Protein 8YH1 (pdb70)

Solvent-accessible surface area: 75792 Å² total; per-residue (Å²): 91,125,21,144,38,0,0,0,14,0,15,1,32,15,0,13,113,38,10,92,6,3,42,50,72,2,1,25,1,0,0,17,5,0,53,16,0,47,90,31,45,3,36,2,0,0,1,0,5,12,20,2,4,14,163,15,37,91,29,10,13,63,22,57,121,1,14,3,25,11,0,12,15,0,0,6,0,0,0,0,8,0,0,29,14,0,0,45,0,18,40,2,57,1,70,6,1,1,23,0,73,1,104,100,20,14,40,42,37,81,36,197,110,0,33,39,2,0,110,130,84,48,0,0,0,1,0,0,6,8,9,14,0,34,21,52,17,5,0,0,0,0,0,2,0,25,0,1,49,9,68,0,0,0,0,0,31,48,113,24,33,1,1,11,53,66,51,22,110,136,44,23,125,7,97,85,44,91,94,4,62,17,58,57,1,6,66,122,50,13,165,29,12,34,16,5,0,0,0,7,0,46,104,54,54,11,33,0,10,0,0,48,2,56,76,18,37,6,5,46,2,6,0,81,36,113,122,35,3,0,40,0,98,104,128,19,150,36,0,0,0,23,0,19,0,31,13,0,13,155,119,48,139,4,67,33,104,85,5,6,72,20,0,0,120,34,0,64,44,0,47,91,31,46,2,34,1,0,0,1,0,4,15,19,1,41,40,141,13,33,196,94,21,148,87,52,59,123,1,46,1,31,61,57,10,13,89,6,7,6,105,0,0,57,26,0,31,95,15,0,81,91,52,63,3,56,1,72,5,0,1,26,45,91,56,102,165,64,14,37,25,16,42,31,98,115,0,33,36,2,0,107,129,79,44,0,0,0,1,1,0,10,10,15,15,0,27,18,35,29,21,0,1,0,0,0,4,0,24,1,0,49,9,69,0,0,0,9,2,22,47,137,24,54,1,0,44,53,71,57,41,148,177,46,123,143,17,95,94,37,92,99,4,60,16,54,59,1,8,72,123,48,11,156,47,11,35,14,1,0,0,0,6,0,45,110,54,54,11,31,0,8,0,0,38,0,88,126,103,48,7,2,40,1,6,0,90,39,116,119,32,4,0,37,0,98,95,130,21,145,32,0,0,0,12,0,16,1,28,14,0,12,106,64,18,48,5,2,45,55,67,4,1,62,5,0,0,46,10,0,60,12,0,46,91,33,47,3,37,1,0,0,1,0,5,14,16,1,3,15,126,18,37,181,28,11,5,28,20,96,123,31,29,3,27,44,0,11,16,0,0,6,0,0,0,0,8,0,0,7,4,0,0,62,57,48,60,4,55,0,65,5,1,1,25,1,74,0,48,49,11,14,40,40,48,80,121,187,117,0,34,43,4,0,106,91,81,58,0,0,0,2,0,0,9,22,10,78,25,129,76,53,17,7,5,0,0,0,52,7,0,65,39,1,48,9,68,0,0,0,0,0,28,54,113,23,31,2,0,11,53,65,56,22,83,149,49,30,83,9,98,86,38,100,94,3,56,16,95,62,2,52,126,124,50,14,166,31,12,39,76,61,0,0,46,57,0,55,141,55,56,12,31,0,9,0,0,40,2,78,73,18,38,6,2,35,3,5,0,87,42,116,118,34,2,0,37,1,101,112,124,17,60,35,0,0,0,16,0,20,0,35,8,0,16,46,61,9,63,7,2,42,50,95,15,0,59,15,0,0,49,12,0,68,13,0,45,89,32,48,2,36,3,0,0,1,1,4,13,22,1,2,15,94,20,41,172,27,11,17,67,23,71,127,1,25,2,34,11,0,10,13,0,0,6,0,0,0,0,8,1,0,7,5,0,0,59,60,51,64,2,52,0,65,6,1,1,27,3,73,1,43,52,12,12,39,37,37,83,35,196,116,0,34,39,2,0,112,119,79,55,0,0,0,2,1,0,12,11,11,14,0,27,16,35,33,14,1,0,0,0,0,6,0,25,1,0,48,10,71,0,0,0,0,0,32,75,90,28,37,1,0,11,17,21,69,13,32,54,2,13,67,8,41,86,20,89,94,6,61,17,52,56,2,8,71,78,49,17,176,29,10,36,22,2,0,0,0,1,0,45,82,57,51,12,32,0,7,0,0,28,0,74,70,19,40,6,2,42,2,6,0,81,34,114,119,37,5,0,34,0,99,117,129,22,61,37,0,0,0,12,0,13,1,31,18,0,9,162,121,47,75,24,64,39,93,98,5,8,90,15,0,0,132,40,0,68,36,0,45,91,30,51,2,36,2,0,0,0,0,5,12,17,4,55,41,146,4,36,188,100,21,149,87,50,66,118,1,48,2,24,64,59,14,13,88,6,6,7,108,0,0,56,27,0,30,94,16,0,79,99,57,63,3,54,0,76,6,0,1,28,42,96,53,105,164,69,16,58,41,36,93,30,189,34,0,34,36,20,0,110,127,78,48,0,0,0,2,0,0,7,7,16,14,0,33,25,53,15,5,0,0,0,0,0,2,0,26,0,2,48,9,75,0,0,0,2,0,31,44,145,26,50,0,0,38,8,43,60,40,154,173,16,119,71,13,30,110,19,97,93,4,40,16,32,2,2,10,24,38,49,14,171,30,13,30,15,5,0,0,0,6,2,36,108,55,52,11,32,0,8,0,0,43,1,85,122,120,43,5,3,42,2,6,0,93,39,115,121,28,6,0,37,0,104,117,132,24,59,36,0,0,0,16,0,18,1,30,12,0,13,68,75,10,37,6,4,36,31,103,3,1,68,5,0,0,65,15,0,71,31,0,46,89,34,49,2,33,1,0,0,1,1,4,14,22,2,5,14,108,20,40,175,28,12,16,62,20,62,122,2,16,2,36,10,0,10,12,0,0,6,0,0,0,0,6,0,0,30,13,0,0,80,60,47,63,3,55,1,70,6,0,1,27,3,76,2,48,54,19,12,42,33,36,76,39,189,112,0,35,42,3,0,111,136,80,46,0,0,0,2,1,0,9,9,10,14,0,30,11,39,30,14,0,0,0,0,0,5,0,25,1,0,49,10,71,0,0,0,0,0,32,62,126,22,31,1,0,10,53,66,58,21,20,131,47,18,123,9,95,89,37,92,95,6,60,16,57,60,1,8,74,126,44,11,156,26,11,36,13,1,0,0,0,2,0,40,88,53,57,10,29,0,7,0,0,34,1,80,76,21,43,5,4,42,3,7,0,96,40,115,118,34,2,0,37,0,98,117,130,20,62,32,0,0,0,14,0,13,1,25,15,0,11,157,130,36,145,12,65,50,115,135,2,8,70,22,0,0,129,41,0,69,41,0,46,90,33,47,2,34,2,0,0,0,0,4,12,16,1,32,44,147,28,38,112,104,24,152,82,63,65,124,1,45,5,26,67,58,13,15,90,6,6,7,100,0,0,58,27,0,31,95,15,0,82,92,43,64,3,58,2,81,5,0,1,28,41,80,53,98,165,66,13,39,20,13,36,30,104,99,0,35,36,1,0,107,125,83,43,0,0,0,2,0,0,6,8,17,16,0,26,18,51,18,5,0,0,0,1,0,4,0,29,1,1,50,11,72,0,0,0,2,0,34,51,67,28,52,1,0,44,53,84,80,43,167,82,27,136,94,17,101,97,36,107,99,3,62,16,54,62,0,6,75,130,46,10,172,30,10,29,21,1,1,0,0,9,1,44,105,54,54,11,32,0,10,0,0,46,1,88,80,123,48,5,2,44,3,6,0,87,37,116,110,34,15,0,48,0,98,116,130,22,156,33,0,0,0,15,0,16,1,44,12,0,10,154,118,41,148,12,66,45,108,57,2,6,79,21,0,0,122,40,0,60,43,0,47,93,27,44,2,34,1,0,0,1,0,5,13,28,1,30,47,198,22,36,109,105,19,146,88,56,64,124,1,52,4,26,65,60,13,15,90,6,6,7,104,0,0,58,29,0,29,94,14,0,80,86,52,66,5,56,1,81,6,0,0,27,43,87,52,109,163,70,15,34,29,16,26,34,74,93,0,35,98,1,1,104,116,84,40,0,0,0,2,0,0,7,8,16,15,0,25,22,49,15,8,0,0,0,2,0,2,0,27,0,1,49,9,70,0,2,0,0,0,26,40,137,23,48,1,0,37,50,77,85,35,137,90,52,132,88,19,59,99,36,108,98,3,60,15,59,59,2,7,71,120,48,12,171,30,14,25,23,0,0,0,0,6,0,43,109,56,53,13,31,0,10,0,0,37,1,95,114,125,46,4,2,42,5,6,0,88,40,115,111,24,9,0,54,0,96,110,129,20,60,38,0,0,0,31,0,15,1,47,37,0,11,158,96,48,144,20,67,40,115,55,5,8,34,33,10,0,136,50,0,64,35,0,46,92,33,50,3,32,2,0,0,2,1,5,16,10,6,58,42,129,17,35,194,95,22,118,84,51,64,123,1,44,1,29,63,57,9,12,91,6,6,8,108,0,0,59,28,0,30,96,16,0,82,91,58,66,3,52,0,76,5,0,1,26,46,99,50,112,162,64,17,55,41,37,86,34,184,139,0,35,31,13,0,107,130,84,43,0,0,0,3,0,0,14,11,15,14,0,26,14,48,26,19,0,0,0,2,0,6,0,26,1,3,47,9,70,0,1,0,11,1,26,54,97,35,56,1,0,37,58,98,97,50,94,90,136,54,76,98,44,99,107,2,59,16,55,55,2,12,6,79,26,15,160,60,10,32,24,0,0,0,0,6,0,40,108,53,56,9,29,0,10,4,0,24,12,80,40,133,48,10,4,44,3,6,0,85,39,119,108,37,8,0,44,0,96

Foldseek 3Di:
DQWQEEEEEEELCQQDPPQADGDVVSLLVVLVLVVVQLVVNHQYEYEYFQRRHADFCVPPDPDDQQRRLQVRLVRQLVSLLSNCVSNVVVVQAEFEAELDDDPVRHHHDDLVVVLVCSVVSHYYYYGRQNVGGPFGNLLSSLVVCVSNVGQAYEYQAPPDAAFWLEDCVVPVVIDHALEEELVRCVVSVGDRHPNNSSVSCVVVVRKYFYGHSPPPPQSVCVVVPHRTYYIYD/DVWQEEEEEEEPCQQDPPQADGDVVSLLVVLVLVVVQLVVNHQYEYEYWQRNHADADVVDDVDDRQNRLQVRLVRQLVSLLSSCVSNVVVVAAEFEEELDDDPVRHHHDDLVVVLVCSVVSHYYYYGRQNVGGPQHSLLSSLVVCVSNVGQAYEYAADPDAAFWLEDCVVPVPIGHALEDELVRCVVSVGPRDDNNSSVSCVVVVRKYFYGHSPPPCQSVCVVVPHRTYHIYD/DPWQEEEEEEEQCQQDPPLADGDVVSLLVVLVLVVVQLVVNHQYEYEYWQRNHADACVPPDPDDRQRRLQVRLVRQLVSLQSSCVSNVVVVAAEFEAELDPDPVRHHHDDLVVVLVCSVVSHYYYYGRQNVGGPFGVLLSSLVNCVSNVGQAYEYAAPPDAAFWLADCVVPVPIHHALEEELVRCVVSVGDRHDNNSSVSCVVVVRKYFYGHSPPPCQSVCVVVPHRTYYIYD/DPWQEEEEEEEQCQQDPPQADGDVVSLLVVLVLVVVQLVVNHQYEYEYWQRRHADACVPPDPDDRFNSLQVRLVRQLVSLLSNCVSNVVVVAAEFEAELDDDPVRHHHDDLVVSLVCSVVSHYYYYGRQNVGGPRHSLLSSLVVCVSNVTQAYEYADPPDAAFWLADCVPDVPIDHDLEEELVRCVVSVGDRGDNNSSVSCVVVVRKYFYGHSPPPPQSVCVNVPHRTYYIYD/DQFQEEEEEEEQCQQDPPQADGDVVSLLVVLVLVVLLLVVNHQYEYEYFQRRHADFCVPPDPDDRFRSQQVRLVRQLVSLQVNCVSNVVVVAAEFEEECDDDPVRHHHDDLVVVLVCRVVSHYYYYGRQNVGGPFGNLLSSLVVCVSNVGQAYEYQAPPDAAFWLEPCVVPVVTDFALEEELVRCVVSVGDSHDNNSSVSCVVVVRKYFYGHSPPPCQSVCVVVPHRTYYIYD/DPWQEEEEEEEQCQQDPPQADGDLVSLLVVLVLVVLQLVVNHQYEYEYWQRNHADADVPDDPDDRFRRLQVRLVRQLVSLVSSCVSNVVVVAAEFEAELDPDPVRHHHDDLVVVLVCSVVSHYYYYTSQNVGGPRHSLLSSLVVCVSNVGQAYEYQAPPDFAFWLEDCVVPVPIHHALEEELVRCVVSVGPRDDNNSSVSCVVVVRKYFYGHSPPPPQSVCVVVPHRTYHIYD/DPWQEEEEEEELCQQDPPFADGDDVSLLVVLVLVVVQLVVNHQYEYEYFQRRHADACVPPDPDDQQNSLQVRLVRQLVSLLSSCVSNVVVVAAEFEEELDDDPVRGHHDDLVVVLVCSVVSHYYYYGSQNVGGPFGNLLSSLVVCVSNVGQAYEYAAPPDFAFWLEDCVVDVPIDFDAEEELVRCVVSVGPRHDNSSSVSCVVVVRKYFYGHSPPPCQSVCVVVPHRTYYIYD/DQFQEEEEEEELCQQDPPQADGDLVSLLVVLVLVVLQLVVNHQYEYEYFQRNHADACVPPDVDDRQRSLQVRLVRQLVVLLVSCVSNVVVVAAEAEEELDDDPVRHHHDDLVVVLVCSVVSHYYYYGSQNVGGPFGNLLSSLVVCVSNVGQAYEYQAPPDAAFWLADCVVPVPTHHAAEEELVRCVVSVGDRHPNNSSVSCVVVVHKYFYGHSPPPCQSVCVVVPHRTYYIYD/DQWQEEEEEEEQQQQDPVQADGDDVSLLVVLVLVVLQLVVNHQYEYQYWQRRYADACVVDDPDDRFNSLQVRLVSQLVSLVSSCVSNVVVVAAEFEAELDPDPVRHHHDDLVVVLVCSVVSHYYYYGRQNVGGVRHRLLSSLVVCVSNVGQAYEYQADPDFAFFLADVVPDGDFAAEAELVCCVVSVHPRDDNNSSVSCNVVVRKYFYGHSPPPCQSVCVNVPHRTYHIYD

InterPro domains:
  IPR001048 Aspartate/glutamate/uridylate kinase [PF00696] (4-212)
  IPR011817 Uridylate kinase [PIRSF005650] (1-233)
  IPR015963 Uridylate kinase, bacteria [MF_01220_B] (1-233)
  IPR015963 Uridylate kinase, bacteria [TIGR02075] (3-233)
  IPR015963 Uridylate kinase, bacteria [cd04254] (4-233)
  IPR036393 Acetylglutamate kinase-like superfamily [G3DSA:3.40.1160.10] (1-233)
  IPR036393 Acetylglutamate kinase-like superfamily [SSF53633] (1-233)

Radius of gyration: 41.72 Å; Cα contacts (8 Å, |Δi|>4): 4932; chains: 9; bounding box: 118×109×106 Å

B-factor: mean 48.24, std 14.95, range [23.19, 141.82]

Nearest PDB structures (foldseek):
  1z9d-assembly1_A  TM=9.425E-01  e=4.275E-34  Streptococcus pyogenes
  2bnf-assembly1_B  TM=9.507E-01  e=5.301E-31  Escherichia coli K-12
  7bl7-assembly1_F  TM=9.477E-01  e=7.285E-31  Mycobacterium tuberculosis H37Rv
  2jjx-assembly1_A  TM=9.516E-01  e=6.748E-30  Bacillus anthracis str. Ames
  2va1-assembly1_E  TM=9.087E-01  e=3.223E-27  Ureaplasma parvum

Sequence (2095 aa):
MKYKRVLLKLSGEFLTRNGFGIEPEATQALAREIKAAYDTGVQLAIVIGAGNLWRGARQGVGMDRATADYIGMLATIMNALALQDALESLGVPTRVQTALTITQVAEPYIRRRALRHLEKERIVIFGGGTGNPFFSTDTAAALRALEVGAEVVLMAKNKVDGVYSDDPRKNPEAVRFDELTYLEVLNRGLQVMDTTAITLCMEAGLPIVVFDIFKPGALVGIIQGEKVGTLIHMKYKRVLLKLSGEFLTRNGFGIEPEATQALAREIKAAYDTGVQLAIVIGAGNLWRGARQGVGMDRATADYIGMLATIMNALALQDALESLGVPTRVQTALTITQVAEPYIRRRALRHLEKERIVIFGGGTGNPFFSTDTAAALRALEVGAEVVLMAKNKVDGVYSDDPRKNPEAVRFDELTYLEVLNRGLQVMDTTAITLCMEAGLPIVVFDIFKPGALVGIIQGEKVGTLIHMKYKRVLLKLSGEFLTRNGFGIEPEATQALAREIKAAYDTGVQLAIVIGAGNLWRGARQGVGMDRATADYIGMLATIMNALALQDALESLGVPTRVQTALTITQVAEPYIRRRALRHLEKERIVIFGGGTGNPFFSTDTAAALRALEVGAEVVLMAKNKVDGVYSDDPRKNPEAVRFDELTYLEVLNRGLQVMDTTAITLCMEAGLPIVVFDIFKPGALVGIIQGEKVGTLIHMKYKRVLLKLSGEFLTRNGFGIEPEATQALAREIKAAYDTGVQLAIVIGAGNLWRGARQGVGMDRATADYIGMLATIMNALALQDALESLGVPTRVQTALTITQVAEPYIRRRALRHLEKERIVIFGGGTGNPFFSTDTAAALRALEVGAEVVLMAKNKVDGVYSDDPRKNPEAVRFDELTYLEVLNRGLQVMDTTAITLCMEAGLPIVVFDIFKPGALVGIIQGEKVGTLIHMKYKRVLLKLSGEFLTRNGFGIEPEATQALAREIKAAYDTGVQLAIVIGAGNLWRGARQGVGMDRATADYIGMLATIMNALALQDALESLGVPTRVQTALTITQVAEPYIRRRALRHLEKERIVIFGGGTGNPFFSTDTAAALRALEVGAEVVLMAKNKVDGVYSDDPRKNPEAVRFDELTYLEVLNRGLQVMDTTAITLCMEAGLPIVVFDIFKPGALVGIIQGEKVGTLIHMKYKRVLLKLSGEFLTRNGFGIEPEATQALAREIKAAYDTGVQLAIVIGAGNLWRGARQGVGMDRATADYIGMLATIMNALALQDALESLGVPTRVQTALTITQVAEPYIRRRALRHLEKERIVIFGGGTGNPFFSTDTAAALRALEVGAEVVLMAKNKVDGVYSDDPRKNPEAVRFDELTYLEVLNRGLQVMDTTAITLCMEAGLPIVVFDIFKPGALVGIIQGEKVGTLIHMKYKRVLLKLSGEFLTRNGFGIEPEATQALAREIKAAYDTGVQLAIVIGAGNLWRGARQGVGMDRATADYIGMLATIMNALALQDALESLGVPTRVQTALTITQVAEPYIRRRALRHLEKERIVIFGGGTGNPFFSTDTAAALRALEVGAEVVLMAKNKVDGVYSDDPRKNPEAVRFDELTYLEVLNRGLQVMDTTAITLCMEAGLPIVVFDIFKPGALVGIIQGEKVGTLIHMKYKRVLLKLSGEFLTRNGFGIEPEATQALAREIKAAYDTGVQLAIVIGAGNLWRGARQGVGMDRATADYIGMLATIMNALALQDALESLGVPTRVQTALTITQVAEPYIRRRALRHLEKERIVIFGGGTGNPFFSTDTAAALRALEVGAEVVLMAKNKVDGVYSDDPRKNPEAVRFDELTYLEVLNRGLQVMDTTAITLCMEAGLPIVVFDIFKPGALVGIIQGEKVGTLIHMKYKRVLLKLSGEFLTRNGFGIEPEATQALAREIKAAYDTGVQLAIVIGAGNLWRGARQGVGMDRATADYIGMLATIMNALALQDALESLGVPTRVQTALTITQVAEPYIRRRALRHLEKERIVIFGGGTGNPFFSTDTAAALRALEVGAEVVLMAKNKVDGVYSDDPRKNAVRFDELTYLEVLNRGLQVMDTTAITLCMEAGLPIVVFDIFKPGALVGIIQGEKVGTLIH

Structure (mmCIF, N/CA/C/O backbone):
data_8YH1
#
_entry.id   8YH1
#
_cell.length_a   150.217
_cell.length_b   232.197
_cell.length_c   284.841
_cell.angle_alpha   90.000
_cell.angle_beta   90.000
_cell.angle_gamma   90.000
#
_symmetry.space_group_name_H-M   'I 2 2 2'
#
loop_
_entity.id
_entity.type
_entity.pdbx_description
1 polymer 'Uridylate kinase'
2 non-polymer "ADENOSINE-5'-DIPHOSPHATE"
3 non-polymer "URIDINE-5'-DIPHOSPHATE"
4 non-polymer 'SULFATE ION'
5 non-polymer 'MAGNESIUM ION'
6 non-polymer "URIDINE-5'-MONOPHOSPHATE"
7 water water
#
loop_
_atom_site.group_PDB
_atom_site.id
_atom_site.type_symbol
_atom_site.label_atom_id
_atom_site.label_alt_id
_atom_site.label_comp_id
_atom_site.label_asym_id
_atom_site.label_entity_id
_atom_site.label_seq_id
_atom_site.pdbx_PDB_ins_code
_atom_site.Cartn_x
_atom_site.Cartn_y
_atom_site.Cartn_z
_atom_site.occupancy
_atom_site.B_iso_or_equiv
_atom_site.auth_seq_id
_atom_site.auth_comp_id
_atom_site.auth_asym_id
_atom_site.auth_atom_id
_atom_site.pdbx_PDB_model_num
ATOM 1 N N . MET A 1 1 ? 0.22700 -74.88300 -27.33200 1.000 68.28536 1 MET A N 1
ATOM 2 C CA . MET A 1 1 ? -0.70400 -75.95300 -27.66800 1.000 65.23211 1 MET A CA 1
ATOM 3 C C . MET A 1 1 ? -1.41200 -76.48300 -26.44200 1.000 60.13993 1 MET A C 1
ATOM 4 O O . MET A 1 1 ? -0.77000 -76.79100 -25.44800 1.000 70.92813 1 MET A O 1
ATOM 9 N N . LYS A 1 2 ? -2.73000 -76.64700 -26.51400 1.000 45.22476 2 LYS A N 1
ATOM 10 C CA . LYS A 1 2 ? -3.41400 -77.27200 -25.39000 1.000 43.23425 2 LYS A CA 1
ATOM 11 C C . LYS A 1 2 ? -3.11100 -78.76800 -25.30500 1.000 50.66121 2 LYS A C 1
ATOM 12 O O . LYS A 1 2 ? -3.11100 -79.34200 -24.20900 1.000 51.74716 2 LYS A O 1
ATOM 18 N N . TYR A 1 3 ? -2.85000 -79.41000 -26.44100 1.000 47.18791 3 TYR A N 1
ATOM 19 C CA . TYR A 1 3 ? -2.76100 -80.85600 -26.53600 1.000 41.59457 3 TYR A CA 1
ATOM 20 C C . TYR A 1 3 ? -1.46700 -81.23200 -27.23900 1.000 47.06279 3 TYR A C 1
ATOM 21 O O . TYR A 1 3 ? -1.07500 -80.59100 -28.21900 1.000 49.31125 3 TYR A O 1
ATOM 30 N N . LYS A 1 4 ? -0.79900 -82.26600 -26.73100 1.000 42.24024 4 LYS A N 1
ATOM 31 C CA . LYS A 1 4 ? 0.41100 -82.74700 -27.37100 1.000 46.14811 4 LYS A CA 1
ATOM 32 C C . LYS A 1 4 ? 0.16500 -84.00100 -28.20100 1.000 43.91328 4 LYS A C 1
ATOM 33 O O . LYS A 1 4 ? 0.90400 -84.24900 -29.16400 1.000 42.68488 4 LYS A O 1
ATOM 39 N N . ARG A 1 5 ? -0.87400 -84.76800 -27.87000 1.000 34.37009 5 ARG A N 1
ATOM 40 C CA . ARG A 1 5 ? -1.22000 -85.99800 -28.57300 1.000 35.79718 5 ARG A CA 1
ATOM 41 C C . ARG A 1 5 ? -2.73200 -86.16300 -28.54000 1.000 35.20984 5 ARG A C 1
ATOM 42 O O . ARG A 1 5 ? -3.34100 -86.06200 -27.46800 1.000 35.77259 5 ARG A O 1
ATOM 50 N N . VAL A 1 6 ? -3.33600 -86.41000 -29.70700 1.000 27.89920 6 VAL A N 1
ATOM 51 C CA . VAL A 1 6 ? -4.78700 -86.51300 -29.83000 1.000 29.98911 6 VAL A CA 1
ATOM 52 C C . VAL A 1 6 ? -5.14500 -87.72500 -30.68300 1.000 31.19965 6 VAL A C 1
ATOM 53 O O . VAL A 1 6 ? -4.35400 -88.20000 -31.50400 1.000 28.68347 6 VAL A O 1
ATOM 57 N N . LEU A 1 7 ? -6.35600 -88.23300 -30.46800 1.000 31.94315 7 LEU A N 1
ATOM 58 C CA . LEU A 1 7 ? -6.95600 -89.20900 -31.36000 1.000 30.90719 7 LEU A CA 1
ATOM 59 C C . LEU A 1 7 ? -8.07900 -88.53700 -32.13800 1.000 32.75483 7 LEU A C 1
ATOM 60 O O . LEU A 1 7 ? -9.06000 -88.06700 -31.54700 1.000 33.50354 7 LEU A O 1
ATOM 65 N N . LEU A 1 8 ? -7.93600 -88.51500 -33.45900 1.000 29.43778 8 LEU A N 1
ATOM 66 C CA . LEU A 1 8 ? -8.91000 -87.92300 -34.37100 1.000 29.65856 8 LEU A CA 1
ATOM 67 C C . LEU A 1 8 ? -9.75200 -89.04400 -34.97400 1.000 32.12624 8 LEU A C 1
ATOM 68 O O . LEU A 1 8 ? -9.22900 -89.90400 -35.69000 1.000 31.62038 8 LEU A O 1
ATOM 73 N N . LYS A 1 9 ? -11.04700 -89.04900 -34.67600 1.000 26.20269 9 LYS A N 1
ATOM 74 C CA . LYS A 1 9 ? -11.95400 -90.03500 -35.23900 1.000 25.70783 9 LYS A CA 1
ATOM 75 C C . LYS A 1 9 ? -12.65100 -89.45100 -36.45900 1.000 30.64731 9 LYS A C 1
ATOM 76 O O . LYS A 1 9 ? -13.25900 -88.38000 -36.37200 1.000 28.53364 9 LYS A O 1
ATOM 82 N N . LEU A 1 10 ? -12.59800 -90.17000 -37.57700 1.000 30.85123 10 LEU A N 1
ATOM 83 C CA . LEU A 1 10 ? -13.10900 -89.68200 -38.85100 1.000 28.10114 10 LEU A CA 1
ATOM 84 C C . LEU A 1 10 ? -14.19300 -90.59900 -39.39300 1.000 29.25713 10 LEU A C 1
ATOM 85 O O . LEU A 1 10 ? -14.08600 -91.83200 -39.31700 1.000 31.55049 10 LEU A O 1
ATOM 90 N N . SER A 1 11 ? -15.21700 -89.98800 -39.97200 1.000 31.08008 11 SER A N 1
ATOM 91 C CA . SER A 1 11 ? -16.25200 -90.75300 -40.64600 1.000 36.80074 11 SER A CA 1
ATOM 92 C C . SER A 1 11 ? -15.74500 -91.23800 -41.99800 1.000 34.24055 11 SER A C 1
ATOM 93 O O . SER A 1 11 ? -15.07800 -90.49700 -42.72400 1.000 32.14290 11 SER A O 1
ATOM 96 N N . GLY A 1 12 ? -16.07600 -92.48100 -42.34600 1.000 33.56012 12 GLY A N 1
ATOM 97 C CA . GLY A 1 12 ? -15.80500 -92.93300 -43.70000 1.000 36.68279 12 GLY A CA 1
ATOM 98 C C . GLY A 1 12 ? -16.47500 -92.08800 -44.77300 1.000 39.39051 12 GLY A C 1
ATOM 99 O O . GLY A 1 12 ? -15.98900 -92.05300 -45.91000 1.000 36.79511 12 GLY A O 1
ATOM 100 N N . GLU A 1 13 ? -17.58400 -91.40500 -44.43700 1.000 34.50589 13 GLU A N 1
ATOM 101 C CA . GLU A 1 13 ? -18.27400 -90.55700 -45.40200 1.000 35.94712 13 GLU A CA 1
ATOM 102 C C . GLU A 1 13 ? -17.38800 -89.43900 -45.92000 1.000 37.00497 13 GLU A C 1
ATOM 103 O O . GLU A 1 13 ? -17.65500 -88.89900 -46.99600 1.000 40.81318 13 GLU A O 1
ATOM 109 N N . PHE A 1 14 ? -16.36800 -89.05300 -45.15800 1.000 31.74893 14 PHE A N 1
ATOM 110 C CA . PHE A 1 14 ? -15.46500 -87.99000 -45.56500 1.000 30.22082 14 PHE A CA 1
ATOM 111 C C . PHE A 1 14 ? -14.64600 -88.35500 -46.79600 1.000 30.45434 14 PHE A C 1
ATOM 112 O O . PHE A 1 14 ? -13.99500 -87.47900 -47.36600 1.000 32.55835 14 PHE A O 1
ATOM 120 N N . LEU A 1 15 ? -14.64100 -89.60900 -47.21800 1.000 32.39378 15 LEU A N 1
ATOM 121 C CA . LEU A 1 15 ? -13.86300 -89.96000 -48.39500 1.000 35.42143 15 LEU A CA 1
ATOM 122 C C . LEU A 1 15 ? -14.66900 -89.86500 -49.68500 1.000 36.83585 15 LEU A C 1
ATOM 123 O O . LEU A 1 15 ? -14.14000 -90.19400 -50.75300 1.000 36.38134 15 LEU A O 1
ATOM 128 N N . THR A 1 16 ? -15.91200 -89.39100 -49.62900 1.000 40.08575 16 THR A N 1
ATOM 129 C CA . THR A 1 16 ? -16.70000 -89.22800 -50.84000 1.000 42.74438 16 THR A CA 1
ATOM 130 C C . THR A 1 16 ? -17.50000 -87.92800 -50.77000 1.000 39.81885 16 THR A C 1
ATOM 131 O O . THR A 1 16 ? -17.73100 -87.37900 -49.69600 1.000 41.17434 16 THR A O 1
ATOM 135 N N . ARG A 1 17 ? -17.85900 -87.39600 -51.94000 1.000 54.96756 17 ARG A N 1
ATOM 136 C CA . ARG A 1 17 ? -18.80400 -86.28700 -52.02800 1.000 50.14917 17 ARG A CA 1
ATOM 137 C C . ARG A 1 17 ? -20.22500 -86.75100 -52.29700 1.000 60.33899 17 ARG A C 1
ATOM 138 O O . ARG A 1 17 ? -21.16400 -85.97400 -52.09500 1.000 70.07313 17 ARG A O 1
ATOM 146 N N . ASN A 1 18 ? -20.39500 -87.99900 -52.72700 1.000 57.39844 18 ASN A N 1
ATOM 147 C CA . ASN A 1 18 ? -21.63400 -88.50600 -53.29400 1.000 53.27666 18 ASN A CA 1
ATOM 148 C C . ASN A 1 18 ? -22.21300 -89.65900 -52.47900 1.000 58.37602 18 ASN A C 1
ATOM 149 O O . ASN A 1 18 ? -22.76700 -90.61500 -53.03500 1.000 59.87124 18 ASN A O 1
ATOM 154 N N . GLY A 1 19 ? -22.10300 -89.59500 -51.15500 1.000 40.84738 19 GLY A N 1
ATOM 155 C CA . GLY A 1 19 ? -22.61500 -90.72800 -50.36900 1.000 41.60004 19 GLY A CA 1
ATOM 156 C C . GLY A 1 19 ? -21.85900 -92.06100 -50.31200 1.000 42.95827 19 GLY A C 1
ATOM 157 O O . GLY A 1 19 ? -21.60900 -92.57400 -49.21700 1.000 47.72303 19 GLY A O 1
ATOM 158 N N . PHE A 1 20 ? -21.48900 -92.62500 -51.46600 1.000 44.54572 20 PHE A N 1
ATOM 159 C CA . PHE A 1 20 ? -20.88500 -93.94500 -51.56900 1.000 41.32081 20 PHE A CA 1
ATOM 160 C C . PHE A 1 20 ? -19.49700 -93.88500 -52.21100 1.000 47.91528 20 PHE A C 1
ATOM 161 O O . PHE A 1 20 ? -19.18200 -92.96100 -52.96500 1.000 44.86346 20 PHE A O 1
ATOM 169 N N . GLY A 1 21 ? -18.66000 -94.89800 -51.90700 1.000 28.39380 21 GLY A N 1
ATOM 170 C CA . GLY A 1 21 ? -17.38900 -95.10400 -52.57300 1.000 23.93846 21 GLY A CA 1
ATOM 171 C C . GLY A 1 21 ? -16.22100 -94.34800 -51.95800 1.000 26.73734 21 GLY A C 1
ATOM 172 O O . GLY A 1 21 ? -16.32700 -93.66200 -50.94100 1.000 24.21492 21 GLY A O 1
ATOM 173 N N . ILE A 1 22 ? -15.06600 -94.50200 -52.59800 1.000 28.20019 22 ILE A N 1
ATOM 174 C CA . ILE A 1 22 ? -13.85600 -93.75800 -52.26700 1.000 29.31262 22 ILE A CA 1
ATOM 175 C C . ILE A 1 22 ? -13.52400 -92.84800 -53.44400 1.000 29.67231 22 ILE A C 1
ATOM 176 O O . ILE A 1 22 ? -13.32200 -93.32900 -54.56700 1.000 30.16288 22 ILE A O 1
ATOM 181 N N . GLU A 1 23 ? -13.45000 -91.54100 -53.19300 1.000 29.47703 23 GLU A N 1
ATOM 182 C CA . GLU A 1 23 ? -13.20800 -90.61000 -54.28200 1.000 29.67382 23 GLU A CA 1
ATOM 183 C C . GLU A 1 23 ? -11.92600 -89.82400 -54.05400 1.000 32.38245 23 GLU A C 1
ATOM 184 O O . GLU A 1 23 ? -11.66300 -89.36600 -52.93500 1.000 33.30425 23 GLU A O 1
ATOM 190 N N . PRO A 1 24 ? -11.12500 -89.62700 -55.10200 1.000 32.02260 24 PRO A N 1
ATOM 191 C CA . PRO A 1 24 ? -9.82600 -88.96600 -54.90900 1.000 31.58583 24 PRO A CA 1
ATOM 192 C C . PRO A 1 24 ? -9.93600 -87.54200 -54.40100 1.000 32.95255 24 PRO A C 1
ATOM 193 O O . PRO A 1 24 ? -9.17500 -87.14600 -53.50600 1.000 36.35304 24 PRO A O 1
ATOM 197 N N . GLU A 1 25 ? -10.86000 -86.74500 -54.92700 1.000 44.17756 25 GLU A N 1
ATOM 198 C CA . GLU A 1 25 ? -10.85900 -85.34700 -54.51700 1.000 46.92485 25 GLU A CA 1
ATOM 199 C C . GLU A 1 25 ? -11.26700 -85.20200 -53.05400 1.000 41.60446 25 GLU A C 1
ATOM 200 O O . GLU A 1 25 ? -10.60900 -84.49000 -52.29100 1.000 43.76580 25 GLU A O 1
ATOM 206 N N . ALA A 1 26 ? -12.30600 -85.91800 -52.62900 1.000 30.74453 26 ALA A N 1
ATOM 207 C CA . ALA A 1 26 ? -12.70300 -85.89300 -51.22100 1.000 27.22021 26 ALA A CA 1
ATOM 208 C C . ALA A 1 26 ? -11.59000 -86.40400 -50.30700 1.000 31.52049 26 ALA A C 1
ATOM 209 O O . ALA A 1 26 ? -11.32300 -85.81300 -49.25000 1.000 30.57708 26 ALA A O 1
ATOM 211 N N . THR A 1 27 ? -10.91700 -87.49300 -50.69600 1.000 25.59488 27 THR A N 1
ATOM 212 C CA . THR A 1 27 ? -9.83300 -87.99900 -49.86300 1.000 27.88692 27 THR A CA 1
ATOM 213 C C . THR A 1 27 ? -8.70900 -86.97100 -49.73500 1.000 29.55582 27 THR A C 1
ATOM 214 O O . THR A 1 27 ? -8.12900 -86.81100 -48.65500 1.000 30.87858 27 THR A O 1
ATOM 218 N N . GLN A 1 28 ? -8.41000 -86.24300 -50.81100 1.000 34.10414 28 GLN A N 1
ATOM 219 C CA . GLN A 1 28 ? -7.40100 -85.18900 -50.73700 1.000 38.10355 28 GLN A CA 1
ATOM 220 C C . GLN A 1 28 ? -7.81700 -84.07300 -49.79100 1.000 42.40579 28 GLN A C 1
ATOM 221 O O . GLN A 1 28 ? -7.01000 -83.59700 -48.98100 1.000 38.68313 28 GLN A O 1
ATOM 227 N N . ALA A 1 29 ? -9.06500 -83.61000 -49.91300 1.000 32.79395 29 ALA A N 1
ATOM 228 C CA . ALA A 1 29 ? -9.57100 -82.59100 -49.00000 1.000 34.19697 29 ALA A CA 1
ATOM 229 C C . ALA A 1 29 ? -9.41100 -83.03800 -47.55800 1.000 32.72477 29 ALA A C 1
ATOM 230 O O . ALA A 1 29 ? -8.86900 -82.29800 -46.72000 1.000 33.15918 29 ALA A O 1
ATOM 232 N N . LEU A 1 30 ? -9.83600 -84.27400 -47.25900 1.000 24.51769 30 LEU A N 1
ATOM 233 C CA . LEU A 1 30 ? -9.68700 -84.78200 -45.89500 1.000 26.78438 30 LEU A CA 1
ATOM 234 C C . LEU A 1 30 ? -8.21800 -84.82400 -45.48100 1.000 25.49493 30 LEU A C 1
ATOM 235 O O . LEU A 1 30 ? -7.87600 -84.45900 -44.34900 1.000 27.01840 30 LEU A O 1
ATOM 240 N N . ALA A 1 31 ? -7.32900 -85.23600 -46.39500 1.000 30.48938 31 ALA A N 1
ATOM 241 C CA . ALA A 1 31 ? -5.89800 -85.24000 -46.09200 1.000 31.76606 31 ALA A CA 1
ATOM 242 C C . ALA A 1 31 ? -5.39800 -83.84200 -45.75500 1.000 33.03542 31 ALA A C 1
ATOM 243 O O . ALA A 1 31 ? -4.60900 -83.66000 -44.81100 1.000 29.93251 31 ALA A O 1
ATOM 245 N N . ARG A 1 32 ? -5.87900 -82.83900 -46.49500 1.000 39.01608 32 ARG A N 1
ATOM 246 C CA . ARG A 1 32 ? -5.45100 -81.46300 -46.26900 1.000 38.82056 32 ARG A CA 1
ATOM 247 C C . ARG A 1 32 ? -5.88800 -80.96400 -44.88800 1.000 42.68257 32 ARG A C 1
ATOM 248 O O . ARG A 1 32 ? -5.13200 -80.25700 -44.20800 1.000 41.38942 32 ARG A O 1
ATOM 256 N N . GLU A 1 33 ? -7.09300 -81.33600 -44.43900 1.000 31.67192 33 GLU A N 1
ATOM 257 C CA . GLU A 1 33 ? -7.48300 -80.99900 -43.07100 1.000 34.81499 33 GLU A CA 1
ATOM 258 C C . GLU A 1 33 ? -6.54900 -81.64800 -42.06000 1.000 36.20367 33 GLU A C 1
ATOM 259 O O . GLU A 1 33 ? -6.12700 -81.01200 -41.08100 1.000 35.29656 33 GLU A O 1
ATOM 265 N N . ILE A 1 34 ? -6.24200 -82.93600 -42.26600 1.000 32.09116 34 ILE A N 1
ATOM 266 C CA . ILE A 1 34 ? -5.36100 -83.63500 -41.33600 1.000 33.98295 34 ILE A CA 1
ATOM 267 C C . ILE A 1 34 ? -3.97500 -83.00100 -41.34100 1.000 31.66212 34 ILE A C 1
ATOM 268 O O . ILE A 1 34 ? -3.35100 -82.82900 -40.28600 1.000 31.05075 34 ILE A O 1
ATOM 273 N N . LYS A 1 35 ? -3.47300 -82.63000 -42.52200 1.000 29.06615 35 LYS A N 1
ATOM 274 C CA . LYS A 1 35 ? -2.15900 -81.99800 -42.57000 1.000 30.33462 35 LYS A CA 1
ATOM 275 C C . LYS A 1 35 ? -2.15400 -80.66800 -41.82500 1.000 31.31798 35 LYS A C 1
ATOM 276 O O . LYS A 1 35 ? -1.17900 -80.34100 -41.14000 1.000 34.38167 35 LYS A O 1
ATOM 282 N N . ALA A 1 36 ? -3.23100 -79.88600 -41.93200 1.000 34.29236 36 ALA A N 1
ATOM 283 C CA . ALA A 1 36 ? -3.30500 -78.66200 -41.13700 1.000 35.54202 36 ALA A CA 1
ATOM 284 C C . ALA A 1 36 ? -3.06900 -78.95300 -39.65800 1.000 37.87870 36 ALA A C 1
ATOM 285 O O . ALA A 1 36 ? -2.30700 -78.24000 -38.99700 1.000 41.97337 36 ALA A O 1
ATOM 287 N N . ALA A 1 37 ? -3.68300 -80.02500 -39.13100 1.000 29.41320 37 ALA A N 1
ATOM 288 C CA . ALA A 1 37 ? -3.44900 -80.42200 -37.74200 1.000 31.20929 37 ALA A CA 1
ATOM 289 C C . ALA A 1 37 ? -2.02500 -80.91400 -37.53100 1.000 35.53187 37 ALA A C 1
ATOM 290 O O . ALA A 1 37 ? -1.37700 -80.56300 -36.53400 1.000 33.74160 37 ALA A O 1
ATOM 292 N N . TYR A 1 38 ? -1.53700 -81.75700 -38.44000 1.000 35.72918 38 TYR A N 1
ATOM 293 C CA . TYR A 1 38 ? -0.17000 -82.24600 -38.34100 1.000 36.42947 38 TYR A CA 1
ATOM 294 C C . TYR A 1 38 ? 0.82100 -81.09300 -38.25700 1.000 38.57465 38 TYR A C 1
ATOM 295 O O . TYR A 1 38 ? 1.75900 -81.12200 -37.45400 1.000 39.56011 38 TYR A O 1
ATOM 304 N N . ASP A 1 39 ? 0.61600 -80.05400 -39.06200 1.000 35.71697 39 ASP A N 1
ATOM 305 C CA . ASP A 1 39 ? 1.57300 -78.95500 -39.08800 1.000 38.21410 39 ASP A CA 1
ATOM 306 C C . ASP A 1 39 ? 1.61900 -78.17300 -37.77700 1.000 36.96984 39 ASP A C 1
ATOM 307 O O . ASP A 1 39 ? 2.61000 -77.49500 -37.52400 1.000 41.10437 39 ASP A O 1
ATOM 312 N N . THR A 1 40 ? 0.60100 -78.26400 -36.91800 1.000 38.85504 40 THR A N 1
ATOM 313 C CA . THR A 1 40 ? 0.74300 -77.63900 -35.60200 1.000 38.08597 40 THR A CA 1
ATOM 314 C C . THR A 1 40 ? 1.84800 -78.28400 -34.77700 1.000 38.22509 40 THR A C 1
ATOM 315 O O . THR A 1 40 ? 2.32700 -77.66400 -33.82600 1.000 38.47046 40 THR A O 1
ATOM 319 N N . GLY A 1 41 ? 2.25500 -79.51600 -35.10700 1.000 36.27915 41 GLY A N 1
ATOM 320 C CA . GLY A 1 41 ? 3.20200 -80.26300 -34.29900 1.000 31.70148 41 GLY A CA 1
ATOM 321 C C . GLY A 1 41 ? 2.58100 -81.23700 -33.32100 1.000 35.92549 41 GLY A C 1
ATOM 322 O O . GLY A 1 41 ? 3.31600 -81.90300 -32.58200 1.000 33.62212 41 GLY A O 1
ATOM 323 N N . VAL A 1 42 ? 1.25200 -81.34000 -33.28700 1.000 38.43396 42 VAL A N 1
ATOM 324 C CA . VAL A 1 42 ? 0.62300 -82.31900 -32.42000 1.000 40.06787 42 VAL A CA 1
ATOM 325 C C . VAL A 1 42 ? 0.89600 -83.72300 -32.94500 1.000 41.72869 42 VAL A C 1
ATOM 326 O O . VAL A 1 42 ? 1.06100 -83.95200 -34.15400 1.000 40.93633 42 VAL A O 1
ATOM 330 N N . GLN A 1 43 ? 0.97100 -84.66700 -32.02300 1.000 38.10218 43 GLN A N 1
ATOM 331 C CA . GLN A 1 43 ? 1.04800 -86.06500 -32.38400 1.000 35.11207 43 GLN A CA 1
ATOM 332 C C . GLN A 1 43 ? -0.35400 -86.58700 -32.65500 1.000 36.86053 43 GLN A C 1
ATOM 333 O O . GLN A 1 43 ? -1.27800 -86.36900 -31.85800 1.000 36.05660 43 GLN A O 1
ATOM 339 N N . LEU A 1 44 ? -0.50400 -87.28100 -33.77900 1.000 32.06456 44 LEU A N 1
ATOM 340 C CA . LEU A 1 44 ? -1.80300 -87.51800 -34.39300 1.000 35.15390 44 LEU A CA 1
ATOM 341 C C . LEU A 1 44 ? -2.02200 -89.00400 -34.65400 1.000 35.62211 44 LEU A C 1
ATOM 342 O O . LEU A 1 44 ? -1.34600 -89.59800 -35.50600 1.000 34.88036 44 LEU A O 1
ATOM 347 N N . ALA A 1 45 ? -2.96800 -89.60600 -33.94100 1.000 29.91169 45 ALA A N 1
ATOM 348 C CA . ALA A 1 45 ? -3.46800 -90.93300 -34.27600 1.000 28.63286 45 ALA A CA 1
ATOM 349 C C . ALA A 1 45 ? -4.89700 -90.79600 -34.78900 1.000 30.34873 45 ALA A C 1
ATOM 350 O O . ALA A 1 45 ? -5.64800 -89.93000 -34.32400 1.000 30.35068 45 ALA A O 1
ATOM 352 N N . ILE A 1 46 ? -5.27800 -91.65400 -35.73800 1.000 25.14459 46 ILE A N 1
ATOM 353 C CA . ILE A 1 46 ? -6.57300 -91.55400 -36.40300 1.000 24.41636 46 ILE A CA 1
ATOM 354 C C . ILE A 1 46 ? -7.29800 -92.89200 -36.35200 1.000 25.90171 46 ILE A C 1
ATOM 355 O O . ILE A 1 46 ? -6.68000 -93.94900 -36.51900 1.000 26.51603 46 ILE A O 1
ATOM 360 N N . VAL A 1 47 ? -8.61500 -92.84600 -36.14400 1.000 27.78787 47 VAL A N 1
ATOM 361 C CA . VAL A 1 47 ? -9.50300 -93.97800 -36.39300 1.000 25.32365 47 VAL A CA 1
ATOM 362 C C . VAL A 1 47 ? -10.48800 -93.56900 -37.48700 1.000 28.09903 47 VAL A C 1
ATOM 363 O O . VAL A 1 47 ? -11.08700 -92.49100 -37.40900 1.000 28.04231 47 VAL A O 1
ATOM 367 N N . ILE A 1 48 ? -10.65600 -94.42500 -38.50100 1.000 25.09179 48 ILE A N 1
ATOM 368 C CA . ILE A 1 48 ? -11.45300 -94.11800 -39.68700 1.000 28.49156 48 ILE A CA 1
ATOM 369 C C . ILE A 1 48 ? -12.60700 -95.11300 -39.79000 1.000 28.09651 48 ILE A C 1
ATOM 370 O O . ILE A 1 48 ? -12.42100 -96.32200 -39.59500 1.000 25.41903 48 ILE A O 1
ATOM 375 N N . GLY A 1 49 ? -13.80900 -94.59900 -40.08500 1.000 27.98370 49 GLY A N 1
ATOM 376 C CA . GLY A 1 49 ? -14.99200 -95.42600 -40.24900 1.000 25.57852 49 GLY A CA 1
ATOM 377 C C . GLY A 1 49 ? -15.14900 -95.91800 -41.68000 1.000 33.15746 49 GLY A C 1
ATOM 378 O O . GLY A 1 49 ? -14.22300 -95.85900 -42.49600 1.000 29.96771 49 GLY A O 1
ATOM 379 N N . ALA A 1 50 ? -16.36500 -96.40200 -41.99300 1.000 33.65189 50 ALA A N 1
ATOM 380 C CA . ALA A 1 50 ? -16.61700 -96.97600 -43.31200 1.000 31.65642 50 ALA A CA 1
ATOM 381 C C . ALA A 1 50 ? -18.02900 -96.71900 -43.84600 1.000 31.15917 50 ALA A C 1
ATOM 382 O O . ALA A 1 50 ? -18.48300 -97.46000 -44.72500 1.000 32.23838 50 ALA A O 1
ATOM 384 N N . GLY A 1 51 ? -18.73500 -95.70300 -43.35200 1.000 36.74818 51 GLY A N 1
ATOM 385 C CA . GLY A 1 51 ? -20.08100 -95.44100 -43.82400 1.000 42.96484 51 GLY A CA 1
ATOM 386 C C . GLY A 1 51 ? -20.19300 -95.15900 -45.31300 1.000 43.02899 51 GLY A C 1
ATOM 387 O O . GLY A 1 51 ? -21.29100 -95.24600 -45.86200 1.000 44.98907 51 GLY A O 1
ATOM 388 N N . ASN A 1 52 ? -19.08400 -94.82300 -45.97700 1.000 37.59878 52 ASN A N 1
ATOM 389 C CA . ASN A 1 52 ? -19.08800 -94.59600 -47.41500 1.000 33.20346 52 ASN A CA 1
ATOM 390 C C . ASN A 1 52 ? -19.19400 -95.88700 -48.20200 1.000 35.82772 52 ASN A C 1
ATOM 391 O O . ASN A 1 52 ? -19.49800 -95.83900 -49.40200 1.000 36.58916 52 ASN A O 1
ATOM 396 N N . LEU A 1 53 ? -18.93900 -97.02800 -47.56800 1.000 31.52954 53 LEU A N 1
ATOM 397 C CA . LEU A 1 53 ? -18.82400 -98.30500 -48.26300 1.000 34.23330 53 LEU A CA 1
ATOM 398 C C . LEU A 1 53 ? -19.80400 -99.35300 -47.78800 1.000 34.90102 53 LEU A C 1
ATOM 399 O O . LEU A 1 53 ? -20.11000 -100.27400 -48.54100 1.000 39.59302 53 LEU A O 1
ATOM 404 N N . TRP A 1 54 ? -20.27300 -99.27100 -46.55400 1.000 32.00802 54 TRP A N 1
ATOM 405 C CA . TRP A 1 54 ? -20.97800 -100.40500 -45.97300 1.000 35.52159 54 TRP A CA 1
ATOM 406 C C . TRP A 1 54 ? -21.80500 -99.90500 -44.80900 1.000 35.10054 54 TRP A C 1
ATOM 407 O O . TRP A 1 54 ? -21.23100 -99.36500 -43.86100 1.000 36.64210 54 TRP A O 1
ATOM 418 N N . ARG A 1 55 ? -23.12600 -100.13400 -44.85600 1.000 60.23791 55 ARG A N 1
ATOM 419 C CA . ARG A 1 55 ? -24.04900 -99.73100 -43.79500 1.000 69.06287 55 ARG A CA 1
ATOM 420 C C . ARG A 1 55 ? -24.36200 -100.84700 -42.79700 1.000 61.90449 55 ARG A C 1
ATOM 421 O O . ARG A 1 55 ? -24.25700 -100.63100 -41.58800 1.000 67.44696 55 ARG A O 1
ATOM 429 N N . GLY A 1 56 ? -24.72700 -102.02600 -43.25900 1.000 49.49200 56 GLY A N 1
ATOM 430 C CA . GLY A 1 56 ? -24.86900 -103.17300 -42.38700 1.000 47.69966 56 GLY A CA 1
ATOM 431 C C . GLY A 1 56 ? -25.77600 -104.23800 -42.98200 1.000 44.37095 56 GLY A C 1
ATOM 432 O O . GLY A 1 56 ? -26.06200 -104.25700 -44.17900 1.000 41.94001 56 GLY A O 1
ATOM 433 N N . ALA A 1 57 ? -26.23800 -105.11300 -42.09000 1.000 40.50316 57 ALA A N 1
ATOM 434 C CA . ALA A 1 57 ? -26.96900 -106.32200 -42.44200 1.000 36.38091 57 ALA A CA 1
ATOM 435 C C . ALA A 1 57 ? -28.25700 -106.04600 -43.18900 1.000 40.00025 57 ALA A C 1
ATOM 436 O O . ALA A 1 57 ? -28.86700 -106.99400 -43.69600 1.000 48.43861 57 ALA A O 1
ATOM 438 N N . ARG A 1 58 ? -28.70100 -104.78900 -43.25600 1.000 47.43171 58 ARG A N 1
ATOM 439 C CA . ARG A 1 58 ? -29.76100 -104.44100 -44.19300 1.000 47.50542 58 ARG A CA 1
ATOM 440 C C . ARG A 1 58 ? -29.33400 -104.73000 -45.63000 1.000 53.66167 58 ARG A C 1
ATOM 441 O O . ARG A 1 58 ? -30.18100 -105.01500 -46.48400 1.000 55.28563 58 ARG A O 1
ATOM 443 N N . GLN A 1 59 ? -28.02900 -104.67000 -45.91900 1.000 49.44693 59 GLN A N 1
ATOM 444 C CA . GLN A 1 59 ? -27.54600 -104.93800 -47.26700 1.000 52.31896 59 GLN A CA 1
ATOM 445 C C . GLN A 1 59 ? -27.36000 -106.42100 -47.55700 1.000 47.73035 59 GLN A C 1
ATOM 446 O O . GLN A 1 59 ? -27.19800 -106.78400 -48.72500 1.000 47.24995 59 GLN A O 1
ATOM 452 N N . GLY A 1 60 ? -27.36000 -107.27600 -46.53400 1.000 47.77840 60 GLY A N 1
ATOM 453 C CA . GLY A 1 60 ? -27.22300 -108.70400 -46.72000 1.000 51.04926 60 GLY A CA 1
ATOM 454 C C . GLY A 1 60 ? -28.57000 -109.42100 -46.81600 1.000 45.22613 60 GLY A C 1
ATOM 455 O O . GLY A 1 60 ? -29.63900 -108.85800 -46.60100 1.000 46.90298 60 GLY A O 1
ATOM 456 N N . VAL A 1 61 ? -28.49900 -110.70700 -47.14000 1.000 40.00676 61 VAL A N 1
ATOM 457 C CA . VAL A 1 61 ? -29.67100 -111.57300 -47.08500 1.000 50.76099 61 VAL A CA 1
ATOM 458 C C . VAL A 1 61 ? -29.36700 -112.67400 -46.08100 1.000 45.27397 61 VAL A C 1
ATOM 459 O O . VAL A 1 61 ? -28.37700 -113.40500 -46.23000 1.000 42.50099 61 VAL A O 1
ATOM 463 N N . GLY A 1 62 ? -30.18100 -112.73600 -45.02500 1.000 50.00956 62 GLY A N 1
ATOM 464 C CA . GLY A 1 62 ? -29.96900 -113.65600 -43.91300 1.000 40.95856 62 GLY A CA 1
ATOM 465 C C . GLY A 1 62 ? -28.68600 -113.38700 -43.15800 1.000 48.96661 62 GLY A C 1
ATOM 466 O O . GLY A 1 62 ? -27.98500 -114.34000 -42.78500 1.000 41.29313 62 GLY A O 1
ATOM 467 N N . MET A 1 63 ? -28.35700 -112.10100 -42.92400 1.000 46.13046 63 MET A N 1
ATOM 468 C CA . MET A 1 63 ? -27.02900 -111.69600 -42.46800 1.000 42.79358 63 MET A CA 1
ATOM 469 C C . MET A 1 63 ? -27.00900 -111.37300 -40.97800 1.000 35.56957 63 MET A C 1
ATOM 470 O O . MET A 1 63 ? -27.69200 -110.44400 -40.53900 1.000 35.55754 63 MET A O 1
ATOM 475 N N . ASP A 1 64 ? -26.19200 -112.11800 -40.22000 1.000 39.23655 64 ASP A N 1
ATOM 476 C CA . ASP A 1 64 ? -25.91300 -111.80000 -38.81500 1.000 38.62452 64 ASP A CA 1
ATOM 477 C C . ASP A 1 64 ? -25.31600 -110.40900 -38.69000 1.000 38.93204 64 ASP A C 1
ATOM 478 O O . ASP A 1 64 ? -24.58900 -109.94300 -39.57100 1.000 38.51888 64 ASP A O 1
ATOM 483 N N . ARG A 1 65 ? -25.51400 -109.80900 -37.52000 1.000 36.11777 65 ARG A N 1
ATOM 484 C CA . ARG A 1 65 ? -24.84700 -108.55000 -37.22100 1.000 41.28667 65 ARG A CA 1
ATOM 485 C C . ARG A 1 65 ? -23.33100 -108.73000 -37.14200 1.000 38.88634 65 ARG A C 1
ATOM 486 O O . ARG A 1 65 ? -22.57400 -107.88100 -37.63300 1.000 37.90597 65 ARG A O 1
ATOM 494 N N . ALA A 1 66 ? -22.86600 -109.83700 -36.55400 1.000 25.55005 66 ALA A N 1
ATOM 495 C CA . ALA A 1 66 ? -21.42600 -110.07200 -36.47100 1.000 30.08778 66 ALA A CA 1
ATOM 496 C C . ALA A 1 66 ? -20.78500 -110.10200 -37.85800 1.000 27.93736 66 ALA A C 1
ATOM 497 O O . ALA A 1 66 ? -19.75200 -109.47200 -38.09400 1.000 28.03523 66 ALA A O 1
ATOM 499 N N . THR A 1 67 ? -21.38800 -110.83300 -38.78900 1.000 29.09082 67 THR A N 1
ATOM 500 C CA . THR A 1 67 ? -20.85900 -110.89600 -40.14600 1.000 27.06413 67 THR A CA 1
ATOM 501 C C . THR A 1 67 ? -20.86600 -109.52200 -40.79900 1.000 29.52060 67 THR A C 1
ATOM 502 O O . THR A 1 67 ? -19.86600 -109.08700 -41.38800 1.000 25.23057 67 THR A O 1
ATOM 506 N N . ALA A 1 68 ? -21.99100 -108.82200 -40.69300 1.000 24.59505 68 ALA A N 1
ATOM 507 C CA . ALA A 1 68 ? -22.07100 -107.46500 -41.21000 1.000 24.47656 68 ALA A CA 1
ATOM 508 C C . ALA A 1 68 ? -20.99500 -106.58000 -40.59700 1.000 24.29148 68 ALA A C 1
ATOM 509 O O . ALA A 1 68 ? -20.41300 -105.73400 -41.28700 1.000 24.15677 68 ALA A O 1
ATOM 511 N N . ASP A 1 69 ? -20.67200 -106.79200 -39.32300 1.000 25.25072 69 ASP A N 1
ATOM 512 C CA . ASP A 1 69 ? -19.66200 -105.95300 -38.69100 1.000 26.16478 69 ASP A CA 1
ATOM 513 C C . ASP A 1 69 ? -18.26200 -106.26400 -39.21600 1.000 29.60832 69 ASP A C 1
ATOM 514 O O . ASP A 1 69 ? -17.45000 -105.34800 -39.40400 1.000 28.25511 69 ASP A O 1
ATOM 519 N N . TYR A 1 70 ? -17.95500 -107.55100 -39.42500 1.000 26.20711 70 TYR A N 1
ATOM 520 C CA . TYR A 1 70 ? -16.68300 -107.93900 -40.02600 1.000 27.18427 70 TYR A CA 1
ATOM 521 C C . TYR A 1 70 ? -16.52200 -107.34000 -41.42500 1.000 30.20325 70 TYR A C 1
ATOM 522 O O . TYR A 1 70 ? -15.43200 -106.88500 -41.79800 1.000 28.46163 70 TYR A O 1
ATOM 531 N N . ILE A 1 71 ? -17.59200 -107.35200 -42.22400 1.000 26.72344 71 ILE A N 1
ATOM 532 C CA . ILE A 1 71 ? -17.53600 -106.71900 -43.53200 1.000 26.42433 71 ILE A CA 1
ATOM 533 C C . ILE A 1 71 ? -17.19900 -105.24500 -43.37700 1.000 27.96368 71 ILE A C 1
ATOM 534 O O . ILE A 1 71 ? -16.38600 -104.69000 -44.13700 1.000 27.33101 71 ILE A O 1
ATOM 539 N N . GLY A 1 72 ? -17.82400 -104.58800 -42.39500 1.000 29.36886 72 GLY A N 1
ATOM 540 C CA . GLY A 1 72 ? -17.56200 -103.17700 -42.16600 1.000 27.99569 72 GLY A CA 1
ATOM 541 C C . GLY A 1 72 ? -16.13900 -102.91200 -41.72300 1.000 30.66171 72 GLY A C 1
ATOM 542 O O . GLY A 1 72 ? -15.55600 -101.88200 -42.07900 1.000 34.06598 72 GLY A O 1
ATOM 543 N N . MET A 1 73 ? -15.55700 -103.83100 -40.95100 1.000 27.66722 73 MET A N 1
ATOM 544 C CA . MET A 1 73 ? -14.18500 -103.64000 -40.50700 1.000 28.96229 73 MET A CA 1
ATOM 545 C C . MET A 1 73 ? -13.21900 -103.74800 -41.68400 1.000 32.28736 73 MET A C 1
ATOM 546 O O . MET A 1 73 ? -12.26100 -102.96800 -41.78100 1.000 28.91890 73 MET A O 1
ATOM 551 N N . LEU A 1 74 ? -13.46800 -104.69600 -42.60000 1.000 23.50097 74 LEU A N 1
ATOM 552 C CA . LEU A 1 74 ? -12.67900 -104.75600 -43.82600 1.000 25.42703 74 LEU A CA 1
ATOM 553 C C . LEU A 1 74 ? -12.80400 -103.45800 -44.61500 1.000 24.31850 74 LEU A C 1
ATOM 554 O O . LEU A 1 74 ? -11.81500 -102.95300 -45.14800 1.000 24.24666 74 LEU A O 1
ATOM 559 N N . ALA A 1 75 ? -14.00600 -102.87600 -44.65600 1.000 28.69072 75 ALA A N 1
ATOM 560 C CA . ALA A 1 75 ? -14.17700 -101.60400 -45.34900 1.000 26.45221 75 ALA A CA 1
ATOM 561 C C . ALA A 1 75 ? -13.35700 -100.48400 -44.70200 1.000 32.02680 75 ALA A C 1
ATOM 562 O O . ALA A 1 75 ? -12.77400 -99.65600 -45.41500 1.000 29.36888 75 ALA A O 1
ATOM 564 N N . THR A 1 76 ? -13.30500 -100.42200 -43.35600 1.000 23.37116 76 THR A N 1
ATOM 565 C CA . THR A 1 76 ? -12.48100 -99.38700 -42.73200 1.000 25.08474 76 THR A CA 1
ATOM 566 C C . THR A 1 76 ? -11.01700 -99.54000 -43.12300 1.000 23.87698 76 THR A C 1
ATOM 567 O O . THR A 1 76 ? -10.29400 -98.54800 -43.22900 1.000 23.69311 76 THR A O 1
ATOM 571 N N . ILE A 1 77 ? -10.56100 -100.76600 -43.35700 1.000 24.21980 77 ILE A N 1
ATOM 572 C CA . ILE A 1 77 ? -9.17800 -100.94100 -43.77300 1.000 23.19965 77 ILE A CA 1
ATOM 573 C C . ILE A 1 77 ? -8.97900 -100.43600 -45.19600 1.000 23.67409 77 ILE A C 1
ATOM 574 O O . ILE A 1 77 ? -7.94200 -99.84500 -45.51500 1.000 24.24874 77 ILE A O 1
ATOM 579 N N . MET A 1 78 ? -9.95400 -100.66900 -46.08000 1.000 28.58433 78 MET A N 1
ATOM 580 C CA . MET A 1 78 ? -9.90200 -100.06200 -47.40900 1.000 27.39040 78 MET A CA 1
ATOM 581 C C . MET A 1 78 ? -9.72000 -98.54500 -47.31200 1.000 28.73159 78 MET A C 1
ATOM 582 O O . MET A 1 78 ? -8.82300 -97.97100 -47.94500 1.000 26.17735 78 MET A O 1
ATOM 587 N N . ASN A 1 79 ? -10.54000 -97.88600 -46.48200 1.000 25.60679 79 ASN A N 1
ATOM 588 C CA . ASN A 1 79 ? -10.42500 -96.43800 -46.30100 1.000 27.69873 79 ASN A CA 1
ATOM 589 C C . ASN A 1 79 ? -9.07300 -96.03800 -45.70800 1.000 27.15354 79 ASN A C 1
ATOM 590 O O . ASN A 1 79 ? -8.46900 -95.05400 -46.14700 1.000 30.03507 79 ASN A O 1
ATOM 595 N N . ALA A 1 80 ? -8.60900 -96.76400 -44.68200 1.000 28.30490 80 ALA A N 1
ATOM 596 C CA . ALA A 1 80 ? -7.30800 -96.50000 -44.07800 1.000 25.24199 80 ALA A CA 1
ATOM 597 C C . ALA A 1 80 ? -6.20800 -96.47400 -45.13100 1.000 26.96069 80 ALA A C 1
ATOM 598 O O . ALA A 1 80 ? -5.35000 -95.58300 -45.12800 1.000 27.18627 80 ALA A O 1
ATOM 600 N N . LEU A 1 81 ? -6.20000 -97.46600 -46.02500 1.000 24.49574 81 LEU A N 1
ATOM 601 C CA . LEU A 1 81 ? -5.17100 -97.50900 -47.05000 1.000 25.70663 81 LEU A CA 1
ATOM 602 C C . LEU A 1 81 ? -5.30300 -96.32700 -48.00500 1.000 25.43402 81 LEU A C 1
ATOM 603 O O . LEU A 1 81 ? -4.29700 -95.71400 -48.38100 1.000 26.92050 81 LEU A O 1
ATOM 608 N N . ALA A 1 82 ? -6.53300 -95.98000 -48.39700 1.000 24.56670 82 ALA A N 1
ATOM 609 C CA . ALA A 1 82 ? -6.72400 -94.83500 -49.28300 1.000 24.69569 82 ALA A CA 1
ATOM 610 C C . ALA A 1 82 ? -6.27100 -93.54600 -48.60500 1.000 24.04993 82 ALA A C 1
ATOM 611 O O . ALA A 1 82 ? -5.59000 -92.71500 -49.21900 1.000 24.56827 82 ALA A O 1
ATOM 613 N N . LEU A 1 83 ? -6.59400 -93.38600 -47.32000 1.000 23.38964 83 LEU A N 1
ATOM 614 C CA . LEU A 1 83 ? -6.22100 -92.16900 -46.61400 1.000 23.42865 83 LEU A CA 1
ATOM 615 C C . LEU A 1 83 ? -4.71100 -92.06600 -46.45500 1.000 26.51110 83 LEU A C 1
ATOM 616 O O . LEU A 1 83 ? -4.13600 -90.98300 -46.62200 1.000 26.25359 83 LEU A O 1
ATOM 621 N N . GLN A 1 84 ? -4.04600 -93.18500 -46.15100 1.000 30.82730 84 GLN A N 1
ATOM 622 C CA . GLN A 1 84 ? -2.59200 -93.17700 -46.06400 1.000 26.92984 84 GLN A CA 1
ATOM 623 C C . GLN A 1 84 ? -1.96400 -92.68000 -47.36800 1.000 30.67640 84 GLN A C 1
ATOM 624 O O . GLN A 1 84 ? -1.06900 -91.83200 -47.35600 1.000 30.07991 84 GLN A O 1
ATOM 630 N N . ASP A 1 85 ? -2.42900 -93.18200 -48.50900 1.000 27.50518 85 ASP A N 1
ATOM 631 C CA . ASP A 1 85 ? -1.84700 -92.74300 -49.77300 1.000 28.64899 85 ASP A CA 1
ATOM 632 C C . ASP A 1 85 ? -2.05600 -91.25200 -50.00300 1.000 31.85251 85 ASP A C 1
ATOM 633 O O . ASP A 1 85 ? -1.15400 -90.56200 -50.48800 1.000 31.38576 85 ASP A O 1
ATOM 638 N N . ALA A 1 86 ? -3.23500 -90.73000 -49.65400 1.000 32.99747 86 ALA A N 1
ATOM 639 C CA . ALA A 1 86 ? -3.47200 -89.30100 -49.81700 1.000 29.41181 86 ALA A CA 1
ATOM 640 C C . ALA A 1 86 ? -2.54000 -88.49300 -48.92800 1.000 27.86824 86 ALA A C 1
ATOM 641 O O . ALA A 1 86 ? -1.96500 -87.49500 -49.36400 1.000 33.09384 86 ALA A O 1
ATOM 643 N N . LEU A 1 87 ? -2.36600 -88.91100 -47.67700 1.000 27.93307 87 LEU A N 1
ATOM 644 C CA . LEU A 1 87 ? -1.45500 -88.19300 -46.79000 1.000 30.25112 87 LEU A CA 1
ATOM 645 C C . LEU A 1 87 ? -0.01400 -88.30000 -47.27300 1.000 31.22379 87 LEU A C 1
ATOM 646 O O . LEU A 1 87 ? 0.75500 -87.33600 -47.17600 1.000 35.00333 87 LEU A O 1
ATOM 651 N N . GLU A 1 88 ? 0.37500 -89.46300 -47.78900 1.000 38.69725 88 GLU A N 1
ATOM 652 C CA . GLU A 1 88 ? 1.71900 -89.59900 -48.33000 1.000 41.47951 88 GLU A CA 1
ATOM 653 C C . GLU A 1 88 ? 1.92900 -88.67600 -49.53200 1.000 40.73511 88 GLU A C 1
ATOM 654 O O . GLU A 1 88 ? 3.03000 -88.15300 -49.72000 1.000 41.07096 88 GLU A O 1
ATOM 660 N N . SER A 1 89 ? 0.87500 -88.42100 -50.31700 1.000 37.03303 89 SER A N 1
ATOM 661 C CA . SER A 1 89 ? 0.93900 -87.44600 -51.40300 1.000 38.56013 89 SER A CA 1
ATOM 662 C C . SER A 1 89 ? 1.32100 -86.04800 -50.93700 1.000 41.84894 89 SER A C 1
ATOM 663 O O . SER A 1 89 ? 1.82700 -85.25400 -51.73800 1.000 38.06535 89 SER A O 1
ATOM 666 N N . LEU A 1 90 ? 1.01600 -85.69200 -49.69400 1.000 30.77966 90 LEU A N 1
ATOM 667 C CA . LEU A 1 90 ? 1.40700 -84.39400 -49.16500 1.000 32.82704 90 LEU A CA 1
ATOM 668 C C . LEU A 1 90 ? 2.75100 -84.45000 -48.46600 1.000 35.03652 90 LEU A C 1
ATOM 669 O O . LEU A 1 90 ? 3.18100 -83.44700 -47.87700 1.000 35.12777 90 LEU A O 1
ATOM 674 N N . GLY A 1 91 ? 3.41300 -85.60600 -48.50300 1.000 36.95202 91 GLY A N 1
ATOM 675 C CA . GLY A 1 91 ? 4.63700 -85.78700 -47.76000 1.000 30.53081 91 GLY A CA 1
ATOM 676 C C . GLY A 1 91 ? 4.48000 -85.88300 -46.25900 1.000 36.36972 91 GLY A C 1
ATOM 677 O O . GLY A 1 91 ? 5.46700 -85.69400 -45.54500 1.000 38.39908 91 GLY A O 1
ATOM 678 N N . VAL A 1 92 ? 3.28600 -86.17100 -45.74600 1.000 32.65022 92 VAL A N 1
ATOM 679 C CA . VAL A 1 92 ? 3.08400 -86.39700 -44.31600 1.000 30.33689 92 VAL A CA 1
ATOM 680 C C . VAL A 1 92 ? 3.40500 -87.86000 -44.01600 1.000 32.48841 92 VAL A C 1
ATOM 681 O O . VAL A 1 92 ? 2.72200 -88.74200 -44.54000 1.000 34.37196 92 VAL A O 1
ATOM 685 N N . PRO A 1 93 ? 4.39600 -88.15400 -43.17700 1.000 34.42223 93 PRO A N 1
ATOM 686 C CA . PRO A 1 93 ? 4.71600 -89.56100 -42.86800 1.000 31.55317 93 PRO A CA 1
ATOM 687 C C . PRO A 1 93 ? 3.57500 -90.24600 -42.12100 1.000 35.85983 93 PRO A C 1
ATOM 688 O O . PRO A 1 93 ? 3.12300 -89.77800 -41.06600 1.000 29.58751 93 PRO A O 1
ATOM 692 N N . THR A 1 94 ? 3.15200 -91.39300 -42.65400 1.000 31.50302 94 THR A N 1
ATOM 693 C CA . THR A 1 94 ? 1.93700 -92.06000 -42.22100 1.000 34.48759 94 THR A CA 1
ATOM 694 C C . THR A 1 94 ? 2.14800 -93.56700 -42.13400 1.000 32.56626 94 THR A C 1
ATOM 695 O O . THR A 1 94 ? 2.73500 -94.16400 -43.03700 1.000 29.49833 94 THR A O 1
ATOM 699 N N . ARG A 1 95 ? 1.63300 -94.17700 -41.06600 1.000 29.75227 95 ARG A N 1
ATOM 700 C CA . ARG A 1 95 ? 1.57100 -95.63000 -40.93200 1.000 33.17560 95 ARG A CA 1
ATOM 701 C C . ARG A 1 95 ? 0.13000 -96.08000 -40.69000 1.000 31.99152 95 ARG A C 1
ATOM 702 O O . ARG A 1 95 ? -0.69300 -95.34400 -40.13500 1.000 32.16626 95 ARG A O 1
ATOM 710 N N . VAL A 1 96 ? -0.16800 -97.30600 -41.10000 1.000 27.63816 96 VAL A N 1
ATOM 711 C CA . VAL A 1 96 ? -1.48100 -97.90700 -40.90300 1.000 27.08741 96 VAL A CA 1
ATOM 712 C C . VAL A 1 96 ? -1.30600 -99.15200 -40.04900 1.000 28.17547 96 VAL A C 1
ATOM 713 O O . VAL A 1 96 ? -0.44800 -99.99000 -40.33900 1.000 30.46822 96 VAL A O 1
ATOM 717 N N . GLN A 1 97 ? -2.11500 -99.28500 -39.00700 1.000 24.64564 97 GLN A N 1
ATOM 718 C CA . GLN A 1 97 ? -2.18200 -100.52900 -38.25400 1.000 24.42940 97 GLN A CA 1
ATOM 719 C C . GLN A 1 97 ? -3.62500 -100.99800 -38.25400 1.000 27.69782 97 GLN A C 1
ATOM 720 O O . GLN A 1 97 ? -4.54100 -100.18500 -38.05400 1.000 27.29742 97 GLN A O 1
ATOM 726 N N . THR A 1 98 ? -3.82900 -102.30200 -38.47300 1.000 23.52263 98 THR A N 1
ATOM 727 C CA . THR A 1 98 ? -5.16800 -102.87200 -38.57600 1.000 27.36466 98 THR A CA 1
ATOM 728 C C . THR A 1 98 ? -5.42600 -103.82100 -37.41100 1.000 25.18712 98 THR A C 1
ATOM 729 O O . THR A 1 98 ? -4.52600 -104.53900 -36.97200 1.000 25.67980 98 THR A O 1
ATOM 733 N N . ALA A 1 99 ? -6.66500 -103.80600 -36.90600 1.000 30.58709 99 ALA A N 1
ATOM 734 C CA . ALA A 1 99 ? -7.06600 -104.66800 -35.79400 1.000 30.02993 99 ALA A CA 1
ATOM 735 C C . ALA A 1 99 ? -7.28300 -106.11300 -36.23300 1.000 31.03777 99 ALA A C 1
ATOM 736 O O . ALA A 1 99 ? -7.27700 -107.01100 -35.38700 1.000 33.36190 99 ALA A O 1
ATOM 738 N N . LEU A 1 100 ? -7.50000 -106.34500 -37.52500 1.000 31.79026 100 LEU A N 1
ATOM 739 C CA . LEU A 1 100 ? -7.42200 -107.66800 -38.13500 1.000 38.20702 100 LEU A CA 1
ATOM 740 C C . LEU A 1 100 ? -6.05700 -107.78600 -38.79500 1.000 33.26265 100 LEU A C 1
ATOM 741 O O . LEU A 1 100 ? -5.65300 -106.89500 -39.54700 1.000 37.58573 100 LEU A O 1
ATOM 746 N N . THR A 1 101 ? -5.34000 -108.86000 -38.49900 1.000 31.63909 101 THR A N 1
ATOM 747 C CA . THR A 1 101 ? -3.98500 -109.02900 -39.00200 1.000 27.55191 101 THR A CA 1
ATOM 748 C C . THR A 1 101 ? -4.03900 -109.43700 -40.46000 1.000 30.14760 101 THR A C 1
ATOM 749 O O . THR A 1 101 ? -4.49900 -110.53800 -40.78000 1.000 33.49616 101 THR A O 1
ATOM 753 N N . ILE A 1 102 ? -3.55900 -108.55800 -41.33900 1.000 35.70530 102 ILE A N 1
ATOM 754 C CA . ILE A 1 102 ? -3.44400 -108.84300 -42.76100 1.000 34.79117 102 ILE A CA 1
ATOM 755 C C . ILE A 1 102 ? -2.04700 -108.43100 -43.20700 1.000 35.18891 102 ILE A C 1
ATOM 756 O O . ILE A 1 102 ? -1.83700 -107.33200 -43.74700 1.000 40.99009 102 ILE A O 1
ATOM 761 N N . THR A 1 103 ? -1.09600 -109.34500 -43.01200 1.000 50.18942 103 THR A N 1
ATOM 762 C CA . THR A 1 103 ? 0.33500 -109.05200 -43.08500 1.000 49.83130 103 THR A CA 1
ATOM 763 C C . THR A 1 103 ? 0.75800 -108.37600 -44.38700 1.000 46.40154 103 THR A C 1
ATOM 764 O O . THR A 1 103 ? 1.51300 -107.40000 -44.36500 1.000 48.04935 103 THR A O 1
ATOM 768 N N . GLN A 1 104 ? 0.32800 -108.91100 -45.53500 1.000 39.44549 104 GLN A N 1
ATOM 769 C CA . GLN A 1 104 ? 0.76700 -108.36000 -46.81900 1.000 42.67601 104 GLN A CA 1
ATOM 770 C C . GLN A 1 104 ? 0.31900 -106.91700 -47.01300 1.000 43.15329 104 GLN A C 1
ATOM 771 O O . GLN A 1 104 ? 0.92300 -106.19400 -47.80800 1.000 42.09826 104 GLN A O 1
ATOM 777 N N . VAL A 1 105 ? -0.70400 -106.47600 -46.29100 1.000 40.37609 105 VAL A N 1
ATOM 778 C CA . VAL A 1 105 ? -1.39600 -105.23200 -46.58700 1.000 38.28462 105 VAL A CA 1
ATOM 779 C C . VAL A 1 105 ? -0.95800 -104.10800 -45.65600 1.000 41.54431 105 VAL A C 1
ATOM 780 O O . VAL A 1 105 ? -0.76900 -102.97100 -46.09400 1.000 38.69973 105 VAL A O 1
ATOM 784 N N . ALA A 1 106 ? -0.79200 -104.40100 -44.36900 1.000 33.00875 106 ALA A N 1
ATOM 785 C CA . ALA A 1 106 ? -0.49100 -103.34400 -43.41400 1.000 30.55778 106 ALA A CA 1
ATOM 786 C C . ALA A 1 106 ? 0.02100 -103.99600 -42.14300 1.000 28.24164 106 ALA A C 1
ATOM 787 O O . ALA A 1 106 ? -0.16900 -105.19200 -41.92300 1.000 34.65467 106 ALA A O 1
ATOM 789 N N . GLU A 1 107 ? 0.69900 -103.20500 -41.33200 1.000 28.10294 107 GLU A N 1
ATOM 790 C CA . GLU A 1 107 ? 1.11700 -103.66900 -40.02300 1.000 30.86478 107 GLU A CA 1
ATOM 791 C C . GLU A 1 107 ? -0.09000 -104.10600 -39.19700 1.000 29.39946 107 GLU A C 1
ATOM 792 O O . GLU A 1 107 ? -1.13200 -103.45700 -39.22500 1.000 29.52853 107 GLU A O 1
ATOM 798 N N . PRO A 1 108 ? 0.04300 -105.13900 -38.39200 1.000 27.61937 108 PRO A N 1
ATOM 799 C CA . PRO A 1 108 ? -0.97900 -105.40500 -37.37500 1.000 25.77059 108 PRO A CA 1
ATOM 800 C C . PRO A 1 108 ? -0.91700 -104.34600 -36.28600 1.000 25.89324 108 PRO A C 1
ATOM 801 O O . PRO A 1 108 ? 0.07700 -103.64600 -36.12600 1.000 26.76486 108 PRO A O 1
ATOM 805 N N . TYR A 1 109 ? -2.01400 -104.21000 -35.54500 1.000 29.21676 109 TYR A N 1
ATOM 806 C CA . TYR A 1 109 ? -2.00700 -103.33500 -34.39200 1.000 26.71196 109 TYR A CA 1
ATOM 807 C C . TYR A 1 109 ? -1.05000 -103.89200 -33.34200 1.000 30.45523 109 TYR A C 1
ATOM 808 O O . TYR A 1 109 ? -1.21400 -105.02500 -32.87800 1.000 29.18464 109 TYR A O 1
ATOM 817 N N . ILE A 1 110 ? -0.06200 -103.09000 -32.95700 1.000 26.15667 110 ILE A N 1
ATOM 818 C CA . ILE A 1 110 ? 0.91900 -103.45100 -31.94100 1.000 23.77087 110 ILE A CA 1
ATOM 819 C C . ILE A 1 110 ? 1.20900 -102.18200 -31.14800 1.000 23.55605 110 ILE A C 1
ATOM 820 O O . ILE A 1 110 ? 1.77100 -101.22500 -31.69000 1.000 23.69715 110 ILE A O 1
ATOM 825 N N . ARG A 1 111 ? 0.84900 -102.17800 -29.86600 1.000 30.82723 111 ARG A N 1
ATOM 826 C CA . ARG A 1 111 ? 0.90600 -100.94900 -29.08300 1.000 29.21025 111 ARG A CA 1
ATOM 827 C C . ARG A 1 111 ? 2.29300 -100.31500 -29.10700 1.000 31.46977 111 ARG A C 1
ATOM 828 O O . ARG A 1 111 ? 2.43700 -99.13100 -29.43400 1.000 33.91363 111 ARG A O 1
ATOM 836 N N . ARG A 1 112 ? 3.33400 -101.08200 -28.77300 1.000 34.16095 112 ARG A N 1
ATOM 837 C CA . ARG A 1 112 ? 4.65800 -100.47700 -28.68900 1.000 36.77367 112 ARG A CA 1
ATOM 838 C C . ARG A 1 112 ? 5.11100 -99.92400 -30.03700 1.000 31.56787 112 ARG A C 1
ATOM 839 O O . ARG A 1 112 ? 5.87200 -98.95400 -30.08000 1.000 34.96067 112 ARG A O 1
ATOM 847 N N . ARG A 1 113 ? 4.65600 -100.51500 -31.14100 1.000 31.43368 113 ARG A N 1
ATOM 848 C CA . ARG A 1 113 ? 5.00500 -99.99200 -32.45900 1.000 30.73003 113 ARG A CA 1
ATOM 849 C C . ARG A 1 113 ? 4.24400 -98.69500 -32.74700 1.000 37.94856 113 ARG A C 1
ATOM 850 O O . ARG A 1 113 ? 4.80800 -97.74600 -33.30000 1.000 35.07833 113 ARG A O 1
ATOM 858 N N . ALA A 1 114 ? 2.95200 -98.64400 -32.39200 1.000 28.46357 114 ALA A N 1
ATOM 859 C CA . ALA A 1 114 ? 2.17900 -97.42200 -32.56700 1.000 28.80465 114 ALA A CA 1
ATOM 860 C C . ALA A 1 114 ? 2.81300 -96.26000 -31.81200 1.000 31.13432 114 ALA A C 1
ATOM 861 O O . ALA A 1 114 ? 2.93900 -95.15200 -32.35800 1.000 27.26027 114 ALA A O 1
ATOM 863 N N . LEU A 1 115 ? 3.24100 -96.50400 -30.56500 1.000 27.55754 115 LEU A N 1
ATOM 864 C CA . LEU A 1 115 ? 3.87400 -95.46200 -29.76000 1.000 28.83213 115 LEU A CA 1
ATOM 865 C C . LEU A 1 115 ? 5.15500 -94.95600 -30.41800 1.000 30.26852 115 LEU A C 1
ATOM 866 O O . LEU A 1 115 ? 5.35800 -93.74000 -30.53700 1.000 28.81829 115 LEU A O 1
ATOM 871 N N . ARG A 1 116 ? 6.02600 -95.87300 -30.87200 1.000 27.99372 116 ARG A N 1
ATOM 872 C CA . ARG A 1 116 ? 7.25700 -95.44400 -31.53000 1.000 31.86332 116 ARG A CA 1
ATOM 873 C C . ARG A 1 116 ? 6.95600 -94.62500 -32.78200 1.000 30.84243 116 ARG A C 1
ATOM 874 O O . ARG A 1 116 ? 7.63700 -93.62900 -33.06000 1.000 34.04418 116 ARG A O 1
ATOM 876 N N . HIS A 1 117 ? 5.92400 -95.00900 -33.53700 1.000 29.84229 117 HIS A N 1
ATOM 877 C CA . HIS A 1 117 ? 5.53900 -94.23200 -34.71000 1.000 33.94082 117 HIS A CA 1
ATOM 878 C C . HIS A 1 117 ? 5.15800 -92.80700 -34.32300 1.000 33.65093 117 HIS A C 1
ATOM 879 O O . HIS A 1 117 ? 5.57700 -91.84400 -34.96500 1.000 32.04701 117 HIS A O 1
ATOM 886 N N . LEU A 1 118 ? 4.33200 -92.65800 -33.28900 1.000 32.75672 118 LEU A N 1
ATOM 887 C CA . LEU A 1 118 ? 3.93300 -91.32400 -32.86600 1.000 34.64780 118 LEU A CA 1
ATOM 888 C C . LEU A 1 118 ? 5.13000 -90.52800 -32.35800 1.000 37.64037 118 LEU A C 1
ATOM 889 O O . LEU A 1 118 ? 5.24900 -89.33000 -32.64100 1.000 41.02800 118 LEU A O 1
ATOM 894 N N . GLU A 1 119 ? 6.03900 -91.17800 -31.62500 1.000 37.47452 119 GLU A N 1
ATOM 895 C CA . GLU A 1 119 ? 7.20400 -90.47600 -31.10900 1.000 36.69464 119 GLU A CA 1
ATOM 896 C C . GLU A 1 119 ? 8.10800 -90.01400 -32.23000 1.000 38.19781 119 GLU A C 1
ATOM 897 O O . GLU A 1 119 ? 8.78400 -88.99200 -32.09300 1.000 43.28175 119 GLU A O 1
ATOM 903 N N . LYS A 1 120 ? 8.15200 -90.75800 -33.32700 1.000 36.47891 120 LYS A N 1
ATOM 904 C CA . LYS A 1 120 ? 8.91300 -90.37100 -34.50200 1.000 35.45030 120 LYS A CA 1
ATOM 905 C C . LYS A 1 120 ? 8.14300 -89.40600 -35.41200 1.000 39.29766 120 LYS A C 1
ATOM 906 O O . LYS A 1 120 ? 8.50000 -89.28300 -36.59100 1.000 37.99483 120 LYS A O 1
ATOM 912 N N . GLU A 1 121 ? 7.06800 -88.78400 -34.90500 1.000 41.55078 121 GLU A N 1
ATOM 913 C CA . GLU A 1 121 ? 6.31600 -87.74000 -35.61200 1.000 47.98835 121 GLU A CA 1
ATOM 914 C C . GLU A 1 121 ? 5.59900 -88.26500 -36.85900 1.000 43.79108 121 GLU A C 1
ATOM 915 O O . GLU A 1 121 ? 5.42000 -87.54200 -37.84000 1.000 44.95726 121 GLU A O 1
ATOM 921 N N . ARG A 1 122 ? 5.15300 -89.50800 -36.81800 1.000 33.21617 122 ARG A N 1
ATOM 922 C CA . ARG A 1 122 ? 4.32500 -90.08700 -37.86200 1.000 33.73548 122 ARG A CA 1
ATOM 923 C C . ARG A 1 122 ? 2.86300 -90.11400 -37.44000 1.000 32.11400 122 ARG A C 1
ATOM 924 O O . ARG A 1 122 ? 2.53800 -90.29100 -36.26000 1.000 31.15042 122 ARG A O 1
ATOM 932 N N . ILE A 1 123 ? 1.98100 -89.91500 -38.40900 1.000 28.18516 123 ILE A N 1
ATOM 933 C CA . ILE A 1 123 ? 0.56900 -90.20800 -38.20500 1.000 31.38650 123 ILE A CA 1
ATOM 934 C C . ILE A 1 123 ? 0.35700 -91.71700 -38.25200 1.000 31.26902 123 ILE A C 1
ATOM 935 O O . ILE A 1 123 ? 0.86000 -92.40400 -39.15400 1.000 28.42657 123 ILE A O 1
ATOM 940 N N . VAL A 1 124 ? -0.39400 -92.23600 -37.28400 1.000 27.43699 124 VAL A N 1
ATOM 941 C CA . VAL A 1 124 ? -0.81400 -93.62700 -37.27400 1.000 26.63275 124 VAL A CA 1
ATOM 942 C C . VAL A 1 124 ? -2.30800 -93.65500 -37.54600 1.000 26.66391 124 VAL A C 1
ATOM 943 O O . VAL A 1 124 ? -3.09200 -93.08800 -36.77300 1.000 29.94146 124 VAL A O 1
ATOM 947 N N . ILE A 1 125 ? -2.70100 -94.30600 -38.63900 1.000 27.01972 125 ILE A N 1
ATOM 948 C CA . ILE A 1 125 ? -4.10400 -94.56100 -38.96800 1.000 26.40976 125 ILE A CA 1
ATOM 949 C C . ILE A 1 125 ? -4.47000 -95.97700 -38.53400 1.000 27.30925 125 ILE A C 1
ATOM 950 O O . ILE A 1 125 ? -3.86500 -96.95000 -39.01000 1.000 25.43546 125 ILE A O 1
ATOM 955 N N . PHE A 1 126 ? -5.50000 -96.09500 -37.67500 1.000 23.37868 126 PHE A N 1
ATOM 956 C CA . PHE A 1 126 ? -5.98700 -97.38400 -37.20200 1.000 23.25613 126 PHE A CA 1
ATOM 957 C C . PHE A 1 126 ? -7.17500 -97.83100 -38.04400 1.000 23.36041 126 PHE A C 1
ATOM 958 O O . PHE A 1 126 ? -8.23400 -97.19800 -38.02000 1.000 25.92645 126 PHE A O 1
ATOM 966 N N . GLY A 1 127 ? -7.00500 -98.92900 -38.78000 1.000 23.74353 127 GLY A N 1
ATOM 967 C CA . GLY A 1 127 ? -8.10700 -99.51600 -39.51400 1.000 23.90043 127 GLY A CA 1
ATOM 968 C C . GLY A 1 127 ? -8.63100 -100.76400 -38.83600 1.000 25.75503 127 GLY A C 1
ATOM 969 O O . GLY A 1 127 ? -7.92500 -101.36900 -38.02100 1.000 26.82034 127 GLY A O 1
ATOM 970 N N . GLY A 1 128 ? -9.85900 -101.16600 -39.15200 1.000 23.25317 128 GLY A N 1
ATOM 971 C CA . GLY A 1 128 ? -10.43400 -102.37000 -38.59300 1.000 23.31113 128 GLY A CA 1
ATOM 972 C C . GLY A 1 128 ? -11.18300 -102.18300 -37.29700 1.000 23.38969 128 GLY A C 1
ATOM 973 O O . GLY A 1 128 ? -11.58000 -103.18400 -36.68500 1.000 24.23296 128 GLY A O 1
ATOM 974 N N . GLY A 1 129 ? -11.40300 -100.94500 -36.86400 1.000 26.17649 129 GLY A N 1
ATOM 975 C CA . GLY A 1 129 ? -12.02900 -100.75700 -35.57700 1.000 27.76502 129 GLY A CA 1
ATOM 976 C C . GLY A 1 129 ? -11.21700 -101.41000 -34.47500 1.000 31.04231 129 GLY A C 1
ATOM 977 O O . GLY A 1 129 ? -9.97600 -101.35100 -34.45900 1.000 31.26079 129 GLY A O 1
ATOM 978 N N . THR A 1 130 ? -11.92300 -102.06000 -33.54700 1.000 30.38795 130 THR A N 1
ATOM 979 C CA . THR A 1 130 ? -11.31400 -102.81200 -32.45400 1.000 29.97689 130 THR A CA 1
ATOM 980 C C . THR A 1 130 ? -11.02700 -104.25300 -32.81500 1.000 30.09672 130 THR A C 1
ATOM 981 O O . THR A 1 130 ? -10.36000 -104.94100 -32.03700 1.000 36.10063 130 THR A O 1
ATOM 985 N N . GLY A 1 131 ? -11.51100 -104.73100 -33.96800 1.000 28.13637 131 GLY A N 1
ATOM 986 C CA . GLY A 1 131 ? -11.41700 -106.13300 -34.30900 1.000 24.39267 131 GLY A CA 1
ATOM 987 C C . GLY A 1 131 ? -12.57000 -106.98000 -33.80700 1.000 24.68326 131 GLY A C 1
ATOM 988 O O . GLY A 1 131 ? -12.65800 -108.15100 -34.18400 1.000 27.08282 131 GLY A O 1
ATOM 989 N N . ASN A 1 132 ? -13.46300 -106.42000 -32.99000 1.000 24.73276 132 ASN A N 1
ATOM 990 C CA . ASN A 1 132 ? -14.62200 -107.08400 -32.43200 1.000 27.49123 132 ASN A CA 1
ATOM 991 C C . ASN A 1 132 ? -15.89300 -106.54800 -33.05100 1.000 30.66265 132 ASN A C 1
ATOM 992 O O . ASN A 1 132 ? -16.06400 -105.32800 -33.13100 1.000 26.04091 132 ASN A O 1
ATOM 997 N N . PRO A 1 133 ? -16.80600 -107.41700 -33.47600 1.000 34.52495 133 PRO A N 1
ATOM 998 C CA . PRO A 1 133 ? -18.16000 -106.96300 -33.79000 1.000 33.03046 133 PRO A CA 1
ATOM 999 C C . PRO A 1 133 ? -18.80400 -106.33700 -32.57000 1.000 33.28400 133 PRO A C 1
ATOM 1000 O O . PRO A 1 133 ? -18.34300 -106.49400 -31.44000 1.000 37.03067 133 PRO A O 1
ATOM 1004 N N . PHE A 1 134 ? -19.90100 -105.63000 -32.82600 1.000 28.54370 134 PHE A N 1
ATOM 1005 C CA . PHE A 1 134 ? -20.80300 -105.01500 -31.86000 1.000 30.68952 134 PHE A CA 1
ATOM 1006 C C . PHE A 1 134 ? -20.23700 -103.69500 -31.35200 1.000 30.32414 134 PHE A C 1
ATOM 1007 O O . PHE A 1 134 ? -20.78800 -103.10300 -30.43600 1.000 31.25135 134 PHE A O 1
ATOM 1015 N N . PHE A 1 135 ? -19.20600 -103.17000 -31.99000 1.000 57.22341 135 PHE A N 1
ATOM 1016 C CA . PHE A 1 135 ? -18.77000 -101.79900 -31.78700 1.000 52.30355 135 PHE A CA 1
ATOM 1017 C C . PHE A 1 135 ? -18.90300 -101.01800 -33.08700 1.000 51.20568 135 PHE A C 1
ATOM 1018 O O . PHE A 1 135 ? -19.15400 -101.59000 -34.15100 1.000 55.73865 135 PHE A O 1
ATOM 1026 N N . SER A 1 136 ? -18.84000 -99.69600 -32.98000 1.000 33.90942 136 SER A N 1
ATOM 1027 C CA . SER A 1 136 ? -18.64600 -98.81500 -34.12300 1.000 37.14319 136 SER A CA 1
ATOM 1028 C C . SER A 1 136 ? -17.20800 -98.30600 -34.04100 1.000 35.52746 136 SER A C 1
ATOM 1029 O O . SER A 1 136 ? -16.47500 -98.63000 -33.10000 1.000 33.50546 136 SER A O 1
ATOM 1032 N N . THR A 1 137 ? -16.78100 -97.51900 -35.02700 1.000 24.98983 137 THR A N 1
ATOM 1033 C CA . THR A 1 137 ? -15.43800 -97.02300 -34.83000 1.000 31.38484 137 THR A CA 1
ATOM 1034 C C . THR A 1 137 ? -15.39300 -95.95600 -33.75200 1.000 25.68275 137 THR A C 1
ATOM 1035 O O . THR A 1 137 ? -14.29000 -95.59700 -33.32600 1.000 29.98270 137 THR A O 1
ATOM 1039 N N . ASP A 1 138 ? -16.54800 -95.48000 -33.27300 1.000 25.26763 138 ASP A N 1
ATOM 1040 C CA . ASP A 1 138 ? -16.56100 -94.58600 -32.10900 1.000 27.61638 138 ASP A CA 1
ATOM 1041 C C . ASP A 1 138 ? -15.84600 -95.23200 -30.93400 1.000 28.01773 138 ASP A C 1
ATOM 1042 O O . ASP A 1 138 ? -14.98700 -94.62000 -30.29200 1.000 26.17116 138 ASP A O 1
ATOM 1047 N N . THR A 1 139 ? -16.19200 -96.48700 -30.65400 1.000 31.09268 139 THR A N 1
ATOM 1048 C CA . THR A 1 139 ? -15.58200 -97.21700 -29.55900 1.000 29.03747 139 THR A CA 1
ATOM 1049 C C . THR A 1 139 ? -14.11700 -97.50600 -29.84000 1.000 30.45796 139 THR A C 1
ATOM 1050 O O . THR A 1 139 ? -13.29300 -97.47800 -28.91800 1.000 28.42262 139 THR A O 1
ATOM 1054 N N . ALA A 1 140 ? -13.77600 -97.78800 -31.10200 1.000 26.48092 140 ALA A N 1
ATOM 1055 C CA . ALA A 1 140 ? -12.37400 -97.97400 -31.47100 1.000 25.12322 140 ALA A CA 1
ATOM 1056 C C . ALA A 1 140 ? -11.58300 -96.69900 -31.23400 1.000 27.66700 140 ALA A C 1
ATOM 1057 O O . ALA A 1 140 ? -10.40700 -96.74700 -30.85300 1.000 28.92526 140 ALA A O 1
ATOM 1059 N N . ALA A 1 141 ? -12.21800 -95.54700 -31.45500 1.000 27.51202 141 ALA A N 1
ATOM 1060 C CA . ALA A 1 141 ? -11.57300 -94.26800 -31.19600 1.000 28.05285 141 ALA A CA 1
ATOM 1061 C C . ALA A 1 141 ? -11.24900 -94.11000 -29.72100 1.000 29.91649 141 ALA A C 1
ATOM 1062 O O . ALA A 1 141 ? -10.15400 -93.65800 -29.36300 1.000 26.59179 141 ALA A O 1
ATOM 1064 N N . ALA A 1 142 ? -12.20100 -94.45800 -28.85000 1.000 25.51733 142 ALA A N 1
ATOM 1065 C CA . ALA A 1 142 ? -11.95700 -94.34200 -27.42300 1.000 27.75211 142 ALA A CA 1
ATOM 1066 C C . ALA A 1 142 ? -10.87300 -95.32300 -26.98700 1.000 28.67616 142 ALA A C 1
ATOM 1067 O O . ALA A 1 142 ? -9.94700 -94.95700 -26.25000 1.000 27.36142 142 ALA A O 1
ATOM 1069 N N . LEU A 1 143 ? -10.95800 -96.56400 -27.46800 1.000 31.07996 143 LEU A N 1
ATOM 1070 C CA . LEU A 1 143 ? -9.98500 -97.58200 -27.10300 1.000 31.43438 143 LEU A CA 1
ATOM 1071 C C . LEU A 1 143 ? -8.59000 -97.20300 -27.57800 1.000 33.34411 143 LEU A C 1
ATOM 1072 O O . LEU A 1 143 ? -7.62100 -97.27600 -26.81000 1.000 31.77545 143 LEU A O 1
ATOM 1077 N N . ARG A 1 144 ? -8.46500 -96.78300 -28.84500 1.000 29.78444 144 ARG A N 1
ATOM 1078 C CA . ARG A 1 144 ? -7.13500 -96.45900 -29.35700 1.000 29.53005 144 ARG A CA 1
ATOM 1079 C C . ARG A 1 144 ? -6.57100 -95.19700 -28.70700 1.000 30.50914 144 ARG A C 1
ATOM 1080 O O . ARG A 1 144 ? -5.35100 -95.09300 -28.52400 1.000 30.44689 144 ARG A O 1
ATOM 1088 N N . ALA A 1 145 ? -7.43400 -94.23700 -28.34400 1.000 28.77539 145 ALA A N 1
ATOM 1089 C CA . ALA A 1 145 ? -6.98700 -93.06600 -27.58900 1.000 27.47895 145 ALA A CA 1
ATOM 1090 C C . ALA A 1 145 ? -6.34800 -93.48000 -26.27000 1.000 29.37171 145 ALA A C 1
ATOM 1091 O O . ALA A 1 145 ? -5.26200 -93.00600 -25.91200 1.000 29.86823 145 ALA A O 1
ATOM 1093 N N . LEU A 1 146 ? -7.01100 -94.37000 -25.53200 1.000 28.56969 146 LEU A N 1
ATOM 1094 C CA . LEU A 1 146 ? -6.44600 -94.85500 -24.28000 1.000 26.73340 146 LEU A CA 1
ATOM 1095 C C . LEU A 1 146 ? -5.14900 -95.61000 -24.52300 1.000 28.40188 146 LEU A C 1
ATOM 1096 O O . LEU A 1 146 ? -4.18900 -95.47600 -23.75200 1.000 29.92420 146 LEU A O 1
ATOM 1101 N N . GLU A 1 147 ? -5.08500 -96.39200 -25.60200 1.000 30.02873 147 GLU A N 1
ATOM 1102 C CA . GLU A 1 147 ? -3.90500 -97.22800 -25.80300 1.000 34.09850 147 GLU A CA 1
ATOM 1103 C C . GLU A 1 147 ? -2.67300 -96.40600 -26.17700 1.000 29.85135 147 GLU A C 1
ATOM 1104 O O . GLU A 1 147 ? -1.55600 -96.78900 -25.82700 1.000 32.71984 147 GLU A O 1
ATOM 1110 N N . VAL A 1 148 ? -2.83200 -95.29400 -26.89500 1.000 24.94675 148 VAL A N 1
ATOM 1111 C CA . VAL A 1 148 ? -1.67500 -94.47600 -27.25300 1.000 29.17307 148 VAL A CA 1
ATOM 1112 C C . VAL A 1 148 ? -1.45500 -93.31300 -26.29300 1.000 29.42244 148 VAL A C 1
ATOM 1113 O O . VAL A 1 148 ? -0.52100 -92.52600 -26.50600 1.000 25.70061 148 VAL A O 1
ATOM 1117 N N . GLY A 1 149 ? -2.27200 -93.18900 -25.23800 1.000 32.07709 149 GLY A N 1
ATOM 1118 C CA . GLY A 1 149 ? -2.15800 -92.06800 -24.31800 1.000 28.07012 149 GLY A CA 1
ATOM 1119 C C . GLY A 1 149 ? -2.55400 -90.71600 -24.89300 1.000 34.34818 149 GLY A C 1
ATOM 1120 O O . GLY A 1 149 ? -2.01700 -89.69400 -24.47200 1.000 34.51557 149 GLY A O 1
ATOM 1121 N N . ALA A 1 150 ? -3.46000 -90.68200 -25.86600 1.000 30.71814 150 ALA A N 1
ATOM 1122 C CA . ALA A 1 150 ? -4.01900 -89.41500 -26.30900 1.000 29.18806 150 ALA A CA 1
ATOM 1123 C C . ALA A 1 150 ? -4.69600 -88.69100 -25.14900 1.000 30.43440 150 ALA A C 1
ATOM 1124 O O . ALA A 1 150 ? -5.27000 -89.30700 -24.24900 1.000 28.17206 150 ALA A O 1
ATOM 1126 N N . GLU A 1 151 ? -4.67100 -87.36200 -25.20700 1.000 36.35616 151 GLU A N 1
ATOM 1127 C CA . GLU A 1 151 ? -5.25400 -86.54400 -24.15900 1.000 32.82947 151 GLU A CA 1
ATOM 1128 C C . GLU A 1 151 ? -6.71700 -86.21300 -24.40400 1.000 36.87943 151 GLU A C 1
ATOM 1129 O O . GLU A 1 151 ? -7.39600 -85.74300 -23.48300 1.000 38.30870 151 GLU A O 1
ATOM 1135 N N . VAL A 1 152 ? -7.22000 -86.46200 -25.61200 1.000 32.39514 152 VAL A N 1
ATOM 1136 C CA . VAL A 1 152 ? -8.59700 -86.14400 -25.95600 1.000 31.78692 152 VAL A CA 1
ATOM 1137 C C . VAL A 1 152 ? -8.94900 -86.94700 -27.19400 1.000 30.40550 152 VAL A C 1
ATOM 1138 O O . VAL A 1 152 ? -8.09300 -87.19500 -28.04100 1.000 32.66782 152 VAL A O 1
ATOM 1142 N N . VAL A 1 153 ? -10.21600 -87.34900 -27.30500 1.000 32.55106 153 VAL A N 1
ATOM 1143 C CA . VAL A 1 153 ? -10.76500 -87.89700 -28.54400 1.000 37.56036 153 VAL A CA 1
ATOM 1144 C C . VAL A 1 153 ? -11.48400 -86.78300 -29.29300 1.000 35.45762 153 VAL A C 1
ATOM 1145 O O . VAL A 1 153 ? -12.46800 -86.22500 -28.79100 1.000 37.15901 153 VAL A O 1
ATOM 1149 N N . LEU A 1 154 ? -11.02700 -86.47800 -30.50300 1.000 32.30740 154 LEU A N 1
ATOM 1150 C CA . LEU A 1 154 ? -11.67300 -85.49100 -31.38200 1.000 28.34960 154 LEU A CA 1
ATOM 1151 C C . LEU A 1 154 ? -12.60700 -86.23500 -32.32600 1.000 29.04024 154 LEU A C 1
ATOM 1152 O O . LEU A 1 154 ? -12.15000 -86.90000 -33.26100 1.000 30.67867 154 LEU A O 1
ATOM 1157 N N . MET A 1 155 ? -13.91100 -86.15500 -32.06600 1.000 32.83208 155 MET A N 1
ATOM 1158 C CA . MET A 1 155 ? -14.89600 -86.83200 -32.90600 1.000 33.42744 155 MET A CA 1
ATOM 1159 C C . MET A 1 155 ? -15.34900 -85.88900 -34.01500 1.000 37.63231 155 MET A C 1
ATOM 1160 O O . MET A 1 155 ? -16.18200 -85.00500 -33.79900 1.000 36.73182 155 MET A O 1
ATOM 1165 N N . ALA A 1 156 ? -14.78500 -86.08400 -35.20500 1.000 28.81764 156 ALA A N 1
ATOM 1166 C CA . ALA A 1 156 ? -15.19100 -85.37900 -36.41700 1.000 30.94697 156 ALA A CA 1
ATOM 1167 C C . ALA A 1 156 ? -16.43700 -86.08200 -36.92500 1.000 27.14847 156 ALA A C 1
ATOM 1168 O O . ALA A 1 156 ? -16.36300 -87.07200 -37.65400 1.000 34.17533 156 ALA A O 1
ATOM 1170 N N . LYS A 1 157 ? -17.59300 -85.59200 -36.50300 1.000 35.59279 157 LYS A N 1
ATOM 1171 C CA . LYS A 1 157 ? -18.85700 -86.24200 -36.80200 1.000 34.75575 157 LYS A CA 1
ATOM 1172 C C . LYS A 1 157 ? -19.41500 -85.70000 -38.10600 1.000 41.03732 157 LYS A C 1
ATOM 1173 O O . LYS A 1 157 ? -19.35700 -84.49100 -38.37000 1.000 37.39120 157 LYS A O 1
ATOM 1179 N N . ASN A 1 158 ? -19.95900 -86.61100 -38.91300 1.000 43.61439 158 ASN A N 1
ATOM 1180 C CA . ASN A 1 158 ? -20.49600 -86.26200 -40.21900 1.000 46.28865 158 ASN A CA 1
ATOM 1181 C C . ASN A 1 158 ? -21.72600 -85.36700 -40.06100 1.000 44.32817 158 ASN A C 1
ATOM 1182 O O . ASN A 1 158 ? -22.69200 -85.75300 -39.39700 1.000 46.62660 158 ASN A O 1
ATOM 1187 N N . LYS A 1 159 ? -21.67000 -84.16200 -40.63500 1.000 49.42941 159 LYS A N 1
ATOM 1188 C CA . LYS A 1 159 ? -22.80100 -83.26000 -40.87000 1.000 52.00306 159 LYS A CA 1
ATOM 1189 C C . LYS A 1 159 ? -23.33600 -82.55500 -39.61900 1.000 52.59499 159 LYS A C 1
ATOM 1190 O O . LYS A 1 159 ? -24.41900 -81.96700 -39.66900 1.000 52.26375 159 LYS A O 1
ATOM 1196 N N . VAL A 1 160 ? -22.60400 -82.56400 -38.50400 1.000 41.86023 160 VAL A N 1
ATOM 1197 C CA . VAL A 1 160 ? -22.95200 -81.78400 -37.32600 1.000 34.52427 160 VAL A CA 1
ATOM 1198 C C . VAL A 1 160 ? -21.68700 -81.13000 -36.79200 1.000 37.76393 160 VAL A C 1
ATOM 1199 O O . VAL A 1 160 ? -20.56600 -81.56400 -37.06800 1.000 39.28818 160 VAL A O 1
ATOM 1203 N N . ASP A 1 161 ? -21.87800 -80.06700 -36.02300 1.000 28.92095 161 ASP A N 1
ATOM 1204 C CA . ASP A 1 161 ? -20.76500 -79.32500 -35.45800 1.000 32.34791 161 ASP A CA 1
ATOM 1205 C C . ASP A 1 161 ? -20.69200 -79.44000 -33.93700 1.000 34.53474 161 ASP A C 1
ATOM 1206 O O . ASP A 1 161 ? -19.98300 -78.65300 -33.30300 1.000 34.50842 161 ASP A O 1
ATOM 1211 N N . GLY A 1 162 ? -21.40800 -80.39100 -33.34300 1.000 32.90968 162 GLY A N 1
ATOM 1212 C CA . GLY A 1 162 ? -21.42800 -80.54600 -31.90200 1.000 29.95364 162 GLY A CA 1
ATOM 1213 C C . GLY A 1 162 ? -22.47400 -81.57300 -31.51100 1.000 31.51938 162 GLY A C 1
ATOM 1214 O O . GLY A 1 162 ? -23.00400 -82.29200 -32.35700 1.000 29.71700 162 GLY A O 1
ATOM 1215 N N . VAL A 1 163 ? -22.74800 -81.64400 -30.21700 1.000 33.98039 163 VAL A N 1
ATOM 1216 C CA . VAL A 1 163 ? -23.79900 -82.51300 -29.70100 1.000 34.15053 163 VAL A CA 1
ATOM 1217 C C . VAL A 1 163 ? -25.03900 -81.65800 -29.48600 1.000 38.17677 163 VAL A C 1
ATOM 1218 O O . VAL A 1 163 ? -24.94200 -80.52800 -29.00600 1.000 37.90269 163 VAL A O 1
ATOM 1222 N N . TYR A 1 164 ? -26.20100 -82.18300 -29.86200 1.000 36.33758 164 TYR A N 1
ATOM 1223 C CA . TYR A 1 164 ? -27.44800 -81.44000 -29.81500 1.000 38.30467 164 TYR A CA 1
ATOM 1224 C C . TYR A 1 164 ? -28.43900 -82.15400 -28.90500 1.000 38.08026 164 TYR A C 1
ATOM 1225 O O . TYR A 1 164 ? -28.32500 -83.36100 -28.66400 1.000 38.54395 164 TYR A O 1
ATOM 1234 N N . SER A 1 165 ? -29.41600 -81.39200 -28.39400 1.000 37.18216 165 SER A N 1
ATOM 1235 C CA . SER A 1 165 ? -30.45200 -81.97000 -27.53700 1.000 39.52295 165 SER A CA 1
ATOM 1236 C C . SER A 1 165 ? -31.22800 -83.07700 -28.23300 1.000 39.17635 165 SER A C 1
ATOM 1237 O O . SER A 1 165 ? -31.92000 -83.85500 -27.56800 1.000 43.31374 165 SER A O 1
ATOM 1240 N N . ASP A 1 166 ? -31.13700 -83.15000 -29.55200 1.000 43.01894 166 ASP A N 1
ATOM 1241 C CA . ASP A 1 166 ? -31.81200 -84.16200 -30.34900 1.000 43.90776 166 ASP A CA 1
ATOM 1242 C C . ASP A 1 166 ? -31.01000 -84.29300 -31.63300 1.000 43.61117 166 ASP A C 1
ATOM 1243 O O . ASP A 1 166 ? -30.09000 -83.50500 -31.88300 1.000 41.77520 166 ASP A O 1
ATOM 1248 N N . ASP A 1 167 ? -31.34400 -85.31400 -32.44000 1.000 42.13792 167 ASP A N 1
ATOM 1249 C CA . ASP A 1 167 ? -30.72200 -85.41700 -33.76700 1.000 44.68778 167 ASP A CA 1
ATOM 1250 C C . ASP A 1 167 ? -31.07400 -84.17000 -34.58000 1.000 42.31308 167 ASP A C 1
ATOM 1251 O O . ASP A 1 167 ? -32.24000 -83.96400 -34.92500 1.000 40.68287 167 ASP A O 1
ATOM 1256 N N . PRO A 1 168 ? -30.10700 -83.30700 -34.89700 1.000 43.61945 168 PRO A N 1
ATOM 1257 C CA . PRO A 1 168 ? -30.45600 -82.03600 -35.54400 1.000 45.08729 168 PRO A CA 1
ATOM 1258 C C . PRO A 1 168 ? -30.90700 -82.19900 -36.98400 1.000 48.73734 168 PRO A C 1
ATOM 1259 O O . PRO A 1 168 ? -31.45100 -81.24300 -37.54800 1.000 54.73570 168 PRO A O 1
ATOM 1263 N N . ARG A 1 169 ? -30.72600 -83.37300 -37.58200 1.000 62.78761 169 ARG A N 1
ATOM 1264 C CA . ARG A 1 169 ? -31.23400 -83.66700 -38.91500 1.000 67.61036 169 ARG A CA 1
ATOM 1265 C C . ARG A 1 169 ? -32.58100 -84.38400 -38.88100 1.000 63.83318 169 ARG A C 1
ATOM 1266 O O . ARG A 1 169 ? -33.07700 -84.80100 -39.92900 1.000 68.74650 169 ARG A O 1
ATOM 1274 N N . LYS A 1 170 ? -33.16900 -84.55400 -37.70300 1.000 61.39358 170 LYS A N 1
ATOM 1275 C CA . LYS A 1 170 ? -34.54100 -85.01500 -37.56100 1.000 61.36762 170 LYS A CA 1
ATOM 1276 C C . LYS A 1 170 ? -35.41500 -84.02400 -36.80800 1.000 63.66621 170 LYS A C 1
ATOM 1277 O O . LYS A 1 170 ? -36.63900 -84.20100 -36.78400 1.000 64.07459 170 LYS A O 1
ATOM 1283 N N . ASN A 1 171 ? -34.82300 -82.98700 -36.20700 1.000 54.94286 171 ASN A N 1
ATOM 1284 C CA . ASN A 1 171 ? -35.54500 -82.02200 -35.38000 1.000 51.80693 171 ASN A CA 1
ATOM 1285 C C . ASN A 1 171 ? -34.83300 -80.68800 -35.50600 1.000 53.53069 171 ASN A C 1
ATOM 1286 O O . ASN A 1 171 ? -33.77500 -80.47800 -34.89500 1.000 54.48115 171 ASN A O 1
ATOM 1291 N N . PRO A 1 172 ? -35.37400 -79.75500 -36.29100 1.000 52.41513 172 PRO A N 1
ATOM 1292 C CA . PRO A 1 172 ? -34.70900 -78.45100 -36.43900 1.000 49.06857 172 PRO A CA 1
ATOM 1293 C C . PRO A 1 172 ? -34.73200 -77.60800 -35.17200 1.000 48.73715 172 PRO A C 1
ATOM 1294 O O . PRO A 1 172 ? -34.03900 -76.58600 -35.12100 1.000 55.05808 172 PRO A O 1
ATOM 1298 N N . GLU A 1 173 ? -35.50300 -77.98700 -34.15800 1.000 55.65130 173 GLU A N 1
ATOM 1299 C CA . GLU A 1 173 ? -35.53100 -77.24800 -32.90200 1.000 59.56040 173 GLU A CA 1
ATOM 1300 C C . GLU A 1 173 ? -34.39200 -77.63600 -31.96700 1.000 57.67073 173 GLU A C 1
ATOM 1301 O O . GLU A 1 173 ? -34.27100 -77.05500 -30.88700 1.000 57.64535 173 GLU A O 1
ATOM 1307 N N . ALA A 1 174 ? -33.56500 -78.59900 -32.35900 1.000 49.04021 174 ALA A N 1
ATOM 1308 C CA . ALA A 1 174 ? -32.49500 -79.08000 -31.50500 1.000 47.40457 174 ALA A CA 1
ATOM 1309 C C . ALA A 1 174 ? -31.52100 -77.95800 -31.18500 1.000 46.66033 174 ALA A C 1
ATOM 1310 O O . ALA A 1 174 ? -31.25800 -77.08100 -32.00700 1.000 50.45460 174 ALA A O 1
ATOM 1312 N N . VAL A 1 175 ? -30.97300 -77.99400 -29.97500 1.000 47.78249 175 VAL A N 1
ATOM 1313 C CA . VAL A 1 175 ? -30.03400 -76.97800 -29.52100 1.000 48.02682 175 VAL A CA 1
ATOM 1314 C C . VAL A 1 175 ? -28.68400 -77.62500 -29.26900 1.000 43.72044 175 VAL A C 1
ATOM 1315 O O . VAL A 1 175 ? -28.60900 -78.76100 -28.78700 1.000 45.34657 175 VAL A O 1
ATOM 1319 N N . ARG A 1 176 ? -27.62100 -76.90200 -29.60200 1.000 43.08027 176 ARG A N 1
ATOM 1320 C CA . ARG A 1 176 ? -26.26600 -77.37500 -29.36700 1.000 46.40571 176 ARG A CA 1
ATOM 1321 C C . ARG A 1 176 ? -25.84700 -77.12400 -27.92000 1.000 43.83101 176 ARG A C 1
ATOM 1322 O O . ARG A 1 176 ? -26.20100 -76.10700 -27.32300 1.000 47.29125 176 ARG A O 1
ATOM 1330 N N . PHE A 1 177 ? -25.10500 -78.07200 -27.35400 1.000 38.13188 177 PHE A N 1
ATOM 1331 C CA . PHE A 1 177 ? -24.50400 -77.94900 -26.03300 1.000 35.78590 177 PHE A CA 1
ATOM 1332 C C . PHE A 1 177 ? -23.07100 -77.46800 -26.15800 1.000 35.71246 177 PHE A C 1
ATOM 1333 O O . PHE A 1 177 ? -22.34900 -77.87900 -27.06500 1.000 40.09623 177 PHE A O 1
ATOM 1341 N N . ASP A 1 178 ? -22.65600 -76.60700 -25.24100 1.000 43.11124 178 ASP A N 1
ATOM 1342 C CA . ASP A 1 178 ? -21.23800 -76.31000 -25.12100 1.000 43.81213 178 ASP A CA 1
ATOM 1343 C C . ASP A 1 178 ? -20.51400 -77.44300 -24.42000 1.000 43.87549 178 ASP A C 1
ATOM 1344 O O . ASP A 1 178 ? -19.42500 -77.84100 -24.83900 1.000 41.59719 178 ASP A O 1
ATOM 1349 N N . GLU A 1 179 ? -21.11500 -77.96900 -23.35600 1.000 41.97228 179 GLU A N 1
ATOM 1350 C CA . GLU A 1 179 ? -20.49200 -78.95300 -22.49100 1.000 41.89520 179 GLU A CA 1
ATOM 1351 C C . GLU A 1 179 ? -21.52800 -79.96400 -22.04600 1.000 41.82934 179 GLU A C 1
ATOM 1352 O O . GLU A 1 179 ? -22.70900 -79.64900 -21.91600 1.000 44.36339 179 GLU A O 1
ATOM 1358 N N . LEU A 1 180 ? -21.05900 -81.17000 -21.76100 1.000 40.67948 180 LEU A N 1
ATOM 1359 C CA . LEU A 1 180 ? -21.91100 -82.24000 -21.27200 1.000 37.55127 180 LEU A CA 1
ATOM 1360 C C . LEU A 1 180 ? -21.07400 -83.14600 -20.39000 1.000 39.43763 180 LEU A C 1
ATOM 1361 O O . LEU A 1 180 ? -19.86200 -83.27800 -20.59500 1.000 37.37330 180 LEU A O 1
ATOM 1366 N N . THR A 1 181 ? -21.72800 -83.76100 -19.40500 1.000 34.85255 181 THR A N 1
ATOM 1367 C CA . THR A 1 181 ? -21.14500 -84.90200 -18.71400 1.000 35.37968 181 THR A CA 1
ATOM 1368 C C . THR A 1 181 ? -21.46200 -86.17000 -19.49400 1.000 37.58519 181 THR A C 1
ATOM 1369 O O . THR A 1 181 ? -22.47400 -86.25000 -20.20000 1.000 39.18011 181 THR A O 1
ATOM 1373 N N . TYR A 1 182 ? -20.57400 -87.15800 -19.37300 1.000 32.95230 182 TYR A N 1
ATOM 1374 C CA . TYR A 1 182 ? -20.85600 -88.48900 -19.90600 1.000 31.14336 182 TYR A CA 1
ATOM 1375 C C . TYR A 1 182 ? -22.25800 -88.96400 -19.53800 1.000 30.91665 182 TYR A C 1
ATOM 1376 O O . TYR A 1 182 ? -22.99800 -89.47000 -20.38700 1.000 36.06134 182 TYR A O 1
ATOM 1385 N N . LEU A 1 183 ? -22.63700 -88.83200 -18.26400 1.000 36.64666 183 LEU A N 1
ATOM 1386 C CA . LEU A 1 183 ? -23.94700 -89.33400 -17.85100 1.000 41.55616 183 LEU A CA 1
ATOM 1387 C C . LEU A 1 183 ? -25.08200 -88.55000 -18.48800 1.000 38.46744 183 LEU A C 1
ATOM 1388 O O . LEU A 1 183 ? -26.14000 -89.11400 -18.76800 1.000 41.99681 183 LEU A O 1
ATOM 1393 N N . GLU A 1 184 ? -24.90100 -87.24800 -18.68200 1.000 34.00172 184 GLU A N 1
ATOM 1394 C CA . GLU A 1 184 ? -25.92000 -86.46300 -19.36000 1.000 37.84245 184 GLU A CA 1
ATOM 1395 C C . GLU A 1 184 ? -26.18200 -87.01300 -20.75100 1.000 39.93604 184 GLU A C 1
ATOM 1396 O O . GLU A 1 184 ? -27.33800 -87.13600 -21.17500 1.000 37.89507 184 GLU A O 1
ATOM 1402 N N . VAL A 1 185 ? -25.11500 -87.38500 -21.46200 1.000 34.99164 185 VAL A N 1
ATOM 1403 C CA . VAL A 1 185 ? -25.27100 -88.00200 -22.77200 1.000 34.06044 185 VAL A CA 1
ATOM 1404 C C . VAL A 1 185 ? -26.09400 -89.27700 -22.67100 1.000 32.19161 185 VAL A C 1
ATOM 1405 O O . VAL A 1 185 ? -27.00200 -89.50900 -23.47900 1.000 38.54563 185 VAL A O 1
ATOM 1409 N N . LEU A 1 186 ? -25.80900 -90.11900 -21.67500 1.000 36.25961 186 LEU A N 1
ATOM 1410 C CA . LEU A 1 186 ? -26.54400 -91.37600 -21.56800 1.000 37.07747 186 LEU A CA 1
ATOM 1411 C C . LEU A 1 186 ? -27.98000 -91.13200 -21.13600 1.000 39.95027 186 LEU A C 1
ATOM 1412 O O . LEU A 1 186 ? -28.91800 -91.69500 -21.71200 1.000 41.42618 186 LEU A O 1
ATOM 1417 N N . ASN A 1 187 ? -28.17200 -90.29100 -20.11800 1.000 46.27748 187 ASN A N 1
ATOM 1418 C CA . ASN A 1 187 ? -29.50700 -90.08600 -19.56600 1.000 46.89751 187 ASN A CA 1
ATOM 1419 C C . ASN A 1 187 ? -30.45000 -89.49100 -20.59100 1.000 43.27994 187 ASN A C 1
ATOM 1420 O O . ASN A 1 187 ? -31.63000 -89.84500 -20.63300 1.000 46.80461 187 ASN A O 1
ATOM 1425 N N . ARG A 1 188 ? -29.95800 -88.57200 -21.41200 1.000 42.87496 188 ARG A N 1
ATOM 1426 C CA . ARG A 1 188 ? -30.81700 -87.96200 -22.41700 1.000 43.11917 188 ARG A CA 1
ATOM 1427 C C . ARG A 1 188 ? -31.00400 -88.84100 -23.64600 1.000 47.10539 188 ARG A C 1
ATOM 1428 O O . ARG A 1 188 ? -31.74100 -88.44400 -24.55600 1.000 45.08754 188 ARG A O 1
ATOM 1436 N N . GLY A 1 189 ? -30.36400 -90.01100 -23.69300 1.000 41.10356 189 GLY A N 1
ATOM 1437 C CA . GLY A 1 189 ? -30.43800 -90.87900 -24.86000 1.000 35.66816 189 GLY A CA 1
ATOM 1438 C C . GLY A 1 189 ? -29.95300 -90.25100 -26.15200 1.000 40.28724 189 GLY A C 1
ATOM 1439 O O . GLY A 1 189 ? -30.53000 -90.51600 -27.21200 1.000 43.07616 189 GLY A O 1
ATOM 1440 N N . LEU A 1 190 ? -28.91800 -89.41000 -26.09500 1.000 37.06636 190 LEU A N 1
ATOM 1441 C CA . LEU A 1 190 ? -28.38300 -88.82600 -27.32100 1.000 40.11583 190 LEU A CA 1
ATOM 1442 C C . LEU A 1 190 ? -27.69300 -89.89900 -28.15900 1.000 41.91973 190 LEU A C 1
ATOM 1443 O O . LEU A 1 190 ? -27.03700 -90.79900 -27.62800 1.000 42.87788 190 LEU A O 1
ATOM 1448 N N . GLN A 1 191 ? -27.85400 -89.80900 -29.47400 1.000 38.05145 191 GLN A N 1
ATOM 1449 C CA . GLN A 1 191 ? -27.39200 -90.83600 -30.39700 1.000 36.36584 191 GLN A CA 1
ATOM 1450 C C . GLN A 1 191 ? -26.20400 -90.38200 -31.21800 1.000 37.12440 191 GLN A C 1
ATOM 1451 O O . GLN A 1 191 ? -26.03500 -90.83100 -32.34700 1.000 42.21176 191 GLN A O 1
ATOM 1457 N N . VAL A 1 192 ? -25.40100 -89.46400 -30.69000 1.000 31.85183 192 VAL A N 1
ATOM 1458 C CA . VAL A 1 192 ? -24.29500 -88.94000 -31.47600 1.000 31.76567 192 VAL A CA 1
ATOM 1459 C C . VAL A 1 192 ? -23.12700 -89.94000 -31.56600 1.000 31.94524 192 VAL A C 1
ATOM 1460 O O . VAL A 1 192 ? -22.33100 -89.87300 -32.51500 1.000 32.18186 192 VAL A O 1
ATOM 1464 N N . MET A 1 193 ? -22.98500 -90.86300 -30.60600 1.000 30.61959 193 MET A N 1
ATOM 1465 C CA . MET A 1 193 ? -21.89600 -91.83800 -30.67900 1.000 33.84838 193 MET A CA 1
ATOM 1466 C C . MET A 1 193 ? -22.20800 -93.04000 -29.79400 1.000 29.65062 193 MET A C 1
ATOM 1467 O O . MET A 1 193 ? -23.08400 -92.96600 -28.93600 1.000 33.83166 193 MET A O 1
ATOM 1472 N N . ASP A 1 194 ? -21.48800 -94.15700 -30.02800 1.000 35.34342 194 ASP A N 1
ATOM 1473 C CA . ASP A 1 194 ? -21.69000 -95.37000 -29.23400 1.000 34.35626 194 ASP A CA 1
ATOM 1474 C C . ASP A 1 194 ? -21.71500 -95.01500 -27.75300 1.000 35.79246 194 ASP A C 1
ATOM 1475 O O . ASP A 1 194 ? -20.78700 -94.37800 -27.23900 1.000 34.02880 194 ASP A O 1
ATOM 1480 N N . THR A 1 195 ? -22.75000 -95.47900 -27.05700 1.000 34.60427 195 THR A N 1
ATOM 1481 C CA . THR A 1 195 ? -22.75500 -95.32300 -25.60800 1.000 38.95575 195 THR A CA 1
ATOM 1482 C C . THR A 1 195 ? -21.58300 -96.07000 -24.97800 1.000 38.36293 195 THR A C 1
ATOM 1483 O O . THR A 1 195 ? -21.04500 -95.64000 -23.94900 1.000 38.94476 195 THR A O 1
ATOM 1487 N N . THR A 1 196 ? -21.14100 -97.15400 -25.60700 1.000 33.40550 196 THR A N 1
ATOM 1488 C CA . THR A 1 196 ? -19.92700 -97.82600 -25.15600 1.000 35.32657 196 THR A CA 1
ATOM 1489 C C . THR A 1 196 ? -18.68700 -96.95200 -25.26900 1.000 33.26126 196 THR A C 1
ATOM 1490 O O . THR A 1 196 ? -17.77400 -97.07600 -24.44600 1.000 29.86164 196 THR A O 1
ATOM 1494 N N . ALA A 1 197 ? -18.61400 -96.07600 -26.27100 1.000 32.62164 197 ALA A N 1
ATOM 1495 C CA . ALA A 1 197 ? -17.46600 -95.18700 -26.31600 1.000 27.99659 197 ALA A CA 1
ATOM 1496 C C . ALA A 1 197 ? -17.56700 -94.14700 -25.21500 1.000 31.04866 197 ALA A C 1
ATOM 1497 O O . ALA A 1 197 ? -16.54800 -93.75700 -24.63400 1.000 32.61897 197 ALA A O 1
ATOM 1499 N N . ILE A 1 198 ? -18.79100 -93.70600 -24.91000 1.000 29.13062 198 ILE A N 1
ATOM 1500 C CA . ILE A 1 198 ? -19.01400 -92.77100 -23.81600 1.000 30.15687 198 ILE A CA 1
ATOM 1501 C C . ILE A 1 198 ? -18.49000 -93.35600 -22.51300 1.000 30.15732 198 ILE A C 1
ATOM 1502 O O . ILE A 1 198 ? -17.69500 -92.72200 -21.80900 1.000 28.59201 198 ILE A O 1
ATOM 1507 N N . THR A 1 199 ? -18.92000 -94.58200 -22.17700 1.000 28.94910 199 THR A N 1
ATOM 1508 C CA . THR A 1 199 ? -18.57700 -95.12300 -20.86600 1.000 33.31104 199 THR A CA 1
ATOM 1509 C C . THR A 1 199 ? -17.09700 -95.44300 -20.76200 1.000 33.43446 199 THR A C 1
ATOM 1510 O O . THR A 1 199 ? -16.49700 -95.28300 -19.68900 1.000 34.81958 199 THR A O 1
ATOM 1514 N N . LEU A 1 200 ? -16.49400 -95.90200 -21.85900 1.000 32.92852 200 LEU A N 1
ATOM 1515 C CA . LEU A 1 200 ? -15.04600 -96.09000 -21.88000 1.000 32.14242 200 LEU A CA 1
ATOM 1516 C C . LEU A 1 200 ? -14.31500 -94.79300 -21.53700 1.000 35.80786 200 LEU A C 1
ATOM 1517 O O . LEU A 1 200 ? -13.38700 -94.78700 -20.72000 1.000 35.53924 200 LEU A O 1
ATOM 1522 N N . CYS A 1 201 ? -14.74400 -93.67100 -22.11800 1.000 31.20954 201 CYS A N 1
ATOM 1523 C CA . CYS A 1 201 ? -14.09300 -92.41100 -21.79100 1.000 30.60297 201 CYS A CA 1
ATOM 1524 C C . CYS A 1 201 ? -14.46300 -91.95800 -20.38800 1.000 34.81164 201 CYS A C 1
ATOM 1525 O O . CYS A 1 201 ? -13.62300 -91.40600 -19.66300 1.000 35.93714 201 CYS A O 1
ATOM 1528 N N . MET A 1 202 ? -15.71300 -92.19600 -19.98900 1.000 32.78466 202 MET A N 1
ATOM 1529 C CA . MET A 1 202 ? -16.13700 -91.92800 -18.62400 1.000 31.89605 202 MET A CA 1
ATOM 1530 C C . MET A 1 202 ? -15.19600 -92.57400 -17.61800 1.000 36.13209 202 MET A C 1
ATOM 1531 O O . MET A 1 202 ? -14.74000 -91.92400 -16.67500 1.000 35.19498 202 MET A O 1
ATOM 1536 N N . GLU A 1 203 ? -14.90800 -93.86800 -17.80100 1.000 39.15164 203 GLU A N 1
ATOM 1537 C CA . GLU A 1 203 ? -14.12500 -94.60300 -16.81600 1.000 39.12582 203 GLU A CA 1
ATOM 1538 C C . GLU A 1 203 ? -12.70200 -94.08600 -16.73100 1.000 38.63901 203 GLU A C 1
ATOM 1539 O O . GLU A 1 203 ? -12.07900 -94.16600 -15.67500 1.000 44.42459 203 GLU A O 1
ATOM 1545 N N . ALA A 1 204 ? -12.18200 -93.51600 -17.80700 1.000 34.31901 204 ALA A N 1
ATOM 1546 C CA . ALA A 1 204 ? -10.81600 -93.02800 -17.79700 1.000 28.69480 204 ALA A CA 1
ATOM 1547 C C . ALA A 1 204 ? -10.72100 -91.53400 -17.54200 1.000 34.03683 204 ALA A C 1
ATOM 1548 O O . ALA A 1 204 ? -9.60500 -91.00700 -17.44900 1.000 35.20084 204 ALA A O 1
ATOM 1550 N N . GLY A 1 205 ? -11.85100 -90.83700 -17.45100 1.000 33.06155 205 GLY A N 1
ATOM 1551 C CA . GLY A 1 205 ? -11.80400 -89.38600 -17.47900 1.000 28.94929 205 GLY A CA 1
ATOM 1552 C C . GLY A 1 205 ? -11.19900 -88.83400 -18.74500 1.000 32.84614 205 GLY A C 1
ATOM 1553 O O . GLY A 1 205 ? -10.48000 -87.83300 -18.69000 1.000 32.55706 205 GLY A O 1
ATOM 1554 N N . LEU A 1 206 ? -11.44600 -89.47200 -19.88900 1.000 32.20984 206 LEU A N 1
ATOM 1555 C CA . LEU A 1 206 ? -10.89100 -88.98600 -21.14000 1.000 36.21894 206 LEU A CA 1
ATOM 1556 C C . LEU A 1 206 ? -11.88700 -88.03800 -21.80500 1.000 32.53139 206 LEU A C 1
ATOM 1557 O O . LEU A 1 206 ? -12.99400 -88.46900 -22.15700 1.000 35.42158 206 LEU A O 1
ATOM 1562 N N . PRO A 1 207 ? -11.55600 -86.76100 -21.98000 1.000 28.92903 207 PRO A N 1
ATOM 1563 C CA . PRO A 1 207 ? -12.51000 -85.82300 -22.60900 1.000 30.49914 207 PRO A CA 1
ATOM 1564 C C . PRO A 1 207 ? -12.72900 -86.11500 -24.09300 1.000 30.31671 207 PRO A C 1
ATOM 1565 O O . PRO A 1 207 ? -11.84900 -86.63800 -24.78400 1.000 27.28332 207 PRO A O 1
ATOM 1569 N N . ILE A 1 208 ? -13.92200 -85.75200 -24.57700 1.000 28.94744 208 ILE A N 1
ATOM 1570 C CA . ILE A 1 208 ? -14.32000 -85.90600 -25.97400 1.000 28.71059 208 ILE A CA 1
ATOM 1571 C C . ILE A 1 208 ? -14.76500 -84.54800 -26.49900 1.000 31.49528 208 ILE A C 1
ATOM 1572 O O . ILE A 1 208 ? -15.55400 -83.85500 -25.84200 1.000 33.80897 208 ILE A O 1
ATOM 1577 N N . VAL A 1 209 ? -14.29100 -84.17300 -27.68900 1.000 29.13857 209 VAL A N 1
ATOM 1578 C CA . VAL A 1 209 ? -14.76300 -82.96700 -28.37000 1.000 28.16285 209 VAL A CA 1
ATOM 1579 C C . VAL A 1 209 ? -15.41100 -83.38600 -29.68000 1.000 27.64998 209 VAL A C 1
ATOM 1580 O O . VAL A 1 209 ? -14.75500 -84.00700 -30.52200 1.000 32.32382 209 VAL A O 1
ATOM 1584 N N . VAL A 1 210 ? -16.70000 -83.07600 -29.84000 1.000 28.22620 210 VAL A N 1
ATOM 1585 C CA . VAL A 1 210 ? -17.46200 -83.35100 -31.06400 1.000 27.26868 210 VAL A CA 1
ATOM 1586 C C . VAL A 1 210 ? -17.51400 -82.06800 -31.88600 1.000 28.42665 210 VAL A C 1
ATOM 1587 O O . VAL A 1 210 ? -17.92300 -81.01700 -31.38000 1.000 31.49886 210 VAL A O 1
ATOM 1591 N N . PHE A 1 211 ? -17.08900 -82.13700 -33.14600 1.000 37.41155 211 PHE A N 1
ATOM 1592 C CA . PHE A 1 211 ? -16.88800 -80.92400 -33.92700 1.000 32.61829 211 PHE A CA 1
ATOM 1593 C C . PHE A 1 211 ? -17.01500 -81.21800 -35.41800 1.000 35.54463 211 PHE A C 1
ATOM 1594 O O . PHE A 1 211 ? -17.08800 -82.37200 -35.85000 1.000 36.70217 211 PHE A O 1
ATOM 1602 N N . ASP A 1 212 ? -17.02000 -80.13400 -36.20200 1.000 45.16435 212 ASP A N 1
ATOM 1603 C CA . ASP A 1 212 ? -17.13700 -80.16700 -37.65700 1.000 40.79476 212 ASP A CA 1
ATOM 1604 C C . ASP A 1 212 ? -15.75200 -79.93400 -38.25700 1.000 42.69793 212 ASP A C 1
ATOM 1605 O O . ASP A 1 212 ? -15.24700 -78.81100 -38.23500 1.000 39.76500 212 ASP A O 1
ATOM 1610 N N . ILE A 1 213 ? -15.14500 -80.99400 -38.81200 1.000 37.16405 213 ILE A N 1
ATOM 1611 C CA . ILE A 1 213 ? -13.75500 -80.88900 -39.25500 1.000 36.49687 213 ILE A CA 1
ATOM 1612 C C . ILE A 1 213 ? -13.62700 -80.03600 -40.51500 1.000 41.94498 213 ILE A C 1
ATOM 1613 O O . ILE A 1 213 ? -12.52900 -79.55400 -40.81800 1.000 35.90885 213 ILE A O 1
ATOM 1618 N N . PHE A 1 214 ? -14.72000 -79.80600 -41.24300 1.000 39.83008 214 PHE A N 1
ATOM 1619 C CA . PHE A 1 214 ? -14.63900 -79.00300 -42.45200 1.000 42.71356 214 PHE A CA 1
ATOM 1620 C C . PHE A 1 214 ? -14.95100 -77.52800 -42.22100 1.000 46.11125 214 PHE A C 1
ATOM 1621 O O . PHE A 1 214 ? -14.98100 -76.75500 -43.18100 1.000 53.06301 214 PHE A O 1
ATOM 1629 N N . LYS A 1 215 ? -15.14400 -77.11700 -40.98300 1.000 42.22844 215 LYS A N 1
ATOM 1630 C CA . LYS A 1 215 ? -15.21600 -75.70900 -40.65400 1.000 41.83473 215 LYS A CA 1
ATOM 1631 C C . LYS A 1 215 ? -13.78100 -75.20300 -40.54900 1.000 43.42763 215 LYS A C 1
ATOM 1632 O O . LYS A 1 215 ? -13.02800 -75.64500 -39.67100 1.000 42.10030 215 LYS A O 1
ATOM 1638 N N . PRO A 1 216 ? -13.35900 -74.29900 -41.43500 1.000 38.01659 216 PRO A N 1
ATOM 1639 C CA . PRO A 1 216 ? -11.95100 -73.88400 -41.44500 1.000 36.42164 216 PRO A CA 1
ATOM 1640 C C . PRO A 1 216 ? -11.51300 -73.40200 -40.07400 1.000 37.62262 216 PRO A C 1
ATOM 1641 O O . PRO A 1 216 ? -12.24900 -72.68900 -39.38600 1.000 42.28719 216 PRO A O 1
ATOM 1645 N N . GLY A 1 217 ? -10.31800 -73.84000 -39.65900 1.000 37.67992 217 GLY A N 1
ATOM 1646 C CA . GLY A 1 217 ? -9.76800 -73.49400 -38.36500 1.000 31.24710 217 GLY A CA 1
ATOM 1647 C C . GLY A 1 217 ? -10.23600 -74.33500 -37.18600 1.000 38.09133 217 GLY A C 1
ATOM 1648 O O . GLY A 1 217 ? -9.58300 -74.29700 -36.13200 1.000 36.95306 217 GLY A O 1
ATOM 1649 N N . ALA A 1 218 ? -11.32600 -75.10500 -37.32000 1.000 28.66670 218 ALA A N 1
ATOM 1650 C CA . ALA A 1 218 ? -11.90100 -75.79400 -36.16400 1.000 34.54943 218 ALA A CA 1
ATOM 1651 C C . ALA A 1 218 ? -10.91200 -76.78000 -35.54100 1.000 37.58394 218 ALA A C 1
ATOM 1652 O O . ALA A 1 218 ? -10.66100 -76.73800 -34.32800 1.000 38.70138 218 ALA A O 1
ATOM 1654 N N . LEU A 1 219 ? -10.33700 -77.67500 -36.35500 1.000 39.29390 219 LEU A N 1
ATOM 1655 C CA . LEU A 1 219 ? -9.42900 -78.68700 -35.82000 1.000 38.34175 219 LEU A CA 1
ATOM 1656 C C . LEU A 1 219 ? -8.17200 -78.04900 -35.24900 1.000 39.19265 219 LEU A C 1
ATOM 1657 O O . LEU A 1 219 ? -7.74500 -78.38400 -34.13200 1.000 37.72700 219 LEU A O 1
ATOM 1662 N N . VAL A 1 220 ? -7.57200 -77.10900 -35.98600 1.000 36.90767 220 VAL A N 1
ATOM 1663 C CA . VAL A 1 220 ? -6.39400 -76.43600 -35.45000 1.000 34.71091 220 VAL A CA 1
ATOM 1664 C C . VAL A 1 220 ? -6.75400 -75.65500 -34.20000 1.000 40.00910 220 VAL A C 1
ATOM 1665 O O . VAL A 1 220 ? -5.95800 -75.58400 -33.25300 1.000 41.14947 220 VAL A O 1
ATOM 1669 N N . GLY A 1 221 ? -7.97000 -75.09800 -34.15100 1.000 40.35942 221 GLY A N 1
ATOM 1670 C CA . GLY A 1 221 ? -8.37800 -74.34400 -32.98000 1.000 34.54866 221 GLY A CA 1
ATOM 1671 C C . GLY A 1 221 ? -8.44600 -75.20600 -31.73700 1.000 43.47749 221 GLY A C 1
ATOM 1672 O O . GLY A 1 221 ? -7.91400 -74.84400 -30.68000 1.000 42.46959 221 GLY A O 1
ATOM 1673 N N . ILE A 1 222 ? -9.12000 -76.35500 -31.84100 1.000 38.90615 222 ILE A N 1
ATOM 1674 C CA . ILE A 1 222 ? -9.15000 -77.28900 -30.72000 1.000 41.77645 222 ILE A CA 1
ATOM 1675 C C . ILE A 1 222 ? -7.73600 -77.58100 -30.23300 1.000 41.45453 222 ILE A C 1
ATOM 1676 O O . ILE A 1 222 ? -7.44100 -77.49300 -29.03500 1.000 39.37589 222 ILE A O 1
ATOM 1681 N N . ILE A 1 223 ? -6.83100 -77.90100 -31.16300 1.000 37.53367 223 ILE A N 1
ATOM 1682 C CA . ILE A 1 223 ? -5.47200 -78.26200 -30.77000 1.000 38.45914 223 ILE A CA 1
ATOM 1683 C C . ILE A 1 223 ? -4.79200 -77.09700 -30.06900 1.000 37.99523 223 ILE A C 1
ATOM 1684 O O . ILE A 1 223 ? -4.07300 -77.28500 -29.07700 1.000 42.63078 223 ILE A O 1
ATOM 1689 N N . GLN A 1 224 ? -5.03900 -75.87500 -30.54000 1.000 53.11370 224 GLN A N 1
ATOM 1690 C CA . GLN A 1 224 ? -4.38000 -74.70500 -29.97600 1.000 53.70413 224 GLN A CA 1
ATOM 1691 C C . GLN A 1 224 ? -5.06900 -74.14400 -28.73800 1.000 51.74108 224 GLN A C 1
ATOM 1692 O O . GLN A 1 224 ? -4.54200 -73.21100 -28.13500 1.000 57.57322 224 GLN A O 1
ATOM 1698 N N . GLY A 1 225 ? -6.21000 -74.68200 -28.32600 1.000 45.21613 225 GLY A N 1
ATOM 1699 C CA . GLY A 1 225 ? -6.81200 -74.29600 -27.06600 1.000 42.89277 225 GLY A CA 1
ATOM 1700 C C . GLY A 1 225 ? -8.13300 -73.57700 -27.17700 1.000 43.69102 225 GLY A C 1
ATOM 1701 O O . GLY A 1 225 ? -8.73200 -73.26100 -26.14500 1.000 44.69102 225 GLY A O 1
ATOM 1702 N N . GLU A 1 226 ? -8.62500 -73.32800 -28.38100 1.000 49.26405 226 GLU A N 1
ATOM 1703 C CA . GLU A 1 226 ? -9.86800 -72.59600 -28.50600 1.000 45.17570 226 GLU A CA 1
ATOM 1704 C C . GLU A 1 226 ? -11.06900 -73.46700 -28.14700 1.000 43.75223 226 GLU A C 1
ATOM 1705 O O . GLU A 1 226 ? -11.01600 -74.69600 -28.16300 1.000 48.08736 226 GLU A O 1
ATOM 1711 N N . LYS A 1 227 ? -12.16700 -72.80500 -27.82100 1.000 42.33445 227 LYS A N 1
ATOM 1712 C CA . LYS A 1 227 ? -13.43200 -73.46800 -27.54500 1.000 41.59354 227 LYS A CA 1
ATOM 1713 C C . LYS A 1 227 ? -14.15300 -73.67800 -28.87100 1.000 42.77244 227 LYS A C 1
ATOM 1714 O O . LYS A 1 227 ? -14.47500 -72.71100 -29.56800 1.000 48.95975 227 LYS A O 1
ATOM 1720 N N . VAL A 1 228 ? -14.35800 -74.94000 -29.23700 1.000 39.67736 228 VAL A N 1
ATOM 1721 C CA . VAL A 1 228 ? -14.89500 -75.34200 -30.53200 1.000 36.55992 228 VAL A CA 1
ATOM 1722 C C . VAL A 1 228 ? -15.74800 -76.57500 -30.30400 1.000 33.28627 228 VAL A C 1
ATOM 1723 O O . VAL A 1 228 ? -15.31700 -77.50100 -29.61600 1.000 37.75449 228 VAL A O 1
ATOM 1727 N N . GLY A 1 229 ? -16.95400 -76.59500 -30.86300 1.000 35.62157 229 GLY A N 1
ATOM 1728 C CA . GLY A 1 229 ? -17.74500 -77.80700 -30.71000 1.000 32.76072 229 GLY A CA 1
ATOM 1729 C C . GLY A 1 229 ? -18.24200 -78.02900 -29.28500 1.000 36.61132 229 GLY A C 1
ATOM 1730 O O . GLY A 1 229 ? -18.36900 -77.10400 -28.48500 1.000 40.81205 229 GLY A O 1
ATOM 1731 N N . THR A 1 230 ? -18.53800 -79.29000 -28.98000 1.000 34.22387 230 THR A N 1
ATOM 1732 C CA . THR A 1 230 ? -19.10800 -79.68200 -27.69800 1.000 33.98971 230 THR A CA 1
ATOM 1733 C C . THR A 1 230 ? -18.10700 -80.52300 -26.92600 1.000 35.25803 230 THR A C 1
ATOM 1734 O O . THR A 1 230 ? -17.55300 -81.47300 -27.47500 1.000 33.28013 230 THR A O 1
ATOM 1738 N N . LEU A 1 231 ? -17.90000 -80.18700 -25.65400 1.000 31.39058 231 LEU A N 1
ATOM 1739 C CA . LEU A 1 231 ? -16.98500 -80.91300 -24.78600 1.000 31.90660 231 LEU A CA 1
ATOM 1740 C C . LEU A 1 231 ? -17.79900 -81.87500 -23.92700 1.000 34.20646 231 LEU A C 1
ATOM 1741 O O . LEU A 1 231 ? -18.75300 -81.46300 -23.25900 1.000 35.11798 231 LEU A O 1
ATOM 1746 N N . ILE A 1 232 ? -17.45200 -83.15600 -23.98300 1.000 34.05243 232 ILE A N 1
ATOM 1747 C CA . ILE A 1 232 ? -18.02100 -84.17200 -23.10800 1.000 32.53811 232 ILE A CA 1
ATOM 1748 C C . ILE A 1 232 ? -16.93500 -84.55300 -22.11500 1.000 35.38364 232 ILE A C 1
ATOM 1749 O O . ILE A 1 232 ? -15.84200 -84.97500 -22.51500 1.000 35.32326 232 ILE A O 1
ATOM 1754 N N . HIS A 1 233 ? -17.22400 -84.37800 -20.82700 1.000 36.65206 233 HIS A N 1
ATOM 1755 C CA . HIS A 1 233 ? -16.21600 -84.57100 -19.79000 1.000 39.31940 233 HIS A CA 1
ATOM 1756 C C . HIS A 1 233 ? -16.83400 -84.83100 -18.42000 1.000 37.67446 233 HIS A C 1
ATOM 1757 O O . HIS A 1 233 ? -18.04500 -85.00600 -18.25300 1.000 38.86717 233 HIS A O 1
ATOM 1765 N N . MET B 1 1 ? -37.18500 -125.36500 -19.35000 1.000 83.82537 1 MET B N 1
ATOM 1766 C CA . MET B 1 1 ? -35.98400 -124.53900 -19.36500 1.000 67.86564 1 MET B CA 1
ATOM 1767 C C . MET B 1 1 ? -36.29600 -123.14100 -19.85100 1.000 68.13223 1 MET B C 1
ATOM 1768 O O . MET B 1 1 ? -36.77400 -122.97400 -20.96500 1.000 74.55658 1 MET B O 1
ATOM 1773 N N . LYS B 1 2 ? -36.01500 -122.12500 -19.03400 1.000 50.85911 2 LYS B N 1
ATOM 1774 C CA . LYS B 1 2 ? -36.21900 -120.76100 -19.51100 1.000 52.38644 2 LYS B CA 1
ATOM 1775 C C . LYS B 1 2 ? -35.19200 -120.38200 -20.57500 1.000 57.13800 2 LYS B C 1
ATOM 1776 O O . LYS B 1 2 ? -35.52500 -119.69400 -21.54600 1.000 56.53417 2 LYS B O 1
ATOM 1782 N N . TYR B 1 3 ? -33.94000 -120.80800 -20.41100 1.000 58.41692 3 TYR B N 1
ATOM 1783 C CA . TYR B 1 3 ? -32.84700 -120.39900 -21.28600 1.000 50.99944 3 TYR B CA 1
ATOM 1784 C C . TYR B 1 3 ? -32.26200 -121.61400 -21.99000 1.000 51.55370 3 TYR B C 1
ATOM 1785 O O . TYR B 1 3 ? -32.05100 -122.65700 -21.36100 1.000 59.66789 3 TYR B O 1
ATOM 1794 N N . LYS B 1 4 ? -32.00500 -121.48400 -23.28900 1.000 47.45091 4 LYS B N 1
ATOM 1795 C CA . LYS B 1 4 ? -31.39300 -122.56200 -24.05600 1.000 48.52460 4 LYS B CA 1
ATOM 1796 C C . LYS B 1 4 ? -29.89600 -122.36200 -24.25900 1.000 50.41240 4 LYS B C 1
ATOM 1797 O O . LYS B 1 4 ? -29.16300 -123.34100 -24.45600 1.000 46.42292 4 LYS B O 1
ATOM 1803 N N . ARG B 1 5 ? -29.42900 -121.11600 -24.21400 1.000 37.49967 5 ARG B N 1
ATOM 1804 C CA . ARG B 1 5 ? -28.01400 -120.81800 -24.36200 1.000 41.76809 5 ARG B CA 1
ATOM 1805 C C . ARG B 1 5 ? -27.68100 -119.60000 -23.51700 1.000 38.59232 5 ARG B C 1
ATOM 1806 O O . ARG B 1 5 ? -28.36200 -118.57500 -23.61300 1.000 40.45550 5 ARG B O 1
ATOM 1814 N N . VAL B 1 6 ? -26.64300 -119.72000 -22.68200 1.000 32.75996 6 VAL B N 1
ATOM 1815 C CA . VAL B 1 6 ? -26.26400 -118.67300 -21.74000 1.000 29.81750 6 VAL B CA 1
ATOM 1816 C C . VAL B 1 6 ? -24.76300 -118.45600 -21.80700 1.000 32.49227 6 VAL B C 1
ATOM 1817 O O . VAL B 1 6 ? -23.99100 -119.32500 -22.23400 1.000 28.75824 6 VAL B O 1
ATOM 1821 N N . LEU B 1 7 ? -24.35500 -117.27400 -21.37200 1.000 30.68458 7 LEU B N 1
ATOM 1822 C CA . LEU B 1 7 ? -22.95000 -116.98900 -21.14600 1.000 30.17743 7 LEU B CA 1
ATOM 1823 C C . LEU B 1 7 ? -22.72500 -116.79900 -19.65400 1.000 32.94127 7 LEU B C 1
ATOM 1824 O O . LEU B 1 7 ? -23.31400 -115.89700 -19.04400 1.000 32.17671 7 LEU B O 1
ATOM 1829 N N . LEU B 1 8 ? -21.84400 -117.61900 -19.08700 1.000 34.16273 8 LEU B N 1
ATOM 1830 C CA . LEU B 1 8 ? -21.54200 -117.60900 -17.66000 1.000 33.43770 8 LEU B CA 1
ATOM 1831 C C . LEU B 1 8 ? -20.21500 -116.89100 -17.43800 1.000 35.45097 8 LEU B C 1
ATOM 1832 O O . LEU B 1 8 ? -19.16500 -117.35500 -17.89400 1.000 38.18599 8 LEU B O 1
ATOM 1837 N N . LYS B 1 9 ? -20.26000 -115.75400 -16.75000 1.000 32.19647 9 LYS B N 1
ATOM 1838 C CA . LYS B 1 9 ? -19.05000 -115.02200 -16.40300 1.000 32.30616 9 LYS B CA 1
ATOM 1839 C C . LYS B 1 9 ? -18.57700 -115.40700 -15.00200 1.000 38.64016 9 LYS B C 1
ATOM 1840 O O . LYS B 1 9 ? -19.33900 -115.30500 -14.03000 1.000 36.59666 9 LYS B O 1
ATOM 1846 N N . LEU B 1 10 ? -17.31700 -115.82400 -14.90000 1.000 34.28210 10 LEU B N 1
ATOM 1847 C CA . LEU B 1 10 ? -16.74100 -116.34300 -13.66400 1.000 30.62847 10 LEU B CA 1
ATOM 1848 C C . LEU B 1 10 ? -15.49800 -115.55600 -13.29700 1.000 31.80730 10 LEU B C 1
ATOM 1849 O O . LEU B 1 10 ? -14.68800 -115.21300 -14.16900 1.000 33.80831 10 LEU B O 1
ATOM 1854 N N . SER B 1 11 ? -15.31800 -115.32300 -12.00600 1.000 41.96888 11 SER B N 1
ATOM 1855 C CA . SER B 1 11 ? -14.09800 -114.67600 -11.54500 1.000 47.85670 11 SER B CA 1
ATOM 1856 C C . SER B 1 11 ? -12.94900 -115.67300 -11.46700 1.000 35.86098 11 SER B C 1
ATOM 1857 O O . SER B 1 11 ? -13.13600 -116.84700 -11.12600 1.000 42.73001 11 SER B O 1
ATOM 1860 N N . GLY B 1 12 ? -11.74400 -115.18800 -11.76400 1.000 36.38239 12 GLY B N 1
ATOM 1861 C CA . GLY B 1 12 ? -10.55700 -115.98100 -11.47800 1.000 42.32688 12 GLY B CA 1
ATOM 1862 C C . GLY B 1 12 ? -10.45300 -116.42600 -10.02500 1.000 44.17682 12 GLY B C 1
ATOM 1863 O O . GLY B 1 12 ? -9.80800 -117.44400 -9.74000 1.000 43.08230 12 GLY B O 1
ATOM 1864 N N . GLU B 1 13 ? -11.09200 -115.69600 -9.10100 1.000 44.13760 13 GLU B N 1
ATOM 1865 C CA . GLU B 1 13 ? -11.00200 -116.03500 -7.69200 1.000 44.38790 13 GLU B CA 1
ATOM 1866 C C . GLU B 1 13 ? -11.63300 -117.37600 -7.38600 1.000 46.16322 13 GLU B C 1
ATOM 1867 O O . GLU B 1 13 ? -11.30000 -117.98000 -6.36300 1.000 48.36047 13 GLU B O 1
ATOM 1873 N N . PHE B 1 14 ? -12.55400 -117.84100 -8.22500 1.000 39.07349 14 PHE B N 1
ATOM 1874 C CA . PHE B 1 14 ? -13.19800 -119.11600 -7.95800 1.000 35.16226 14 PHE B CA 1
ATOM 1875 C C . PHE B 1 14 ? -12.24400 -120.28600 -8.12000 1.000 37.29129 14 PHE B C 1
ATOM 1876 O O . PHE B 1 14 ? -12.60200 -121.41500 -7.78400 1.000 41.45733 14 PHE B O 1
ATOM 1884 N N . LEU B 1 15 ? -11.05000 -120.06100 -8.64300 1.000 35.07368 15 LEU B N 1
ATOM 1885 C CA . LEU B 1 15 ? -10.09600 -121.14500 -8.76600 1.000 38.87101 15 LEU B CA 1
ATOM 1886 C C . LEU B 1 15 ? -9.16700 -121.23400 -7.55300 1.000 42.97728 15 LEU B C 1
ATOM 1887 O O . LEU B 1 15 ? -8.19800 -122.00000 -7.57100 1.000 41.04081 15 LEU B O 1
ATOM 1892 N N . THR B 1 16 ? -9.44900 -120.48700 -6.49300 1.000 44.10242 16 THR B N 1
ATOM 1893 C CA . THR B 1 16 ? -8.63700 -120.58600 -5.29700 1.000 52.52993 16 THR B CA 1
ATOM 1894 C C . THR B 1 16 ? -9.52600 -120.35500 -4.08300 1.000 47.93715 16 THR B C 1
ATOM 1895 O O . THR B 1 16 ? -10.54000 -119.66500 -4.16200 1.000 49.18926 16 THR B O 1
ATOM 1899 N N . ARG B 1 17 ? -9.16700 -120.99200 -2.97600 1.000 57.48755 17 ARG B N 1
ATOM 1900 C CA . ARG B 1 17 ? -9.78400 -120.70400 -1.68700 1.000 60.22011 17 ARG B CA 1
ATOM 1901 C C . ARG B 1 17 ? -8.96200 -119.74100 -0.84900 1.000 64.57710 17 ARG B C 1
ATOM 1902 O O . ARG B 1 17 ? -9.48500 -119.19500 0.13200 1.000 70.37220 17 ARG B O 1
ATOM 1910 N N . ASN B 1 18 ? -7.70700 -119.51000 -1.24200 1.000 56.54055 18 ASN B N 1
ATOM 1911 C CA . ASN B 1 18 ? -6.74000 -118.69500 -0.51900 1.000 52.97551 18 ASN B CA 1
ATOM 1912 C C . ASN B 1 18 ? -6.44700 -117.37300 -1.22500 1.000 54.18226 18 ASN B C 1
ATOM 1913 O O . ASN B 1 18 ? -5.29600 -116.94000 -1.28800 1.000 56.65115 18 ASN B O 1
ATOM 1918 N N . GLY B 1 19 ? -7.47100 -116.71300 -1.76700 1.000 48.20955 19 GLY B N 1
ATOM 1919 C CA . GLY B 1 19 ? -7.24800 -115.45300 -2.45900 1.000 50.11931 19 GLY B CA 1
ATOM 1920 C C . GLY B 1 19 ? -6.41500 -115.51500 -3.73600 1.000 55.05766 19 GLY B C 1
ATOM 1921 O O . GLY B 1 19 ? -6.85000 -115.03700 -4.79300 1.000 50.75902 19 GLY B O 1
ATOM 1922 N N . PHE B 1 20 ? -5.21400 -116.08400 -3.66200 1.000 57.64446 20 PHE B N 1
ATOM 1923 C CA . PHE B 1 20 ? -4.35300 -116.23000 -4.82200 1.000 55.33883 20 PHE B CA 1
ATOM 1924 C C . PHE B 1 20 ? -4.25500 -117.68600 -5.29800 1.000 63.61652 20 PHE B C 1
ATOM 1925 O O . PHE B 1 20 ? -4.35600 -118.62800 -4.50400 1.000 59.41736 20 PHE B O 1
ATOM 1933 N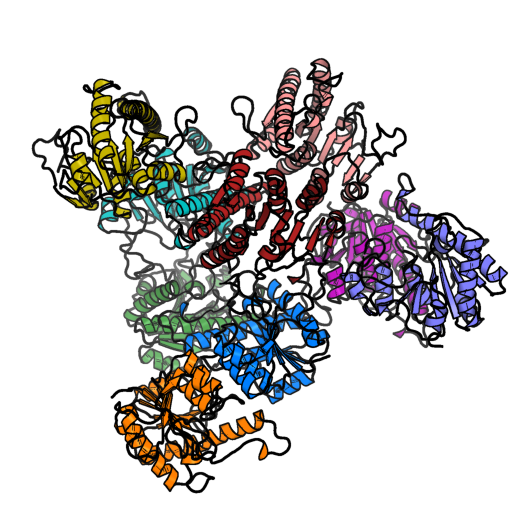 N . GLY B 1 21 ? -4.05900 -117.84600 -6.62500 1.000 44.67852 21 GLY B N 1
ATOM 1934 C CA . GLY B 1 21 ? -3.45200 -119.00400 -7.26300 1.000 33.37999 21 GLY B CA 1
ATOM 1935 C C . GLY B 1 21 ? -4.46900 -119.86600 -7.97400 1.000 34.25941 21 GLY B C 1
ATOM 1936 O O . GLY B 1 21 ? -5.66600 -119.59500 -7.97500 1.000 33.52938 21 GLY B O 1
ATOM 1937 N N . ILE B 1 22 ? -3.97100 -120.95200 -8.54400 1.000 29.61335 22 ILE B N 1
ATOM 1938 C CA . ILE B 1 22 ? -4.83500 -122.00500 -9.05600 1.000 30.71029 22 ILE B CA 1
ATOM 1939 C C . ILE B 1 22 ? -4.71500 -123.21000 -8.13600 1.000 29.03301 22 ILE B C 1
ATOM 1940 O O . ILE B 1 22 ? -3.63700 -123.79900 -8.02100 1.000 32.48282 22 ILE B O 1
ATOM 1945 N N . GLU B 1 23 ? -5.82200 -123.60100 -7.50900 1.000 31.61555 23 GLU B N 1
ATOM 1946 C CA . GLU B 1 23 ? -5.81200 -124.71800 -6.58100 1.000 31.90109 23 GLU B CA 1
ATOM 1947 C C . GLU B 1 23 ? -6.74600 -125.83100 -7.03400 1.000 33.42184 23 GLU B C 1
ATOM 1948 O O . GLU B 1 23 ? -7.87500 -125.56800 -7.45900 1.000 35.01735 23 GLU B O 1
ATOM 1954 N N . PRO B 1 24 ? -6.32300 -127.08300 -6.89900 1.000 36.25290 24 PRO B N 1
ATOM 1955 C CA . PRO B 1 24 ? -7.12100 -128.18700 -7.46800 1.000 39.05600 24 PRO B CA 1
ATOM 1956 C C . PRO B 1 24 ? -8.51600 -128.33800 -6.87800 1.000 39.18794 24 PRO B C 1
ATOM 1957 O O . PRO B 1 24 ? -9.48000 -128.54800 -7.62500 1.000 46.55463 24 PRO B O 1
ATOM 1961 N N . GLU B 1 25 ? -8.66700 -128.24300 -5.56300 1.000 47.32298 25 GLU B N 1
ATOM 1962 C CA . GLU B 1 25 ? -9.97200 -128.52900 -4.98300 1.000 51.68257 25 GLU B CA 1
ATOM 1963 C C . GLU B 1 25 ? -10.97200 -127.41000 -5.26400 1.000 46.08680 25 GLU B C 1
ATOM 1964 O O . GLU B 1 25 ? -12.14600 -127.67800 -5.53400 1.000 50.42934 25 GLU B O 1
ATOM 1970 N N . ALA B 1 26 ? -10.53500 -126.15300 -5.24500 1.000 31.54965 26 ALA B N 1
ATOM 1971 C CA . ALA B 1 26 ? -11.43100 -125.07400 -5.65600 1.000 30.69988 26 ALA B CA 1
ATOM 1972 C C . ALA B 1 26 ? -11.78400 -125.19200 -7.13800 1.000 35.31331 26 ALA B C 1
ATOM 1973 O O . ALA B 1 26 ? -12.94700 -125.01100 -7.53100 1.000 32.18448 26 ALA B O 1
ATOM 1975 N N . THR B 1 27 ? -10.79500 -125.50500 -7.98200 1.000 32.59474 27 THR B N 1
ATOM 1976 C CA . THR B 1 27 ? -11.09800 -125.64200 -9.40000 1.000 34.46578 27 THR B CA 1
ATOM 1977 C C . THR B 1 27 ? -12.08000 -126.77800 -9.62600 1.000 33.54233 27 THR B C 1
ATOM 1978 O O . THR B 1 27 ? -13.04500 -126.63500 -10.38400 1.000 36.55241 27 THR B O 1
ATOM 1982 N N . GLN B 1 28 ? -11.88300 -127.89200 -8.93400 1.000 36.51590 28 GLN B N 1
ATOM 1983 C CA . GLN B 1 28 ? -12.81200 -129.00700 -9.05100 1.000 40.46354 28 GLN B CA 1
ATOM 1984 C C . GLN B 1 28 ? -14.19900 -128.64100 -8.55000 1.000 39.50172 28 GLN B C 1
ATOM 1985 O O . GLN B 1 28 ? -15.20600 -129.00000 -9.17000 1.000 42.72231 28 GLN B O 1
ATOM 1991 N N . ALA B 1 29 ? -14.27700 -127.95200 -7.41400 1.000 37.08693 29 ALA B N 1
ATOM 1992 C CA . ALA B 1 29 ? -15.57200 -127.51800 -6.91200 1.000 38.00614 29 ALA B CA 1
ATOM 1993 C C . ALA B 1 29 ? -16.26900 -126.62100 -7.92800 1.000 37.83788 29 ALA B C 1
ATOM 1994 O O . ALA B 1 29 ? -17.47200 -126.76300 -8.17300 1.000 40.72037 29 ALA B O 1
ATOM 1996 N N . LEU B 1 30 ? -15.51800 -125.70700 -8.55000 1.000 32.47392 30 LEU B N 1
ATOM 1997 C CA . LEU B 1 30 ? -16.09500 -124.84500 -9.57500 1.000 33.11508 30 LEU B CA 1
ATOM 1998 C C . LEU B 1 30 ? -16.58500 -125.65600 -10.76900 1.000 35.03548 30 LEU B C 1
ATOM 1999 O O . LEU B 1 30 ? -17.65900 -125.37600 -11.32200 1.000 34.35423 30 LEU B O 1
ATOM 2004 N N . ALA B 1 31 ? -15.80500 -126.66100 -11.18300 1.000 35.24000 31 ALA B N 1
ATOM 2005 C CA . ALA B 1 31 ? -16.20900 -127.52700 -12.28400 1.000 33.70716 31 ALA B CA 1
ATOM 2006 C C . ALA B 1 31 ? -17.47300 -128.32100 -11.94600 1.000 36.28120 31 ALA B C 1
ATOM 2007 O O . ALA B 1 31 ? -18.32100 -128.53600 -12.82000 1.000 38.81180 31 ALA B O 1
ATOM 2009 N N . ARG B 1 32 ? -17.63300 -128.76000 -10.68800 1.000 42.59641 32 ARG B N 1
ATOM 2010 C CA . ARG B 1 32 ? -18.86200 -129.47800 -10.34000 1.000 43.28993 32 ARG B CA 1
ATOM 2011 C C . ARG B 1 32 ? -20.08400 -128.57400 -10.44200 1.000 42.20949 32 ARG B C 1
ATOM 2012 O O . ARG B 1 32 ? -21.14000 -129.01500 -10.91000 1.000 44.08334 32 ARG B O 1
ATOM 2020 N N . GLU B 1 33 ? -19.97100 -127.31100 -10.01500 1.000 44.62251 33 GLU B N 1
ATOM 2021 C CA . GLU B 1 33 ? -21.07100 -126.37100 -10.23800 1.000 46.84814 33 GLU B CA 1
ATOM 2022 C C . GLU B 1 33 ? -21.37000 -126.21100 -11.72700 1.000 45.33167 33 GLU B C 1
ATOM 2023 O O . GLU B 1 33 ? -22.53700 -126.20800 -12.13200 1.000 46.01678 33 GLU B O 1
ATOM 2029 N N . ILE B 1 34 ? -20.32800 -126.06800 -12.55800 1.000 39.11569 34 ILE B N 1
ATOM 2030 C CA . ILE B 1 34 ? -20.55100 -125.90500 -13.99200 1.000 36.66331 34 ILE B CA 1
ATOM 2031 C C . ILE B 1 34 ? -21.18900 -127.15800 -14.57400 1.000 37.55360 34 ILE B C 1
ATOM 2032 O O . ILE B 1 34 ? -22.11100 -127.07900 -15.40000 1.000 39.59368 34 ILE B O 1
ATOM 2037 N N . LYS B 1 35 ? -20.72500 -128.33200 -14.14500 1.000 37.73834 35 LYS B N 1
ATOM 2038 C CA . LYS B 1 35 ? -21.30900 -129.57500 -14.64700 1.000 43.57706 35 LYS B CA 1
ATOM 2039 C C . LYS B 1 35 ? -22.78800 -129.68700 -14.28600 1.000 41.97147 35 LYS B C 1
ATOM 2040 O O . LYS B 1 35 ? -23.59300 -130.16300 -15.09300 1.000 42.53107 35 LYS B O 1
ATOM 2046 N N . ALA B 1 36 ? -23.17500 -129.23400 -13.09300 1.000 39.29047 36 ALA B N 1
ATOM 2047 C CA . ALA B 1 36 ? -24.59600 -129.24300 -12.74900 1.000 40.09983 36 ALA B CA 1
ATOM 2048 C C . ALA B 1 36 ? -25.42300 -128.44500 -13.75700 1.000 40.61667 36 ALA B C 1
ATOM 2049 O O . ALA B 1 36 ? -26.51700 -128.87300 -14.14600 1.000 41.57130 36 ALA B O 1
ATOM 2051 N N . ALA B 1 37 ? -24.92000 -127.28200 -14.19400 1.000 36.77545 37 ALA B N 1
ATOM 2052 C CA . ALA B 1 37 ? -25.65000 -126.48300 -15.18100 1.000 38.20547 37 ALA B CA 1
ATOM 2053 C C . ALA B 1 37 ? -25.60000 -127.12100 -16.56300 1.000 42.18313 37 ALA B C 1
ATOM 2054 O O . ALA B 1 37 ? -26.59600 -127.12000 -17.29900 1.000 39.79890 37 ALA B O 1
ATOM 2056 N N . TYR B 1 38 ? -24.43800 -127.65000 -16.93900 1.000 38.22533 38 TYR B N 1
ATOM 2057 C CA . TYR B 1 38 ? -24.34600 -128.40300 -18.17800 1.000 40.38910 38 TYR B CA 1
ATOM 2058 C C . TYR B 1 38 ? -25.36100 -129.53600 -18.21300 1.000 40.74601 38 TYR B C 1
ATOM 2059 O O . TYR B 1 38 ? -25.97700 -129.79200 -19.25400 1.000 42.71099 38 TYR B O 1
ATOM 2068 N N . ASP B 1 39 ? -25.54700 -130.23000 -17.08600 1.000 47.00171 39 ASP B N 1
ATOM 2069 C CA . ASP B 1 39 ? -26.44100 -131.38900 -17.05100 1.000 49.05516 39 ASP B CA 1
ATOM 2070 C C . ASP B 1 39 ? -27.90800 -131.02200 -17.26700 1.000 45.50014 39 ASP B C 1
ATOM 2071 O O . ASP B 1 39 ? -28.71100 -131.92200 -17.52200 1.000 49.09692 39 ASP B O 1
ATOM 2076 N N . THR B 1 40 ? -28.28000 -129.73900 -17.17000 1.000 42.48860 40 THR B N 1
ATOM 2077 C CA . THR B 1 40 ? -29.61700 -129.30900 -17.57000 1.000 43.18495 40 THR B CA 1
ATOM 2078 C C . THR B 1 40 ? -29.83100 -129.35100 -19.08100 1.000 43.88497 40 THR B C 1
ATOM 2079 O O . THR B 1 40 ? -30.96900 -129.20100 -19.53000 1.000 45.34886 40 THR B O 1
ATOM 2083 N N . GLY B 1 41 ? -28.77700 -129.51700 -19.87800 1.000 48.47877 41 GLY B N 1
ATOM 2084 C CA . GLY B 1 41 ? -28.90000 -129.46300 -21.32100 1.000 41.99688 41 GLY B CA 1
ATOM 2085 C C . GLY B 1 41 ? -28.73900 -128.08600 -21.93000 1.000 46.63881 41 GLY B C 1
ATOM 2086 O O . GLY B 1 41 ? -28.76200 -127.96300 -23.16600 1.000 45.67715 41 GLY B O 1
ATOM 2087 N N . VAL B 1 42 ? -28.59100 -127.04200 -21.10900 1.000 37.24354 42 VAL B N 1
ATOM 2088 C CA . VAL B 1 42 ? -28.36600 -125.71300 -21.65400 1.000 36.03654 42 VAL B CA 1
ATOM 2089 C C . VAL B 1 42 ? -27.03300 -125.69500 -22.40100 1.000 40.31258 42 VAL B C 1
ATOM 2090 O O . VAL B 1 42 ? -26.09000 -126.43300 -22.07200 1.000 39.10714 42 VAL B O 1
ATOM 2094 N N . GLN B 1 43 ? -26.97200 -124.88400 -23.45000 1.000 42.67099 43 GLN B N 1
ATOM 2095 C CA . GLN B 1 43 ? -25.71200 -124.64600 -24.12900 1.000 41.25483 43 GLN B CA 1
ATOM 2096 C C . GLN B 1 43 ? -24.97300 -123.57300 -23.35600 1.000 42.09248 43 GLN B C 1
ATOM 2097 O O . GLN B 1 43 ? -25.56400 -122.55300 -22.98500 1.000 42.89884 43 GLN B O 1
ATOM 2103 N N . LEU B 1 44 ? -23.69100 -123.80900 -23.08800 1.000 38.00810 44 LEU B N 1
ATOM 2104 C CA . LEU B 1 44 ? -22.97300 -123.07900 -22.05300 1.000 36.75670 44 LEU B CA 1
ATOM 2105 C C . LEU B 1 44 ? -21.65000 -122.54400 -22.58200 1.000 36.49134 44 LEU B C 1
ATOM 2106 O O . LEU B 1 44 ? -20.75800 -123.32300 -22.93600 1.000 37.54342 44 LEU B O 1
ATOM 2111 N N . ALA B 1 45 ? -21.51600 -121.22000 -22.61500 1.000 28.49274 45 ALA B N 1
ATOM 2112 C CA . ALA B 1 45 ? -20.25200 -120.55900 -22.92000 1.000 28.18704 45 ALA B CA 1
ATOM 2113 C C . ALA B 1 45 ? -19.79600 -119.82700 -21.67200 1.000 31.75691 45 ALA B C 1
ATOM 2114 O O . ALA B 1 45 ? -20.62500 -119.28600 -20.93400 1.000 31.63680 45 ALA B O 1
ATOM 2116 N N . ILE B 1 46 ? -18.48600 -119.82600 -21.42700 1.000 31.51290 46 ILE B N 1
ATOM 2117 C CA . ILE B 1 46 ? -17.92200 -119.27000 -20.20600 1.000 31.12312 46 ILE B CA 1
ATOM 2118 C C . ILE B 1 46 ? -16.89600 -118.20900 -20.57300 1.000 30.75216 46 ILE B C 1
ATOM 2119 O O . ILE B 1 46 ? -16.17100 -118.36200 -21.56100 1.000 32.57584 46 ILE B O 1
ATOM 2124 N N . VAL B 1 47 ? -16.84800 -117.13400 -19.78000 1.000 28.69564 47 VAL B N 1
ATOM 2125 C CA . VAL B 1 47 ? -15.74100 -116.18000 -19.76100 1.000 26.68315 47 VAL B CA 1
ATOM 2126 C C . VAL B 1 47 ? -15.12800 -116.17700 -18.35600 1.000 30.02906 47 VAL B C 1
ATOM 2127 O O . VAL B 1 47 ? -15.85000 -116.06700 -17.35900 1.000 29.26634 47 VAL B O 1
ATOM 2131 N N . ILE B 1 48 ? -13.80100 -116.28600 -18.27800 1.000 30.02505 48 ILE B N 1
ATOM 2132 C CA . ILE B 1 48 ? -13.09700 -116.47200 -17.01900 1.000 31.24559 48 ILE B CA 1
ATOM 2133 C C . ILE B 1 48 ? -12.14700 -115.29900 -16.79300 1.000 32.12664 48 ILE B C 1
ATOM 2134 O O . ILE B 1 48 ? -11.47600 -114.84600 -17.72900 1.000 29.28219 48 ILE B O 1
ATOM 2139 N N . GLY B 1 49 ? -12.10800 -114.79500 -15.54600 1.000 33.76645 49 GLY B N 1
ATOM 2140 C CA . GLY B 1 49 ? -11.25200 -113.68000 -15.17000 1.000 29.38824 49 GLY B CA 1
ATOM 2141 C C . GLY B 1 49 ? -9.87800 -114.09800 -14.65700 1.000 35.07547 49 GLY B C 1
ATOM 2142 O O . GLY B 1 49 ? -9.46100 -115.24900 -14.78500 1.000 35.15445 49 GLY B O 1
ATOM 2143 N N . ALA B 1 50 ? -9.16700 -113.13900 -14.05200 1.000 38.94604 50 ALA B N 1
ATOM 2144 C CA . ALA B 1 50 ? -7.77000 -113.34500 -13.67700 1.000 40.77489 50 ALA B CA 1
ATOM 2145 C C . ALA B 1 50 ? -7.42000 -112.90100 -12.25400 1.000 39.22541 50 ALA B C 1
ATOM 2146 O O . ALA B 1 50 ? -6.22800 -112.87500 -11.90500 1.000 37.56027 50 ALA B O 1
ATOM 2148 N N . GLY B 1 51 ? -8.39400 -112.53600 -11.43000 1.000 36.14746 51 GLY B N 1
ATOM 2149 C CA . GLY B 1 51 ? -8.06600 -111.87100 -10.17800 1.000 48.12583 51 GLY B CA 1
ATOM 2150 C C . GLY B 1 51 ? -7.27600 -112.71700 -9.19500 1.000 45.96380 51 GLY B C 1
ATOM 2151 O O . GLY B 1 51 ? -6.56100 -112.16700 -8.35200 1.000 43.03287 51 GLY B O 1
ATOM 2152 N N . ASN B 1 52 ? -7.39600 -114.04100 -9.28400 1.000 42.51297 52 ASN B N 1
ATOM 2153 C CA . ASN B 1 52 ? -6.60500 -114.96300 -8.48700 1.000 33.51901 52 ASN B CA 1
ATOM 2154 C C . ASN B 1 52 ? -5.13800 -114.92600 -8.85000 1.000 34.41573 52 ASN B C 1
ATOM 2155 O O . ASN B 1 52 ? -4.32100 -115.50900 -8.13200 1.000 33.87783 52 ASN B O 1
ATOM 2160 N N . LEU B 1 53 ? -4.77800 -114.28300 -9.94700 1.000 33.10835 53 LEU B N 1
ATOM 2161 C CA . LEU B 1 53 ? -3.39800 -114.31500 -10.40700 1.000 31.44423 53 LEU B CA 1
ATOM 2162 C C . LEU B 1 53 ? -2.79800 -112.94800 -10.66500 1.000 35.05154 53 LEU B C 1
ATOM 2163 O O . LEU B 1 53 ? -1.56500 -112.84100 -10.70600 1.000 35.99258 53 LEU B O 1
ATOM 2168 N N . TRP B 1 54 ? -3.60500 -111.90700 -10.86300 1.000 31.50018 54 TRP B N 1
ATOM 2169 C CA . TRP B 1 54 ? -3.05400 -110.62300 -11.29000 1.000 36.93014 54 TRP B CA 1
ATOM 2170 C C . TRP B 1 54 ? -4.04600 -109.51600 -10.98200 1.000 35.33434 54 TRP B C 1
ATOM 2171 O O . TRP B 1 54 ? -5.17400 -109.55200 -11.48700 1.000 36.25389 54 TRP B O 1
ATOM 2182 N N . ARG B 1 55 ? -3.60200 -108.50400 -10.22500 1.000 54.29939 55 ARG B N 1
ATOM 2183 C CA . ARG B 1 55 ? -4.45000 -107.37500 -9.84400 1.000 64.70133 55 ARG B CA 1
ATOM 2184 C C . ARG B 1 55 ? -4.30600 -106.15400 -10.75100 1.000 52.97775 55 ARG B C 1
ATOM 2185 O O . ARG B 1 55 ? -5.30700 -105.50400 -11.04900 1.000 67.91366 55 ARG B O 1
ATOM 2193 N N . GLY B 1 56 ? -3.10000 -105.81300 -11.20000 1.000 43.50112 56 GLY B N 1
ATOM 2194 C CA . GLY B 1 56 ? -2.90400 -104.73900 -12.16000 1.000 40.05970 56 GLY B CA 1
ATOM 2195 C C . GLY B 1 56 ? -1.58600 -104.00300 -11.94000 1.000 38.95112 56 GLY B C 1
ATOM 2196 O O . GLY B 1 56 ? -0.67400 -104.49800 -11.26300 1.000 36.52551 56 GLY B O 1
ATOM 2197 N N . ALA B 1 57 ? -1.53500 -102.78500 -12.50500 1.000 38.28166 57 ALA B N 1
ATOM 2198 C CA . ALA B 1 57 ? -0.29500 -102.01500 -12.66700 1.000 37.08515 57 ALA B CA 1
ATOM 2199 C C . ALA B 1 57 ? 0.34100 -101.59600 -11.35000 1.000 36.79426 57 ALA B C 1
ATOM 2200 O O . ALA B 1 57 ? 1.50400 -101.17500 -11.35200 1.000 45.34604 57 ALA B O 1
ATOM 2202 N N . ARG B 1 58 ? -0.37200 -101.67100 -10.23200 1.000 50.04727 58 ARG B N 1
ATOM 2203 C CA . ARG B 1 58 ? 0.32600 -101.40900 -8.98100 1.000 56.79913 58 ARG B CA 1
ATOM 2204 C C . ARG B 1 58 ? 1.30300 -102.51700 -8.60400 1.000 59.91667 58 ARG B C 1
ATOM 2205 O O . ARG B 1 58 ? 2.16700 -102.29100 -7.74700 1.000 66.73285 58 ARG B O 1
ATOM 2213 N N . GLN B 1 59 ? 1.20200 -103.69800 -9.22400 1.000 53.19886 59 GLN B N 1
ATOM 2214 C CA . GLN B 1 59 ? 2.18600 -104.75900 -9.04000 1.000 46.15843 59 GLN B CA 1
ATOM 2215 C C . GLN B 1 59 ? 3.42900 -104.56200 -9.89400 1.000 46.43834 59 GLN B C 1
ATOM 2216 O O . GLN B 1 59 ? 4.41500 -105.29300 -9.70700 1.000 42.51596 59 GLN B O 1
ATOM 2222 N N . GLY B 1 60 ? 3.39000 -103.62200 -10.84600 1.000 44.21049 60 GLY B N 1
ATOM 2223 C CA . GLY B 1 60 ? 4.52000 -103.34600 -11.70400 1.000 41.33580 60 GLY B CA 1
ATOM 2224 C C . GLY B 1 60 ? 5.26800 -102.09300 -11.26600 1.000 44.05827 60 GLY B C 1
ATOM 2225 O O . GLY B 1 60 ? 4.82800 -101.31800 -10.42500 1.000 48.71562 60 GLY B O 1
ATOM 2226 N N . VAL B 1 61 ? 6.44100 -101.90800 -11.84900 1.000 40.19181 61 VAL B N 1
ATOM 2227 C CA . VAL B 1 61 ? 7.22100 -100.70600 -11.61600 1.000 46.17225 61 VAL B CA 1
ATOM 2228 C C . VAL B 1 61 ? 7.30300 -99.97400 -12.94800 1.000 42.15516 61 VAL B C 1
ATOM 2229 O O . VAL B 1 61 ? 7.74500 -100.54400 -13.95400 1.000 41.44709 61 VAL B O 1
ATOM 2233 N N . GLY B 1 62 ? 6.77800 -98.74800 -12.96600 1.000 43.11619 62 GLY B N 1
ATOM 2234 C CA . GLY B 1 62 ? 6.66600 -97.96500 -14.18900 1.000 37.70623 62 GLY B CA 1
ATOM 2235 C C . GLY B 1 62 ? 5.79400 -98.64000 -15.22600 1.000 44.83201 62 GLY B C 1
ATOM 2236 O O . GLY B 1 62 ? 6.09900 -98.58700 -16.42600 1.000 40.86489 62 GLY B O 1
ATOM 2237 N N . MET B 1 63 ? 4.71300 -99.28500 -14.78700 1.000 45.95590 63 MET B N 1
ATOM 2238 C CA . MET B 1 63 ? 3.92200 -100.15600 -15.64600 1.000 41.28605 63 MET B CA 1
ATOM 2239 C C . MET B 1 63 ? 2.64000 -99.44400 -16.04900 1.000 38.41587 63 MET B C 1
ATOM 2240 O O . MET B 1 63 ? 1.80000 -99.12600 -15.19500 1.000 39.61108 63 MET B O 1
ATOM 2245 N N . ASP B 1 64 ? 2.48500 -99.20700 -17.34400 1.000 37.68282 64 ASP B N 1
ATOM 2246 C CA . ASP B 1 64 ? 1.24600 -98.61000 -17.81600 1.000 41.85926 64 ASP B CA 1
ATOM 2247 C C . ASP B 1 64 ? 0.08900 -99.60800 -17.70000 1.000 41.81128 64 ASP B C 1
ATOM 2248 O O . ASP B 1 64 ? 0.27400 -100.81600 -17.53500 1.000 40.77788 64 ASP B O 1
ATOM 2253 N N . ARG B 1 65 ? -1.12500 -99.07200 -17.74900 1.000 36.99688 65 ARG B N 1
ATOM 2254 C CA . ARG B 1 65 ? -2.30200 -99.90700 -17.58700 1.000 35.84689 65 ARG B CA 1
ATOM 2255 C C . ARG B 1 65 ? -2.46100 -100.90700 -18.73900 1.000 38.35999 65 ARG B C 1
ATOM 2256 O O . ARG B 1 65 ? -2.84200 -102.06400 -18.51700 1.000 33.41769 65 ARG B O 1
ATOM 2264 N N . ALA B 1 66 ? -2.15200 -100.49400 -19.96900 1.000 25.71029 66 ALA B N 1
ATOM 2265 C CA . ALA B 1 66 ? -2.25000 -101.40600 -21.10700 1.000 28.53088 66 ALA B CA 1
ATOM 2266 C C . ALA B 1 66 ? -1.40700 -102.66200 -20.89500 1.000 28.68585 66 ALA B C 1
ATOM 2267 O O . ALA B 1 66 ? -1.88700 -103.78600 -21.08800 1.000 27.32553 66 ALA B O 1
ATOM 2269 N N . THR B 1 67 ? -0.15600 -102.48900 -20.45800 1.000 26.51299 67 THR B N 1
ATOM 2270 C CA . THR B 1 67 ? 0.72200 -103.63200 -20.23100 1.000 24.94614 67 THR B CA 1
ATOM 2271 C C . THR B 1 67 ? 0.17200 -104.52400 -19.13200 1.000 25.75078 67 THR B C 1
ATOM 2272 O O . THR B 1 67 ? 0.15500 -105.75400 -19.26400 1.000 26.71196 67 THR B O 1
ATOM 2276 N N . ALA B 1 68 ? -0.30500 -103.91900 -18.05000 1.000 25.35148 68 ALA B N 1
ATOM 2277 C CA . ALA B 1 68 ? -0.92100 -104.68700 -16.97900 1.000 26.40526 68 ALA B CA 1
ATOM 2278 C C . ALA B 1 68 ? -2.11100 -105.48200 -17.49100 1.000 29.32648 68 ALA B C 1
ATOM 2279 O O . ALA B 1 68 ? -2.34600 -106.61500 -17.04200 1.000 25.63294 68 ALA B O 1
ATOM 2281 N N . ASP B 1 69 ? -2.85600 -104.91600 -18.44300 1.000 25.33440 69 ASP B N 1
ATOM 2282 C CA . ASP B 1 69 ? -4.04600 -105.59100 -18.93300 1.000 25.42261 69 ASP B CA 1
ATOM 2283 C C . ASP B 1 69 ? -3.67600 -106.78200 -19.81700 1.000 30.35986 69 ASP B C 1
ATOM 2284 O O . ASP B 1 69 ? -4.32700 -107.83700 -19.75800 1.000 27.22211 69 ASP B O 1
ATOM 2289 N N . TYR B 1 70 ? -2.62100 -106.64400 -20.62100 1.000 26.37679 70 TYR B N 1
ATOM 2290 C CA . TYR B 1 70 ? -2.12600 -107.79400 -21.36800 1.000 30.23361 70 TYR B CA 1
ATOM 2291 C C . TYR B 1 70 ? -1.64900 -108.89500 -20.42800 1.000 32.12467 70 TYR B C 1
ATOM 2292 O O . TYR B 1 70 ? -1.82300 -110.09200 -20.70800 1.000 30.43251 70 TYR B O 1
ATOM 2301 N N . ILE B 1 71 ? -1.04700 -108.51500 -19.30100 1.000 25.17217 71 ILE B N 1
ATOM 2302 C CA . ILE B 1 71 ? -0.61000 -109.53100 -18.36400 1.000 25.36570 71 ILE B CA 1
ATOM 2303 C C . ILE B 1 71 ? -1.81600 -110.26000 -17.78700 1.000 26.72866 71 ILE B C 1
ATOM 2304 O O . ILE B 1 71 ? -1.79400 -111.48400 -17.60800 1.000 26.67533 71 ILE B O 1
ATOM 2309 N N . GLY B 1 72 ? -2.89000 -109.52800 -17.49000 1.000 26.90534 72 GLY B N 1
ATOM 2310 C CA . GLY B 1 72 ? -4.08800 -110.17800 -16.98700 1.000 27.14240 72 GLY B CA 1
ATOM 2311 C C . GLY B 1 72 ? -4.74700 -111.06200 -18.03600 1.000 29.45026 72 GLY B C 1
ATOM 2312 O O . GLY B 1 72 ? -5.31900 -112.10700 -17.71100 1.000 29.40527 72 GLY B O 1
ATOM 2313 N N . MET B 1 73 ? -4.68500 -110.65600 -19.30500 1.000 28.37192 73 MET B N 1
ATOM 2314 C CA . MET B 1 73 ? -5.22200 -111.49900 -20.36400 1.000 30.30714 73 MET B CA 1
ATOM 2315 C C . MET B 1 73 ? -4.49300 -112.84100 -20.41100 1.000 32.74289 73 MET B C 1
ATOM 2316 O O . MET B 1 73 ? -5.13500 -113.89600 -20.52400 1.000 28.73911 73 MET B O 1
ATOM 2321 N N . LEU B 1 74 ? -3.15500 -112.82300 -20.28500 1.000 25.86064 74 LEU B N 1
ATOM 2322 C CA . LEU B 1 74 ? -2.41300 -114.07800 -20.18200 1.000 25.92474 74 LEU B CA 1
ATOM 2323 C C . LEU B 1 74 ? -2.88900 -114.90000 -18.99700 1.000 27.05346 74 LEU B C 1
ATOM 2324 O O . LEU B 1 74 ? -3.09700 -116.11700 -19.11500 1.000 28.49423 74 LEU B O 1
ATOM 2329 N N . ALA B 1 75 ? -3.10800 -114.24900 -17.85100 1.000 25.86064 75 ALA B N 1
ATOM 2330 C CA . ALA B 1 75 ? -3.56500 -114.99300 -16.68300 1.000 26.10444 75 ALA B CA 1
ATOM 2331 C C . ALA B 1 75 ? -4.92800 -115.63600 -16.93200 1.000 27.90020 75 ALA B C 1
ATOM 2332 O O . ALA B 1 75 ? -5.15100 -116.78200 -16.51800 1.000 26.38442 75 ALA B O 1
ATOM 2334 N N . THR B 1 76 ? -5.85700 -114.92500 -17.61000 1.000 26.04991 76 THR B N 1
ATOM 2335 C CA . THR B 1 76 ? -7.16600 -115.53100 -17.87800 1.000 26.14036 76 THR B CA 1
ATOM 2336 C C . THR B 1 76 ? -7.02400 -116.80200 -18.71500 1.000 26.09524 76 THR B C 1
ATOM 2337 O O . THR B 1 76 ? -7.79700 -117.74900 -18.53900 1.000 26.28617 76 THR B O 1
ATOM 2341 N N . ILE B 1 77 ? -6.02500 -116.85700 -19.60100 1.000 25.87239 77 ILE B N 1
ATOM 2342 C CA . ILE B 1 77 ? -5.81500 -118.06500 -20.38700 1.000 25.85060 77 ILE B CA 1
ATOM 2343 C C . ILE B 1 77 ? -5.27700 -119.19400 -19.51100 1.000 26.17588 77 ILE B C 1
ATOM 2344 O O . ILE B 1 77 ? -5.71400 -120.35100 -19.62900 1.000 26.23883 77 ILE B O 1
ATOM 2349 N N . MET B 1 78 ? -4.32700 -118.88400 -18.62400 1.000 28.26363 78 MET B N 1
ATOM 2350 C CA . MET B 1 78 ? -3.89000 -119.85700 -17.62100 1.000 28.69568 78 MET B CA 1
ATOM 2351 C C . MET B 1 78 ? -5.08400 -120.47700 -16.88500 1.000 29.76146 78 MET B C 1
ATOM 2352 O O . MET B 1 78 ? -5.18800 -121.70600 -16.75400 1.000 30.71774 78 MET B O 1
ATOM 2357 N N . ASN B 1 79 ? -6.01100 -119.63900 -16.41900 1.000 26.76741 79 ASN B N 1
ATOM 2358 C CA . ASN B 1 79 ? -7.19600 -120.15100 -15.74100 1.000 27.06046 79 ASN B CA 1
ATOM 2359 C C . ASN B 1 79 ? -8.07400 -120.97700 -16.67400 1.000 29.98241 79 ASN B C 1
ATOM 2360 O O . ASN B 1 79 ? -8.62500 -122.00600 -16.25400 1.000 27.32874 79 ASN B O 1
ATOM 2365 N N . ALA B 1 80 ? -8.25200 -120.52400 -17.92900 1.000 26.76963 80 ALA B N 1
ATOM 2366 C CA . ALA B 1 80 ? -9.09900 -121.26700 -18.85700 1.000 26.77674 80 ALA B CA 1
ATOM 2367 C C . ALA B 1 80 ? -8.56600 -122.68500 -19.05600 1.000 30.61704 80 ALA B C 1
ATOM 2368 O O . ALA B 1 80 ? -9.33100 -123.66100 -19.00900 1.000 27.12481 80 ALA B O 1
ATOM 2370 N N . LEU B 1 81 ? -7.24400 -122.81700 -19.25500 1.000 26.75902 81 LEU B N 1
ATOM 2371 C CA . LEU B 1 81 ? -6.65400 -124.13600 -19.42100 1.000 26.87804 81 LEU B CA 1
ATOM 2372 C C . LEU B 1 81 ? -6.89300 -125.00700 -18.18800 1.000 27.25162 81 LEU B C 1
ATOM 2373 O O . LEU B 1 81 ? -7.18300 -126.20600 -18.32300 1.000 27.45238 81 LEU B O 1
ATOM 2378 N N . ALA B 1 82 ? -6.78500 -124.42700 -16.98000 1.000 27.37389 82 ALA B N 1
ATOM 2379 C CA . ALA B 1 82 ? -6.98100 -125.22200 -15.76600 1.000 27.75388 82 ALA B CA 1
ATOM 2380 C C . ALA B 1 82 ? -8.44200 -125.63200 -15.60600 1.000 27.99592 82 ALA B C 1
ATOM 2381 O O . ALA B 1 82 ? -8.74300 -126.77500 -15.23000 1.000 28.29857 82 ALA B O 1
ATOM 2383 N N . LEU B 1 83 ? -9.36000 -124.72100 -15.90800 1.000 28.26925 83 LEU B N 1
ATOM 2384 C CA . LEU B 1 83 ? -10.77400 -125.04900 -15.84100 1.000 28.49956 83 LEU B CA 1
ATOM 2385 C C . LEU B 1 83 ? -11.13800 -126.12600 -16.85700 1.000 30.71315 83 LEU B C 1
ATOM 2386 O O . LEU B 1 83 ? -11.90500 -127.04900 -16.55000 1.000 32.88397 83 LEU B O 1
ATOM 2391 N N . GLN B 1 84 ? -10.57500 -126.04800 -18.06300 1.000 30.34088 84 GLN B N 1
ATOM 2392 C CA . GLN B 1 84 ? -10.86200 -127.07000 -19.06200 1.000 30.73519 84 GLN B CA 1
ATOM 2393 C C . GLN B 1 84 ? -10.43200 -128.45300 -18.57500 1.000 32.11057 84 GLN B C 1
ATOM 2394 O O . GLN B 1 84 ? -11.12000 -129.44800 -18.82400 1.000 31.29228 84 GLN B O 1
ATOM 2400 N N . ASP B 1 85 ? -9.31400 -128.53600 -17.85800 1.000 33.88081 85 ASP B N 1
ATOM 2401 C CA . ASP B 1 85 ? -8.85700 -129.84000 -17.39800 1.000 35.43620 85 ASP B CA 1
ATOM 2402 C C . ASP B 1 85 ? -9.75600 -130.39900 -16.30100 1.000 37.79454 85 ASP B C 1
ATOM 2403 O O . ASP B 1 85 ? -10.10700 -131.58700 -16.32300 1.000 36.18520 85 ASP B O 1
ATOM 2408 N N . ALA B 1 86 ? -10.15000 -129.56200 -15.34200 1.000 32.88173 86 ALA B N 1
ATOM 2409 C CA . ALA B 1 86 ? -11.07400 -130.01800 -14.31000 1.000 32.46765 86 ALA B CA 1
ATOM 2410 C C . ALA B 1 86 ? -12.37200 -130.51200 -14.93500 1.000 34.47268 86 ALA B C 1
ATOM 2411 O O . ALA B 1 86 ? -12.84700 -131.60500 -14.61400 1.000 35.32555 86 ALA B O 1
ATOM 2413 N N . LEU B 1 87 ? -12.93600 -129.73300 -15.86500 1.000 29.44073 87 LEU B N 1
ATOM 2414 C CA . LEU B 1 87 ? -14.16900 -130.14300 -16.52700 1.000 30.97972 87 LEU B CA 1
ATOM 2415 C C . LEU B 1 87 ? -13.97500 -131.43300 -17.31300 1.000 32.09135 87 LEU B C 1
ATOM 2416 O O . LEU B 1 87 ? -14.82700 -132.32700 -17.27600 1.000 36.11176 87 LEU B O 1
ATOM 2421 N N . GLU B 1 88 ? -12.86200 -131.55800 -18.02300 1.000 38.17915 88 GLU B N 1
ATOM 2422 C CA . GLU B 1 88 ? -12.65300 -132.77800 -18.78800 1.000 39.08901 88 GLU B CA 1
ATOM 2423 C C . GLU B 1 88 ? -12.53000 -133.98100 -17.86500 1.000 39.19926 88 GLU B C 1
ATOM 2424 O O . GLU B 1 88 ? -13.06000 -135.05500 -18.16300 1.000 41.50933 88 GLU B O 1
ATOM 2430 N N . SER B 1 89 ? -11.88700 -133.80500 -16.71100 1.000 40.54341 89 SER B N 1
ATOM 2431 C CA . SER B 1 89 ? -11.76400 -134.90400 -15.75700 1.000 41.85726 89 SER B CA 1
ATOM 2432 C C . SER B 1 89 ? -13.10700 -135.33500 -15.17900 1.000 39.42017 89 SER B C 1
ATOM 2433 O O . SER B 1 89 ? -13.20300 -136.44200 -14.64200 1.000 40.30844 89 SER B O 1
ATOM 2436 N N . LEU B 1 90 ? -14.13300 -134.49100 -15.26700 1.000 37.89794 90 LEU B N 1
ATOM 2437 C CA . LEU B 1 90 ? -15.50400 -134.87400 -14.96000 1.000 36.27633 90 LEU B CA 1
ATOM 2438 C C . LEU B 1 90 ? -16.25100 -135.40200 -16.17700 1.000 40.65289 90 LEU B C 1
ATOM 2439 O O . LEU B 1 90 ? -17.46900 -135.59500 -16.09500 1.000 39.67616 90 LEU B O 1
ATOM 2444 N N . GLY B 1 91 ? -15.56700 -135.57800 -17.31400 1.000 40.64010 91 GLY B N 1
ATOM 2445 C CA . GLY B 1 91 ? -16.21100 -136.03800 -18.53100 1.000 35.60981 91 GLY B CA 1
ATOM 2446 C C . GLY B 1 91 ? -17.07300 -135.03100 -19.26900 1.000 41.76140 91 GLY B C 1
ATOM 2447 O O . GLY B 1 91 ? -17.89500 -135.43800 -20.09000 1.000 45.25460 91 GLY B O 1
ATOM 2448 N N . VAL B 1 92 ? -16.92200 -133.73500 -19.02000 1.000 40.66408 92 VAL B N 1
ATOM 2449 C CA . VAL B 1 92 ? -17.68900 -132.71000 -19.72900 1.000 39.52287 92 VAL B CA 1
ATOM 2450 C C . VAL B 1 92 ? -16.88300 -132.27200 -20.94800 1.000 36.42287 92 VAL B C 1
ATOM 2451 O O . VAL B 1 92 ? -15.74500 -131.81800 -20.78600 1.000 39.78409 92 VAL B O 1
ATOM 2455 N N . PRO B 1 93 ? -17.42500 -132.37700 -22.15800 1.000 40.31184 93 PRO B N 1
ATOM 2456 C CA . PRO B 1 93 ? -16.66400 -131.95600 -23.34300 1.000 35.44755 93 PRO B CA 1
ATOM 2457 C C . PRO B 1 93 ? -16.49300 -130.44500 -23.34200 1.000 38.04356 93 PRO B C 1
ATOM 2458 O O . PRO B 1 93 ? -17.47400 -129.69600 -23.25800 1.000 32.83856 93 PRO B O 1
ATOM 2462 N N . THR B 1 94 ? -15.23600 -130.00200 -23.45100 1.000 30.07307 94 THR B N 1
ATOM 2463 C CA . THR B 1 94 ? -14.88800 -128.60200 -23.27700 1.000 31.92154 94 THR B CA 1
ATOM 2464 C C . THR B 1 94 ? -13.86800 -128.18400 -24.32300 1.000 31.78361 94 THR B C 1
ATOM 2465 O O . THR B 1 94 ? -12.94700 -128.93900 -24.64000 1.000 35.15832 94 THR B O 1
ATOM 2469 N N . ARG B 1 95 ? -14.04100 -126.97300 -24.84100 1.000 31.05084 95 ARG B N 1
ATOM 2470 C CA . ARG B 1 95 ? -13.11200 -126.32400 -25.75200 1.000 30.82281 95 ARG B CA 1
ATOM 2471 C C . ARG B 1 95 ? -12.73400 -124.95800 -25.19500 1.000 30.78769 95 ARG B C 1
ATOM 2472 O O . ARG B 1 95 ? -13.55100 -124.27300 -24.57000 1.000 33.68520 95 ARG B O 1
ATOM 2480 N N . VAL B 1 96 ? -11.50000 -124.54500 -25.45800 1.000 26.80728 96 VAL B N 1
ATOM 2481 C CA . VAL B 1 96 ? -11.00500 -123.23700 -25.05900 1.000 26.31350 96 VAL B CA 1
ATOM 2482 C C . VAL B 1 96 ? -10.71500 -122.43400 -26.31500 1.000 26.46802 96 VAL B C 1
ATOM 2483 O O . VAL B 1 96 ? -10.06100 -122.93900 -27.23500 1.000 25.91711 96 VAL B O 1
ATOM 2487 N N . GLN B 1 97 ? -11.20700 -121.19500 -26.36000 1.000 26.35737 97 GLN B N 1
ATOM 2488 C CA . GLN B 1 97 ? -10.85900 -120.24500 -27.41000 1.000 26.15875 97 GLN B CA 1
ATOM 2489 C C . GLN B 1 97 ? -10.27800 -118.99700 -26.76100 1.000 29.99650 97 GLN B C 1
ATOM 2490 O O . GLN B 1 97 ? -10.86300 -118.46700 -25.80100 1.000 30.77938 97 GLN B O 1
ATOM 2496 N N . THR B 1 98 ? -9.14700 -118.51100 -27.28000 1.000 25.19820 98 THR B N 1
ATOM 2497 C CA . THR B 1 98 ? -8.48100 -117.36500 -26.67200 1.000 25.07648 98 THR B CA 1
ATOM 2498 C C . THR B 1 98 ? -8.50300 -116.15600 -27.59400 1.000 24.83982 98 THR B C 1
ATOM 2499 O O . THR B 1 98 ? -8.31200 -116.28100 -28.80600 1.000 24.71384 98 THR B O 1
ATOM 2503 N N . ALA B 1 99 ? -8.73200 -114.98100 -26.99100 1.000 32.36691 99 ALA B N 1
ATOM 2504 C CA . ALA B 1 99 ? -8.76400 -113.72000 -27.72500 1.000 28.73190 99 ALA B CA 1
ATOM 2505 C C . ALA B 1 99 ? -7.39900 -113.35600 -28.29000 1.000 31.96299 99 ALA B C 1
ATOM 2506 O O . ALA B 1 99 ? -7.31700 -112.65200 -29.29800 1.000 31.91675 99 ALA B O 1
ATOM 2508 N N . LEU B 1 100 ? -6.32200 -113.78900 -27.64300 1.000 34.49308 100 LEU B N 1
ATOM 2509 C CA . LEU B 1 100 ? -4.97900 -113.68300 -28.19500 1.000 34.50191 100 LEU B CA 1
ATOM 2510 C C . LEU B 1 100 ? -4.63100 -115.03500 -28.79100 1.000 35.72650 100 LEU B C 1
ATOM 2511 O O . LEU B 1 100 ? -4.84800 -116.06800 -28.14900 1.000 36.04063 100 LEU B O 1
ATOM 2516 N N . THR B 1 101 ? -4.10100 -115.03500 -30.00900 1.000 28.22430 101 THR B N 1
ATOM 2517 C CA . THR B 1 101 ? -3.83500 -116.28700 -30.70800 1.000 29.51102 101 THR B CA 1
ATOM 2518 C C . THR B 1 101 ? -2.54700 -116.91700 -30.20100 1.000 25.03754 101 THR B C 1
ATOM 2519 O O . THR B 1 101 ? -1.47800 -116.31800 -30.31100 1.000 28.30223 101 THR B O 1
ATOM 2523 N N . ILE B 1 102 ? -2.66600 -118.10400 -29.60400 1.000 32.70142 102 ILE B N 1
ATOM 2524 C CA . ILE B 1 102 ? -1.52600 -118.90300 -29.15200 1.000 28.14018 102 ILE B CA 1
ATOM 2525 C C . ILE B 1 102 ? -1.81900 -120.33400 -29.60300 1.000 30.90108 102 ILE B C 1
ATOM 2526 O O . ILE B 1 102 ? -2.39500 -121.14400 -28.86000 1.000 33.64217 102 ILE B O 1
ATOM 2531 N N . THR B 1 103 ? -1.40300 -120.65300 -30.82500 1.000 43.90730 103 THR B N 1
ATOM 2532 C CA . THR B 1 103 ? -1.80600 -121.88200 -31.50200 1.000 47.03581 103 THR B CA 1
ATOM 2533 C C . THR B 1 103 ? -1.54800 -123.12700 -30.66400 1.000 47.64504 103 THR B C 1
ATOM 2534 O O . THR B 1 103 ? -2.40400 -124.01900 -30.58100 1.000 43.10097 103 THR B O 1
ATOM 2538 N N . GLN B 1 104 ? -0.36100 -123.20700 -30.04600 1.000 36.99027 104 GLN B N 1
ATOM 2539 C CA . GLN B 1 104 ? 0.04800 -124.41400 -29.33400 1.000 37.39466 104 GLN B CA 1
ATOM 2540 C C . GLN B 1 104 ? -0.85500 -124.72900 -28.15100 1.000 41.33044 104 GLN B C 1
ATOM 2541 O O . GLN B 1 104 ? -0.92200 -125.88000 -27.71100 1.000 41.06532 104 GLN B O 1
ATOM 2547 N N . VAL B 1 105 ? -1.58500 -123.74400 -27.65300 1.000 43.65574 105 VAL B N 1
ATOM 2548 C CA . VAL B 1 105 ? -2.20400 -123.82700 -26.34400 1.000 40.25661 105 VAL B CA 1
ATOM 2549 C C . VAL B 1 105 ? -3.70900 -124.03400 -26.44300 1.000 42.31056 105 VAL B C 1
ATOM 2550 O O . VAL B 1 105 ? -4.29000 -124.81800 -25.68900 1.000 42.81938 105 VAL B O 1
ATOM 2554 N N . ALA B 1 106 ? -4.34400 -123.36200 -27.39400 1.000 27.83618 106 ALA B N 1
ATOM 2555 C CA . ALA B 1 106 ? -5.78900 -123.42900 -27.51900 1.000 29.94032 106 ALA B CA 1
ATOM 2556 C C . ALA B 1 106 ? -6.14300 -122.87500 -28.88100 1.000 26.82578 106 ALA B C 1
ATOM 2557 O O . ALA B 1 106 ? -5.32600 -122.21600 -29.51900 1.000 31.64220 106 ALA B O 1
ATOM 2559 N N . GLU B 1 107 ? -7.36200 -123.13600 -29.31700 1.000 31.12681 107 GLU B N 1
ATOM 2560 C CA . GLU B 1 107 ? -7.76100 -122.59100 -30.59100 1.000 32.51956 107 GLU B CA 1
ATOM 2561 C C . GLU B 1 107 ? -8.04700 -121.08800 -30.48300 1.000 33.43968 107 GLU B C 1
ATOM 2562 O O . GLU B 1 107 ? -8.42000 -120.59200 -29.42100 1.000 35.40497 107 GLU B O 1
ATOM 2568 N N . PRO B 1 108 ? -7.82500 -120.33200 -31.55800 1.000 32.14908 108 PRO B N 1
ATOM 2569 C CA . PRO B 1 108 ? -8.17200 -118.90200 -31.54400 1.000 26.16814 108 PRO B CA 1
ATOM 2570 C C . PRO B 1 108 ? -9.66800 -118.67900 -31.45300 1.000 27.93618 108 PRO B C 1
ATOM 2571 O O . PRO B 1 108 ? -10.47300 -119.54600 -31.78400 1.000 28.32209 108 PRO B O 1
ATOM 2575 N N . TYR B 1 109 ? -10.04000 -117.48700 -30.98700 1.000 29.29398 109 TYR B N 1
ATOM 2576 C CA . TYR B 1 109 ? -11.43400 -117.09800 -31.07000 1.000 28.76583 109 TYR B CA 1
ATOM 2577 C C . TYR B 1 109 ? -11.88800 -117.04200 -32.53100 1.000 31.19655 109 TYR B C 1
ATOM 2578 O O . TYR B 1 109 ? -11.39500 -116.22900 -33.32000 1.000 31.26814 109 TYR B O 1
ATOM 2587 N N . ILE B 1 110 ? -12.83400 -117.90100 -32.89300 1.000 27.36072 110 ILE B N 1
ATOM 2588 C CA . ILE B 1 110 ? -13.41800 -117.90500 -34.23000 1.000 28.44679 110 ILE B CA 1
ATOM 2589 C C . ILE B 1 110 ? -14.90900 -118.13500 -34.05300 1.000 25.12195 110 ILE B C 1
ATOM 2590 O O . ILE B 1 110 ? -15.32400 -119.21000 -33.61500 1.000 26.29982 110 ILE B O 1
ATOM 2595 N N . ARG B 1 111 ? -15.71200 -117.13500 -34.40400 1.000 32.52335 111 ARG B N 1
ATOM 2596 C CA . ARG B 1 111 ? -17.12800 -117.16600 -34.07600 1.000 31.70541 111 ARG B CA 1
ATOM 2597 C C . ARG B 1 111 ? -17.82400 -118.40400 -34.64300 1.000 32.20272 111 ARG B C 1
ATOM 2598 O O . ARG B 1 111 ? -18.58500 -119.07000 -33.93700 1.000 33.75044 111 ARG B O 1
ATOM 2606 N N . ARG B 1 112 ? -17.58500 -118.73200 -35.91100 1.000 35.36208 112 ARG B N 1
ATOM 2607 C CA . ARG B 1 112 ? -18.30000 -119.86900 -36.48600 1.000 39.30528 112 ARG B CA 1
ATOM 2608 C C . ARG B 1 112 ? -17.89400 -121.18000 -35.82300 1.000 37.19703 112 ARG B C 1
ATOM 2609 O O . ARG B 1 112 ? -18.73400 -122.06400 -35.62900 1.000 39.97493 112 ARG B O 1
ATOM 2617 N N . ARG B 1 113 ? -16.61400 -121.32000 -35.46200 1.000 39.03616 113 ARG B N 1
ATOM 2618 C CA . ARG B 1 113 ? -16.17500 -122.49500 -34.71400 1.000 36.25928 113 ARG B CA 1
ATOM 2619 C C . ARG B 1 113 ? -16.82800 -122.54400 -33.32900 1.000 40.46623 113 ARG B C 1
ATOM 2620 O O . ARG B 1 113 ? -17.26400 -123.61100 -32.88100 1.000 37.80914 113 ARG B O 1
ATOM 2628 N N . ALA B 1 114 ? -16.92100 -121.40100 -32.63600 1.000 30.09919 114 ALA B N 1
ATOM 2629 C CA . ALA B 1 114 ? -17.55800 -121.40600 -31.32100 1.000 31.33467 114 ALA B CA 1
ATOM 2630 C C . ALA B 1 114 ? -19.03000 -121.81800 -31.41100 1.000 35.01564 114 ALA B C 1
ATOM 2631 O O . ALA B 1 114 ? -19.53500 -122.55000 -30.54000 1.000 30.09824 114 ALA B O 1
ATOM 2633 N N . LEU B 1 115 ? -19.73400 -121.36400 -32.46000 1.000 32.07233 115 LEU B N 1
ATOM 2634 C CA . LEU B 1 115 ? -21.12800 -121.76000 -32.63800 1.000 29.92774 115 LEU B CA 1
ATOM 2635 C C . LEU B 1 115 ? -21.25100 -123.26200 -32.86300 1.000 35.26818 115 LEU B C 1
ATOM 2636 O O . LEU B 1 115 ? -22.09100 -123.91800 -32.22900 1.000 35.10621 115 LEU B O 1
ATOM 2641 N N . ARG B 1 116 ? -20.41100 -123.83700 -33.73900 1.000 29.78606 116 ARG B N 1
ATOM 2642 C CA . ARG B 1 116 ? -20.45900 -125.28500 -33.93600 1.000 33.83280 116 ARG B CA 1
ATOM 2643 C C . ARG B 1 116 ? -20.21000 -126.02400 -32.62500 1.000 31.23968 116 ARG B C 1
ATOM 2644 O O . ARG B 1 116 ? -20.89900 -127.00200 -32.31800 1.000 38.26043 116 ARG B O 1
ATOM 2646 N N . HIS B 1 117 ? -19.24500 -125.56400 -31.82600 1.000 32.37890 117 HIS B N 1
ATOM 2647 C CA . HIS B 1 117 ? -18.94600 -126.24700 -30.57000 1.000 34.98994 117 HIS B CA 1
ATOM 2648 C C . HIS B 1 117 ? -20.17500 -126.28500 -29.66900 1.000 36.69407 117 HIS B C 1
ATOM 2649 O O . HIS B 1 117 ? -20.51200 -127.33100 -29.10100 1.000 31.37475 117 HIS B O 1
ATOM 2656 N N . LEU B 1 118 ? -20.85300 -125.14000 -29.52100 1.000 35.04302 118 LEU B N 1
ATOM 2657 C CA . LEU B 1 118 ? -22.03200 -125.09600 -28.66500 1.000 36.43555 118 LEU B CA 1
ATOM 2658 C C . LEU B 1 118 ? -23.12800 -126.00200 -29.20600 1.000 39.71418 118 LEU B C 1
ATOM 2659 O O . LEU B 1 118 ? -23.80100 -126.70100 -28.43800 1.000 41.44491 118 LEU B O 1
ATOM 2664 N N . GLU B 1 119 ? -23.30000 -126.02400 -30.52800 1.000 43.61718 119 GLU B N 1
ATOM 2665 C CA . GLU B 1 119 ? -24.30800 -126.88200 -31.13500 1.000 44.80580 119 GLU B CA 1
ATOM 2666 C C . GLU B 1 119 ? -23.97300 -128.35600 -30.95200 1.000 45.76620 119 GLU B C 1
ATOM 2667 O O . GLU B 1 119 ? -24.87900 -129.19100 -30.88400 1.000 47.96676 119 GLU B O 1
ATOM 2673 N N . LYS B 1 120 ? -22.69400 -128.70300 -30.89400 1.000 42.40599 120 LYS B N 1
ATOM 2674 C CA . LYS B 1 120 ? -22.29900 -130.07300 -30.59400 1.000 43.33538 120 LYS B CA 1
ATOM 2675 C C . LYS B 1 120 ? -22.26700 -130.35800 -29.09000 1.000 46.94816 120 LYS B C 1
ATOM 2676 O O . LYS B 1 120 ? -21.62000 -131.32900 -28.67300 1.000 48.54091 120 LYS B O 1
ATOM 2682 N N . GLU B 1 121 ? -22.91300 -129.50300 -28.28800 1.000 47.62692 121 GLU B N 1
ATOM 2683 C CA . GLU B 1 121 ? -23.09500 -129.70800 -26.84500 1.000 51.85071 121 GLU B CA 1
ATOM 2684 C C . GLU B 1 121 ? -21.76900 -129.74300 -26.08300 1.000 49.65295 121 GLU B C 1
ATOM 2685 O O . GLU B 1 121 ? -21.58900 -130.51300 -25.13800 1.000 48.47729 121 GLU B O 1
ATOM 2691 N N . ARG B 1 122 ? -20.84700 -128.87000 -26.47300 1.000 37.25029 122 ARG B N 1
ATOM 2692 C CA . ARG B 1 122 ? -19.59800 -128.65200 -25.75800 1.000 40.24872 122 ARG B CA 1
ATOM 2693 C C . ARG B 1 122 ? -19.63500 -127.31800 -25.02200 1.000 37.72817 122 ARG B C 1
ATOM 2694 O O . ARG B 1 122 ? -20.26000 -126.35300 -25.47000 1.000 35.83870 122 ARG B O 1
ATOM 2702 N N . ILE B 1 123 ? -18.98000 -127.27700 -23.87000 1.000 35.99846 123 ILE B N 1
ATOM 2703 C CA . ILE B 1 123 ? -18.72800 -126.00600 -23.20400 1.000 35.16662 123 ILE B CA 1
ATOM 2704 C C . ILE B 1 123 ? -17.59900 -125.29700 -23.94300 1.000 33.48489 123 ILE B C 1
ATOM 2705 O O . ILE B 1 123 ? -16.56900 -125.90700 -24.24900 1.000 34.07063 123 ILE B O 1
ATOM 2710 N N . VAL B 1 124 ? -17.78700 -124.01700 -24.24600 1.000 28.09937 124 VAL B N 1
ATOM 2711 C CA . VAL B 1 124 ? -16.71000 -123.17200 -24.76300 1.000 27.57608 124 VAL B CA 1
ATOM 2712 C C . VAL B 1 124 ? -16.26100 -122.24000 -23.64300 1.000 28.49920 124 VAL B C 1
ATOM 2713 O O . VAL B 1 124 ? -17.06900 -121.46900 -23.10300 1.000 27.22936 124 VAL B O 1
ATOM 2717 N N . ILE B 1 125 ? -14.98600 -122.32700 -23.27000 1.000 26.86678 125 ILE B N 1
ATOM 2718 C CA . ILE B 1 125 ? -14.38100 -121.39200 -22.32700 1.000 26.78604 125 ILE B CA 1
ATOM 2719 C C . ILE B 1 125 ? -13.59900 -120.35400 -23.11500 1.000 26.42017 125 ILE B C 1
ATOM 2720 O O . ILE B 1 125 ? -12.65500 -120.70600 -23.83300 1.000 26.26241 125 ILE B O 1
ATOM 2725 N N . PHE B 1 126 ? -13.96700 -119.07900 -22.94800 1.000 26.30822 126 PHE B N 1
ATOM 2726 C CA . PHE B 1 126 ? -13.27900 -117.96500 -23.58400 1.000 25.99157 126 PHE B CA 1
ATOM 2727 C C . PHE B 1 126 ? -12.22300 -117.38300 -22.65200 1.000 25.94972 126 PHE B C 1
ATOM 2728 O O . PHE B 1 126 ? -12.55400 -116.86200 -21.57900 1.000 26.45273 126 PHE B O 1
ATOM 2736 N N . GLY B 1 127 ? -10.95400 -117.45500 -23.06200 1.000 28.56119 127 GLY B N 1
ATOM 2737 C CA . GLY B 1 127 ? -9.87500 -116.83200 -22.30800 1.000 26.31823 127 GLY B CA 1
ATOM 2738 C C . GLY B 1 127 ? -9.28700 -115.65400 -23.06000 1.000 27.08712 127 GLY B C 1
ATOM 2739 O O . GLY B 1 127 ? -9.50200 -115.52200 -24.27100 1.000 27.42475 127 GLY B O 1
ATOM 2740 N N . GLY B 1 128 ? -8.54900 -114.78300 -22.36900 1.000 25.39596 128 GLY B N 1
ATOM 2741 C CA . GLY B 1 128 ? -7.96000 -113.61900 -23.00500 1.000 25.15466 128 GLY B CA 1
ATOM 2742 C C . GLY B 1 128 ? -8.82700 -112.38100 -23.03400 1.000 25.11198 128 GLY B C 1
ATOM 2743 O O . GLY B 1 128 ? -8.45100 -111.39900 -23.68600 1.000 26.04954 128 GLY B O 1
ATOM 2744 N N . GLY B 1 129 ? -9.97000 -112.38600 -22.35900 1.000 27.88641 129 GLY B N 1
ATOM 2745 C CA . GLY B 1 129 ? -10.86700 -111.25200 -22.48000 1.000 27.69576 129 GLY B CA 1
ATOM 2746 C C . GLY B 1 129 ? -11.29600 -111.04400 -23.91700 1.000 32.34293 129 GLY B C 1
ATOM 2747 O O . GLY B 1 129 ? -11.70000 -111.98400 -24.62000 1.000 31.64320 129 GLY B O 1
ATOM 2748 N N . THR B 1 130 ? -11.21000 -109.79800 -24.36700 1.000 34.74022 130 THR B N 1
ATOM 2749 C CA . THR B 1 130 ? -11.50400 -109.44800 -25.74700 1.000 33.53420 130 THR B CA 1
ATOM 2750 C C . THR B 1 130 ? -10.24700 -109.29900 -26.56900 1.000 31.94458 130 THR B C 1
ATOM 2751 O O . THR B 1 130 ? -10.33000 -109.10200 -27.78200 1.000 38.87672 130 THR B O 1
ATOM 2755 N N . GLY B 1 131 ? -9.08700 -109.40900 -25.94400 1.000 24.52156 131 GLY B N 1
ATOM 2756 C CA . GLY B 1 131 ? -7.84400 -109.11600 -26.60400 1.000 24.34817 131 GLY B CA 1
ATOM 2757 C C . GLY B 1 131 ? -7.43600 -107.67000 -26.53500 1.000 24.26690 131 GLY B C 1
ATOM 2758 O O . GLY B 1 131 ? -6.29900 -107.35500 -26.90600 1.000 24.15644 131 GLY B O 1
ATOM 2759 N N . ASN B 1 132 ? -8.32300 -106.78200 -26.06800 1.000 24.33777 132 ASN B N 1
ATOM 2760 C CA . ASN B 1 132 ? -8.03700 -105.35600 -25.97300 1.000 26.74531 132 ASN B CA 1
ATOM 2761 C C . ASN B 1 132 ? -7.82600 -104.92700 -24.53100 1.000 29.40423 132 ASN B C 1
ATOM 2762 O O . ASN B 1 132 ? -8.65900 -105.25500 -23.67300 1.000 28.08619 132 ASN B O 1
ATOM 2767 N N . PRO B 1 133 ? -6.77300 -104.15700 -24.23300 1.000 34.21673 133 PRO B N 1
ATOM 2768 C CA . PRO B 1 133 ? -6.69600 -103.49400 -22.93000 1.000 34.54101 133 PRO B CA 1
ATOM 2769 C C . PRO B 1 133 ? -7.89500 -102.57400 -22.75000 1.000 36.54627 133 PRO B C 1
ATOM 2770 O O . PRO B 1 133 ? -8.54100 -102.16400 -23.71500 1.000 35.31469 133 PRO B O 1
ATOM 2774 N N . PHE B 1 134 ? -8.13000 -102.19100 -21.48900 1.000 30.41104 134 PHE B N 1
ATOM 2775 C CA . PHE B 1 134 ? -9.18900 -101.21600 -21.10900 1.000 38.67006 134 PHE B CA 1
ATOM 2776 C C . PHE B 1 134 ? -10.57600 -101.84300 -21.25400 1.000 37.96030 134 PHE B C 1
ATOM 2777 O O . PHE B 1 134 ? -11.55800 -101.15300 -20.99400 1.000 37.40483 134 PHE B O 1
ATOM 2785 N N . PHE B 1 135 ? -10.61700 -103.07700 -21.72500 1.000 57.35124 135 PHE B N 1
ATOM 2786 C CA . PHE B 1 135 ? -11.88000 -103.83800 -21.76700 1.000 51.73972 135 PHE B CA 1
ATOM 2787 C C . PHE B 1 135 ? -11.73000 -104.80800 -20.60000 1.000 54.32261 135 PHE B C 1
ATOM 2788 O O . PHE B 1 135 ? -10.60800 -105.19000 -20.31100 1.000 68.88403 135 PHE B O 1
ATOM 2796 N N . SER B 1 136 ? -12.79600 -105.11200 -19.88500 1.000 51.84688 136 SER B N 1
ATOM 2797 C CA . SER B 1 136 ? -12.69900 -105.98000 -18.69100 1.000 38.74092 136 SER B CA 1
ATOM 2798 C C . SER B 1 136 ? -13.27700 -107.35500 -19.02600 1.000 41.09400 136 SER B C 1
ATOM 2799 O O . SER B 1 136 ? -13.84300 -107.49900 -20.10800 1.000 38.70948 136 SER B O 1
ATOM 2802 N N . THR B 1 137 ? -13.15200 -108.31800 -18.12300 1.000 30.14968 137 THR B N 1
ATOM 2803 C CA . THR B 1 137 ? -13.79200 -109.63300 -18.38700 1.000 37.17396 137 THR B CA 1
ATOM 2804 C C . THR B 1 137 ? -15.30800 -109.49800 -18.36600 1.000 33.33145 137 THR B C 1
ATOM 2805 O O . THR B 1 137 ? -15.97500 -110.34500 -18.95500 1.000 36.52172 137 THR B O 1
ATOM 2809 N N . ASP B 1 138 ? -15.81000 -108.47600 -17.68900 1.000 32.05571 138 ASP B N 1
ATOM 2810 C CA . ASP B 1 138 ? -17.26500 -108.20900 -17.70800 1.000 34.75676 138 ASP B CA 1
ATOM 2811 C C . ASP B 1 138 ? -17.63400 -107.76600 -19.11900 1.000 31.92474 138 ASP B C 1
ATOM 2812 O O . ASP B 1 138 ? -18.62400 -108.26600 -19.64500 1.000 34.49689 138 ASP B O 1
ATOM 2817 N N . THR B 1 139 ? -16.84100 -106.87400 -19.70200 1.000 30.08485 139 THR B N 1
ATOM 2818 C CA . THR B 1 139 ? -17.08900 -106.48000 -21.07600 1.000 30.69483 139 THR B CA 1
ATOM 2819 C C . THR B 1 139 ? -16.90100 -107.65400 -22.03600 1.000 32.73640 139 THR B C 1
ATOM 2820 O O . THR B 1 139 ? -17.65400 -107.78800 -23.01000 1.000 31.43707 139 THR B O 1
ATOM 2824 N N . ALA B 1 140 ? -15.93100 -108.53500 -21.76000 1.000 25.67577 140 ALA B N 1
ATOM 2825 C CA . ALA B 1 140 ? -15.73000 -109.70800 -22.61100 1.000 25.58855 140 ALA B CA 1
ATOM 2826 C C . ALA B 1 140 ? -16.91200 -110.65500 -22.51300 1.000 27.91981 140 ALA B C 1
ATOM 2827 O O . ALA B 1 140 ? -17.32500 -111.25400 -23.51800 1.000 30.10564 140 ALA B O 1
ATOM 2829 N N . ALA B 1 141 ? -17.46300 -110.80800 -21.31000 1.000 29.67535 141 ALA B N 1
ATOM 2830 C CA . ALA B 1 141 ? -18.66800 -111.60700 -21.12300 1.000 28.13532 141 ALA B CA 1
ATOM 2831 C C . ALA B 1 141 ? -19.81500 -111.06900 -21.96100 1.000 32.14272 141 ALA B C 1
ATOM 2832 O O . ALA B 1 141 ? -20.51900 -111.83300 -22.63700 1.000 30.18223 141 ALA B O 1
ATOM 2834 N N . ALA B 1 142 ? -20.02800 -109.74700 -21.91700 1.000 28.24842 142 ALA B N 1
ATOM 2835 C CA . ALA B 1 142 ? -21.08400 -109.13100 -22.71600 1.000 30.47027 142 ALA B CA 1
ATOM 2836 C C . ALA B 1 142 ? -20.83800 -109.35300 -24.20300 1.000 29.01465 142 ALA B C 1
ATOM 2837 O O . ALA B 1 142 ? -21.72500 -109.80000 -24.93500 1.000 29.89674 142 ALA B O 1
ATOM 2839 N N . LEU B 1 143 ? -19.61700 -109.07100 -24.65700 1.000 32.18805 143 LEU B N 1
ATOM 2840 C CA . LEU B 1 143 ? -19.27400 -109.22700 -26.06300 1.000 30.16257 143 LEU B CA 1
ATOM 2841 C C . LEU B 1 143 ? -19.45900 -110.66600 -26.52500 1.000 32.03248 143 LEU B C 1
ATOM 2842 O O . LEU B 1 143 ? -20.11500 -110.92400 -27.54400 1.000 32.69682 143 LEU B O 1
ATOM 2847 N N . ARG B 1 144 ? -18.86900 -111.62300 -25.79600 1.000 27.18109 144 ARG B N 1
ATOM 2848 C CA . ARG B 1 144 ? -18.94900 -113.02000 -26.23200 1.000 29.78958 144 ARG B CA 1
ATOM 2849 C C . ARG B 1 144 ? -20.38200 -113.54500 -26.17800 1.000 30.24912 144 ARG B C 1
ATOM 2850 O O . ARG B 1 144 ? -20.74100 -114.42400 -26.97400 1.000 31.24673 144 ARG B O 1
ATOM 2858 N N . ALA B 1 145 ? -21.20500 -113.02700 -25.25000 1.000 30.29967 145 ALA B N 1
ATOM 2859 C CA . ALA B 1 145 ? -22.62600 -113.36300 -25.22200 1.000 29.46548 145 ALA B CA 1
ATOM 2860 C C . ALA B 1 145 ? -23.29900 -112.92900 -26.50700 1.000 30.58213 145 ALA B C 1
ATOM 2861 O O . ALA B 1 145 ? -24.03700 -113.70300 -27.13400 1.000 32.54004 145 ALA B O 1
ATOM 2863 N N . LEU B 1 146 ? -23.06000 -111.68000 -26.90500 1.000 28.70162 146 LEU B N 1
ATOM 2864 C CA . LEU B 1 146 ? -23.60000 -111.19100 -28.16200 1.000 31.84442 146 LEU B CA 1
ATOM 2865 C C . LEU B 1 146 ? -23.13100 -112.05900 -29.32000 1.000 30.41459 146 LEU B C 1
ATOM 2866 O O . LEU B 1 146 ? -23.93500 -112.46400 -30.16800 1.000 33.85704 146 LEU B O 1
ATOM 2871 N N . GLU B 1 147 ? -21.84500 -112.40700 -29.33200 1.000 28.45983 147 GLU B N 1
ATOM 2872 C CA . GLU B 1 147 ? -21.27000 -113.09900 -30.47200 1.000 28.45378 147 GLU B CA 1
ATOM 2873 C C . GLU B 1 147 ? -21.80300 -114.51300 -30.61400 1.000 30.95461 147 GLU B C 1
ATOM 2874 O O . GLU B 1 147 ? -21.92100 -115.00100 -31.74200 1.000 33.32517 147 GLU B O 1
ATOM 2880 N N . VAL B 1 148 ? -22.09800 -115.20500 -29.50700 1.000 27.53939 148 VAL B N 1
ATOM 2881 C CA . VAL B 1 148 ? -22.62000 -116.56700 -29.60000 1.000 29.56021 148 VAL B CA 1
ATOM 2882 C C . VAL B 1 148 ? -24.13400 -116.61200 -29.50100 1.000 31.40021 148 VAL B C 1
ATOM 2883 O O . VAL B 1 148 ? -24.71200 -117.71700 -29.45400 1.000 31.07487 148 VAL B O 1
ATOM 2887 N N . GLY B 1 149 ? -24.79800 -115.45600 -29.46100 1.000 29.73013 149 GLY B N 1
ATOM 2888 C CA . GLY B 1 149 ? -26.24500 -115.44200 -29.35100 1.000 28.61858 149 GLY B CA 1
ATOM 2889 C C . GLY B 1 149 ? -26.77300 -116.01800 -28.05300 1.000 35.74794 149 GLY B C 1
ATOM 2890 O O . GLY B 1 149 ? -27.82300 -116.66500 -28.04800 1.000 31.94587 149 GLY B O 1
ATOM 2891 N N . ALA B 1 150 ? -26.05500 -115.83400 -26.95200 1.000 32.19173 150 ALA B N 1
ATOM 2892 C CA . ALA B 1 150 ? -26.60000 -116.22700 -25.67100 1.000 33.13739 150 ALA B CA 1
ATOM 2893 C C . ALA B 1 150 ? -27.80900 -115.35700 -25.35600 1.000 34.41872 150 ALA B C 1
ATOM 2894 O O . ALA B 1 150 ? -27.88000 -114.19500 -25.76200 1.000 32.73787 150 ALA B O 1
ATOM 2896 N N . GLU B 1 151 ? -28.77100 -115.92700 -24.63000 1.000 39.27352 151 GLU B N 1
ATOM 2897 C CA . GLU B 1 151 ? -30.00000 -115.21100 -24.28900 1.000 35.99310 151 GLU B CA 1
ATOM 2898 C C . GLU B 1 151 ? -29.87100 -114.35000 -23.04300 1.000 38.78917 151 GLU B C 1
ATOM 2899 O O . GLU B 1 151 ? -30.74900 -113.51000 -22.80300 1.000 40.10751 151 GLU B O 1
ATOM 2905 N N . VAL B 1 152 ? -28.80400 -114.53000 -22.26000 1.000 31.76123 152 VAL B N 1
ATOM 2906 C CA . VAL B 1 152 ? -28.62700 -113.82100 -20.99700 1.000 34.65338 152 VAL B CA 1
ATOM 2907 C C . VAL B 1 152 ? -27.15900 -113.93200 -20.61200 1.000 32.43148 152 VAL B C 1
ATOM 2908 O O . VAL B 1 152 ? -26.48800 -114.90600 -20.96300 1.000 30.30839 152 VAL B O 1
ATOM 2912 N N . VAL B 1 153 ? -26.65500 -11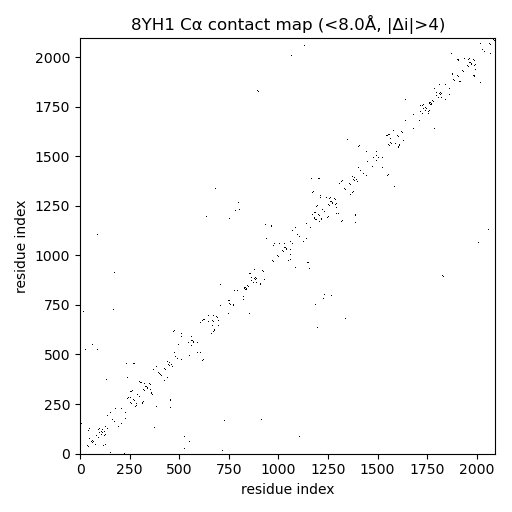2.92800 -19.89800 1.000 34.64919 153 VAL B N 1
ATOM 2913 C CA . VAL B 1 153 ? -25.33200 -113.00600 -19.28200 1.000 40.49040 153 VAL B CA 1
ATOM 2914 C C . VAL B 1 153 ? -25.50200 -113.26300 -17.79100 1.000 36.58741 153 VAL B C 1
ATOM 2915 O O . VAL B 1 153 ? -26.06200 -112.42400 -17.07300 1.000 39.12952 153 VAL B O 1
ATOM 2919 N N . LEU B 1 154 ? -25.00400 -114.41000 -17.32400 1.000 37.44742 154 LEU B N 1
ATOM 2920 C CA . LEU B 1 154 ? -25.02700 -114.78600 -15.90100 1.000 33.35035 154 LEU B CA 1
ATOM 2921 C C . LEU B 1 154 ? -23.72200 -114.32000 -15.26200 1.000 34.41986 154 LEU B C 1
ATOM 2922 O O . LEU B 1 154 ? -22.66700 -114.91200 -15.50200 1.000 36.24228 154 LEU B O 1
ATOM 2927 N N . MET B 1 155 ? -23.77100 -113.23600 -14.48000 1.000 37.53282 155 MET B N 1
ATOM 2928 C CA . MET B 1 155 ? -22.57400 -112.70300 -13.81900 1.000 37.83185 155 MET B CA 1
ATOM 2929 C C . MET B 1 155 ? -22.43500 -113.35400 -12.44700 1.000 44.12847 155 MET B C 1
ATOM 2930 O O . MET B 1 155 ? -23.02300 -112.88800 -11.46800 1.000 43.58206 155 MET B O 1
ATOM 2935 N N . ALA B 1 156 ? -21.64200 -114.42300 -12.35800 1.000 35.93825 156 ALA B N 1
ATOM 2936 C CA . ALA B 1 156 ? -21.34600 -115.01000 -11.05200 1.000 36.92158 156 ALA B CA 1
ATOM 2937 C C . ALA B 1 156 ? -20.42000 -114.05900 -10.31100 1.000 32.50533 156 ALA B C 1
ATOM 2938 O O . ALA B 1 156 ? -19.23300 -113.97400 -10.61300 1.000 43.84239 156 ALA B O 1
ATOM 2940 N N . LYS B 1 157 ? -20.95600 -113.32000 -9.35100 1.000 53.35998 157 LYS B N 1
ATOM 2941 C CA . LYS B 1 157 ? -20.14300 -112.37200 -8.61100 1.000 50.54924 157 LYS B CA 1
ATOM 2942 C C . LYS B 1 157 ? -19.52500 -113.04800 -7.39700 1.000 57.80760 157 LYS B C 1
ATOM 2943 O O . LYS B 1 157 ? -20.10800 -113.94500 -6.77200 1.000 51.55779 157 LYS B O 1
ATOM 2945 N N . ASN B 1 158 ? -18.32100 -112.60100 -7.08000 1.000 74.42492 158 ASN B N 1
ATOM 2946 C CA . ASN B 1 158 ? -17.56800 -113.10900 -5.94700 1.000 75.99929 158 ASN B CA 1
ATOM 2947 C C . ASN B 1 158 ? -18.16700 -112.58200 -4.64600 1.000 72.66219 158 ASN B C 1
ATOM 2948 O O . ASN B 1 158 ? -18.12200 -111.37400 -4.39100 1.000 77.59865 158 ASN B O 1
ATOM 2953 N N . LYS B 1 159 ? -18.73200 -113.48400 -3.82700 1.000 66.53607 159 LYS B N 1
ATOM 2954 C CA . LYS B 1 159 ? -19.17100 -113.19000 -2.44900 1.000 63.44872 159 LYS B CA 1
ATOM 2955 C C . LYS B 1 159 ? -20.35000 -112.20900 -2.37800 1.000 67.84493 159 LYS B C 1
ATOM 2956 O O . LYS B 1 159 ? -20.46900 -111.42300 -1.43700 1.000 68.39464 159 LYS B O 1
ATOM 2962 N N . VAL B 1 160 ? -21.25600 -112.28800 -3.34400 1.000 60.25233 160 VAL B N 1
ATOM 2963 C CA . VAL B 1 160 ? -22.38900 -111.38100 -3.46400 1.000 50.16947 160 VAL B CA 1
ATOM 2964 C C . VAL B 1 160 ? -23.47300 -112.12700 -4.23300 1.000 54.25483 160 VAL B C 1
ATOM 2965 O O . VAL B 1 160 ? -23.17300 -112.96700 -5.08700 1.000 57.35147 160 VAL B O 1
ATOM 2969 N N . ASP B 1 161 ? -24.73400 -111.87000 -3.89200 1.000 37.93962 161 ASP B N 1
ATOM 2970 C CA . ASP B 1 161 ? -25.82700 -112.63600 -4.48600 1.000 47.74577 161 ASP B CA 1
ATOM 2971 C C . ASP B 1 161 ? -26.75800 -111.79400 -5.35800 1.000 48.05212 161 ASP B C 1
ATOM 2972 O O . ASP B 1 161 ? -27.81700 -112.28600 -5.76500 1.000 46.00916 161 ASP B O 1
ATOM 2977 N N . GLY B 1 162 ? -26.38400 -110.55500 -5.66000 1.000 42.38738 162 GLY B N 1
ATOM 2978 C CA . GLY B 1 162 ? -27.18100 -109.70400 -6.51600 1.000 37.65550 162 GLY B CA 1
ATOM 2979 C C . GLY B 1 162 ? -26.57800 -108.31600 -6.54000 1.000 43.95185 162 GLY B C 1
ATOM 2980 O O . GLY B 1 162 ? -25.45300 -108.10800 -6.08000 1.000 40.80445 162 GLY B O 1
ATOM 2981 N N . VAL B 1 163 ? -27.33800 -107.36400 -7.07900 1.000 37.97613 163 VAL B N 1
ATOM 2982 C CA . VAL B 1 163 ? -26.87800 -105.98500 -7.10600 1.000 34.95503 163 VAL B CA 1
ATOM 2983 C C . VAL B 1 163 ? -27.48400 -105.28600 -5.91200 1.000 36.69882 163 VAL B C 1
ATOM 2984 O O . VAL B 1 163 ? -28.64100 -105.54000 -5.57200 1.000 42.17103 163 VAL B O 1
ATOM 2988 N N . TYR B 1 164 ? -26.70500 -104.42700 -5.25200 1.000 35.30467 164 TYR B N 1
ATOM 2989 C CA . TYR B 1 164 ? -27.14900 -103.74000 -4.04300 1.000 37.26970 164 TYR B CA 1
ATOM 2990 C C . TYR B 1 164 ? -27.04600 -102.24000 -4.24400 1.000 34.79523 164 TYR B C 1
ATOM 2991 O O . TYR B 1 164 ? -26.36300 -101.76700 -5.16200 1.000 32.77317 164 TYR B O 1
ATOM 3000 N N . SER B 1 165 ? -27.73100 -101.49500 -3.37000 1.000 36.53817 165 SER B N 1
ATOM 3001 C CA . SER B 1 165 ? -27.70100 -100.03700 -3.45700 1.000 40.72254 165 SER B CA 1
ATOM 3002 C C . SER B 1 165 ? -26.30300 -99.47800 -3.24200 1.000 42.28758 165 SER B C 1
ATOM 3003 O O . SER B 1 165 ? -26.02800 -98.33100 -3.61900 1.000 47.51332 165 SER B O 1
ATOM 3006 N N . ASP B 1 166 ? -25.42000 -100.26600 -2.64300 1.000 51.45436 166 ASP B N 1
ATOM 3007 C CA . ASP B 1 166 ? -24.07000 -99.85400 -2.31000 1.000 53.93083 166 ASP B CA 1
ATOM 3008 C C . ASP B 1 166 ? -23.23400 -101.11800 -2.30100 1.000 51.88607 166 ASP B C 1
ATOM 3009 O O . ASP B 1 166 ? -23.77500 -102.22700 -2.30300 1.000 48.73303 166 ASP B O 1
ATOM 3014 N N . ASP B 1 167 ? -21.91400 -100.95100 -2.30300 1.000 50.46244 167 ASP B N 1
ATOM 3015 C CA . ASP B 1 167 ? -21.05700 -102.11300 -2.11100 1.000 51.74607 167 ASP B CA 1
ATOM 3016 C C . ASP B 1 167 ? -21.40700 -102.77900 -0.78100 1.000 52.89277 167 ASP B C 1
ATOM 3017 O O . ASP B 1 167 ? -21.21600 -102.17800 0.28300 1.000 50.26747 167 ASP B O 1
ATOM 3022 N N . PRO B 1 168 ? -21.93800 -104.00600 -0.79700 1.000 48.34645 168 PRO B N 1
ATOM 3023 C CA . PRO B 1 168 ? -22.37600 -104.60700 0.47400 1.000 45.88130 168 PRO B CA 1
ATOM 3024 C C . PRO B 1 168 ? -21.22000 -104.91900 1.41600 1.000 55.42767 168 PRO B C 1
ATOM 3025 O O . PRO B 1 168 ? -21.37600 -104.79500 2.64100 1.000 52.37489 168 PRO B O 1
ATOM 3029 N N . ARG B 1 169 ? -20.05700 -105.29400 0.88800 1.000 72.85648 169 ARG B N 1
ATOM 3030 C CA . ARG B 1 169 ? -18.88200 -105.52200 1.72200 1.000 74.75710 169 ARG B CA 1
ATOM 3031 C C . ARG B 1 169 ? -18.18300 -104.20500 2.03900 1.000 74.58210 169 ARG B C 1
ATOM 3032 O O . ARG B 1 169 ? -16.96300 -104.09100 1.88900 1.000 81.27722 169 ARG B O 1
ATOM 3040 N N . LYS B 1 170 ? -18.94600 -103.21200 2.49700 1.000 66.95086 170 LYS B N 1
ATOM 3041 C CA . LYS B 1 170 ? -18.45800 -101.85000 2.69300 1.000 68.62473 170 LYS B CA 1
ATOM 3042 C C . LYS B 1 170 ? -19.57700 -101.04800 3.34100 1.000 69.88162 170 LYS B C 1
ATOM 3043 O O . LYS B 1 170 ? -19.35700 -99.96300 3.89400 1.000 70.70548 170 LYS B O 1
ATOM 3049 N N . ASN B 1 171 ? -20.78800 -101.59600 3.27100 1.000 59.78737 171 ASN B N 1
ATOM 3050 C CA . ASN B 1 171 ? -21.97800 -100.93000 3.78600 1.000 55.93451 171 ASN B CA 1
ATOM 3051 C C . ASN B 1 171 ? -22.98200 -102.01700 4.12500 1.000 60.80758 171 ASN B C 1
ATOM 3052 O O . ASN B 1 171 ? -23.75100 -102.46700 3.26700 1.000 59.90247 171 ASN B O 1
ATOM 3057 N N . PRO B 1 172 ? -22.98600 -102.48200 5.37700 1.000 68.64361 172 PRO B N 1
ATOM 3058 C CA . PRO B 1 172 ? -23.94200 -103.53000 5.77000 1.000 64.51246 172 PRO B CA 1
ATOM 3059 C C . PRO B 1 172 ? -25.39400 -103.09400 5.67900 1.000 62.43289 172 PRO B C 1
ATOM 3060 O O . PRO B 1 172 ? -26.28800 -103.94400 5.77000 1.000 66.86177 172 PRO B O 1
ATOM 3064 N N . GLU B 1 173 ? -25.65800 -101.80400 5.51900 1.000 59.54570 173 GLU B N 1
ATOM 3065 C CA . GLU B 1 173 ? -27.01700 -101.29900 5.38100 1.000 59.08427 173 GLU B CA 1
ATOM 3066 C C . GLU B 1 173 ? -27.50700 -101.30000 3.93000 1.000 58.21834 173 GLU B C 1
ATOM 3067 O O . GLU B 1 173 ? -28.65000 -100.91700 3.67700 1.000 60.11671 173 GLU B O 1
ATOM 3073 N N . ALA B 1 174 ? -26.68700 -101.74100 2.98100 1.000 48.33950 174 ALA B N 1
ATOM 3074 C CA . ALA B 1 174 ? -27.08500 -101.73700 1.58300 1.000 49.81638 174 ALA B CA 1
ATOM 3075 C C . ALA B 1 174 ? -28.24300 -102.70200 1.33400 1.000 52.73673 174 ALA B C 1
ATOM 3076 O O . ALA B 1 174 ? -28.35300 -103.75600 1.96400 1.000 54.20088 174 ALA B O 1
ATOM 3078 N N . VAL B 1 175 ? -29.10300 -102.34200 0.38300 1.000 50.64606 175 VAL B N 1
ATOM 3079 C CA . VAL B 1 175 ? -30.30700 -103.10500 0.08700 1.000 49.15753 175 VAL B CA 1
ATOM 3080 C C . VAL B 1 175 ? -30.18300 -103.71000 -1.30000 1.000 47.11039 175 VAL B C 1
ATOM 3081 O O . VAL B 1 175 ? -29.71200 -103.05100 -2.23200 1.000 51.60183 175 VAL B O 1
ATOM 3085 N N . ARG B 1 176 ? -30.59400 -104.96800 -1.43200 1.000 43.80292 176 ARG B N 1
ATOM 3086 C CA . ARG B 1 176 ? -30.52900 -105.65400 -2.71000 1.000 46.27205 176 ARG B CA 1
ATOM 3087 C C . ARG B 1 176 ? -31.72500 -105.28000 -3.57600 1.000 48.48474 176 ARG B C 1
ATOM 3088 O O . ARG B 1 176 ? -32.82800 -105.05500 -3.07100 1.000 49.58330 176 ARG B O 1
ATOM 3096 N N . PHE B 1 177 ? -31.49700 -105.19600 -4.88600 1.000 40.59010 177 PHE B N 1
ATOM 3097 C CA . PHE B 1 177 ? -32.55600 -104.98800 -5.86600 1.000 39.48216 177 PHE B CA 1
ATOM 3098 C C . PHE B 1 177 ? -32.94300 -106.32100 -6.49300 1.000 41.28052 177 PHE B C 1
ATOM 3099 O O . PHE B 1 177 ? -32.08000 -107.15600 -6.78300 1.000 40.43790 177 PHE B O 1
ATOM 3107 N N . ASP B 1 178 ? -34.24200 -106.51700 -6.71200 1.000 46.24599 178 ASP B N 1
ATOM 3108 C CA . ASP B 1 178 ? -34.67500 -107.64300 -7.53000 1.000 46.90375 178 ASP B CA 1
ATOM 3109 C C . ASP B 1 178 ? -34.45300 -107.36600 -9.00700 1.000 44.58098 178 ASP B C 1
ATOM 3110 O O . ASP B 1 178 ? -34.15200 -108.29200 -9.76800 1.000 42.34876 178 ASP B O 1
ATOM 3115 N N . GLU B 1 179 ? -34.56500 -106.10000 -9.40600 1.000 41.66379 179 GLU B N 1
ATOM 3116 C CA . GLU B 1 179 ? -34.56700 -105.68400 -10.80000 1.000 43.43252 179 GLU B CA 1
ATOM 3117 C C . GLU B 1 179 ? -34.06000 -104.25900 -10.90600 1.000 40.68217 179 GLU B C 1
ATOM 3118 O O . GLU B 1 179 ? -34.33900 -103.41700 -10.04800 1.000 44.75324 179 GLU B O 1
ATOM 3124 N N . LEU B 1 180 ? -33.34900 -103.99000 -11.99200 1.000 37.15163 180 LEU B N 1
ATOM 3125 C CA . LEU B 1 180 ? -32.89100 -102.64700 -12.31200 1.000 36.30858 180 LEU B CA 1
ATOM 3126 C C . LEU B 1 180 ? -32.90100 -102.50900 -13.82400 1.000 36.98850 180 LEU B C 1
ATOM 3127 O O . LEU B 1 180 ? -32.87100 -103.50900 -14.54800 1.000 38.47513 180 LEU B O 1
ATOM 3132 N N . THR B 1 181 ? -32.90600 -101.26500 -14.29200 1.000 29.60928 181 THR B N 1
ATOM 3133 C CA . THR B 1 181 ? -32.60100 -100.95800 -15.68300 1.000 34.15204 181 THR B CA 1
ATOM 3134 C C . THR B 1 181 ? -31.10300 -100.70900 -15.82800 1.000 32.88745 181 THR B C 1
ATOM 3135 O O . THR B 1 181 ? -30.40800 -100.38000 -14.86200 1.000 35.43874 181 THR B O 1
ATOM 3139 N N . TYR B 1 182 ? -30.60700 -100.87100 -17.05300 1.000 33.38969 182 TYR B N 1
ATOM 3140 C CA . TYR B 1 182 ? -29.23600 -100.46900 -17.35500 1.000 30.89840 182 TYR B CA 1
ATOM 3141 C C . TYR B 1 182 ? -28.94800 -99.05400 -16.86700 1.000 31.67643 182 TYR B C 1
ATOM 3142 O O . TYR B 1 182 ? -27.95200 -98.81400 -16.18300 1.000 35.70831 182 TYR B O 1
ATOM 3151 N N . LEU B 1 183 ? -29.81900 -98.10000 -17.19800 1.000 41.99540 183 LEU B N 1
ATOM 3152 C CA . LEU B 1 183 ? -29.57800 -96.71200 -16.80700 1.000 42.79075 183 LEU B CA 1
ATOM 3153 C C . LEU B 1 183 ? -29.58500 -96.52400 -15.28900 1.000 44.32691 183 LEU B C 1
ATOM 3154 O O . LEU B 1 183 ? -28.84500 -95.67900 -14.76800 1.000 43.01632 183 LEU B O 1
ATOM 3159 N N . GLU B 1 184 ? -30.41600 -97.28000 -14.56400 1.000 35.51033 184 GLU B N 1
ATOM 3160 C CA . GLU B 1 184 ? -30.42100 -97.16200 -13.10900 1.000 43.05936 184 GLU B CA 1
ATOM 3161 C C . GLU B 1 184 ? -29.06300 -97.54100 -12.53200 1.000 42.82685 184 GLU B C 1
ATOM 3162 O O . GLU B 1 184 ? -28.54300 -96.85500 -11.64200 1.000 39.18231 184 GLU B O 1
ATOM 3168 N N . VAL B 1 185 ? -28.46800 -98.62100 -13.04400 1.000 32.63993 185 VAL B N 1
ATOM 3169 C CA . VAL B 1 185 ? -27.12600 -98.99600 -12.62000 1.000 34.42399 185 VAL B CA 1
ATOM 3170 C C . VAL B 1 185 ? -26.16000 -97.83500 -12.83800 1.000 36.17531 185 VAL B C 1
ATOM 3171 O O . VAL B 1 185 ? -25.43400 -97.43400 -11.92100 1.000 39.05911 185 VAL B O 1
ATOM 3175 N N . LEU B 1 186 ? -26.17000 -97.24500 -14.04100 1.000 36.51414 186 LEU B N 1
ATOM 3176 C CA . LEU B 1 186 ? -25.23000 -96.16200 -14.33500 1.000 36.47689 186 LEU B CA 1
ATOM 3177 C C . LEU B 1 186 ? -25.49600 -94.92400 -13.48800 1.000 39.35899 186 LEU B C 1
ATOM 3178 O O . LEU B 1 186 ? -24.55200 -94.30900 -12.97700 1.000 41.14148 186 LEU B O 1
ATOM 3183 N N . ASN B 1 187 ? -26.76700 -94.53000 -13.33900 1.000 45.72771 187 ASN B N 1
ATOM 3184 C CA . ASN B 1 187 ? -27.09200 -93.31300 -12.59200 1.000 45.63912 187 ASN B CA 1
ATOM 3185 C C . ASN B 1 187 ? -26.77600 -93.46100 -11.11100 1.000 47.55656 187 ASN B C 1
ATOM 3186 O O . ASN B 1 187 ? -26.30800 -92.50900 -10.47100 1.000 47.86461 187 ASN B O 1
ATOM 3191 N N . ARG B 1 188 ? -27.06800 -94.62800 -10.53600 1.000 46.21375 188 ARG B N 1
ATOM 3192 C CA . ARG B 1 188 ? -26.76400 -94.83700 -9.12600 1.000 48.50769 188 ARG B CA 1
ATOM 3193 C C . ARG B 1 188 ? -25.27900 -95.04500 -8.86700 1.000 51.30783 188 ARG B C 1
ATOM 3194 O O . ARG B 1 188 ? -24.88800 -95.14800 -7.69600 1.000 48.65963 188 ARG B O 1
ATOM 3202 N N . GLY B 1 189 ? -24.45100 -95.09200 -9.91300 1.000 41.31145 189 GLY B N 1
ATOM 3203 C CA . GLY B 1 189 ? -23.02600 -95.26400 -9.72600 1.000 40.66338 189 GLY B CA 1
ATOM 3204 C C . GLY B 1 189 ? -22.63800 -96.59800 -9.12800 1.000 44.36398 189 GLY B C 1
ATOM 3205 O O . GLY B 1 189 ? -21.65400 -96.67100 -8.38900 1.000 48.35759 189 GLY B O 1
ATOM 3206 N N . LEU B 1 190 ? -23.38700 -97.66000 -9.41900 1.000 42.21262 190 LEU B N 1
ATOM 3207 C CA . LEU B 1 190 ? -23.10600 -98.95900 -8.82900 1.000 43.07479 190 LEU B CA 1
ATOM 3208 C C . LEU B 1 190 ? -21.88500 -99.58700 -9.49500 1.000 47.43695 190 LEU B C 1
ATOM 3209 O O . LEU B 1 190 ? -21.68900 -99.46400 -10.70800 1.000 46.15734 190 LEU B O 1
ATOM 3214 N N . GLN B 1 191 ? -21.06600 -100.26800 -8.68900 1.000 41.92533 191 GLN B N 1
ATOM 3215 C CA . GLN B 1 191 ? -19.79700 -100.83700 -9.12400 1.000 40.41202 191 GLN B CA 1
ATOM 3216 C C . GLN B 1 191 ? -19.82900 -102.35100 -9.29500 1.000 40.21213 191 GLN B C 1
ATOM 3217 O O . GLN B 1 191 ? -18.78100 -102.98800 -9.19400 1.000 49.68283 191 GLN B O 1
ATOM 3223 N N . VAL B 1 192 ? -20.99500 -102.94200 -9.55900 1.000 36.65440 192 VAL B N 1
ATOM 3224 C CA . VAL B 1 192 ? -21.08900 -104.40000 -9.66400 1.000 40.14182 192 VAL B CA 1
ATOM 3225 C C . VAL B 1 192 ? -20.32300 -104.92300 -10.88100 1.000 39.26509 192 VAL B C 1
ATOM 3226 O O . VAL B 1 192 ? -19.74700 -106.01900 -10.83600 1.000 42.44301 192 VAL B O 1
ATOM 3230 N N . MET B 1 193 ? -20.39500 -104.21200 -12.01100 1.000 32.01814 193 MET B N 1
ATOM 3231 C CA . MET B 1 193 ? -19.64800 -104.60000 -13.19500 1.000 39.11016 193 MET B CA 1
ATOM 3232 C C . MET B 1 193 ? -19.22700 -103.35400 -13.94400 1.000 34.64445 193 MET B C 1
ATOM 3233 O O . MET B 1 193 ? -19.69400 -102.25000 -13.66500 1.000 35.10982 193 MET B O 1
ATOM 3238 N N . ASP B 1 194 ? -18.34600 -103.56400 -14.92100 1.000 34.25124 194 ASP B N 1
ATOM 3239 C CA . ASP B 1 194 ? -17.91600 -102.51200 -15.83200 1.000 31.83669 194 ASP B CA 1
ATOM 3240 C C . ASP B 1 194 ? -19.09800 -101.81000 -16.49500 1.000 34.55619 194 ASP B C 1
ATOM 3241 O O . ASP B 1 194 ? -19.97600 -102.45000 -17.07700 1.000 33.78887 194 ASP B O 1
ATOM 3246 N N . THR B 1 195 ? -19.09600 -100.47800 -16.42900 1.000 32.72898 195 THR B N 1
ATOM 3247 C CA . THR B 1 195 ? -20.15500 -99.71000 -17.07100 1.000 33.85125 195 THR B CA 1
ATOM 3248 C C . THR B 1 195 ? -20.16700 -99.92700 -18.58300 1.000 36.30952 195 THR B C 1
ATOM 3249 O O . THR B 1 195 ? -21.23100 -99.87600 -19.21300 1.000 35.35777 195 THR B O 1
ATOM 3253 N N . THR B 1 196 ? -19.00500 -100.20000 -19.17800 1.000 32.97723 196 THR B N 1
ATOM 3254 C CA . THR B 1 196 ? -18.95500 -100.52400 -20.59900 1.000 32.84696 196 THR B CA 1
ATOM 3255 C C . THR B 1 196 ? -19.66700 -101.84300 -20.89100 1.000 33.20637 196 THR B C 1
ATOM 3256 O O . THR B 1 196 ? -20.29400 -101.99800 -21.94700 1.000 32.28513 196 THR B O 1
ATOM 3260 N N . ALA B 1 197 ? -19.60300 -102.80000 -19.97200 1.000 31.51045 197 ALA B N 1
ATOM 3261 C CA . ALA B 1 197 ? -20.36100 -104.02800 -20.16500 1.000 29.78272 197 ALA B CA 1
ATOM 3262 C C . ALA B 1 197 ? -21.85800 -103.76500 -20.05400 1.000 31.40152 197 ALA B C 1
ATOM 3263 O O . ALA B 1 197 ? -22.65300 -104.33800 -20.81000 1.000 33.03654 197 ALA B O 1
ATOM 3265 N N . ILE B 1 198 ? -22.25400 -102.88600 -19.12800 1.000 27.53456 198 ILE B N 1
ATOM 3266 C CA . ILE B 1 198 ? -23.65800 -102.49400 -18.99100 1.000 27.87240 198 ILE B CA 1
ATOM 3267 C C . ILE B 1 198 ? -24.17700 -101.91500 -20.30100 1.000 28.59469 198 ILE B C 1
ATOM 3268 O O . ILE B 1 198 ? -25.19300 -102.37400 -20.83700 1.000 27.53409 198 ILE B O 1
ATOM 3273 N N . THR B 1 199 ? -23.47400 -100.91200 -20.85200 1.000 30.52347 199 THR B N 1
ATOM 3274 C CA . THR B 1 199 ? -24.01000 -100.23500 -22.02800 1.000 33.66614 199 THR B CA 1
ATOM 3275 C C . THR B 1 199 ? -24.03800 -101.14400 -23.24200 1.000 33.76786 199 THR B C 1
ATOM 3276 O O . THR B 1 199 ? -24.95600 -101.04200 -24.06200 1.000 36.64025 199 THR B O 1
ATOM 3280 N N . LEU B 1 200 ? -23.06700 -102.04000 -23.37800 1.000 30.30719 200 LEU B N 1
ATOM 3281 C CA . LEU B 1 200 ? -23.12500 -102.99500 -24.47900 1.000 29.35630 200 LEU B CA 1
ATOM 3282 C C . LEU B 1 200 ? -24.39300 -103.85200 -24.39300 1.000 35.35794 200 LEU B C 1
ATOM 3283 O O . LEU B 1 200 ? -25.09500 -104.04700 -25.39100 1.000 34.54184 200 LEU B O 1
ATOM 3288 N N . CYS B 1 201 ? -24.72100 -104.35100 -23.19600 1.000 31.68615 201 CYS B N 1
ATOM 3289 C CA . CYS B 1 201 ? -25.94400 -105.12900 -23.03800 1.000 30.80885 201 CYS B CA 1
ATOM 3290 C C . CYS B 1 201 ? -27.18100 -104.26400 -23.24400 1.000 31.92695 201 CYS B C 1
ATOM 3291 O O . CYS B 1 201 ? -28.18500 -104.72500 -23.80000 1.000 31.92913 201 CYS B O 1
ATOM 3294 N N . MET B 1 202 ? -27.12600 -103.01700 -22.77600 1.000 30.74188 202 MET B N 1
ATOM 3295 C CA . MET B 1 202 ? -28.20400 -102.05800 -22.98700 1.000 30.27519 202 MET B CA 1
ATOM 3296 C C . MET B 1 202 ? -28.50800 -101.90100 -24.46800 1.000 33.24806 202 MET B C 1
ATOM 3297 O O . MET B 1 202 ? -29.67100 -101.90100 -24.87800 1.000 36.73720 202 MET B O 1
ATOM 3302 N N . GLU B 1 203 ? -27.46800 -101.74800 -25.28900 1.000 39.84418 203 GLU B N 1
ATOM 3303 C CA . GLU B 1 203 ? -27.69400 -101.50700 -26.70500 1.000 39.86098 203 GLU B CA 1
ATOM 3304 C C . GLU B 1 203 ? -28.31900 -102.71600 -27.37800 1.000 36.75408 203 GLU B C 1
ATOM 3305 O O . GLU B 1 203 ? -29.12200 -102.56500 -28.29700 1.000 43.01096 203 GLU B O 1
ATOM 3311 N N . ALA B 1 204 ? -28.03100 -103.91100 -26.89700 1.000 34.32030 204 ALA B N 1
ATOM 3312 C CA . ALA B 1 204 ? -28.59800 -105.10900 -27.49200 1.000 28.84077 204 ALA B CA 1
ATOM 3313 C C . ALA B 1 204 ? -29.89100 -105.54600 -26.83400 1.000 31.25563 204 ALA B C 1
ATOM 3314 O O . ALA B 1 204 ? -30.52100 -106.48300 -27.32800 1.000 33.67235 204 ALA B O 1
ATOM 3316 N N . GLY B 1 205 ? -30.30100 -104.90500 -25.73900 1.000 31.84722 205 GLY B N 1
ATOM 3317 C CA . GLY B 1 205 ? -31.34800 -105.48400 -24.91600 1.000 28.50867 205 GLY B CA 1
ATOM 3318 C C . GLY B 1 205 ? -31.00200 -106.85200 -24.37000 1.000 30.84921 205 GLY B C 1
ATOM 3319 O O . GLY B 1 205 ? -31.88800 -107.70100 -24.22200 1.000 31.98316 205 GLY B O 1
ATOM 3320 N N . LEU B 1 206 ? -29.73200 -107.10100 -24.06200 1.000 34.72676 206 LEU B N 1
ATOM 3321 C CA . LEU B 1 206 ? -29.34500 -108.39800 -23.52100 1.000 35.60333 206 LEU B CA 1
ATOM 3322 C C . LEU B 1 206 ? -29.46400 -108.36400 -22.00000 1.000 34.35379 206 LEU B C 1
ATOM 3323 O O . LEU B 1 206 ? -28.81700 -107.52700 -21.35700 1.000 33.64349 206 LEU B O 1
ATOM 3328 N N . PRO B 1 207 ? -30.29800 -109.19500 -21.39100 1.000 31.51167 207 PRO B N 1
ATOM 3329 C CA . PRO B 1 207 ? -30.44000 -109.14600 -19.93100 1.000 30.15208 207 PRO B CA 1
ATOM 3330 C C . PRO B 1 207 ? -29.23100 -109.74200 -19.21800 1.000 32.68257 207 PRO B C 1
ATOM 3331 O O . PRO B 1 207 ? -28.58200 -110.68200 -19.69700 1.000 30.59123 207 PRO B O 1
ATOM 3335 N N . ILE B 1 208 ? -28.96300 -109.18900 -18.03600 1.000 33.10850 208 ILE B N 1
ATOM 3336 C CA . ILE B 1 208 ? -27.89900 -109.62800 -17.14100 1.000 32.30786 208 ILE B CA 1
ATOM 3337 C C . ILE B 1 208 ? -28.53600 -110.09500 -15.84100 1.000 31.57601 208 ILE B C 1
ATOM 3338 O O . ILE B 1 208 ? -29.40800 -109.40300 -15.30500 1.000 37.59498 208 ILE B O 1
ATOM 3343 N N . VAL B 1 209 ? -28.09300 -111.24000 -15.31700 1.000 32.77875 209 VAL B N 1
ATOM 3344 C CA . VAL B 1 209 ? -28.50400 -111.71600 -13.99100 1.000 34.25193 209 VAL B CA 1
ATOM 3345 C C . VAL B 1 209 ? -27.25500 -111.82700 -13.12200 1.000 34.37085 209 VAL B C 1
ATOM 3346 O O . VAL B 1 209 ? -26.36200 -112.63200 -13.41900 1.000 37.36625 209 VAL B O 1
ATOM 3350 N N . VAL B 1 210 ? -27.17800 -110.99900 -12.07400 1.000 32.23967 210 VAL B N 1
ATOM 3351 C CA . VAL B 1 210 ? -26.10000 -111.05800 -11.09000 1.000 31.42451 210 VAL B CA 1
ATOM 3352 C C . VAL B 1 210 ? -26.52700 -111.97400 -9.95200 1.000 36.48259 210 VAL B C 1
ATOM 3353 O O . VAL B 1 210 ? -27.58900 -111.78900 -9.34300 1.000 38.95727 210 VAL B O 1
ATOM 3357 N N . PHE B 1 211 ? -25.69900 -112.95700 -9.64900 1.000 40.91740 211 PHE B N 1
ATOM 3358 C CA . PHE B 1 211 ? -26.09700 -113.98200 -8.70700 1.000 38.81426 211 PHE B CA 1
ATOM 3359 C C . PHE B 1 211 ? -24.85200 -114.58100 -8.06100 1.000 43.39954 211 PHE B C 1
ATOM 3360 O O . PHE B 1 211 ? -23.71300 -114.29000 -8.45400 1.000 41.67466 211 PHE B O 1
ATOM 3368 N N . ASP B 1 212 ? -25.09100 -115.43400 -7.06000 1.000 63.64331 212 ASP B N 1
ATOM 3369 C CA . ASP B 1 212 ? -24.05000 -116.12800 -6.30500 1.000 65.62044 212 ASP B CA 1
ATOM 3370 C C . ASP B 1 212 ? -23.98400 -117.57000 -6.79800 1.000 67.76920 212 ASP B C 1
ATOM 3371 O O . ASP B 1 212 ? -24.90800 -118.35400 -6.55000 1.000 61.72757 212 ASP B O 1
ATOM 3376 N N . ILE B 1 213 ? -22.88800 -117.92700 -7.48700 1.000 51.92457 213 ILE B N 1
ATOM 3377 C CA . ILE B 1 213 ? -22.82300 -119.26900 -8.06800 1.000 51.69274 213 ILE B CA 1
ATOM 3378 C C . ILE B 1 213 ? -22.66900 -120.33700 -6.98600 1.000 55.44725 213 ILE B C 1
ATOM 3379 O O . ILE B 1 213 ? -23.05100 -121.50000 -7.19400 1.000 48.54761 213 ILE B O 1
ATOM 3384 N N . PHE B 1 214 ? -22.12400 -119.98200 -5.82300 1.000 53.23466 214 PHE B N 1
ATOM 3385 C CA . PHE B 1 214 ? -21.92600 -120.97300 -4.77900 1.000 64.84478 214 PHE B CA 1
ATOM 3386 C C . PHE B 1 214 ? -23.06900 -120.99900 -3.76800 1.000 66.99987 214 PHE B C 1
ATOM 3387 O O . PHE B 1 214 ? -22.91700 -121.55000 -2.67400 1.000 64.88720 214 PHE B O 1
ATOM 3395 N N . LYS B 1 215 ? -24.21700 -120.42900 -4.12500 1.000 63.19934 215 LYS B N 1
ATOM 3396 C CA . LYS B 1 215 ? -25.46300 -120.75300 -3.45800 1.000 57.77178 215 LYS B CA 1
ATOM 3397 C C . LYS B 1 215 ? -26.02900 -121.98200 -4.15600 1.000 59.97159 215 LYS B C 1
ATOM 3398 O O . LYS B 1 215 ? -26.47500 -121.87400 -5.30900 1.000 62.45516 215 LYS B O 1
ATOM 3404 N N . PRO B 1 216 ? -26.01300 -123.15500 -3.52800 1.000 55.86429 216 PRO B N 1
ATOM 3405 C CA . PRO B 1 216 ? -26.45700 -124.37700 -4.21300 1.000 56.81375 216 PRO B CA 1
ATOM 3406 C C . PRO B 1 216 ? -27.81300 -124.20300 -4.87900 1.000 53.87689 216 PRO B C 1
ATOM 3407 O O . PRO B 1 216 ? -28.74600 -123.65100 -4.29000 1.000 55.79861 216 PRO B O 1
ATOM 3411 N N . GLY B 1 217 ? -27.90800 -124.67100 -6.12800 1.000 50.39786 217 GLY B N 1
ATOM 3412 C CA . GLY B 1 217 ? -29.12900 -124.59500 -6.90900 1.000 44.44893 217 GLY B CA 1
ATOM 3413 C C . GLY B 1 217 ? -29.37900 -123.27500 -7.62500 1.000 50.24583 217 GLY B C 1
ATOM 3414 O O . GLY B 1 217 ? -30.28500 -123.21400 -8.46500 1.000 47.80857 217 GLY B O 1
ATOM 3415 N N . ALA B 1 218 ? -28.61100 -122.21700 -7.33300 1.000 35.23758 218 ALA B N 1
ATOM 3416 C CA . ALA B 1 218 ? -28.91900 -120.91000 -7.91200 1.000 40.51189 218 ALA B CA 1
ATOM 3417 C C . ALA B 1 218 ? -28.67600 -120.89600 -9.42200 1.000 47.16486 218 ALA B C 1
ATOM 3418 O O . ALA B 1 218 ? -29.55600 -120.48600 -10.19400 1.000 43.89253 218 ALA B O 1
ATOM 3420 N N . LEU B 1 219 ? -27.49300 -121.34600 -9.86600 1.000 44.84238 219 LEU B N 1
ATOM 3421 C CA . LEU B 1 219 ? -27.21500 -121.36500 -11.30100 1.000 45.55715 219 LEU B CA 1
ATOM 3422 C C . LEU B 1 219 ? -28.25500 -122.19400 -12.04300 1.000 44.33328 219 LEU B C 1
ATOM 3423 O O . LEU B 1 219 ? -28.83600 -121.73900 -13.03600 1.000 45.96248 219 LEU B O 1
ATOM 3428 N N . VAL B 1 220 ? -28.52200 -123.40900 -11.55800 1.000 44.56107 220 VAL B N 1
ATOM 3429 C CA . VAL B 1 220 ? -29.52900 -124.24700 -12.19600 1.000 44.65674 220 VAL B CA 1
ATOM 3430 C C . VAL B 1 220 ? -30.89900 -123.59800 -12.10300 1.000 48.73789 220 VAL B C 1
ATOM 3431 O O . VAL B 1 220 ? -31.71700 -123.71800 -13.02300 1.000 48.22508 220 VAL B O 1
ATOM 3435 N N . GLY B 1 221 ? -31.16300 -122.87300 -11.01400 1.000 53.78015 221 GLY B N 1
ATOM 3436 C CA . GLY B 1 221 ? -32.43900 -122.19400 -10.88800 1.000 49.12040 221 GLY B CA 1
ATOM 3437 C C . GLY B 1 221 ? -32.66600 -121.19300 -11.99900 1.000 51.19439 221 GLY B C 1
ATOM 3438 O O . GLY B 1 221 ? -33.69800 -121.22300 -12.67500 1.000 51.45272 221 GLY B O 1
ATOM 3439 N N . ILE B 1 222 ? -31.69200 -120.29700 -12.20700 1.000 47.43546 222 ILE B N 1
ATOM 3440 C CA . ILE B 1 222 ? -31.76900 -119.31600 -13.29000 1.000 44.78252 222 ILE B CA 1
ATOM 3441 C C . ILE B 1 222 ? -32.02500 -119.99900 -14.62200 1.000 45.83423 222 ILE B C 1
ATOM 3442 O O . ILE B 1 222 ? -32.79900 -119.50800 -15.44900 1.000 48.66166 222 ILE B O 1
ATOM 3447 N N . ILE B 1 223 ? -31.38900 -121.14600 -14.84800 1.000 46.39670 223 ILE B N 1
ATOM 3448 C CA . ILE B 1 223 ? -31.53900 -121.82100 -16.13000 1.000 47.45675 223 ILE B CA 1
ATOM 3449 C C . ILE B 1 223 ? -32.93800 -122.40200 -16.26900 1.000 46.25540 223 ILE B C 1
ATOM 3450 O O . ILE B 1 223 ? -33.51400 -122.40500 -17.36500 1.000 55.26569 223 ILE B O 1
ATOM 3455 N N . GLN B 1 224 ? -33.51900 -122.88500 -15.17700 1.000 61.65435 224 GLN B N 1
ATOM 3456 C CA . GLN B 1 224 ? -34.82300 -123.52800 -15.27500 1.000 65.28210 224 GLN B CA 1
ATOM 3457 C C . GLN B 1 224 ? -35.98700 -122.55400 -15.19600 1.000 61.07415 224 GLN B C 1
ATOM 3458 O O . GLN B 1 224 ? -37.12000 -122.94700 -15.50000 1.000 67.03016 224 GLN B O 1
ATOM 3464 N N . GLY B 1 225 ? -35.74100 -121.30600 -14.81200 1.000 50.78026 225 GLY B N 1
ATOM 3465 C CA . GLY B 1 225 ? -36.77000 -120.27700 -14.81500 1.000 48.69224 225 GLY B CA 1
ATOM 3466 C C . GLY B 1 225 ? -37.05500 -119.64100 -13.46800 1.000 50.73230 225 GLY B C 1
ATOM 3467 O O . GLY B 1 225 ? -37.93700 -118.77500 -13.39600 1.000 51.09510 225 GLY B O 1
ATOM 3468 N N . GLU B 1 226 ? -36.36300 -120.00200 -12.39500 1.000 50.73885 226 GLU B N 1
ATOM 3469 C CA . GLU B 1 226 ? -36.64300 -119.40700 -11.10000 1.000 49.79993 226 GLU B CA 1
ATOM 3470 C C . GLU B 1 226 ? -36.13500 -117.97600 -11.03700 1.000 48.63751 226 GLU B C 1
ATOM 3471 O O . GLU B 1 226 ? -35.30600 -117.54600 -11.84100 1.000 56.24411 226 GLU B O 1
ATOM 3477 N N . LYS B 1 227 ? -36.63600 -117.24000 -10.05200 1.000 53.62592 227 LYS B N 1
ATOM 3478 C CA . LYS B 1 227 ? -36.17500 -115.88600 -9.77300 1.000 53.89351 227 LYS B CA 1
ATOM 3479 C C . LYS B 1 227 ? -35.01900 -115.97900 -8.78600 1.000 55.76069 227 LYS B C 1
ATOM 3480 O O . LYS B 1 227 ? -35.21900 -116.30500 -7.61500 1.000 62.82471 227 LYS B O 1
ATOM 3486 N N . VAL B 1 228 ? -33.81100 -115.71400 -9.26600 1.000 45.21216 228 VAL B N 1
ATOM 3487 C CA . VAL B 1 228 ? -32.59500 -115.74800 -8.46800 1.000 39.67509 228 VAL B CA 1
ATOM 3488 C C . VAL B 1 228 ? -31.81800 -114.46600 -8.73000 1.000 40.74883 228 VAL B C 1
ATOM 3489 O O . VAL B 1 228 ? -31.74600 -113.99700 -9.87000 1.000 43.40825 228 VAL B O 1
ATOM 3493 N N . GLY B 1 229 ? -31.24000 -113.89600 -7.67900 1.000 42.01035 229 GLY B N 1
ATOM 3494 C CA . GLY B 1 229 ? -30.32800 -112.79500 -7.89700 1.000 37.29232 229 GLY B CA 1
ATOM 3495 C C . GLY B 1 229 ? -31.03200 -111.54300 -8.38500 1.000 40.71909 229 GLY B C 1
ATOM 3496 O O . GLY B 1 229 ? -32.20000 -111.30100 -8.09600 1.000 46.29803 229 GLY B O 1
ATOM 3497 N N . THR B 1 230 ? -30.29400 -110.72800 -9.13300 1.000 36.27178 230 THR B N 1
ATOM 3498 C CA . THR B 1 230 ? -30.78500 -109.45100 -9.61700 1.000 34.01119 230 THR B CA 1
ATOM 3499 C C . THR B 1 230 ? -30.77800 -109.45500 -11.13000 1.000 34.74088 230 THR B C 1
ATOM 3500 O O . THR B 1 230 ? -29.77700 -109.83100 -11.74400 1.000 35.21868 230 THR B O 1
ATOM 3504 N N . LEU B 1 231 ? -31.88800 -109.02200 -11.71800 1.000 34.37212 231 LEU B N 1
ATOM 3505 C CA . LEU B 1 231 ? -32.04500 -108.92900 -13.16000 1.000 31.18206 231 LEU B CA 1
ATOM 3506 C C . LEU B 1 231 ? -31.80100 -107.49000 -13.59300 1.000 31.84790 231 LEU B C 1
ATOM 3507 O O . LEU B 1 231 ? -32.46800 -106.57000 -13.10400 1.000 35.06098 231 LEU B O 1
ATOM 3512 N N . ILE B 1 232 ? -30.83900 -107.28800 -14.48700 1.000 32.62507 232 ILE B N 1
ATOM 3513 C CA . ILE B 1 232 ? -30.62800 -105.99300 -15.12300 1.000 32.28295 232 ILE B CA 1
ATOM 3514 C C . ILE B 1 232 ? -31.14800 -106.10300 -16.54700 1.000 36.83779 232 ILE B C 1
ATOM 3515 O O . ILE B 1 232 ? -30.71000 -106.98200 -17.30300 1.000 35.61745 232 ILE B O 1
ATOM 3520 N N . HIS B 1 233 ? -32.11200 -105.25100 -16.89800 1.000 37.72673 233 HIS B N 1
ATOM 3521 C CA . HIS B 1 233 ? -32.74500 -105.34100 -18.21000 1.000 37.86185 233 HIS B CA 1
ATOM 3522 C C . HIS B 1 233 ? -33.40300 -104.05100 -18.64100 1.000 39.23065 233 HIS B C 1
ATOM 3523 O O . HIS B 1 233 ? -33.29200 -103.01000 -17.98700 1.000 38.15557 233 HIS B O 1
ATOM 3531 N N . MET C 1 1 ? -24.80800 -135.69300 -66.32000 1.000 81.71565 1 MET C N 1
ATOM 3532 C CA . MET C 1 1 ? -23.91500 -134.57800 -66.03000 1.000 72.61671 1 MET C CA 1
ATOM 3533 C C . MET C 1 1 ? -22.58400 -134.68100 -66.74200 1.000 70.70804 1 MET C C 1
ATOM 3534 O O . MET C 1 1 ? -21.84100 -135.64000 -66.56800 1.000 74.90371 1 MET C O 1
ATOM 3539 N N . LYS C 1 2 ? -22.26500 -133.66000 -67.53400 1.000 62.17594 2 LYS C N 1
ATOM 3540 C CA . LYS C 1 2 ? -20.98100 -133.66100 -68.21900 1.000 57.92226 2 LYS C CA 1
ATOM 3541 C C . LYS C 1 2 ? -19.83200 -133.43300 -67.24200 1.000 63.65917 2 LYS C C 1
ATOM 3542 O O . LYS C 1 2 ? -18.78000 -134.07200 -67.35200 1.000 62.34656 2 LYS C O 1
ATOM 3548 N N . TYR C 1 3 ? -20.00800 -132.53000 -66.28000 1.000 61.41223 3 TYR C N 1
ATOM 3549 C CA . TYR C 1 3 ? -18.93900 -132.14800 -65.36900 1.000 53.10298 3 TYR C CA 1
ATOM 3550 C C . TYR C 1 3 ? -19.30600 -132.53900 -63.94800 1.000 54.11730 3 TYR C C 1
ATOM 3551 O O . TYR C 1 3 ? -20.45500 -132.36500 -63.53600 1.000 58.77472 3 TYR C O 1
ATOM 3560 N N . LYS C 1 4 ? -18.33000 -133.06400 -63.20100 1.000 49.51950 4 LYS C N 1
ATOM 3561 C CA . LYS C 1 4 ? -18.54200 -133.43100 -61.80400 1.000 54.84668 4 LYS C CA 1
ATOM 3562 C C . LYS C 1 4 ? -18.10300 -132.33400 -60.84400 1.000 53.74962 4 LYS C C 1
ATOM 3563 O O . LYS C 1 4 ? -18.62500 -132.24100 -59.72500 1.000 51.52480 4 LYS C O 1
ATOM 3569 N N . ARG C 1 5 ? -17.15400 -131.50300 -61.26600 1.000 41.82871 5 ARG C N 1
ATOM 3570 C CA . ARG C 1 5 ? -16.60600 -130.45400 -60.42000 1.000 38.83503 5 ARG C CA 1
ATOM 3571 C C . ARG C 1 5 ? -16.22100 -129.29400 -61.31100 1.000 40.25819 5 ARG C C 1
ATOM 3572 O O . ARG C 1 5 ? -15.44600 -129.47400 -62.25700 1.000 40.04521 5 ARG C O 1
ATOM 3580 N N . VAL C 1 6 ? -16.74900 -128.11200 -61.00300 1.000 35.34742 6 VAL C N 1
ATOM 3581 C CA . VAL C 1 6 ? -16.50800 -126.92500 -61.80600 1.000 34.35939 6 VAL C CA 1
ATOM 3582 C C . VAL C 1 6 ? -16.07500 -125.79300 -60.89400 1.000 37.48547 6 VAL C C 1
ATOM 3583 O O . VAL C 1 6 ? -16.39100 -125.77600 -59.69800 1.000 35.73103 6 VAL C O 1
ATOM 3587 N N . LEU C 1 7 ? -15.33200 -124.84500 -61.46800 1.000 34.80691 7 LEU C N 1
ATOM 3588 C CA . LEU C 1 7 ? -15.05600 -123.57100 -60.82900 1.000 34.47322 7 LEU C CA 1
ATOM 3589 C C . LEU C 1 7 ? -15.86500 -122.49200 -61.53400 1.000 37.04315 7 LEU C C 1
ATOM 3590 O O . LEU C 1 7 ? -15.75500 -122.32800 -62.75400 1.000 35.11409 7 LEU C O 1
ATOM 3595 N N . LEU C 1 8 ? -16.66400 -121.75800 -60.76200 1.000 33.64805 8 LEU C N 1
ATOM 3596 C CA . LEU C 1 8 ? -17.55800 -120.72700 -61.27600 1.000 33.44303 8 LEU C CA 1
ATOM 3597 C C . LEU C 1 8 ? -16.99600 -119.36500 -60.89600 1.000 35.40962 8 LEU C C 1
ATOM 3598 O O . LEU C 1 8 ? -16.82700 -119.06300 -59.70600 1.000 36.96851 8 LEU C O 1
ATOM 3603 N N . LYS C 1 9 ? -16.67900 -118.55600 -61.89100 1.000 31.29988 9 LYS C N 1
ATOM 3604 C CA . LYS C 1 9 ? -16.09100 -117.24800 -61.64900 1.000 31.85127 9 LYS C CA 1
ATOM 3605 C C . LYS C 1 9 ? -17.16400 -116.17900 -61.80900 1.000 35.34838 9 LYS C C 1
ATOM 3606 O O . LYS C 1 9 ? -17.81300 -116.09100 -62.86200 1.000 31.58724 9 LYS C O 1
ATOM 3612 N N . LEU C 1 10 ? -17.33700 -115.36000 -60.77400 1.000 31.64425 10 LEU C N 1
ATOM 3613 C CA . LEU C 1 10 ? -18.41600 -114.38600 -60.71700 1.000 31.02293 10 LEU C CA 1
ATOM 3614 C C . LEU C 1 10 ? -17.84700 -112.98300 -60.59700 1.000 32.66902 10 LEU C C 1
ATOM 3615 O O . LEU C 1 10 ? -16.90400 -112.73700 -59.83500 1.000 34.38673 10 LEU C O 1
ATOM 3620 N N . SER C 1 11 ? -18.43900 -112.07000 -61.34600 1.000 34.46725 11 SER C N 1
ATOM 3621 C CA . SER C 1 11 ? -18.12300 -110.65900 -61.21200 1.000 36.92430 11 SER C CA 1
ATOM 3622 C C . SER C 1 11 ? -18.71700 -110.09000 -59.92400 1.000 34.43339 11 SER C C 1
ATOM 3623 O O . SER C 1 11 ? -19.85600 -110.39500 -59.55600 1.000 34.14030 11 SER C O 1
ATOM 3626 N N . GLY C 1 12 ? -17.95900 -109.22800 -59.25000 1.000 31.80379 12 GLY C N 1
ATOM 3627 C CA . GLY C 1 12 ? -18.53900 -108.51000 -58.12500 1.000 34.04922 12 GLY C CA 1
ATOM 3628 C C . GLY C 1 12 ? -19.74200 -107.66200 -58.50700 1.000 35.90970 12 GLY C C 1
ATOM 3629 O O . GLY C 1 12 ? -20.55300 -107.30900 -57.63700 1.000 33.82182 12 GLY C O 1
ATOM 3630 N N . GLU C 1 13 ? -19.88400 -107.33500 -59.79400 1.000 39.44860 13 GLU C N 1
ATOM 3631 C CA . GLU C 1 13 ? -21.02700 -106.54900 -60.23800 1.000 40.01472 13 GLU C CA 1
ATOM 3632 C C . GLU C 1 13 ? -22.34300 -107.29700 -60.06700 1.000 38.83035 13 GLU C C 1
ATOM 3633 O O . GLU C 1 13 ? -23.39200 -106.66000 -59.98000 1.000 41.49757 13 GLU C O 1
ATOM 3639 N N . PHE C 1 14 ? -22.31800 -108.62900 -60.01700 1.000 33.08173 14 PHE C N 1
ATOM 3640 C CA . PHE C 1 14 ? -23.54800 -109.40000 -59.85500 1.000 34.43411 14 PHE C CA 1
ATOM 3641 C C . PHE C 1 14 ? -24.22700 -109.17100 -58.51000 1.000 36.90389 14 PHE C C 1
ATOM 3642 O O . PHE C 1 14 ? -25.34500 -109.65200 -58.31200 1.000 41.52055 14 PHE C O 1
ATOM 3650 N N . LEU C 1 15 ? -23.58000 -108.49500 -57.57500 1.000 38.48912 15 LEU C N 1
ATOM 3651 C CA . LEU C 1 15 ? -24.17600 -108.25600 -56.27100 1.000 40.16669 15 LEU C CA 1
ATOM 3652 C C . LEU C 1 15 ? -24.89900 -106.91500 -56.21000 1.000 39.86697 15 LEU C C 1
ATOM 3653 O O . LEU C 1 15 ? -25.40700 -106.54200 -55.15200 1.000 41.50424 15 LEU C O 1
ATOM 3658 N N . THR C 1 16 ? -24.97000 -106.18900 -57.31800 1.000 45.86339 16 THR C N 1
ATOM 3659 C CA . THR C 1 16 ? -25.69000 -104.93200 -57.32600 1.000 46.98211 16 THR C CA 1
ATOM 3660 C C . THR C 1 16 ? -26.40800 -104.77000 -58.65700 1.000 47.13935 16 THR C C 1
ATOM 3661 O O . THR C 1 16 ? -26.04600 -105.39200 -59.65500 1.000 53.92132 16 THR C O 1
ATOM 3665 N N . ARG C 1 17 ? -27.45900 -103.95900 -58.64800 1.000 57.09248 17 ARG C N 1
ATOM 3666 C CA . ARG C 1 17 ? -28.13500 -103.55100 -59.86900 1.000 57.17152 17 ARG C CA 1
ATOM 3667 C C . ARG C 1 17 ? -27.91100 -102.08600 -60.19500 1.000 59.07592 17 ARG C C 1
ATOM 3668 O O . ARG C 1 17 ? -28.40100 -101.61900 -61.22300 1.000 71.31284 17 ARG C O 1
ATOM 3676 N N . ASN C 1 18 ? -27.17500 -101.36100 -59.34900 1.000 55.94306 18 ASN C N 1
ATOM 3677 C CA . ASN C 1 18 ? -26.97600 -99.92200 -59.44200 1.000 60.09350 18 ASN C CA 1
ATOM 3678 C C . ASN C 1 18 ? -25.49500 -99.57200 -59.54300 1.000 59.96850 18 ASN C C 1
ATOM 3679 O O . ASN C 1 18 ? -25.04300 -98.58400 -58.96200 1.000 63.43802 18 ASN C O 1
ATOM 3684 N N . GLY C 1 19 ? -24.71700 -100.37600 -60.25500 1.000 45.82389 19 GLY C N 1
ATOM 3685 C CA . GLY C 1 19 ? -23.29700 -100.09500 -60.32300 1.000 50.27014 19 GLY C CA 1
ATOM 3686 C C . GLY C 1 19 ? -22.48700 -100.35000 -59.05700 1.000 50.34997 19 GLY C C 1
ATOM 3687 O O . GLY C 1 19 ? -21.51100 -101.10200 -59.12200 1.000 53.18425 19 GLY C O 1
ATOM 3688 N N . PHE C 1 20 ? -22.85600 -99.74100 -57.92100 1.000 45.19649 20 PHE C N 1
ATOM 3689 C CA . PHE C 1 20 ? -22.08000 -99.77200 -56.69000 1.000 45.45289 20 PHE C CA 1
ATOM 3690 C C . PHE C 1 20 ? -22.78900 -100.56100 -55.58700 1.000 49.73081 20 PHE C C 1
ATOM 3691 O O . PHE C 1 20 ? -24.02200 -100.65300 -55.55300 1.000 50.81202 20 PHE C O 1
ATOM 3699 N N . GLY C 1 21 ? -21.98000 -101.13200 -54.67700 1.000 35.64519 21 GLY C N 1
ATOM 3700 C CA . GLY C 1 21 ? -22.45100 -101.63700 -53.40400 1.000 31.82987 21 GLY C CA 1
ATOM 3701 C C . GLY C 1 21 ? -22.77000 -103.11900 -53.41000 1.000 34.56582 21 GLY C C 1
ATOM 3702 O O . GLY C 1 21 ? -22.56600 -103.84700 -54.38500 1.000 33.25586 21 GLY C O 1
ATOM 3703 N N . ILE C 1 22 ? -23.28000 -103.57400 -52.27000 1.000 31.08491 22 ILE C N 1
ATOM 3704 C CA . ILE C 1 22 ? -23.80200 -104.92400 -52.11200 1.000 29.01294 22 ILE C CA 1
ATOM 3705 C C . ILE C 1 22 ? -25.28800 -104.78700 -51.83900 1.000 31.41100 22 ILE C C 1
ATOM 3706 O O . ILE C 1 22 ? -25.68000 -104.08200 -50.90500 1.000 35.35221 22 ILE C O 1
ATOM 3711 N N . GLU C 1 23 ? -26.11700 -105.43800 -52.65300 1.000 30.52930 23 GLU C N 1
ATOM 3712 C CA . GLU C 1 23 ? -27.54100 -105.23100 -52.48900 1.000 33.53300 23 GLU C CA 1
ATOM 3713 C C . GLU C 1 23 ? -28.27700 -106.54000 -52.22500 1.000 34.62929 23 GLU C C 1
ATOM 3714 O O . GLU C 1 23 ? -28.01600 -107.55900 -52.87900 1.000 33.38684 23 GLU C O 1
ATOM 3720 N N . PRO C 1 24 ? -29.22400 -106.53100 -51.29300 1.000 37.51132 24 PRO C N 1
ATOM 3721 C CA . PRO C 1 24 ? -29.89600 -107.79100 -50.94000 1.000 35.72631 24 PRO C CA 1
ATOM 3722 C C . PRO C 1 24 ? -30.55900 -108.47900 -52.12200 1.000 36.76228 24 PRO C C 1
ATOM 3723 O O . PRO C 1 24 ? -30.34600 -109.67900 -52.31600 1.000 40.33372 24 PRO C O 1
ATOM 3727 N N . GLU C 1 25 ? -31.33300 -107.76800 -52.94600 1.000 45.01531 25 GLU C N 1
ATOM 3728 C CA . GLU C 1 25 ? -32.09400 -108.48400 -53.96900 1.000 48.48483 25 GLU C CA 1
ATOM 3729 C C . GLU C 1 25 ? -31.18800 -109.00200 -55.08900 1.000 45.87314 25 GLU C C 1
ATOM 3730 O O . GLU C 1 25 ? -31.38500 -110.11400 -55.58600 1.000 47.53727 25 GLU C O 1
ATOM 3736 N N . ALA C 1 26 ? -30.17400 -108.23200 -55.48900 1.000 32.23634 26 ALA C N 1
ATOM 3737 C CA . ALA C 1 26 ? -29.22400 -108.75100 -56.47000 1.000 30.36711 26 ALA C CA 1
ATOM 3738 C C . ALA C 1 26 ? -28.45300 -109.94300 -55.91200 1.000 34.72695 26 ALA C C 1
ATOM 3739 O O . ALA C 1 26 ? -28.26800 -110.95700 -56.60200 1.000 33.52225 26 ALA C O 1
ATOM 3741 N N . THR C 1 27 ? -28.00400 -109.85000 -54.66000 1.000 28.71170 27 THR C N 1
ATOM 3742 C CA . THR C 1 27 ? -27.27600 -110.97200 -54.08200 1.000 33.76406 27 THR C CA 1
ATOM 3743 C C . THR C 1 27 ? -28.15800 -112.21100 -54.02800 1.000 35.20110 27 THR C C 1
ATOM 3744 O O . THR C 1 27 ? -27.70700 -113.32700 -54.33900 1.000 30.14397 27 THR C O 1
ATOM 3748 N N . GLN C 1 28 ? -29.43500 -112.01900 -53.68900 1.000 43.21434 28 GLN C N 1
ATOM 3749 C CA . GLN C 1 28 ? -30.36300 -113.13200 -53.57400 1.000 42.80429 28 GLN C CA 1
ATOM 3750 C C . GLN C 1 28 ? -30.61700 -113.78700 -54.92000 1.000 45.03069 28 GLN C C 1
ATOM 3751 O O . GLN C 1 28 ? -30.70300 -115.01800 -55.01100 1.000 43.48461 28 GLN C O 1
ATOM 3757 N N . ALA C 1 29 ? -30.75100 -112.97500 -55.97400 1.000 38.06229 29 ALA C N 1
ATOM 3758 C CA . ALA C 1 29 ? -30.94000 -113.51200 -57.32200 1.000 39.12737 29 ALA C CA 1
ATOM 3759 C C . ALA C 1 29 ? -29.71800 -114.29600 -57.77300 1.000 37.12151 29 ALA C C 1
ATOM 3760 O O . ALA C 1 29 ? -29.84700 -115.35700 -58.39400 1.000 41.51018 29 ALA C O 1
ATOM 3762 N N . LEU C 1 30 ? -28.52200 -113.79300 -57.46500 1.000 33.26757 30 LEU C N 1
ATOM 3763 C CA . LEU C 1 30 ? -27.31500 -114.55200 -57.75700 1.000 32.71027 30 LEU C CA 1
ATOM 3764 C C . LEU C 1 30 ? -27.28100 -115.85700 -56.96800 1.000 32.95469 30 LEU C C 1
ATOM 3765 O O . LEU C 1 30 ? -26.93900 -116.91400 -57.51600 1.000 33.69438 30 LEU C O 1
ATOM 3770 N N . ALA C 1 31 ? -27.66100 -115.81400 -55.68800 1.000 32.77079 31 ALA C N 1
ATOM 3771 C CA . ALA C 1 31 ? -27.69300 -117.04200 -54.89600 1.000 33.69105 31 ALA C CA 1
ATOM 3772 C C . ALA C 1 31 ? -28.66500 -118.07400 -55.47800 1.000 37.01455 31 ALA C C 1
ATOM 3773 O O . ALA C 1 31 ? -28.39000 -119.27800 -55.42600 1.000 36.96153 31 ALA C O 1
ATOM 3775 N N . ARG C 1 32 ? -29.78300 -117.62900 -56.07100 1.000 45.60701 32 ARG C N 1
ATOM 3776 C CA . ARG C 1 32 ? -30.74000 -118.57000 -56.65000 1.000 40.99356 32 ARG C CA 1
ATOM 3777 C C . ARG C 1 32 ? -30.17700 -119.26300 -57.88600 1.000 44.25050 32 ARG C C 1
ATOM 3778 O O . ARG C 1 32 ? -30.38900 -120.46700 -58.07300 1.000 46.36493 32 ARG C O 1
ATOM 3786 N N . GLU C 1 33 ? -29.46600 -118.53000 -58.74800 1.000 43.94947 33 GLU C N 1
ATOM 3787 C CA . GLU C 1 33 ? -28.76600 -119.18000 -59.85600 1.000 41.48926 33 GLU C CA 1
ATOM 3788 C C . GLU C 1 33 ? -27.76200 -120.21000 -59.35000 1.000 44.68963 33 GLU C C 1
ATOM 3789 O O . GLU C 1 33 ? -27.72600 -121.35000 -59.83100 1.000 46.27236 33 GLU C O 1
ATOM 3795 N N . ILE C 1 34 ? -26.92100 -119.82100 -58.38300 1.000 38.52860 34 ILE C N 1
ATOM 3796 C CA . ILE C 1 34 ? -25.95500 -120.76400 -57.82800 1.000 34.76437 34 ILE C CA 1
ATOM 3797 C C . ILE C 1 34 ? -26.67900 -121.97100 -57.23300 1.000 39.03787 34 ILE C C 1
ATOM 3798 O O . ILE C 1 34 ? -26.22200 -123.11900 -57.36700 1.000 36.47842 34 ILE C O 1
ATOM 3803 N N . LYS C 1 35 ? -27.83900 -121.74800 -56.59900 1.000 37.20314 35 LYS C N 1
ATOM 3804 C CA . LYS C 1 35 ? -28.56200 -122.89300 -56.05100 1.000 39.45850 35 LYS C CA 1
ATOM 3805 C C . LYS C 1 35 ? -29.05200 -123.83200 -57.15100 1.000 41.33131 35 LYS C C 1
ATOM 3806 O O . LYS C 1 35 ? -29.04500 -125.05300 -56.97600 1.000 42.88833 35 LYS C O 1
ATOM 3812 N N . ALA C 1 36 ? -29.48100 -123.29200 -58.29100 1.000 37.90454 36 ALA C N 1
ATOM 3813 C CA . ALA C 1 36 ? -29.89300 -124.16100 -59.38900 1.000 40.89979 36 ALA C CA 1
ATOM 3814 C C . ALA C 1 36 ? -28.73800 -125.05400 -59.84800 1.000 44.62135 36 ALA C C 1
ATOM 3815 O O . ALA C 1 36 ? -28.91200 -126.26200 -60.04600 1.000 44.42767 36 ALA C O 1
ATOM 3817 N N . ALA C 1 37 ? -27.54200 -124.48000 -60.00600 1.000 40.61138 37 ALA C N 1
ATOM 3818 C CA . ALA C 1 37 ? -26.38700 -125.30000 -60.35500 1.000 40.23215 37 ALA C CA 1
ATOM 3819 C C . ALA C 1 37 ? -26.06600 -126.30700 -59.25500 1.000 41.86662 37 ALA C C 1
ATOM 3820 O O . ALA C 1 37 ? -25.76300 -127.47200 -59.54000 1.000 42.54704 37 ALA C O 1
ATOM 3822 N N . TYR C 1 38 ? -26.11200 -125.87400 -57.99200 1.000 39.75696 38 TYR C N 1
ATOM 3823 C CA . TYR C 1 38 ? -25.83100 -126.79000 -56.89000 1.000 37.93595 38 TYR C CA 1
ATOM 3824 C C . TYR C 1 38 ? -26.81100 -127.95200 -56.88100 1.000 40.72530 38 TYR C C 1
ATOM 3825 O O . TYR C 1 38 ? -26.41700 -129.10300 -56.66700 1.000 46.00524 38 TYR C O 1
ATOM 3834 N N . ASP C 1 39 ? -28.09200 -127.67400 -57.14200 1.000 46.48253 39 ASP C N 1
ATOM 3835 C CA . ASP C 1 39 ? -29.11700 -128.71600 -57.10200 1.000 45.24952 39 ASP C CA 1
ATOM 3836 C C . ASP C 1 39 ? -28.90400 -129.80800 -58.15000 1.000 42.99263 39 ASP C C 1
ATOM 3837 O O . ASP C 1 39 ? -29.44200 -130.90200 -57.98500 1.000 43.10904 39 ASP C O 1
ATOM 3842 N N . THR C 1 40 ? -28.11800 -129.55400 -59.20500 1.000 41.38701 40 THR C N 1
ATOM 3843 C CA . THR C 1 40 ? -27.75900 -130.62300 -60.13900 1.000 38.66469 40 THR C CA 1
ATOM 3844 C C . THR C 1 40 ? -26.86000 -131.68400 -59.51800 1.000 41.68636 40 THR C C 1
ATOM 3845 O O . THR C 1 40 ? -26.69600 -132.75100 -60.11900 1.000 41.43864 40 THR C O 1
ATOM 3849 N N . GLY C 1 41 ? -26.25400 -131.42100 -58.36000 1.000 41.63961 41 GLY C N 1
ATOM 3850 C CA . GLY C 1 41 ? -25.30300 -132.35800 -57.78500 1.000 35.56669 41 GLY C CA 1
ATOM 3851 C C . GLY C 1 41 ? -23.85700 -132.12300 -58.17400 1.000 37.56818 41 GLY C C 1
ATOM 3852 O O . GLY C 1 41 ? -22.97400 -132.84000 -57.68800 1.000 36.72701 41 GLY C O 1
ATOM 3853 N N . VAL C 1 42 ? -23.57900 -131.13900 -59.02700 1.000 41.60667 42 VAL C N 1
ATOM 3854 C CA . VAL C 1 42 ? -22.19800 -130.81800 -59.34500 1.000 37.87733 42 VAL C CA 1
ATOM 3855 C C . VAL C 1 42 ? -21.48900 -130.29000 -58.10000 1.000 41.15190 42 VAL C C 1
ATOM 3856 O O . VAL C 1 42 ? -22.10100 -129.69100 -57.19800 1.000 41.77516 42 VAL C O 1
ATOM 3860 N N . GLN C 1 43 ? -20.19300 -130.53900 -58.03200 1.000 39.82207 43 GLN C N 1
ATOM 3861 C CA . GLN C 1 43 ? -19.35900 -129.93000 -57.01500 1.000 42.29340 43 GLN C CA 1
ATOM 3862 C C . GLN C 1 43 ? -18.86900 -128.58300 -57.51800 1.000 42.62814 43 GLN C C 1
ATOM 3863 O O . GLN C 1 43 ? -18.45200 -128.44800 -58.67600 1.000 39.48373 43 GLN C O 1
ATOM 3869 N N . LEU C 1 44 ? -18.90300 -127.59400 -56.63100 1.000 37.08471 44 LEU C N 1
ATOM 3870 C CA . LEU C 1 44 ? -18.97400 -126.19500 -57.03400 1.000 37.69969 44 LEU C CA 1
ATOM 3871 C C . LEU C 1 44 ? -18.03800 -125.35600 -56.17700 1.000 38.33393 44 LEU C C 1
ATOM 3872 O O . LEU C 1 44 ? -18.29400 -125.15500 -54.98400 1.000 38.64611 44 LEU C O 1
ATOM 3877 N N . ALA C 1 45 ? -16.97000 -124.85500 -56.78500 1.000 33.14167 45 ALA C N 1
ATOM 3878 C CA . ALA C 1 45 ? -16.12800 -123.82700 -56.19100 1.000 30.21577 45 ALA C CA 1
ATOM 3879 C C . ALA C 1 45 ? -16.34300 -122.52200 -56.94400 1.000 34.06814 45 ALA C C 1
ATOM 3880 O O . ALA C 1 45 ? -16.54700 -122.52700 -58.16600 1.000 31.04903 45 ALA C O 1
ATOM 3882 N N . ILE C 1 46 ? -16.29700 -121.40800 -56.21100 1.000 32.02808 46 ILE C N 1
ATOM 3883 C CA . ILE C 1 46 ? -16.61200 -120.09100 -56.74900 1.000 30.62198 46 ILE C CA 1
ATOM 3884 C C . ILE C 1 46 ? -15.45700 -119.14500 -56.46200 1.000 32.10913 46 ILE C C 1
ATOM 3885 O O . ILE C 1 46 ? -14.85100 -119.20300 -55.38700 1.000 31.05536 46 ILE C O 1
ATOM 3890 N N . VAL C 1 47 ? -15.14600 -118.27900 -57.42600 1.000 28.46703 47 VAL C N 1
ATOM 3891 C CA . VAL C 1 47 ? -14.25400 -117.14700 -57.21900 1.000 26.71481 47 VAL C CA 1
ATOM 3892 C C . VAL C 1 47 ? -15.04800 -115.88000 -57.53300 1.000 30.47098 47 VAL C C 1
ATOM 3893 O O . VAL C 1 47 ? -15.73900 -115.81600 -58.55300 1.000 28.75316 47 VAL C O 1
ATOM 3897 N N . ILE C 1 48 ? -14.97600 -114.88600 -56.65100 1.000 29.55508 48 ILE C N 1
ATOM 3898 C CA . ILE C 1 48 ? -15.82400 -113.70500 -56.73900 1.000 32.65302 48 ILE C CA 1
ATOM 3899 C C . ILE C 1 48 ? -14.93600 -112.47200 -56.85000 1.000 29.62578 48 ILE C C 1
ATOM 3900 O O . ILE C 1 48 ? -13.90300 -112.37900 -56.17100 1.000 28.72108 48 ILE C O 1
ATOM 3905 N N . GLY C 1 49 ? -15.33200 -111.53600 -57.72400 1.000 30.91083 49 GLY C N 1
ATOM 3906 C CA . GLY C 1 49 ? -14.60800 -110.28900 -57.92500 1.000 29.32348 49 GLY C CA 1
ATOM 3907 C C . GLY C 1 49 ? -15.09700 -109.16900 -57.00900 1.000 33.23205 49 GLY C C 1
ATOM 3908 O O . GLY C 1 49 ? -15.89700 -109.38100 -56.09700 1.000 31.62296 49 GLY C O 1
ATOM 3909 N N . ALA C 1 50 ? -14.61600 -107.93100 -57.28700 1.000 36.84814 50 ALA C N 1
ATOM 3910 C CA . ALA C 1 50 ? -14.87100 -106.79500 -56.40300 1.000 35.47754 50 ALA C CA 1
ATOM 3911 C C . ALA C 1 50 ? -15.26400 -105.49600 -57.11200 1.000 36.77451 50 ALA C C 1
ATOM 3912 O O . ALA C 1 50 ? -15.24500 -104.42500 -56.48200 1.000 35.33930 50 ALA C O 1
ATOM 3914 N N . GLY C 1 51 ? -15.66500 -105.55400 -58.37800 1.000 33.37278 51 GLY C N 1
ATOM 3915 C CA . GLY C 1 51 ? -15.93000 -104.33600 -59.13800 1.000 34.35045 51 GLY C CA 1
ATOM 3916 C C . GLY C 1 51 ? -17.13400 -103.52400 -58.69500 1.000 38.41529 51 GLY C C 1
ATOM 3917 O O . GLY C 1 51 ? -17.22800 -102.33800 -59.04600 1.000 37.06871 51 GLY C O 1
ATOM 3918 N N . ASN C 1 52 ? -18.05200 -104.12600 -57.93500 1.000 34.70272 52 ASN C N 1
ATOM 3919 C CA . ASN C 1 52 ? -19.15700 -103.37200 -57.34200 1.000 30.02137 52 ASN C CA 1
ATOM 3920 C C . ASN C 1 52 ? -18.71000 -102.44900 -56.21500 1.000 33.43594 52 ASN C C 1
ATOM 3921 O O . ASN C 1 52 ? -19.47200 -101.55600 -55.81800 1.000 32.65636 52 ASN C O 1
ATOM 3926 N N . LEU C 1 53 ? -17.51800 -102.68000 -55.65400 1.000 31.50016 53 LEU C N 1
ATOM 3927 C CA . LEU C 1 53 ? -17.01100 -101.93800 -54.50900 1.000 29.88060 53 LEU C CA 1
ATOM 3928 C C . LEU C 1 53 ? -15.74800 -101.14400 -54.79200 1.000 32.63747 53 LEU C C 1
ATOM 3929 O O . LEU C 1 53 ? -15.47900 -100.18300 -54.06200 1.000 32.62639 53 LEU C O 1
ATOM 3934 N N . TRP C 1 54 ? -14.96400 -101.51800 -55.80900 1.000 29.39024 54 TRP C N 1
ATOM 3935 C CA . TRP C 1 54 ? -13.64900 -100.92600 -56.01300 1.000 34.25189 54 TRP C CA 1
ATOM 3936 C C . TRP C 1 54 ? -13.24000 -101.05900 -57.47300 1.000 34.56312 54 TRP C C 1
ATOM 3937 O O . TRP C 1 54 ? -13.32200 -102.14900 -58.03600 1.000 38.32838 54 TRP C O 1
ATOM 3948 N N . ARG C 1 55 ? -12.74300 -99.97400 -58.06200 1.000 46.37730 55 ARG C N 1
ATOM 3949 C CA . ARG C 1 55 ? -12.41400 -99.93600 -59.48100 1.000 50.62751 55 ARG C CA 1
ATOM 3950 C C . ARG C 1 55 ? -10.91700 -99.70600 -59.74000 1.000 45.80197 55 ARG C C 1
ATOM 3951 O O . ARG C 1 55 ? -10.50900 -99.60400 -60.89700 1.000 58.96467 55 ARG C O 1
ATOM 3959 N N . GLY C 1 56 ? -10.08900 -99.62700 -58.71000 1.000 33.04325 56 GLY C N 1
ATOM 3960 C CA . GLY C 1 56 ? -8.64600 -99.53400 -58.85800 1.000 32.12683 56 GLY C CA 1
ATOM 3961 C C . GLY C 1 56 ? -8.09300 -98.16100 -58.50200 1.000 40.59752 56 GLY C C 1
ATOM 3962 O O . GLY C 1 56 ? -8.77500 -97.30400 -57.90500 1.000 34.21595 56 GLY C O 1
ATOM 3963 N N . ALA C 1 57 ? -6.83400 -97.93000 -58.92500 1.000 35.60685 57 ALA C N 1
ATOM 3964 C CA . ALA C 1 57 ? -6.08000 -96.76000 -58.46400 1.000 36.67748 57 ALA C CA 1
ATOM 3965 C C . ALA C 1 57 ? -6.63000 -95.44100 -58.98300 1.000 35.50635 57 ALA C C 1
ATOM 3966 O O . ALA C 1 57 ? -6.22800 -94.39000 -58.48000 1.000 34.76420 57 ALA C O 1
ATOM 3968 N N . ARG C 1 58 ? -7.52300 -95.46300 -59.97600 1.000 45.78289 58 ARG C N 1
ATOM 3969 C CA . ARG C 1 58 ? -8.17000 -94.22300 -60.38200 1.000 44.70759 58 ARG C CA 1
ATOM 3970 C C . ARG C 1 58 ? -8.88100 -93.56500 -59.19700 1.000 48.16042 58 ARG C C 1
ATOM 3971 O O . ARG C 1 58 ? -8.96400 -92.33500 -59.12700 1.000 52.08564 58 ARG C O 1
ATOM 3979 N N . GLN C 1 59 ? -9.35600 -94.36200 -58.23300 1.000 41.15669 59 GLN C N 1
ATOM 3980 C CA . GLN C 1 59 ? -10.05500 -93.85800 -57.05500 1.000 36.47430 59 GLN C CA 1
ATOM 3981 C C . GLN C 1 59 ? -9.12200 -93.37000 -55.94700 1.000 37.68762 59 GLN C C 1
ATOM 3982 O O . GLN C 1 59 ? -9.59600 -92.72000 -55.00700 1.000 38.19300 59 GLN C O 1
ATOM 3988 N N . GLY C 1 60 ? -7.81600 -93.66300 -56.01400 1.000 31.56027 60 GLY C N 1
ATOM 3989 C CA . GLY C 1 60 ? -6.88200 -93.22800 -54.99700 1.000 28.81307 60 GLY C CA 1
ATOM 3990 C C . GLY C 1 60 ? -6.13200 -91.96300 -55.41700 1.000 35.45262 60 GLY C C 1
ATOM 3991 O O . GLY C 1 60 ? -6.29100 -91.45100 -56.53100 1.000 28.52037 60 GLY C O 1
ATOM 3992 N N . VAL C 1 61 ? -5.31500 -91.44600 -54.49100 1.000 29.19993 61 VAL C N 1
ATOM 3993 C CA . VAL C 1 61 ? -4.49500 -90.28700 -54.79000 1.000 33.89877 61 VAL C CA 1
ATOM 3994 C C . VAL C 1 61 ? -3.03300 -90.67700 -54.59600 1.000 34.63912 61 VAL C C 1
ATOM 3995 O O . VAL C 1 61 ? -2.57200 -90.89900 -53.46900 1.000 33.95870 61 VAL C O 1
ATOM 3999 N N . GLY C 1 62 ? -2.31500 -90.80100 -55.71200 1.000 40.50528 62 GLY C N 1
ATOM 4000 C CA . GLY C 1 62 ? -0.93000 -91.21500 -55.67500 1.000 39.80141 62 GLY C CA 1
ATOM 4001 C C . GLY C 1 62 ? -0.80500 -92.67300 -55.31200 1.000 43.61272 62 GLY C C 1
ATOM 4002 O O . GLY C 1 62 ? 0.07600 -93.04100 -54.52900 1.000 47.92500 62 GLY C O 1
ATOM 4003 N N . MET C 1 63 ? -1.67700 -93.51300 -55.84700 1.000 36.76922 63 MET C N 1
ATOM 4004 C CA . MET C 1 63 ? -1.81300 -94.87500 -55.36100 1.000 39.10274 63 MET C CA 1
ATOM 4005 C C . MET C 1 63 ? -1.18400 -95.85000 -56.34000 1.000 31.93447 63 MET C C 1
ATOM 4006 O O . MET C 1 63 ? -1.52900 -95.84500 -57.52700 1.000 33.02361 63 MET C O 1
ATOM 4011 N N . ASP C 1 64 ? -0.23700 -96.65000 -55.82900 1.000 38.28455 64 ASP C N 1
ATOM 4012 C CA . ASP C 1 64 ? 0.32400 -97.79900 -56.54100 1.000 40.39118 64 ASP C CA 1
ATOM 4013 C C . ASP C 1 64 ? -0.77700 -98.68500 -57.09200 1.000 40.06002 64 ASP C C 1
ATOM 4014 O O . ASP C 1 64 ? -1.85100 -98.83400 -56.50100 1.000 39.03329 64 ASP C O 1
ATOM 4019 N N . ARG C 1 65 ? -0.44600 -99.38900 -58.16000 1.000 36.86349 65 ARG C N 1
ATOM 4020 C CA . ARG C 1 65 ? -1.32500 -100.44800 -58.62600 1.000 38.95162 65 ARG C CA 1
ATOM 4021 C C . ARG C 1 65 ? -1.37800 -101.61000 -57.61900 1.000 39.51689 65 ARG C C 1
ATOM 4022 O O . ARG C 1 65 ? -2.44800 -102.17800 -57.36700 1.000 34.24696 65 ARG C O 1
ATOM 4030 N N . ALA C 1 66 ? -0.23600 -101.97000 -57.02700 1.000 27.34051 66 ALA C N 1
ATOM 4031 C CA . ALA C 1 66 ? -0.22800 -103.03000 -56.01900 1.000 30.22939 66 ALA C CA 1
ATOM 4032 C C . ALA C 1 66 ? -1.14700 -102.68700 -54.85600 1.000 29.95573 66 ALA C C 1
ATOM 4033 O O . ALA C 1 66 ? -1.90100 -103.54200 -54.38600 1.000 31.74344 66 ALA C O 1
ATOM 4035 N N . THR C 1 67 ? -1.10000 -101.44000 -54.38200 1.000 32.29367 67 THR C N 1
ATOM 4036 C CA . THR C 1 67 ? -1.95300 -101.04300 -53.26500 1.000 30.40686 67 THR C CA 1
ATOM 4037 C C . THR C 1 67 ? -3.42500 -101.11100 -53.65400 1.000 30.44337 67 THR C C 1
ATOM 4038 O O . THR C 1 67 ? -4.25800 -101.61400 -52.88900 1.000 29.50808 67 THR C O 1
ATOM 4042 N N . ALA C 1 68 ? -3.75300 -100.64800 -54.86300 1.000 23.90122 68 ALA C N 1
ATOM 4043 C CA . ALA C 1 68 ? -5.11500 -100.76000 -55.37400 1.000 23.89789 68 ALA C CA 1
ATOM 4044 C C . ALA C 1 68 ? -5.54900 -102.21700 -55.45900 1.000 25.24466 68 ALA C C 1
ATOM 4045 O O . ALA C 1 68 ? -6.70400 -102.55200 -55.15900 1.000 24.07327 68 ALA C O 1
ATOM 4047 N N . ASP C 1 69 ? -4.62600 -103.10400 -55.82600 1.000 29.52493 69 ASP C N 1
ATOM 4048 C CA . ASP C 1 69 ? -4.94800 -104.52400 -55.90600 1.000 29.33369 69 ASP C CA 1
ATOM 4049 C C . ASP C 1 69 ? -5.24900 -105.11200 -54.53200 1.000 32.73196 69 ASP C C 1
ATOM 4050 O O . ASP C 1 69 ? -6.20400 -105.88300 -54.37600 1.000 32.81937 69 ASP C O 1
ATOM 4055 N N . TYR C 1 70 ? -4.44500 -104.77100 -53.52600 1.000 27.30830 70 TYR C N 1
ATOM 4056 C CA . TYR C 1 70 ? -4.71400 -105.25900 -52.17700 1.000 30.09993 70 TYR C CA 1
ATOM 4057 C C . TYR C 1 70 ? -6.05500 -104.75200 -51.65100 1.000 31.76272 70 TYR C C 1
ATOM 4058 O O . TYR C 1 70 ? -6.74800 -105.46900 -50.91400 1.000 28.38869 70 TYR C O 1
ATOM 4067 N N . ILE C 1 71 ? -6.43300 -103.52000 -52.00700 1.000 25.95671 71 ILE C N 1
ATOM 4068 C CA . ILE C 1 71 ? -7.73900 -103.02000 -51.61300 1.000 25.50302 71 ILE C CA 1
ATOM 4069 C C . ILE C 1 71 ? -8.84100 -103.81400 -52.31200 1.000 27.64822 71 ILE C C 1
ATOM 4070 O O . ILE C 1 71 ? -9.85800 -104.16500 -51.69400 1.000 31.12051 71 ILE C O 1
ATOM 4075 N N . GLY C 1 72 ? -8.65900 -104.12000 -53.59900 1.000 24.77316 72 GLY C N 1
ATOM 4076 C CA . GLY C 1 72 ? -9.62900 -104.96400 -54.29500 1.000 25.24893 72 GLY C CA 1
ATOM 4077 C C . GLY C 1 72 ? -9.77600 -106.34300 -53.66900 1.000 27.54685 72 GLY C C 1
ATOM 4078 O O . GLY C 1 72 ? -10.88700 -106.85500 -53.52600 1.000 28.33923 72 GLY C O 1
ATOM 4079 N N . MET C 1 73 ? -8.65500 -106.97300 -53.30700 1.000 30.43758 73 MET C N 1
ATOM 4080 C CA . MET C 1 73 ? -8.71200 -108.26000 -52.62100 1.000 32.99006 73 MET C CA 1
ATOM 4081 C C . MET C 1 73 ? -9.53500 -108.18300 -51.34100 1.000 32.46927 73 MET C C 1
ATOM 4082 O O . MET C 1 73 ? -10.33100 -109.08300 -51.06200 1.000 33.43871 73 MET C O 1
ATOM 4087 N N . LEU C 1 74 ? -9.37200 -107.11200 -50.55800 1.000 24.36457 74 LEU C N 1
ATOM 4088 C CA . LEU C 1 74 ? -10.21900 -106.94300 -49.37500 1.000 25.72163 74 LEU C CA 1
ATOM 4089 C C . LEU C 1 74 ? -11.68100 -106.87300 -49.76900 1.000 26.03274 74 LEU C C 1
ATOM 4090 O O . LEU C 1 74 ? -12.53900 -107.48200 -49.11500 1.000 24.04189 74 LEU C O 1
ATOM 4095 N N . ALA C 1 75 ? -11.97000 -106.16700 -50.87100 1.000 26.49850 75 ALA C N 1
ATOM 4096 C CA . ALA C 1 75 ? -13.33900 -106.03800 -51.34500 1.000 25.97887 75 ALA C CA 1
ATOM 4097 C C . ALA C 1 75 ? -13.91600 -107.38700 -51.78700 1.000 29.97391 75 ALA C C 1
ATOM 4098 O O . ALA C 1 75 ? -15.09600 -107.66900 -51.53200 1.000 26.89847 75 ALA C O 1
ATOM 4100 N N . THR C 1 76 ? -13.10600 -108.24900 -52.42700 1.000 24.17191 76 THR C N 1
ATOM 4101 C CA . THR C 1 76 ? -13.63600 -109.56600 -52.79300 1.000 24.35412 76 THR C CA 1
ATOM 4102 C C . THR C 1 76 ? -14.01500 -110.37500 -51.55200 1.000 24.55896 76 THR C C 1
ATOM 4103 O O . THR C 1 76 ? -14.98000 -111.14300 -51.58400 1.000 25.59820 76 THR C O 1
ATOM 4107 N N . ILE C 1 77 ? -13.28600 -110.21800 -50.44700 1.000 24.19204 77 ILE C N 1
ATOM 4108 C CA . ILE C 1 77 ? -13.66600 -110.93200 -49.22800 1.000 24.20159 77 ILE C CA 1
ATOM 4109 C C . ILE C 1 77 ? -15.00300 -110.41800 -48.68100 1.000 24.21711 77 ILE C C 1
ATOM 4110 O O . ILE C 1 77 ? -15.84300 -111.20900 -48.22600 1.000 24.34043 77 ILE C O 1
ATOM 4115 N N . MET C 1 78 ? -15.24700 -109.10400 -48.75000 1.000 26.02981 78 MET C N 1
ATOM 4116 C CA . MET C 1 78 ? -16.56300 -108.58900 -48.36500 1.000 26.18224 78 MET C CA 1
ATOM 4117 C C . MET C 1 78 ? -17.66500 -109.24700 -49.19200 1.000 28.35692 78 MET C C 1
ATOM 4118 O O . MET C 1 78 ? -18.68600 -109.69400 -48.65000 1.000 27.11307 78 MET C O 1
ATOM 4123 N N . ASN C 1 79 ? -17.46100 -109.33500 -50.51000 1.000 25.32481 79 ASN C N 1
ATOM 4124 C CA . ASN C 1 79 ? -18.44500 -109.97500 -51.37400 1.000 25.55578 79 ASN C CA 1
ATOM 4125 C C . ASN C 1 79 ? -18.59700 -111.45300 -51.03800 1.000 26.98609 79 ASN C C 1
ATOM 4126 O O . ASN C 1 79 ? -19.72200 -111.97200 -50.99000 1.000 30.00215 79 ASN C O 1
ATOM 4131 N N . ALA C 1 80 ? -17.48200 -112.15400 -50.81100 1.000 27.49857 80 ALA C N 1
ATOM 4132 C CA . ALA C 1 80 ? -17.56700 -113.57400 -50.48300 1.000 27.72869 80 ALA C CA 1
ATOM 4133 C C . ALA C 1 80 ? -18.41500 -113.78900 -49.23100 1.000 29.00664 80 ALA C C 1
ATOM 4134 O O . ALA C 1 80 ? -19.25400 -114.69500 -49.18600 1.000 27.90589 80 ALA C O 1
ATOM 4136 N N . LEU C 1 81 ? -18.23500 -112.94200 -48.21700 1.000 24.76296 81 LEU C N 1
ATOM 4137 C CA . LEU C 1 81 ? -19.00800 -113.10400 -46.99500 1.000 24.80435 81 LEU C CA 1
ATOM 4138 C C . LEU C 1 81 ? -20.49200 -112.83000 -47.23300 1.000 24.94731 81 LEU C C 1
ATOM 4139 O O . LEU C 1 81 ? -21.34600 -113.57500 -46.74000 1.000 25.23015 81 LEU C O 1
ATOM 4144 N N . ALA C 1 82 ? -20.82300 -111.78200 -48.00100 1.000 24.89301 82 ALA C N 1
ATOM 4145 C CA . ALA C 1 82 ? -22.22200 -111.52000 -48.33200 1.000 25.04434 82 ALA C CA 1
ATOM 4146 C C . ALA C 1 82 ? -22.83900 -112.67000 -49.13100 1.000 25.31017 82 ALA C C 1
ATOM 4147 O O . ALA C 1 82 ? -23.96600 -113.09700 -48.84900 1.000 25.49938 82 ALA C O 1
ATOM 4149 N N . LEU C 1 83 ? -22.11500 -113.18500 -50.13000 1.000 28.08333 83 LEU C N 1
ATOM 4150 C CA . LEU C 1 83 ? -22.64400 -114.27600 -50.94100 1.000 27.93307 83 LEU C CA 1
ATOM 4151 C C . LEU C 1 83 ? -22.87700 -115.52300 -50.10100 1.000 30.42407 83 LEU C C 1
ATOM 4152 O O . LEU C 1 83 ? -23.86500 -116.23900 -50.30200 1.000 30.01999 83 LEU C O 1
ATOM 4157 N N . GLN C 1 84 ? -21.98100 -115.79500 -49.14300 1.000 31.82316 84 GLN C N 1
ATOM 4158 C CA . GLN C 1 84 ? -22.13800 -116.97100 -48.29200 1.000 28.22779 84 GLN C CA 1
ATOM 4159 C C . GLN C 1 84 ? -23.42100 -116.88400 -47.47200 1.000 33.23905 84 GLN C C 1
ATOM 4160 O O . GLN C 1 84 ? -24.17900 -117.85500 -47.37000 1.000 31.14209 84 GLN C O 1
ATOM 4166 N N . ASP C 1 85 ? -23.68900 -115.72200 -46.88000 1.000 37.09209 85 ASP C N 1
ATOM 4167 C CA . ASP C 1 85 ? -24.93100 -115.57600 -46.13500 1.000 41.90301 85 ASP C CA 1
ATOM 4168 C C . ASP C 1 85 ? -26.14200 -115.79300 -47.02900 1.000 42.67199 85 ASP C C 1
ATOM 4169 O O . ASP C 1 85 ? -27.11100 -116.43900 -46.61800 1.000 41.18378 85 ASP C O 1
ATOM 4174 N N . ALA C 1 86 ? -26.09600 -115.28300 -48.26200 1.000 32.60009 86 ALA C N 1
ATOM 4175 C CA . ALA C 1 86 ? -27.23400 -115.44300 -49.15900 1.000 33.68718 86 ALA C CA 1
ATOM 4176 C C . ALA C 1 86 ? -27.47100 -116.91200 -49.48800 1.000 34.43581 86 ALA C C 1
ATOM 4177 O O . ALA C 1 86 ? -28.61200 -117.38200 -49.48200 1.000 39.70550 86 ALA C O 1
ATOM 4179 N N . LEU C 1 87 ? -26.40400 -117.65400 -49.78300 1.000 34.01076 87 LEU C N 1
ATOM 4180 C CA . LEU C 1 87 ? -26.56100 -119.07100 -50.08600 1.000 34.77754 87 LEU C CA 1
ATOM 4181 C C . LEU C 1 87 ? -27.02400 -119.84700 -48.86500 1.000 36.06427 87 LEU C C 1
ATOM 4182 O O . LEU C 1 87 ? -27.83900 -120.76700 -48.98600 1.000 39.56554 87 LEU C O 1
ATOM 4187 N N . GLU C 1 88 ? -26.49500 -119.51700 -47.68800 1.000 38.53409 88 GLU C N 1
ATOM 4188 C CA . GLU C 1 88 ? -26.94800 -120.18100 -46.47200 1.000 39.76844 88 GLU C CA 1
ATOM 4189 C C . GLU C 1 88 ? -28.41200 -119.86500 -46.17600 1.000 40.72600 88 GLU C C 1
ATOM 4190 O O . GLU C 1 88 ? -29.13700 -120.73700 -45.69200 1.000 42.04313 88 GLU C O 1
ATOM 4196 N N . SER C 1 89 ? -28.87000 -118.64900 -46.49300 1.000 40.96953 89 SER C N 1
ATOM 4197 C CA . SER C 1 89 ? -30.29800 -118.33100 -46.46000 1.000 38.88834 89 SER C CA 1
ATOM 4198 C C . SER C 1 89 ? -31.13800 -119.37500 -47.18200 1.000 45.52641 89 SER C C 1
ATOM 4199 O O . SER C 1 89 ? -32.23400 -119.72000 -46.72600 1.000 45.35479 89 SER C O 1
ATOM 4202 N N . LEU C 1 90 ? -30.67300 -119.83800 -48.34500 1.000 37.60799 90 LEU C N 1
ATOM 4203 C CA . LEU C 1 90 ? -31.39200 -120.80600 -49.16000 1.000 36.33059 90 LEU C CA 1
ATOM 4204 C C . LEU C 1 90 ? -31.11500 -122.24300 -48.75200 1.000 35.01386 90 LEU C C 1
ATOM 4205 O O . LEU C 1 90 ? -31.51300 -123.16400 -49.47500 1.000 41.09239 90 LEU C O 1
ATOM 4210 N N . GLY C 1 91 ? -30.42300 -122.45800 -47.63400 1.000 43.88331 91 GLY C N 1
ATOM 4211 C CA . GLY C 1 91 ? -30.08800 -123.80000 -47.19300 1.000 36.04363 91 GLY C CA 1
ATOM 4212 C C . GLY C 1 91 ? -28.89000 -124.43500 -47.86200 1.000 44.15724 91 GLY C C 1
ATOM 4213 O O . GLY C 1 91 ? -28.59700 -125.60300 -47.57100 1.000 46.19365 91 GLY C O 1
ATOM 4214 N N . VAL C 1 92 ? -28.17700 -123.72300 -48.73700 1.000 41.79952 92 VAL C N 1
ATOM 4215 C CA . VAL C 1 92 ? -27.01600 -124.31600 -49.40400 1.000 39.83285 92 VAL C CA 1
ATOM 4216 C C . VAL C 1 92 ? -25.80500 -124.31700 -48.47300 1.000 40.62967 92 VAL C C 1
ATOM 4217 O O . VAL C 1 92 ? -25.36200 -123.25200 -48.03000 1.000 43.37011 92 VAL C O 1
ATOM 4221 N N . PRO C 1 93 ? -25.23500 -125.46900 -48.14400 1.000 37.25939 93 PRO C N 1
ATOM 4222 C CA . PRO C 1 93 ? -24.01100 -125.46800 -47.32100 1.000 36.65769 93 PRO C CA 1
ATOM 4223 C C . PRO C 1 93 ? -22.85800 -124.79500 -48.05800 1.000 37.55895 93 PRO C C 1
ATOM 4224 O O . PRO C 1 93 ? -22.54200 -125.14800 -49.19700 1.000 36.18009 93 PRO C O 1
ATOM 4228 N N . THR C 1 94 ? -22.21000 -123.83000 -47.39000 1.000 36.53823 94 THR C N 1
ATOM 4229 C CA . THR C 1 94 ? -21.21900 -122.96700 -48.02400 1.000 34.00734 94 THR C CA 1
ATOM 4230 C C . THR C 1 94 ? -20.07700 -122.63300 -47.07600 1.000 35.52105 94 THR C C 1
ATOM 4231 O O . THR C 1 94 ? -20.30600 -122.25300 -45.92600 1.000 34.97507 94 THR C O 1
ATOM 4235 N N . ARG C 1 95 ? -18.85300 -122.70600 -47.59800 1.000 39.96719 95 ARG C N 1
ATOM 4236 C CA . ARG C 1 95 ? -17.64000 -122.29500 -46.91000 1.000 38.24492 95 ARG C CA 1
ATOM 4237 C C . ARG C 1 95 ? -16.93900 -121.17500 -47.67600 1.000 37.05013 95 ARG C C 1
ATOM 4238 O O . ARG C 1 95 ? -16.96800 -121.12200 -48.90900 1.000 37.96140 95 ARG C O 1
ATOM 4246 N N . VAL C 1 96 ? -16.27500 -120.29900 -46.93300 1.000 25.98254 96 VAL C N 1
ATOM 4247 C CA . VAL C 1 96 ? -15.45600 -119.23300 -47.49300 1.000 25.57505 96 VAL C CA 1
ATOM 4248 C C . VAL C 1 96 ? -14.00300 -119.47500 -47.09700 1.000 28.90999 96 VAL C C 1
ATOM 4249 O O . VAL C 1 96 ? -13.70700 -119.68500 -45.91600 1.000 26.10691 96 VAL C O 1
ATOM 4253 N N . GLN C 1 97 ? -13.09900 -119.45200 -48.07700 1.000 30.05623 97 GLN C N 1
ATOM 4254 C CA . GLN C 1 97 ? -11.66100 -119.44200 -47.81100 1.000 29.88203 97 GLN C CA 1
ATOM 4255 C C . GLN C 1 97 ? -11.03900 -118.21500 -48.46000 1.000 32.68677 97 GLN C C 1
ATOM 4256 O O . GLN C 1 97 ? -11.40700 -117.84500 -49.58800 1.000 32.49492 97 GLN C O 1
ATOM 4262 N N . THR C 1 98 ? -10.09900 -117.57300 -47.76300 1.000 25.67345 98 THR C N 1
ATOM 4263 C CA . THR C 1 98 ? -9.52500 -116.33200 -48.27800 1.000 30.84997 98 THR C CA 1
ATOM 4264 C C . THR C 1 98 ? -8.03000 -116.46400 -48.54200 1.000 27.09069 98 THR C C 1
ATOM 4265 O O . THR C 1 98 ? -7.30400 -117.11900 -47.78500 1.000 29.16463 98 THR C O 1
ATOM 4269 N N . ALA C 1 99 ? -7.57500 -115.82500 -49.62100 1.000 32.16292 99 ALA C N 1
ATOM 4270 C CA . ALA C 1 99 ? -6.15800 -115.88300 -49.96900 1.000 32.35954 99 ALA C CA 1
ATOM 4271 C C . ALA C 1 99 ? -5.30500 -115.09300 -48.98800 1.000 31.18559 99 ALA C C 1
ATOM 4272 O O . ALA C 1 99 ? -4.13300 -115.42300 -48.79400 1.000 37.16812 99 ALA C O 1
ATOM 4274 N N . LEU C 1 100 ? -5.85600 -114.03800 -48.39800 1.000 34.86858 100 LEU C N 1
ATOM 4275 C CA . LEU C 1 100 ? -5.24100 -113.32800 -47.28100 1.000 35.82629 100 LEU C CA 1
ATOM 4276 C C . LEU C 1 100 ? -5.82800 -113.88400 -45.99600 1.000 34.41681 100 LEU C C 1
ATOM 4277 O O . LEU C 1 100 ? -7.04600 -114.05000 -45.89600 1.000 38.50829 100 LEU C O 1
ATOM 4282 N N . THR C 1 101 ? -4.97000 -114.18000 -45.02200 1.000 31.96433 101 THR C N 1
ATOM 4283 C CA . THR C 1 101 ? -5.40400 -114.84200 -43.80200 1.000 28.37486 101 THR C CA 1
ATOM 4284 C C . THR C 1 101 ? -5.97600 -113.81100 -42.85000 1.000 28.98524 101 THR C C 1
ATOM 4285 O O . THR C 1 101 ? -5.26800 -112.88000 -42.45200 1.000 33.24076 101 THR C O 1
ATOM 4289 N N . ILE C 1 102 ? -7.26300 -113.96200 -42.52000 1.000 32.33622 102 ILE C N 1
ATOM 4290 C CA . ILE C 1 102 ? -7.99100 -113.10300 -41.59200 1.000 32.92780 102 ILE C CA 1
ATOM 4291 C C . ILE C 1 102 ? -8.80800 -114.03000 -40.69100 1.000 37.67699 102 ILE C C 1
ATOM 4292 O O . ILE C 1 102 ? -9.95500 -114.39500 -41.00500 1.000 41.20400 102 ILE C O 1
ATOM 4297 N N . THR C 1 103 ? -8.21400 -114.41000 -39.56200 1.000 55.04528 103 THR C N 1
ATOM 4298 C CA . THR C 1 103 ? -8.69600 -115.54300 -38.77800 1.000 61.45585 103 THR C CA 1
ATOM 4299 C C . THR C 1 103 ? -10.15100 -115.38600 -38.34800 1.000 58.57976 103 THR C C 1
ATOM 4300 O O . THR C 1 103 ? -10.96200 -116.30100 -38.54100 1.000 56.53656 103 THR C O 1
ATOM 4304 N N . GLN C 1 104 ? -10.48900 -114.24600 -37.73200 1.000 45.73532 104 GLN C N 1
ATOM 4305 C CA . GLN C 1 104 ? -11.84500 -114.02400 -37.23500 1.000 51.38616 104 GLN C CA 1
ATOM 4306 C C . GLN C 1 104 ? -12.89600 -114.11600 -38.33400 1.000 50.43509 104 GLN C C 1
ATOM 4307 O O . GLN C 1 104 ? -14.03300 -114.52700 -38.07500 1.000 50.98562 104 GLN C O 1
ATOM 4313 N N . VAL C 1 105 ? -12.53600 -113.77500 -39.56300 1.000 48.30758 105 VAL C N 1
ATOM 4314 C CA . VAL C 1 105 ? -13.54100 -113.50700 -40.58400 1.000 39.27184 105 VAL C CA 1
ATOM 4315 C C . VAL C 1 105 ? -13.84100 -114.73700 -41.43800 1.000 44.79836 105 VAL C C 1
ATOM 4316 O O . VAL C 1 105 ? -15.00100 -114.99200 -41.78000 1.000 46.12681 105 VAL C O 1
ATOM 4320 N N . ALA C 1 106 ? -12.83400 -115.53800 -41.78400 1.000 32.30829 106 ALA C N 1
ATOM 4321 C CA . ALA C 1 106 ? -13.06700 -116.70400 -42.63400 1.000 30.79517 106 ALA C CA 1
ATOM 4322 C C . ALA C 1 106 ? -11.87100 -117.63300 -42.50100 1.000 28.40689 106 ALA C C 1
ATOM 4323 O O . ALA C 1 106 ? -10.82800 -117.24500 -41.98200 1.000 35.06679 106 ALA C O 1
ATOM 4325 N N . GLU C 1 107 ? -12.02500 -118.84600 -42.95800 1.000 33.08387 107 GLU C N 1
ATOM 4326 C CA . GLU C 1 107 ? -10.85800 -119.69700 -42.86300 1.000 36.40735 107 GLU C CA 1
ATOM 4327 C C . GLU C 1 107 ? -9.87100 -119.35200 -43.97400 1.000 32.13259 107 GLU C C 1
ATOM 4328 O O . GLU C 1 107 ? -10.26000 -118.83400 -45.01700 1.000 39.72475 107 GLU C O 1
ATOM 4334 N N . PRO C 1 108 ? -8.58300 -119.59600 -43.76600 1.000 32.05002 108 PRO C N 1
ATOM 4335 C CA . PRO C 1 108 ? -7.59700 -119.31000 -44.82300 1.000 30.40734 108 PRO C CA 1
ATOM 4336 C C . PRO C 1 108 ? -7.69900 -120.31800 -45.95100 1.000 29.14847 108 PRO C C 1
ATOM 4337 O O . PRO C 1 108 ? -8.21900 -121.41600 -45.78000 1.000 33.71709 108 PRO C O 1
ATOM 4341 N N . TYR C 1 109 ? -7.19900 -119.93200 -47.12200 1.000 31.56463 109 TYR C N 1
ATOM 4342 C CA . TYR C 1 109 ? -7.08100 -120.90200 -48.19700 1.000 29.91663 109 TYR C CA 1
ATOM 4343 C C . TYR C 1 109 ? -6.14100 -122.01700 -47.76100 1.000 30.58168 109 TYR C C 1
ATOM 4344 O O . TYR C 1 109 ? -4.96000 -121.76300 -47.49500 1.000 30.32930 109 TYR C O 1
ATOM 4353 N N . ILE C 1 110 ? -6.66000 -123.24500 -47.69000 1.000 30.51674 110 ILE C N 1
ATOM 4354 C CA . ILE C 1 110 ? -5.85700 -124.43100 -47.38200 1.000 29.84129 110 ILE C CA 1
ATOM 4355 C C . ILE C 1 110 ? -6.31200 -125.55400 -48.29500 1.000 28.30255 110 ILE C C 1
ATOM 4356 O O . ILE C 1 110 ? -7.46500 -125.98600 -48.21200 1.000 31.37709 110 ILE C O 1
ATOM 4361 N N . ARG C 1 111 ? -5.39600 -126.07700 -49.11200 1.000 32.00131 111 ARG C N 1
ATOM 4362 C CA . ARG C 1 111 ? -5.82400 -126.84000 -50.27900 1.000 34.52800 111 ARG C CA 1
ATOM 4363 C C . ARG C 1 111 ? -6.65900 -128.05800 -49.90500 1.000 32.51550 111 ARG C C 1
ATOM 4364 O O . ARG C 1 111 ? -7.68300 -128.32300 -50.54400 1.000 41.84888 111 ARG C O 1
ATOM 4372 N N . ARG C 1 112 ? -6.27100 -128.83000 -48.90100 1.000 45.61110 112 ARG C N 1
ATOM 4373 C CA . ARG C 1 112 ? -7.11000 -130.00300 -48.71700 1.000 53.35520 112 ARG C CA 1
ATOM 4374 C C . ARG C 1 112 ? -8.22000 -129.83600 -47.70700 1.000 47.76154 112 ARG C C 1
ATOM 4375 O O . ARG C 1 112 ? -9.03000 -130.75200 -47.56700 1.000 49.21006 112 ARG C O 1
ATOM 4383 N N . ARG C 1 113 ? -8.31300 -128.69000 -47.04000 1.000 41.49834 113 ARG C N 1
ATOM 4384 C CA . ARG C 1 113 ? -9.58800 -128.32700 -46.44500 1.000 35.86584 113 ARG C CA 1
ATOM 4385 C C . ARG C 1 113 ? -10.59600 -128.00400 -47.54000 1.000 41.92803 113 ARG C C 1
ATOM 4386 O O . ARG C 1 113 ? -11.73800 -128.46600 -47.49900 1.000 42.62320 113 ARG C O 1
ATOM 4394 N N . ALA C 1 114 ? -10.16200 -127.27000 -48.56500 1.000 30.64146 114 ALA C N 1
ATOM 4395 C CA . ALA C 1 114 ? -11.02700 -126.99000 -49.70000 1.000 31.65280 114 ALA C CA 1
ATOM 4396 C C . ALA C 1 114 ? -11.45000 -128.27400 -50.40800 1.000 34.85240 114 ALA C C 1
ATOM 4397 O O . ALA C 1 114 ? -12.62500 -128.42200 -50.77500 1.000 31.53074 114 ALA C O 1
ATOM 4399 N N . LEU C 1 115 ? -10.50700 -129.21200 -50.61500 1.000 34.84948 115 LEU C N 1
ATOM 4400 C CA . LEU C 1 115 ? -10.85700 -130.49900 -51.22000 1.000 36.83500 115 LEU C CA 1
ATOM 4401 C C . LEU C 1 115 ? -11.85700 -131.25900 -50.35900 1.000 35.56912 115 LEU C C 1
ATOM 4402 O O . LEU C 1 115 ? -12.81200 -131.84300 -50.88300 1.000 35.50617 115 LEU C O 1
ATOM 4407 N N . ARG C 1 116 ? -11.66500 -131.25300 -49.03300 1.000 33.61199 116 ARG C N 1
ATOM 4408 C CA . ARG C 1 116 ? -12.59100 -131.98000 -48.16800 1.000 36.09683 116 ARG C CA 1
ATOM 4409 C C . ARG C 1 116 ? -13.98200 -131.34600 -48.19700 1.000 36.82839 116 ARG C C 1
ATOM 4410 O O . ARG C 1 116 ? -14.99100 -132.06000 -48.21800 1.000 38.06830 116 ARG C O 1
ATOM 4412 N N . HIS C 1 117 ? -14.05700 -130.01000 -48.23100 1.000 34.17220 117 HIS C N 1
ATOM 4413 C CA . HIS C 1 117 ? -15.35300 -129.33900 -48.26200 1.000 37.34635 117 HIS C CA 1
ATOM 4414 C C . HIS C 1 117 ? -16.12800 -129.70700 -49.51600 1.000 38.96229 117 HIS C C 1
ATOM 4415 O O . HIS C 1 117 ? -17.34200 -129.93100 -49.46300 1.000 36.50148 117 HIS C O 1
ATOM 4422 N N . LEU C 1 118 ? -15.44800 -129.73400 -50.66500 1.000 39.18613 118 LEU C N 1
ATOM 4423 C CA . LEU C 1 118 ? -16.13300 -130.09000 -51.90300 1.000 40.55307 118 LEU C CA 1
ATOM 4424 C C . LEU C 1 118 ? -16.61400 -131.53100 -51.84900 1.000 42.03515 118 LEU C C 1
ATOM 4425 O O . LEU C 1 118 ? -17.74800 -131.83000 -52.24700 1.000 42.92951 118 LEU C O 1
ATOM 4430 N N . GLU C 1 119 ? -15.77700 -132.42600 -51.31700 1.000 50.07321 119 GLU C N 1
ATOM 4431 C CA . GLU C 1 119 ? -16.16900 -133.81900 -51.15400 1.000 54.11775 119 GLU C CA 1
ATOM 4432 C C . GLU C 1 119 ? -17.39800 -133.95400 -50.26400 1.000 52.41549 119 GLU C C 1
ATOM 4433 O O . GLU C 1 119 ? -18.22800 -134.83600 -50.48800 1.000 53.74375 119 GLU C O 1
ATOM 4439 N N . LYS C 1 120 ? -17.53300 -133.08900 -49.26400 1.000 38.77812 120 LYS C N 1
ATOM 4440 C CA . LYS C 1 120 ? -18.68200 -133.07800 -48.37400 1.000 39.21517 120 LYS C CA 1
ATOM 4441 C C . LYS C 1 120 ? -19.85800 -132.28700 -48.94600 1.000 39.96489 120 LYS C C 1
ATOM 4442 O O . LYS C 1 120 ? -20.74500 -131.89100 -48.18700 1.000 44.53145 120 LYS C O 1
ATOM 4446 N N . GLU C 1 121 ? -19.86100 -132.02600 -50.25900 1.000 44.80778 121 GLU C N 1
ATOM 4447 C CA . GLU C 1 121 ? -20.95700 -131.34400 -50.96600 1.000 44.34231 121 GLU C CA 1
ATOM 4448 C C . GLU C 1 121 ? -21.23400 -129.94700 -50.40900 1.000 42.87079 121 GLU C C 1
ATOM 4449 O O . GLU C 1 121 ? -22.37300 -129.48600 -50.36700 1.000 44.33679 121 GLU C O 1
ATOM 4455 N N . ARG C 1 122 ? -20.18700 -129.24900 -50.00800 1.000 37.99329 122 ARG C N 1
ATOM 4456 C CA . ARG C 1 122 ? -20.30500 -127.83400 -49.70600 1.000 41.18200 122 ARG C CA 1
ATOM 4457 C C . ARG C 1 122 ? -19.76100 -127.00100 -50.86100 1.000 37.73145 122 ARG C C 1
ATOM 4458 O O . ARG C 1 122 ? -18.83600 -127.40900 -51.56500 1.000 38.28425 122 ARG C O 1
ATOM 4466 N N . ILE C 1 123 ? -20.39100 -125.84900 -51.08500 1.000 29.23200 123 ILE C N 1
ATOM 4467 C CA . ILE C 1 123 ? -19.82000 -124.84100 -51.96200 1.000 30.10938 123 ILE C CA 1
ATOM 4468 C C . ILE C 1 123 ? -18.66800 -124.16700 -51.23400 1.000 33.91445 123 ILE C C 1
ATOM 4469 O O . ILE C 1 123 ? -18.77800 -123.82200 -50.05000 1.000 30.03014 123 ILE C O 1
ATOM 4474 N N . VAL C 1 124 ? -17.54400 -124.01900 -51.92100 1.000 32.71314 124 VAL C N 1
ATOM 4475 C CA . VAL C 1 124 ? -16.40700 -123.27300 -51.41200 1.000 31.36188 124 VAL C CA 1
ATOM 4476 C C . VAL C 1 124 ? -16.29900 -122.00500 -52.24200 1.000 34.46412 124 VAL C C 1
ATOM 4477 O O . VAL C 1 124 ? -16.13200 -122.07700 -53.46800 1.000 31.06221 124 VAL C O 1
ATOM 4481 N N . ILE C 1 125 ? -16.44500 -120.85600 -51.57800 1.000 27.37154 125 ILE C N 1
ATOM 4482 C CA . ILE C 1 125 ? -16.23100 -119.53700 -52.16600 1.000 26.17124 125 ILE C CA 1
ATOM 4483 C C . ILE C 1 125 ? -14.84100 -119.06200 -51.77100 1.000 27.97869 125 ILE C C 1
ATOM 4484 O O . ILE C 1 125 ? -14.52700 -118.96100 -50.57200 1.000 25.42257 125 ILE C O 1
ATOM 4489 N N . PHE C 1 126 ? -14.02200 -118.75500 -52.77800 1.000 25.55008 126 PHE C N 1
ATOM 4490 C CA . PHE C 1 126 ? -12.67600 -118.23500 -52.57400 1.000 25.33600 126 PHE C CA 1
ATOM 4491 C C . PHE C 1 126 ? -12.68700 -116.71300 -52.65300 1.000 25.43848 126 PHE C C 1
ATOM 4492 O O . PHE C 1 126 ? -13.00100 -116.14700 -53.70900 1.000 25.17223 126 PHE C O 1
ATOM 4500 N N . GLY C 1 127 ? -12.34200 -116.04800 -51.54700 1.000 24.89297 127 GLY C N 1
ATOM 4501 C CA . GLY C 1 127 ? -12.19400 -114.61000 -51.54200 1.000 24.69318 127 GLY C CA 1
ATOM 4502 C C . GLY C 1 127 ? -10.72100 -114.22000 -51.55800 1.000 26.81688 127 GLY C C 1
ATOM 4503 O O . GLY C 1 127 ? -9.85800 -115.02600 -51.21800 1.000 24.56920 127 GLY C O 1
ATOM 4504 N N . GLY C 1 128 ? -10.44200 -112.97400 -51.96700 1.000 26.63613 128 GLY C N 1
ATOM 4505 C CA . GLY C 1 128 ? -9.09000 -112.45900 -51.95000 1.000 26.31314 128 GLY C CA 1
ATOM 4506 C C . GLY C 1 128 ? -8.25000 -112.76000 -53.17900 1.000 30.28469 128 GLY C C 1
ATOM 4507 O O . GLY C 1 128 ? -7.03000 -112.55100 -53.14300 1.000 29.00827 128 GLY C O 1
ATOM 4508 N N . GLY C 1 129 ? -8.85000 -113.22800 -54.26600 1.000 29.23761 129 GLY C N 1
ATOM 4509 C CA . GLY C 1 129 ? -8.02800 -113.56400 -55.40400 1.000 32.21780 129 GLY C CA 1
ATOM 4510 C C . GLY C 1 129 ? -7.01100 -114.63100 -55.05900 1.000 31.46297 129 GLY C C 1
ATOM 4511 O O . GLY C 1 129 ? -7.30300 -115.60800 -54.34900 1.000 33.50748 129 GLY C O 1
ATOM 4512 N N . THR C 1 130 ? -5.79900 -114.44900 -55.57800 1.000 35.84951 130 THR C N 1
ATOM 4513 C CA . THR C 1 130 ? -4.65900 -115.31400 -55.28500 1.000 34.58941 130 THR C CA 1
ATOM 4514 C C . THR C 1 130 ? -3.84200 -114.81100 -54.10600 1.000 36.77697 130 THR C C 1
ATOM 4515 O O . THR C 1 130 ? -2.91700 -115.50700 -53.66800 1.000 37.56328 130 THR C O 1
ATOM 4519 N N . GLY C 1 131 ? -4.17200 -113.63000 -53.57700 1.000 27.69749 131 GLY C N 1
ATOM 4520 C CA . GLY C 1 131 ? -3.36000 -113.01100 -52.56500 1.000 25.58828 131 GLY C CA 1
ATOM 4521 C C . GLY C 1 131 ? -2.19400 -112.20500 -53.09600 1.000 27.28047 131 GLY C C 1
ATOM 4522 O O . GLY C 1 131 ? -1.49500 -111.56300 -52.29800 1.000 27.55496 131 GLY C O 1
ATOM 4523 N N . ASN C 1 132 ? -1.96300 -112.20900 -54.41700 1.000 28.59292 132 ASN C N 1
ATOM 4524 C CA . ASN C 1 132 ? -0.93200 -111.46400 -55.11600 1.000 31.85853 132 ASN C CA 1
ATOM 4525 C C . ASN C 1 132 ? -1.53100 -110.34600 -55.94500 1.000 31.08613 132 ASN C C 1
ATOM 4526 O O . ASN C 1 132 ? -2.47900 -110.58400 -56.70100 1.000 32.38494 132 ASN C O 1
ATOM 4531 N N . PRO C 1 133 ? -0.95900 -109.14800 -55.87800 1.000 35.71196 133 PRO C N 1
ATOM 4532 C CA . PRO C 1 133 ? -1.28500 -108.11600 -56.86600 1.000 36.01299 133 PRO C CA 1
ATOM 4533 C C . PRO C 1 133 ? -0.86700 -108.55900 -58.25600 1.000 36.93797 133 PRO C C 1
ATOM 4534 O O . PRO C 1 133 ? -0.06600 -109.47800 -58.43500 1.000 40.35364 133 PRO C O 1
ATOM 4538 N N . PHE C 1 134 ? -1.40200 -107.85800 -59.25000 1.000 31.71144 134 PHE C N 1
ATOM 4539 C CA . PHE C 1 134 ? -1.09600 -107.97200 -60.68900 1.000 37.89574 134 PHE C CA 1
ATOM 4540 C C . PHE C 1 134 ? -1.86000 -109.12000 -61.33100 1.000 37.17763 134 PHE C C 1
ATOM 4541 O O . PHE C 1 134 ? -1.58400 -109.47500 -62.50400 1.000 42.04795 134 PHE C O 1
ATOM 4549 N N . PHE C 1 135 ? -2.85300 -109.66700 -60.63200 1.000 60.69651 135 PHE C N 1
ATOM 4550 C CA . PHE C 1 135 ? -3.84800 -110.57500 -61.18200 1.000 56.40232 135 PHE C CA 1
ATOM 4551 C C . PHE C 1 135 ? -5.23200 -109.94500 -61.08800 1.000 56.08230 135 PHE C C 1
ATOM 4552 O O . PHE C 1 135 ? -5.41800 -108.93100 -60.41000 1.000 60.45958 135 PHE C O 1
ATOM 4560 N N . SER C 1 136 ? -6.18700 -110.48500 -61.84900 1.000 41.90881 136 SER C N 1
ATOM 4561 C CA . SER C 1 136 ? -7.60000 -110.21900 -61.61500 1.000 41.69888 136 SER C CA 1
ATOM 4562 C C . SER C 1 136 ? -8.18100 -111.46900 -60.94800 1.000 39.02419 136 SER C C 1
ATOM 4563 O O . SER C 1 136 ? -7.47100 -112.45200 -60.70200 1.000 38.10915 136 SER C O 1
ATOM 4566 N N . THR C 1 137 ? -9.47200 -111.43900 -60.61900 1.000 32.12419 137 THR C N 1
ATOM 4567 C CA . THR C 1 137 ? -10.00000 -112.71900 -60.18400 1.000 39.82657 137 THR C CA 1
ATOM 4568 C C . THR C 1 137 ? -10.03800 -113.73800 -61.31600 1.000 34.57636 137 THR C C 1
ATOM 4569 O O . THR C 1 137 ? -10.19200 -114.93000 -61.02900 1.000 35.05534 137 THR C O 1
ATOM 4573 N N . ASP C 1 138 ? -9.84600 -113.31600 -62.57500 1.000 31.46906 138 ASP C N 1
ATOM 4574 C CA . ASP C 1 138 ? -9.79600 -114.27000 -63.68500 1.000 33.30675 138 ASP C CA 1
ATOM 4575 C C . ASP C 1 138 ? -8.67200 -115.27800 -63.46700 1.000 35.61465 138 ASP C C 1
ATOM 4576 O O . ASP C 1 138 ? -8.86900 -116.49700 -63.56900 1.000 33.20165 138 ASP C O 1
ATOM 4581 N N . THR C 1 139 ? -7.48300 -114.77500 -63.14300 1.000 32.58361 139 THR C N 1
ATOM 4582 C CA . THR C 1 139 ? -6.35600 -115.64400 -62.88600 1.000 30.13864 139 THR C CA 1
ATOM 4583 C C . THR C 1 139 ? -6.55000 -116.42900 -61.59900 1.000 35.82376 139 THR C C 1
ATOM 4584 O O . THR C 1 139 ? -6.11300 -117.58700 -61.51000 1.000 31.26764 139 THR C O 1
ATOM 4588 N N . ALA C 1 140 ? -7.19900 -115.81900 -60.59300 1.000 29.82043 140 ALA C N 1
ATOM 4589 C CA . ALA C 1 140 ? -7.49000 -116.55200 -59.36400 1.000 26.97890 140 ALA C CA 1
ATOM 4590 C C . ALA C 1 140 ? -8.42100 -117.71100 -59.65500 1.000 26.54418 140 ALA C C 1
ATOM 4591 O O . ALA C 1 140 ? -8.29000 -118.78800 -59.06900 1.000 26.58288 140 ALA C O 1
ATOM 4593 N N . ALA C 1 141 ? -9.35600 -117.50900 -60.58000 1.000 29.95435 141 ALA C N 1
ATOM 4594 C CA . ALA C 1 141 ? -10.28500 -118.56600 -60.95800 1.000 30.35545 141 ALA C CA 1
ATOM 4595 C C . ALA C 1 141 ? -9.55700 -119.71700 -61.62900 1.000 28.82288 141 ALA C C 1
ATOM 4596 O O . ALA C 1 141 ? -9.86600 -120.88900 -61.37200 1.000 30.42805 141 ALA C O 1
ATOM 4598 N N . ALA C 1 142 ? -8.61900 -119.40300 -62.52300 1.000 28.42994 142 ALA C N 1
ATOM 4599 C CA . ALA C 1 142 ? -7.83500 -120.44600 -63.17100 1.000 28.18579 142 ALA C CA 1
ATOM 4600 C C . ALA C 1 142 ? -7.00200 -121.19500 -62.13900 1.000 32.98095 142 ALA C C 1
ATOM 4601 O O . ALA C 1 142 ? -7.01900 -122.43100 -62.08100 1.000 30.93170 142 ALA C O 1
ATOM 4603 N N . LEU C 1 143 ? -6.31100 -120.44900 -61.27100 1.000 34.14643 143 LEU C N 1
ATOM 4604 C CA . LEU C 1 143 ? -5.47400 -121.06500 -60.25000 1.000 34.28692 143 LEU C CA 1
ATOM 4605 C C . LEU C 1 143 ? -6.28700 -121.97500 -59.34200 1.000 31.64073 143 LEU C C 1
ATOM 4606 O O . LEU C 1 143 ? -5.91200 -123.12800 -59.10600 1.000 33.85912 143 LEU C O 1
ATOM 4611 N N . ARG C 1 144 ? -7.41000 -121.47800 -58.82800 1.000 27.86959 144 ARG C N 1
ATOM 4612 C CA . ARG C 1 144 ? -8.19800 -122.26900 -57.88500 1.000 28.12820 144 ARG C CA 1
ATOM 4613 C C . ARG C 1 144 ? -8.84400 -123.47700 -58.55400 1.000 31.30988 144 ARG C C 1
ATOM 4614 O O . ARG C 1 144 ? -9.01900 -124.51600 -57.90000 1.000 32.91521 144 ARG C O 1
ATOM 4622 N N . ALA C 1 145 ? -9.19500 -123.36600 -59.84800 1.000 33.13669 145 ALA C N 1
ATOM 4623 C CA . ALA C 1 145 ? -9.68200 -124.51900 -60.61200 1.000 31.94635 145 ALA C CA 1
ATOM 4624 C C . ALA C 1 145 ? -8.65400 -125.64500 -60.63200 1.000 35.26247 145 ALA C C 1
ATOM 4625 O O . ALA C 1 145 ? -8.97500 -126.81000 -60.34900 1.000 32.73732 145 ALA C O 1
ATOM 4627 N N . LEU C 1 146 ? -7.40500 -125.30800 -60.96600 1.000 28.67486 146 LEU C N 1
ATOM 4628 C CA . LEU C 1 146 ? -6.33900 -126.29500 -60.95500 1.000 29.70344 146 LEU C CA 1
ATOM 4629 C C . LEU C 1 146 ? -6.14800 -126.88200 -59.56400 1.000 32.63487 146 LEU C C 1
ATOM 4630 O O . LEU C 1 146 ? -5.95700 -128.09900 -59.42400 1.000 31.07006 146 LEU C O 1
ATOM 4635 N N . GLU C 1 147 ? -6.22800 -126.03500 -58.52200 1.000 30.58277 147 GLU C N 1
ATOM 4636 C CA . GLU C 1 147 ? -5.91400 -126.49000 -57.17200 1.000 31.02188 147 GLU C CA 1
ATOM 4637 C C . GLU C 1 147 ? -6.96200 -127.47100 -56.65600 1.000 30.41670 147 GLU C C 1
ATOM 4638 O O . GLU C 1 147 ? -6.62600 -128.41900 -55.94100 1.000 33.06165 147 GLU C O 1
ATOM 4644 N N . VAL C 1 148 ? -8.23600 -127.27300 -57.00300 1.000 31.25898 148 VAL C N 1
ATOM 4645 C CA . VAL C 1 148 ? -9.28900 -128.16700 -56.52200 1.000 33.18892 148 VAL C CA 1
ATOM 4646 C C . VAL C 1 148 ? -9.61700 -129.26400 -57.52200 1.000 34.03835 148 VAL C C 1
ATOM 4647 O O . VAL C 1 148 ? -10.52400 -130.06400 -57.26800 1.000 33.33285 148 VAL C O 1
ATOM 4651 N N . GLY C 1 149 ? -8.91300 -129.32400 -58.65100 1.000 33.40204 149 GLY C N 1
ATOM 4652 C CA . GLY C 1 149 ? -9.20200 -130.32500 -59.65700 1.000 30.69542 149 GLY C CA 1
ATOM 4653 C C . GLY C 1 149 ? -10.50900 -130.11500 -60.39200 1.000 36.98517 149 GLY C C 1
ATOM 4654 O O . GLY C 1 149 ? -11.12900 -131.08800 -60.81500 1.000 37.04477 149 GLY C O 1
ATOM 4655 N N . ALA C 1 150 ? -10.95900 -128.87000 -60.53600 1.000 33.69326 150 ALA C N 1
ATOM 4656 C CA . ALA C 1 150 ? -12.12100 -128.59100 -61.36300 1.000 35.61689 150 ALA C CA 1
ATOM 4657 C C . ALA C 1 150 ? -11.86100 -129.02200 -62.80700 1.000 34.84164 150 ALA C C 1
ATOM 4658 O O . ALA C 1 150 ? -10.72100 -129.01800 -63.28400 1.000 35.23280 150 ALA C O 1
ATOM 4660 N N . GLU C 1 151 ? -12.93500 -129.39700 -63.50900 1.000 40.82311 151 GLU C N 1
ATOM 4661 C CA . GLU C 1 151 ? -12.81800 -129.89800 -64.87700 1.000 39.56075 151 GLU C CA 1
ATOM 4662 C C . GLU C 1 151 ? -12.96200 -128.80800 -65.93300 1.000 42.21692 151 GLU C C 1
ATOM 4663 O O . GLU C 1 151 ? -12.63500 -129.05000 -67.10200 1.000 40.31853 151 GLU C O 1
ATOM 4669 N N . VAL C 1 152 ? -13.43000 -127.62100 -65.54400 1.000 34.98776 152 VAL C N 1
ATOM 4670 C CA . VAL C 1 152 ? -13.65500 -126.51300 -66.46300 1.000 35.25533 152 VAL C CA 1
ATOM 4671 C C . VAL C 1 152 ? -13.79400 -125.25000 -65.62400 1.000 33.96326 152 VAL C C 1
ATOM 4672 O O . VAL C 1 152 ? -14.25200 -125.29900 -64.48500 1.000 32.81122 152 VAL C O 1
ATOM 4676 N N . VAL C 1 153 ? -13.39700 -124.11600 -66.18700 1.000 36.23959 153 VAL C N 1
ATOM 4677 C CA . VAL C 1 153 ? -13.66200 -122.81800 -65.58100 1.000 37.34350 153 VAL C CA 1
ATOM 4678 C C . VAL C 1 153 ? -14.86400 -122.18800 -66.27100 1.000 42.42994 153 VAL C C 1
ATOM 4679 O O . VAL C 1 153 ? -14.81000 -121.88000 -67.47000 1.000 40.44425 153 VAL C O 1
ATOM 4683 N N . LEU C 1 154 ? -15.93000 -121.96200 -65.50600 1.000 36.86957 154 LEU C N 1
ATOM 4684 C CA . LEU C 1 154 ? -17.13400 -121.29700 -65.99500 1.000 37.47930 154 LEU C CA 1
ATOM 4685 C C . LEU C 1 154 ? -17.01000 -119.79700 -65.73400 1.000 35.77096 154 LEU C C 1
ATOM 4686 O O . LEU C 1 154 ? -17.17800 -119.33300 -64.60400 1.000 38.19972 154 LEU C O 1
ATOM 4691 N N . MET C 1 155 ? -16.71500 -119.03200 -66.78200 1.000 40.98462 155 MET C N 1
ATOM 4692 C CA . MET C 1 155 ? -16.51000 -117.59000 -66.65100 1.000 41.15247 155 MET C CA 1
ATOM 4693 C C . MET C 1 155 ? -17.83800 -116.87700 -66.87100 1.000 45.53570 155 MET C C 1
ATOM 4694 O O . MET C 1 155 ? -18.23400 -116.59300 -68.00100 1.000 44.48909 155 MET C O 1
ATOM 4699 N N . ALA C 1 156 ? -18.54500 -116.59600 -65.77900 1.000 35.42491 156 ALA C N 1
ATOM 4700 C CA . ALA C 1 156 ? -19.75200 -115.77700 -65.86700 1.000 37.70890 156 ALA C CA 1
ATOM 4701 C C . ALA C 1 156 ? -19.31700 -114.33100 -66.06400 1.000 33.23588 156 ALA C C 1
ATOM 4702 O O . ALA C 1 156 ? -18.84100 -113.67900 -65.13400 1.000 42.51438 156 ALA C O 1
ATOM 4704 N N . LYS C 1 157 ? -19.44900 -113.82600 -67.28500 1.000 47.40663 157 LYS C N 1
ATOM 4705 C CA . LYS C 1 157 ? -18.94900 -112.50100 -67.62600 1.000 46.57057 157 LYS C CA 1
ATOM 4706 C C . LYS C 1 157 ? -20.08700 -111.49300 -67.56800 1.000 49.84409 157 LYS C C 1
ATOM 4707 O O . LYS C 1 157 ? -21.22300 -111.78400 -67.97500 1.000 43.64261 157 LYS C O 1
ATOM 4713 N N . ASN C 1 158 ? -19.77800 -110.31900 -67.02100 1.000 59.07534 158 ASN C N 1
ATOM 4714 C CA . ASN C 1 158 ? -20.78300 -109.28600 -66.83400 1.000 56.44053 158 ASN C CA 1
ATOM 4715 C C . ASN C 1 158 ? -21.22300 -108.76600 -68.19800 1.000 57.32589 158 ASN C C 1
ATOM 4716 O O . ASN C 1 158 ? -20.39600 -108.27700 -68.97500 1.000 58.82019 158 ASN C O 1
ATOM 4721 N N . LYS C 1 159 ? -22.51000 -108.93600 -68.51000 1.000 52.80668 159 LYS C N 1
ATOM 4722 C CA . LYS C 1 159 ? -23.20400 -108.29800 -69.62900 1.000 57.86983 159 LYS C CA 1
ATOM 4723 C C . LYS C 1 159 ? -22.85500 -108.86700 -71.01200 1.000 60.72543 159 LYS C C 1
ATOM 4724 O O . LYS C 1 159 ? -23.22200 -108.26600 -72.03500 1.000 59.99490 159 LYS C O 1
ATOM 4730 N N . VAL C 1 160 ? -22.18400 -110.01800 -71.09500 1.000 55.15458 160 VAL C N 1
ATOM 4731 C CA . VAL C 1 160 ? -21.98500 -110.69500 -72.37000 1.000 51.08193 160 VAL C CA 1
ATOM 4732 C C . VAL C 1 160 ? -22.32800 -112.16800 -72.19800 1.000 55.29540 160 VAL C C 1
ATOM 4733 O O . VAL C 1 160 ? -22.41500 -112.68300 -71.07900 1.000 56.09761 160 VAL C O 1
ATOM 4737 N N . ASP C 1 161 ? -22.56000 -112.84500 -73.33200 1.000 41.57306 161 ASP C N 1
ATOM 4738 C CA . ASP C 1 161 ? -22.93500 -114.25600 -73.31100 1.000 44.87920 161 ASP C CA 1
ATOM 4739 C C . ASP C 1 161 ? -21.90600 -115.13600 -74.01100 1.000 47.17394 161 ASP C C 1
ATOM 4740 O O . ASP C 1 161 ? -22.19300 -116.29300 -74.33600 1.000 45.62932 161 ASP C O 1
ATOM 4745 N N . GLY C 1 162 ? -20.70900 -114.61200 -74.23300 1.000 42.12396 162 GLY C N 1
ATOM 4746 C CA . GLY C 1 162 ? -19.65300 -115.37900 -74.85400 1.000 39.90340 162 GLY C CA 1
ATOM 4747 C C . GLY C 1 162 ? -18.50800 -114.45100 -75.18600 1.000 42.73783 162 GLY C C 1
ATOM 4748 O O . GLY C 1 162 ? -18.49000 -113.29500 -74.76000 1.000 43.85490 162 GLY C O 1
ATOM 4749 N N . VAL C 1 163 ? -17.55900 -114.96400 -75.96600 1.000 42.59505 163 VAL C N 1
ATOM 4750 C CA . VAL C 1 163 ? -16.44300 -114.14600 -76.42300 1.000 40.13862 163 VAL C CA 1
ATOM 4751 C C . VAL C 1 163 ? -16.77100 -113.63400 -77.81400 1.000 39.99203 163 VAL C C 1
ATOM 4752 O O . VAL C 1 163 ? -17.31500 -114.36500 -78.64600 1.000 41.74785 163 VAL C O 1
ATOM 4756 N N . TYR C 1 164 ? -16.46500 -112.36800 -78.06400 1.000 43.07145 164 TYR C N 1
ATOM 4757 C CA . TYR C 1 164 ? -16.79100 -111.73000 -79.32800 1.000 45.65415 164 TYR C CA 1
ATOM 4758 C C . TYR C 1 164 ? -15.50800 -111.28600 -80.01800 1.000 43.26897 164 TYR C C 1
ATOM 4759 O O . TYR C 1 164 ? -14.44800 -111.16600 -79.39300 1.000 39.89374 164 TYR C O 1
ATOM 4768 N N . SER C 1 165 ? -15.61900 -111.07000 -81.33300 1.000 42.53644 165 SER C N 1
ATOM 4769 C CA . SER C 1 165 ? -14.51200 -110.53100 -82.11600 1.000 42.24438 165 SER C CA 1
ATOM 4770 C C . SER C 1 165 ? -14.01500 -109.20000 -81.56500 1.000 45.03365 165 SER C C 1
ATOM 4771 O O . SER C 1 165 ? -12.85900 -108.82800 -81.79500 1.000 48.33740 165 SER C O 1
ATOM 4774 N N . ASP C 1 166 ? -14.86000 -108.48800 -80.83400 1.000 54.06060 166 ASP C N 1
ATOM 4775 C CA . ASP C 1 166 ? -14.52000 -107.18900 -80.29000 1.000 58.34572 166 ASP C CA 1
ATOM 4776 C C . ASP C 1 166 ? -15.35900 -106.99800 -79.03900 1.000 59.23855 166 ASP C C 1
ATOM 4777 O O . ASP C 1 166 ? -16.28900 -107.76700 -78.77700 1.000 58.63144 166 ASP C O 1
ATOM 4782 N N . ASP C 1 167 ? -15.01200 -105.97700 -78.25400 1.000 60.26453 167 ASP C N 1
ATOM 4783 C CA . ASP C 1 167 ? -15.85800 -105.54700 -77.14700 1.000 58.99360 167 ASP C CA 1
ATOM 4784 C C . ASP C 1 167 ? -17.25500 -105.24000 -77.67800 1.000 59.30923 167 ASP C C 1
ATOM 4785 O O . ASP C 1 167 ? -17.42700 -104.23500 -78.37300 1.000 59.35019 167 ASP C O 1
ATOM 4790 N N . PRO C 1 168 ? -18.26900 -106.06600 -77.39000 1.000 51.14305 168 PRO C N 1
ATOM 4791 C CA . PRO C 1 168 ? -19.61000 -105.77800 -77.93100 1.000 48.96203 168 PRO C CA 1
ATOM 4792 C C . PRO C 1 168 ? -20.22000 -104.51100 -77.34900 1.000 57.53282 168 PRO C C 1
ATOM 4793 O O . PRO C 1 168 ? -21.10200 -103.91200 -77.98200 1.000 55.14509 168 PRO C O 1
ATOM 4797 N N . ARG C 1 169 ? -19.73400 -104.05800 -76.18900 1.000 75.50054 169 ARG C N 1
ATOM 4798 C CA . ARG C 1 169 ? -20.19300 -102.81600 -75.58400 1.000 79.31338 169 ARG C CA 1
ATOM 4799 C C . ARG C 1 169 ? -19.60700 -101.56700 -76.24200 1.000 81.14514 169 ARG C C 1
ATOM 4800 O O . ARG C 1 169 ? -20.12700 -100.46900 -76.01900 1.000 85.25115 169 ARG C O 1
ATOM 4808 N N . LYS C 1 170 ? -18.53700 -101.69500 -77.03700 1.000 78.10477 170 LYS C N 1
ATOM 4809 C CA . LYS C 1 170 ? -18.05700 -100.59900 -77.87700 1.000 77.78296 170 LYS C CA 1
ATOM 4810 C C . LYS C 1 170 ? -18.33400 -100.79700 -79.36000 1.000 76.95290 170 LYS C C 1
ATOM 4811 O O . LYS C 1 170 ? -18.36800 -99.81000 -80.10300 1.000 79.03203 170 LYS C O 1
ATOM 4817 N N . ASN C 1 171 ? -18.52800 -102.03900 -79.80400 1.000 70.92016 171 ASN C N 1
ATOM 4818 C CA . ASN C 1 171 ? -18.62600 -102.38900 -81.21800 1.000 64.90776 171 ASN C CA 1
ATOM 4819 C C . ASN C 1 171 ? -19.91600 -103.16600 -81.42400 1.000 68.46720 171 ASN C C 1
ATOM 4820 O O . ASN C 1 171 ? -19.94300 -104.39600 -81.24000 1.000 66.68088 171 ASN C O 1
ATOM 4825 N N . PRO C 1 172 ? -21.00300 -102.49900 -81.81100 1.000 66.46116 172 PRO C N 1
ATOM 4826 C CA . PRO C 1 172 ? -22.25900 -103.22900 -82.04500 1.000 64.06784 172 PRO C CA 1
ATOM 4827 C C . PRO C 1 172 ? -22.16100 -104.28500 -83.13400 1.000 63.33664 172 PRO C C 1
ATOM 4828 O O . PRO C 1 172 ? -22.99500 -105.20000 -83.16900 1.000 68.52144 172 PRO C O 1
ATOM 4832 N N . GLU C 1 173 ? -21.16000 -104.21300 -84.00600 1.000 67.58544 173 GLU C N 1
ATOM 4833 C CA . GLU C 1 173 ? -21.01800 -105.15900 -85.10700 1.000 67.38319 173 GLU C CA 1
ATOM 4834 C C . GLU C 1 173 ? -20.19000 -106.39500 -84.73500 1.000 64.14299 173 GLU C C 1
ATOM 4835 O O . GLU C 1 173 ? -19.95900 -107.24900 -85.59300 1.000 60.44592 173 GLU C O 1
ATOM 4837 N N . ALA C 1 174 ? -19.76900 -106.51800 -83.47500 1.000 65.04099 174 ALA C N 1
ATOM 4838 C CA . ALA C 1 174 ? -18.97700 -107.65800 -83.02900 1.000 60.59044 174 ALA C CA 1
ATOM 4839 C C . ALA C 1 174 ? -19.72700 -108.97200 -83.23000 1.000 63.91010 174 ALA C C 1
ATOM 4840 O O . ALA C 1 174 ? -20.95900 -109.02200 -83.18700 1.000 66.19785 174 ALA C O 1
ATOM 4842 N N . VAL C 1 175 ? -18.96500 -110.05300 -83.43900 1.000 60.56221 175 VAL C N 1
ATOM 4843 C CA . VAL C 1 175 ? -19.51100 -111.38300 -83.70600 1.000 62.10970 175 VAL C CA 1
ATOM 4844 C C . VAL C 1 175 ? -19.07300 -112.33300 -82.60200 1.000 56.50528 175 VAL C C 1
ATOM 4845 O O . VAL C 1 175 ? -17.91700 -112.29900 -82.17000 1.000 59.48162 175 VAL C O 1
ATOM 4849 N N . ARG C 1 176 ? -19.99200 -113.18700 -82.15600 1.000 51.37483 176 ARG C N 1
ATOM 4850 C CA . ARG C 1 176 ? -19.67900 -114.17500 -81.12700 1.000 55.55051 176 ARG C CA 1
ATOM 4851 C C . ARG C 1 176 ? -18.99500 -115.40500 -81.72400 1.000 54.53984 176 ARG C C 1
ATOM 4852 O O . ARG C 1 176 ? -19.29400 -115.81700 -82.84700 1.000 53.48676 176 ARG C O 1
ATOM 4860 N N . PHE C 1 177 ? -18.05600 -115.97800 -80.96800 1.000 51.69143 177 PHE C N 1
ATOM 4861 C CA . PHE C 1 177 ? -17.37700 -117.22100 -81.32600 1.000 50.37043 177 PHE C CA 1
ATOM 4862 C C . PHE C 1 177 ? -18.04100 -118.39700 -80.61500 1.000 48.76039 177 PHE C C 1
ATOM 4863 O O . PHE C 1 177 ? -18.39000 -118.30400 -79.43700 1.000 50.83383 177 PHE C O 1
ATOM 4871 N N . ASP C 1 178 ? -18.22900 -119.50000 -81.33400 1.000 51.75488 178 ASP C N 1
ATOM 4872 C CA . ASP C 1 178 ? -18.65900 -120.72900 -80.67300 1.000 50.00709 178 ASP C CA 1
ATOM 4873 C C . ASP C 1 178 ? -17.49600 -121.36500 -79.92700 1.000 54.09549 178 ASP C C 1
ATOM 4874 O O . ASP C 1 178 ? -17.68000 -121.90500 -78.83000 1.000 49.55430 178 ASP C O 1
ATOM 4879 N N . GLU C 1 179 ? -16.29700 -121.29400 -80.51600 1.000 53.31712 179 GLU C N 1
ATOM 4880 C CA . GLU C 1 179 ? -15.09000 -121.92700 -80.00300 1.000 52.42381 179 GLU C CA 1
ATOM 4881 C C . GLU C 1 179 ? -13.87300 -121.07700 -80.33300 1.000 50.98380 179 GLU C C 1
ATOM 4882 O O . GLU C 1 179 ? -13.82900 -120.41500 -81.37100 1.000 51.04087 179 GLU C O 1
ATOM 4888 N N . LEU C 1 180 ? -12.87500 -121.11700 -79.45100 1.000 43.07829 180 LEU C N 1
ATOM 4889 C CA . LEU C 1 180 ? -11.56800 -120.53900 -79.73900 1.000 41.14613 180 LEU C CA 1
ATOM 4890 C C . LEU C 1 180 ? -10.49000 -121.42900 -79.13700 1.000 43.44202 180 LEU C C 1
ATOM 4891 O O . LEU C 1 180 ? -10.74700 -122.21600 -78.22000 1.000 43.91323 180 LEU C O 1
ATOM 4896 N N . THR C 1 181 ? -9.27700 -121.29400 -79.66000 1.000 37.56252 181 THR C N 1
ATOM 4897 C CA . THR C 1 181 ? -8.08900 -121.81000 -78.99000 1.000 41.51205 181 THR C CA 1
ATOM 4898 C C . THR C 1 181 ? -7.52300 -120.73800 -78.06700 1.000 41.87239 181 THR C C 1
ATOM 4899 O O . THR C 1 181 ? -7.76300 -119.53700 -78.25200 1.000 41.51197 181 THR C O 1
ATOM 4903 N N . TYR C 1 182 ? -6.77200 -121.18700 -77.05500 1.000 40.81314 182 TYR C N 1
ATOM 4904 C CA . TYR C 1 182 ? -6.05300 -120.25800 -76.18500 1.000 33.92002 182 TYR C CA 1
ATOM 4905 C C . TYR C 1 182 ? -5.22600 -119.25900 -76.99300 1.000 38.50556 182 TYR C C 1
ATOM 4906 O O . TYR C 1 182 ? -5.29300 -118.04800 -76.75000 1.000 41.79666 182 TYR C O 1
ATOM 4915 N N . LEU C 1 183 ? -4.43100 -119.75100 -77.96000 1.000 49.71557 183 LEU C N 1
ATOM 4916 C CA . LEU C 1 183 ? -3.59400 -118.85200 -78.75800 1.000 45.54467 183 LEU C CA 1
ATOM 4917 C C . LEU C 1 183 ? -4.43800 -117.89000 -79.57800 1.000 47.64298 183 LEU C C 1
ATOM 4918 O O . LEU C 1 183 ? -4.05700 -116.73000 -79.77400 1.000 47.84785 183 LEU C O 1
ATOM 4923 N N . GLU C 1 184 ? -5.57400 -118.36000 -80.09400 1.000 43.70119 184 GLU C N 1
ATOM 4924 C CA . GLU C 1 184 ? -6.43600 -117.46600 -80.85000 1.000 45.14675 184 GLU C CA 1
ATOM 4925 C C . GLU C 1 184 ? -6.88900 -116.29400 -79.99400 1.000 52.82327 184 GLU C C 1
ATOM 4926 O O . GLU C 1 184 ? -6.99300 -115.16100 -80.48700 1.000 51.17703 184 GLU C O 1
ATOM 4932 N N . VAL C 1 185 ? -7.15000 -116.53700 -78.70300 1.000 39.76333 185 VAL C N 1
ATOM 4933 C CA . VAL C 1 185 ? -7.54400 -115.43800 -77.82900 1.000 39.50051 185 VAL C CA 1
ATOM 4934 C C . VAL C 1 185 ? -6.40400 -114.43800 -77.71500 1.000 37.60386 185 VAL C C 1
ATOM 4935 O O . VAL C 1 185 ? -6.60200 -113.22500 -77.86100 1.000 42.11184 185 VAL C O 1
ATOM 4939 N N . LEU C 1 186 ? -5.18600 -114.93400 -77.48100 1.000 40.82525 186 LEU C N 1
ATOM 4940 C CA . LEU C 1 186 ? -4.03700 -114.03700 -77.35100 1.000 42.67573 186 LEU C CA 1
ATOM 4941 C C . LEU C 1 186 ? -3.73400 -113.31800 -78.66300 1.000 43.98167 186 LEU C C 1
ATOM 4942 O O . LEU C 1 186 ? -3.55600 -112.09600 -78.67600 1.000 47.85645 186 LEU C O 1
ATOM 4947 N N . ASN C 1 187 ? -3.69200 -114.04400 -79.78300 1.000 42.89987 187 ASN C N 1
ATOM 4948 C CA . ASN C 1 187 ? -3.30600 -113.39600 -81.03500 1.000 46.09613 187 ASN C CA 1
ATOM 4949 C C . ASN C 1 187 ? -4.33000 -112.37200 -81.50200 1.000 44.11805 187 ASN C C 1
ATOM 4950 O O . ASN C 1 187 ? -3.94700 -111.35300 -82.07700 1.000 45.53369 187 ASN C O 1
ATOM 4955 N N . ARG C 1 188 ? -5.62100 -112.61300 -81.28200 1.000 46.48409 188 ARG C N 1
ATOM 4956 C CA . ARG C 1 188 ? -6.62100 -111.61500 -81.64100 1.000 46.97369 188 ARG C CA 1
ATOM 4957 C C . ARG C 1 188 ? -6.73200 -110.50400 -80.61300 1.000 50.15622 188 ARG C C 1
ATOM 4958 O O . ARG C 1 188 ? -7.54000 -109.59000 -80.81000 1.000 49.23396 188 ARG C O 1
ATOM 4966 N N . GLY C 1 189 ? -5.95400 -110.56000 -79.52900 1.000 41.82412 189 GLY C N 1
ATOM 4967 C CA . GLY C 1 189 ? -5.97600 -109.48200 -78.55500 1.000 40.04268 189 GLY C CA 1
ATOM 4968 C C . GLY C 1 189 ? -7.33600 -109.21400 -77.94900 1.000 42.01726 189 GLY C C 1
ATOM 4969 O O . GLY C 1 189 ? -7.67800 -108.05500 -77.70200 1.000 43.10296 189 GLY C O 1
ATOM 4970 N N . LEU C 1 190 ? -8.12900 -110.25800 -77.71600 1.000 46.07780 190 LEU C N 1
ATOM 4971 C CA . LEU C 1 190 ? -9.40900 -110.09700 -77.04100 1.000 45.78710 190 LEU C CA 1
ATOM 4972 C C . LEU C 1 190 ? -9.20300 -109.81800 -75.54800 1.000 51.13216 190 LEU C C 1
ATOM 4973 O O . LEU C 1 190 ? -8.26300 -110.32600 -74.91600 1.000 45.59390 190 LEU C O 1
ATOM 4978 N N . GLN C 1 191 ? -10.09100 -108.98500 -74.99300 1.000 48.21427 191 GLN C N 1
ATOM 4979 C CA . GLN C 1 191 ? -9.99300 -108.48700 -73.62700 1.000 52.09713 191 GLN C CA 1
ATOM 4980 C C . GLN C 1 191 ? -11.06300 -109.07400 -72.71300 1.000 48.79823 191 GLN C C 1
ATOM 4981 O O . GLN C 1 191 ? -11.53400 -108.39500 -71.80200 1.000 59.56774 191 GLN C O 1
ATOM 4987 N N . VAL C 1 192 ? -11.47700 -110.31600 -72.95900 1.000 42.48985 192 VAL C N 1
ATOM 4988 C CA . VAL C 1 192 ? -12.49300 -110.95500 -72.13300 1.000 43.75460 192 VAL C CA 1
ATOM 4989 C C . VAL C 1 192 ? -11.95300 -111.33200 -70.75300 1.000 44.59147 192 VAL C C 1
ATOM 4990 O O . VAL C 1 192 ? -12.72100 -111.37500 -69.78500 1.000 46.90539 192 VAL C O 1
ATOM 4994 N N . MET C 1 193 ? -10.66300 -111.67900 -70.64400 1.000 38.72553 193 MET C N 1
ATOM 4995 C CA . MET C 1 193 ? -10.07700 -112.08900 -69.36600 1.000 42.33471 193 MET C CA 1
ATOM 4996 C C . MET C 1 193 ? -8.57200 -111.91800 -69.40500 1.000 33.70392 193 MET C C 1
ATOM 4997 O O . MET C 1 193 ? -7.98300 -111.75800 -70.47100 1.000 41.91273 193 MET C O 1
ATOM 5002 N N . ASP C 1 194 ? -7.96900 -111.92900 -68.21700 1.000 40.36765 194 ASP C N 1
ATOM 5003 C CA . ASP C 1 194 ? -6.52200 -111.98900 -68.07800 1.000 42.15931 194 ASP C CA 1
ATOM 5004 C C . ASP C 1 194 ? -5.89700 -112.91500 -69.11000 1.000 40.11234 194 ASP C C 1
ATOM 5005 O O . ASP C 1 194 ? -6.24800 -114.09600 -69.19200 1.000 39.41267 194 ASP C O 1
ATOM 5010 N N . THR C 1 195 ? -4.93300 -112.38700 -69.86500 1.000 37.89380 195 THR C N 1
ATOM 5011 C CA . THR C 1 195 ? -4.12100 -113.26600 -70.70300 1.000 39.81479 195 THR C CA 1
ATOM 5012 C C . THR C 1 195 ? -3.35400 -114.26200 -69.84800 1.000 38.68529 195 THR C C 1
ATOM 5013 O O . THR C 1 195 ? -3.13900 -115.40500 -70.27200 1.000 41.73465 195 THR C O 1
ATOM 5017 N N . THR C 1 196 ? -2.99000 -113.86500 -68.62400 1.000 37.63646 196 THR C N 1
ATOM 5018 C CA . THR C 1 196 ? -2.36900 -114.79400 -67.68300 1.000 39.42229 196 THR C CA 1
ATOM 5019 C C . THR C 1 196 ? -3.32000 -115.92000 -67.27400 1.000 37.58401 196 THR C C 1
ATOM 5020 O O . THR C 1 196 ? -2.89200 -117.06500 -67.08400 1.000 36.20462 196 THR C O 1
ATOM 5024 N N . ALA C 1 197 ? -4.60700 -115.62400 -67.12600 1.000 36.67047 197 ALA C N 1
ATOM 5025 C CA . ALA C 1 197 ? -5.56300 -116.69600 -66.86100 1.000 36.11599 197 ALA C CA 1
ATOM 5026 C C . ALA C 1 197 ? -5.69800 -117.61400 -68.06800 1.000 38.69642 197 ALA C C 1
ATOM 5027 O O . ALA C 1 197 ? -5.84100 -118.83600 -67.91300 1.000 36.89493 197 ALA C O 1
ATOM 5029 N N . ILE C 1 198 ? -5.64400 -117.04000 -69.27700 1.000 31.53658 198 ILE C N 1
ATOM 5030 C CA . ILE C 1 198 ? -5.65900 -117.84900 -70.49100 1.000 34.02240 198 ILE C CA 1
ATOM 5031 C C . ILE C 1 198 ? -4.49500 -118.84300 -70.48900 1.000 34.27527 198 ILE C C 1
ATOM 5032 O O . ILE C 1 198 ? -4.69400 -120.05600 -70.63200 1.000 34.60456 198 ILE C O 1
ATOM 5037 N N . THR C 1 199 ? -3.26600 -118.35400 -70.29300 1.000 35.46319 199 THR C N 1
ATOM 5038 C CA . THR C 1 199 ? -2.11100 -119.24300 -70.43100 1.000 42.54366 199 THR C CA 1
ATOM 5039 C C . THR C 1 199 ? -2.03000 -120.26800 -69.31300 1.000 38.99191 199 THR C C 1
ATOM 5040 O O . THR C 1 199 ? -1.52400 -121.37100 -69.52900 1.000 42.09956 199 THR C O 1
ATOM 5044 N N . LEU C 1 200 ? -2.49700 -119.93400 -68.11500 1.000 39.16243 200 LEU C N 1
ATOM 5045 C CA . LEU C 1 200 ? -2.52200 -120.93600 -67.05600 1.000 35.00738 200 LEU C CA 1
ATOM 5046 C C . LEU C 1 200 ? -3.39500 -122.12100 -67.46100 1.000 37.03992 200 LEU C C 1
ATOM 5047 O O . LEU C 1 200 ? -2.96300 -123.27500 -67.39700 1.000 39.05703 200 LEU C O 1
ATOM 5052 N N . CYS C 1 201 ? -4.61600 -121.85200 -67.93100 1.000 36.94561 201 CYS C N 1
ATOM 5053 C CA . CYS C 1 201 ? -5.47200 -122.93800 -68.39200 1.000 35.74368 201 CYS C CA 1
ATOM 5054 C C . CYS C 1 201 ? -4.88400 -123.63400 -69.60400 1.000 40.63360 201 CYS C C 1
ATOM 5055 O O . CYS C 1 201 ? -5.03500 -124.85700 -69.74800 1.000 38.48167 201 CYS C O 1
ATOM 5058 N N . MET C 1 202 ? -4.21900 -122.87700 -70.48300 1.000 41.99336 202 MET C N 1
ATOM 5059 C CA . MET C 1 202 ? -3.60300 -123.46800 -71.66500 1.000 38.72061 202 MET C CA 1
ATOM 5060 C C . MET C 1 202 ? -2.55000 -124.49700 -71.27400 1.000 41.11848 202 MET C C 1
ATOM 5061 O O . MET C 1 202 ? -2.52000 -125.60800 -71.80800 1.000 43.22810 202 MET C O 1
ATOM 5066 N N . GLU C 1 203 ? -1.68800 -124.14800 -70.31900 1.000 49.51820 203 GLU C N 1
ATOM 5067 C CA . GLU C 1 203 ? -0.63500 -125.05600 -69.88700 1.000 44.63896 203 GLU C CA 1
ATOM 5068 C C . GLU C 1 203 ? -1.20300 -126.36200 -69.34300 1.000 45.25528 203 GLU C C 1
ATOM 5069 O O . GLU C 1 203 ? -0.55700 -127.40400 -69.44000 1.000 49.30565 203 GLU C O 1
ATOM 5075 N N . ALA C 1 204 ? -2.41300 -126.34200 -68.80200 1.000 37.69544 204 ALA C N 1
ATOM 5076 C CA . ALA C 1 204 ? -2.99500 -127.51900 -68.16900 1.000 33.55956 204 ALA C CA 1
ATOM 5077 C C . ALA C 1 204 ? -4.02800 -128.22700 -69.03800 1.000 38.09542 204 ALA C C 1
ATOM 5078 O O . ALA C 1 204 ? -4.56500 -129.25800 -68.61900 1.000 35.08449 204 ALA C O 1
ATOM 5080 N N . GLY C 1 205 ? -4.33900 -127.69900 -70.21900 1.000 34.41727 205 GLY C N 1
ATOM 5081 C CA . GLY C 1 205 ? -5.46500 -128.22300 -70.96900 1.000 32.51660 205 GLY C CA 1
ATOM 5082 C C . GLY C 1 205 ? -6.78600 -128.06500 -70.25200 1.000 39.15449 205 GLY C C 1
ATOM 5083 O O . GLY C 1 205 ? -7.68000 -128.90300 -70.41000 1.000 40.27049 205 GLY C O 1
ATOM 5084 N N . LEU C 1 206 ? -6.93200 -127.01200 -69.45500 1.000 38.32615 206 LEU C N 1
ATOM 5085 C CA . LEU C 1 206 ? -8.15900 -126.79100 -68.71600 1.000 35.37087 206 LEU C CA 1
ATOM 5086 C C . LEU C 1 206 ? -9.09600 -125.92300 -69.54700 1.000 37.01326 206 LEU C C 1
ATOM 5087 O O . LEU C 1 206 ? -8.76100 -124.76200 -69.82700 1.000 35.89242 206 LEU C O 1
ATOM 5092 N N . PRO C 1 207 ? -10.26100 -126.42100 -69.94300 1.000 34.20648 207 PRO C N 1
ATOM 5093 C CA . PRO C 1 207 ? -11.17400 -125.62200 -70.77200 1.000 34.51548 207 PRO C CA 1
ATOM 5094 C C . PRO C 1 207 ? -11.86200 -124.50500 -69.98800 1.000 33.09818 207 PRO C C 1
ATOM 5095 O O . PRO C 1 207 ? -12.02300 -124.56800 -68.76800 1.000 32.83507 207 PRO C O 1
ATOM 5099 N N . ILE C 1 208 ? -12.29000 -123.48400 -70.73800 1.000 37.66298 208 ILE C N 1
ATOM 5100 C CA . ILE C 1 208 ? -12.99100 -122.30700 -70.23100 1.000 35.52003 208 ILE C CA 1
ATOM 5101 C C . ILE C 1 208 ? -14.26700 -122.12200 -71.04100 1.000 38.19879 208 ILE C C 1
ATOM 5102 O O . ILE C 1 208 ? -14.21800 -122.15600 -72.27700 1.000 40.97684 208 ILE C O 1
ATOM 5107 N N . VAL C 1 209 ? -15.39500 -121.87200 -70.36100 1.000 35.38640 209 VAL C N 1
ATOM 5108 C CA . VAL C 1 209 ? -16.64900 -121.49300 -71.02700 1.000 29.65349 209 VAL C CA 1
ATOM 5109 C C . VAL C 1 209 ? -17.05600 -120.10600 -70.55800 1.000 32.70689 209 VAL C C 1
ATOM 5110 O O . VAL C 1 209 ? -17.29300 -119.89400 -69.36400 1.000 34.60621 209 VAL C O 1
ATOM 5114 N N . VAL C 1 210 ? -17.14800 -119.16800 -71.49500 1.000 37.95316 210 VAL C N 1
ATOM 5115 C CA . VAL C 1 210 ? -17.61600 -117.81200 -71.21800 1.000 34.90670 210 VAL C CA 1
ATOM 5116 C C . VAL C 1 210 ? -19.10400 -117.74700 -71.54300 1.000 38.39093 210 VAL C C 1
ATOM 5117 O O . VAL C 1 210 ? -19.51500 -118.06700 -72.66300 1.000 38.89401 210 VAL C O 1
ATOM 5121 N N . PHE C 1 211 ? -19.91400 -117.35100 -70.56800 1.000 38.05436 211 PHE C N 1
ATOM 5122 C CA . PHE C 1 211 ? -21.35400 -117.44700 -70.71500 1.000 34.20701 211 PHE C CA 1
ATOM 5123 C C . PHE C 1 211 ? -22.02600 -116.39100 -69.85600 1.000 40.06990 211 PHE C C 1
ATOM 5124 O O . PHE C 1 211 ? -21.38000 -115.69000 -69.06500 1.000 41.71511 211 PHE C O 1
ATOM 5132 N N . ASP C 1 212 ? -23.34600 -116.28600 -70.03600 1.000 52.29539 212 ASP C N 1
ATOM 5133 C CA . ASP C 1 212 ? -24.19800 -115.32900 -69.33900 1.000 44.25769 212 ASP C CA 1
ATOM 5134 C C . ASP C 1 212 ? -24.93300 -116.08500 -68.23500 1.000 51.43981 212 ASP C C 1
ATOM 5135 O O . ASP C 1 212 ? -25.81000 -116.91000 -68.52300 1.000 46.18045 212 ASP C O 1
ATOM 5140 N N . ILE C 1 213 ? -24.58200 -115.81000 -66.97400 1.000 42.50403 213 ILE C N 1
ATOM 5141 C CA . ILE C 1 213 ? -25.20600 -116.56000 -65.88400 1.000 45.43563 213 ILE C CA 1
ATOM 5142 C C . ILE C 1 213 ? -26.67500 -116.17800 -65.71600 1.000 44.34171 213 ILE C C 1
ATOM 5143 O O . ILE C 1 213 ? -27.45900 -116.96100 -65.16400 1.000 47.00851 213 ILE C O 1
ATOM 5148 N N . PHE C 1 214 ? -27.08900 -115.01200 -66.20400 1.000 47.28320 214 PHE C N 1
ATOM 5149 C CA . PHE C 1 214 ? -28.47600 -114.59400 -66.05600 1.000 54.68685 214 PHE C CA 1
ATOM 5150 C C . PHE C 1 214 ? -29.32400 -114.90100 -67.28200 1.000 55.12493 214 PHE C C 1
ATOM 5151 O O . PHE C 1 214 ? -30.44900 -114.40200 -67.38600 1.000 57.12681 214 PHE C O 1
ATOM 5159 N N . LYS C 1 215 ? -28.82200 -115.71900 -68.20600 1.000 51.53454 215 LYS C N 1
ATOM 5160 C CA . LYS C 1 215 ? -29.68100 -116.34000 -69.19600 1.000 48.91507 215 LYS C CA 1
ATOM 5161 C C . LYS C 1 215 ? -30.24000 -117.60100 -68.55700 1.000 49.19458 215 LYS C C 1
ATOM 5162 O O . LYS C 1 215 ? -29.48100 -118.55600 -68.34300 1.000 50.82383 215 LYS C O 1
ATOM 5168 N N . PRO C 1 216 ? -31.53100 -117.65900 -68.24200 1.000 45.06573 216 PRO C N 1
ATOM 5169 C CA . PRO C 1 216 ? -32.05700 -118.80400 -67.48700 1.000 43.56875 216 PRO C CA 1
ATOM 5170 C C . PRO C 1 216 ? -31.68100 -120.12600 -68.13600 1.000 42.49488 216 PRO C C 1
ATOM 5171 O O . PRO C 1 216 ? -31.75300 -120.28100 -69.35300 1.000 51.40375 216 PRO C O 1
ATOM 5175 N N . GLY C 1 217 ? -31.22800 -121.07400 -67.31400 1.000 45.64593 217 GLY C N 1
ATOM 5176 C CA . GLY C 1 217 ? -30.82900 -122.37700 -67.79300 1.000 37.13245 217 GLY C CA 1
ATOM 5177 C C . GLY C 1 217 ? -29.41900 -122.47400 -68.34900 1.000 42.59727 217 GLY C C 1
ATOM 5178 O O . GLY C 1 217 ? -28.94400 -123.59700 -68.57600 1.000 39.44284 217 GLY C O 1
ATOM 5179 N N . ALA C 1 218 ? -28.73300 -121.34900 -68.59800 1.000 32.90587 218 ALA C N 1
ATOM 5180 C CA . ALA C 1 218 ? -27.40100 -121.43000 -69.19300 1.000 36.17443 218 ALA C CA 1
ATOM 5181 C C . ALA C 1 218 ? -26.44600 -122.21500 -68.29400 1.000 40.78459 218 ALA C C 1
ATOM 5182 O O . ALA C 1 218 ? -25.83900 -123.20600 -68.72900 1.000 39.97554 218 ALA C O 1
ATOM 5184 N N . LEU C 1 219 ? -26.30500 -121.78800 -67.03100 1.000 38.99300 219 LEU C N 1
ATOM 5185 C CA . LEU C 1 219 ? -25.36900 -122.44700 -66.12500 1.000 38.48401 219 LEU C CA 1
ATOM 5186 C C . LEU C 1 219 ? -25.69400 -123.93000 -65.99100 1.000 42.82726 219 LEU C C 1
ATOM 5187 O O . LEU C 1 219 ? -24.81700 -124.79100 -66.15500 1.000 42.85018 219 LEU C O 1
ATOM 5192 N N . VAL C 1 220 ? -26.95800 -124.25100 -65.70900 1.000 45.01516 220 VAL C N 1
ATOM 5193 C CA . VAL C 1 220 ? -27.33700 -125.65000 -65.54300 1.000 47.61011 220 VAL C CA 1
ATOM 5194 C C . VAL C 1 220 ? -27.15100 -126.40500 -66.85600 1.000 47.86235 220 VAL C C 1
ATOM 5195 O O . VAL C 1 220 ? -26.68900 -127.55300 -66.87000 1.000 48.76328 220 VAL C O 1
ATOM 5199 N N . GLY C 1 221 ? -27.45500 -125.75400 -67.97800 1.000 48.40754 221 GLY C N 1
ATOM 5200 C CA . GLY C 1 221 ? -27.18400 -126.29500 -69.29600 1.000 45.21394 221 GLY C CA 1
ATOM 5201 C C . GLY C 1 221 ? -25.75100 -126.76000 -69.45500 1.000 50.99854 221 GLY C C 1
ATOM 5202 O O . GLY C 1 221 ? -25.51400 -127.94100 -69.74200 1.000 52.15848 221 GLY C O 1
ATOM 5203 N N . ILE C 1 222 ? -24.79300 -125.84200 -69.25500 1.000 46.35921 222 ILE C N 1
ATOM 5204 C CA . ILE C 1 222 ? -23.37000 -126.18300 -69.34800 1.000 45.34905 222 ILE C CA 1
ATOM 5205 C C . ILE C 1 222 ? -23.03700 -127.37900 -68.46800 1.000 47.29419 222 ILE C C 1
ATOM 5206 O O . ILE C 1 222 ? -22.30900 -128.29300 -68.87800 1.000 44.82148 222 ILE C O 1
ATOM 5211 N N . ILE C 1 223 ? -23.55000 -127.39200 -67.23900 1.000 43.11313 223 ILE C N 1
ATOM 5212 C CA . ILE C 1 223 ? -23.22900 -128.49900 -66.34300 1.000 46.11980 223 ILE C CA 1
ATOM 5213 C C . ILE C 1 223 ? -23.77200 -129.80900 -66.90300 1.000 48.65406 223 ILE C C 1
ATOM 5214 O O . ILE C 1 223 ? -23.12700 -130.86200 -66.79900 1.000 47.91924 223 ILE C O 1
ATOM 5219 N N . GLN C 1 224 ? -24.95000 -129.76200 -67.53200 1.000 63.50131 224 GLN C N 1
ATOM 5220 C CA . GLN C 1 224 ? -25.55600 -130.98400 -68.04200 1.000 64.20581 224 GLN C CA 1
ATOM 5221 C C . GLN C 1 224 ? -25.00300 -131.42000 -69.39100 1.000 62.96481 224 GLN C C 1
ATOM 5222 O O . GLN C 1 224 ? -25.23400 -132.56400 -69.78600 1.000 67.57689 224 GLN C O 1
ATOM 5228 N N . GLY C 1 225 ? -24.27800 -130.56300 -70.10100 1.000 56.10298 225 GLY C N 1
ATOM 5229 C CA . GLY C 1 225 ? -23.67300 -130.98700 -71.34900 1.000 49.53776 225 GLY C CA 1
ATOM 5230 C C . GLY C 1 225 ? -24.13000 -130.20800 -72.56500 1.000 49.83732 225 GLY C C 1
ATOM 5231 O O . GLY C 1 225 ? -23.78300 -130.57600 -73.68500 1.000 50.58623 225 GLY C O 1
ATOM 5232 N N . GLU C 1 226 ? -24.88900 -129.13200 -72.37600 1.000 46.40137 226 GLU C N 1
ATOM 5233 C CA . GLU C 1 226 ? -25.34300 -128.37400 -73.52500 1.000 46.19752 226 GLU C CA 1
ATOM 5234 C C . GLU C 1 226 ? -24.25900 -127.41400 -74.00100 1.000 51.40395 226 GLU C C 1
ATOM 5235 O O . GLU C 1 226 ? -23.33900 -127.04400 -73.26500 1.000 50.70436 226 GLU C O 1
ATOM 5241 N N . LYS C 1 227 ? -24.39000 -127.00100 -75.25700 1.000 54.18471 227 LYS C N 1
ATOM 5242 C CA . LYS C 1 227 ? -23.48900 -126.03200 -75.86800 1.000 51.43317 227 LYS C CA 1
ATOM 5243 C C . LYS C 1 227 ? -24.01700 -124.64400 -75.53500 1.000 55.56868 227 LYS C C 1
ATOM 5244 O O . LYS C 1 227 ? -25.05800 -124.22700 -76.05300 1.000 55.92866 227 LYS C O 1
ATOM 5250 N N . VAL C 1 228 ? -23.31300 -123.93700 -74.65600 1.000 45.68793 228 VAL C N 1
ATOM 5251 C CA . VAL C 1 228 ? -23.70600 -122.60600 -74.21900 1.000 42.48866 228 VAL C CA 1
ATOM 5252 C C . VAL C 1 228 ? -22.46800 -121.72600 -74.24100 1.000 38.68127 228 VAL C C 1
ATOM 5253 O O . VAL C 1 228 ? -21.39500 -122.14400 -73.79900 1.000 45.50763 228 VAL C O 1
ATOM 5257 N N . GLY C 1 229 ? -22.61000 -120.51900 -74.77400 1.000 42.47990 229 GLY C N 1
ATOM 5258 C CA . GLY C 1 229 ? -21.50900 -119.57900 -74.74700 1.000 45.27943 229 GLY C CA 1
ATOM 5259 C C . GLY C 1 229 ? -20.35400 -119.95100 -75.67000 1.000 45.02672 229 GLY C C 1
ATOM 5260 O O . GLY C 1 229 ? -20.51900 -120.59100 -76.70600 1.000 50.49825 229 GLY C O 1
ATOM 5261 N N . THR C 1 230 ? -19.16200 -119.52000 -75.28200 1.000 42.75264 230 THR C N 1
ATOM 5262 C CA . THR C 1 230 ? -17.95000 -119.72600 -76.05200 1.000 38.30717 230 THR C CA 1
ATOM 5263 C C . THR C 1 230 ? -17.01600 -120.65000 -75.28900 1.000 41.12860 230 THR C C 1
ATOM 5264 O O . THR C 1 230 ? -16.71300 -120.40100 -74.11900 1.000 42.93919 230 THR C O 1
ATOM 5268 N N . LEU C 1 231 ? -16.56000 -121.70600 -75.95000 1.000 38.00137 231 LEU C N 1
ATOM 5269 C CA . LEU C 1 231 ? -15.60500 -122.64100 -75.37800 1.000 35.97520 231 LEU C CA 1
ATOM 5270 C C . LEU C 1 231 ? -14.20200 -122.23600 -75.81800 1.000 35.30103 231 LEU C C 1
ATOM 5271 O O . LEU C 1 231 ? -13.94700 -122.05900 -77.01400 1.000 42.70639 231 LEU C O 1
ATOM 5276 N N . ILE C 1 232 ? -13.30900 -122.05200 -74.85500 1.000 39.17623 232 ILE C N 1
ATOM 5277 C CA . ILE C 1 232 ? -11.89800 -121.80300 -75.11900 1.000 40.26854 232 ILE C CA 1
ATOM 5278 C C . ILE C 1 232 ? -11.14200 -123.06500 -74.72900 1.000 42.85802 232 ILE C C 1
ATOM 5279 O O . ILE C 1 232 ? -11.23400 -123.51900 -73.58000 1.000 42.02718 232 ILE C O 1
ATOM 5284 N N . HIS C 1 233 ? -10.43000 -123.66200 -75.68600 1.000 44.74341 233 HIS C N 1
ATOM 5285 C CA . HIS C 1 233 ? -9.74100 -124.92400 -75.39400 1.000 46.78985 233 HIS C CA 1
ATOM 5286 C C . HIS C 1 233 ? -8.58200 -125.21900 -76.33600 1.000 44.26116 233 HIS C C 1
ATOM 5287 O O . HIS C 1 233 ? -8.13700 -124.35700 -77.10300 1.000 46.46463 233 HIS C O 1
ATOM 5295 N N . MET D 1 1 ? -38.83600 -59.51000 -35.45200 1.000 85.85834 1 MET D N 1
ATOM 5296 C CA . MET D 1 1 ? -38.87200 -60.09000 -36.79400 1.000 77.20474 1 MET D CA 1
ATOM 5297 C C . MET D 1 1 ? -38.34900 -59.08800 -37.82800 1.000 69.19569 1 MET D C 1
ATOM 5298 O O . MET D 1 1 ? -39.01800 -58.11900 -38.17000 1.000 71.19803 1 MET D O 1
ATOM 5303 N N . LYS D 1 2 ? -37.13300 -59.33900 -38.31900 1.000 54.13623 2 LYS D N 1
ATOM 5304 C CA . LYS D 1 2 ? -36.46500 -58.37100 -39.18300 1.000 54.35635 2 LYS D CA 1
ATOM 5305 C C . LYS D 1 2 ? -37.06500 -58.34800 -40.58100 1.000 52.78643 2 LYS D C 1
ATOM 5306 O O . LYS D 1 2 ? -37.18900 -57.28100 -41.18800 1.000 57.59279 2 LYS D O 1
ATOM 5312 N N . TYR D 1 3 ? -37.39000 -59.51300 -41.12900 1.000 55.07832 3 TYR D N 1
ATOM 5313 C CA . TYR D 1 3 ? -37.89800 -59.63000 -42.48500 1.000 54.10690 3 TYR D CA 1
ATOM 5314 C C . TYR D 1 3 ? -39.32600 -60.15000 -42.44700 1.000 56.45606 3 TYR D C 1
ATOM 5315 O O . TYR D 1 3 ? -39.64300 -61.04800 -41.66200 1.000 59.04233 3 TYR D O 1
ATOM 5324 N N . LYS D 1 4 ? -40.19300 -59.56400 -43.27800 1.000 45.54163 4 LYS D N 1
ATOM 5325 C CA . LYS D 1 4 ? -41.56000 -60.05500 -43.43200 1.000 45.05852 4 LYS D CA 1
ATOM 5326 C C . LYS D 1 4 ? -41.75600 -60.88800 -44.69800 1.000 44.23315 4 LYS D C 1
ATOM 5327 O O . LYS D 1 4 ? -42.70400 -61.67700 -44.76800 1.000 41.45584 4 LYS D O 1
ATOM 5329 N N . ARG D 1 5 ? -40.87600 -60.75100 -45.68700 1.000 46.46011 5 ARG D N 1
ATOM 5330 C CA . ARG D 1 5 ? -40.94500 -61.55500 -46.89500 1.000 45.86834 5 ARG D CA 1
ATOM 5331 C C . ARG D 1 5 ? -39.52800 -61.84300 -47.37400 1.000 46.77009 5 ARG D C 1
ATOM 5332 O O . ARG D 1 5 ? -38.71400 -60.92200 -47.50800 1.000 47.24050 5 ARG D O 1
ATOM 5340 N N . VAL D 1 6 ? -39.23100 -63.12000 -47.63300 1.000 36.22131 6 VAL D N 1
ATOM 5341 C CA . VAL D 1 6 ? -37.88500 -63.53300 -48.01600 1.000 40.09338 6 VAL D CA 1
ATOM 5342 C C . VAL D 1 6 ? -37.96500 -64.48300 -49.20000 1.000 38.60497 6 VAL D C 1
ATOM 5343 O O . VAL D 1 6 ? -38.97000 -65.16800 -49.41800 1.000 32.88416 6 VAL D O 1
ATOM 5347 N N . LEU D 1 7 ? -36.87800 -64.52400 -49.96300 1.000 38.12655 7 LEU D N 1
ATOM 5348 C CA . LEU D 1 7 ? -36.69500 -65.53500 -50.98800 1.000 39.96118 7 LEU D CA 1
ATOM 5349 C C . LEU D 1 7 ? -35.55100 -66.43700 -50.56100 1.000 42.58171 7 LEU D C 1
ATOM 5350 O O . LEU D 1 7 ? -34.42900 -65.96600 -50.33200 1.000 43.10123 7 LEU D O 1
ATOM 5355 N N . LEU D 1 8 ? -35.83900 -67.72600 -50.47300 1.000 39.22591 8 LEU D N 1
ATOM 5356 C CA . LEU D 1 8 ? -34.90700 -68.73100 -49.99400 1.000 37.59763 8 LEU D CA 1
ATOM 5357 C C . LEU D 1 8 ? -34.44600 -69.56400 -51.18100 1.000 35.19883 8 LEU D C 1
ATOM 5358 O O . LEU D 1 8 ? -35.25300 -70.25700 -51.80000 1.000 38.36617 8 LEU D O 1
ATOM 5363 N N . LYS D 1 9 ? -33.16300 -69.48800 -51.51300 1.000 35.60756 9 LYS D N 1
ATOM 5364 C CA . LYS D 1 9 ? -32.62200 -70.28900 -52.60400 1.000 36.03080 9 LYS D CA 1
ATOM 5365 C C . LYS D 1 9 ? -32.05000 -71.59800 -52.05600 1.000 43.17664 9 LYS D C 1
ATOM 5366 O O . LYS D 1 9 ? -31.17300 -71.58200 -51.18500 1.000 39.44982 9 LYS D O 1
ATOM 5372 N N . LEU D 1 10 ? -32.53200 -72.72400 -52.59300 1.000 42.23565 10 LEU D N 1
ATOM 5373 C CA . LEU D 1 10 ? -32.16100 -74.06000 -52.16400 1.000 38.03434 10 LEU D CA 1
ATOM 5374 C C . LEU D 1 10 ? -31.45300 -74.80600 -53.28900 1.000 41.44983 10 LEU D C 1
ATOM 5375 O O . LEU D 1 10 ? -31.88300 -74.76300 -54.44600 1.000 39.24434 10 LEU D O 1
ATOM 5380 N N . SER D 1 11 ? -30.38500 -75.51900 -52.94400 1.000 40.87839 11 SER D N 1
ATOM 5381 C CA . SER D 1 11 ? -29.74500 -76.39700 -53.91100 1.000 40.97112 11 SER D CA 1
ATOM 5382 C C . SER D 1 11 ? -30.52000 -77.70300 -54.04800 1.000 39.01392 11 SER D C 1
ATOM 5383 O O . SER D 1 11 ? -31.08100 -78.22700 -53.08100 1.000 39.84121 11 SER D O 1
ATOM 5386 N N . GLY D 1 12 ? -30.53100 -78.24500 -55.26200 1.000 38.61474 12 GLY D N 1
ATOM 5387 C CA . GLY D 1 12 ? -31.14000 -79.54600 -55.45300 1.000 40.60467 12 GLY D CA 1
ATOM 5388 C C . GLY D 1 12 ? -30.49000 -80.65700 -54.63800 1.000 43.50214 12 GLY D C 1
ATOM 5389 O O . GLY D 1 12 ? -31.12800 -81.69200 -54.38700 1.000 41.90189 12 GLY D O 1
ATOM 5390 N N . GLU D 1 13 ? -29.23500 -80.47200 -54.21700 1.000 47.78259 13 GLU D N 1
ATOM 5391 C CA . GLU D 1 13 ? -28.57900 -81.49400 -53.40900 1.000 48.18488 13 GLU D CA 1
ATOM 5392 C C . GLU D 1 13 ? -29.25900 -81.69900 -52.07300 1.000 48.47802 13 GLU D C 1
ATOM 5393 O O . GLU D 1 13 ? -29.07300 -82.75100 -51.45900 1.000 53.29863 13 GLU D O 1
ATOM 5399 N N . PHE D 1 14 ? -30.03900 -80.72700 -51.60000 1.000 43.12477 14 PHE D N 1
ATOM 5400 C CA . PHE D 1 14 ? -30.68000 -80.89600 -50.30400 1.000 42.72944 14 PHE D CA 1
ATOM 5401 C C . PHE D 1 14 ? -31.74500 -81.97600 -50.32400 1.000 41.27740 14 PHE D C 1
ATOM 5402 O O . PHE D 1 14 ? -32.25000 -82.34700 -49.25900 1.000 44.68248 14 PHE D O 1
ATOM 5410 N N . LEU D 1 15 ? -32.11700 -82.47300 -51.49600 1.000 40.15563 15 LEU D N 1
ATOM 5411 C CA . LEU D 1 15 ? -33.09900 -83.53900 -51.57300 1.000 45.69607 15 LEU D CA 1
ATOM 5412 C C . LEU D 1 15 ? -32.44100 -84.91600 -51.57400 1.000 43.98956 15 LEU D C 1
ATOM 5413 O O . LEU D 1 15 ? -33.11600 -85.92500 -51.79400 1.000 47.34775 15 LEU D O 1
ATOM 5418 N N . THR D 1 16 ? -31.14200 -84.98000 -51.31600 1.000 59.66485 16 THR D N 1
ATOM 5419 C CA . THR D 1 16 ? -30.44200 -86.24800 -51.28300 1.000 60.84311 16 THR D CA 1
ATOM 5420 C C . THR D 1 16 ? -29.40000 -86.21200 -50.17400 1.000 59.39020 16 THR D C 1
ATOM 5421 O O . THR D 1 16 ? -28.86400 -85.15400 -49.83300 1.000 62.58701 16 THR D O 1
ATOM 5425 N N . ARG D 1 17 ? -29.16400 -87.37400 -49.57500 1.000 62.87845 17 ARG D N 1
ATOM 5426 C CA . ARG D 1 17 ? -28.05600 -87.57000 -48.65500 1.000 62.17526 17 ARG D CA 1
ATOM 5427 C C . ARG D 1 17 ? -26.93100 -88.38100 -49.28600 1.000 69.05402 17 ARG D C 1
ATOM 5428 O O . ARG D 1 17 ? -25.87000 -88.52600 -48.66600 1.000 72.53575 17 ARG D O 1
ATOM 5430 N N . ASN D 1 18 ? -27.13100 -88.88700 -50.51600 1.000 71.44524 18 ASN D N 1
ATOM 5431 C CA . ASN D 1 18 ? -26.17700 -89.72300 -51.24300 1.000 63.22613 18 ASN D CA 1
ATOM 5432 C C . ASN D 1 18 ? -25.82100 -89.15100 -52.61100 1.000 63.82054 18 ASN D C 1
ATOM 5433 O O . ASN D 1 18 ? -25.86200 -89.89000 -53.60000 1.000 67.74265 18 ASN D O 1
ATOM 5438 N N . GLY D 1 19 ? -25.48600 -87.86200 -52.70000 1.000 54.98052 19 GLY D N 1
ATOM 5439 C CA . GLY D 1 19 ? -25.08900 -87.29200 -53.98200 1.000 60.42885 19 GLY D CA 1
ATOM 5440 C C . GLY D 1 19 ? -26.16600 -87.09000 -55.04700 1.000 63.89536 19 GLY D C 1
ATOM 5441 O O . GLY D 1 19 ? -26.47800 -85.94400 -55.39400 1.000 62.53931 19 GLY D O 1
ATOM 5442 N N . PHE D 1 20 ? -26.73600 -88.18400 -55.57300 1.000 60.86052 20 PHE D N 1
ATOM 5443 C CA . PHE D 1 20 ? -27.68100 -88.18600 -56.68700 1.000 55.40656 20 PHE D CA 1
ATOM 5444 C C . PHE D 1 20 ? -29.10300 -88.52200 -56.23000 1.000 59.08308 20 PHE D C 1
ATOM 5445 O O . PHE D 1 20 ? -29.30800 -89.16200 -55.19500 1.000 59.88732 20 PHE D O 1
ATOM 5453 N N . GLY D 1 21 ? -30.09700 -88.05600 -57.01200 1.000 44.22462 21 GLY D N 1
ATOM 5454 C CA . GLY D 1 21 ? -31.48000 -88.48900 -56.88500 1.000 36.50503 21 GLY D CA 1
ATOM 5455 C C . GLY D 1 21 ? -32.33300 -87.59600 -56.00200 1.000 39.75838 21 GLY D C 1
ATOM 5456 O O . GLY D 1 21 ? -31.90600 -86.55300 -55.49400 1.000 40.61346 21 GLY D O 1
ATOM 5457 N N . ILE D 1 22 ? -33.58400 -88.02600 -55.82800 1.000 38.93472 22 ILE D N 1
ATOM 5458 C CA . ILE D 1 22 ? -34.51300 -87.45600 -54.85700 1.000 35.50294 22 ILE D CA 1
ATOM 5459 C C . ILE D 1 22 ? -34.81900 -88.54000 -53.84200 1.000 38.32135 22 ILE D C 1
ATOM 5460 O O . ILE D 1 22 ? -35.30400 -89.61600 -54.21700 1.000 36.64075 22 ILE D O 1
ATOM 5465 N N . GLU D 1 23 ? -34.56000 -88.25500 -52.56100 1.000 42.50973 23 GLU D N 1
ATOM 5466 C CA . GLU D 1 23 ? -34.76400 -89.23100 -51.51000 1.000 39.71752 23 GLU D CA 1
ATOM 5467 C C . GLU D 1 23 ? -35.76700 -88.71400 -50.49400 1.000 44.97042 23 GLU D C 1
ATOM 5468 O O . GLU D 1 23 ? -35.68800 -87.55300 -50.07300 1.000 47.61420 23 GLU D O 1
ATOM 5474 N N . PRO D 1 24 ? -36.70300 -89.55500 -50.06500 1.000 41.05722 24 PRO D N 1
ATOM 5475 C CA . PRO D 1 24 ? -37.73900 -89.07200 -49.13600 1.000 40.87948 24 PRO D CA 1
ATOM 5476 C C . PRO D 1 24 ? -37.19800 -88.54700 -47.81400 1.000 41.98108 24 PRO D C 1
ATOM 5477 O O . PRO D 1 24 ? -37.70800 -87.53700 -47.32000 1.000 49.94231 24 PRO D O 1
ATOM 5481 N N . GLU D 1 25 ? -36.19800 -89.19300 -47.20900 1.000 49.52570 25 GLU D N 1
ATOM 5482 C CA . GLU D 1 25 ? -35.75100 -88.74900 -45.88900 1.000 51.05426 25 GLU D CA 1
ATOM 5483 C C . GLU D 1 25 ? -35.07300 -87.38500 -45.95900 1.000 44.74371 25 GLU D C 1
ATOM 5484 O O . GLU D 1 25 ? -35.34400 -86.50800 -45.13600 1.000 49.21361 25 GLU D O 1
ATOM 5490 N N . ALA D 1 26 ? -34.19500 -87.18100 -46.93200 1.000 28.07012 26 ALA D N 1
ATOM 5491 C CA . ALA D 1 26 ? -33.60500 -85.86200 -47.11500 1.000 29.57683 26 ALA D CA 1
ATOM 5492 C C . ALA D 1 26 ? -34.66700 -84.80600 -47.45700 1.000 39.29952 26 ALA D C 1
ATOM 5493 O O . ALA D 1 26 ? -34.61000 -83.67500 -46.95400 1.000 35.50248 26 ALA D O 1
ATOM 5495 N N . THR D 1 27 ? -35.63300 -85.14400 -48.32100 1.000 34.29031 27 THR D N 1
ATOM 5496 C CA . THR D 1 27 ? -36.65300 -84.16600 -48.69100 1.000 38.78523 27 THR D CA 1
ATOM 5497 C C . THR D 1 27 ? -37.49300 -83.78300 -47.47900 1.000 37.59320 27 THR D C 1
ATOM 5498 O O . THR D 1 27 ? -37.74900 -82.59800 -47.22000 1.000 36.64930 27 THR D O 1
ATOM 5502 N N . GLN D 1 28 ? -37.89400 -84.78200 -46.70100 1.000 46.49208 28 GLN D N 1
ATOM 5503 C CA . GLN D 1 28 ? -38.61600 -84.53100 -45.46500 1.000 48.54039 28 GLN D CA 1
ATOM 5504 C C . GLN D 1 28 ? -37.82500 -83.63900 -44.51500 1.000 49.58203 28 GLN D C 1
ATOM 5505 O O . GLN D 1 28 ? -38.39800 -82.77900 -43.83900 1.000 50.86935 28 GLN D O 1
ATOM 5511 N N . ALA D 1 29 ? -36.51000 -83.84300 -44.42600 1.000 41.38178 29 ALA D N 1
ATOM 5512 C CA . ALA D 1 29 ? -35.70100 -83.03600 -43.52000 1.000 42.49493 29 ALA D CA 1
ATOM 5513 C C . ALA D 1 29 ? -35.66300 -81.59000 -43.98200 1.000 44.21006 29 ALA D C 1
ATOM 5514 O O . ALA D 1 29 ? -35.84400 -80.66400 -43.18000 1.000 43.48688 29 ALA D O 1
ATOM 5516 N N . LEU D 1 30 ? -35.42200 -81.38700 -45.28100 1.000 37.06824 30 LEU D N 1
ATOM 5517 C CA . LEU D 1 30 ? -35.49000 -80.05700 -45.87100 1.000 35.07291 30 LEU D CA 1
ATOM 5518 C C . LEU D 1 30 ? -36.85000 -79.41200 -45.62800 1.000 36.27082 30 LEU D C 1
ATOM 5519 O O . LEU D 1 30 ? -36.92800 -78.22100 -45.30900 1.000 34.90083 30 LEU D O 1
ATOM 5524 N N . ALA D 1 31 ? -37.93400 -80.18500 -45.75700 1.000 36.77316 31 ALA D N 1
ATOM 5525 C CA . ALA D 1 31 ? -39.25600 -79.62600 -45.49100 1.000 40.05508 31 ALA D CA 1
ATOM 5526 C C . ALA D 1 31 ? -39.41000 -79.23100 -44.03200 1.000 41.09758 31 ALA D C 1
ATOM 5527 O O . ALA D 1 31 ? -40.10300 -78.25200 -43.72300 1.000 42.92628 31 ALA D O 1
ATOM 5529 N N . ARG D 1 32 ? -38.79400 -79.98100 -43.11800 1.000 44.28021 32 ARG D N 1
ATOM 5530 C CA . ARG D 1 32 ? -38.91400 -79.63900 -41.70600 1.000 44.15125 32 ARG D CA 1
ATOM 5531 C C . ARG D 1 32 ? -38.20700 -78.32200 -41.41800 1.000 44.26639 32 ARG D C 1
ATOM 5532 O O . ARG D 1 32 ? -38.72900 -77.47400 -40.68700 1.000 41.73088 32 ARG D O 1
ATOM 5540 N N . GLU D 1 33 ? -37.02700 -78.12300 -42.00800 1.000 43.62401 33 GLU D N 1
ATOM 5541 C CA . GLU D 1 33 ? -36.35400 -76.84200 -41.86200 1.000 47.12876 33 GLU D CA 1
ATOM 5542 C C . GLU D 1 33 ? -37.19800 -75.71100 -42.43600 1.000 47.35343 33 GLU D C 1
ATOM 5543 O O . GLU D 1 33 ? -37.26700 -74.61900 -41.85500 1.000 46.11494 33 GLU D O 1
ATOM 5549 N N . ILE D 1 34 ? -37.85700 -75.95900 -43.57200 1.000 42.01867 34 ILE D N 1
ATOM 5550 C CA . ILE D 1 34 ? -38.68100 -74.92500 -44.18900 1.000 41.17097 34 ILE D CA 1
ATOM 5551 C C . ILE D 1 34 ? -39.89600 -74.63300 -43.32100 1.000 41.02149 34 ILE D C 1
ATOM 5552 O O . ILE D 1 34 ? -40.24300 -73.46700 -43.08200 1.000 41.03933 34 ILE D O 1
ATOM 5557 N N . LYS D 1 35 ? -40.52900 -75.67700 -42.78400 1.000 35.50872 35 LYS D N 1
ATOM 5558 C CA . LYS D 1 35 ? -41.68000 -75.45300 -41.91600 1.000 39.25420 35 LYS D CA 1
ATOM 5559 C C . LYS D 1 35 ? -41.31100 -74.62400 -40.68600 1.000 42.40602 35 LYS D C 1
ATOM 5560 O O . LYS D 1 35 ? -42.11300 -73.79800 -40.23300 1.000 41.22295 35 LYS D O 1
ATOM 5566 N N . ALA D 1 36 ? -40.10000 -74.80200 -40.14500 1.000 42.22358 36 ALA D N 1
ATOM 5567 C CA . ALA D 1 36 ? -39.68900 -73.98300 -39.00400 1.000 43.12832 36 ALA D CA 1
ATOM 5568 C C . ALA D 1 36 ? -39.66800 -72.50500 -39.36900 1.000 45.16934 36 ALA D C 1
ATOM 5569 O O . ALA D 1 36 ? -40.13700 -71.66100 -38.59000 1.000 42.69396 36 ALA D O 1
ATOM 5571 N N . ALA D 1 37 ? -39.12100 -72.17700 -40.55100 1.000 42.72389 37 ALA D N 1
ATOM 5572 C CA . ALA D 1 37 ? -39.17500 -70.80800 -41.06300 1.000 40.43582 37 ALA D CA 1
ATOM 5573 C C . ALA D 1 37 ? -40.61400 -70.35300 -41.27000 1.000 43.61998 37 ALA D C 1
ATOM 5574 O O . ALA D 1 37 ? -41.00800 -69.26100 -40.83500 1.000 40.66259 37 ALA D O 1
ATOM 5576 N N . TYR D 1 38 ? -41.42300 -71.19600 -41.91400 1.000 42.73657 38 TYR D N 1
ATOM 5577 C CA . TYR D 1 38 ? -42.81100 -70.83100 -42.16800 1.000 43.48683 38 TYR D CA 1
ATOM 5578 C C . TYR D 1 38 ? -43.55300 -70.53600 -40.87100 1.000 46.11833 38 TYR D C 1
ATOM 5579 O O . TYR D 1 38 ? -44.40200 -69.63600 -40.82300 1.000 44.57431 38 TYR D O 1
ATOM 5588 N N . ASP D 1 39 ? -43.24700 -71.28100 -39.80400 1.000 49.38400 39 ASP D N 1
ATOM 5589 C CA . ASP D 1 39 ? -43.95800 -71.07900 -38.54400 1.000 49.65769 39 ASP D CA 1
ATOM 5590 C C . ASP D 1 39 ? -43.61800 -69.75300 -37.86400 1.000 48.39315 39 ASP D C 1
ATOM 5591 O O . ASP D 1 39 ? -44.34100 -69.35700 -36.94700 1.000 49.72220 39 ASP D O 1
ATOM 5596 N N . THR D 1 40 ? -42.56600 -69.04600 -38.29300 1.000 44.40487 40 THR D N 1
ATOM 5597 C CA . THR D 1 40 ? -42.31500 -67.70100 -37.78200 1.000 43.84269 40 THR D CA 1
ATOM 5598 C C . THR D 1 40 ? -43.32800 -66.67100 -38.27600 1.000 46.83580 40 THR D C 1
ATOM 5599 O O . THR D 1 40 ? -43.34300 -65.54600 -37.76600 1.000 45.32060 40 THR D O 1
ATOM 5603 N N . GLY D 1 41 ? -44.14800 -67.00700 -39.26700 1.000 42.90392 41 GLY D N 1
ATOM 5604 C CA . GLY D 1 41 ? -45.02200 -66.03900 -39.88600 1.000 39.84536 41 GLY D CA 1
ATOM 5605 C C . GLY D 1 41 ? -44.43500 -65.32100 -41.08200 1.000 41.98049 41 GLY D C 1
ATOM 5606 O O . GLY D 1 41 ? -45.14400 -64.54800 -41.72800 1.000 46.11752 41 GLY D O 1
ATOM 5607 N N . VAL D 1 42 ? -43.16200 -65.54700 -41.40600 1.000 43.82244 42 VAL D N 1
ATOM 5608 C CA . VAL D 1 42 ? -42.60500 -64.90900 -42.58400 1.000 41.04408 42 VAL D CA 1
ATOM 5609 C C . VAL D 1 42 ? -43.33800 -65.39300 -43.83900 1.000 43.30441 42 VAL D C 1
ATOM 5610 O O . VAL D 1 42 ? -43.92800 -66.48000 -43.87400 1.000 42.49515 42 VAL D O 1
ATOM 5614 N N . GLN D 1 43 ? -43.33500 -64.55200 -44.86100 1.000 39.18257 43 GLN D N 1
ATOM 5615 C CA . GLN D 1 43 ? -43.81600 -64.93400 -46.17400 1.000 41.99750 43 GLN D CA 1
ATOM 5616 C C . GLN D 1 43 ? -42.63400 -65.47200 -46.95800 1.000 38.90429 43 GLN D C 1
ATOM 5617 O O . GLN D 1 43 ? -41.57500 -64.83400 -47.01600 1.000 40.33899 43 GLN D O 1
ATOM 5623 N N . LEU D 1 44 ? -42.81200 -66.64700 -47.55200 1.000 38.85951 44 LEU D N 1
ATOM 5624 C CA . LEU D 1 44 ? -41.68900 -67.45000 -47.99600 1.000 37.91734 44 LEU D CA 1
ATOM 5625 C C . LEU D 1 44 ? -41.86100 -67.85300 -49.45500 1.000 37.57536 44 LEU D C 1
ATOM 5626 O O . LEU D 1 44 ? -42.82600 -68.53800 -49.81200 1.000 37.25903 44 LEU D O 1
ATOM 5631 N N . ALA D 1 45 ? -40.90800 -67.46200 -50.28800 1.000 34.70662 45 ALA D N 1
ATOM 5632 C CA . ALA D 1 45 ? -40.79200 -67.95300 -51.65000 1.000 34.87372 45 ALA D CA 1
ATOM 5633 C C . ALA D 1 45 ? -39.46800 -68.68900 -51.78300 1.000 34.47271 45 ALA D C 1
ATOM 5634 O O . ALA D 1 45 ? -38.48000 -68.33200 -51.13900 1.000 36.30109 45 ALA D O 1
ATOM 5636 N N . ILE D 1 46 ? -39.44800 -69.70600 -52.63400 1.000 36.64248 46 ILE D N 1
ATOM 5637 C CA . ILE D 1 46 ? -38.30700 -70.59900 -52.76800 1.000 34.72992 46 ILE D CA 1
ATOM 5638 C C . ILE D 1 46 ? -37.95100 -70.71900 -54.24300 1.000 37.71009 46 ILE D C 1
ATOM 5639 O O . ILE D 1 46 ? -38.83700 -70.76200 -55.10400 1.000 37.74694 46 ILE D O 1
ATOM 5644 N N . VAL D 1 47 ? -36.65400 -70.73700 -54.53300 1.000 32.99982 47 VAL D N 1
ATOM 5645 C CA . VAL D 1 47 ? -36.12800 -71.15400 -55.82600 1.000 33.18824 47 VAL D CA 1
ATOM 5646 C C . VAL D 1 47 ? -35.27000 -72.38300 -55.58000 1.000 38.40968 47 VAL D C 1
ATOM 5647 O O . VAL D 1 47 ? -34.40100 -72.37000 -54.70300 1.000 34.75752 47 VAL D O 1
ATOM 5651 N N . ILE D 1 48 ? -35.52500 -73.44300 -56.33500 1.000 40.67422 48 ILE D N 1
ATOM 5652 C CA . ILE D 1 48 ? -34.91600 -74.74300 -56.10600 1.000 36.97425 48 ILE D CA 1
ATOM 5653 C C . ILE D 1 48 ? -34.04000 -75.08900 -57.31100 1.000 40.25180 48 ILE D C 1
ATOM 5654 O O . ILE D 1 48 ? -34.41800 -74.85000 -58.46600 1.000 35.41834 48 ILE D O 1
ATOM 5659 N N . GLY D 1 49 ? -32.84500 -75.61600 -57.03100 1.000 41.11768 49 GLY D N 1
ATOM 5660 C CA . GLY D 1 49 ? -31.91000 -76.01800 -58.06000 1.000 32.50579 49 GLY D CA 1
ATOM 5661 C C . GLY D 1 49 ? -32.06300 -77.48000 -58.44900 1.000 40.22150 49 GLY D C 1
ATOM 5662 O O . GLY D 1 49 ? -33.02900 -78.16000 -58.09100 1.000 39.98724 49 GLY D O 1
ATOM 5663 N N . ALA D 1 50 ? -31.05500 -77.97300 -59.18200 1.000 42.18974 50 ALA D N 1
ATOM 5664 C CA . ALA D 1 50 ? -31.14300 -79.25100 -59.88000 1.000 44.68128 50 ALA D CA 1
ATOM 5665 C C . ALA D 1 50 ? -29.91200 -80.14800 -59.71700 1.000 47.37072 50 ALA D C 1
ATOM 5666 O O . ALA D 1 50 ? -29.83200 -81.19600 -60.38600 1.000 45.24836 50 ALA D O 1
ATOM 5668 N N . GLY D 1 51 ? -28.94500 -79.77700 -58.87300 1.000 39.30405 51 GLY D N 1
ATOM 5669 C CA . GLY D 1 51 ? -27.66300 -80.46300 -58.86400 1.000 39.81981 51 GLY D CA 1
ATOM 5670 C C . GLY D 1 51 ? -27.71700 -81.91900 -58.44400 1.000 37.87593 51 GLY D C 1
ATOM 5671 O O . GLY D 1 51 ? -26.76300 -82.65300 -58.70200 1.000 43.13781 51 GLY D O 1
ATOM 5672 N N . ASN D 1 52 ? -28.80500 -82.35000 -57.80500 1.000 40.58578 52 ASN D N 1
ATOM 5673 C CA . ASN D 1 52 ? -29.00800 -83.74400 -57.42600 1.000 35.08112 52 ASN D CA 1
ATOM 5674 C C . ASN D 1 52 ? -29.38800 -84.62900 -58.59700 1.000 41.01627 52 ASN D C 1
ATOM 5675 O O . ASN D 1 52 ? -29.36300 -85.86000 -58.44700 1.000 36.74162 52 ASN D O 1
ATOM 5680 N N . LEU D 1 53 ? -29.74500 -84.03400 -59.74000 1.000 36.53294 53 LEU D N 1
ATOM 5681 C CA . LEU D 1 53 ? -30.21200 -84.77100 -60.90700 1.000 38.93037 53 LEU D CA 1
ATOM 5682 C C . LEU D 1 53 ? -29.44100 -84.48300 -62.17300 1.000 38.09163 53 LEU D C 1
ATOM 5683 O O . LEU D 1 53 ? -29.50500 -85.30300 -63.09300 1.000 39.24239 53 LEU D O 1
ATOM 5688 N N . TRP D 1 54 ? -28.75000 -83.34600 -62.27200 1.000 37.22680 54 TRP D N 1
ATOM 5689 C CA . TRP D 1 54 ? -28.14000 -82.91500 -63.52300 1.000 37.01581 54 TRP D CA 1
ATOM 5690 C C . TRP D 1 54 ? -26.98100 -81.98600 -63.21000 1.000 40.64126 54 TRP D C 1
ATOM 5691 O O . TRP D 1 54 ? -27.16700 -81.00300 -62.48500 1.000 43.72458 54 TRP D O 1
ATOM 5702 N N . ARG D 1 55 ? -25.81200 -82.26200 -63.78700 1.000 47.86625 55 ARG D N 1
ATOM 5703 C CA . ARG D 1 55 ? -24.61600 -81.48400 -63.48600 1.000 55.91423 55 ARG D CA 1
ATOM 5704 C C . ARG D 1 55 ? -24.09200 -80.68900 -64.68000 1.000 52.06253 55 ARG D C 1
ATOM 5705 O O . ARG D 1 55 ? -23.06000 -80.02700 -64.56000 1.000 59.81530 55 ARG D O 1
ATOM 5713 N N . GLY D 1 56 ? -24.76000 -80.73400 -65.81400 1.000 41.34154 56 GLY D N 1
ATOM 5714 C CA . GLY D 1 56 ? -24.39000 -79.91600 -66.95300 1.000 39.77974 56 GLY D CA 1
ATOM 5715 C C . GLY D 1 56 ? -23.99300 -80.75100 -68.15400 1.000 44.73174 56 GLY D C 1
ATOM 5716 O O . GLY D 1 56 ? -24.17200 -81.97600 -68.19500 1.000 42.64932 56 GLY D O 1
ATOM 5717 N N . ALA D 1 57 ? -23.41300 -80.06400 -69.14300 1.000 40.67631 57 ALA D N 1
ATOM 5718 C CA . ALA D 1 57 ? -23.08000 -80.69200 -70.41800 1.000 39.28406 57 ALA D CA 1
ATOM 5719 C C . ALA D 1 57 ? -22.00800 -81.77400 -70.31600 1.000 42.55384 57 ALA D C 1
ATOM 5720 O O . ALA D 1 57 ? -21.80100 -82.49200 -71.30200 1.000 41.68920 57 ALA D O 1
ATOM 5722 N N . ARG D 1 58 ? -21.31000 -81.90700 -69.18200 1.000 54.64743 58 ARG D N 1
ATOM 5723 C CA . ARG D 1 58 ? -20.36200 -83.01000 -69.06200 1.000 55.67970 58 ARG D CA 1
ATOM 5724 C C . ARG D 1 58 ? -21.07200 -84.35200 -69.19200 1.000 58.88208 58 ARG D C 1
ATOM 5725 O O . ARG D 1 58 ? -20.50900 -85.30000 -69.74800 1.000 58.79590 58 ARG D O 1
ATOM 5733 N N . GLN D 1 59 ? -22.32600 -84.43300 -68.74300 1.000 49.11217 59 GLN D N 1
ATOM 5734 C CA . GLN D 1 59 ? -23.10800 -85.65700 -68.84000 1.000 43.51952 59 GLN D CA 1
ATOM 5735 C C . GLN D 1 59 ? -23.64500 -85.90900 -70.23700 1.000 43.08188 59 GLN D C 1
ATOM 5736 O O . GLN D 1 59 ? -24.15200 -87.00500 -70.49900 1.000 44.42233 59 GLN D O 1
ATOM 5742 N N . GLY D 1 60 ? -23.54400 -84.93400 -71.14100 1.000 46.43068 60 GLY D N 1
ATOM 5743 C CA . GLY D 1 60 ? -24.03500 -85.09000 -72.49000 1.000 44.23503 60 GLY D CA 1
ATOM 5744 C C . GLY D 1 60 ? -22.93900 -85.54100 -73.44300 1.000 46.76555 60 GLY D C 1
ATOM 5745 O O . GLY D 1 60 ? -21.77000 -85.65600 -73.09700 1.000 49.31334 60 GLY D O 1
ATOM 5746 N N . VAL D 1 61 ? -23.34400 -85.82200 -74.67400 1.000 42.00974 61 VAL D N 1
ATOM 5747 C CA . VAL D 1 61 ? -22.39200 -86.06600 -75.73900 1.000 45.70566 61 VAL D CA 1
ATOM 5748 C C . VAL D 1 61 ? -22.75200 -85.12500 -76.87700 1.000 45.12406 61 VAL D C 1
ATOM 5749 O O . VAL D 1 61 ? -23.89800 -85.11800 -77.34200 1.000 48.92577 61 VAL D O 1
ATOM 5753 N N . GLY D 1 62 ? -21.80400 -84.26900 -77.25200 1.000 46.72550 62 GLY D N 1
ATOM 5754 C CA . GLY D 1 62 ? -22.04400 -83.22800 -78.23700 1.000 43.06022 62 GLY D CA 1
ATOM 5755 C C . GLY D 1 62 ? -23.11500 -82.24300 -77.82500 1.000 51.33683 62 GLY D C 1
ATOM 5756 O O . GLY D 1 62 ? -23.93200 -81.83600 -78.66100 1.000 48.19018 62 GLY D O 1
ATOM 5757 N N . MET D 1 63 ? -23.12900 -81.84000 -76.55200 1.000 48.92411 63 MET D N 1
ATOM 5758 C CA . MET D 1 63 ? -24.25200 -81.11100 -75.97200 1.000 43.78336 63 MET D CA 1
ATOM 5759 C C . MET D 1 63 ? -23.91300 -79.63500 -75.78600 1.000 39.91166 63 MET D C 1
ATOM 5760 O O . MET D 1 63 ? -22.95000 -79.30300 -75.08500 1.000 44.60260 63 MET D O 1
ATOM 5765 N N . ASP D 1 64 ? -24.72900 -78.76000 -76.38500 1.000 52.40040 64 ASP D N 1
ATOM 5766 C CA . ASP D 1 64 ? -24.68800 -77.32000 -76.12600 1.000 46.80353 64 ASP D CA 1
ATOM 5767 C C . ASP D 1 64 ? -24.85600 -77.01800 -74.63900 1.000 49.49071 64 ASP D C 1
ATOM 5768 O O . ASP D 1 64 ? -25.57700 -77.71000 -73.91500 1.000 49.15711 64 ASP D O 1
ATOM 5773 N N . ARG D 1 65 ? -24.23400 -75.92800 -74.19800 1.000 41.51313 65 ARG D N 1
ATOM 5774 C CA . ARG D 1 65 ? -24.52700 -75.40000 -72.87100 1.000 43.06951 65 ARG D CA 1
ATOM 5775 C C . ARG D 1 65 ? -26.01200 -75.06200 -72.72900 1.000 46.10702 65 ARG D C 1
ATOM 5776 O O . ARG D 1 65 ? -26.61800 -75.34000 -71.68600 1.000 41.03101 65 ARG D O 1
ATOM 5784 N N . ALA D 1 66 ? -26.62400 -74.48500 -73.77800 1.000 40.44068 66 ALA D N 1
ATOM 5785 C CA . ALA D 1 66 ? -28.03100 -74.10000 -73.68400 1.000 40.97025 66 ALA D CA 1
ATOM 5786 C C . ALA D 1 66 ? -28.92000 -75.31900 -73.51600 1.000 42.79287 66 ALA D C 1
ATOM 5787 O O . ALA D 1 66 ? -29.83200 -75.31300 -72.67900 1.000 40.95834 66 ALA D O 1
ATOM 5789 N N . THR D 1 67 ? -28.65800 -76.38200 -74.28400 1.000 42.90970 67 THR D N 1
ATOM 5790 C CA . THR D 1 67 ? -29.43600 -77.60600 -74.12000 1.000 38.50202 67 THR D CA 1
ATOM 5791 C C . THR D 1 67 ? -29.27800 -78.14700 -72.71500 1.000 38.80795 67 THR D C 1
ATOM 5792 O O . THR D 1 67 ? -30.26700 -78.52000 -72.06500 1.000 40.86290 67 THR D O 1
ATOM 5796 N N . ALA D 1 68 ? -28.04600 -78.16200 -72.21000 1.000 35.64742 68 ALA D N 1
ATOM 5797 C CA . ALA D 1 68 ? -27.81800 -78.67700 -70.86200 1.000 36.71282 68 ALA D CA 1
ATOM 5798 C C . ALA D 1 68 ? -28.56200 -77.83100 -69.83600 1.000 33.32695 68 ALA D C 1
ATOM 5799 O O . ALA D 1 68 ? -29.09300 -78.35000 -68.85000 1.000 35.88008 68 ALA D O 1
ATOM 5801 N N . ASP D 1 69 ? -28.64600 -76.53100 -70.08100 1.000 35.69810 69 ASP D N 1
ATOM 5802 C CA . ASP D 1 69 ? -29.39700 -75.64900 -69.20000 1.000 35.10222 69 ASP D CA 1
ATOM 5803 C C . ASP D 1 69 ? -30.88800 -75.96900 -69.22100 1.000 39.95243 69 ASP D C 1
ATOM 5804 O O . ASP D 1 69 ? -31.54100 -75.97700 -68.16800 1.000 36.50187 69 ASP D O 1
ATOM 5809 N N . TYR D 1 70 ? -31.45100 -76.22300 -70.40600 1.000 38.67250 70 TYR D N 1
ATOM 5810 C CA . TYR D 1 70 ? -32.85900 -76.59700 -70.46700 1.000 39.46225 70 TYR D CA 1
ATOM 5811 C C . TYR D 1 70 ? -33.10600 -77.90000 -69.71900 1.000 42.18152 70 TYR D C 1
ATOM 5812 O O . TYR D 1 70 ? -34.09800 -78.02600 -68.98800 1.000 41.48048 70 TYR D O 1
ATOM 5821 N N . ILE D 1 71 ? -32.20100 -78.87600 -69.86900 1.000 37.01439 71 ILE D N 1
ATOM 5822 C CA . ILE D 1 71 ? -32.35300 -80.13300 -69.14200 1.000 31.63717 71 ILE D CA 1
ATOM 5823 C C . ILE D 1 71 ? -32.37100 -79.86800 -67.64500 1.000 32.86446 71 ILE D C 1
ATOM 5824 O O . ILE D 1 71 ? -33.18600 -80.43800 -66.90800 1.000 34.79155 71 ILE D O 1
ATOM 5829 N N . GLY D 1 72 ? -31.49700 -78.97200 -67.17400 1.000 36.15265 72 GLY D N 1
ATOM 5830 C CA . GLY D 1 72 ? -31.49400 -78.61500 -65.76400 1.000 33.82589 72 GLY D CA 1
ATOM 5831 C C . GLY D 1 72 ? -32.76100 -77.92000 -65.30800 1.000 34.11823 72 GLY D C 1
ATOM 5832 O O . GLY D 1 72 ? -33.19100 -78.09400 -64.16000 1.000 35.03952 72 GLY D O 1
ATOM 5833 N N . MET D 1 73 ? -33.37600 -77.12300 -66.18300 1.000 38.59032 73 MET D N 1
ATOM 5834 C CA . MET D 1 73 ? -34.63600 -76.48700 -65.82000 1.000 39.46608 73 MET D CA 1
ATOM 5835 C C . MET D 1 73 ? -35.71700 -77.53300 -65.56600 1.000 38.94598 73 MET D C 1
ATOM 5836 O O . MET D 1 73 ? -36.47600 -77.42400 -64.59400 1.000 37.12442 73 MET D O 1
ATOM 5841 N N . LEU D 1 74 ? -35.77300 -78.57700 -66.40500 1.000 33.15152 74 LEU D N 1
ATOM 5842 C CA . LEU D 1 74 ? -36.70700 -79.67600 -66.15900 1.000 35.27736 74 LEU D CA 1
ATOM 5843 C C . LEU D 1 74 ? -36.43400 -80.34500 -64.81600 1.000 35.74643 74 LEU D C 1
ATOM 5844 O O . LEU D 1 74 ? -37.37000 -80.64900 -64.06300 1.000 34.74750 74 LEU D O 1
ATOM 5849 N N . ALA D 1 75 ? -35.15600 -80.54200 -64.47800 1.000 32.11651 75 ALA D N 1
ATOM 5850 C CA . ALA D 1 75 ? -34.81900 -81.14700 -63.19200 1.000 32.67029 75 ALA D CA 1
ATOM 5851 C C . ALA D 1 75 ? -35.29900 -80.29400 -62.01600 1.000 35.67919 75 ALA D C 1
ATOM 5852 O O . ALA D 1 75 ? -35.79500 -80.83300 -61.01300 1.000 31.14512 75 ALA D O 1
ATOM 5854 N N . THR D 1 76 ? -35.17500 -78.96000 -62.11500 1.000 30.16880 76 THR D N 1
ATOM 5855 C CA . THR D 1 76 ? -35.68100 -78.13000 -61.02400 1.000 32.42645 76 THR D CA 1
ATOM 5856 C C . THR D 1 76 ? -37.17400 -78.33800 -60.82100 1.000 31.43602 76 THR D C 1
ATOM 5857 O O . THR D 1 76 ? -37.65600 -78.32500 -59.67900 1.000 34.31475 76 THR D O 1
ATOM 5861 N N . ILE D 1 77 ? -37.92700 -78.55600 -61.90000 1.000 28.96924 77 ILE D N 1
ATOM 5862 C CA . ILE D 1 77 ? -39.36000 -78.73400 -61.72000 1.000 27.63923 77 ILE D CA 1
ATOM 5863 C C . ILE D 1 77 ? -39.64700 -80.04800 -61.00800 1.000 27.50780 77 ILE D C 1
ATOM 5864 O O . ILE D 1 77 ? -40.47100 -80.09400 -60.08400 1.000 27.52510 77 ILE D O 1
ATOM 5869 N N . MET D 1 78 ? -38.94800 -81.12200 -61.38700 1.000 34.39433 78 MET D N 1
ATOM 5870 C CA . MET D 1 78 ? -39.04800 -82.38100 -60.64600 1.000 35.05978 78 MET D CA 1
ATOM 5871 C C . MET D 1 78 ? -38.82700 -82.16600 -59.15300 1.000 36.16254 78 MET D C 1
ATOM 5872 O O . MET D 1 78 ? -39.61000 -82.64500 -58.31600 1.000 34.28138 78 MET D O 1
ATOM 5877 N N . ASN D 1 79 ? -37.77000 -81.42700 -58.80300 1.000 31.59297 79 ASN D N 1
ATOM 5878 C CA . ASN D 1 79 ? -37.50500 -81.17000 -57.39200 1.000 33.10299 79 ASN D CA 1
ATOM 5879 C C . ASN D 1 79 ? -38.60900 -80.33300 -56.76400 1.000 34.44667 79 ASN D C 1
ATOM 5880 O O . ASN D 1 79 ? -39.06300 -80.63700 -55.64800 1.000 32.61728 79 ASN D O 1
ATOM 5885 N N . ALA D 1 80 ? -39.05400 -79.27600 -57.46100 1.000 30.24025 80 ALA D N 1
ATOM 5886 C CA . ALA D 1 80 ? -40.12400 -78.44500 -56.91800 1.000 27.73201 80 ALA D CA 1
ATOM 5887 C C . ALA D 1 80 ? -41.34300 -79.29000 -56.58700 1.000 32.07437 80 ALA D C 1
ATOM 5888 O O . ALA D 1 80 ? -41.94100 -79.14000 -55.50900 1.000 29.00856 80 ALA D O 1
ATOM 5890 N N . LEU D 1 81 ? -41.71500 -80.20700 -57.49800 1.000 34.76400 81 LEU D N 1
ATOM 5891 C CA . LEU D 1 81 ? -42.88700 -81.04100 -57.25200 1.000 33.55543 81 LEU D CA 1
ATOM 5892 C C . LEU D 1 81 ? -42.65900 -81.94700 -56.05500 1.000 35.98286 81 LEU D C 1
ATOM 5893 O O . LEU D 1 81 ? -43.56300 -82.13000 -55.22800 1.000 37.88511 81 LEU D O 1
ATOM 5898 N N . ALA D 1 82 ? -41.44800 -82.50000 -55.93200 1.000 34.66039 82 ALA D N 1
ATOM 5899 C CA . ALA D 1 82 ? -41.12800 -83.33800 -54.78300 1.000 33.36651 82 ALA D CA 1
ATOM 5900 C C . ALA D 1 82 ? -41.17400 -82.52800 -53.49200 1.000 35.43268 82 ALA D C 1
ATOM 5901 O O . ALA D 1 82 ? -41.76900 -82.95500 -52.49000 1.000 33.31416 82 ALA D O 1
ATOM 5903 N N . LEU D 1 83 ? -40.55500 -81.34400 -53.50100 1.000 31.57423 83 LEU D N 1
ATOM 5904 C CA . LEU D 1 83 ? -40.55200 -80.52900 -52.29300 1.000 33.47153 83 LEU D CA 1
ATOM 5905 C C . LEU D 1 83 ? -41.96600 -80.08800 -51.91200 1.000 34.51538 83 LEU D C 1
ATOM 5906 O O . LEU D 1 83 ? -42.32400 -80.08600 -50.72500 1.000 37.96630 83 LEU D O 1
ATOM 5911 N N . GLN D 1 84 ? -42.79700 -79.73300 -52.89600 1.000 37.91510 84 GLN D N 1
ATOM 5912 C CA . GLN D 1 84 ? -44.17300 -79.35700 -52.58200 1.000 37.28497 84 GLN D CA 1
ATOM 5913 C C . GLN D 1 84 ? -44.90100 -80.47700 -51.83800 1.000 39.33871 84 GLN D C 1
ATOM 5914 O O . GLN D 1 84 ? -45.57700 -80.22700 -50.83200 1.000 38.52294 84 GLN D O 1
ATOM 5920 N N . ASP D 1 85 ? -44.78100 -81.72100 -52.31400 1.000 38.28513 85 ASP D N 1
ATOM 5921 C CA . ASP D 1 85 ? -45.49200 -82.81400 -51.65300 1.000 42.64970 85 ASP D CA 1
ATOM 5922 C C . ASP D 1 85 ? -44.99600 -83.02200 -50.22800 1.000 44.02554 85 ASP D C 1
ATOM 5923 O O . ASP D 1 85 ? -45.78500 -83.32600 -49.32600 1.000 40.75088 85 ASP D O 1
ATOM 5928 N N . ALA D 1 86 ? -43.69300 -82.86200 -50.00600 1.000 34.06211 86 ALA D N 1
ATOM 5929 C CA . ALA D 1 86 ? -43.16400 -83.00600 -48.66000 1.000 36.49674 86 ALA D CA 1
ATOM 5930 C C . ALA D 1 86 ? -43.72800 -81.92600 -47.75200 1.000 37.35485 86 ALA D C 1
ATOM 5931 O O . ALA D 1 86 ? -44.19400 -82.20900 -46.64100 1.000 38.73149 86 ALA D O 1
ATOM 5933 N N . LEU D 1 87 ? -43.69700 -80.67300 -48.21400 1.000 38.50835 87 LEU D N 1
ATOM 5934 C CA . LEU D 1 87 ? -44.24700 -79.58700 -47.41100 1.000 38.83351 87 LEU D CA 1
ATOM 5935 C C . LEU D 1 87 ? -45.73300 -79.78600 -47.15900 1.000 36.85064 87 LEU D C 1
ATOM 5936 O O . LEU D 1 87 ? -46.22600 -79.52100 -46.05800 1.000 42.57554 87 LEU D O 1
ATOM 5941 N N . GLU D 1 88 ? -46.47000 -80.24800 -48.16500 1.000 43.37267 88 GLU D N 1
ATOM 5942 C CA . GLU D 1 88 ? -47.90300 -80.44300 -47.97600 1.000 45.42016 88 GLU D CA 1
ATOM 5943 C C . GLU D 1 88 ? -48.18400 -81.56900 -46.99400 1.000 44.48581 88 GLU D C 1
ATOM 5944 O O . GLU D 1 88 ? -49.14500 -81.48800 -46.22400 1.000 45.20101 88 GLU D O 1
ATOM 5950 N N . SER D 1 89 ? -47.34500 -82.60600 -46.97900 1.000 40.08154 89 SER D N 1
ATOM 5951 C CA . SER D 1 89 ? -47.52000 -83.67800 -46.00800 1.000 40.27123 89 SER D CA 1
ATOM 5952 C C . SER D 1 89 ? -47.29200 -83.21100 -44.57200 1.000 45.53925 89 SER D C 1
ATOM 5953 O O . SER D 1 89 ? -47.76800 -83.87400 -43.64600 1.000 45.44626 89 SER D O 1
ATOM 5956 N N . LEU D 1 90 ? -46.59600 -82.08700 -44.36200 1.000 43.37546 90 LEU D N 1
ATOM 5957 C CA . LEU D 1 90 ? -46.48100 -81.47700 -43.03900 1.000 41.83872 90 LEU D CA 1
ATOM 5958 C C . LEU D 1 90 ? -47.56100 -80.44200 -42.77500 1.000 41.54466 90 LEU D C 1
ATOM 5959 O O . LEU D 1 90 ? -47.51400 -79.77600 -41.73600 1.000 44.95939 90 LEU D O 1
ATOM 5964 N N . GLY D 1 91 ? -48.50600 -80.25800 -43.69300 1.000 43.52055 91 GLY D N 1
ATOM 5965 C CA . GLY D 1 91 ? -49.57700 -79.30100 -43.49500 1.000 35.10103 91 GLY D CA 1
ATOM 5966 C C . GLY D 1 91 ? -49.28500 -77.88200 -43.92800 1.000 40.92127 91 GLY D C 1
ATOM 5967 O O . GLY D 1 91 ? -50.09100 -76.99200 -43.63700 1.000 43.13587 91 GLY D O 1
ATOM 5968 N N . VAL D 1 92 ? -48.17900 -77.63100 -44.61900 1.000 39.88690 92 VAL D N 1
ATOM 5969 C CA . VAL D 1 92 ? -47.82600 -76.28600 -45.06600 1.000 41.18824 92 VAL D CA 1
ATOM 5970 C C . VAL D 1 92 ? -48.46400 -76.04800 -46.43400 1.000 41.00096 92 VAL D C 1
ATOM 5971 O O . VAL D 1 92 ? -48.16100 -76.78900 -47.37700 1.000 43.17605 92 VAL D O 1
ATOM 5975 N N . PRO D 1 93 ? -49.33500 -75.05700 -46.58800 1.000 42.59542 93 PRO D N 1
ATOM 5976 C CA . PRO D 1 93 ? -49.91400 -74.80300 -47.91400 1.000 42.55043 93 PRO D CA 1
ATOM 5977 C C . PRO D 1 93 ? -48.83800 -74.30100 -48.86300 1.000 41.51622 93 PRO D C 1
ATOM 5978 O O . PRO D 1 93 ? -48.07000 -73.39600 -48.52400 1.000 40.12502 93 PRO D O 1
ATOM 5982 N N . THR D 1 94 ? -48.78400 -74.90100 -50.05600 1.000 39.94682 94 THR D N 1
ATOM 5983 C CA . THR D 1 94 ? -47.67000 -74.71100 -50.97900 1.000 42.73926 94 THR D CA 1
ATOM 5984 C C . THR D 1 94 ? -48.17600 -74.67200 -52.41600 1.000 40.65651 94 THR D C 1
ATOM 5985 O O . THR D 1 94 ? -49.08200 -75.42100 -52.78200 1.000 42.49146 94 THR D O 1
ATOM 5989 N N . ARG D 1 95 ? -47.56300 -73.81300 -53.22400 1.000 40.07966 95 ARG D N 1
ATOM 5990 C CA . ARG D 1 95 ? -47.87600 -73.62400 -54.63300 1.000 39.32937 95 ARG D CA 1
ATOM 5991 C C . ARG D 1 95 ? -46.57100 -73.63800 -55.41700 1.000 37.75418 95 ARG D C 1
ATOM 5992 O O . ARG D 1 95 ? -45.56700 -73.08100 -54.96400 1.000 39.74930 95 ARG D O 1
ATOM 6000 N N . VAL D 1 96 ? -46.58600 -74.25900 -56.59300 1.000 33.21493 96 VAL D N 1
ATOM 6001 C CA . VAL D 1 96 ? -45.43200 -74.31200 -57.48900 1.000 30.34355 96 VAL D CA 1
ATOM 6002 C C . VAL D 1 96 ? -45.74500 -73.48300 -58.72800 1.000 34.76150 96 VAL D C 1
ATOM 6003 O O . VAL D 1 96 ? -46.78800 -73.68100 -59.36000 1.000 36.70881 96 VAL D O 1
ATOM 6007 N N . GLN D 1 97 ? -44.83800 -72.58700 -59.10000 1.000 33.22292 97 GLN D N 1
ATOM 6008 C CA . GLN D 1 97 ? -44.90900 -71.91500 -60.39100 1.000 35.75849 97 GLN D CA 1
ATOM 6009 C C . GLN D 1 97 ? -43.64700 -72.22700 -61.17300 1.000 36.48423 97 GLN D C 1
ATOM 6010 O O . GLN D 1 97 ? -42.54900 -72.24600 -60.60600 1.000 37.33920 97 GLN D O 1
ATOM 6016 N N . THR D 1 98 ? -43.79600 -72.49500 -62.46900 1.000 33.04524 98 THR D N 1
ATOM 6017 C CA . THR D 1 98 ? -42.65800 -72.89100 -63.28600 1.000 37.47326 98 THR D CA 1
ATOM 6018 C C . THR D 1 98 ? -42.39900 -71.83500 -64.35100 1.000 39.13526 98 THR D C 1
ATOM 6019 O O . THR D 1 98 ? -43.33200 -71.22700 -64.87500 1.000 39.20491 98 THR D O 1
ATOM 6023 N N . ALA D 1 99 ? -41.12000 -71.59500 -64.63700 1.000 38.57257 99 ALA D N 1
ATOM 6024 C CA . ALA D 1 99 ? -40.76400 -70.59900 -65.63200 1.000 37.59468 99 ALA D CA 1
ATOM 6025 C C . ALA D 1 99 ? -41.03300 -71.11000 -67.03600 1.000 39.44100 99 ALA D C 1
ATOM 6026 O O . ALA D 1 99 ? -41.30900 -70.31600 -67.93500 1.000 38.97328 99 ALA D O 1
ATOM 6028 N N . LEU D 1 100 ? -40.94200 -72.41800 -67.24000 1.000 44.38792 100 LEU D N 1
ATOM 6029 C CA . LEU D 1 100 ? -41.46000 -73.05600 -68.44300 1.000 48.88472 100 LEU D CA 1
ATOM 6030 C C . LEU D 1 100 ? -42.89800 -73.47800 -68.17800 1.000 46.84441 100 LEU D C 1
ATOM 6031 O O . LEU D 1 100 ? -43.19300 -74.04700 -67.12400 1.000 47.78730 100 LEU D O 1
ATOM 6036 N N . THR D 1 101 ? -43.79400 -73.17900 -69.11600 1.000 39.30937 101 THR D N 1
ATOM 6037 C CA . THR D 1 101 ? -45.20800 -73.46600 -68.91300 1.000 35.94658 101 THR D CA 1
ATOM 6038 C C . THR D 1 101 ? -45.48300 -74.93000 -69.20900 1.000 34.96116 101 THR D C 1
ATOM 6039 O O . THR D 1 101 ? -45.23000 -75.39900 -70.32600 1.000 38.05709 101 THR D O 1
ATOM 6043 N N . ILE D 1 102 ? -45.96300 -75.65000 -68.19100 1.000 42.17571 102 ILE D N 1
ATOM 6044 C CA . ILE D 1 102 ? -46.37300 -77.04700 -68.28500 1.000 40.21420 102 ILE D CA 1
ATOM 6045 C C . ILE D 1 102 ? -47.69100 -77.17300 -67.53300 1.000 46.47652 102 ILE D C 1
ATOM 6046 O O . ILE D 1 102 ? -47.71300 -77.53100 -66.34400 1.000 48.15552 102 ILE D O 1
ATOM 6051 N N . THR D 1 103 ? -48.79300 -76.88400 -68.23300 1.000 54.38430 103 THR D N 1
ATOM 6052 C CA . THR D 1 103 ? -50.09600 -76.68800 -67.60300 1.000 52.50106 103 THR D CA 1
ATOM 6053 C C . THR D 1 103 ? -50.49100 -77.82600 -66.67200 1.000 56.80031 103 THR D C 1
ATOM 6054 O O . THR D 1 103 ? -51.00900 -77.58600 -65.57600 1.000 54.81450 103 THR D O 1
ATOM 6058 N N . GLN D 1 104 ? -50.29000 -79.07300 -67.10800 1.000 52.31264 104 GLN D N 1
ATOM 6059 C CA . GLN D 1 104 ? -50.76400 -80.23200 -66.36000 1.000 43.85525 104 GLN D CA 1
ATOM 6060 C C . GLN D 1 104 ? -50.02900 -80.42100 -65.04400 1.000 47.12554 104 GLN D C 1
ATOM 6061 O O . GLN D 1 104 ? -50.55000 -81.09500 -64.14600 1.000 55.37308 104 GLN D O 1
ATOM 6067 N N . VAL D 1 105 ? -48.85000 -79.83100 -64.89900 1.000 48.21011 105 VAL D N 1
ATOM 6068 C CA . VAL D 1 105 ? -47.92200 -80.18900 -63.83600 1.000 50.26024 105 VAL D CA 1
ATOM 6069 C C . VAL D 1 105 ? -47.87900 -79.13000 -62.73500 1.000 51.73159 105 VAL D C 1
ATOM 6070 O O . VAL D 1 105 ? -47.73300 -79.45900 -61.55400 1.000 52.29996 105 VAL D O 1
ATOM 6074 N N . ALA D 1 106 ? -48.03900 -77.85800 -63.09200 1.000 37.06895 106 ALA D N 1
ATOM 6075 C CA . ALA D 1 106 ? -47.91600 -76.77100 -62.12600 1.000 37.58955 106 ALA D CA 1
ATOM 6076 C C . ALA D 1 106 ? -48.39800 -75.50100 -62.79100 1.000 36.14489 106 ALA D C 1
ATOM 6077 O O . ALA D 1 106 ? -48.43000 -75.40500 -64.01900 1.000 40.15608 106 ALA D O 1
ATOM 6079 N N . GLU D 1 107 ? -48.73200 -74.53000 -61.98200 1.000 39.16505 107 GLU D N 1
ATOM 6080 C CA . GLU D 1 107 ? -49.15300 -73.29600 -62.60500 1.000 41.76127 107 GLU D CA 1
ATOM 6081 C C . GLU D 1 107 ? -47.93100 -72.55300 -63.15700 1.000 41.16403 107 GLU D C 1
ATOM 6082 O O . GLU D 1 107 ? -46.81400 -72.73800 -62.67500 1.000 44.00979 107 GLU D O 1
ATOM 6088 N N . PRO D 1 108 ? -48.09700 -71.77600 -64.22100 1.000 38.72338 108 PRO D N 1
ATOM 6089 C CA . PRO D 1 108 ? -46.95900 -71.04500 -64.79400 1.000 36.41425 108 PRO D CA 1
ATOM 6090 C C . PRO D 1 108 ? -46.58500 -69.83600 -63.94700 1.000 34.59080 108 PRO D C 1
ATOM 6091 O O . PRO D 1 108 ? -47.35400 -69.37400 -63.10900 1.000 37.15223 108 PRO D O 1
ATOM 6095 N N . TYR D 1 109 ? -45.37300 -69.32500 -64.16700 1.000 37.39181 109 TYR D N 1
ATOM 6096 C CA . TYR D 1 109 ? -44.97500 -68.12100 -63.45300 1.000 37.70738 109 TYR D CA 1
ATOM 6097 C C . TYR D 1 109 ? -45.86900 -66.96400 -63.88800 1.000 38.69233 109 TYR D C 1
ATOM 6098 O O . TYR D 1 109 ? -45.85400 -66.56100 -65.05400 1.000 39.78292 109 TYR D O 1
ATOM 6107 N N . ILE D 1 110 ? -46.65500 -66.44600 -62.95000 1.000 35.25592 110 ILE D N 1
ATOM 6108 C CA . ILE D 1 110 ? -47.48900 -65.26500 -63.14800 1.000 37.02868 110 ILE D CA 1
ATOM 6109 C C . ILE D 1 110 ? -47.32000 -64.40600 -61.90100 1.000 33.71076 110 ILE D C 1
ATOM 6110 O O . ILE D 1 110 ? -47.67800 -64.83900 -60.79900 1.000 33.48313 110 ILE D O 1
ATOM 6115 N N . ARG D 1 111 ? -46.79200 -63.19100 -62.07500 1.000 42.77886 111 ARG D N 1
ATOM 6116 C CA . ARG D 1 111 ? -46.36400 -62.38800 -60.93300 1.000 39.23395 111 ARG D CA 1
ATOM 6117 C C . ARG D 1 111 ? -47.51800 -62.08500 -59.98800 1.000 41.35344 111 ARG D C 1
ATOM 6118 O O . ARG D 1 111 ? -47.39900 -62.26700 -58.76900 1.000 42.53137 111 ARG D O 1
ATOM 6126 N N . ARG D 1 112 ? -48.65500 -61.64000 -60.52800 1.000 41.67359 112 ARG D N 1
ATOM 6127 C CA . ARG D 1 112 ? -49.77000 -61.26300 -59.65800 1.000 41.03454 112 ARG D CA 1
ATOM 6128 C C . ARG D 1 112 ? -50.33800 -62.45600 -58.90300 1.000 41.19520 112 ARG D C 1
ATOM 6129 O O . ARG D 1 112 ? -50.83200 -62.29600 -57.78000 1.000 45.24364 112 ARG D O 1
ATOM 6137 N N . ARG D 1 113 ? -50.31500 -63.64500 -59.50600 1.000 43.18452 113 ARG D N 1
ATOM 6138 C CA . ARG D 1 113 ? -50.74400 -64.83500 -58.78300 1.000 43.86570 113 ARG D CA 1
ATOM 6139 C C . ARG D 1 113 ? -49.75600 -65.17100 -57.66700 1.000 46.57016 113 ARG D C 1
ATOM 6140 O O . ARG D 1 113 ? -50.15900 -65.54600 -56.56200 1.000 45.49786 113 ARG D O 1
ATOM 6148 N N . ALA D 1 114 ? -48.45500 -65.02500 -57.93600 1.000 36.60942 114 ALA D N 1
ATOM 6149 C CA . ALA D 1 114 ? -47.44700 -65.31000 -56.91900 1.000 40.12601 114 ALA D CA 1
ATOM 6150 C C . ALA D 1 114 ? -47.62600 -64.40800 -55.70400 1.000 39.84531 114 ALA D C 1
ATOM 6151 O O . ALA D 1 114 ? -47.65300 -64.88900 -54.56000 1.000 38.44263 114 ALA D O 1
ATOM 6153 N N . LEU D 1 115 ? -47.76800 -63.09300 -55.93700 1.000 37.36329 115 LEU D N 1
ATOM 6154 C CA . LEU D 1 115 ? -48.04200 -62.16300 -54.84000 1.000 39.07526 115 LEU D CA 1
ATOM 6155 C C . LEU D 1 115 ? -49.31800 -62.53300 -54.07400 1.000 39.65605 115 LEU D C 1
ATOM 6156 O O . LEU D 1 115 ? -49.34800 -62.45200 -52.84000 1.000 39.64155 115 LEU D O 1
ATOM 6161 N N . ARG D 1 116 ? -50.38300 -62.94600 -54.77100 1.000 37.30591 116 ARG D N 1
ATOM 6162 C CA . ARG D 1 116 ? -51.59900 -63.33300 -54.05000 1.000 41.03573 116 ARG D CA 1
ATOM 6163 C C . ARG D 1 116 ? -51.35700 -64.56900 -53.19900 1.000 39.75608 116 ARG D C 1
ATOM 6164 O O . ARG D 1 116 ? -51.86600 -64.66600 -52.07500 1.000 41.79221 116 ARG D O 1
ATOM 6166 N N . HIS D 1 117 ? -50.58100 -65.52600 -53.71600 1.000 41.56623 117 HIS D N 1
ATOM 6167 C CA . HIS D 1 117 ? -50.28700 -66.72700 -52.94400 1.000 38.79566 117 HIS D CA 1
ATOM 6168 C C . HIS D 1 117 ? -49.55800 -66.37200 -51.65700 1.000 39.18075 117 HIS D C 1
ATOM 6169 O O . HIS D 1 117 ? -49.93700 -66.82400 -50.57300 1.000 37.53102 117 HIS D O 1
ATOM 6176 N N . LEU D 1 118 ? -48.52500 -65.52900 -51.75500 1.000 40.53309 118 LEU D N 1
ATOM 6177 C CA . LEU D 1 118 ? -47.78400 -65.12800 -50.56400 1.000 42.13016 118 LEU D CA 1
ATOM 6178 C C . LEU D 1 118 ? -48.67400 -64.36400 -49.59800 1.000 47.37841 118 LEU D C 1
ATOM 6179 O O . LEU D 1 118 ? -48.56000 -64.52300 -48.37800 1.000 48.18678 118 LEU D O 1
ATOM 6184 N N . GLU D 1 119 ? -49.56800 -63.52700 -50.12700 1.000 59.07817 119 GLU D N 1
ATOM 6185 C CA . GLU D 1 119 ? -50.47800 -62.78900 -49.26300 1.000 58.46813 119 GLU D CA 1
ATOM 6186 C C . GLU D 1 119 ? -51.43000 -63.72600 -48.53100 1.000 54.05612 119 GLU D C 1
ATOM 6187 O O . GLU D 1 119 ? -51.82200 -63.44800 -47.39400 1.000 55.98743 119 GLU D O 1
ATOM 6193 N N . LYS D 1 120 ? -51.77900 -64.85200 -49.14000 1.000 44.52050 120 LYS D N 1
ATOM 6194 C CA . LYS D 1 120 ? -52.62300 -65.84300 -48.49700 1.000 43.89421 120 LYS D CA 1
ATOM 6195 C C . LYS D 1 120 ? -51.81800 -66.83400 -47.65200 1.000 45.19057 120 LYS D C 1
ATOM 6196 O O . LYS D 1 120 ? -52.33400 -67.89500 -47.30500 1.000 44.99177 120 LYS D O 1
ATOM 6201 N N . GLU D 1 121 ? -50.56000 -66.51700 -47.33700 1.000 53.50437 121 GLU D N 1
ATOM 6202 C CA . GLU D 1 121 ? -49.72700 -67.32300 -46.43500 1.000 55.45061 121 GLU D CA 1
ATOM 6203 C C . GLU D 1 121 ? -49.47800 -68.72900 -46.98900 1.000 55.54018 121 GLU D C 1
ATOM 6204 O O . GLU D 1 121 ? -49.45800 -69.72300 -46.25600 1.000 53.93936 121 GLU D O 1
ATOM 6210 N N . ARG D 1 122 ? -49.26600 -68.81200 -48.29400 1.000 40.72290 122 ARG D N 1
ATOM 6211 C CA . ARG D 1 122 ? -48.81800 -70.03100 -48.94000 1.000 42.67047 122 ARG D CA 1
ATOM 6212 C C . ARG D 1 122 ? -47.35900 -69.86900 -49.32600 1.000 38.60265 122 ARG D C 1
ATOM 6213 O O . ARG D 1 122 ? -46.92800 -68.77700 -49.69600 1.000 40.81982 122 ARG D O 1
ATOM 6221 N N . ILE D 1 123 ? -46.58800 -70.94500 -49.18800 1.000 34.68432 123 ILE D N 1
ATOM 6222 C CA . ILE D 1 123 ? -45.24400 -70.95700 -49.73800 1.000 32.46978 123 ILE D CA 1
ATOM 6223 C C . ILE D 1 123 ? -45.35000 -71.08800 -51.25200 1.000 36.72897 123 ILE D C 1
ATOM 6224 O O . ILE D 1 123 ? -46.13100 -71.90200 -51.76700 1.000 33.91426 123 ILE D O 1
ATOM 6229 N N . VAL D 1 124 ? -44.58800 -70.27700 -51.97500 1.000 30.19506 124 VAL D N 1
ATOM 6230 C CA . VAL D 1 124 ? -44.48400 -70.39900 -53.42200 1.000 32.50336 124 VAL D CA 1
ATOM 6231 C C . VAL D 1 124 ? -43.09800 -70.94600 -53.74000 1.000 33.18622 124 VAL D C 1
ATOM 6232 O O . VAL D 1 124 ? -42.08700 -70.32400 -53.39100 1.000 33.57531 124 VAL D O 1
ATOM 6236 N N . ILE D 1 125 ? -43.04900 -72.10900 -54.38600 1.000 30.48380 125 ILE D N 1
ATOM 6237 C CA . ILE D 1 125 ? -41.80700 -72.68600 -54.89800 1.000 31.57098 125 ILE D CA 1
ATOM 6238 C C . ILE D 1 125 ? -41.70800 -72.37000 -56.38100 1.000 29.44686 125 ILE D C 1
ATOM 6239 O O . ILE D 1 125 ? -42.59900 -72.73500 -57.15700 1.000 33.13294 125 ILE D O 1
ATOM 6244 N N . PHE D 1 126 ? -40.61100 -71.73100 -56.77900 1.000 31.94127 126 PHE D N 1
ATOM 6245 C CA . PHE D 1 126 ? -40.34800 -71.39300 -58.17100 1.000 28.80267 126 PHE D CA 1
ATOM 6246 C C . PHE D 1 126 ? -39.45500 -72.44900 -58.81000 1.000 30.06616 126 PHE D C 1
ATOM 6247 O O . PHE D 1 126 ? -38.28000 -72.58300 -58.44300 1.000 32.67303 126 PHE D O 1
ATOM 6255 N N . GLY D 1 127 ? -39.99300 -73.17300 -59.79100 1.000 30.07925 127 GLY D N 1
ATOM 6256 C CA . GLY D 1 127 ? -39.17000 -74.08000 -60.56900 1.000 32.15866 127 GLY D CA 1
ATOM 6257 C C . GLY D 1 127 ? -38.89600 -73.58600 -61.97300 1.000 31.71602 127 GLY D C 1
ATOM 6258 O O . GLY D 1 127 ? -39.57700 -72.68100 -62.45500 1.000 36.45280 127 GLY D O 1
ATOM 6259 N N . GLY D 1 128 ? -37.91800 -74.17100 -62.65300 1.000 31.71530 128 GLY D N 1
ATOM 6260 C CA . GLY D 1 128 ? -37.61500 -73.80700 -64.02100 1.000 28.43764 128 GLY D CA 1
ATOM 6261 C C . GLY D 1 128 ? -36.60900 -72.69300 -64.17900 1.000 33.02626 128 GLY D C 1
ATOM 6262 O O . GLY D 1 128 ? -36.42500 -72.20200 -65.30400 1.000 35.30927 128 GLY D O 1
ATOM 6263 N N . GLY D 1 129 ? -35.94600 -72.28000 -63.10200 1.000 36.42272 129 GLY D N 1
ATOM 6264 C CA . GLY D 1 129 ? -35.08700 -71.11700 -63.20500 1.000 40.64007 129 GLY D CA 1
ATOM 6265 C C . GLY D 1 129 ? -35.86500 -69.90200 -63.65600 1.000 40.82008 129 GLY D C 1
ATOM 6266 O O . GLY D 1 129 ? -36.96600 -69.61700 -63.16300 1.000 40.61542 129 GLY D O 1
ATOM 6267 N N . THR D 1 130 ? -35.29000 -69.17500 -64.60900 1.000 36.84136 130 THR D N 1
ATOM 6268 C CA . THR D 1 130 ? -35.96100 -68.07900 -65.28900 1.000 33.83746 130 THR D CA 1
ATOM 6269 C C . THR D 1 130 ? -36.51900 -68.50000 -66.62800 1.000 36.27292 130 THR D C 1
ATOM 6270 O O . THR D 1 130 ? -37.15500 -67.69000 -67.30300 1.000 41.38203 130 THR D O 1
ATOM 6274 N N . GLY D 1 131 ? -36.28800 -69.74400 -67.03300 1.000 35.06853 131 GLY D N 1
ATOM 6275 C CA . GLY D 1 131 ? -36.61300 -70.17000 -68.37000 1.000 31.73786 131 GLY D CA 1
ATOM 6276 C C . GLY D 1 131 ? -35.58900 -69.81100 -69.42100 1.000 30.32655 131 GLY D C 1
ATOM 6277 O O . GLY D 1 131 ? -35.74500 -70.24200 -70.56700 1.000 33.69239 131 GLY D O 1
ATOM 6278 N N . ASN D 1 132 ? -34.54500 -69.03500 -69.08000 1.000 35.57573 132 ASN D N 1
ATOM 6279 C CA . ASN D 1 132 ? -33.46200 -68.69500 -70.00900 1.000 37.47796 132 ASN D CA 1
ATOM 6280 C C . ASN D 1 132 ? -32.19800 -69.47500 -69.68200 1.000 40.82015 132 ASN D C 1
ATOM 6281 O O . ASN D 1 132 ? -31.77500 -69.50700 -68.51900 1.000 40.68656 132 ASN D O 1
ATOM 6286 N N . PRO D 1 133 ? -31.55200 -70.08400 -70.67000 1.000 46.25878 133 PRO D N 1
ATOM 6287 C CA . PRO D 1 133 ? -30.18700 -70.57600 -70.46400 1.000 41.70658 133 PRO D CA 1
ATOM 6288 C C . PRO D 1 133 ? -29.25000 -69.44000 -70.06500 1.000 48.74757 133 PRO D C 1
ATOM 6289 O O . PRO D 1 133 ? -29.54800 -68.25900 -70.25100 1.000 47.38262 133 PRO D O 1
ATOM 6293 N N . PHE D 1 134 ? -28.09600 -69.81900 -69.50400 1.000 41.28144 134 PHE D N 1
ATOM 6294 C CA . PHE D 1 134 ? -27.04600 -68.89200 -69.07500 1.000 48.22602 134 PHE D CA 1
ATOM 6295 C C . PHE D 1 134 ? -27.47400 -68.07000 -67.86600 1.000 46.30398 134 PHE D C 1
ATOM 6296 O O . PHE D 1 134 ? -26.65400 -67.34900 -67.28600 1.000 47.90545 134 PHE D O 1
ATOM 6304 N N . PHE D 1 135 ? -28.75000 -68.15000 -67.49800 1.000 56.33584 135 PHE D N 1
ATOM 6305 C CA . PHE D 1 135 ? -29.22600 -67.68000 -66.20300 1.000 53.77591 135 PHE D CA 1
ATOM 6306 C C . PHE D 1 135 ? -29.18500 -68.87000 -65.25000 1.000 54.85266 135 PHE D C 1
ATOM 6307 O O . PHE D 1 135 ? -29.76700 -69.91600 -65.53700 1.000 62.26431 135 PHE D O 1
ATOM 6315 N N . SER D 1 136 ? -28.46400 -68.73300 -64.15000 1.000 46.86828 136 SER D N 1
ATOM 6316 C CA . SER D 1 136 ? -28.32300 -69.79800 -63.17200 1.000 39.52813 136 SER D CA 1
ATOM 6317 C C . SER D 1 136 ? -29.45000 -69.75100 -62.12400 1.000 45.45291 136 SER D C 1
ATOM 6318 O O . SER D 1 136 ? -30.23100 -68.79900 -62.02700 1.000 44.76585 136 SER D O 1
ATOM 6321 N N . THR D 1 137 ? -29.50700 -70.79600 -61.30900 1.000 32.50052 137 THR D N 1
ATOM 6322 C CA . THR D 1 137 ? -30.43100 -70.81500 -60.18400 1.000 35.87709 137 THR D CA 1
ATOM 6323 C C . THR D 1 137 ? -30.19700 -69.65100 -59.23000 1.000 34.48425 137 THR D C 1
ATOM 6324 O O . THR D 1 137 ? -31.14800 -69.14000 -58.62500 1.000 34.85185 137 THR D O 1
ATOM 6328 N N . ASP D 1 138 ? -28.93800 -69.24700 -59.04500 1.000 42.28397 138 ASP D N 1
ATOM 6329 C CA . ASP D 1 138 ? -28.65300 -68.06000 -58.24400 1.000 38.87042 138 ASP D CA 1
ATOM 6330 C C . ASP D 1 138 ? -29.35300 -66.84500 -58.83200 1.000 42.86854 138 ASP D C 1
ATOM 6331 O O . ASP D 1 138 ? -30.05500 -66.10700 -58.12800 1.000 40.85089 138 ASP D O 1
ATOM 6336 N N . THR D 1 139 ? -29.17900 -66.63700 -60.13800 1.000 36.40628 139 THR D N 1
ATOM 6337 C CA . THR D 1 139 ? -29.82100 -65.52300 -60.81600 1.000 36.26449 139 THR D CA 1
ATOM 6338 C C . THR D 1 139 ? -31.34400 -65.60600 -60.73800 1.000 39.00236 139 THR D C 1
ATOM 6339 O O . THR D 1 139 ? -32.01700 -64.58100 -60.57000 1.000 37.22279 139 THR D O 1
ATOM 6343 N N . ALA D 1 140 ? -31.91200 -66.81100 -60.86800 1.000 33.99825 140 ALA D N 1
ATOM 6344 C CA . ALA D 1 140 ? -33.36300 -66.94900 -60.75100 1.000 33.90920 140 ALA D CA 1
ATOM 6345 C C . ALA D 1 140 ? -33.84100 -66.52600 -59.37100 1.000 35.02815 140 ALA D C 1
ATOM 6346 O O . ALA D 1 140 ? -34.89300 -65.89100 -59.23400 1.000 37.47323 140 ALA D O 1
ATOM 6348 N N . ALA D 1 141 ? -33.07400 -66.86200 -58.33500 1.000 39.11785 141 ALA D N 1
ATOM 6349 C CA . ALA D 1 141 ? -33.43700 -66.44300 -56.98800 1.000 36.84819 141 ALA D CA 1
ATOM 6350 C C . ALA D 1 141 ? -33.38300 -64.93100 -56.85500 1.000 38.16315 141 ALA D C 1
ATOM 6351 O O . ALA D 1 141 ? -34.25900 -64.33000 -56.22300 1.000 35.24695 141 ALA D O 1
ATOM 6353 N N . ALA D 1 142 ? -32.35700 -64.29800 -57.43900 1.000 32.17247 142 ALA D N 1
ATOM 6354 C CA . ALA D 1 142 ? -32.28600 -62.84100 -57.40600 1.000 36.15093 142 ALA D CA 1
ATOM 6355 C C . ALA D 1 142 ? -33.44600 -62.22700 -58.17800 1.000 36.45012 142 ALA D C 1
ATOM 6356 O O . ALA D 1 142 ? -34.10900 -61.30600 -57.68400 1.000 38.27770 142 ALA D O 1
ATOM 6358 N N . LEU D 1 143 ? -33.72800 -62.74300 -59.38000 1.000 37.80186 143 LEU D N 1
ATOM 6359 C CA . LEU D 1 143 ? -34.83300 -62.20600 -60.16100 1.000 34.72063 143 LEU D CA 1
ATOM 6360 C C . LEU D 1 143 ? -36.15000 -62.40900 -59.42900 1.000 37.87947 143 LEU D C 1
ATOM 6361 O O . LEU D 1 143 ? -36.92400 -61.46000 -59.25200 1.000 37.72584 143 LEU D O 1
ATOM 6366 N N . ARG D 1 144 ? -36.40800 -63.63400 -58.95700 1.000 34.15799 144 ARG D N 1
ATOM 6367 C CA . ARG D 1 144 ? -37.69200 -63.89600 -58.31500 1.000 34.02510 144 ARG D CA 1
ATOM 6368 C C . ARG D 1 144 ? -37.83300 -63.10200 -57.02400 1.000 35.48571 144 ARG D C 1
ATOM 6369 O O . ARG D 1 144 ? -38.94700 -62.72200 -56.65800 1.000 37.31543 144 ARG D O 1
ATOM 6377 N N . ALA D 1 145 ? -36.72300 -62.81600 -56.33900 1.000 39.04622 145 ALA D N 1
ATOM 6378 C CA . ALA D 1 145 ? -36.77400 -61.97100 -55.14700 1.000 38.51966 145 ALA D CA 1
ATOM 6379 C C . ALA D 1 145 ? -37.28900 -60.57600 -55.48400 1.000 40.04305 145 ALA D C 1
ATOM 6380 O O . ALA D 1 145 ? -38.18400 -60.04600 -54.80700 1.000 37.46073 145 ALA D O 1
ATOM 6382 N N . LEU D 1 146 ? -36.71300 -59.95900 -56.52000 1.000 34.08625 146 LEU D N 1
ATOM 6383 C CA . LEU D 1 146 ? -37.20400 -58.66600 -56.97400 1.000 35.40432 146 LEU D CA 1
ATOM 6384 C C . LEU D 1 146 ? -38.66700 -58.75300 -57.40300 1.000 38.79785 146 LEU D C 1
ATOM 6385 O O . LEU D 1 146 ? -39.47800 -57.89100 -57.04600 1.000 38.73111 146 LEU D O 1
ATOM 6390 N N . GLU D 1 147 ? -39.03400 -59.81500 -58.12800 1.000 38.96806 147 GLU D N 1
ATOM 6391 C CA . GLU D 1 147 ? -40.38100 -59.89400 -58.67300 1.000 37.71812 147 GLU D CA 1
ATOM 6392 C C . GLU D 1 147 ? -41.44200 -60.00900 -57.58400 1.000 39.75999 147 GLU D C 1
ATOM 6393 O O . GLU D 1 147 ? -42.55300 -59.49900 -57.76500 1.000 39.01008 147 GLU D O 1
ATOM 6399 N N . VAL D 1 148 ? -41.14600 -60.67700 -56.46200 1.000 32.01818 148 VAL D N 1
ATOM 6400 C CA . VAL D 1 148 ? -42.14700 -60.81500 -55.40700 1.000 34.77689 148 VAL D CA 1
ATOM 6401 C C . VAL D 1 148 ? -41.96900 -59.79000 -54.30400 1.000 35.47462 148 VAL D C 1
ATOM 6402 O O . VAL D 1 148 ? -42.70000 -59.83700 -53.30500 1.000 35.91109 148 VAL D O 1
ATOM 6406 N N . GLY D 1 149 ? -41.02900 -58.85800 -54.45300 1.000 35.44763 149 GLY D N 1
ATOM 6407 C CA . GLY D 1 149 ? -40.80500 -57.86700 -53.41900 1.000 32.86091 149 GLY D CA 1
ATOM 6408 C C . GLY D 1 149 ? -40.25200 -58.42400 -52.12400 1.000 40.14103 149 GLY D C 1
ATOM 6409 O O . GLY D 1 149 ? -40.60600 -57.93200 -51.04500 1.000 38.26559 149 GLY D O 1
ATOM 6410 N N . ALA D 1 150 ? -39.41000 -59.45500 -52.20100 1.000 42.01948 150 ALA D N 1
ATOM 6411 C CA . ALA D 1 150 ? -38.71300 -59.95400 -51.02400 1.000 43.07295 150 ALA D CA 1
ATOM 6412 C C . ALA D 1 150 ? -37.71900 -58.91600 -50.50900 1.000 41.21778 150 ALA D C 1
ATOM 6413 O O . ALA D 1 150 ? -37.14300 -58.13300 -51.27300 1.000 39.84150 150 ALA D O 1
ATOM 6415 N N . GLU D 1 151 ? -37.48600 -58.93300 -49.20300 1.000 46.40477 151 GLU D N 1
ATOM 6416 C CA . GLU D 1 151 ? -36.55200 -57.97600 -48.62600 1.000 43.76536 151 GLU D CA 1
ATOM 6417 C C . GLU D 1 151 ? -35.10400 -58.45600 -48.63200 1.000 45.42119 151 GLU D C 1
ATOM 6418 O O . GLU D 1 151 ? -34.20200 -57.64400 -48.39900 1.000 44.80832 151 GLU D O 1
ATOM 6424 N N . VAL D 1 152 ? -34.85900 -59.73600 -48.92300 1.000 38.44362 152 VAL D N 1
ATOM 6425 C CA . VAL D 1 152 ? -33.52600 -60.32000 -48.83900 1.000 35.45938 152 VAL D CA 1
ATOM 6426 C C . VAL D 1 152 ? -33.53900 -61.65000 -49.58100 1.000 38.08629 152 VAL D C 1
ATOM 6427 O O . VAL D 1 152 ? -34.55500 -62.35200 -49.57000 1.000 35.50334 152 VAL D O 1
ATOM 6431 N N . VAL D 1 153 ? -32.43300 -61.99500 -50.24900 1.000 37.31506 153 VAL D N 1
ATOM 6432 C CA . VAL D 1 153 ? -32.23000 -63.33000 -50.81000 1.000 42.64532 153 VAL D CA 1
ATOM 6433 C C . VAL D 1 153 ? -31.41100 -64.15400 -49.82500 1.000 41.62558 153 VAL D C 1
ATOM 6434 O O . VAL D 1 153 ? -30.27000 -63.79700 -49.50000 1.000 38.73501 153 VAL D O 1
ATOM 6438 N N . LEU D 1 154 ? -31.98800 -65.25900 -49.36200 1.000 39.34271 154 LEU D N 1
ATOM 6439 C CA . LEU D 1 154 ? -31.31000 -66.19400 -48.46000 1.000 37.64205 154 LEU D CA 1
ATOM 6440 C C . LEU D 1 154 ? -30.70300 -67.30400 -49.31300 1.000 37.35776 154 LEU D C 1
ATOM 6441 O O . LEU D 1 154 ? -31.41300 -68.18700 -49.80600 1.000 39.33850 154 LEU D O 1
ATOM 6446 N N . MET D 1 155 ? -29.38700 -67.24900 -49.50100 1.000 42.28022 155 MET D N 1
ATOM 6447 C CA . MET D 1 155 ? -28.68700 -68.24700 -50.30600 1.000 42.98226 155 MET D CA 1
ATOM 6448 C C . MET D 1 155 ? -28.21800 -69.38100 -49.39500 1.000 47.81816 155 MET D C 1
ATOM 6449 O O . MET D 1 155 ? -27.13200 -69.34200 -48.81500 1.000 44.92411 155 MET D O 1
ATOM 6454 N N . ALA D 1 156 ? -29.07000 -70.39600 -49.24600 1.000 39.79871 156 ALA D N 1
ATOM 6455 C CA . ALA D 1 156 ? -28.70900 -71.57700 -48.47400 1.000 39.05526 156 ALA D CA 1
ATOM 6456 C C . ALA D 1 156 ? -27.68700 -72.35900 -49.27000 1.000 38.88494 156 ALA D C 1
ATOM 6457 O O . ALA D 1 156 ? -28.02100 -72.98600 -50.28000 1.000 45.80933 156 ALA D O 1
ATOM 6459 N N . LYS D 1 157 ? -26.43800 -72.29100 -48.84700 1.000 54.01460 157 LYS D N 1
ATOM 6460 C CA . LYS D 1 157 ? -25.38400 -72.97200 -49.56500 1.000 53.63961 157 LYS D CA 1
ATOM 6461 C C . LYS D 1 157 ? -25.19700 -74.35900 -48.97200 1.000 59.47211 157 LYS D C 1
ATOM 6462 O O . LYS D 1 157 ? -25.46300 -74.60300 -47.78500 1.000 50.99560 157 LYS D O 1
ATOM 6468 N N . ASN D 1 158 ? -24.78300 -75.27900 -49.83900 1.000 75.63697 158 ASN D N 1
ATOM 6469 C CA . ASN D 1 158 ? -24.60000 -76.68100 -49.49200 1.000 73.92023 158 ASN D CA 1
ATOM 6470 C C . ASN D 1 158 ? -23.29600 -76.81300 -48.71700 1.000 73.76233 158 ASN D C 1
ATOM 6471 O O . ASN D 1 158 ? -22.21800 -76.54300 -49.26200 1.000 67.88491 158 ASN D O 1
ATOM 6476 N N . LYS D 1 159 ? -23.39800 -77.18000 -47.43700 1.000 54.60951 159 LYS D N 1
ATOM 6477 C CA . LYS D 1 159 ? -22.28400 -77.54600 -46.57500 1.000 59.47907 159 LYS D CA 1
ATOM 6478 C C . LYS D 1 159 ? -21.46300 -76.35500 -46.05000 1.000 59.58104 159 LYS D C 1
ATOM 6479 O O . LYS D 1 159 ? -20.58200 -76.56400 -45.20300 1.000 64.77977 159 LYS D O 1
ATOM 6481 N N . VAL D 1 160 ? -21.72500 -75.12400 -46.48600 1.000 60.75445 160 VAL D N 1
ATOM 6482 C CA . VAL D 1 160 ? -20.94300 -73.95200 -46.10200 1.000 51.76925 160 VAL D CA 1
ATOM 6483 C C . VAL D 1 160 ? -21.83300 -72.96700 -45.35800 1.000 47.56713 160 VAL D C 1
ATOM 6484 O O . VAL D 1 160 ? -23.03800 -72.89400 -45.61000 1.000 57.59475 160 VAL D O 1
ATOM 6488 N N . ASP D 1 161 ? -21.24400 -72.20100 -44.43600 1.000 39.83277 161 ASP D N 1
ATOM 6489 C CA . ASP D 1 161 ? -22.01700 -71.33100 -43.55100 1.000 42.71400 161 ASP D CA 1
ATOM 6490 C C . ASP D 1 161 ? -21.78200 -69.84200 -43.79800 1.000 40.64689 161 ASP D C 1
ATOM 6491 O O . ASP D 1 161 ? -22.15500 -69.02200 -42.95300 1.000 43.81838 161 ASP D O 1
ATOM 6496 N N . GLY D 1 162 ? -21.18400 -69.47700 -44.92600 1.000 34.81489 162 GLY D N 1
ATOM 6497 C CA . GLY D 1 162 ? -20.91500 -68.08500 -45.22000 1.000 32.51729 162 GLY D CA 1
ATOM 6498 C C . GLY D 1 162 ? -20.04100 -67.97700 -46.45400 1.000 34.78530 162 GLY D C 1
ATOM 6499 O O . GLY D 1 162 ? -19.83400 -68.95500 -47.17500 1.000 34.36714 162 GLY D O 1
ATOM 6500 N N . VAL D 1 163 ? -19.51500 -66.78100 -46.67400 1.000 37.47793 163 VAL D N 1
ATOM 6501 C CA . VAL D 1 163 ? -18.58200 -66.55000 -47.76800 1.000 37.59959 163 VAL D CA 1
ATOM 6502 C C . VAL D 1 163 ? -17.17500 -66.52200 -47.19700 1.000 39.30906 163 VAL D C 1
ATOM 6503 O O . VAL D 1 163 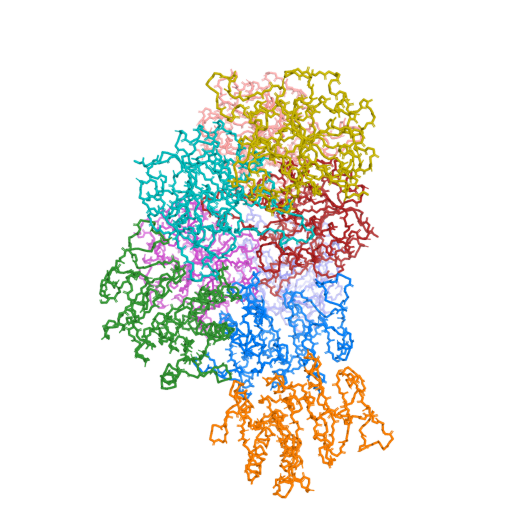? -16.93400 -65.94500 -46.13100 1.000 41.45785 163 VAL D O 1
ATOM 6507 N N . TYR D 1 164 ? -16.24200 -67.14900 -47.90300 1.000 35.56354 164 TYR D N 1
ATOM 6508 C CA . TYR D 1 164 ? -14.88900 -67.32500 -47.41700 1.000 38.35590 164 TYR D CA 1
ATOM 6509 C C . TYR D 1 164 ? -13.91800 -66.73500 -48.42400 1.000 35.22969 164 TYR D C 1
ATOM 6510 O O . TYR D 1 164 ? -14.27100 -66.45800 -49.56800 1.000 39.45216 164 TYR D O 1
ATOM 6519 N N . SER D 1 165 ? -12.67600 -66.53700 -47.97900 1.000 42.41265 165 SER D N 1
ATOM 6520 C CA . SER D 1 165 ? -11.62000 -66.08800 -48.87800 1.000 43.95884 165 SER D CA 1
ATOM 6521 C C . SER D 1 165 ? -11.34400 -67.09100 -49.99400 1.000 43.17085 165 SER D C 1
ATOM 6522 O O . SER D 1 165 ? -10.81000 -66.71500 -51.03900 1.000 43.95801 165 SER D O 1
ATOM 6525 N N . ASP D 1 166 ? -11.68700 -68.35600 -49.79200 1.000 51.74537 166 ASP D N 1
ATOM 6526 C CA . ASP D 1 166 ? -11.46600 -69.40600 -50.77500 1.000 52.91102 166 ASP D CA 1
ATOM 6527 C C . ASP D 1 166 ? -12.54900 -70.43700 -50.53100 1.000 47.69767 166 ASP D C 1
ATOM 6528 O O . ASP D 1 166 ? -13.29800 -70.33800 -49.56000 1.000 50.19665 166 ASP D O 1
ATOM 6533 N N . ASP D 1 167 ? -12.63800 -71.42800 -51.41900 1.000 51.11597 167 ASP D N 1
ATOM 6534 C CA . ASP D 1 167 ? -13.51800 -72.56500 -51.15600 1.000 53.25925 167 ASP D CA 1
ATOM 6535 C C . ASP D 1 167 ? -13.12500 -73.22600 -49.83200 1.000 53.77310 167 ASP D C 1
ATOM 6536 O O . ASP D 1 167 ? -12.03700 -73.81200 -49.72100 1.000 48.53787 167 ASP D O 1
ATOM 6541 N N . PRO D 1 168 ? -13.98600 -73.15700 -48.81300 1.000 39.25853 168 PRO D N 1
ATOM 6542 C CA . PRO D 1 168 ? -13.57900 -73.62400 -47.47700 1.000 44.66793 168 PRO D CA 1
ATOM 6543 C C . PRO D 1 168 ? -13.49700 -75.13400 -47.36600 1.000 47.54013 168 PRO D C 1
ATOM 6544 O O . PRO D 1 168 ? -12.75500 -75.64000 -46.51100 1.000 48.03293 168 PRO D O 1
ATOM 6548 N N . ARG D 1 169 ? -14.25500 -75.87100 -48.18300 1.000 65.01859 169 ARG D N 1
ATOM 6549 C CA . ARG D 1 169 ? -14.15400 -77.32400 -48.15900 1.000 66.45059 169 ARG D CA 1
ATOM 6550 C C . ARG D 1 169 ? -12.74600 -77.78100 -48.52300 1.000 65.42670 169 ARG D C 1
ATOM 6551 O O . ARG D 1 169 ? -12.28300 -78.80400 -48.01100 1.000 66.63643 169 ARG D O 1
ATOM 6553 N N . LYS D 1 170 ? -12.03900 -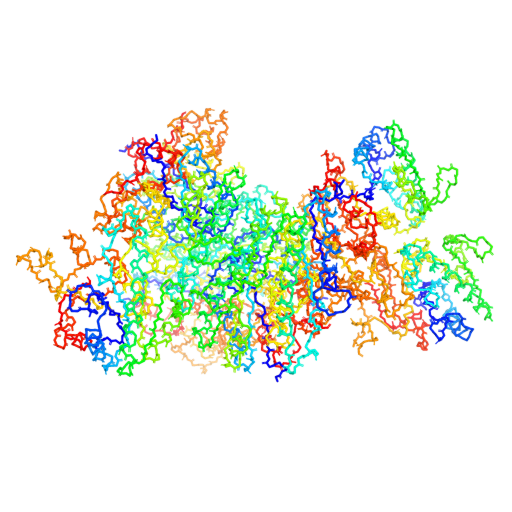77.01800 -49.36500 1.000 62.19514 170 LYS D N 1
ATOM 6554 C CA . LYS D 1 170 ? -10.71800 -77.38200 -49.86800 1.000 55.23303 170 LYS D CA 1
ATOM 6555 C C . LYS D 1 170 ? -9.57800 -76.62500 -49.19600 1.000 58.66915 170 LYS D C 1
ATOM 6556 O O . LYS D 1 170 ? -8.41700 -76.84200 -49.56600 1.000 62.06564 170 LYS D O 1
ATOM 6562 N N . ASN D 1 171 ? -9.86000 -75.73400 -48.24500 1.000 48.65460 171 ASN D N 1
ATOM 6563 C CA . ASN D 1 171 ? -8.82500 -74.89600 -47.64200 1.000 47.10383 171 ASN D CA 1
ATOM 6564 C C . ASN D 1 171 ? -9.06900 -74.75000 -46.15700 1.000 44.36845 171 ASN D C 1
ATOM 6565 O O . ASN D 1 171 ? -9.86200 -73.89700 -45.73000 1.000 47.47138 171 ASN D O 1
ATOM 6570 N N . PRO D 1 172 ? -8.36000 -75.51800 -45.33500 1.000 40.90716 172 PRO D N 1
ATOM 6571 C CA . PRO D 1 172 ? -8.48500 -75.35800 -43.87700 1.000 43.54593 172 PRO D CA 1
ATOM 6572 C C . PRO D 1 172 ? -8.11600 -73.97000 -43.36500 1.000 43.14820 172 PRO D C 1
ATOM 6573 O O . PRO D 1 172 ? -8.32300 -73.71400 -42.17000 1.000 48.80000 172 PRO D O 1
ATOM 6577 N N . GLU D 1 173 ? -7.55000 -73.09000 -44.19600 1.000 42.52995 173 GLU D N 1
ATOM 6578 C CA . GLU D 1 173 ? -7.09800 -71.77200 -43.75800 1.000 48.59724 173 GLU D CA 1
ATOM 6579 C C . GLU D 1 173 ? -7.99400 -70.64000 -44.25200 1.000 46.93166 173 GLU D C 1
ATOM 6580 O O . GLU D 1 173 ? -7.68500 -69.47000 -44.00300 1.000 46.03651 173 GLU D O 1
ATOM 6586 N N . ALA D 1 174 ? -9.07400 -70.95900 -44.96200 1.000 38.47632 174 ALA D N 1
ATOM 6587 C CA . ALA D 1 174 ? -9.98200 -69.94500 -45.46600 1.000 37.92520 174 ALA D CA 1
ATOM 6588 C C . ALA D 1 174 ? -10.63400 -69.21000 -44.30400 1.000 37.94797 174 ALA D C 1
ATOM 6589 O O . ALA D 1 174 ? -10.89000 -69.78200 -43.24500 1.000 42.74840 174 ALA D O 1
ATOM 6591 N N . VAL D 1 175 ? -10.88000 -67.92200 -44.49300 1.000 43.85040 175 VAL D N 1
ATOM 6592 C CA . VAL D 1 175 ? -11.49400 -67.09000 -43.46500 1.000 43.79330 175 VAL D CA 1
ATOM 6593 C C . VAL D 1 175 ? -12.87600 -66.66600 -43.93300 1.000 37.85884 175 VAL D C 1
ATOM 6594 O O . VAL D 1 175 ? -13.06600 -66.32800 -45.10600 1.000 43.26545 175 VAL D O 1
ATOM 6598 N N . ARG D 1 176 ? -13.83900 -66.70400 -43.01900 1.000 44.89180 176 ARG D N 1
ATOM 6599 C CA . ARG D 1 176 ? -15.18500 -66.21800 -43.28400 1.000 46.12595 176 ARG D CA 1
ATOM 6600 C C . ARG D 1 176 ? -15.26300 -64.70200 -43.16400 1.000 47.31809 176 ARG D C 1
ATOM 6601 O O . ARG D 1 176 ? -14.67800 -64.10300 -42.25800 1.000 47.09331 176 ARG D O 1
ATOM 6609 N N . PHE D 1 177 ? -15.99700 -64.08800 -44.09100 1.000 50.64030 177 PHE D N 1
ATOM 6610 C CA . PHE D 1 177 ? -16.33800 -62.67400 -44.01700 1.000 47.71248 177 PHE D CA 1
ATOM 6611 C C . PHE D 1 177 ? -17.69600 -62.52800 -43.34300 1.000 48.15638 177 PHE D C 1
ATOM 6612 O O . PHE D 1 177 ? -18.65000 -63.21400 -43.71700 1.000 47.29313 177 PHE D O 1
ATOM 6620 N N . ASP D 1 178 ? -17.77700 -61.65600 -42.33300 1.000 48.92755 178 ASP D N 1
ATOM 6621 C CA . ASP D 1 178 ? -19.08000 -61.31600 -41.76800 1.000 45.59957 178 ASP D CA 1
ATOM 6622 C C . ASP D 1 178 ? -19.92200 -60.54900 -42.77300 1.000 50.23146 178 ASP D C 1
ATOM 6623 O O . ASP D 1 178 ? -21.14100 -60.73400 -42.83100 1.000 44.83217 178 ASP D O 1
ATOM 6628 N N . GLU D 1 179 ? -19.27700 -59.68500 -43.56500 1.000 46.22978 179 GLU D N 1
ATOM 6629 C CA . GLU D 1 179 ? -19.92700 -58.70500 -44.42300 1.000 46.72974 179 GLU D CA 1
ATOM 6630 C C . GLU D 1 179 ? -19.06200 -58.44500 -45.64400 1.000 46.33844 179 GLU D C 1
ATOM 6631 O O . GLU D 1 179 ? -17.83800 -58.34100 -45.53600 1.000 48.45737 179 GLU D O 1
ATOM 6637 N N . LEU D 1 180 ? -19.70700 -58.29800 -46.79400 1.000 43.76514 180 LEU D N 1
ATOM 6638 C CA . LEU D 1 180 ? -19.01800 -57.91900 -48.01500 1.000 41.95048 180 LEU D CA 1
ATOM 6639 C C . LEU D 1 180 ? -19.92100 -56.98800 -48.80500 1.000 45.72275 180 LEU D C 1
ATOM 6640 O O . LEU D 1 180 ? -21.14500 -56.97800 -48.63400 1.000 49.26006 180 LEU D O 1
ATOM 6645 N N . THR D 1 181 ? -19.30600 -56.20600 -49.67300 1.000 42.83859 181 THR D N 1
ATOM 6646 C CA . THR D 1 181 ? -20.03700 -55.46500 -50.68800 1.000 41.41127 181 THR D CA 1
ATOM 6647 C C . THR D 1 181 ? -20.14000 -56.30600 -51.95500 1.000 42.98487 181 THR D C 1
ATOM 6648 O O . THR D 1 181 ? -19.34600 -57.22300 -52.19400 1.000 46.52145 181 THR D O 1
ATOM 6652 N N . TYR D 1 182 ? -21.12300 -55.96800 -52.78300 1.000 41.51452 182 TYR D N 1
ATOM 6653 C CA . TYR D 1 182 ? -21.23700 -56.61800 -54.08000 1.000 38.65665 182 TYR D CA 1
ATOM 6654 C C . TYR D 1 182 ? -19.91400 -56.57500 -54.84000 1.000 39.20202 182 TYR D C 1
ATOM 6655 O O . TYR D 1 182 ? -19.44600 -57.60100 -55.34800 1.000 43.13804 182 TYR D O 1
ATOM 6664 N N . LEU D 1 183 ? -19.27700 -55.40000 -54.90500 1.000 45.11729 183 LEU D N 1
ATOM 6665 C CA . LEU D 1 183 ? -18.06800 -55.26700 -55.72100 1.000 47.08055 183 LEU D CA 1
ATOM 6666 C C . LEU D 1 183 ? -16.88800 -56.02700 -55.12800 1.000 48.65632 183 LEU D C 1
ATOM 6667 O O . LEU D 1 183 ? -16.00700 -56.47800 -55.87100 1.000 46.93120 183 LEU D O 1
ATOM 6672 N N . GLU D 1 184 ? -16.83800 -56.16200 -53.80300 1.000 48.81068 184 GLU D N 1
ATOM 6673 C CA . GLU D 1 184 ? -15.78300 -56.96100 -53.20000 1.000 46.75745 184 GLU D CA 1
ATOM 6674 C C . GLU D 1 184 ? -15.88800 -58.40800 -53.64600 1.000 50.88612 184 GLU D C 1
ATOM 6675 O O . GLU D 1 184 ? -14.87600 -59.02700 -54.00000 1.000 52.89734 184 GLU D O 1
ATOM 6681 N N . VAL D 1 185 ? -17.10900 -58.95400 -53.66800 1.000 45.72008 185 VAL D N 1
ATOM 6682 C CA . VAL D 1 185 ? -17.30100 -60.32600 -54.14100 1.000 47.59304 185 VAL D CA 1
ATOM 6683 C C . VAL D 1 185 ? -16.82100 -60.45500 -55.57900 1.000 45.95127 185 VAL D C 1
ATOM 6684 O O . VAL D 1 185 ? -16.10600 -61.40100 -55.93400 1.000 48.49038 185 VAL D O 1
ATOM 6688 N N . LEU D 1 186 ? -17.19900 -59.49400 -56.42700 1.000 46.46679 186 LEU D N 1
ATOM 6689 C CA . LEU D 1 186 ? -16.78400 -59.54600 -57.82300 1.000 44.55978 186 LEU D CA 1
ATOM 6690 C C . LEU D 1 186 ? -15.27500 -59.39100 -57.96200 1.000 45.56343 186 LEU D C 1
ATOM 6691 O O . LEU D 1 186 ? -14.64100 -60.12600 -58.72400 1.000 46.83191 186 LEU D O 1
ATOM 6696 N N . ASN D 1 187 ? -14.67400 -58.45100 -57.22700 1.000 52.69108 187 ASN D N 1
ATOM 6697 C CA . ASN D 1 187 ? -13.24700 -58.18800 -57.41100 1.000 53.11080 187 ASN D CA 1
ATOM 6698 C C . ASN D 1 187 ? -12.39200 -59.32700 -56.87200 1.000 54.18731 187 ASN D C 1
ATOM 6699 O O . ASN D 1 187 ? -11.35800 -59.65900 -57.45700 1.000 54.10566 187 ASN D O 1
ATOM 6704 N N . ARG D 1 188 ? -12.78900 -59.92100 -55.74600 1.000 53.41156 188 ARG D N 1
ATOM 6705 C CA . ARG D 1 188 ? -12.02900 -61.03900 -55.20700 1.000 50.73019 188 ARG D CA 1
ATOM 6706 C C . ARG D 1 188 ? -12.22800 -62.32600 -55.99500 1.000 51.68192 188 ARG D C 1
ATOM 6707 O O . ARG D 1 188 ? -11.59100 -63.33100 -55.66400 1.000 51.42916 188 ARG D O 1
ATOM 6715 N N . GLY D 1 189 ? -13.07800 -62.32000 -57.01900 1.000 40.62087 189 GLY D N 1
ATOM 6716 C CA . GLY D 1 189 ? -13.32900 -63.52400 -57.78800 1.000 34.87730 189 GLY D CA 1
ATOM 6717 C C . GLY D 1 189 ? -13.92400 -64.68300 -57.01500 1.000 43.49723 189 GLY D C 1
ATOM 6718 O O . GLY D 1 189 ? -13.77200 -65.83100 -57.44300 1.000 45.30505 189 GLY D O 1
ATOM 6719 N N . LEU D 1 190 ? -14.60900 -64.42500 -55.89900 1.000 39.93208 190 LEU D N 1
ATOM 6720 C CA . LEU D 1 190 ? -15.17600 -65.51200 -55.10600 1.000 47.69817 190 LEU D CA 1
ATOM 6721 C C . LEU D 1 190 ? -16.26000 -66.25600 -55.88500 1.000 49.46290 190 LEU D C 1
ATOM 6722 O O . LEU D 1 190 ? -17.04800 -65.65400 -56.61500 1.000 58.51457 190 LEU D O 1
ATOM 6727 N N . GLN D 1 191 ? -16.30500 -67.57500 -55.71900 1.000 57.45681 191 GLN D N 1
ATOM 6728 C CA . GLN D 1 191 ? -17.21700 -68.43900 -56.46900 1.000 55.45119 191 GLN D CA 1
ATOM 6729 C C . GLN D 1 191 ? -18.40900 -68.89200 -55.64400 1.000 54.19260 191 GLN D C 1
ATOM 6730 O O . GLN D 1 191 ? -18.81900 -70.04900 -55.74200 1.000 62.47312 191 GLN D O 1
ATOM 6736 N N . VAL D 1 192 ? -18.98600 -68.02500 -54.81500 1.000 51.62901 192 VAL D N 1
ATOM 6737 C CA . VAL D 1 192 ? -20.08700 -68.48200 -53.97700 1.000 49.05672 192 VAL D CA 1
ATOM 6738 C C . VAL D 1 192 ? -21.40000 -68.45900 -54.74200 1.000 46.41486 192 VAL D C 1
ATOM 6739 O O . VAL D 1 192 ? -22.28600 -69.28500 -54.48700 1.000 53.18717 192 VAL D O 1
ATOM 6743 N N . MET D 1 193 ? -21.57700 -67.49000 -55.63300 1.000 46.57912 193 MET D N 1
ATOM 6744 C CA . MET D 1 193 ? -22.79400 -67.42700 -56.42100 1.000 47.80165 193 MET D CA 1
ATOM 6745 C C . MET D 1 193 ? -22.49600 -66.70800 -57.72000 1.000 45.14164 193 MET D C 1
ATOM 6746 O O . MET D 1 193 ? -21.47700 -66.02900 -57.85200 1.000 47.12908 193 MET D O 1
ATOM 6751 N N . ASP D 1 194 ? -23.39200 -66.89000 -58.68400 1.000 44.54283 194 ASP D N 1
ATOM 6752 C CA . ASP D 1 194 ? -23.21400 -66.30400 -60.00400 1.000 44.59402 194 ASP D CA 1
ATOM 6753 C C . ASP D 1 194 ? -23.00200 -64.79300 -59.91500 1.000 45.85097 194 ASP D C 1
ATOM 6754 O O . ASP D 1 194 ? -23.74200 -64.08600 -59.22200 1.000 44.97606 194 ASP D O 1
ATOM 6759 N N . THR D 1 195 ? -21.99600 -64.29700 -60.64200 1.000 44.83766 195 THR D N 1
ATOM 6760 C CA . THR D 1 195 ? -21.72300 -62.86200 -60.63100 1.000 47.27086 195 THR D CA 1
ATOM 6761 C C . THR D 1 195 ? -22.90100 -62.05800 -61.17300 1.000 47.30605 195 THR D C 1
ATOM 6762 O O . THR D 1 195 ? -23.08500 -60.89600 -60.78400 1.000 49.21759 195 THR D O 1
ATOM 6766 N N . THR D 1 196 ? -23.71600 -62.65700 -62.05700 1.000 44.38890 196 THR D N 1
ATOM 6767 C CA . THR D 1 196 ? -24.87600 -61.95000 -62.59500 1.000 40.59938 196 THR D CA 1
ATOM 6768 C C . THR D 1 196 ? -25.97500 -61.82300 -61.55100 1.000 44.05237 196 THR D C 1
ATOM 6769 O O . THR D 1 196 ? -26.71300 -60.82600 -61.53600 1.000 41.37973 196 THR D O 1
ATOM 6773 N N . ALA D 1 197 ? -26.08800 -62.80900 -60.66000 1.000 40.52749 197 ALA D N 1
ATOM 6774 C CA . ALA D 1 197 ? -27.01500 -62.68100 -59.54400 1.000 33.83934 197 ALA D CA 1
ATOM 6775 C C . ALA D 1 197 ? -26.53600 -61.61600 -58.56300 1.000 40.24750 197 ALA D C 1
ATOM 6776 O O . ALA D 1 197 ? -27.34800 -60.86300 -58.00500 1.000 40.85297 197 ALA D O 1
ATOM 6778 N N . ILE D 1 198 ? -25.21900 -61.53200 -58.34200 1.000 40.92899 198 ILE D N 1
ATOM 6779 C CA . ILE D 1 198 ? -24.67200 -60.46100 -57.50900 1.000 41.63026 198 ILE D CA 1
ATOM 6780 C C . ILE D 1 198 ? -25.03300 -59.09900 -58.09200 1.000 41.71105 198 ILE D C 1
ATOM 6781 O O . ILE D 1 198 ? -25.52300 -58.21200 -57.38200 1.000 38.97112 198 ILE D O 1
ATOM 6786 N N . THR D 1 199 ? -24.80400 -58.91200 -59.39600 1.000 39.26480 199 THR D N 1
ATOM 6787 C CA . THR D 1 199 ? -25.01100 -57.58400 -59.97000 1.000 44.38311 199 THR D CA 1
ATOM 6788 C C . THR D 1 199 ? -26.48700 -57.23900 -60.08500 1.000 41.45701 199 THR D C 1
ATOM 6789 O O . THR D 1 199 ? -26.84200 -56.06400 -60.00400 1.000 44.43437 199 THR D O 1
ATOM 6793 N N . LEU D 1 200 ? -27.36000 -58.23200 -60.26400 1.000 42.11656 200 LEU D N 1
ATOM 6794 C CA . LEU D 1 200 ? -28.79200 -57.96100 -60.19200 1.000 38.70916 200 LEU D CA 1
ATOM 6795 C C . LEU D 1 200 ? -29.17000 -57.42700 -58.81600 1.000 43.61905 200 LEU D C 1
ATOM 6796 O O . LEU D 1 200 ? -29.88500 -56.42500 -58.70000 1.000 47.16854 200 LEU D O 1
ATOM 6801 N N . CYS D 1 201 ? -28.66900 -58.06500 -57.75500 1.000 43.55344 201 CYS D N 1
ATOM 6802 C CA . CYS D 1 201 ? -28.93800 -57.57800 -56.40700 1.000 42.42395 201 CYS D CA 1
ATOM 6803 C C . CYS D 1 201 ? -28.30000 -56.21700 -56.16400 1.000 45.93580 201 CYS D C 1
ATOM 6804 O O . CYS D 1 201 ? -28.88300 -55.36100 -55.48000 1.000 44.84801 201 CYS D O 1
ATOM 6807 N N . MET D 1 202 ? -27.09000 -56.01200 -56.69200 1.000 45.22149 202 MET D N 1
ATOM 6808 C CA . MET D 1 202 ? -26.39900 -54.73300 -56.54100 1.000 45.63378 202 MET D CA 1
ATOM 6809 C C . MET D 1 202 ? -27.19700 -53.59800 -57.17300 1.000 47.86954 202 MET D C 1
ATOM 6810 O O . MET D 1 202 ? -27.39700 -52.54900 -56.55100 1.000 44.27087 202 MET D O 1
ATOM 6815 N N . GLU D 1 203 ? -27.66100 -53.80100 -58.41400 1.000 49.87106 203 GLU D N 1
ATOM 6816 C CA . GLU D 1 203 ? -28.49300 -52.81900 -59.10300 1.000 48.78014 203 GLU D CA 1
ATOM 6817 C C . GLU D 1 203 ? -29.65600 -52.35300 -58.23700 1.000 49.11631 203 GLU D C 1
ATOM 6818 O O . GLU D 1 203 ? -30.04400 -51.18400 -58.28600 1.000 54.81975 203 GLU D O 1
ATOM 6824 N N . ALA D 1 204 ? -30.23200 -53.25700 -57.44700 1.000 41.78166 204 ALA D N 1
ATOM 6825 C CA . ALA D 1 204 ? -31.44500 -52.98100 -56.68500 1.000 35.18965 204 ALA D CA 1
ATOM 6826 C C . ALA D 1 204 ? -31.19700 -52.69000 -55.21600 1.000 39.96189 204 ALA D C 1
ATOM 6827 O O . ALA D 1 204 ? -32.15100 -52.35200 -54.51100 1.000 42.12134 204 ALA D O 1
ATOM 6829 N N . GLY D 1 205 ? -29.96300 -52.82500 -54.72900 1.000 40.62395 205 GLY D N 1
ATOM 6830 C CA . GLY D 1 205 ? -29.75300 -52.74000 -53.29700 1.000 36.07319 205 GLY D CA 1
ATOM 6831 C C . GLY D 1 205 ? -30.39800 -53.85800 -52.51200 1.000 40.93517 205 GLY D C 1
ATOM 6832 O O . GLY D 1 205 ? -30.69400 -53.68500 -51.33200 1.000 46.33271 205 GLY D O 1
ATOM 6833 N N . LEU D 1 206 ? -30.64200 -55.00300 -53.13000 1.000 40.01551 206 LEU D N 1
ATOM 6834 C CA . LEU D 1 206 ? -31.24900 -56.11300 -52.41100 1.000 41.11383 206 LEU D CA 1
ATOM 6835 C C . LEU D 1 206 ? -30.16400 -56.88700 -51.66700 1.000 39.61272 206 LEU D C 1
ATOM 6836 O O . LEU D 1 206 ? -29.22800 -57.38200 -52.30500 1.000 41.89499 206 LEU D O 1
ATOM 6841 N N . PRO D 1 207 ? -30.22900 -56.99400 -50.34000 1.000 37.79705 207 PRO D N 1
ATOM 6842 C CA . PRO D 1 207 ? -29.17500 -57.71900 -49.60700 1.000 40.41819 207 PRO D CA 1
ATOM 6843 C C . PRO D 1 207 ? -29.25200 -59.23100 -49.79500 1.000 40.82464 207 PRO D C 1
ATOM 6844 O O . PRO D 1 207 ? -30.32400 -59.80100 -50.02000 1.000 38.88879 207 PRO D O 1
ATOM 6848 N N . ILE D 1 208 ? -28.08400 -59.87400 -49.67700 1.000 38.68550 208 ILE D N 1
ATOM 6849 C CA . ILE D 1 208 ? -27.91300 -61.32200 -49.79800 1.000 40.82724 208 ILE D CA 1
ATOM 6850 C C . ILE D 1 208 ? -27.32200 -61.86300 -48.50100 1.000 42.60013 208 ILE D C 1
ATOM 6851 O O . ILE D 1 208 ? -26.32500 -61.32800 -48.00100 1.000 43.37921 208 ILE D O 1
ATOM 6856 N N . VAL D 1 209 ? -27.90100 -62.93900 -47.97600 1.000 40.42260 209 VAL D N 1
ATOM 6857 C CA . VAL D 1 209 ? -27.32800 -63.63500 -46.82900 1.000 41.77055 209 VAL D CA 1
ATOM 6858 C C . VAL D 1 209 ? -26.94900 -65.04200 -47.26600 1.000 44.77833 209 VAL D C 1
ATOM 6859 O O . VAL D 1 209 ? -27.81900 -65.81900 -47.67700 1.000 44.70119 209 VAL D O 1
ATOM 6863 N N . VAL D 1 210 ? -25.65700 -65.36800 -47.18500 1.000 40.28380 210 VAL D N 1
ATOM 6864 C CA . VAL D 1 210 ? -25.15700 -66.70700 -47.49300 1.000 37.25320 210 VAL D CA 1
ATOM 6865 C C . VAL D 1 210 ? -24.97200 -67.45600 -46.17900 1.000 40.62127 210 VAL D C 1
ATOM 6866 O O . VAL D 1 210 ? -24.25400 -66.99400 -45.28100 1.000 40.56677 210 VAL D O 1
ATOM 6870 N N . PHE D 1 211 ? -25.64100 -68.60000 -46.04800 1.000 45.24173 211 PHE D N 1
ATOM 6871 C CA . PHE D 1 211 ? -25.69700 -69.29700 -44.77000 1.000 41.85889 211 PHE D CA 1
ATOM 6872 C C . PHE D 1 211 ? -25.86900 -70.79600 -45.00700 1.000 40.19037 211 PHE D C 1
ATOM 6873 O O . PHE D 1 211 ? -26.02400 -71.25800 -46.14100 1.000 44.07418 211 PHE D O 1
ATOM 6881 N N . ASP D 1 212 ? -25.82800 -71.55800 -43.91600 1.000 50.33529 212 ASP D N 1
ATOM 6882 C CA . ASP D 1 212 ? -26.00200 -73.00800 -43.93700 1.000 47.07074 212 ASP D CA 1
ATOM 6883 C C . ASP D 1 212 ? -27.37600 -73.32000 -43.36300 1.000 48.19933 212 ASP D C 1
ATOM 6884 O O . ASP D 1 212 ? -27.62200 -73.08600 -42.17400 1.000 48.50384 212 ASP D O 1
ATOM 6889 N N . ILE D 1 213 ? -28.26700 -73.86000 -44.20200 1.000 45.42688 213 ILE D N 1
ATOM 6890 C CA . ILE D 1 213 ? -29.63600 -74.09300 -43.74900 1.000 46.08395 213 ILE D CA 1
ATOM 6891 C C . ILE D 1 213 ? -29.72100 -75.29600 -42.81800 1.000 45.67710 213 ILE D C 1
ATOM 6892 O O . ILE D 1 213 ? -30.71700 -75.46000 -42.10200 1.000 45.00910 213 ILE D O 1
ATOM 6897 N N . PHE D 1 214 ? -28.68900 -76.13200 -42.78100 1.000 51.31171 214 PHE D N 1
ATOM 6898 C CA . PHE D 1 214 ? -28.69000 -77.27500 -41.88200 1.000 62.42407 214 PHE D CA 1
ATOM 6899 C C . PHE D 1 214 ? -27.93000 -77.00900 -40.58800 1.000 59.36133 214 PHE D C 1
ATOM 6900 O O . PHE D 1 214 ? -27.69900 -77.93900 -39.81300 1.000 54.80423 214 PHE D O 1
ATOM 6908 N N . LYS D 1 215 ? -27.57100 -75.75400 -40.31900 1.000 57.94710 215 LYS D N 1
ATOM 6909 C CA . LYS D 1 215 ? -27.19300 -75.35200 -38.97500 1.000 55.49292 215 LYS D CA 1
ATOM 6910 C C . LYS D 1 215 ? -28.47700 -75.03300 -38.22100 1.000 56.04832 215 LYS D C 1
ATOM 6911 O O . LYS D 1 215 ? -29.11500 -74.01200 -38.51600 1.000 55.02222 215 LYS D O 1
ATOM 6917 N N . PRO D 1 216 ? -28.89600 -75.86100 -37.26700 1.000 51.08867 216 PRO D N 1
ATOM 6918 C CA . PRO D 1 216 ? -30.19000 -75.64300 -36.60600 1.000 45.13132 216 PRO D CA 1
ATOM 6919 C C . PRO D 1 216 ? -30.33200 -74.21900 -36.09000 1.000 46.99378 216 PRO D C 1
ATOM 6920 O O . PRO D 1 216 ? -29.39700 -73.64800 -35.52900 1.000 50.98991 216 PRO D O 1
ATOM 6924 N N . GLY D 1 217 ? -31.51700 -73.64200 -36.29300 1.000 49.10896 217 GLY D N 1
ATOM 6925 C CA . GLY D 1 217 ? -31.79000 -72.29000 -35.86300 1.000 44.02898 217 GLY D CA 1
ATOM 6926 C C . GLY D 1 217 ? -31.27200 -71.19100 -36.77100 1.000 51.93743 217 GLY D C 1
ATOM 6927 O O . GLY D 1 217 ? -31.68600 -70.03200 -36.60200 1.000 47.92470 217 GLY D O 1
ATOM 6928 N N . ALA D 1 218 ? -30.38700 -71.50000 -37.73000 1.000 34.05577 218 ALA D N 1
ATOM 6929 C CA . ALA D 1 218 ? -29.78900 -70.44200 -38.54200 1.000 38.17747 218 ALA D CA 1
ATOM 6930 C C . ALA D 1 218 ? -30.84000 -69.71400 -39.38500 1.000 42.90552 218 ALA D C 1
ATOM 6931 O O . ALA D 1 218 ? -30.91700 -68.47900 -39.36700 1.000 45.93614 218 ALA D O 1
ATOM 6933 N N . LEU D 1 219 ? -31.65600 -70.46000 -40.13500 1.000 41.04940 219 LEU D N 1
ATOM 6934 C CA . LEU D 1 219 ? -32.66800 -69.83300 -40.98100 1.000 40.33519 219 LEU D CA 1
ATOM 6935 C C . LEU D 1 219 ? -33.65000 -69.01000 -40.14800 1.000 41.49225 219 LEU D C 1
ATOM 6936 O O . LEU D 1 219 ? -33.87500 -67.82400 -40.42300 1.000 42.16274 219 LEU D O 1
ATOM 6941 N N . VAL D 1 220 ? -34.24100 -69.61600 -39.11700 1.000 41.74466 220 VAL D N 1
ATOM 6942 C CA . VAL D 1 220 ? -35.13000 -68.84700 -38.25300 1.000 39.39779 220 VAL D CA 1
ATOM 6943 C C . VAL D 1 220 ? -34.38400 -67.68200 -37.61600 1.000 44.22610 220 VAL D C 1
ATOM 6944 O O . VAL D 1 220 ? -34.96200 -66.61300 -37.38500 1.000 44.78078 220 VAL D O 1
ATOM 6948 N N . GLY D 1 221 ? -33.09000 -67.85200 -37.34400 1.000 47.85972 221 GLY D N 1
ATOM 6949 C CA . GLY D 1 221 ? -32.32600 -66.75600 -36.77700 1.000 43.88013 221 GLY D CA 1
ATOM 6950 C C . GLY D 1 221 ? -32.28300 -65.55300 -37.69500 1.000 49.90811 221 GLY D C 1
ATOM 6951 O O . GLY D 1 221 ? -32.55400 -64.42400 -37.27400 1.000 49.55446 221 GLY D O 1
ATOM 6952 N N . ILE D 1 222 ? -31.95000 -65.78300 -38.96900 1.000 42.35024 222 ILE D N 1
ATOM 6953 C CA . ILE D 1 222 ? -31.90400 -64.70000 -39.94500 1.000 42.79373 222 ILE D CA 1
ATOM 6954 C C . ILE D 1 222 ? -33.24500 -63.98500 -40.02000 1.000 48.33588 222 ILE D C 1
ATOM 6955 O O . ILE D 1 222 ? -33.30700 -62.74900 -40.05800 1.000 43.52745 222 ILE D O 1
ATOM 6960 N N . ILE D 1 223 ? -34.33700 -64.74900 -40.06400 1.000 45.62283 223 ILE D N 1
ATOM 6961 C CA . ILE D 1 223 ? -35.64900 -64.12800 -40.18300 1.000 47.14099 223 ILE D CA 1
ATOM 6962 C C . ILE D 1 223 ? -35.92800 -63.25900 -38.97100 1.000 49.88907 223 ILE D C 1
ATOM 6963 O O . ILE D 1 223 ? -36.46200 -62.14500 -39.09300 1.000 50.11612 223 ILE D O 1
ATOM 6968 N N . GLN D 1 224 ? -35.55000 -63.73800 -37.78600 1.000 55.70972 224 GLN D N 1
ATOM 6969 C CA . GLN D 1 224 ? -35.85600 -63.01400 -36.56000 1.000 54.92816 224 GLN D CA 1
ATOM 6970 C C . GLN D 1 224 ? -34.85200 -61.91100 -36.25800 1.000 50.79119 224 GLN D C 1
ATOM 6971 O O . GLN D 1 224 ? -35.03600 -61.19800 -35.27100 1.000 59.56030 224 GLN D O 1
ATOM 6977 N N . GLY D 1 225 ? -33.81300 -61.73600 -37.07600 1.000 55.42971 225 GLY D N 1
ATOM 6978 C CA . GLY D 1 225 ? -32.93400 -60.58300 -36.97600 1.000 50.46918 225 GLY D CA 1
ATOM 6979 C C . GLY D 1 225 ? -31.53400 -60.84600 -36.45000 1.000 58.04377 225 GLY D C 1
ATOM 6980 O O . GLY D 1 225 ? -30.77600 -59.88400 -36.27500 1.000 57.28614 225 GLY D O 1
ATOM 6981 N N . GLU D 1 226 ? -31.14900 -62.09600 -36.20400 1.000 51.79598 226 GLU D N 1
ATOM 6982 C CA . GLU D 1 226 ? -29.82700 -62.37100 -35.66500 1.000 48.19715 226 GLU D CA 1
ATOM 6983 C C . GLU D 1 226 ? -28.76500 -62.32000 -36.75800 1.000 49.14632 226 GLU D C 1
ATOM 6984 O O . GLU D 1 226 ? -29.05600 -62.43000 -37.95100 1.000 53.65849 226 GLU D O 1
ATOM 6990 N N . LYS D 1 227 ? -27.51700 -62.14000 -36.33700 1.000 49.58768 227 LYS D N 1
ATOM 6991 C CA . LYS D 1 227 ? -26.39800 -62.09700 -37.27200 1.000 51.09387 227 LYS D CA 1
ATOM 6992 C C . LYS D 1 227 ? -25.94600 -63.53000 -37.54100 1.000 53.52048 227 LYS D C 1
ATOM 6993 O O . LYS D 1 227 ? -25.35700 -64.17700 -36.67100 1.000 55.94186 227 LYS D O 1
ATOM 6999 N N . VAL D 1 228 ? -26.24700 -64.03400 -38.73700 1.000 44.22532 228 VAL D N 1
ATOM 7000 C CA . VAL D 1 228 ? -25.92800 -65.39100 -39.15400 1.000 42.58813 228 VAL D CA 1
ATOM 7001 C C . VAL D 1 228 ? -25.31200 -65.33800 -40.54500 1.000 40.75729 228 VAL D C 1
ATOM 7002 O O . VAL D 1 228 ? -25.78500 -64.59300 -41.40700 1.000 44.20895 228 VAL D O 1
ATOM 7006 N N . GLY D 1 229 ? -24.27500 -66.13900 -40.77700 1.000 44.00595 229 GLY D N 1
ATOM 7007 C CA . GLY D 1 229 ? -23.72700 -66.19500 -42.12100 1.000 44.40697 229 GLY D CA 1
ATOM 7008 C C . GLY D 1 229 ? -23.06700 -64.89300 -42.56200 1.000 43.25083 229 GLY D C 1
ATOM 7009 O O . GLY D 1 229 ? -22.70400 -64.04600 -41.75900 1.000 49.47641 229 GLY D O 1
ATOM 7010 N N . THR D 1 230 ? -22.91100 -64.75600 -43.87600 1.000 42.01304 230 THR D N 1
ATOM 7011 C CA . THR D 1 230 ? -22.28400 -63.59800 -44.50000 1.000 42.13994 230 THR D CA 1
ATOM 7012 C C . THR D 1 230 ? -23.34600 -62.71200 -45.14200 1.000 44.18131 230 THR D C 1
ATOM 7013 O O . THR D 1 230 ? -24.21600 -63.20600 -45.86700 1.000 43.31056 230 THR D O 1
ATOM 7017 N N . LEU D 1 231 ? -23.25200 -61.40600 -44.90200 1.000 40.30318 231 LEU D N 1
ATOM 7018 C CA . LEU D 1 231 ? -24.15400 -60.42600 -45.49400 1.000 37.89656 231 LEU D CA 1
ATOM 7019 C C . LEU D 1 231 ? -23.45300 -59.77600 -46.67900 1.000 37.18079 231 LEU D C 1
ATOM 7020 O O . LEU D 1 231 ? -22.33100 -59.27400 -46.54100 1.000 37.26233 231 LEU D O 1
ATOM 7025 N N . ILE D 1 232 ? -24.09000 -59.82200 -47.84900 1.000 45.11129 232 ILE D N 1
ATOM 7026 C CA . ILE D 1 232 ? -23.61400 -59.11200 -49.03100 1.000 45.08397 232 ILE D CA 1
ATOM 7027 C C . ILE D 1 232 ? -24.59900 -57.98200 -49.29300 1.000 49.92263 232 ILE D C 1
ATOM 7028 O O . ILE D 1 232 ? -25.79400 -58.23600 -49.49500 1.000 48.03047 232 ILE D O 1
ATOM 7033 N N . HIS D 1 233 ? -24.10900 -56.73800 -49.27900 1.000 48.15339 233 HIS D N 1
ATOM 7034 C CA . HIS D 1 233 ? -24.98800 -55.57600 -49.36700 1.000 47.11147 233 HIS D CA 1
ATOM 7035 C C . HIS D 1 233 ? -24.25500 -54.31700 -49.80400 1.000 52.74596 233 HIS D C 1
ATOM 7036 O O . HIS D 1 233 ? -23.11000 -54.35900 -50.27500 1.000 49.06379 233 HIS D O 1
ATOM 7044 N N . MET E 1 1 ? -5.71300 -69.45800 -82.14900 1.000 80.71840 1 MET E N 1
ATOM 7045 C CA . MET E 1 1 ? -4.79600 -69.26500 -81.03300 1.000 70.53607 1 MET E CA 1
ATOM 7046 C C . MET E 1 1 ? -5.51900 -68.71500 -79.82300 1.000 69.70349 1 MET E C 1
ATOM 7047 O O . MET E 1 1 ? -6.29300 -67.77400 -79.92800 1.000 75.52153 1 MET E O 1
ATOM 7052 N N . LYS E 1 2 ? -5.26100 -69.30000 -78.65900 1.000 59.29476 2 LYS E N 1
ATOM 7053 C CA . LYS E 1 2 ? -5.90300 -68.79700 -77.45600 1.000 57.35764 2 LYS E CA 1
ATOM 7054 C C . LYS E 1 2 ? -5.20000 -67.55100 -76.93300 1.000 59.57351 2 LYS E C 1
ATOM 7055 O O . LYS E 1 2 ? -5.84700 -66.67700 -76.33900 1.000 57.36393 2 LYS E O 1
ATOM 7061 N N . TYR E 1 3 ? -3.89100 -67.44700 -77.16600 1.000 58.72276 3 TYR E N 1
ATOM 7062 C CA . TYR E 1 3 ? -3.06300 -66.36500 -76.65300 1.000 51.86630 3 TYR E CA 1
ATOM 7063 C C . TYR E 1 3 ? -2.36200 -65.64900 -77.79600 1.000 53.68490 3 TYR E C 1
ATOM 7064 O O . TYR E 1 3 ? -1.82000 -66.28700 -78.71000 1.000 52.72620 3 TYR E O 1
ATOM 7073 N N . LYS E 1 4 ? -2.38300 -64.31500 -77.74500 1.000 55.24196 4 LYS E N 1
ATOM 7074 C CA . LYS E 1 4 ? -1.66700 -63.52600 -78.74000 1.000 53.45544 4 LYS E CA 1
ATOM 7075 C C . LYS E 1 4 ? -0.27600 -63.14500 -78.25700 1.000 52.92145 4 LYS E C 1
ATOM 7076 O O . LYS E 1 4 ? 0.64600 -63.00600 -79.07400 1.000 49.23799 4 LYS E O 1
ATOM 7078 N N . ARG E 1 5 ? -0.09100 -63.02900 -76.94100 1.000 45.17688 5 ARG E N 1
ATOM 7079 C CA . ARG E 1 5 ? 1.20800 -62.66700 -76.39500 1.000 46.36284 5 ARG E CA 1
ATOM 7080 C C . ARG E 1 5 ? 1.38600 -63.34500 -75.05000 1.000 44.27817 5 ARG E C 1
ATOM 7081 O O . ARG E 1 5 ? 0.51700 -63.24200 -74.17500 1.000 44.03977 5 ARG E O 1
ATOM 7089 N N . VAL E 1 6 ? 2.52000 -64.02400 -74.88800 1.000 35.31459 6 VAL E N 1
ATOM 7090 C CA . VAL E 1 6 ? 2.79900 -64.82500 -73.70400 1.000 39.97693 6 VAL E CA 1
ATOM 7091 C C . VAL E 1 6 ? 4.20300 -64.51800 -73.20100 1.000 42.22432 6 VAL E C 1
ATOM 7092 O O . VAL E 1 6 ? 5.09600 -64.15100 -73.97600 1.000 41.98806 6 VAL E O 1
ATOM 7096 N N . LEU E 1 7 ? 4.39800 -64.68500 -71.89200 1.000 41.09122 7 LEU E N 1
ATOM 7097 C CA . LEU E 1 7 ? 5.72000 -64.65400 -71.28700 1.000 38.34920 7 LEU E CA 1
ATOM 7098 C C . LEU E 1 7 ? 6.13700 -66.07200 -70.93200 1.000 42.08362 7 LEU E C 1
ATOM 7099 O O . LEU E 1 7 ? 5.47100 -66.74700 -70.13600 1.000 43.30204 7 LEU E O 1
ATOM 7104 N N . LEU E 1 8 ? 7.26300 -66.49300 -71.47800 1.000 40.91500 8 LEU E N 1
ATOM 7105 C CA . LEU E 1 8 ? 7.76000 -67.85400 -71.34700 1.000 40.54278 8 LEU E CA 1
ATOM 7106 C C . LEU E 1 8 ? 8.95300 -67.86600 -70.39300 1.000 39.96140 8 LEU E C 1
ATOM 7107 O O . LEU E 1 8 ? 10.04200 -67.40000 -70.74300 1.000 41.96242 8 LEU E O 1
ATOM 7112 N N . LYS E 1 9 ? 8.75800 -68.40300 -69.19200 1.000 37.89831 9 LYS E N 1
ATOM 7113 C CA . LYS E 1 9 ? 9.83800 -68.48000 -68.21800 1.000 37.14355 9 LYS E CA 1
ATOM 7114 C C . LYS E 1 9 ? 10.57100 -69.81000 -68.35500 1.000 40.08754 9 LYS E C 1
ATOM 7115 O O . LYS E 1 9 ? 9.95000 -70.87500 -68.28000 1.000 38.33583 9 LYS E O 1
ATOM 7121 N N . LEU E 1 10 ? 11.88700 -69.74400 -68.54500 1.000 45.55586 10 LEU E N 1
ATOM 7122 C CA . LEU E 1 10 ? 12.72100 -70.91500 -68.79000 1.000 44.41738 10 LEU E CA 1
ATOM 7123 C C . LEU E 1 10 ? 13.76700 -71.07300 -67.69200 1.000 47.03625 10 LEU E C 1
ATOM 7124 O O . LEU E 1 10 ? 14.36200 -70.08900 -67.23500 1.000 49.05259 10 LEU E O 1
ATOM 7129 N N . SER E 1 11 ? 14.00600 -72.31800 -67.29400 1.000 46.94368 11 SER E N 1
ATOM 7130 C CA . SER E 1 11 ? 15.07000 -72.63500 -66.35400 1.000 51.83360 11 SER E CA 1
ATOM 7131 C C . SER E 1 11 ? 16.42300 -72.59400 -67.05700 1.000 47.79794 11 SER E C 1
ATOM 7132 O O . SER E 1 11 ? 16.55600 -73.02000 -68.20800 1.000 48.43418 11 SER E O 1
ATOM 7135 N N . GLY E 1 12 ? 17.43700 -72.08500 -66.35600 1.000 43.91050 12 GLY E N 1
ATOM 7136 C CA . GLY E 1 12 ? 18.78100 -72.14600 -66.90000 1.000 39.07063 12 GLY E CA 1
ATOM 7137 C C . GLY E 1 12 ? 19.28300 -73.56000 -67.10400 1.000 42.50541 12 GLY E C 1
ATOM 7138 O O . GLY E 1 12 ? 20.18900 -73.77800 -67.92100 1.000 40.77694 12 GLY E O 1
ATOM 7139 N N . GLU E 1 13 ? 18.72000 -74.53100 -66.37300 1.000 49.05318 13 GLU E N 1
ATOM 7140 C CA . GLU E 1 13 ? 19.14000 -75.92000 -66.52500 1.000 45.80927 13 GLU E CA 1
ATOM 7141 C C . GLU E 1 13 ? 18.87900 -76.45400 -67.92100 1.000 44.54807 13 GLU E C 1
ATOM 7142 O O . GLU E 1 13 ? 19.49200 -77.44900 -68.30800 1.000 49.34859 13 GLU E O 1
ATOM 7148 N N . PHE E 1 14 ? 17.98200 -75.82400 -68.68400 1.000 40.21120 14 PHE E N 1
ATOM 7149 C CA . PHE E 1 14 ? 17.70200 -76.26200 -70.04000 1.000 37.84263 14 PHE E CA 1
ATOM 7150 C C . PHE E 1 14 ? 18.87000 -76.02500 -70.99200 1.000 44.15242 14 PHE E C 1
ATOM 7151 O O . PHE E 1 14 ? 18.83700 -76.51700 -72.13100 1.000 43.01665 14 PHE E O 1
ATOM 7159 N N . LEU E 1 15 ? 19.88600 -75.28000 -70.57000 1.000 43.23337 15 LEU E N 1
ATOM 7160 C CA . LEU E 1 15 ? 21.01300 -74.98600 -71.43900 1.000 45.24536 15 LEU E CA 1
ATOM 7161 C C . LEU E 1 15 ? 22.11800 -76.02000 -71.31300 1.000 43.60276 15 LEU E C 1
ATOM 7162 O O . LEU E 1 15 ? 23.12400 -75.92100 -72.01800 1.000 47.19460 15 LEU E O 1
ATOM 7167 N N . THR E 1 16 ? 21.95800 -77.01900 -70.45100 1.000 51.92519 16 THR E N 1
ATOM 7168 C CA . THR E 1 16 ? 22.96900 -78.05700 -70.31900 1.000 56.68843 16 THR E CA 1
ATOM 7169 C C . THR E 1 16 ? 22.28200 -79.39600 -70.09700 1.000 53.53562 16 THR E C 1
ATOM 7170 O O . THR E 1 16 ? 21.23100 -79.46100 -69.46100 1.000 56.86817 16 THR E O 1
ATOM 7174 N N . ARG E 1 17 ? 22.86400 -80.45700 -70.65100 1.000 60.84303 17 ARG E N 1
ATOM 7175 C CA . ARG E 1 17 ? 22.35600 -81.80200 -70.41800 1.000 57.25964 17 ARG E CA 1
ATOM 7176 C C . ARG E 1 17 ? 23.03900 -82.48000 -69.24500 1.000 58.85171 17 ARG E C 1
ATOM 7177 O O . ARG E 1 17 ? 22.51300 -83.46800 -68.72700 1.000 66.17947 17 ARG E O 1
ATOM 7185 N N . ASN E 1 18 ? 24.18500 -81.96900 -68.80700 1.000 72.37364 18 ASN E N 1
ATOM 7186 C CA . ASN E 1 18 ? 24.71600 -82.34300 -67.50600 1.000 70.91593 18 ASN E CA 1
ATOM 7187 C C . ASN E 1 18 ? 23.98300 -81.55300 -66.44100 1.000 74.53163 18 ASN E C 1
ATOM 7188 O O . ASN E 1 18 ? 22.74900 -81.48400 -66.44200 1.000 78.71988 18 ASN E O 1
ATOM 7193 N N . GLY E 1 19 ? 24.72800 -80.94800 -65.53400 1.000 57.32265 19 GLY E N 1
ATOM 7194 C CA . GLY E 1 19 ? 24.08700 -80.09800 -64.55500 1.000 60.29945 19 GLY E CA 1
ATOM 7195 C C . GLY E 1 19 ? 24.66400 -78.69900 -64.55500 1.000 70.04321 19 GLY E C 1
ATOM 7196 O O . GLY E 1 19 ? 24.01400 -77.75600 -64.09000 1.000 65.41599 19 GLY E O 1
ATOM 7197 N N . PHE E 1 20 ? 25.88500 -78.55700 -65.07700 1.000 61.55956 20 PHE E N 1
ATOM 7198 C CA . PHE E 1 20 ? 26.59800 -77.29300 -65.08600 1.000 59.68893 20 PHE E CA 1
ATOM 7199 C C . PHE E 1 20 ? 26.86900 -76.84500 -66.51400 1.000 60.05088 20 PHE E C 1
ATOM 7200 O O . PHE E 1 20 ? 26.93200 -77.65700 -67.44400 1.000 55.85939 20 PHE E O 1
ATOM 7202 N N . GLY E 1 21 ? 27.01400 -75.53100 -66.67200 1.000 42.01866 21 GLY E N 1
ATOM 7203 C CA . GLY E 1 21 ? 27.55000 -74.96300 -67.88700 1.000 35.82998 21 GLY E CA 1
ATOM 7204 C C . GLY E 1 21 ? 26.50100 -74.60400 -68.90700 1.000 40.13417 21 GLY E C 1
ATOM 7205 O O . GLY E 1 21 ? 25.28800 -74.68200 -68.69000 1.000 39.88572 21 GLY E O 1
ATOM 7206 N N . ILE E 1 22 ? 27.00700 -74.18900 -70.05900 1.000 42.74288 22 ILE E N 1
ATOM 7207 C CA . ILE E 1 22 ? 26.19900 -73.89700 -71.22700 1.000 44.46208 22 ILE E CA 1
ATOM 7208 C C . ILE E 1 22 ? 26.67500 -74.82600 -72.32900 1.000 43.01662 22 ILE E C 1
ATOM 7209 O O . ILE E 1 22 ? 27.86200 -74.82700 -72.66800 1.000 45.58976 22 ILE E O 1
ATOM 7214 N N . GLU E 1 23 ? 25.76000 -75.62100 -72.87900 1.000 46.55520 23 GLU E N 1
ATOM 7215 C CA . GLU E 1 23 ? 26.16600 -76.59300 -73.87500 1.000 45.85714 23 GLU E CA 1
ATOM 7216 C C . GLU E 1 23 ? 25.45100 -76.32900 -75.18500 1.000 48.28574 23 GLU E C 1
ATOM 7217 O O . GLU E 1 23 ? 24.25000 -76.02200 -75.19700 1.000 46.85410 23 GLU E O 1
ATOM 7223 N N . PRO E 1 24 ? 26.16300 -76.46000 -76.30100 1.000 39.48433 24 PRO E N 1
ATOM 7224 C CA . PRO E 1 24 ? 25.52100 -76.23700 -77.60600 1.000 38.18857 24 PRO E CA 1
ATOM 7225 C C . PRO E 1 24 ? 24.28600 -77.09700 -77.83400 1.000 43.82196 24 PRO E C 1
ATOM 7226 O O . PRO E 1 24 ? 23.20700 -76.56100 -78.14300 1.000 48.72701 24 PRO E O 1
ATOM 7230 N N . GLU E 1 25 ? 24.40500 -78.42000 -77.70200 1.000 54.20072 25 GLU E N 1
ATOM 7231 C CA . GLU E 1 25 ? 23.32000 -79.29100 -78.14600 1.000 58.91690 25 GLU E CA 1
ATOM 7232 C C . GLU E 1 25 ? 22.06300 -79.06900 -77.31500 1.000 56.86635 25 GLU E C 1
ATOM 7233 O O . GLU E 1 25 ? 20.95300 -79.01500 -77.86000 1.000 57.63471 25 GLU E O 1
ATOM 7239 N N . ALA E 1 26 ? 22.21800 -78.89800 -76.00000 1.000 43.17864 26 ALA E N 1
ATOM 7240 C CA . ALA E 1 26 ? 21.07100 -78.56100 -75.15600 1.000 39.88544 26 ALA E CA 1
ATOM 7241 C C . ALA E 1 26 ? 20.46500 -77.21900 -75.55600 1.000 46.47812 26 ALA E C 1
ATOM 7242 O O . ALA E 1 26 ? 19.24000 -77.09100 -75.69800 1.000 45.71487 26 ALA E O 1
ATOM 7244 N N . THR E 1 27 ? 21.31300 -76.20100 -75.74100 1.000 47.29738 27 THR E N 1
ATOM 7245 C CA . THR E 1 27 ? 20.80900 -74.88000 -76.09200 1.000 45.15093 27 THR E CA 1
ATOM 7246 C C . THR E 1 27 ? 20.06400 -74.92300 -77.41700 1.000 44.31868 27 THR E C 1
ATOM 7247 O O . THR E 1 27 ? 18.98900 -74.32100 -77.55700 1.000 45.32030 27 THR E O 1
ATOM 7251 N N . GLN E 1 28 ? 20.60100 -75.66700 -78.38500 1.000 51.49500 28 GLN E N 1
ATOM 7252 C CA . GLN E 1 28 ? 19.91800 -75.86800 -79.65800 1.000 52.69238 28 GLN E CA 1
ATOM 7253 C C . GLN E 1 28 ? 18.54200 -76.50400 -79.46800 1.000 56.29617 28 GLN E C 1
ATOM 7254 O O . GLN E 1 28 ? 17.56100 -76.08400 -80.09500 1.000 55.73264 28 GLN E O 1
ATOM 7260 N N . ALA E 1 29 ? 18.45300 -77.53200 -78.61900 1.000 57.35701 29 ALA E N 1
ATOM 7261 C CA . ALA E 1 29 ? 17.17700 -78.21000 -78.41600 1.000 57.53369 29 ALA E CA 1
ATOM 7262 C C . ALA E 1 29 ? 16.15600 -77.27100 -77.80300 1.000 54.74818 29 ALA E C 1
ATOM 7263 O O . ALA E 1 29 ? 14.96300 -77.34500 -78.11600 1.000 59.18508 29 ALA E O 1
ATOM 7265 N N . LEU E 1 30 ? 16.60700 -76.39100 -76.90700 1.000 43.36544 30 LEU E N 1
ATOM 7266 C CA . LEU E 1 30 ? 15.70100 -75.41100 -76.32500 1.000 43.53609 30 LEU E CA 1
ATOM 7267 C C . LEU E 1 30 ? 15.29000 -74.37900 -77.36900 1.000 44.33505 30 LEU E C 1
ATOM 7268 O O . LEU E 1 30 ? 14.12500 -73.96900 -77.42500 1.000 41.77893 30 LEU E O 1
ATOM 7273 N N . ALA E 1 31 ? 16.21900 -73.99000 -78.24000 1.000 52.61635 31 ALA E N 1
ATOM 7274 C CA . ALA E 1 31 ? 15.86900 -73.06300 -79.31100 1.000 56.89243 31 ALA E CA 1
ATOM 7275 C C . ALA E 1 31 ? 14.78000 -73.63600 -80.21600 1.000 57.08182 31 ALA E C 1
ATOM 7276 O O . ALA E 1 31 ? 13.84900 -72.92000 -80.61400 1.000 56.02283 31 ALA E O 1
ATOM 7278 N N . ARG E 1 32 ? 14.86200 -74.93200 -80.53100 1.000 62.35906 32 ARG E N 1
ATOM 7279 C CA . ARG E 1 32 ? 13.89600 -75.51900 -81.45700 1.000 60.54089 32 ARG E CA 1
ATOM 7280 C C . ARG E 1 32 ? 12.50200 -75.55600 -80.84700 1.000 57.94964 32 ARG E C 1
ATOM 7281 O O . ARG E 1 32 ? 11.50600 -75.30800 -81.53800 1.000 59.46215 32 ARG E O 1
ATOM 7289 N N . GLU E 1 33 ? 12.41100 -75.83800 -79.54500 1.000 52.57501 33 GLU E N 1
ATOM 7290 C CA . GLU E 1 33 ? 11.13400 -75.69400 -78.85700 1.000 48.82850 33 GLU E CA 1
ATOM 7291 C C . GLU E 1 33 ? 10.62400 -74.25800 -78.92800 1.000 50.85500 33 GLU E C 1
ATOM 7292 O O . GLU E 1 33 ? 9.44000 -74.01900 -79.19300 1.000 54.13770 33 GLU E O 1
ATOM 7298 N N . ILE E 1 34 ? 11.50400 -73.28100 -78.70200 1.000 52.36176 34 ILE E N 1
ATOM 7299 C CA . ILE E 1 34 ? 11.07200 -71.89200 -78.78500 1.000 48.56724 34 ILE E CA 1
ATOM 7300 C C . ILE E 1 34 ? 10.66100 -71.54400 -80.20600 1.000 50.03614 34 ILE E C 1
ATOM 7301 O O . ILE E 1 34 ? 9.63900 -70.87900 -80.41700 1.000 47.60907 34 ILE E O 1
ATOM 7306 N N . LYS E 1 35 ? 11.43300 -71.99100 -81.20500 1.000 45.10978 35 LYS E N 1
ATOM 7307 C CA . LYS E 1 35 ? 11.09300 -71.63900 -82.58300 1.000 47.67547 35 LYS E CA 1
ATOM 7308 C C . LYS E 1 35 ? 9.69900 -72.14300 -82.95400 1.000 53.00693 35 LYS E C 1
ATOM 7309 O O . LYS E 1 35 ? 8.94900 -71.45600 -83.66500 1.000 53.72485 35 LYS E O 1
ATOM 7315 N N . ALA E 1 36 ? 9.31900 -73.32500 -82.45500 1.000 45.23831 36 ALA E N 1
ATOM 7316 C CA . ALA E 1 36 ? 7.98000 -73.83900 -82.72800 1.000 46.20447 36 ALA E CA 1
ATOM 7317 C C . ALA E 1 36 ? 6.91900 -72.87600 -82.22300 1.000 45.56898 36 ALA E C 1
ATOM 7318 O O . ALA E 1 36 ? 6.00900 -72.49400 -82.96900 1.000 50.29175 36 ALA E O 1
ATOM 7320 N N . ALA E 1 37 ? 7.02000 -72.47200 -80.95100 1.000 45.73374 37 ALA E N 1
ATOM 7321 C CA . ALA E 1 37 ? 6.10400 -71.47000 -80.41300 1.000 44.94168 37 ALA E CA 1
ATOM 7322 C C . ALA E 1 37 ? 6.10800 -70.20600 -81.26600 1.000 52.07692 37 ALA E C 1
ATOM 7323 O O . ALA E 1 37 ? 5.04200 -69.66700 -81.60600 1.000 46.71085 37 ALA E O 1
ATOM 7325 N N . TYR E 1 38 ? 7.30100 -69.72800 -81.63600 1.000 47.31045 38 TYR E N 1
ATOM 7326 C CA . TYR E 1 38 ? 7.38900 -68.53200 -82.46100 1.000 49.51993 38 TYR E CA 1
ATOM 7327 C C . TYR E 1 38 ? 6.66400 -68.72400 -83.78900 1.000 51.71491 38 TYR E C 1
ATOM 7328 O O . TYR E 1 38 ? 5.93800 -67.82600 -84.24600 1.000 51.15745 38 TYR E O 1
ATOM 7337 N N . ASP E 1 39 ? 6.83000 -69.89500 -84.41300 1.000 50.87128 39 ASP E N 1
ATOM 7338 C CA . ASP E 1 39 ? 6.17500 -70.15800 -85.69300 1.000 49.27873 39 ASP E CA 1
ATOM 7339 C C . ASP E 1 39 ? 4.65800 -70.15400 -85.58700 1.000 49.16342 39 ASP E C 1
ATOM 7340 O O . ASP E 1 39 ? 3.98300 -70.05400 -86.61200 1.000 53.65524 39 ASP E O 1
ATOM 7345 N N . THR E 1 40 ? 4.09700 -70.23800 -84.38400 1.000 46.51056 40 THR E N 1
ATOM 7346 C CA . THR E 1 40 ? 2.65100 -70.10800 -84.33100 1.000 46.16875 40 THR E CA 1
ATOM 7347 C C . THR E 1 40 ? 2.17400 -68.68000 -84.55800 1.000 53.52203 40 THR E C 1
ATOM 7348 O O . THR E 1 40 ? 0.95400 -68.46300 -84.57800 1.000 50.46091 40 THR E O 1
ATOM 7352 N N . GLY E 1 41 ? 3.07200 -67.70100 -84.70300 1.000 43.45785 41 GLY E N 1
ATOM 7353 C CA . GLY E 1 41 ? 2.64100 -66.31700 -84.77000 1.000 37.24199 41 GLY E CA 1
ATOM 7354 C C . GLY E 1 41 ? 2.36100 -65.64300 -83.43300 1.000 44.99494 41 GLY E C 1
ATOM 7355 O O . GLY E 1 41 ? 2.03100 -64.44900 -83.42000 1.000 41.33328 41 GLY E O 1
ATOM 7356 N N . VAL E 1 42 ? 2.47600 -66.35600 -82.30600 1.000 44.35617 42 VAL E N 1
ATOM 7357 C CA . VAL E 1 42 ? 2.34300 -65.71200 -81.00500 1.000 42.36465 42 VAL E CA 1
ATOM 7358 C C . VAL E 1 42 ? 3.50900 -64.74900 -80.78400 1.000 43.89246 42 VAL E C 1
ATOM 7359 O O . VAL E 1 42 ? 4.62200 -64.93600 -81.30400 1.000 43.99129 42 VAL E O 1
ATOM 7363 N N . GLN E 1 43 ? 3.25400 -63.70100 -80.01500 1.000 45.79906 43 GLN E N 1
ATOM 7364 C CA . GLN E 1 43 ? 4.32100 -62.81000 -79.58500 1.000 49.66339 43 GLN E CA 1
ATOM 7365 C C . GLN E 1 43 ? 4.94000 -63.35100 -78.30700 1.000 48.28208 43 GLN E C 1
ATOM 7366 O O . GLN E 1 43 ? 4.22000 -63.73700 -77.37600 1.000 48.41343 43 GLN E O 1
ATOM 7372 N N . LEU E 1 44 ? 6.27100 -63.33600 -78.25300 1.000 48.82219 44 LEU E N 1
ATOM 7373 C CA . LEU E 1 44 ? 7.04100 -64.16600 -77.33200 1.000 46.96985 44 LEU E CA 1
ATOM 7374 C C . LEU E 1 44 ? 8.06000 -63.34300 -76.55400 1.000 46.67006 44 LEU E C 1
ATOM 7375 O O . LEU E 1 44 ? 9.11300 -62.98200 -77.09600 1.000 46.15548 44 LEU E O 1
ATOM 7380 N N . ALA E 1 45 ? 7.77600 -63.09800 -75.27700 1.000 36.94007 45 ALA E N 1
ATOM 7381 C CA . ALA E 1 45 ? 8.77400 -62.61000 -74.33100 1.000 40.06645 45 ALA E CA 1
ATOM 7382 C C . ALA E 1 45 ? 9.25200 -63.76000 -73.45200 1.000 40.53376 45 ALA E C 1
ATOM 7383 O O . ALA E 1 45 ? 8.45000 -64.58100 -72.99500 1.000 40.35948 45 ALA E O 1
ATOM 7385 N N . ILE E 1 46 ? 10.55400 -63.78700 -73.18300 1.000 38.85589 46 ILE E N 1
ATOM 7386 C CA . ILE E 1 46 ? 11.21400 -64.86600 -72.45900 1.000 33.95639 46 ILE E CA 1
ATOM 7387 C C . ILE E 1 46 ? 11.96500 -64.29500 -71.26500 1.000 38.15622 46 ILE E C 1
ATOM 7388 O O . ILE E 1 46 ? 12.64000 -63.26800 -71.38200 1.000 39.01809 46 ILE E O 1
ATOM 7393 N N . VAL E 1 47 ? 11.85900 -64.97000 -70.12400 1.000 36.76470 47 VAL E N 1
ATOM 7394 C CA . VAL E 1 47 ? 12.70900 -64.72700 -68.96800 1.000 35.32341 47 VAL E CA 1
ATOM 7395 C C . VAL E 1 47 ? 13.46100 -66.02300 -68.69500 1.000 44.01418 47 VAL E C 1
ATOM 7396 O O . VAL E 1 47 ? 12.84000 -67.09000 -68.66300 1.000 41.47381 47 VAL E O 1
ATOM 7400 N N . ILE E 1 48 ? 14.79000 -65.93600 -68.53500 1.000 40.29892 48 ILE E N 1
ATOM 7401 C CA . ILE E 1 48 ? 15.67900 -67.09300 -68.41500 1.000 42.67624 48 ILE E CA 1
ATOM 7402 C C . ILE E 1 48 ? 16.40500 -67.05300 -67.07000 1.000 44.37438 48 ILE E C 1
ATOM 7403 O O . ILE E 1 48 ? 16.96200 -66.01600 -66.68600 1.000 42.53694 48 ILE E O 1
ATOM 7408 N N . GLY E 1 49 ? 16.39600 -68.18300 -66.35900 1.000 42.13492 49 GLY E N 1
ATOM 7409 C CA . GLY E 1 49 ? 17.09900 -68.32200 -65.09500 1.000 37.59308 49 GLY E CA 1
ATOM 7410 C C . GLY E 1 49 ? 18.55800 -68.71300 -65.28300 1.000 42.87582 49 GLY E C 1
ATOM 7411 O O . GLY E 1 49 ? 19.12900 -68.60000 -66.37400 1.000 40.57262 49 GLY E O 1
ATOM 7412 N N . ALA E 1 50 ? 19.17900 -69.18800 -64.18700 1.000 47.04857 50 ALA E N 1
ATOM 7413 C CA . ALA E 1 50 ? 20.61100 -69.48500 -64.25500 1.000 46.11309 50 ALA E CA 1
ATOM 7414 C C . ALA E 1 50 ? 21.02900 -70.64100 -63.35300 1.000 43.85403 50 ALA E C 1
ATOM 7415 O O . ALA E 1 50 ? 22.15500 -70.64600 -62.84400 1.000 46.81907 50 ALA E O 1
ATOM 7417 N N . GLY E 1 51 ? 20.15100 -71.62300 -63.13900 1.000 58.28343 51 GLY E N 1
ATOM 7418 C CA . GLY E 1 51 ? 20.50400 -72.74600 -62.28600 1.000 54.40179 51 GLY E CA 1
ATOM 7419 C C . GLY E 1 51 ? 21.68200 -73.55400 -62.78800 1.000 58.15275 51 GLY E C 1
ATOM 7420 O O . GLY E 1 51 ? 22.34000 -74.23500 -61.99700 1.000 59.82054 51 GLY E O 1
ATOM 7421 N N . ASN E 1 52 ? 21.96900 -73.48800 -64.08800 1.000 49.66687 52 ASN E N 1
ATOM 7422 C CA . ASN E 1 52 ? 23.10600 -74.18500 -64.67200 1.000 38.52394 52 ASN E CA 1
ATOM 7423 C C . ASN E 1 52 ? 24.43800 -73.52500 -64.35400 1.000 44.89429 52 ASN E C 1
ATOM 7424 O O . ASN E 1 52 ? 25.48500 -74.08000 -64.71600 1.000 44.86598 52 ASN E O 1
ATOM 7429 N N . LEU E 1 53 ? 24.43800 -72.35900 -63.70500 1.000 42.67069 53 LEU E N 1
ATOM 7430 C CA . LEU E 1 53 ? 25.68500 -71.63800 -63.47000 1.000 45.42753 53 LEU E CA 1
ATOM 7431 C C . LEU E 1 53 ? 25.88300 -71.23700 -62.01400 1.000 47.89177 53 LEU E C 1
ATOM 7432 O O . LEU E 1 53 ? 27.02000 -71.12400 -61.54400 1.000 52.24185 53 LEU E O 1
ATOM 7437 N N . TRP E 1 54 ? 24.80200 -70.97100 -61.29300 1.000 42.19298 54 TRP E N 1
ATOM 7438 C CA . TRP E 1 54 ? 24.96300 -70.36600 -59.97900 1.000 48.09513 54 TRP E CA 1
ATOM 7439 C C . TRP E 1 54 ? 23.76600 -70.69100 -59.10200 1.000 50.13499 54 TRP E C 1
ATOM 7440 O O . TRP E 1 54 ? 22.62500 -70.36300 -59.45200 1.000 44.16538 54 TRP E O 1
ATOM 7451 N N . ARG E 1 55 ? 24.05100 -71.28500 -57.94400 1.000 71.67720 55 ARG E N 1
ATOM 7452 C CA . ARG E 1 55 ? 23.02200 -71.60500 -56.94900 1.000 80.88517 55 ARG E CA 1
ATOM 7453 C C . ARG E 1 55 ? 22.86400 -70.45100 -55.95400 1.000 77.76904 55 ARG E C 1
ATOM 7454 O O . ARG E 1 55 ? 21.90500 -69.67600 -56.03600 1.000 75.69971 55 ARG E O 1
ATOM 7462 N N . GLY E 1 56 ? 23.81800 -70.30800 -55.03600 1.000 64.39108 56 GLY E N 1
ATOM 7463 C CA . GLY E 1 56 ? 23.79700 -69.18700 -54.10400 1.000 62.37436 56 GLY E CA 1
ATOM 7464 C C . GLY E 1 56 ? 25.00900 -69.16500 -53.18700 1.000 59.55057 56 GLY E C 1
ATOM 7465 O O . GLY E 1 56 ? 26.04900 -69.76600 -53.48100 1.000 55.18983 56 GLY E O 1
ATOM 7466 N N . ALA E 1 57 ? 24.84100 -68.46900 -52.05000 1.000 59.28855 57 ALA E N 1
ATOM 7467 C CA . ALA E 1 57 ? 25.89200 -68.26900 -51.04600 1.000 55.14067 57 ALA E CA 1
ATOM 7468 C C . ALA E 1 57 ? 26.41900 -69.56600 -50.45000 1.000 58.20384 57 ALA E C 1
ATOM 7469 O O . ALA E 1 57 ? 27.39200 -69.52600 -49.68600 1.000 63.91881 57 ALA E O 1
ATOM 7471 N N . ARG E 1 58 ? 25.80100 -70.70800 -50.76000 1.000 80.76933 58 ARG E N 1
ATOM 7472 C CA . ARG E 1 58 ? 26.42200 -71.99000 -50.44700 1.000 78.84848 58 ARG E CA 1
ATOM 7473 C C . ARG E 1 58 ? 27.78000 -72.12000 -51.13000 1.000 87.00105 58 ARG E C 1
ATOM 7474 O O . ARG E 1 58 ? 28.65400 -72.84800 -50.64200 1.000 87.30409 58 ARG E O 1
ATOM 7482 N N . GLN E 1 59 ? 27.98400 -71.41000 -52.24700 1.000 86.86279 59 GLN E N 1
ATOM 7483 C CA . GLN E 1 59 ? 29.21100 -71.50400 -53.03200 1.000 83.00851 59 GLN E CA 1
ATOM 7484 C C . GLN E 1 59 ? 30.26900 -70.47900 -52.64300 1.000 82.78306 59 GLN E C 1
ATOM 7485 O O . GLN E 1 59 ? 31.42600 -70.61900 -53.05700 1.000 76.33868 59 GLN E O 1
ATOM 7491 N N . GLY E 1 60 ? 29.90600 -69.45300 -51.88300 1.000 104.11236 60 GLY E N 1
ATOM 7492 C CA . GLY E 1 60 ? 30.87900 -68.46400 -51.47200 1.000 100.58976 60 GLY E CA 1
ATOM 7493 C C . GLY E 1 60 ? 31.21600 -68.52600 -49.99900 1.000 104.12407 60 GLY E C 1
ATOM 7494 O O . GLY E 1 60 ? 30.48300 -69.11600 -49.19900 1.000 109.59920 60 GLY E O 1
ATOM 7495 N N . VAL E 1 61 ? 32.33400 -67.91300 -49.63500 1.000 76.30983 61 VAL E N 1
ATOM 7496 C CA . VAL E 1 61 ? 32.78900 -67.85300 -48.25400 1.000 81.22170 61 VAL E CA 1
ATOM 7497 C C . VAL E 1 61 ? 32.49600 -66.45000 -47.72800 1.000 74.41603 61 VAL E C 1
ATOM 7498 O O . VAL E 1 61 ? 32.90100 -65.44800 -48.33200 1.000 74.47207 61 VAL E O 1
ATOM 7502 N N . GLY E 1 62 ? 31.73800 -66.38200 -46.63700 1.000 80.99753 62 GLY E N 1
ATOM 7503 C CA . GLY E 1 62 ? 31.31900 -65.12200 -46.03400 1.000 76.80265 62 GLY E CA 1
ATOM 7504 C C . GLY E 1 62 ? 30.40400 -64.29100 -46.90700 1.000 72.85037 62 GLY E C 1
ATOM 7505 O O . GLY E 1 62 ? 30.48700 -63.05600 -46.88600 1.000 68.53977 62 GLY E O 1
ATOM 7506 N N . MET E 1 63 ? 29.51800 -64.93500 -47.66000 1.000 66.93225 63 MET E N 1
ATOM 7507 C CA . MET E 1 63 ? 28.89700 -64.30700 -48.81700 1.000 57.07057 63 MET E CA 1
ATOM 7508 C C . MET E 1 63 ? 27.45600 -63.93600 -48.50700 1.000 49.01527 63 MET E C 1
ATOM 7509 O O . MET E 1 63 ? 26.63200 -64.82000 -48.25200 1.000 49.25093 63 MET E O 1
ATOM 7514 N N . ASP E 1 64 ? 27.17700 -62.62500 -48.51800 1.000 51.66571 64 ASP E N 1
ATOM 7515 C CA . ASP E 1 64 ? 25.82000 -62.08300 -48.45000 1.000 54.08293 64 ASP E CA 1
ATOM 7516 C C . ASP E 1 64 ? 24.87100 -62.82700 -49.36900 1.000 51.93491 64 ASP E C 1
ATOM 7517 O O . ASP E 1 64 ? 25.26300 -63.33800 -50.42000 1.000 57.08238 64 ASP E O 1
ATOM 7522 N N . ARG E 1 65 ? 23.59300 -62.79800 -49.01500 1.000 49.98412 65 ARG E N 1
ATOM 7523 C CA . ARG E 1 65 ? 22.58300 -63.23100 -49.96600 1.000 49.92138 65 ARG E CA 1
ATOM 7524 C C . ARG E 1 65 ? 22.51500 -62.26400 -51.14600 1.000 52.58017 65 ARG E C 1
ATOM 7525 O O . ARG E 1 65 ? 22.43800 -62.68900 -52.30300 1.000 50.34745 65 ARG E O 1
ATOM 7533 N N . ALA E 1 66 ? 22.59000 -60.96000 -50.87400 1.000 44.26392 66 ALA E N 1
ATOM 7534 C CA . ALA E 1 66 ? 22.49900 -59.98000 -51.94900 1.000 46.47333 66 ALA E CA 1
ATOM 7535 C C . ALA E 1 66 ? 23.65300 -60.12800 -52.93400 1.000 43.06159 66 ALA E C 1
ATOM 7536 O O . ALA E 1 66 ? 23.45400 -60.04300 -54.14800 1.000 45.63459 66 ALA E O 1
ATOM 7538 N N . THR E 1 67 ? 24.86300 -60.36700 -52.43800 1.000 45.14015 67 THR E N 1
ATOM 7539 C CA . THR E 1 67 ? 25.98900 -60.54300 -53.34600 1.000 43.47886 67 THR E CA 1
ATOM 7540 C C . THR E 1 67 ? 25.80500 -61.78200 -54.21100 1.000 44.25713 67 THR E C 1
ATOM 7541 O O . THR E 1 67 ? 26.00600 -61.74000 -55.43300 1.000 44.16861 67 THR E O 1
ATOM 7545 N N . ALA E 1 68 ? 25.43300 -62.90300 -53.59000 1.000 43.77838 68 ALA E N 1
ATOM 7546 C CA . ALA E 1 68 ? 25.15900 -64.11200 -54.35700 1.000 44.87741 68 ALA E CA 1
ATOM 7547 C C . ALA E 1 68 ? 24.05900 -63.88100 -55.38700 1.000 45.60696 68 ALA E C 1
ATOM 7548 O O . ALA E 1 68 ? 24.11700 -64.43600 -56.49200 1.000 43.95608 68 ALA E O 1
ATOM 7550 N N . ASP E 1 69 ? 23.07300 -63.04300 -55.05800 1.000 38.25057 69 ASP E N 1
ATOM 7551 C CA . ASP E 1 69 ? 21.97300 -62.80200 -55.97900 1.000 43.42586 69 ASP E CA 1
ATOM 7552 C C . ASP E 1 69 ? 22.42000 -61.95000 -57.16500 1.000 46.95796 69 ASP E C 1
ATOM 7553 O O . ASP E 1 69 ? 22.00900 -62.19400 -58.31000 1.000 39.63114 69 ASP E O 1
ATOM 7558 N N . TYR E 1 70 ? 23.26800 -60.95300 -56.91000 1.000 44.36684 70 TYR E N 1
ATOM 7559 C CA . TYR E 1 70 ? 23.87800 -60.20600 -58.00000 1.000 41.77264 70 TYR E CA 1
ATOM 7560 C C . TYR E 1 70 ? 24.70400 -61.12400 -58.90200 1.000 41.38557 70 TYR E C 1
ATOM 7561 O O . TYR E 1 70 ? 24.64900 -61.01300 -60.13200 1.000 42.95715 70 TYR E O 1
ATOM 7570 N N . ILE E 1 71 ? 25.45500 -62.05700 -58.31500 1.000 41.29572 71 ILE E N 1
ATOM 7571 C CA . ILE E 1 71 ? 26.20500 -63.00900 -59.12900 1.000 41.21323 71 ILE E CA 1
ATOM 7572 C C . ILE E 1 71 ? 25.26300 -63.83000 -59.99700 1.000 41.99098 71 ILE E C 1
ATOM 7573 O O . ILE E 1 71 ? 25.52500 -64.04500 -61.18800 1.000 41.83467 71 ILE E O 1
ATOM 7578 N N . GLY E 1 72 ? 24.15500 -64.30700 -59.41600 1.000 43.48823 72 GLY E N 1
ATOM 7579 C CA . GLY E 1 72 ? 23.17500 -65.04400 -60.19800 1.000 40.23885 72 GLY E CA 1
ATOM 7580 C C . GLY E 1 72 ? 22.53100 -64.21000 -61.28800 1.000 42.37803 72 GLY E C 1
ATOM 7581 O O . GLY E 1 72 ? 22.16800 -64.73600 -62.34700 1.000 40.68633 72 GLY E O 1
ATOM 7582 N N . MET E 1 73 ? 22.39100 -62.90200 -61.05800 1.000 37.49931 73 MET E N 1
ATOM 7583 C CA . MET E 1 73 ? 21.78400 -62.04900 -62.07200 1.000 37.90739 73 MET E CA 1
ATOM 7584 C C . MET E 1 73 ? 22.69900 -61.88800 -63.27400 1.000 41.77051 73 MET E C 1
ATOM 7585 O O . MET E 1 73 ? 22.22900 -61.86900 -64.41800 1.000 39.91988 73 MET E O 1
ATOM 7590 N N . LEU E 1 74 ? 24.00900 -61.76900 -63.03600 1.000 38.11637 74 LEU E N 1
ATOM 7591 C CA . LEU E 1 74 ? 24.95600 -61.78400 -64.14300 1.000 38.15598 74 LEU E CA 1
ATOM 7592 C C . LEU E 1 74 ? 24.87300 -63.10100 -64.89900 1.000 40.51095 74 LEU E C 1
ATOM 7593 O O . LEU E 1 74 ? 24.92200 -63.12200 -66.13900 1.000 37.47508 74 LEU E O 1
ATOM 7598 N N . ALA E 1 75 ? 24.71300 -64.21000 -64.16500 1.000 38.19742 75 ALA E N 1
ATOM 7599 C CA . ALA E 1 75 ? 24.64200 -65.52000 -64.79900 1.000 36.51359 75 ALA E CA 1
ATOM 7600 C C . ALA E 1 75 ? 23.44000 -65.62000 -65.73100 1.000 38.66254 75 ALA E C 1
ATOM 7601 O O . ALA E 1 75 ? 23.54100 -66.19500 -66.82600 1.000 37.26632 75 ALA E O 1
ATOM 7603 N N . THR E 1 76 ? 22.29700 -65.04900 -65.33400 1.000 34.55031 76 THR E N 1
ATOM 7604 C CA . THR E 1 76 ? 21.15800 -65.07700 -66.24500 1.000 36.64448 76 THR E CA 1
ATOM 7605 C C . THR E 1 76 ? 21.46300 -64.32100 -67.53100 1.000 36.43991 76 THR E C 1
ATOM 7606 O O . THR E 1 76 ? 20.92600 -64.66500 -68.59200 1.000 39.10822 76 THR E O 1
ATOM 7610 N N . ILE E 1 77 ? 22.31000 -63.29000 -67.46700 1.000 34.86948 77 ILE E N 1
ATOM 7611 C CA . ILE E 1 77 ? 22.62300 -62.54500 -68.68500 1.000 35.44049 77 ILE E CA 1
ATOM 7612 C C . ILE E 1 77 ? 23.48700 -63.39000 -69.61200 1.000 35.60427 77 ILE E C 1
ATOM 7613 O O . ILE E 1 77 ? 23.29400 -63.39800 -70.83900 1.000 35.83870 77 ILE E O 1
ATOM 7618 N N . MET E 1 78 ? 24.44100 -64.12800 -69.03700 1.000 37.78934 78 MET E N 1
ATOM 7619 C CA . MET E 1 78 ? 25.23600 -65.07200 -69.81400 1.000 38.39611 78 MET E CA 1
ATOM 7620 C C . MET E 1 78 ? 24.33700 -66.02600 -70.59700 1.000 42.17621 78 MET E C 1
ATOM 7621 O O . MET E 1 78 ? 24.55600 -66.25600 -71.79700 1.000 41.46122 78 MET E O 1
ATOM 7626 N N . ASN E 1 79 ? 23.29500 -66.56100 -69.93900 1.000 37.20379 79 ASN E N 1
ATOM 7627 C CA . ASN E 1 79 ? 22.36800 -67.47700 -70.59700 1.000 35.75672 79 ASN E CA 1
ATOM 7628 C C . ASN E 1 79 ? 21.53300 -66.77200 -71.65800 1.000 39.33530 79 ASN E C 1
ATOM 7629 O O . ASN E 1 79 ? 21.33900 -67.31500 -72.75600 1.000 39.30083 79 ASN E O 1
ATOM 7634 N N . ALA E 1 80 ? 21.01300 -65.57300 -71.34900 1.000 34.75062 80 ALA E N 1
ATOM 7635 C CA . ALA E 1 80 ? 20.24900 -64.82000 -72.34200 1.000 35.02972 80 ALA E CA 1
ATOM 7636 C C . ALA E 1 80 ? 21.06200 -64.60400 -73.61300 1.000 35.61293 80 ALA E C 1
ATOM 7637 O O . ALA E 1 80 ? 20.52500 -64.71100 -74.72300 1.000 35.74675 80 ALA E O 1
ATOM 7639 N N . LEU E 1 81 ? 22.36500 -64.30200 -73.47800 1.000 35.98910 81 LEU E N 1
ATOM 7640 C CA . LEU E 1 81 ? 23.17400 -64.08400 -74.66900 1.000 36.57722 81 LEU E CA 1
ATOM 7641 C C . LEU E 1 81 ? 23.39400 -65.38100 -75.43400 1.000 36.46398 81 LEU E C 1
ATOM 7642 O O . LEU E 1 81 ? 23.23200 -65.41700 -76.66000 1.000 36.76114 81 LEU E O 1
ATOM 7647 N N . ALA E 1 82 ? 23.74500 -66.46200 -74.73100 1.000 40.39934 82 ALA E N 1
ATOM 7648 C CA . ALA E 1 82 ? 23.87200 -67.76000 -75.38900 1.000 38.14731 82 ALA E CA 1
ATOM 7649 C C . ALA E 1 82 ? 22.57500 -68.15300 -76.08200 1.000 37.28954 82 ALA E C 1
ATOM 7650 O O . ALA E 1 82 ? 22.58800 -68.61300 -77.23300 1.000 39.93839 82 ALA E O 1
ATOM 7652 N N . LEU E 1 83 ? 21.44000 -67.92000 -75.42500 1.000 37.48617 83 LEU E N 1
ATOM 7653 C CA . LEU E 1 83 ? 20.15900 -68.29600 -76.01700 1.000 38.90309 83 LEU E CA 1
ATOM 7654 C C . LEU E 1 83 ? 19.82100 -67.42800 -77.21700 1.000 39.29642 83 LEU E C 1
ATOM 7655 O O . LEU E 1 83 ? 19.21500 -67.91100 -78.18200 1.000 44.85813 83 LEU E O 1
ATOM 7660 N N . GLN E 1 84 ? 20.20100 -66.14500 -77.18500 1.000 46.29382 84 GLN E N 1
ATOM 7661 C CA . GLN E 1 84 ? 19.94800 -65.29400 -78.34000 1.000 39.99129 84 GLN E CA 1
ATOM 7662 C C . GLN E 1 84 ? 20.68900 -65.81000 -79.56500 1.000 44.92822 84 GLN E C 1
ATOM 7663 O O . GLN E 1 84 ? 20.12300 -65.87600 -80.66300 1.000 43.98638 84 GLN E O 1
ATOM 7669 N N . ASP E 1 85 ? 21.95100 -66.20600 -79.40000 1.000 44.99344 85 ASP E N 1
ATOM 7670 C CA . ASP E 1 85 ? 22.68300 -66.74300 -80.54000 1.000 45.50005 85 ASP E CA 1
ATOM 7671 C C . ASP E 1 85 ? 22.03300 -68.00500 -81.08900 1.000 49.04170 85 ASP E C 1
ATOM 7672 O O . ASP E 1 85 ? 21.93700 -68.17200 -82.30800 1.000 46.63603 85 ASP E O 1
ATOM 7677 N N . ALA E 1 86 ? 21.57400 -68.90100 -80.20700 1.000 51.09166 86 ALA E N 1
ATOM 7678 C CA . ALA E 1 86 ? 20.90800 -70.11600 -80.66900 1.000 45.27757 86 ALA E CA 1
ATOM 7679 C C . ALA E 1 86 ? 19.68300 -69.77800 -81.50500 1.000 45.22073 86 ALA E C 1
ATOM 7680 O O . ALA E 1 86 ? 19.49400 -70.31500 -82.60300 1.000 49.42257 86 ALA E O 1
ATOM 7682 N N . LEU E 1 87 ? 18.84700 -68.86800 -81.01100 1.000 39.15343 87 LEU E N 1
ATOM 7683 C CA . LEU E 1 87 ? 17.64600 -68.49700 -81.74900 1.000 40.41743 87 LEU E CA 1
ATOM 7684 C C . LEU E 1 87 ? 17.98100 -67.79100 -83.06200 1.000 43.55423 87 LEU E C 1
ATOM 7685 O O . LEU E 1 87 ? 17.26700 -67.94400 -84.06200 1.000 46.46145 87 LEU E O 1
ATOM 7690 N N . GLU E 1 88 ? 19.04600 -66.99100 -83.08200 1.000 49.71413 88 GLU E N 1
ATOM 7691 C CA . GLU E 1 88 ? 19.39400 -66.34100 -84.33500 1.000 50.69103 88 GLU E CA 1
ATOM 7692 C C . GLU E 1 88 ? 19.99800 -67.33400 -85.31900 1.000 50.44039 88 GLU E C 1
ATOM 7693 O O . GLU E 1 88 ? 19.79900 -67.19200 -86.52800 1.000 53.31665 88 GLU E O 1
ATOM 7699 N N . SER E 1 89 ? 20.70700 -68.35600 -84.81900 1.000 52.29912 89 SER E N 1
ATOM 7700 C CA . SER E 1 89 ? 21.14100 -69.48200 -85.65400 1.000 48.98575 89 SER E CA 1
ATOM 7701 C C . SER E 1 89 ? 20.00100 -70.06400 -86.48200 1.000 53.07752 89 SER E C 1
ATOM 7702 O O . SER E 1 89 ? 20.20700 -70.48500 -87.62300 1.000 53.08066 89 SER E O 1
ATOM 7705 N N . LEU E 1 90 ? 18.80500 -70.13800 -85.91000 1.000 52.69513 90 LEU E N 1
ATOM 7706 C CA . LEU E 1 90 ? 17.64100 -70.66800 -86.59500 1.000 50.96967 90 LEU E CA 1
ATOM 7707 C C . LEU E 1 90 ? 16.85000 -69.60500 -87.33500 1.000 54.84130 90 LEU E C 1
ATOM 7708 O O . LEU E 1 90 ? 15.74700 -69.90000 -87.81000 1.000 56.87175 90 LEU E O 1
ATOM 7713 N N . GLY E 1 91 ? 17.36300 -68.37800 -87.42600 1.000 51.90067 91 GLY E N 1
ATOM 7714 C CA . GLY E 1 91 ? 16.65800 -67.33800 -88.15000 1.000 42.77659 91 GLY E CA 1
ATOM 7715 C C . GLY E 1 91 ? 15.51500 -66.67100 -87.41900 1.000 49.65879 91 GLY E C 1
ATOM 7716 O O . GLY E 1 91 ? 14.69000 -66.02100 -88.06100 1.000 53.44073 91 GLY E O 1
ATOM 7717 N N . VAL E 1 92 ? 15.41900 -66.80000 -86.10100 1.000 55.63532 92 VAL E N 1
ATOM 7718 C CA . VAL E 1 92 ? 14.38200 -66.11900 -85.33100 1.000 54.72042 92 VAL E CA 1
ATOM 7719 C C . VAL E 1 92 ? 14.92300 -64.75100 -84.92300 1.000 58.72156 92 VAL E C 1
ATOM 7720 O O . VAL E 1 92 ? 16.00900 -64.68400 -84.31900 1.000 57.00781 92 VAL E O 1
ATOM 7724 N N . PRO E 1 93 ? 14.24000 -63.65700 -85.25600 1.000 50.65286 93 PRO E N 1
ATOM 7725 C CA . PRO E 1 93 ? 14.70000 -62.34000 -84.79300 1.000 48.04062 93 PRO E CA 1
ATOM 7726 C C . PRO E 1 93 ? 14.53300 -62.23900 -83.28800 1.000 46.92379 93 PRO E C 1
ATOM 7727 O O . PRO E 1 93 ? 13.45300 -62.49300 -82.74700 1.000 43.95507 93 PRO E O 1
ATOM 7731 N N . THR E 1 94 ? 15.61600 -61.86800 -82.61500 1.000 48.18254 94 THR E N 1
ATOM 7732 C CA . THR E 1 94 ? 15.68100 -61.92000 -81.16200 1.000 49.92174 94 THR E CA 1
ATOM 7733 C C . THR E 1 94 ? 16.43000 -60.70900 -80.62400 1.000 48.02836 94 THR E C 1
ATOM 7734 O O . THR E 1 94 ? 17.49000 -60.34700 -81.13800 1.000 45.41069 94 THR E O 1
ATOM 7738 N N . ARG E 1 95 ? 15.88700 -60.10600 -79.57500 1.000 42.99344 95 ARG E N 1
ATOM 7739 C CA . ARG E 1 95 ? 16.54200 -59.03200 -78.84600 1.000 43.98579 95 ARG E CA 1
ATOM 7740 C C . ARG E 1 95 ? 16.69500 -59.41300 -77.37900 1.000 42.67700 95 ARG E C 1
ATOM 7741 O O . ARG E 1 95 ? 15.83700 -60.08300 -76.79800 1.000 46.97864 95 ARG E O 1
ATOM 7749 N N . VAL E 1 96 ? 17.78300 -58.95800 -76.77400 1.000 37.41041 96 VAL E N 1
ATOM 7750 C CA . VAL E 1 96 ? 18.05600 -59.16400 -75.35700 1.000 37.02062 96 VAL E CA 1
ATOM 7751 C C . VAL E 1 96 ? 17.94000 -57.82800 -74.63500 1.000 37.24069 96 VAL E C 1
ATOM 7752 O O . VAL E 1 96 ? 18.50300 -56.82900 -75.08600 1.000 37.83386 96 VAL E O 1
ATOM 7756 N N . GLN E 1 97 ? 17.19300 -57.79800 -73.53200 1.000 36.79042 97 GLN E N 1
ATOM 7757 C CA . GLN E 1 97 ? 17.19900 -56.65900 -72.61600 1.000 36.95122 97 GLN E CA 1
ATOM 7758 C C . GLN E 1 97 ? 17.56900 -57.13100 -71.21800 1.000 36.54710 97 GLN E C 1
ATOM 7759 O O . GLN E 1 97 ? 17.08200 -58.16900 -70.74800 1.000 36.96098 97 GLN E O 1
ATOM 7765 N N . THR E 1 98 ? 18.44900 -56.38300 -70.55500 1.000 36.86555 98 THR E N 1
ATOM 7766 C CA . THR E 1 98 ? 18.93200 -56.78200 -69.23700 1.000 36.57474 98 THR E CA 1
ATOM 7767 C C . THR E 1 98 ? 18.49100 -55.76600 -68.19400 1.000 36.58586 98 THR E C 1
ATOM 7768 O O . THR E 1 98 ? 18.46500 -54.55700 -68.46300 1.000 37.07044 98 THR E O 1
ATOM 7772 N N . ALA E 1 99 ? 18.12600 -56.27200 -67.01000 1.000 38.08844 99 ALA E N 1
ATOM 7773 C CA . ALA E 1 99 ? 17.68800 -55.42200 -65.90900 1.000 37.27293 99 ALA E CA 1
ATOM 7774 C C . ALA E 1 99 ? 18.84600 -54.68600 -65.24300 1.000 40.93203 99 ALA E C 1
ATOM 7775 O O . ALA E 1 99 ? 18.62600 -53.66800 -64.57900 1.000 43.22000 99 ALA E O 1
ATOM 7777 N N . LEU E 1 100 ? 20.06000 -55.19200 -65.37200 1.000 41.06934 100 LEU E N 1
ATOM 7778 C CA . LEU E 1 100 ? 21.25500 -54.42900 -65.07400 1.000 41.11683 100 LEU E CA 1
ATOM 7779 C C . LEU E 1 100 ? 21.75200 -53.85700 -66.38800 1.000 42.19994 100 LEU E C 1
ATOM 7780 O O . LEU E 1 100 ? 21.91200 -54.59500 -67.36300 1.000 41.84636 100 LEU E O 1
ATOM 7785 N N . THR E 1 101 ? 21.95700 -52.54700 -66.42800 1.000 44.49876 101 THR E N 1
ATOM 7786 C CA . THR E 1 101 ? 22.43700 -51.90100 -67.64200 1.000 43.91833 101 THR E CA 1
ATOM 7787 C C . THR E 1 101 ? 23.90300 -52.23900 -67.87700 1.000 43.58079 101 THR E C 1
ATOM 7788 O O . THR E 1 101 ? 24.75000 -51.96100 -67.02300 1.000 43.68226 101 THR E O 1
ATOM 7792 N N . ILE E 1 102 ? 24.18900 -52.86600 -69.02100 1.000 47.56857 102 ILE E N 1
ATOM 7793 C CA . ILE E 1 102 ? 25.54500 -53.16700 -69.47300 1.000 44.43761 102 ILE E CA 1
ATOM 7794 C C . ILE E 1 102 ? 25.61200 -52.81600 -70.95400 1.000 51.04877 102 ILE E C 1
ATOM 7795 O O . ILE E 1 102 ? 25.34700 -53.66400 -71.81500 1.000 50.63645 102 ILE E O 1
ATOM 7800 N N . THR E 1 103 ? 25.98300 -51.56600 -71.25000 1.000 76.72495 103 THR E N 1
ATOM 7801 C CA . THR E 1 103 ? 25.71500 -50.97300 -72.56000 1.000 76.79277 103 THR E CA 1
ATOM 7802 C C . THR E 1 103 ? 26.33000 -51.77100 -73.70500 1.000 76.55443 103 THR E C 1
ATOM 7803 O O . THR E 1 103 ? 25.71600 -51.91200 -74.77100 1.000 73.17913 103 THR E O 1
ATOM 7807 N N . GLN E 1 104 ? 27.54900 -52.27600 -73.51800 1.000 56.75765 104 GLN E N 1
ATOM 7808 C CA . GLN E 1 104 ? 28.24300 -52.94400 -74.61300 1.000 60.65150 104 GLN E CA 1
ATOM 7809 C C . GLN E 1 104 ? 27.61000 -54.29100 -74.93800 1.000 59.45129 104 GLN E C 1
ATOM 7810 O O . GLN E 1 104 ? 27.64500 -54.73300 -76.08800 1.000 65.93234 104 GLN E O 1
ATOM 7816 N N . VAL E 1 105 ? 26.99400 -54.93000 -73.95800 1.000 63.67138 105 VAL E N 1
ATOM 7817 C CA . VAL E 1 105 ? 26.61000 -56.32900 -74.08400 1.000 62.37218 105 VAL E CA 1
ATOM 7818 C C . VAL E 1 105 ? 25.20300 -56.49000 -74.65500 1.000 62.22385 105 VAL E C 1
ATOM 7819 O O . VAL E 1 105 ? 24.97000 -57.34100 -75.52200 1.000 63.35535 105 VAL E O 1
ATOM 7823 N N . ALA E 1 106 ? 24.24800 -55.68500 -74.20400 1.000 43.25854 106 ALA E N 1
ATOM 7824 C CA . ALA E 1 106 ? 22.87700 -55.79100 -74.69300 1.000 46.91666 106 ALA E CA 1
ATOM 7825 C C . ALA E 1 106 ? 22.17300 -54.47900 -74.39200 1.000 41.15663 106 ALA E C 1
ATOM 7826 O O . ALA E 1 106 ? 22.72800 -53.60200 -73.73100 1.000 49.39818 106 ALA E O 1
ATOM 7828 N N . GLU E 1 107 ? 20.94900 -54.35200 -74.85000 1.000 40.65061 107 GLU E N 1
ATOM 7829 C CA . GLU E 1 107 ? 20.26700 -53.11300 -74.51200 1.000 40.86880 107 GLU E CA 1
ATOM 7830 C C . GLU E 1 107 ? 19.65700 -53.19800 -73.11000 1.000 40.67508 107 GLU E C 1
ATOM 7831 O O . GLU E 1 107 ? 19.40400 -54.29100 -72.60500 1.000 45.85816 107 GLU E O 1
ATOM 7837 N N . PRO E 1 108 ? 19.46500 -52.06400 -72.43900 1.000 39.13554 108 PRO E N 1
ATOM 7838 C CA . PRO E 1 108 ? 18.86000 -52.08800 -71.10400 1.000 38.66067 108 PRO E CA 1
ATOM 7839 C C . PRO E 1 108 ? 17.36300 -52.32400 -71.20100 1.000 39.27897 108 PRO E C 1
ATOM 7840 O O . PRO E 1 108 ? 16.74800 -52.11800 -72.24800 1.000 38.38600 108 PRO E O 1
ATOM 7844 N N . TYR E 1 109 ? 16.76900 -52.77200 -70.09200 1.000 41.88372 109 TYR E N 1
ATOM 7845 C CA . TYR E 1 109 ? 15.32100 -52.90600 -70.08700 1.000 40.77674 109 TYR E CA 1
ATOM 7846 C C . TYR E 1 109 ? 14.68600 -51.52500 -70.20100 1.000 40.85618 109 TYR E C 1
ATOM 7847 O O . TYR E 1 109 ? 14.88100 -50.67000 -69.33100 1.000 44.93524 109 TYR E O 1
ATOM 7856 N N . ILE E 1 110 ? 13.94500 -51.31100 -71.28500 1.000 37.80710 110 ILE E N 1
ATOM 7857 C CA . ILE E 1 110 ? 13.15500 -50.10900 -71.53300 1.000 38.13925 110 ILE E CA 1
ATOM 7858 C C . ILE E 1 110 ? 11.79200 -50.57800 -72.04200 1.000 37.77161 110 ILE E C 1
ATOM 7859 O O . ILE E 1 110 ? 11.69100 -51.09200 -73.16400 1.000 37.81695 110 ILE E O 1
ATOM 7864 N N . ARG E 1 111 ? 10.74600 -50.38100 -71.23000 1.000 39.77018 111 ARG E N 1
ATOM 7865 C CA . ARG E 1 111 ? 9.41300 -50.88100 -71.55700 1.000 37.39243 111 ARG E CA 1
ATOM 7866 C C . ARG E 1 111 ? 8.99300 -50.55000 -72.98800 1.000 37.75326 111 ARG E C 1
ATOM 7867 O O . ARG E 1 111 ? 8.62200 -51.44100 -73.75500 1.000 41.01141 111 ARG E O 1
ATOM 7875 N N . ARG E 1 112 ? 9.03600 -49.27400 -73.37100 1.000 43.88070 112 ARG E N 1
ATOM 7876 C CA . ARG E 1 112 ? 8.51800 -48.91400 -74.69200 1.000 44.21770 112 ARG E CA 1
ATOM 7877 C C . ARG E 1 112 ? 9.32400 -49.53300 -75.82400 1.000 42.38714 112 ARG E C 1
ATOM 7878 O O . ARG E 1 112 ? 8.77200 -49.80600 -76.89100 1.000 43.83392 112 ARG E O 1
ATOM 7886 N N . ARG E 1 113 ? 10.61700 -49.76000 -75.63000 1.000 40.02801 113 ARG E N 1
ATOM 7887 C CA . ARG E 1 113 ? 11.36700 -50.44000 -76.67300 1.000 41.98386 113 ARG E CA 1
ATOM 7888 C C . ARG E 1 113 ? 11.06100 -51.94300 -76.67500 1.000 45.93700 113 ARG E C 1
ATOM 7889 O O . ARG E 1 113 ? 11.08600 -52.57900 -77.73300 1.000 45.78479 113 ARG E O 1
ATOM 7891 N N . ALA E 1 114 ? 10.73200 -52.52200 -75.51900 1.000 46.51035 114 ALA E N 1
ATOM 7892 C CA . ALA E 1 114 ? 10.37900 -53.93900 -75.49100 1.000 44.37469 114 ALA E CA 1
ATOM 7893 C C . ALA E 1 114 ? 9.04400 -54.17700 -76.18100 1.000 47.77208 114 ALA E C 1
ATOM 7894 O O . ALA E 1 114 ? 8.88800 -55.15000 -76.93800 1.000 44.79811 114 ALA E O 1
ATOM 7896 N N . LEU E 1 115 ? 8.07200 -53.29100 -75.93100 1.000 37.52566 115 LEU E N 1
ATOM 7897 C CA . LEU E 1 115 ? 6.79700 -53.35200 -76.63700 1.000 36.88423 115 LEU E CA 1
ATOM 7898 C C . LEU E 1 115 ? 6.99200 -53.25200 -78.14200 1.000 37.36223 115 LEU E C 1
ATOM 7899 O O . LEU E 1 115 ? 6.38800 -54.01800 -78.89800 1.000 40.02854 115 LEU E O 1
ATOM 7904 N N . ARG E 1 116 ? 7.83300 -52.32200 -78.60400 1.000 40.97707 116 ARG E N 1
ATOM 7905 C CA . ARG E 1 116 ? 8.04800 -52.19800 -80.04500 1.000 41.31343 116 ARG E CA 1
ATOM 7906 C C . ARG E 1 116 ? 8.65700 -53.47300 -80.62400 1.000 40.28591 116 ARG E C 1
ATOM 7907 O O . ARG E 1 116 ? 8.24500 -53.93000 -81.69300 1.000 43.28967 116 ARG E O 1
ATOM 7909 N N . HIS E 1 117 ? 9.62900 -54.07100 -79.93300 1.000 38.80809 117 HIS E N 1
ATOM 7910 C CA . HIS E 1 117 ? 10.23000 -55.30500 -80.43700 1.000 41.40135 117 HIS E CA 1
ATOM 7911 C C . HIS E 1 117 ? 9.18100 -56.40000 -80.62200 1.000 42.56569 117 HIS E C 1
ATOM 7912 O O . HIS E 1 117 ? 9.20200 -57.12400 -81.62200 1.000 38.94492 117 HIS E O 1
ATOM 7919 N N . LEU E 1 118 ? 8.25700 -56.53800 -79.66600 1.000 41.09755 118 LEU E N 1
ATOM 7920 C CA . LEU E 1 118 ? 7.24300 -57.57500 -79.78200 1.000 41.42787 118 LEU E CA 1
ATOM 7921 C C . LEU E 1 118 ? 6.30200 -57.29300 -80.94900 1.000 46.60080 118 LEU E C 1
ATOM 7922 O O . LEU E 1 118 ? 5.94600 -58.21300 -81.69800 1.000 46.19438 118 LEU E O 1
ATOM 7927 N N . GLU E 1 119 ? 5.89700 -56.03000 -81.12800 1.000 52.25912 119 GLU E N 1
ATOM 7928 C CA . GLU E 1 119 ? 5.00200 -55.69900 -82.23100 1.000 52.63167 119 GLU E CA 1
ATOM 7929 C C . GLU E 1 119 ? 5.66700 -55.91900 -83.57600 1.000 52.57347 119 GLU E C 1
ATOM 7930 O O . GLU E 1 119 ? 4.98000 -56.12900 -84.57800 1.000 55.91608 119 GLU E O 1
ATOM 7936 N N . LYS E 1 120 ? 6.99100 -55.85300 -83.62600 1.000 48.17992 120 LYS E N 1
ATOM 7937 C CA . LYS E 1 120 ? 7.73200 -56.14100 -84.83900 1.000 47.32771 120 LYS E CA 1
ATOM 7938 C C . LYS E 1 120 ? 8.08600 -57.61700 -84.94400 1.000 51.42742 120 LYS E C 1
ATOM 7939 O O . LYS E 1 120 ? 9.03900 -57.97300 -85.65200 1.000 51.12214 120 LYS E O 1
ATOM 7945 N N . GLU E 1 121 ? 7.35800 -58.47300 -84.21900 1.000 55.80506 121 GLU E N 1
ATOM 7946 C CA . GLU E 1 121 ? 7.49300 -59.92500 -84.31800 1.000 53.77256 121 GLU E CA 1
ATOM 7947 C C . GLU E 1 121 ? 8.91900 -60.38300 -84.02200 1.000 50.27246 121 GLU E C 1
ATOM 7948 O O . GLU E 1 121 ? 9.46800 -61.24400 -84.71000 1.000 53.53705 121 GLU E O 1
ATOM 7954 N N . ARG E 1 122 ? 9.52100 -59.80400 -82.98600 1.000 41.14041 122 ARG E N 1
ATOM 7955 C CA . ARG E 1 122 ? 10.79300 -60.26400 -82.44500 1.000 44.31727 122 ARG E CA 1
ATOM 7956 C C . ARG E 1 122 ? 10.57300 -60.89500 -81.07700 1.000 39.17659 122 ARG E C 1
ATOM 7957 O O . ARG E 1 122 ? 9.66500 -60.51500 -80.33200 1.000 41.10971 122 ARG E O 1
ATOM 7965 N N . ILE E 1 123 ? 11.39300 -61.88300 -80.76800 1.000 39.67184 123 ILE E N 1
ATOM 7966 C CA . ILE E 1 123 ? 11.45600 -62.41900 -79.41600 1.000 38.80501 123 ILE E CA 1
ATOM 7967 C C . ILE E 1 123 ? 12.32600 -61.49900 -78.57000 1.000 38.61119 123 ILE E C 1
ATOM 7968 O O . ILE E 1 123 ? 13.43100 -61.12000 -78.97800 1.000 41.32131 123 ILE E O 1
ATOM 7973 N N . VAL E 1 124 ? 11.83900 -61.14500 -77.38800 1.000 41.42634 124 VAL E N 1
ATOM 7974 C CA . VAL E 1 124 ? 12.60500 -60.36700 -76.41900 1.000 40.43936 124 VAL E CA 1
ATOM 7975 C C . VAL E 1 124 ? 12.96000 -61.28800 -75.26400 1.000 38.17135 124 VAL E C 1
ATOM 7976 O O . VAL E 1 124 ? 12.06700 -61.79100 -74.57700 1.000 39.39415 124 VAL E O 1
ATOM 7980 N N . ILE E 1 125 ? 14.25800 -61.52100 -75.05800 1.000 35.34923 125 ILE E N 1
ATOM 7981 C CA . ILE E 1 125 ? 14.76400 -62.27700 -73.91200 1.000 34.93421 125 ILE E CA 1
ATOM 7982 C C . ILE E 1 125 ? 15.19000 -61.29800 -72.83400 1.000 35.04819 125 ILE E C 1
ATOM 7983 O O . ILE E 1 125 ? 16.02000 -60.42000 -73.09800 1.000 35.56654 125 ILE E O 1
ATOM 7988 N N . PHE E 1 126 ? 14.66700 -61.47900 -71.61300 1.000 36.12238 126 PHE E N 1
ATOM 7989 C CA . PHE E 1 126 ? 14.96700 -60.61700 -70.47500 1.000 35.48315 126 PHE E CA 1
ATOM 7990 C C . PHE E 1 126 ? 16.02100 -61.26900 -69.58500 1.000 37.65622 126 PHE E C 1
ATOM 7991 O O . PHE E 1 126 ? 15.76400 -62.30800 -68.95800 1.000 36.51767 126 PHE E O 1
ATOM 7999 N N . GLY E 1 127 ? 17.19900 -60.65200 -69.51600 1.000 36.85022 127 GLY E N 1
ATOM 8000 C CA . GLY E 1 127 ? 18.23900 -61.15200 -68.64500 1.000 36.38432 127 GLY E CA 1
ATOM 8001 C C . GLY E 1 127 ? 18.35700 -60.29400 -67.41000 1.000 39.14323 127 GLY E C 1
ATOM 8002 O O . GLY E 1 127 ? 17.93100 -59.13300 -67.42200 1.000 40.03977 127 GLY E O 1
ATOM 8003 N N . GLY E 1 128 ? 18.91100 -60.85100 -66.33700 1.000 34.59360 128 GLY E N 1
ATOM 8004 C CA . GLY E 1 128 ? 19.14200 -60.08600 -65.14300 1.000 34.67091 128 GLY E CA 1
ATOM 8005 C C . GLY E 1 128 ? 18.02400 -60.11500 -64.13500 1.000 34.22333 128 GLY E C 1
ATOM 8006 O O . GLY E 1 128 ? 18.08900 -59.36100 -63.15200 1.000 34.32077 128 GLY E O 1
ATOM 8007 N N . GLY E 1 129 ? 17.00800 -60.96000 -64.33600 1.000 33.75863 129 GLY E N 1
ATOM 8008 C CA . GLY E 1 129 ? 15.90400 -60.99400 -63.39800 1.000 33.34879 129 GLY E CA 1
ATOM 8009 C C . GLY E 1 129 ? 15.22000 -59.64900 -63.31000 1.000 33.62081 129 GLY E C 1
ATOM 8010 O O . GLY E 1 129 ? 15.02200 -58.95800 -64.31100 1.000 33.97256 129 GLY E O 1
ATOM 8011 N N . THR E 1 130 ? 14.83600 -59.27100 -62.09800 1.000 45.60212 130 THR E N 1
ATOM 8012 C CA . THR E 1 130 ? 14.25400 -57.95500 -61.86600 1.000 44.18709 130 THR E CA 1
ATOM 8013 C C . THR E 1 130 ? 15.29900 -56.87400 -61.70600 1.000 44.52701 130 THR E C 1
ATOM 8014 O O . THR E 1 130 ? 14.95100 -55.69200 -61.76400 1.000 50.79452 130 THR E O 1
ATOM 8018 N N . GLY E 1 131 ? 16.56300 -57.25100 -61.51200 1.000 38.10792 131 GLY E N 1
ATOM 8019 C CA . GLY E 1 131 ? 17.60700 -56.31500 -61.17100 1.000 38.12138 131 GLY E CA 1
ATOM 8020 C C . GLY E 1 131 ? 17.79600 -56.11500 -59.68400 1.000 38.50727 131 GLY E C 1
ATOM 8021 O O . GLY E 1 131 ? 18.73100 -55.41100 -59.28100 1.000 39.30944 131 GLY E O 1
ATOM 8022 N N . ASN E 1 132 ? 16.93000 -56.71400 -58.85800 1.000 42.81508 132 ASN E N 1
ATOM 8023 C CA . ASN E 1 132 ? 16.90500 -56.67100 -57.41100 1.000 47.05977 132 ASN E CA 1
ATOM 8024 C C . ASN E 1 132 ? 17.27800 -58.02400 -56.82800 1.000 43.89990 132 ASN E C 1
ATOM 8025 O O . ASN E 1 132 ? 16.86400 -59.06100 -57.35800 1.000 44.69937 132 ASN E O 1
ATOM 8030 N N . PRO E 1 133 ? 18.05900 -58.04700 -55.75000 1.000 47.81447 133 PRO E N 1
ATOM 8031 C CA . PRO E 1 133 ? 18.26000 -59.30000 -55.00900 1.000 44.52249 133 PRO E CA 1
ATOM 8032 C C . PRO E 1 133 ? 17.00100 -59.68800 -54.24800 1.000 47.48786 133 PRO E C 1
ATOM 8033 O O . PRO E 1 133 ? 16.03500 -58.92700 -54.15700 1.000 44.10083 133 PRO E O 1
ATOM 8037 N N . PHE E 1 134 ? 17.03800 -60.90500 -53.69300 1.000 52.32304 134 PHE E N 1
ATOM 8038 C CA . PHE E 1 134 ? 15.95800 -61.48900 -52.89100 1.000 55.76553 134 PHE E CA 1
ATOM 8039 C C . PHE E 1 134 ? 14.77700 -61.93500 -53.75100 1.000 53.30430 134 PHE E C 1
ATOM 8040 O O . PHE E 1 134 ? 13.63700 -61.99300 -53.27700 1.000 57.42038 134 PHE E O 1
ATOM 8048 N N . PHE E 1 135 ? 15.05500 -62.28300 -55.00800 1.000 58.35540 135 PHE E N 1
ATOM 8049 C CA . PHE E 1 135 ? 14.08100 -62.84900 -55.93700 1.000 53.98740 135 PHE E CA 1
ATOM 8050 C C . PHE E 1 135 ? 14.75000 -63.96300 -56.71700 1.000 51.00041 135 PHE E C 1
ATOM 8051 O O . PHE E 1 135 ? 15.97000 -64.14400 -56.66100 1.000 53.05894 135 PHE E O 1
ATOM 8059 N N . SER E 1 136 ? 13.94000 -64.72600 -57.43500 1.000 36.61583 136 SER E N 1
ATOM 8060 C CA . SER E 1 136 ? 14.44200 -65.56500 -58.51200 1.000 39.78901 136 SER E CA 1
ATOM 8061 C C . SER E 1 136 ? 13.78900 -65.07400 -59.80500 1.000 39.45066 136 SER E C 1
ATOM 8062 O O . SER E 1 136 ? 13.00300 -64.11200 -59.81100 1.000 37.41637 136 SER E O 1
ATOM 8065 N N . THR E 1 137 ? 14.15600 -65.69600 -60.91900 1.000 33.45727 137 THR E N 1
ATOM 8066 C CA . THR E 1 137 ? 13.56500 -65.23100 -62.15500 1.000 39.61268 137 THR E CA 1
ATOM 8067 C C . THR E 1 137 ? 12.06900 -65.49200 -62.20800 1.000 38.93847 137 THR E C 1
ATOM 8068 O O . THR E 1 137 ? 11.40100 -64.92900 -63.08400 1.000 38.38266 137 THR E O 1
ATOM 8072 N N . ASP E 1 138 ? 11.53100 -66.28200 -61.26500 1.000 38.11779 138 ASP E N 1
ATOM 8073 C CA . ASP E 1 138 ? 10.08600 -66.49000 -61.18700 1.000 38.46471 138 ASP E CA 1
ATOM 8074 C C . ASP E 1 138 ? 9.36100 -65.16400 -61.01700 1.000 36.97046 138 ASP E C 1
ATOM 8075 O O . ASP E 1 138 ? 8.42700 -64.85500 -61.76500 1.000 34.49410 138 ASP E O 1
ATOM 8080 N N . THR E 1 139 ? 9.80300 -64.34700 -60.05400 1.000 36.48254 139 THR E N 1
ATOM 8081 C CA . THR E 1 139 ? 9.21800 -63.02300 -59.89000 1.000 34.33177 139 THR E CA 1
ATOM 8082 C C . THR E 1 139 ? 9.51500 -62.11600 -61.08000 1.000 41.07858 139 THR E C 1
ATOM 8083 O O . THR E 1 139 ? 8.68400 -61.26400 -61.42200 1.000 40.10270 139 THR E O 1
ATOM 8087 N N . ALA E 1 140 ? 10.66300 -62.28600 -61.74600 1.000 38.83722 140 ALA E N 1
ATOM 8088 C CA . ALA E 1 140 ? 10.91300 -61.45400 -62.92100 1.000 37.59061 140 ALA E CA 1
ATOM 8089 C C . ALA E 1 140 ? 9.98000 -61.83000 -64.06000 1.000 38.58264 140 ALA E C 1
ATOM 8090 O O . ALA E 1 140 ? 9.55100 -60.96300 -64.83400 1.000 41.51042 140 ALA E O 1
ATOM 8092 N N . ALA E 1 141 ? 9.64500 -63.11200 -64.17400 1.000 31.63078 141 ALA E N 1
ATOM 8093 C CA . ALA E 1 141 ? 8.68700 -63.52500 -65.19500 1.000 35.06478 141 ALA E CA 1
ATOM 8094 C C . ALA E 1 141 ? 7.32500 -62.86600 -64.96800 1.000 34.43383 141 ALA E C 1
ATOM 8095 O O . ALA E 1 141 ? 6.69600 -62.37400 -65.91400 1.000 31.65522 141 ALA E O 1
ATOM 8097 N N . ALA E 1 142 ? 6.87100 -62.81600 -63.71300 1.000 31.30042 142 ALA E N 1
ATOM 8098 C CA . ALA E 1 142 ? 5.60500 -62.16200 -63.40800 1.000 33.64857 142 ALA E CA 1
ATOM 8099 C C . ALA E 1 142 ? 5.67700 -60.67400 -63.72700 1.000 35.89690 142 ALA E C 1
ATOM 8100 O O . ALA E 1 142 ? 4.79700 -60.12700 -64.40200 1.000 39.34023 142 ALA E O 1
ATOM 8102 N N . LEU E 1 143 ? 6.72600 -60.00700 -63.24200 1.000 41.89782 143 LEU E N 1
ATOM 8103 C CA . LEU E 1 143 ? 6.90600 -58.58000 -63.48300 1.000 37.39722 143 LEU E CA 1
ATOM 8104 C C . LEU E 1 143 ? 6.98200 -58.27600 -64.97900 1.000 39.75062 143 LEU E C 1
ATOM 8105 O O . LEU E 1 143 ? 6.26900 -57.39800 -65.47700 1.000 36.92785 143 LEU E O 1
ATOM 8110 N N . ARG E 1 144 ? 7.82800 -59.00600 -65.72000 1.000 34.62600 144 ARG E N 1
ATOM 8111 C CA . ARG E 1 144 ? 7.95500 -58.72400 -67.14900 1.000 34.06233 144 ARG E CA 1
ATOM 8112 C C . ARG E 1 144 ? 6.67200 -59.05000 -67.88800 1.000 36.83935 144 ARG E C 1
ATOM 8113 O O . ARG E 1 144 ? 6.33600 -58.37400 -68.86900 1.000 39.03568 144 ARG E O 1
ATOM 8121 N N . ALA E 1 145 ? 5.94400 -60.07600 -67.43500 1.000 35.41822 145 ALA E N 1
ATOM 8122 C CA . ALA E 1 145 ? 4.67200 -60.40500 -68.06100 1.000 32.87943 145 ALA E CA 1
ATOM 8123 C C . ALA E 1 145 ? 3.70100 -59.24400 -67.93900 1.000 33.36528 145 ALA E C 1
ATOM 8124 O O . ALA E 1 145 ? 3.06900 -58.84100 -68.92300 1.000 34.33951 145 ALA E O 1
ATOM 8126 N N . LEU E 1 146 ? 3.58400 -58.68300 -66.74000 1.000 32.82294 146 LEU E N 1
ATOM 8127 C CA . LEU E 1 146 ? 2.73000 -57.52400 -66.54400 1.000 36.46770 146 LEU E CA 1
ATOM 8128 C C . LEU E 1 146 ? 3.20100 -56.34100 -67.38500 1.000 41.53384 146 LEU E C 1
ATOM 8129 O O . LEU E 1 146 ? 2.38000 -55.63700 -67.99200 1.000 37.70457 146 LEU E O 1
ATOM 8134 N N . GLU E 1 147 ? 4.52500 -56.13500 -67.46400 1.000 38.82045 147 GLU E N 1
ATOM 8135 C CA . GLU E 1 147 ? 5.07300 -54.95000 -68.11600 1.000 38.35059 147 GLU E CA 1
ATOM 8136 C C . GLU E 1 147 ? 4.85900 -54.98400 -69.62500 1.000 38.39806 147 GLU E C 1
ATOM 8137 O O . GLU E 1 147 ? 4.63200 -53.93600 -70.24100 1.000 40.61390 147 GLU E O 1
ATOM 8143 N N . VAL E 1 148 ? 4.95400 -56.16600 -70.25000 1.000 34.44201 148 VAL E N 1
ATOM 8144 C CA . VAL E 1 148 ? 4.73400 -56.27000 -71.69600 1.000 34.62365 148 VAL E CA 1
ATOM 8145 C C . VAL E 1 148 ? 3.28800 -56.61000 -72.03300 1.000 35.84552 148 VAL E C 1
ATOM 8146 O O . VAL E 1 148 ? 2.96500 -56.80900 -73.21200 1.000 38.22761 148 VAL E O 1
ATOM 8150 N N . GLY E 1 149 ? 2.40700 -56.67500 -71.03900 1.000 43.65071 149 GLY E N 1
ATOM 8151 C CA . GLY E 1 149 ? 1.02900 -57.05500 -71.29000 1.000 43.07820 149 GLY E CA 1
ATOM 8152 C C . GLY E 1 149 ? 0.84000 -58.48200 -71.76100 1.000 48.34808 149 GLY E C 1
ATOM 8153 O O . GLY E 1 149 ? -0.09700 -58.75700 -72.51500 1.000 44.35355 149 GLY E O 1
ATOM 8154 N N . ALA E 1 150 ? 1.72200 -59.40000 -71.36100 1.000 42.33328 150 ALA E N 1
ATOM 8155 C CA . ALA E 1 150 ? 1.49700 -60.80700 -71.64900 1.000 43.30192 150 ALA E CA 1
ATOM 8156 C C . ALA E 1 150 ? 0.15400 -61.26100 -71.08300 1.000 40.25776 150 ALA E C 1
ATOM 8157 O O . ALA E 1 150 ? -0.30600 -60.77600 -70.04300 1.000 34.69636 150 ALA E O 1
ATOM 8159 N N . GLU E 1 151 ? -0.47400 -62.21400 -71.77800 1.000 42.22641 151 GLU E N 1
ATOM 8160 C CA . GLU E 1 151 ? -1.75300 -62.74400 -71.31700 1.000 43.60603 151 GLU E CA 1
ATOM 8161 C C . GLU E 1 151 ? -1.60800 -63.85300 -70.27500 1.000 44.88757 151 GLU E C 1
ATOM 8162 O O . GLU E 1 151 ? -2.55600 -64.13100 -69.53900 1.000 45.25313 151 GLU E O 1
ATOM 8168 N N . VAL E 1 152 ? -0.43400 -64.45900 -70.16400 1.000 39.36423 152 VAL E N 1
ATOM 8169 C CA . VAL E 1 152 ? -0.25300 -65.64300 -69.34800 1.000 38.94293 152 VAL E CA 1
ATOM 8170 C C . VAL E 1 152 ? 1.24000 -65.83700 -69.14400 1.000 41.60703 152 VAL E C 1
ATOM 8171 O O . VAL E 1 152 ? 2.04400 -65.52100 -70.03100 1.000 39.09345 152 VAL E O 1
ATOM 8175 N N . VAL E 1 153 ? 1.63300 -66.33400 -67.97800 1.000 37.05960 153 VAL E N 1
ATOM 8176 C CA . VAL E 1 153 ? 3.00900 -66.75800 -67.75500 1.000 39.95487 153 VAL E CA 1
ATOM 8177 C C . VAL E 1 153 ? 3.08000 -68.26500 -67.94700 1.000 39.79789 153 VAL E C 1
ATOM 8178 O O . VAL E 1 153 ? 2.43500 -69.02400 -67.21500 1.000 38.88311 153 VAL E O 1
ATOM 8182 N N . LEU E 1 154 ? 3.85800 -68.69500 -68.92700 1.000 42.33835 154 LEU E N 1
ATOM 8183 C CA . LEU E 1 154 ? 4.09300 -70.10800 -69.18600 1.000 40.20667 154 LEU E CA 1
ATOM 8184 C C . LEU E 1 154 ? 5.39500 -70.51200 -68.50600 1.000 41.64982 154 LEU E C 1
ATOM 8185 O O . LEU E 1 154 ? 6.48200 -70.16100 -68.97500 1.000 49.01008 154 LEU E O 1
ATOM 8190 N N . MET E 1 155 ? 5.29100 -71.26100 -67.41900 1.000 43.26176 155 MET E N 1
ATOM 8191 C CA . MET E 1 155 ? 6.45300 -71.61000 -66.60600 1.000 47.77375 155 MET E CA 1
ATOM 8192 C C . MET E 1 155 ? 6.96000 -72.99600 -66.97200 1.000 48.82459 155 MET E C 1
ATOM 8193 O O . MET E 1 155 ? 6.52000 -74.00100 -66.41600 1.000 46.94657 155 MET E O 1
ATOM 8198 N N . ALA E 1 156 ? 7.91300 -73.04300 -67.89800 1.000 37.34666 156 ALA E N 1
ATOM 8199 C CA . ALA E 1 156 ? 8.64200 -74.27800 -68.15700 1.000 37.41056 156 ALA E CA 1
ATOM 8200 C C . ALA E 1 156 ? 9.56900 -74.58700 -66.98400 1.000 36.59574 156 ALA E C 1
ATOM 8201 O O . ALA E 1 156 ? 10.74000 -74.20500 -66.99300 1.000 40.06599 156 ALA E O 1
ATOM 8203 N N . LYS E 1 157 ? 9.05800 -75.27400 -65.97200 1.000 38.83318 157 LYS E N 1
ATOM 8204 C CA . LYS E 1 157 ? 9.84400 -75.61400 -64.79500 1.000 40.89927 157 LYS E CA 1
ATOM 8205 C C . LYS E 1 157 ? 10.69900 -76.86300 -65.04100 1.000 43.15577 157 LYS E C 1
ATOM 8206 O O . LYS E 1 157 ? 10.31300 -77.78600 -65.77200 1.000 38.55231 157 LYS E O 1
ATOM 8212 N N . ASN E 1 158 ? 11.87100 -76.88700 -64.40700 1.000 44.50802 158 ASN E N 1
ATOM 8213 C CA . ASN E 1 158 ? 12.86000 -77.93100 -64.66500 1.000 44.84290 158 ASN E CA 1
ATOM 8214 C C . ASN E 1 158 ? 12.41000 -79.27800 -64.08900 1.000 48.99420 158 ASN E C 1
ATOM 8215 O O . ASN E 1 158 ? 12.16100 -79.40600 -62.87900 1.000 43.85790 158 ASN E O 1
ATOM 8220 N N . LYS E 1 159 ? 12.31800 -80.28200 -64.96500 1.000 47.22918 159 LYS E N 1
ATOM 8221 C CA . LYS E 1 159 ? 12.12300 -81.68200 -64.60400 1.000 49.27387 159 LYS E CA 1
ATOM 8222 C C . LYS E 1 159 ? 10.73100 -81.99100 -64.03800 1.000 52.41016 159 LYS E C 1
ATOM 8223 O O . LYS E 1 159 ? 10.54200 -83.03200 -63.40500 1.000 50.62344 159 LYS E O 1
ATOM 8229 N N . VAL E 1 160 ? 9.73900 -81.12100 -64.23700 1.000 45.47088 160 VAL E N 1
ATOM 8230 C CA . VAL E 1 160 ? 8.36300 -81.40500 -63.85500 1.000 45.41869 160 VAL E CA 1
ATOM 8231 C C . VAL E 1 160 ? 7.44800 -81.00700 -65.00100 1.000 43.70104 160 VAL E C 1
ATOM 8232 O O . VAL E 1 160 ? 7.83800 -80.29500 -65.92500 1.000 47.73731 160 VAL E O 1
ATOM 8236 N N . ASP E 1 161 ? 6.21000 -81.48100 -64.92400 1.000 40.10447 161 ASP E N 1
ATOM 8237 C CA . ASP E 1 161 ? 5.19500 -81.21700 -65.94200 1.000 40.93754 161 ASP E CA 1
ATOM 8238 C C . ASP E 1 161 ? 3.97900 -80.51000 -65.34900 1.000 37.65903 161 ASP E C 1
ATOM 8239 O O . ASP E 1 161 ? 2.91800 -80.48000 -65.97300 1.000 39.84271 161 ASP E O 1
ATOM 8244 N N . GLY E 1 162 ? 4.10500 -79.95400 -64.15000 1.000 29.78760 162 GLY E N 1
ATOM 8245 C CA . GLY E 1 162 ? 2.97200 -79.31300 -63.51900 1.000 29.47850 162 GLY E CA 1
ATOM 8246 C C . GLY E 1 162 ? 3.31300 -78.99200 -62.08700 1.000 29.69772 162 GLY E C 1
ATOM 8247 O O . GLY E 1 162 ? 4.44600 -79.19200 -61.64500 1.000 33.08467 162 GLY E O 1
ATOM 8248 N N . VAL E 1 163 ? 2.32500 -78.46200 -61.37000 1.000 31.92929 163 VAL E N 1
ATOM 8249 C CA . VAL E 1 163 ? 2.46400 -78.28800 -59.93100 1.000 34.84611 163 VAL E CA 1
ATOM 8250 C C . VAL E 1 163 ? 1.95600 -79.55200 -59.25800 1.000 38.93490 163 VAL E C 1
ATOM 8251 O O . VAL E 1 163 ? 0.88600 -80.06700 -59.61300 1.000 39.68752 163 VAL E O 1
ATOM 8255 N N . TYR E 1 164 ? 2.71200 -80.04300 -58.28100 1.000 36.03871 164 TYR E N 1
ATOM 8256 C CA . TYR E 1 164 ? 2.41300 -81.27400 -57.57500 1.000 35.90041 164 TYR E CA 1
ATOM 8257 C C . TYR E 1 164 ? 2.02000 -80.99100 -56.12800 1.000 37.13621 164 TYR E C 1
ATOM 8258 O O . TYR E 1 164 ? 2.25700 -79.89600 -55.59800 1.000 36.34965 164 TYR E O 1
ATOM 8267 N N . SER E 1 165 ? 1.39200 -81.99100 -55.49400 1.000 35.52439 165 SER E N 1
ATOM 8268 C CA . SER E 1 165 ? 0.97700 -81.84300 -54.09600 1.000 38.31834 165 SER E CA 1
ATOM 8269 C C . SER E 1 165 ? 2.16900 -81.73200 -53.16400 1.000 37.01024 165 SER E C 1
ATOM 8270 O O . SER E 1 165 ? 2.01400 -81.32400 -52.00800 1.000 37.10804 165 SER E O 1
ATOM 8273 N N . ASP E 1 166 ? 3.34600 -82.09400 -53.65600 1.000 35.52564 166 ASP E N 1
ATOM 8274 C CA . ASP E 1 166 ? 4.59400 -82.01500 -52.92400 1.000 37.55559 166 ASP E CA 1
ATOM 8275 C C . ASP E 1 166 ? 5.68400 -81.86500 -53.97800 1.000 39.22305 166 ASP E C 1
ATOM 8276 O O . ASP E 1 166 ? 5.40400 -81.88900 -55.18000 1.000 40.60920 166 ASP E O 1
ATOM 8281 N N . ASP E 1 167 ? 6.92700 -81.71100 -53.53900 1.000 37.68161 167 ASP E N 1
ATOM 8282 C CA . ASP E 1 167 ? 8.03700 -81.79600 -54.48100 1.000 38.84197 167 ASP E CA 1
ATOM 8283 C C . ASP E 1 167 ? 8.08300 -83.18700 -55.11400 1.000 38.80068 167 ASP E C 1
ATOM 8284 O O . ASP E 1 167 ? 8.49300 -84.14800 -54.45500 1.000 40.82363 167 ASP E O 1
ATOM 8289 N N . PRO E 1 168 ? 7.71600 -83.33200 -56.39100 1.000 39.64587 168 PRO E N 1
ATOM 8290 C CA . PRO E 1 168 ? 7.66000 -84.67400 -57.00000 1.000 38.53363 168 PRO E CA 1
ATOM 8291 C C . PRO E 1 168 ? 9.00900 -85.31900 -57.19800 1.000 42.25590 168 PRO E C 1
ATOM 8292 O O . PRO E 1 168 ? 9.05000 -86.47500 -57.63600 1.000 43.33538 168 PRO E O 1
ATOM 8296 N N . ARG E 1 169 ? 10.10600 -84.60000 -56.97100 1.000 57.66280 169 ARG E N 1
ATOM 8297 C CA . ARG E 1 169 ? 11.43000 -85.18200 -57.10300 1.000 55.49332 169 ARG E CA 1
ATOM 8298 C C . ARG E 1 169 ? 12.00100 -85.61300 -55.76500 1.000 59.69180 169 ARG E C 1
ATOM 8299 O O . ARG E 1 169 ? 12.97400 -86.36800 -55.73200 1.000 61.46464 169 ARG E O 1
ATOM 8307 N N . LYS E 1 170 ? 11.42000 -85.13700 -54.67200 1.000 52.82536 170 LYS E N 1
ATOM 8308 C CA . LYS E 1 170 ? 11.69900 -85.64700 -53.34400 1.000 55.40645 170 LYS E CA 1
ATOM 8309 C C . LYS E 1 170 ? 10.64800 -86.64700 -52.85700 1.000 54.53688 170 LYS E C 1
ATOM 8310 O O . LYS E 1 170 ? 10.95900 -87.47200 -51.99800 1.000 52.42994 170 LYS E O 1
ATOM 8316 N N . ASN E 1 171 ? 9.43400 -86.61100 -53.40300 1.000 46.55564 171 ASN E N 1
ATOM 8317 C CA . ASN E 1 171 ? 8.32500 -87.45100 -52.95300 1.000 39.49309 171 ASN E CA 1
ATOM 8318 C C . ASN E 1 171 ? 7.68400 -88.06100 -54.18600 1.000 41.10655 171 ASN E C 1
ATOM 8319 O O . ASN E 1 171 ? 6.85900 -87.41000 -54.85100 1.000 42.66856 171 ASN E O 1
ATOM 8324 N N . PRO E 1 172 ? 8.01500 -89.31000 -54.51400 1.000 47.22497 172 PRO E N 1
ATOM 8325 C CA . PRO E 1 172 ? 7.43700 -89.94300 -55.71700 1.000 45.79949 172 PRO E CA 1
ATOM 8326 C C . PRO E 1 172 ? 5.93400 -90.16400 -55.66200 1.000 40.95111 172 PRO E C 1
ATOM 8327 O O . PRO E 1 172 ? 5.35200 -90.49900 -56.70100 1.000 47.41334 172 PRO E O 1
ATOM 8331 N N . GLU E 1 173 ? 5.28600 -90.02000 -54.50800 1.000 53.21618 173 GLU E N 1
ATOM 8332 C CA . GLU E 1 173 ? 3.84700 -90.24300 -54.41800 1.000 55.48742 173 GLU E CA 1
ATOM 8333 C C . GLU E 1 173 ? 3.02700 -88.99900 -54.71400 1.000 57.09270 173 GLU E C 1
ATOM 8334 O O . GLU E 1 173 ? 1.79400 -89.08800 -54.79000 1.000 51.05072 173 GLU E O 1
ATOM 8340 N N . ALA E 1 174 ? 3.68100 -87.84900 -54.86100 1.000 43.61507 174 ALA E N 1
ATOM 8341 C CA . ALA E 1 174 ? 2.97700 -86.60600 -55.13300 1.000 41.99084 174 ALA E CA 1
ATOM 8342 C C . ALA E 1 174 ? 2.18400 -86.70200 -56.43200 1.000 40.93087 174 ALA E C 1
ATOM 8343 O O . ALA E 1 174 ? 2.55500 -87.41800 -57.36600 1.000 40.21182 174 ALA E O 1
ATOM 8345 N N . VAL E 1 175 ? 1.06500 -85.98400 -56.47100 1.000 32.04362 175 VAL E N 1
ATOM 8346 C CA . VAL E 1 175 ? 0.17600 -85.98400 -57.62500 1.000 36.02291 175 VAL E CA 1
ATOM 8347 C C . VAL E 1 175 ? 0.13100 -84.58500 -58.23100 1.000 35.43406 175 VAL E C 1
ATOM 8348 O O . VAL E 1 175 ? 0.39400 -83.57900 -57.56900 1.000 36.23976 175 VAL E O 1
ATOM 8352 N N . ARG E 1 176 ? -0.23500 -84.53000 -59.49900 1.000 43.24746 176 ARG E N 1
ATOM 8353 C CA . ARG E 1 176 ? -0.28900 -83.27300 -60.22400 1.000 44.16411 176 ARG E CA 1
ATOM 8354 C C . ARG E 1 176 ? -1.67600 -82.65100 -60.10900 1.000 43.17890 176 ARG E C 1
ATOM 8355 O O . ARG E 1 176 ? -2.68300 -83.32900 -60.32100 1.000 44.51792 176 ARG E O 1
ATOM 8363 N N . PHE E 1 177 ? -1.72400 -81.36500 -59.76200 1.000 43.40457 177 PHE E N 1
ATOM 8364 C CA . PHE E 1 177 ? -2.97000 -80.60600 -59.79200 1.000 36.08629 177 PHE E CA 1
ATOM 8365 C C . PHE E 1 177 ? -3.30000 -80.20500 -61.22500 1.000 40.45746 177 PHE E C 1
ATOM 8366 O O . PHE E 1 177 ? -2.40600 -79.91800 -62.02000 1.000 41.09625 177 PHE E O 1
ATOM 8374 N N . ASP E 1 178 ? -4.58600 -80.21000 -61.57000 1.000 54.52107 178 ASP E N 1
ATOM 8375 C CA . ASP E 1 178 ? -4.97600 -79.61300 -62.84100 1.000 50.60896 178 ASP E CA 1
ATOM 8376 C C . ASP E 1 178 ? -5.15700 -78.11200 -62.71700 1.000 53.95784 178 ASP E C 1
ATOM 8377 O O . ASP E 1 178 ? -4.94200 -77.38300 -63.69100 1.000 49.66650 178 ASP E O 1
ATOM 8382 N N . GLU E 1 179 ? -5.56200 -77.64500 -61.54100 1.000 45.45562 179 GLU E N 1
ATOM 8383 C CA . GLU E 1 179 ? -5.85900 -76.24400 -61.32300 1.000 48.25137 179 GLU E CA 1
ATOM 8384 C C . GLU E 1 179 ? -5.60000 -75.91100 -59.87400 1.000 49.44983 179 GLU E C 1
ATOM 8385 O O . GLU E 1 179 ? -5.76500 -76.75800 -58.99300 1.000 52.49508 179 GLU E O 1
ATOM 8391 N N . LEU E 1 180 ? -5.21100 -74.66300 -59.63500 1.000 38.57815 180 LEU E N 1
ATOM 8392 C CA . LEU E 1 180 ? -5.07300 -74.16400 -58.27800 1.000 40.40107 180 LEU E CA 1
ATOM 8393 C C . LEU E 1 180 ? -5.42100 -72.68400 -58.28400 1.000 40.61994 180 LEU E C 1
ATOM 8394 O O . LEU E 1 180 ? -5.44200 -72.03500 -59.32700 1.000 38.89727 180 LEU E O 1
ATOM 8399 N N . THR E 1 181 ? -5.71200 -72.17100 -57.10700 1.000 42.50495 181 THR E N 1
ATOM 8400 C CA . THR E 1 181 ? -5.83200 -70.74600 -56.88600 1.000 46.73131 181 THR E CA 1
ATOM 8401 C C . THR E 1 181 ? -4.52200 -70.21300 -56.31400 1.000 48.51369 181 THR E C 1
ATOM 8402 O O . THR E 1 181 ? -3.70200 -70.96400 -55.77600 1.000 46.75560 181 THR E O 1
ATOM 8406 N N . TYR E 1 182 ? -4.33600 -68.89700 -56.43200 1.000 41.26029 182 TYR E N 1
ATOM 8407 C CA . TYR E 1 182 ? -3.14900 -68.27900 -55.85700 1.000 43.73481 182 TYR E CA 1
ATOM 8408 C C . TYR E 1 182 ? -3.05300 -68.56300 -54.36200 1.000 43.29412 182 TYR E C 1
ATOM 8409 O O . TYR E 1 182 ? -1.99100 -68.97400 -53.86800 1.000 43.33039 182 TYR E O 1
ATOM 8418 N N . LEU E 1 183 ? -4.15200 -68.34400 -53.61500 1.000 44.93397 183 LEU E N 1
ATOM 8419 C CA . LEU E 1 183 ? -4.09200 -68.60400 -52.17700 1.000 45.73609 183 LEU E CA 1
ATOM 8420 C C . LEU E 1 183 ? -3.80500 -70.07500 -51.87900 1.000 46.63282 183 LEU E C 1
ATOM 8421 O O . LEU E 1 183 ? -3.12500 -70.38000 -50.89400 1.000 42.07856 183 LEU E O 1
ATOM 8426 N N . GLU E 1 184 ? -4.29700 -70.99300 -52.71600 1.000 42.54246 184 GLU E N 1
ATOM 8427 C CA . GLU E 1 184 ? -4.05100 -72.40800 -52.47700 1.000 44.28862 184 GLU E CA 1
ATOM 8428 C C . GLU E 1 184 ? -2.56600 -72.72400 -52.53500 1.000 53.91913 184 GLU E C 1
ATOM 8429 O O . GLU E 1 184 ? -2.03400 -73.43600 -51.66500 1.000 50.50789 184 GLU E O 1
ATOM 8435 N N . VAL E 1 185 ? -1.88000 -72.20600 -53.56200 1.000 41.64021 185 VAL E N 1
ATOM 8436 C CA . VAL E 1 185 ? -0.43500 -72.38700 -53.65700 1.000 35.20897 185 VAL E CA 1
ATOM 8437 C C . VAL E 1 185 ? 0.25100 -71.85200 -52.40900 1.000 36.88061 185 VAL E C 1
ATOM 8438 O O . VAL E 1 185 ? 1.14600 -72.50000 -51.85100 1.000 42.30541 185 VAL E O 1
ATOM 8442 N N . LEU E 1 186 ? -0.15300 -70.67600 -51.93900 1.000 37.28503 186 LEU E N 1
ATOM 8443 C CA . LEU E 1 186 ? 0.50100 -70.14200 -50.74500 1.000 42.31572 186 LEU E CA 1
ATOM 8444 C C . LEU E 1 186 ? 0.15800 -70.96800 -49.51300 1.000 44.11194 186 LEU E C 1
ATOM 8445 O O . LEU E 1 186 ? 1.04000 -71.26600 -48.69800 1.000 43.82667 186 LEU E O 1
ATOM 8450 N N . ASN E 1 187 ? -1.11800 -71.35300 -49.36600 1.000 46.12630 187 ASN E N 1
ATOM 8451 C CA . ASN E 1 187 ? -1.56200 -72.03600 -48.15100 1.000 43.50035 187 ASN E CA 1
ATOM 8452 C C . ASN E 1 187 ? -1.05300 -73.46900 -48.09000 1.000 41.36821 187 ASN E C 1
ATOM 8453 O O . ASN E 1 187 ? -0.73100 -73.96800 -47.01000 1.000 42.80855 187 ASN E O 1
ATOM 8458 N N . ARG E 1 188 ? -0.97500 -74.14700 -49.22600 1.000 40.60074 188 ARG E N 1
ATOM 8459 C CA . ARG E 1 188 ? -0.43000 -75.49300 -49.21800 1.000 35.87870 188 ARG E CA 1
ATOM 8460 C C . ARG E 1 188 ? 1.09600 -75.51900 -49.12600 1.000 39.99474 188 ARG E C 1
ATOM 8461 O O . ARG E 1 188 ? 1.67800 -76.60800 -49.06000 1.000 41.33229 188 ARG E O 1
ATOM 8469 N N . GLY E 1 189 ? 1.75600 -74.36000 -49.09500 1.000 39.48753 189 GLY E N 1
ATOM 8470 C CA . GLY E 1 189 ? 3.20500 -74.31400 -49.00500 1.000 33.95021 189 GLY E CA 1
ATOM 8471 C C . GLY E 1 189 ? 3.94100 -74.89700 -50.19600 1.000 37.54527 189 GLY E C 1
ATOM 8472 O O . GLY E 1 189 ? 5.07100 -75.35800 -50.04100 1.000 34.82003 189 GLY E O 1
ATOM 8473 N N . LEU E 1 190 ? 3.33300 -74.89900 -51.38300 1.000 32.16651 190 LEU E N 1
ATOM 8474 C CA . LEU E 1 190 ? 4.00400 -75.45500 -52.54700 1.000 33.35375 190 LEU E CA 1
ATOM 8475 C C . LEU E 1 190 ? 5.21100 -74.59700 -52.92100 1.000 39.79386 190 LEU E C 1
ATOM 8476 O O . LEU E 1 190 ? 5.19300 -73.37300 -52.76900 1.000 42.77638 190 LEU E O 1
ATOM 8481 N N . GLN E 1 191 ? 6.26900 -75.24400 -53.40300 1.000 46.30444 191 GLN E N 1
ATOM 8482 C CA . GLN E 1 191 ? 7.53300 -74.58800 -53.71400 1.000 43.48386 191 GLN E CA 1
ATOM 8483 C C . GLN E 1 191 ? 7.93900 -74.75400 -55.17200 1.000 43.86904 191 GLN E C 1
ATOM 8484 O O . GLN E 1 191 ? 9.11400 -74.93400 -55.47800 1.000 43.78833 191 GLN E O 1
ATOM 8490 N N . VAL E 1 192 ? 6.97100 -74.70400 -56.08800 1.000 39.19644 192 VAL E N 1
ATOM 8491 C CA . VAL E 1 192 ? 7.29400 -74.57400 -57.50600 1.000 43.67276 192 VAL E CA 1
ATOM 8492 C C . VAL E 1 192 ? 7.99100 -73.25500 -57.80800 1.000 41.86354 192 VAL E C 1
ATOM 8493 O O . VAL E 1 192 ? 8.83100 -73.19500 -58.71000 1.000 46.23778 192 VAL E O 1
ATOM 8497 N N . MET E 1 193 ? 7.58600 -72.16900 -57.14900 1.000 37.41662 193 MET E N 1
ATOM 8498 C CA . MET E 1 193 ? 8.00700 -70.84400 -57.58700 1.000 41.04118 193 MET E CA 1
ATOM 8499 C C . MET E 1 193 ? 7.93800 -69.86500 -56.42700 1.000 46.40652 193 MET E C 1
ATOM 8500 O O . MET E 1 193 ? 7.33000 -70.13400 -55.39100 1.000 49.33705 193 MET E O 1
ATOM 8505 N N . ASP E 1 194 ? 8.58000 -68.71500 -56.62600 1.000 48.03123 194 ASP E N 1
ATOM 8506 C CA . ASP E 1 194 ? 8.55200 -67.63300 -55.65000 1.000 47.28341 194 ASP E CA 1
ATOM 8507 C C . ASP E 1 194 ? 7.11500 -67.34300 -55.22200 1.000 46.96544 194 ASP E C 1
ATOM 8508 O O . ASP E 1 194 ? 6.21900 -67.20600 -56.06100 1.000 41.77440 194 ASP E O 1
ATOM 8513 N N . THR E 1 195 ? 6.90100 -67.22600 -53.91200 1.000 42.59037 195 THR E N 1
ATOM 8514 C CA . THR E 1 195 ? 5.59800 -66.78300 -53.43900 1.000 44.68179 195 THR E CA 1
ATOM 8515 C C . THR E 1 195 ? 5.33600 -65.33500 -53.81700 1.000 47.43854 195 THR E C 1
ATOM 8516 O O . THR E 1 195 ? 4.17600 -64.93100 -53.94000 1.000 47.94120 195 THR E O 1
ATOM 8520 N N . THR E 1 196 ? 6.39100 -64.53600 -54.00000 1.000 42.65754 196 THR E N 1
ATOM 8521 C CA . THR E 1 196 ? 6.17800 -63.18200 -54.49800 1.000 43.31906 196 THR E CA 1
ATOM 8522 C C . THR E 1 196 ? 5.75400 -63.19600 -55.96900 1.000 39.14973 196 THR E C 1
ATOM 8523 O O . THR E 1 196 ? 5.01200 -62.31200 -56.40300 1.000 37.90968 196 THR E O 1
ATOM 8527 N N . ALA E 1 197 ? 6.20100 -64.18100 -56.75400 1.000 35.31556 197 ALA E N 1
ATOM 8528 C CA . ALA E 1 197 ? 5.70500 -64.27400 -58.12600 1.000 35.52888 197 ALA E CA 1
ATOM 8529 C C . ALA E 1 197 ? 4.21800 -64.59400 -58.13900 1.000 42.88736 197 ALA E C 1
ATOM 8530 O O . ALA E 1 197 ? 3.46200 -64.04000 -58.95100 1.000 38.57090 197 ALA E O 1
ATOM 8532 N N . ILE E 1 198 ? 3.78500 -65.47800 -57.22900 1.000 43.04415 198 ILE E N 1
ATOM 8533 C CA . ILE E 1 198 ? 2.37600 -65.84700 -57.13200 1.000 38.52204 198 ILE E CA 1
ATOM 8534 C C . ILE E 1 198 ? 1.52500 -64.63100 -56.77300 1.000 40.85568 198 ILE E C 1
ATOM 8535 O O . ILE E 1 198 ? 0.48800 -64.38200 -57.39600 1.000 39.72257 198 ILE E O 1
ATOM 8540 N N . THR E 1 199 ? 1.93300 -63.86900 -55.74300 1.000 36.30330 199 THR E N 1
ATOM 8541 C CA . THR E 1 199 ? 1.10500 -62.75300 -55.28700 1.000 39.91507 199 THR E CA 1
ATOM 8542 C C . THR E 1 199 ? 1.07900 -61.61100 -56.29300 1.000 45.55851 199 THR E C 1
ATOM 8543 O O . THR E 1 199 ? 0.11600 -60.83500 -56.33100 1.000 44.49624 199 THR E O 1
ATOM 8547 N N . LEU E 1 200 ? 2.13900 -61.46400 -57.08200 1.000 48.32549 200 LEU E N 1
ATOM 8548 C CA . LEU E 1 200 ? 2.12800 -60.48300 -58.15500 1.000 48.15014 200 LEU E CA 1
ATOM 8549 C C . LEU E 1 200 ? 1.06700 -60.83500 -59.18000 1.000 46.85638 200 LEU E C 1
ATOM 8550 O O . LEU E 1 200 ? 0.30700 -59.97000 -59.63200 1.000 48.39489 200 LEU E O 1
ATOM 8555 N N . CYS E 1 201 ? 1.00500 -62.11200 -59.56400 1.000 39.76628 201 CYS E N 1
ATOM 8556 C CA . CYS E 1 201 ? 0.01900 -62.52700 -60.55200 1.000 42.07865 201 CYS E CA 1
ATOM 8557 C C . CYS E 1 201 ? -1.37600 -62.51500 -59.96100 1.000 42.51365 201 CYS E C 1
ATOM 8558 O O . CYS E 1 201 ? -2.34800 -62.18500 -60.65300 1.000 45.58374 201 CYS E O 1
ATOM 8561 N N . MET E 1 202 ? -1.48600 -62.88600 -58.68500 1.000 43.70073 202 MET E N 1
ATOM 8562 C CA . MET E 1 202 ? -2.74000 -62.77800 -57.95000 1.000 44.97754 202 MET E CA 1
ATOM 8563 C C . MET E 1 202 ? -3.30700 -61.36300 -58.02600 1.000 45.23313 202 MET E C 1
ATOM 8564 O O . MET E 1 202 ? -4.45100 -61.16100 -58.44200 1.000 46.22144 202 MET E O 1
ATOM 8569 N N . GLU E 1 203 ? -2.51000 -60.36900 -57.61800 1.000 49.52817 203 GLU E N 1
ATOM 8570 C CA . GLU E 1 203 ? -2.96000 -58.98500 -57.60500 1.000 47.33977 203 GLU E CA 1
ATOM 8571 C C . GLU E 1 203 ? -3.48900 -58.54400 -58.96300 1.000 50.18260 203 GLU E C 1
ATOM 8572 O O . GLU E 1 203 ? -4.35700 -57.67200 -59.03700 1.000 55.05486 203 GLU E O 1
ATOM 8578 N N . ALA E 1 204 ? -2.99000 -59.12900 -60.04500 1.000 34.18143 204 ALA E N 1
ATOM 8579 C CA . ALA E 1 204 ? -3.37700 -58.70500 -61.38200 1.000 35.58732 204 ALA E CA 1
ATOM 8580 C C . ALA E 1 204 ? -4.37900 -59.63100 -62.05000 1.000 37.43088 204 ALA E C 1
ATOM 8581 O O . ALA E 1 204 ? -4.86700 -59.30000 -63.13800 1.000 38.04818 204 ALA E O 1
ATOM 8583 N N . GLY E 1 205 ? -4.68800 -60.78200 -61.45400 1.000 38.15419 205 GLY E N 1
ATOM 8584 C CA . GLY E 1 205 ? -5.42400 -61.76800 -62.21800 1.000 32.66012 205 GLY E CA 1
ATOM 8585 C C . GLY E 1 205 ? -4.63800 -62.35700 -63.36200 1.000 34.70537 205 GLY E C 1
ATOM 8586 O O . GLY E 1 205 ? -5.22600 -62.85000 -64.31700 1.000 38.72864 205 GLY E O 1
ATOM 8587 N N . LEU E 1 206 ? -3.32000 -62.33100 -63.30300 1.000 40.17764 206 LEU E N 1
ATOM 8588 C CA . LEU E 1 206 ? -2.53900 -62.89000 -64.39400 1.000 43.16677 206 LEU E CA 1
ATOM 8589 C C . LEU E 1 206 ? -2.41000 -64.39800 -64.20700 1.000 43.50945 206 LEU E C 1
ATOM 8590 O O . LEU E 1 206 ? -1.85200 -64.84200 -63.19400 1.000 39.35003 206 LEU E O 1
ATOM 8595 N N . PRO E 1 207 ? -2.92600 -65.20900 -65.12400 1.000 43.55824 207 PRO E N 1
ATOM 8596 C CA . PRO E 1 207 ? -2.86200 -66.66800 -64.95700 1.000 37.91061 207 PRO E CA 1
ATOM 8597 C C . PRO E 1 207 ? -1.47000 -67.19800 -65.25000 1.000 41.10847 207 PRO E C 1
ATOM 8598 O O . PRO E 1 207 ? -0.69600 -66.59400 -65.99500 1.000 41.81269 207 PRO E O 1
ATOM 8602 N N . ILE E 1 208 ? -1.17700 -68.36200 -64.65300 1.000 37.48004 208 ILE E N 1
ATOM 8603 C CA . ILE E 1 208 ? 0.11200 -69.04100 -64.76400 1.000 39.50973 208 ILE E CA 1
ATOM 8604 C C . ILE E 1 208 ? -0.13000 -70.49200 -65.15900 1.000 38.20905 208 ILE E C 1
ATOM 8605 O O . ILE E 1 208 ? -0.95900 -71.17100 -64.54200 1.000 40.85856 208 ILE E O 1
ATOM 8610 N N . VAL E 1 209 ? 0.63100 -70.98500 -66.13400 1.000 36.33924 209 VAL E N 1
ATOM 8611 C CA . VAL E 1 209 ? 0.57500 -72.38100 -66.55900 1.000 35.30022 209 VAL E CA 1
ATOM 8612 C C . VAL E 1 209 ? 1.96800 -72.98000 -66.37400 1.000 38.08467 209 VAL E C 1
ATOM 8613 O O . VAL E 1 209 ? 2.91600 -72.58400 -67.06300 1.000 43.60674 209 VAL E O 1
ATOM 8617 N N . VAL E 1 210 ? 2.09400 -73.93500 -65.44100 1.000 38.72108 210 VAL E N 1
ATOM 8618 C CA . VAL E 1 210 ? 3.32000 -74.70800 -65.23300 1.000 33.63043 210 VAL E CA 1
ATOM 8619 C C . VAL E 1 210 ? 3.25300 -75.98300 -66.07500 1.000 38.92664 210 VAL E C 1
ATOM 8620 O O . VAL E 1 210 ? 2.26400 -76.72300 -66.01100 1.000 41.25383 210 VAL E O 1
ATOM 8624 N N . PHE E 1 211 ? 4.29900 -76.25300 -66.85800 1.000 42.30162 211 PHE E N 1
ATOM 8625 C CA . PHE E 1 211 ? 4.24100 -77.32600 -67.84300 1.000 37.60409 211 PHE E CA 1
ATOM 8626 C C . PHE E 1 211 ? 5.66000 -77.78700 -68.17800 1.000 43.07340 211 PHE E C 1
ATOM 8627 O O . PHE E 1 211 ? 6.65300 -77.22400 -67.70600 1.000 44.54168 211 PHE E O 1
ATOM 8635 N N . ASP E 1 212 ? 5.74500 -78.83000 -69.00500 1.000 43.20825 212 ASP E N 1
ATOM 8636 C CA . ASP E 1 212 ? 7.01000 -79.41200 -69.43400 1.000 43.23395 212 ASP E CA 1
ATOM 8637 C C . ASP E 1 212 ? 7.26500 -79.00500 -70.88000 1.000 51.02016 212 ASP E C 1
ATOM 8638 O O . ASP E 1 212 ? 6.50100 -79.38100 -71.77800 1.000 48.14232 212 ASP E O 1
ATOM 8643 N N . ILE E 1 213 ? 8.33600 -78.23900 -71.10500 1.000 51.39633 213 ILE E N 1
ATOM 8644 C CA . ILE E 1 213 ? 8.56500 -77.69400 -72.44000 1.000 57.40778 213 ILE E CA 1
ATOM 8645 C C . ILE E 1 213 ? 9.07500 -78.75700 -73.40700 1.000 54.52759 213 ILE E C 1
ATOM 8646 O O . ILE E 1 213 ? 8.94200 -78.58500 -74.62500 1.000 52.14476 213 ILE E O 1
ATOM 8651 N N . PHE E 1 214 ? 9.59100 -79.87900 -72.90600 1.000 52.26578 214 PHE E N 1
ATOM 8652 C CA . PHE E 1 214 ? 10.16000 -80.90800 -73.76600 1.000 54.33010 214 PHE E CA 1
ATOM 8653 C C . PHE E 1 214 ? 9.20600 -82.05800 -74.05100 1.000 56.88638 214 PHE E C 1
ATOM 8654 O O . PHE E 1 214 ? 9.58800 -83.00600 -74.74700 1.000 57.65420 214 PHE E O 1
ATOM 8662 N N . LYS E 1 215 ? 7.99000 -81.99800 -73.54000 1.000 61.91947 215 LYS E N 1
ATOM 8663 C CA . LYS E 1 215 ? 6.93300 -82.86100 -74.03400 1.000 59.99354 215 LYS E CA 1
ATOM 8664 C C . LYS E 1 215 ? 6.52200 -82.37000 -75.41400 1.000 58.34274 215 LYS E C 1
ATOM 8665 O O . LYS E 1 215 ? 6.05400 -81.23100 -75.53800 1.000 62.10122 215 LYS E O 1
ATOM 8671 N N . PRO E 1 216 ? 6.66100 -83.18100 -76.46000 1.000 50.92757 216 PRO E N 1
ATOM 8672 C CA . PRO E 1 216 ? 6.38200 -82.70200 -77.82400 1.000 46.65296 216 PRO E CA 1
ATOM 8673 C C . PRO E 1 216 ? 5.01000 -82.06200 -77.95100 1.000 48.95431 216 PRO E C 1
ATOM 8674 O O . PRO E 1 216 ? 4.00300 -82.60900 -77.49400 1.000 51.24489 216 PRO E O 1
ATOM 8678 N N . GLY E 1 217 ? 4.98000 -80.88000 -78.57700 1.000 46.35266 217 GLY E N 1
ATOM 8679 C CA . GLY E 1 217 ? 3.75100 -80.14700 -78.81700 1.000 32.05023 217 GLY E CA 1
ATOM 8680 C C . GLY E 1 217 ? 3.10700 -79.51400 -77.60000 1.000 39.07086 217 GLY E C 1
ATOM 8681 O O . GLY E 1 217 ? 2.05500 -78.88200 -77.74700 1.000 42.69353 217 GLY E O 1
ATOM 8682 N N . ALA E 1 218 ? 3.68100 -79.64100 -76.39900 1.000 36.25472 218 ALA E N 1
ATOM 8683 C CA . ALA E 1 218 ? 3.01700 -79.07200 -75.22300 1.000 35.91928 218 ALA E CA 1
ATOM 8684 C C . ALA E 1 218 ? 2.94000 -77.55100 -75.30700 1.000 43.35189 218 ALA E C 1
ATOM 8685 O O . ALA E 1 218 ? 1.86300 -76.96500 -75.13400 1.000 46.23049 218 ALA E O 1
ATOM 8687 N N . LEU E 1 219 ? 4.07600 -76.89000 -75.56600 1.000 49.10182 219 LEU E N 1
ATOM 8688 C CA . LEU E 1 219 ? 4.07900 -75.43100 -75.59500 1.000 46.53313 219 LEU E CA 1
ATOM 8689 C C . LEU E 1 219 ? 3.19100 -74.91400 -76.71400 1.000 49.05633 219 LEU E C 1
ATOM 8690 O O . LEU E 1 219 ? 2.34100 -74.04000 -76.49300 1.000 48.85387 219 LEU E O 1
ATOM 8695 N N . VAL E 1 220 ? 3.37600 -75.44500 -77.92700 1.000 44.36592 220 VAL E N 1
ATOM 8696 C CA . VAL E 1 220 ? 2.49800 -75.07600 -79.03100 1.000 45.69272 220 VAL E CA 1
ATOM 8697 C C . VAL E 1 220 ? 1.03900 -75.32400 -78.65500 1.000 49.52307 220 VAL E C 1
ATOM 8698 O O . VAL E 1 220 ? 0.15300 -74.51700 -78.96300 1.000 46.71957 220 VAL E O 1
ATOM 8702 N N . GLY E 1 221 ? 0.77600 -76.42000 -77.93900 1.000 53.59902 221 GLY E N 1
ATOM 8703 C CA . GLY E 1 221 ? -0.59200 -76.75600 -77.59600 1.000 43.07522 221 GLY E CA 1
ATOM 8704 C C . GLY E 1 221 ? -1.21600 -75.75100 -76.65600 1.000 53.64480 221 GLY E C 1
ATOM 8705 O O . GLY E 1 221 ? -2.37800 -75.36300 -76.83500 1.000 55.11281 221 GLY E O 1
ATOM 8706 N N . ILE E 1 222 ? -0.45900 -75.31100 -75.64100 1.000 44.48393 222 ILE E N 1
ATOM 8707 C CA . ILE E 1 222 ? -0.95900 -74.25600 -74.75800 1.000 47.88388 222 ILE E CA 1
ATOM 8708 C C . ILE E 1 222 ? -1.30100 -73.00000 -75.55700 1.000 54.17180 222 ILE E C 1
ATOM 8709 O O . ILE E 1 222 ? -2.32000 -72.34200 -75.30800 1.000 48.59162 222 ILE E O 1
ATOM 8714 N N . ILE E 1 223 ? -0.45700 -72.64000 -76.52500 1.000 49.26128 223 ILE E N 1
ATOM 8715 C CA . ILE E 1 223 ? -0.73000 -71.43300 -77.29000 1.000 53.35103 223 ILE E CA 1
ATOM 8716 C C . ILE E 1 223 ? -1.99300 -71.61500 -78.11400 1.000 55.21156 223 ILE E C 1
ATOM 8717 O O . ILE E 1 223 ? -2.83500 -70.70600 -78.20000 1.000 55.01440 223 ILE E O 1
ATOM 8722 N N . GLN E 1 224 ? -2.17000 -72.80500 -78.69800 1.000 64.86477 224 GLN E N 1
ATOM 8723 C CA . GLN E 1 224 ? -3.33700 -73.07000 -79.53100 1.000 65.21031 224 GLN E CA 1
ATOM 8724 C C . GLN E 1 224 ? -4.60900 -73.27000 -78.72100 1.000 60.41570 224 GLN E C 1
ATOM 8725 O O . GLN E 1 224 ? -5.69700 -73.20900 -79.29500 1.000 69.58991 224 GLN E O 1
ATOM 8731 N N . GLY E 1 225 ? -4.50700 -73.48600 -77.41200 1.000 54.97116 225 GLY E N 1
ATOM 8732 C CA . GLY E 1 225 ? -5.68700 -73.53500 -76.56900 1.000 53.06212 225 GLY E CA 1
ATOM 8733 C C . GLY E 1 225 ? -5.92900 -74.88400 -75.91400 1.000 55.26531 225 GLY E C 1
ATOM 8734 O O . GLY E 1 225 ? -6.97600 -75.09400 -75.29300 1.000 56.43968 225 GLY E O 1
ATOM 8735 N N . GLU E 1 226 ? -4.97300 -75.80200 -76.04500 1.000 57.77091 226 GLU E N 1
ATOM 8736 C CA . GLU E 1 226 ? -5.07700 -77.10200 -75.39700 1.000 60.85250 226 GLU E CA 1
ATOM 8737 C C . GLU E 1 226 ? -4.88700 -76.97500 -73.88900 1.000 57.73102 226 GLU E C 1
ATOM 8738 O O . GLU E 1 226 ? -4.26300 -76.03700 -73.38600 1.000 63.42743 226 GLU E O 1
ATOM 8744 N N . LYS E 1 227 ? -5.42100 -77.94800 -73.16300 1.000 55.73506 227 LYS E N 1
ATOM 8745 C CA . LYS E 1 227 ? -5.22600 -78.02700 -71.71800 1.000 53.97633 227 LYS E CA 1
ATOM 8746 C C . LYS E 1 227 ? -3.95800 -78.82200 -71.45200 1.000 53.95179 227 LYS E C 1
ATOM 8747 O O . LYS E 1 227 ? -3.87400 -80.00300 -71.79800 1.000 56.54753 227 LYS E O 1
ATOM 8753 N N . VAL E 1 228 ? -2.96000 -78.16500 -70.86800 1.000 50.67414 228 VAL E N 1
ATOM 8754 C CA . VAL E 1 228 ? -1.67000 -78.78100 -70.57300 1.000 44.22018 228 VAL E CA 1
ATOM 8755 C C . VAL E 1 228 ? -1.22100 -78.31400 -69.19700 1.000 42.77711 228 VAL E C 1
ATOM 8756 O O . VAL E 1 228 ? -1.45200 -77.16000 -68.81600 1.000 45.05848 228 VAL E O 1
ATOM 8760 N N . GLY E 1 229 ? -0.59600 -79.22000 -68.44500 1.000 40.23668 229 GLY E N 1
ATOM 8761 C CA . GLY E 1 229 ? 0.02100 -78.93200 -67.16900 1.000 33.57951 229 GLY E CA 1
ATOM 8762 C C . GLY E 1 229 ? -0.97900 -78.39800 -66.16600 1.000 36.65832 229 GLY E C 1
ATOM 8763 O O . GLY E 1 229 ? -2.15400 -78.78300 -66.14300 1.000 43.63399 229 GLY E O 1
ATOM 8764 N N . THR E 1 230 ? -0.50800 -77.48300 -65.32600 1.000 38.59619 230 THR E N 1
ATOM 8765 C CA . THR E 1 230 ? -1.27900 -76.94800 -64.21800 1.000 35.98383 230 THR E CA 1
ATOM 8766 C C . THR E 1 230 ? -1.58500 -75.47700 -64.44400 1.000 40.49194 230 THR E C 1
ATOM 8767 O O . THR E 1 230 ? -0.71400 -74.71500 -64.87100 1.000 43.84688 230 THR E O 1
ATOM 8771 N N . LEU E 1 231 ? -2.80600 -75.07500 -64.11400 1.000 36.01610 231 LEU E N 1
ATOM 8772 C CA . LEU E 1 231 ? -3.24200 -73.69900 -64.24300 1.000 34.23882 231 LEU E CA 1
ATOM 8773 C C . LEU E 1 231 ? -3.38200 -73.11500 -62.84900 1.000 38.37858 231 LEU E C 1
ATOM 8774 O O . LEU E 1 231 ? -4.09900 -73.66600 -62.00800 1.000 43.36711 231 LEU E O 1
ATOM 8779 N N . ILE E 1 232 ? -2.68700 -72.01500 -62.59900 1.000 39.63270 232 ILE E N 1
ATOM 8780 C CA . ILE E 1 232 ? -2.86400 -71.23000 -61.38500 1.000 37.60800 232 ILE E CA 1
ATOM 8781 C C . ILE E 1 232 ? -3.63000 -69.97300 -61.77100 1.000 38.43781 232 ILE E C 1
ATOM 8782 O O . ILE E 1 232 ? -3.20000 -69.23600 -62.66500 1.000 44.58497 232 ILE E O 1
ATOM 8787 N N . HIS E 1 233 ? -4.76800 -69.72900 -61.13100 1.000 41.96696 233 HIS E N 1
ATOM 8788 C CA . HIS E 1 233 ? -5.58800 -68.58200 -61.51100 1.000 48.69337 233 HIS E CA 1
ATOM 8789 C C . HIS E 1 233 ? -6.60100 -68.21200 -60.45100 1.000 52.04876 233 HIS E C 1
ATOM 8790 O O . HIS E 1 233 ? -6.58900 -68.76700 -59.34200 1.000 47.81464 233 HIS E O 1
ATOM 8798 N N . MET F 1 1 ? -36.21900 -106.29400 -96.57900 1.000 92.40138 1 MET F N 1
ATOM 8799 C CA . MET F 1 1 ? -36.43800 -105.75800 -95.24100 1.000 87.13869 1 MET F CA 1
ATOM 8800 C C . MET F 1 1 ? -37.84700 -106.07900 -94.76900 1.000 80.98395 1 MET F C 1
ATOM 8801 O O . MET F 1 1 ? -38.82000 -105.71600 -95.42000 1.000 89.26125 1 MET F O 1
ATOM 8806 N N . LYS F 1 2 ? -37.94900 -106.76200 -93.62600 1.000 66.93093 2 LYS F N 1
ATOM 8807 C CA . LYS F 1 2 ? -39.25700 -107.19100 -93.13300 1.000 64.33810 2 LYS F CA 1
ATOM 8808 C C . LYS F 1 2 ? -40.12700 -106.00200 -92.72300 1.000 66.95896 2 LYS F C 1
ATOM 8809 O O . LYS F 1 2 ? -41.34400 -106.01700 -92.94200 1.000 67.40580 2 LYS F O 1
ATOM 8815 N N . TYR F 1 3 ? -39.52700 -104.97100 -92.11700 1.000 69.54076 3 TYR F N 1
ATOM 8816 C CA . TYR F 1 3 ? -40.25300 -103.83200 -91.56400 1.000 60.14161 3 TYR F CA 1
ATOM 8817 C C . TYR F 1 3 ? -39.69100 -102.54000 -92.13900 1.000 62.88260 3 TYR F C 1
ATOM 8818 O O . TYR F 1 3 ? -38.48000 -102.31400 -92.07800 1.000 64.48100 3 TYR F O 1
ATOM 8827 N N . LYS F 1 4 ? -40.56900 -101.68700 -92.67000 1.000 63.82647 4 LYS F N 1
ATOM 8828 C CA . LYS F 1 4 ? -40.15900 -100.39600 -93.21800 1.000 64.84783 4 LYS F CA 1
ATOM 8829 C C . LYS F 1 4 ? -40.21200 -99.27100 -92.18800 1.000 65.74948 4 LYS F C 1
ATOM 8830 O O . LYS F 1 4 ? -39.53800 -98.24200 -92.36000 1.000 60.87770 4 LYS F O 1
ATOM 8832 N N . ARG F 1 5 ? -40.99700 -99.44200 -91.12800 1.000 50.13508 5 ARG F N 1
ATOM 8833 C CA . ARG F 1 5 ? -41.15500 -98.42000 -90.10500 1.000 53.99957 5 ARG F CA 1
ATOM 8834 C C . ARG F 1 5 ? -41.45100 -99.11800 -88.79200 1.000 51.25966 5 ARG F C 1
ATOM 8835 O O . ARG F 1 5 ? -42.36000 -99.95200 -88.72000 1.000 52.09692 5 ARG F O 1
ATOM 8843 N N . VAL F 1 6 ? -40.67900 -98.78900 -87.76100 1.000 39.71631 6 VAL F N 1
ATOM 8844 C CA . VAL F 1 6 ? -40.81600 -99.45500 -86.47700 1.000 41.84829 6 VAL F CA 1
ATOM 8845 C C . VAL F 1 6 ? -40.83300 -98.40900 -85.37300 1.000 46.84932 6 VAL F C 1
ATOM 8846 O O . VAL F 1 6 ? -40.33400 -97.28700 -85.53200 1.000 41.05681 6 VAL F O 1
ATOM 8850 N N . LEU F 1 7 ? -41.43600 -98.79300 -84.24400 1.000 43.99513 7 LEU F N 1
ATOM 8851 C CA . LEU F 1 7 ? -41.34700 -98.02900 -83.01000 1.000 39.54977 7 LEU F CA 1
ATOM 8852 C C . LEU F 1 7 ? -40.51200 -98.81900 -82.02100 1.000 42.11922 7 LEU F C 1
ATOM 8853 O O . LEU F 1 7 ? -40.84800 -99.95800 -81.68300 1.000 45.48058 7 LEU F O 1
ATOM 8858 N N . LEU F 1 8 ? -39.45200 -98.19900 -81.53100 1.000 40.08237 8 LEU F N 1
ATOM 8859 C CA . LEU F 1 8 ? -38.49800 -98.85600 -80.65900 1.000 36.84075 8 LEU F CA 1
ATOM 8860 C C . LEU F 1 8 ? -38.59500 -98.23300 -79.27400 1.000 41.01404 8 LEU F C 1
ATOM 8861 O O . LEU F 1 8 ? -38.37500 -97.02700 -79.11900 1.000 41.01965 8 LEU F O 1
ATOM 8866 N N . LYS F 1 9 ? -38.94400 -99.04700 -78.28000 1.000 38.89681 9 LYS F N 1
ATOM 8867 C CA . LYS F 1 9 ? -39.11600 -98.59000 -76.91000 1.000 40.72002 9 LYS F CA 1
ATOM 8868 C C . LYS F 1 9 ? -37.84900 -98.85600 -76.11100 1.000 46.20045 9 LYS F C 1
ATOM 8869 O O . LYS F 1 9 ? -37.38800 -99.99700 -76.04700 1.000 45.81232 9 LYS F O 1
ATOM 8875 N N . LEU F 1 10 ? -37.32400 -97.81500 -75.46200 1.000 49.47749 10 LEU F N 1
ATOM 8876 C CA . LEU F 1 10 ? -36.04800 -97.86600 -74.76100 1.000 44.29112 10 LEU F CA 1
ATOM 8877 C C . LEU F 1 10 ? -36.23300 -97.48900 -73.29800 1.000 51.86707 10 LEU F C 1
ATOM 8878 O O . LEU F 1 10 ? -36.83700 -96.45500 -72.98500 1.000 51.33850 10 LEU F O 1
ATOM 8883 N N . SER F 1 11 ? -35.68800 -98.31000 -72.40700 1.000 49.40048 11 SER F N 1
ATOM 8884 C CA . SER F 1 11 ? -35.69700 -97.97600 -70.99100 1.000 46.77354 11 SER F CA 1
ATOM 8885 C C . SER F 1 11 ? -34.76600 -96.80300 -70.70300 1.000 46.76688 11 SER F C 1
ATOM 8886 O O . SER F 1 11 ? -33.74800 -96.60600 -71.37300 1.000 50.17874 11 SER F O 1
ATOM 8889 N N . GLY F 1 12 ? -35.11700 -96.01400 -69.69000 1.000 50.44248 12 GLY F N 1
ATOM 8890 C CA . GLY F 1 12 ? -34.21600 -94.94800 -69.27300 1.000 53.51543 12 GLY F CA 1
ATOM 8891 C C . GLY F 1 12 ? -32.87100 -95.46000 -68.78600 1.000 49.49014 12 GLY F C 1
ATOM 8892 O O . GLY F 1 12 ? -31.86000 -94.76000 -68.89100 1.000 49.51727 12 GLY F O 1
ATOM 8893 N N . GLU F 1 13 ? -32.84000 -96.69000 -68.26200 1.000 50.05810 13 GLU F N 1
ATOM 8894 C CA . GLU F 1 13 ? -31.61500 -97.25600 -67.70100 1.000 50.45825 13 GLU F CA 1
ATOM 8895 C C . GLU F 1 13 ? -30.50400 -97.39100 -68.72800 1.000 49.62340 13 GLU F C 1
ATOM 8896 O O . GLU F 1 13 ? -29.33000 -97.40900 -68.35200 1.000 49.97263 13 GLU F O 1
ATOM 8902 N N . PHE F 1 14 ? -30.84600 -97.51300 -70.01500 1.000 44.72262 14 PHE F N 1
ATOM 8903 C CA . PHE F 1 14 ? -29.83300 -97.67100 -71.05300 1.000 43.79476 14 PHE F CA 1
ATOM 8904 C C . PHE F 1 14 ? -28.90000 -96.47200 -71.14400 1.000 45.91287 14 PHE F C 1
ATOM 8905 O O . PHE F 1 14 ? -27.87300 -96.55800 -71.82900 1.000 48.79069 14 PHE F O 1
ATOM 8913 N N . LEU F 1 15 ? -29.23000 -95.35600 -70.50100 1.000 48.43490 15 LEU F N 1
ATOM 8914 C CA . LEU F 1 15 ? -28.36800 -94.18400 -70.52500 1.000 50.00529 15 LEU F CA 1
ATOM 8915 C C . LEU F 1 15 ? -27.38600 -94.17300 -69.36300 1.000 49.10675 15 LEU F C 1
ATOM 8916 O O . LEU F 1 15 ? -26.67900 -93.18200 -69.16500 1.000 53.02649 15 LEU F O 1
ATOM 8921 N N . THR F 1 16 ? -27.30800 -95.26100 -68.60600 1.000 58.85602 16 THR F N 1
ATOM 8922 C CA . THR F 1 16 ? -26.39400 -95.33300 -67.48100 1.000 63.98508 16 THR F CA 1
ATOM 8923 C C . THR F 1 16 ? -25.93000 -96.77800 -67.33400 1.000 66.04019 16 THR F C 1
ATOM 8924 O O . THR F 1 16 ? -26.69300 -97.71400 -67.58800 1.000 62.17872 16 THR F O 1
ATOM 8928 N N . ARG F 1 17 ? -24.66300 -96.94900 -66.97000 1.000 68.86177 17 ARG F N 1
ATOM 8929 C CA . ARG F 1 17 ? -24.14500 -98.26100 -66.61700 1.000 70.20191 17 ARG F CA 1
ATOM 8930 C C . ARG F 1 17 ? -24.23700 -98.52600 -65.12400 1.000 81.72794 17 ARG F C 1
ATOM 8931 O O . ARG F 1 17 ? -24.06000 -99.67800 -64.70100 1.000 81.99809 17 ARG F O 1
ATOM 8939 N N . ASN F 1 18 ? -24.54100 -97.48900 -64.33400 1.000 74.14745 18 ASN F N 1
ATOM 8940 C CA . ASN F 1 18 ? -24.51300 -97.51700 -62.87600 1.000 70.10908 18 ASN F CA 1
ATOM 8941 C C . ASN F 1 18 ? -25.89600 -97.36300 -62.24500 1.000 73.56942 18 ASN F C 1
ATOM 8942 O O . ASN F 1 18 ? -26.02400 -96.72000 -61.20100 1.000 78.16956 18 ASN F O 1
ATOM 8947 N N . GLY F 1 19 ? -26.94300 -97.92400 -62.84300 1.000 57.14209 19 GLY F N 1
ATOM 8948 C CA . GLY F 1 19 ? -28.26800 -97.71500 -62.27600 1.000 61.93110 19 GLY F CA 1
ATOM 8949 C C . GLY F 1 19 ? -28.86900 -96.31100 -62.35600 1.000 65.20993 19 GLY F C 1
ATOM 8950 O O . GLY F 1 19 ? -30.01500 -96.16200 -62.79300 1.000 63.77683 19 GLY F O 1
ATOM 8951 N N . PHE F 1 20 ? -28.12800 -95.27300 -61.95500 1.000 57.37899 20 PHE F N 1
ATOM 8952 C CA . PHE F 1 20 ? -28.67100 -93.92500 -61.82400 1.000 54.16398 20 PHE F CA 1
ATOM 8953 C C . PHE F 1 20 ? -27.98600 -92.92100 -62.75600 1.000 57.69213 20 PHE F C 1
ATOM 8954 O O . PHE F 1 20 ? -26.78600 -93.01900 -63.03500 1.000 58.49306 20 PHE F O 1
ATOM 8956 N N . GLY F 1 21 ? -28.77300 -91.94000 -63.23400 1.000 37.75625 21 GLY F N 1
ATOM 8957 C CA . GLY F 1 21 ? -28.24300 -90.78400 -63.92600 1.000 29.17131 21 GLY F CA 1
ATOM 8958 C C . GLY F 1 21 ? -28.19200 -90.93100 -65.43900 1.000 35.80413 21 GLY F C 1
ATOM 8959 O O . GLY F 1 21 ? -28.55900 -91.94900 -66.02700 1.000 34.13532 21 GLY F O 1
ATOM 8960 N N . ILE F 1 22 ? -27.74400 -89.85700 -66.08600 1.000 36.37190 22 ILE F N 1
ATOM 8961 C CA . ILE F 1 22 ? -27.41800 -89.85400 -67.50400 1.000 34.23866 22 ILE F CA 1
ATOM 8962 C C . ILE F 1 22 ? -25.90000 -89.78300 -67.63300 1.000 37.38315 22 ILE F C 1
ATOM 8963 O O . ILE F 1 22 ? -25.26900 -88.87000 -67.08100 1.000 35.46986 22 ILE F O 1
ATOM 8968 N N . GLU F 1 23 ? -25.31400 -90.74300 -68.35200 1.000 44.77883 23 GLU F N 1
ATOM 8969 C CA . GLU F 1 23 ? -23.87000 -90.78100 -68.52200 1.000 44.98085 23 GLU F CA 1
ATOM 8970 C C . GLU F 1 23 ? -23.52600 -90.89400 -69.99500 1.000 44.59007 23 GLU F C 1
ATOM 8971 O O . GLU F 1 23 ? -24.15100 -91.67300 -70.73000 1.000 47.38768 23 GLU F O 1
ATOM 8977 N N . PRO F 1 24 ? -22.51000 -90.15800 -70.43700 1.000 45.97392 24 PRO F N 1
ATOM 8978 C CA . PRO F 1 24 ? -22.21100 -90.10000 -71.88000 1.000 48.12430 24 PRO F CA 1
ATOM 8979 C C . PRO F 1 24 ? -21.79300 -91.42900 -72.49300 1.000 52.87204 24 PRO F C 1
ATOM 8980 O O . PRO F 1 24 ? -22.22400 -91.73300 -73.61200 1.000 58.70786 24 PRO F O 1
ATOM 8984 N N . GLU F 1 25 ? -20.95600 -92.22300 -71.81700 1.000 54.41041 25 GLU F N 1
ATOM 8985 C CA . GLU F 1 25 ? -20.51700 -93.49000 -72.40000 1.000 57.80010 25 GLU F CA 1
ATOM 8986 C C . GLU F 1 25 ? -21.71000 -94.38400 -72.70300 1.000 51.69688 25 GLU F C 1
ATOM 8987 O O . GLU F 1 25 ? -21.88400 -94.85300 -73.83300 1.000 50.48522 25 GLU F O 1
ATOM 8993 N N . ALA F 1 26 ? -22.55300 -94.61700 -71.69800 1.000 36.63987 26 ALA F N 1
ATOM 8994 C CA . ALA F 1 26 ? -23.74100 -95.43300 -71.90200 1.000 37.56290 26 ALA F CA 1
ATOM 8995 C C . ALA F 1 26 ? -24.64000 -94.84000 -72.98400 1.000 44.28248 26 ALA F C 1
ATOM 8996 O O . ALA F 1 26 ? -25.13800 -95.57000 -73.85200 1.000 42.68196 26 ALA F O 1
ATOM 8998 N N . THR F 1 27 ? -24.82200 -93.51100 -72.97700 1.000 46.03820 27 THR F N 1
ATOM 8999 C CA . THR F 1 27 ? -25.64600 -92.86800 -74.00100 1.000 48.04829 27 THR F CA 1
ATOM 9000 C C . THR F 1 27 ? -25.03700 -93.03200 -75.38600 1.000 46.40587 27 THR F C 1
ATOM 9001 O O . THR F 1 27 ? -25.75300 -93.26900 -76.37000 1.000 48.78873 27 THR F O 1
ATOM 9005 N N . GLN F 1 28 ? -23.72000 -92.88500 -75.48600 1.000 53.81196 28 GLN F N 1
ATOM 9006 C CA . GLN F 1 28 ? -23.05800 -93.05200 -76.77000 1.000 54.20332 28 GLN F CA 1
ATOM 9007 C C . GLN F 1 28 ? -23.19100 -94.47900 -77.27800 1.000 56.43240 28 GLN F C 1
ATOM 9008 O O . GLN F 1 28 ? -23.38700 -94.70400 -78.48000 1.000 50.92045 28 GLN F O 1
ATOM 9014 N N . ALA F 1 29 ? -23.08300 -95.45800 -76.37500 1.000 53.37969 29 ALA F N 1
ATOM 9015 C CA . ALA F 1 29 ? -23.22100 -96.84700 -76.79000 1.000 56.34447 29 ALA F CA 1
ATOM 9016 C C . ALA F 1 29 ? -24.64000 -97.12600 -77.25300 1.000 58.93120 29 ALA F C 1
ATOM 9017 O O . ALA F 1 29 ? -24.84900 -97.83500 -78.24700 1.000 64.55093 29 ALA F O 1
ATOM 9019 N N . LEU F 1 30 ? -25.62900 -96.56200 -76.54600 1.000 51.06657 30 LEU F N 1
ATOM 9020 C CA . LEU F 1 30 ? -27.01600 -96.69900 -76.97600 1.000 50.58528 30 LEU F CA 1
ATOM 9021 C C . LEU F 1 30 ? -27.23400 -96.02800 -78.32300 1.000 48.51560 30 LEU F C 1
ATOM 9022 O O . LEU F 1 30 ? -27.93700 -96.57000 -79.18400 1.000 47.56696 30 LEU F O 1
ATOM 9027 N N . ALA F 1 31 ? -26.62700 -94.85400 -78.53600 1.000 42.86243 31 ALA F N 1
ATOM 9028 C CA . ALA F 1 31 ? -26.76800 -94.19700 -79.83500 1.000 45.73178 31 ALA F CA 1
ATOM 9029 C C . ALA F 1 31 ? -26.15200 -95.04000 -80.95000 1.000 46.09718 31 ALA F C 1
ATOM 9030 O O . ALA F 1 31 ? -26.67700 -95.08200 -82.06900 1.000 46.38852 31 ALA F O 1
ATOM 9032 N N . ARG F 1 32 ? -25.04500 -95.73300 -80.66300 1.000 55.21956 32 ARG F N 1
ATOM 9033 C CA . ARG F 1 32 ? -24.41300 -96.56300 -81.68800 1.000 52.91977 32 ARG F CA 1
ATOM 9034 C C . ARG F 1 32 ? -25.30200 -97.73600 -82.07800 1.000 49.91806 32 ARG F C 1
ATOM 9035 O O . ARG F 1 32 ? -25.43700 -98.04700 -83.26500 1.000 49.71184 32 ARG F O 1
ATOM 9043 N N . GLU F 1 33 ? -25.91700 -98.39900 -81.09700 1.000 49.63274 33 GLU F N 1
ATOM 9044 C CA . GLU F 1 33 ? -26.91100 -99.41600 -81.42000 1.000 50.38632 33 GLU F CA 1
ATOM 9045 C C . GLU F 1 33 ? -28.01100 -98.85000 -82.30300 1.000 53.42815 33 GLU F C 1
ATOM 9046 O O . GLU F 1 33 ? -28.42100 -99.48800 -83.28000 1.000 54.77530 33 GLU F O 1
ATOM 9052 N N . ILE F 1 34 ? -28.50200 -97.64800 -81.97600 1.000 49.79501 34 ILE F N 1
ATOM 9053 C CA . ILE F 1 34 ? -29.58900 -97.05800 -82.75100 1.000 48.36673 34 ILE F CA 1
ATOM 9054 C C . ILE F 1 34 ? -29.12300 -96.74300 -84.16500 1.000 47.04867 34 ILE F C 1
ATOM 9055 O O . ILE F 1 34 ? -29.84300 -97.00100 -85.14100 1.000 48.09102 34 ILE F O 1
ATOM 9060 N N . LYS F 1 35 ? -27.90200 -96.21200 -84.30500 1.000 53.53280 35 LYS F N 1
ATOM 9061 C CA . LYS F 1 35 ? -27.40100 -95.87700 -85.63600 1.000 58.07188 35 LYS F CA 1
ATOM 9062 C C . LYS F 1 35 ? -27.32400 -97.11400 -86.52100 1.000 54.07903 35 LYS F C 1
ATOM 9063 O O . LYS F 1 35 ? -27.65100 -97.05500 -87.71200 1.000 53.65908 35 LYS F O 1
ATOM 9069 N N . ALA F 1 36 ? -26.90900 -98.24900 -85.94700 1.000 48.41488 36 ALA F N 1
ATOM 9070 C CA . ALA F 1 36 ? -26.88500 -99.50500 -86.69800 1.000 50.26473 36 ALA F CA 1
ATOM 9071 C C . ALA F 1 36 ? -28.26300 -99.83400 -87.26100 1.000 49.88252 36 ALA F C 1
ATOM 9072 O O . ALA F 1 36 ? -28.39700 -100.13500 -88.45100 1.000 56.98020 36 ALA F O 1
ATOM 9074 N N . ALA F 1 37 ? -29.30900 -99.75000 -86.42800 1.000 60.20426 37 ALA F N 1
ATOM 9075 C CA . ALA F 1 37 ? -30.67500 -99.91100 -86.93400 1.000 57.82420 37 ALA F CA 1
ATOM 9076 C C . ALA F 1 37 ? -31.00400 -98.85400 -87.97500 1.000 55.66426 37 ALA F C 1
ATOM 9077 O O . ALA F 1 37 ? -31.54400 -99.16500 -89.04300 1.000 54.39025 37 ALA F O 1
ATOM 9079 N N . TYR F 1 38 ? -30.68200 -97.59000 -87.68100 1.000 50.13574 38 TYR F N 1
ATOM 9080 C CA . TYR F 1 38 ? -30.98100 -96.51700 -88.63000 1.000 51.38929 38 TYR F CA 1
ATOM 9081 C C . TYR F 1 38 ? -30.28400 -96.73900 -89.95900 1.000 49.47570 38 TYR F C 1
ATOM 9082 O O . TYR F 1 38 ? -30.83400 -96.39800 -91.01300 1.000 52.19406 38 TYR F O 1
ATOM 9091 N N . ASP F 1 39 ? -29.08600 -97.32300 -89.93600 1.000 63.55433 39 ASP F N 1
ATOM 9092 C CA . ASP F 1 39 ? -28.34300 -97.50900 -91.17400 1.000 63.40865 39 ASP F CA 1
ATOM 9093 C C . ASP F 1 39 ? -28.98000 -98.55500 -92.08600 1.000 63.30189 39 ASP F C 1
ATOM 9094 O O . ASP F 1 39 ? -28.74000 -98.52400 -93.29700 1.000 64.04184 39 ASP F O 1
ATOM 9099 N N . THR F 1 40 ? -29.81100 -99.45600 -91.54800 1.000 55.90931 40 THR F N 1
ATOM 9100 C CA . THR F 1 40 ? -30.55000 -100.38000 -92.40600 1.000 52.25741 40 THR F CA 1
ATOM 9101 C C . THR F 1 40 ? -31.55500 -99.68500 -93.31100 1.000 48.37294 40 THR F C 1
ATOM 9102 O O . THR F 1 40 ? -32.14900 -100.35400 -94.15800 1.000 53.46004 40 THR F O 1
ATOM 9106 N N . GLY F 1 41 ? -31.79100 -98.38300 -93.14200 1.000 54.31116 41 GLY F N 1
ATOM 9107 C CA . GLY F 1 41 ? -32.78300 -97.67800 -93.93900 1.000 52.23172 41 GLY F CA 1
ATOM 9108 C C . GLY F 1 41 ? -34.19400 -97.68300 -93.38200 1.000 51.40285 41 GLY F C 1
ATOM 9109 O O . GLY F 1 41 ? -35.08100 -97.04300 -93.97100 1.000 49.46839 41 GLY F O 1
ATOM 9110 N N . VAL F 1 42 ? -34.43900 -98.39100 -92.27400 1.000 53.29226 42 VAL F N 1
ATOM 9111 C CA . VAL F 1 42 ? -35.76700 -98.40300 -91.66500 1.000 55.55019 42 VAL F CA 1
ATOM 9112 C C . VAL F 1 42 ? -36.08100 -97.01900 -91.10200 1.000 54.64679 42 VAL F C 1
ATOM 9113 O O . VAL F 1 42 ? -35.19000 -96.28700 -90.64500 1.000 54.28163 42 VAL F O 1
ATOM 9117 N N . GLN F 1 43 ? -37.35500 -96.63900 -91.16400 1.000 50.10053 43 GLN F N 1
ATOM 9118 C CA . GLN F 1 43 ? -37.81100 -95.43500 -90.48400 1.000 48.41471 43 GLN F CA 1
ATOM 9119 C C . GLN F 1 43 ? -38.04400 -95.73700 -89.00800 1.000 52.97133 43 GLN F C 1
ATOM 9120 O O . GLN F 1 43 ? -38.71400 -96.71900 -88.65700 1.000 51.92100 43 GLN F O 1
ATOM 9126 N N . LEU F 1 44 ? -37.48800 -94.89300 -88.14300 1.000 51.80498 44 LEU F N 1
ATOM 9127 C CA . LEU F 1 44 ? -37.28100 -95.23300 -86.73800 1.000 52.59020 44 LEU F CA 1
ATOM 9128 C C . LEU F 1 44 ? -37.90200 -94.17300 -85.82700 1.000 54.16151 44 LEU F C 1
ATOM 9129 O O . LEU F 1 44 ? -37.40800 -93.04000 -85.75600 1.000 51.68832 44 LEU F O 1
ATOM 9134 N N . ALA F 1 45 ? -38.96800 -94.54300 -85.11500 1.000 45.85766 45 ALA F N 1
ATOM 9135 C CA . ALA F 1 45 ? -39.52300 -93.72700 -84.03700 1.000 47.11097 45 ALA F CA 1
ATOM 9136 C C . ALA F 1 45 ? -39.20000 -94.36700 -82.69200 1.000 45.70247 45 ALA F C 1
ATOM 9137 O O . ALA F 1 45 ? -39.28200 -95.59200 -82.54700 1.000 50.12593 45 ALA F O 1
ATOM 9139 N N . ILE F 1 46 ? -38.84600 -93.54700 -81.70200 1.000 38.80608 46 ILE F N 1
ATOM 9140 C CA . ILE F 1 46 ? -38.39400 -94.04200 -80.40200 1.000 37.85915 46 ILE F CA 1
ATOM 9141 C C . ILE F 1 46 ? -39.28500 -93.48200 -79.30200 1.000 41.15247 46 ILE F C 1
ATOM 9142 O O . ILE F 1 46 ? -39.73700 -92.33300 -79.38400 1.000 42.59886 46 ILE F O 1
ATOM 9147 N N . VAL F 1 47 ? -39.53200 -94.29700 -78.27300 1.000 33.44165 47 VAL F N 1
ATOM 9148 C CA . VAL F 1 47 ? -40.08700 -93.85000 -77.00000 1.000 33.18148 47 VAL F CA 1
ATOM 9149 C C . VAL F 1 47 ? -39.10000 -94.22400 -75.89200 1.000 38.55152 47 VAL F C 1
ATOM 9150 O O . VAL F 1 47 ? -38.69500 -95.38800 -75.78300 1.000 38.62685 47 VAL F O 1
ATOM 9154 N N . ILE F 1 48 ? -38.73500 -93.25100 -75.05600 1.000 37.17131 48 ILE F N 1
ATOM 9155 C CA . ILE F 1 48 ? -37.69000 -93.41700 -74.05300 1.000 38.54276 48 ILE F CA 1
ATOM 9156 C C . ILE F 1 48 ? -38.28900 -93.25100 -72.65800 1.000 42.49001 48 ILE F C 1
ATOM 9157 O O . ILE F 1 48 ? -39.10800 -92.35400 -72.43200 1.000 39.31112 48 ILE F O 1
ATOM 9162 N N . GLY F 1 49 ? -37.86400 -94.11400 -71.71700 1.000 37.53002 49 GLY F N 1
ATOM 9163 C CA . GLY F 1 49 ? -38.37400 -94.11500 -70.35700 1.000 30.04554 49 GLY F CA 1
ATOM 9164 C C . GLY F 1 49 ? -37.59500 -93.20000 -69.42900 1.000 35.01411 49 GLY F C 1
ATOM 9165 O O . GLY F 1 49 ? -36.81600 -92.34700 -69.86000 1.000 34.79838 49 GLY F O 1
ATOM 9166 N N . ALA F 1 50 ? -37.80700 -93.39100 -68.12100 1.000 41.72028 50 ALA F N 1
ATOM 9167 C CA . ALA F 1 50 ? -37.24800 -92.50600 -67.10400 1.000 41.05906 50 ALA F CA 1
ATOM 9168 C C . ALA F 1 50 ? -36.56700 -93.23200 -65.94600 1.000 42.31872 50 ALA F C 1
ATOM 9169 O O . ALA F 1 50 ? -36.19000 -92.57400 -64.96200 1.000 42.86499 50 ALA F O 1
ATOM 9171 N N . GLY F 1 51 ? -36.38800 -94.55500 -66.03400 1.000 40.88299 51 GLY F N 1
ATOM 9172 C CA . GLY F 1 51 ? -35.93100 -95.32800 -64.88300 1.000 42.52705 51 GLY F CA 1
ATOM 9173 C C . GLY F 1 51 ? -34.55300 -94.95500 -64.35300 1.000 43.96373 51 GLY F C 1
ATOM 9174 O O . GLY F 1 51 ? -34.26900 -95.15900 -63.17100 1.000 43.01402 51 GLY F O 1
ATOM 9175 N N . ASN F 1 52 ? -33.68200 -94.40200 -65.20300 1.000 43.71550 52 ASN F N 1
ATOM 9176 C CA . ASN F 1 52 ? -32.36600 -93.98000 -64.73700 1.000 40.99759 52 ASN F CA 1
ATOM 9177 C C . ASN F 1 52 ? -32.42600 -92.76700 -63.82100 1.000 46.24134 52 ASN F C 1
ATOM 9178 O O . ASN F 1 52 ? -31.43500 -92.47200 -63.13300 1.000 41.90978 52 ASN F O 1
ATOM 9183 N N . LEU F 1 53 ? -33.55200 -92.04600 -63.80600 1.000 37.27496 53 LEU F N 1
ATOM 9184 C CA . LEU F 1 53 ? -33.66800 -90.81900 -63.03500 1.000 35.89955 53 LEU F CA 1
ATOM 9185 C C . LEU F 1 53 ? -34.75600 -90.84600 -61.98500 1.000 36.83825 53 LEU F C 1
ATOM 9186 O O . LEU F 1 53 ? -34.68100 -90.05800 -61.03900 1.000 38.10401 53 LEU F O 1
ATOM 9191 N N . TRP F 1 54 ? -35.75700 -91.71500 -62.11200 1.000 39.34004 54 TRP F N 1
ATOM 9192 C CA . TRP F 1 54 ? -36.94500 -91.62700 -61.27000 1.000 38.41285 54 TRP F CA 1
ATOM 9193 C C . TRP F 1 54 ? -37.62300 -92.98900 -61.18800 1.000 35.78397 54 TRP F C 1
ATOM 9194 O O . TRP F 1 54 ? -37.87200 -93.61900 -62.21700 1.000 39.86417 54 TRP F O 1
ATOM 9205 N N . ARG F 1 55 ? -37.93600 -93.42700 -59.97200 1.000 51.82038 55 ARG F N 1
ATOM 9206 C CA . ARG F 1 55 ? -38.51900 -94.74100 -59.74100 1.000 60.21871 55 ARG F CA 1
ATOM 9207 C C . ARG F 1 55 ? -39.95300 -94.67100 -59.23200 1.000 59.92502 55 ARG F C 1
ATOM 9208 O O . ARG F 1 55 ? -40.52800 -95.71200 -58.89000 1.000 64.29353 55 ARG F O 1
ATOM 9216 N N . GLY F 1 56 ? -40.53600 -93.48600 -59.15000 1.000 40.76973 56 GLY F N 1
ATOM 9217 C CA . GLY F 1 56 ? -41.91700 -93.35600 -58.74100 1.000 39.72082 56 GLY F CA 1
ATOM 9218 C C . GLY F 1 56 ? -42.08100 -92.88800 -57.30700 1.000 41.71424 56 GLY F C 1
ATOM 9219 O O . GLY F 1 56 ? -41.14300 -92.44200 -56.63100 1.000 38.28951 56 GLY F O 1
ATOM 9220 N N . ALA F 1 57 ? -43.32700 -93.02100 -56.83600 1.000 39.09825 57 ALA F N 1
ATOM 9221 C CA . ALA F 1 57 ? -43.74700 -92.40900 -55.57800 1.000 41.16176 57 ALA F CA 1
ATOM 9222 C C . ALA F 1 57 ? -42.98900 -92.91300 -54.35300 1.000 40.36496 57 ALA F C 1
ATOM 9223 O O . ALA F 1 57 ? -43.12300 -92.29700 -53.29100 1.000 41.55312 57 ALA F O 1
ATOM 9225 N N . ARG F 1 58 ? -42.21000 -94.00100 -54.45200 1.000 51.09399 58 ARG F N 1
ATOM 9226 C CA . ARG F 1 58 ? -41.42600 -94.42500 -53.29200 1.000 59.17615 58 ARG F CA 1
ATOM 9227 C C . ARG F 1 58 ? -40.37400 -93.38200 -52.92500 1.000 58.58382 58 ARG F C 1
ATOM 9228 O O . ARG F 1 58 ? -39.97300 -93.28000 -51.76000 1.000 56.34132 58 ARG F O 1
ATOM 9236 N N . GLN F 1 59 ? -39.92800 -92.59100 -53.89600 1.000 46.25991 59 GLN F N 1
ATOM 9237 C CA . GLN F 1 59 ? -38.95800 -91.54200 -53.62400 1.000 46.92910 59 GLN F CA 1
ATOM 9238 C C . GLN F 1 59 ? -39.58100 -90.26600 -53.07900 1.000 45.87933 59 GLN F C 1
ATOM 9239 O O . GLN F 1 59 ? -38.83800 -89.34500 -52.72400 1.000 48.09942 59 GLN F O 1
ATOM 9245 N N . GLY F 1 60 ? -40.90600 -90.17400 -53.02300 1.000 43.48688 60 GLY F N 1
ATOM 9246 C CA . GLY F 1 60 ? -41.56700 -88.98100 -52.54800 1.000 45.46528 60 GLY F CA 1
ATOM 9247 C C . GLY F 1 60 ? -42.08300 -89.15900 -51.13200 1.000 44.04934 60 GLY F C 1
ATOM 9248 O O . GLY F 1 60 ? -42.13500 -90.25400 -50.58700 1.000 47.23319 60 GLY F O 1
ATOM 9249 N N . VAL F 1 61 ? -42.47600 -88.05000 -50.52400 1.000 41.88874 61 VAL F N 1
ATOM 9250 C CA . VAL F 1 61 ? -43.07900 -88.10300 -49.20000 1.000 48.23153 61 VAL F CA 1
ATOM 9251 C C . VAL F 1 61 ? -44.49400 -87.55300 -49.32200 1.000 45.07970 61 VAL F C 1
ATOM 9252 O O . VAL F 1 61 ? -44.69400 -86.39500 -49.71600 1.000 46.74355 61 VAL F O 1
ATOM 9256 N N . GLY F 1 62 ? -45.47200 -88.42000 -49.06800 1.000 51.77618 62 GLY F N 1
ATOM 9257 C CA . GLY F 1 62 ? -46.87300 -88.07300 -49.22200 1.000 46.57901 62 GLY F CA 1
ATOM 9258 C C . GLY F 1 62 ? -47.24700 -87.79500 -50.65800 1.000 54.07384 62 GLY F C 1
ATOM 9259 O O . GLY F 1 62 ? -48.01400 -86.86200 -50.92300 1.000 49.61087 62 GLY F O 1
ATOM 9260 N N . MET F 1 63 ? -46.72200 -88.58100 -51.59800 1.000 41.95388 63 MET F N 1
ATOM 9261 C CA . MET F 1 63 ? -46.80600 -88.24700 -53.01300 1.000 39.99626 63 MET F CA 1
ATOM 9262 C C . MET F 1 63 ? -47.74600 -89.21100 -53.72500 1.000 38.66523 63 MET F C 1
ATOM 9263 O O . MET F 1 63 ? -47.55600 -90.43200 -53.65700 1.000 43.88548 63 MET F O 1
ATOM 9268 N N . ASP F 1 64 ? -48.74200 -88.65600 -54.41800 1.000 52.27582 64 ASP F N 1
ATOM 9269 C CA . ASP F 1 64 ? -49.67200 -89.43200 -55.23200 1.000 49.21266 64 ASP F CA 1
ATOM 9270 C C . ASP F 1 64 ? -48.95600 -90.11200 -56.39000 1.000 49.01869 64 ASP F C 1
ATOM 9271 O O . ASP F 1 64 ? -47.88500 -89.69100 -56.83800 1.000 51.30397 64 ASP F O 1
ATOM 9276 N N . ARG F 1 65 ? -49.61200 -91.13300 -56.93300 1.000 36.54312 65 ARG F N 1
ATOM 9277 C CA . ARG F 1 65 ? -49.09700 -91.78100 -58.12800 1.000 36.75292 65 ARG F CA 1
ATOM 9278 C C . ARG F 1 65 ? -49.12600 -90.84800 -59.34200 1.000 40.01815 65 ARG F C 1
ATOM 9279 O O . ARG F 1 65 ? -48.22200 -90.90100 -60.18300 1.000 38.60918 65 ARG F O 1
ATOM 9287 N N . ALA F 1 66 ? -50.13900 -89.97600 -59.44700 1.000 39.17220 66 ALA F N 1
ATOM 9288 C CA . ALA F 1 66 ? -50.20000 -89.05300 -60.57900 1.000 37.55709 66 ALA F CA 1
ATOM 9289 C C . ALA F 1 66 ? -49.07000 -88.02900 -60.53400 1.000 40.00793 66 ALA F C 1
ATOM 9290 O O . ALA F 1 66 ? -48.47000 -87.71100 -61.57200 1.000 38.37069 66 ALA F O 1
ATOM 9292 N N . THR F 1 67 ? -48.77300 -87.48700 -59.34900 1.000 38.62581 67 THR F N 1
ATOM 9293 C CA . THR F 1 67 ? -47.65000 -86.56400 -59.23900 1.000 35.11770 67 THR F CA 1
ATOM 9294 C C . THR F 1 67 ? -46.35200 -87.26100 -59.62300 1.000 40.77159 67 THR F C 1
ATOM 9295 O O . THR F 1 67 ? -45.56300 -86.74500 -60.42900 1.000 41.35306 67 THR F O 1
ATOM 9299 N N . ALA F 1 68 ? -46.13300 -88.45900 -59.08000 1.000 34.07505 68 ALA F N 1
ATOM 9300 C CA . ALA F 1 68 ? -44.93700 -89.21800 -59.41400 1.000 32.76105 68 ALA F CA 1
ATOM 9301 C C . ALA F 1 68 ? -44.84600 -89.45600 -60.91100 1.000 34.26771 68 ALA F C 1
ATOM 9302 O O . ALA F 1 68 ? -43.75700 -89.35900 -61.49800 1.000 34.34507 68 ALA F O 1
ATOM 9304 N N . ASP F 1 69 ? -45.98500 -89.73800 -61.55200 1.000 35.03511 69 ASP F N 1
ATOM 9305 C CA . ASP F 1 69 ? -45.96600 -90.01100 -62.98400 1.000 32.92494 69 ASP F CA 1
ATOM 9306 C C . ASP F 1 69 ? -45.60900 -88.75900 -63.78100 1.000 39.42993 69 ASP F C 1
ATOM 9307 O O . ASP F 1 69 ? -44.89400 -88.84700 -64.78700 1.000 36.23839 69 ASP F O 1
ATOM 9312 N N . TYR F 1 70 ? -46.08600 -87.57800 -63.34400 1.000 34.94397 70 TYR F N 1
ATOM 9313 C CA . TYR F 1 70 ? -45.70500 -86.33500 -64.01400 1.000 36.93818 70 TYR F CA 1
ATOM 9314 C C . TYR F 1 70 ? -44.21100 -86.07100 -63.85500 1.000 40.18428 70 TYR F C 1
ATOM 9315 O O . TYR F 1 70 ? -43.54100 -85.61300 -64.79400 1.000 36.27479 70 TYR F O 1
ATOM 9324 N N . ILE F 1 71 ? -43.67200 -86.33900 -62.66300 1.000 32.90243 71 ILE F N 1
ATOM 9325 C CA . ILE F 1 71 ? -42.23500 -86.21100 -62.46900 1.000 31.98876 71 ILE F CA 1
ATOM 9326 C C . ILE F 1 71 ? -41.49000 -87.15000 -63.41100 1.000 34.87460 71 ILE F C 1
ATOM 9327 O O . ILE F 1 71 ? -40.48400 -86.76600 -64.02500 1.000 35.92219 71 ILE F O 1
ATOM 9332 N N . GLY F 1 72 ? -41.97800 -88.38900 -63.56000 1.000 31.84512 72 GLY F N 1
ATOM 9333 C CA . GLY F 1 72 ? -41.34300 -89.31000 -64.49500 1.000 32.73424 72 GLY F CA 1
ATOM 9334 C C . GLY F 1 72 ? -41.39900 -88.80800 -65.92700 1.000 35.21438 72 GLY F C 1
ATOM 9335 O O . GLY F 1 72 ? -40.43100 -88.92900 -66.67900 1.000 36.03676 72 GLY F O 1
ATOM 9336 N N . MET F 1 73 ? -42.52700 -88.21200 -66.31400 1.000 38.78204 73 MET F N 1
ATOM 9337 C CA . MET F 1 73 ? -42.66900 -87.66500 -67.65800 1.000 37.19499 73 MET F CA 1
ATOM 9338 C C . MET F 1 73 ? -41.60200 -86.61500 -67.94200 1.000 37.87645 73 MET F C 1
ATOM 9339 O O . MET F 1 73 ? -40.98700 -86.61100 -69.01500 1.000 40.90879 73 MET F O 1
ATOM 9344 N N . LEU F 1 74 ? -41.35500 -85.72300 -66.98700 1.000 34.44364 74 LEU F N 1
ATOM 9345 C CA . LEU F 1 74 ? -40.27300 -84.76000 -67.15400 1.000 36.31264 74 LEU F CA 1
ATOM 9346 C C . LEU F 1 74 ? -38.92900 -85.46000 -67.33600 1.000 34.96467 74 LEU F C 1
ATOM 9347 O O . LEU F 1 74 ? -38.11200 -85.04600 -68.16800 1.000 34.75044 74 LEU F O 1
ATOM 9352 N N . ALA F 1 75 ? -38.68400 -86.52600 -66.56600 1.000 38.80078 75 ALA F N 1
ATOM 9353 C CA . ALA F 1 75 ? -37.42300 -87.25700 -66.68600 1.000 35.96111 75 ALA F CA 1
ATOM 9354 C C . ALA F 1 75 ? -37.23600 -87.82300 -68.09300 1.000 38.96096 75 ALA F C 1
ATOM 9355 O O . ALA F 1 75 ? -36.13600 -87.74000 -68.65300 1.000 35.65539 75 ALA F O 1
ATOM 9357 N N . THR F 1 76 ? -38.30100 -88.36800 -68.70200 1.000 31.25304 76 THR F N 1
ATOM 9358 C CA . THR F 1 76 ? -38.16300 -88.87900 -70.06800 1.000 35.52147 76 THR F CA 1
ATOM 9359 C C . THR F 1 76 ? -37.77300 -87.77800 -71.05100 1.000 36.71558 76 THR F C 1
ATOM 9360 O O . THR F 1 76 ? -37.04600 -88.03900 -72.01500 1.000 36.49852 76 THR F O 1
ATOM 9364 N N . ILE F 1 77 ? -38.25800 -86.55000 -70.85100 1.000 34.31265 77 ILE F N 1
ATOM 9365 C CA . ILE F 1 77 ? -37.86100 -85.47800 -71.75800 1.000 32.51160 77 ILE F CA 1
ATOM 9366 C C . ILE F 1 77 ? -36.38300 -85.15900 -71.58200 1.000 34.09393 77 ILE F C 1
ATOM 9367 O O . ILE F 1 77 ? -35.66800 -84.88900 -72.56000 1.000 34.51053 77 ILE F O 1
ATOM 9372 N N . MET F 1 78 ? -35.89900 -85.20100 -70.33600 1.000 38.75426 78 MET F N 1
ATOM 9373 C CA . MET F 1 78 ? -34.46900 -85.03800 -70.07500 1.000 38.68916 78 MET F CA 1
ATOM 9374 C C . MET F 1 78 ? -33.67000 -86.07000 -70.86300 1.000 38.12632 78 MET F C 1
ATOM 9375 O O . MET F 1 78 ? -32.71500 -85.73000 -71.57100 1.000 40.42994 78 MET F O 1
ATOM 9380 N N . ASN F 1 79 ? -34.10000 -87.33600 -70.79600 1.000 34.32869 79 ASN F N 1
ATOM 9381 C CA . ASN F 1 79 ? -33.43900 -88.41400 -71.52200 1.000 35.41772 79 ASN F CA 1
ATOM 9382 C C . ASN F 1 79 ? -33.53900 -88.21700 -73.03200 1.000 38.04702 79 ASN F C 1
ATOM 9383 O O . ASN F 1 79 ? -32.55900 -88.44400 -73.75400 1.000 37.47617 79 ASN F O 1
ATOM 9388 N N . ALA F 1 80 ? -34.71300 -87.81700 -73.53700 1.000 37.37713 80 ALA F N 1
ATOM 9389 C CA . ALA F 1 80 ? -34.87100 -87.64700 -74.98200 1.000 35.80906 80 ALA F CA 1
ATOM 9390 C C . ALA F 1 80 ? -33.89100 -86.61400 -75.51400 1.000 37.00249 80 ALA F C 1
ATOM 9391 O O . ALA F 1 80 ? -33.27400 -86.80800 -76.56700 1.000 39.68687 80 ALA F O 1
ATOM 9393 N N . LEU F 1 81 ? -33.73000 -85.50400 -74.79400 1.000 42.15877 81 LEU F N 1
ATOM 9394 C CA . LEU F 1 81 ? -32.80100 -84.48000 -75.26000 1.000 45.31669 81 LEU F CA 1
ATOM 9395 C C . LEU F 1 81 ? -31.36600 -84.99700 -75.23800 1.000 42.15202 81 LEU F C 1
ATOM 9396 O O . LEU F 1 81 ? -30.58700 -84.72300 -76.16000 1.000 42.52900 81 LEU F O 1
ATOM 9401 N N . ALA F 1 82 ? -31.00800 -85.76900 -74.20600 1.000 39.48657 82 ALA F N 1
ATOM 9402 C CA . ALA F 1 82 ? -29.66200 -86.33000 -74.14000 1.000 39.05131 82 ALA F CA 1
ATOM 9403 C C . ALA F 1 82 ? -29.42800 -87.34400 -75.25600 1.000 40.88503 82 ALA F C 1
ATOM 9404 O O . ALA F 1 82 ? -28.35800 -87.35900 -75.87400 1.000 38.44555 82 ALA F O 1
ATOM 9406 N N . LEU F 1 83 ? -30.41800 -88.19400 -75.53900 1.000 37.77124 83 LEU F N 1
ATOM 9407 C CA . LEU F 1 83 ? -30.25700 -89.15200 -76.62200 1.000 31.36392 83 LEU F CA 1
ATOM 9408 C C . LEU F 1 83 ? -30.18600 -88.44100 -77.96100 1.000 37.98272 83 LEU F C 1
ATOM 9409 O O . LEU F 1 83 ? -29.41500 -88.84300 -78.84100 1.000 40.49263 83 LEU F O 1
ATOM 9414 N N . GLN F 1 84 ? -30.97300 -87.37200 -78.13400 1.000 45.82299 84 GLN F N 1
ATOM 9415 C CA . GLN F 1 84 ? -30.92800 -86.63600 -79.39400 1.000 43.10263 84 GLN F CA 1
ATOM 9416 C C . GLN F 1 84 ? -29.52400 -86.11200 -79.66900 1.000 45.52215 84 GLN F C 1
ATOM 9417 O O . GLN F 1 84 ? -29.02000 -86.22800 -80.79200 1.000 43.29654 84 GLN F O 1
ATOM 9423 N N . ASP F 1 85 ? -28.86000 -85.56800 -78.64500 1.000 48.00963 85 ASP F N 1
ATOM 9424 C CA . ASP F 1 85 ? -27.52700 -85.01800 -78.86000 1.000 50.10196 85 ASP F CA 1
ATOM 9425 C C . ASP F 1 85 ? -26.51600 -86.10900 -79.19200 1.000 49.11286 85 ASP F C 1
ATOM 9426 O O . ASP F 1 85 ? -25.63900 -85.90500 -80.04000 1.000 47.24986 85 ASP F O 1
ATOM 9431 N N . ALA F 1 86 ? -26.63300 -87.27200 -78.54300 1.000 45.21443 86 ALA F N 1
ATOM 9432 C CA . ALA F 1 86 ? -25.77900 -88.40800 -78.87000 1.000 41.99961 86 ALA F CA 1
ATOM 9433 C C . ALA F 1 86 ? -25.95500 -88.82000 -80.32400 1.000 44.54423 86 ALA F C 1
ATOM 9434 O O . ALA F 1 86 ? -24.98200 -88.90700 -81.07800 1.000 48.59587 86 ALA F O 1
ATOM 9436 N N . LEU F 1 87 ? -27.19700 -89.07100 -80.73500 1.000 45.77198 87 LEU F N 1
ATOM 9437 C CA . LEU F 1 87 ? -27.46100 -89.44400 -82.12000 1.000 47.60216 87 LEU F CA 1
ATOM 9438 C C . LEU F 1 87 ? -26.91800 -88.40200 -83.09100 1.000 48.90355 87 LEU F C 1
ATOM 9439 O O . LEU F 1 87 ? -26.23500 -88.74400 -84.06000 1.000 52.70680 87 LEU F O 1
ATOM 9444 N N . GLU F 1 88 ? -27.21900 -87.12400 -82.85700 1.000 54.77978 88 GLU F N 1
ATOM 9445 C CA . GLU F 1 88 ? -26.71100 -86.07500 -83.73900 1.000 55.33549 88 GLU F CA 1
ATOM 9446 C C . GLU F 1 88 ? -25.18500 -86.05800 -83.76700 1.000 55.91634 88 GLU F C 1
ATOM 9447 O O . GLU F 1 88 ? -24.58800 -85.74600 -84.80200 1.000 54.20702 88 GLU F O 1
ATOM 9453 N N . SER F 1 89 ? -24.54400 -86.39800 -82.64300 1.000 48.89377 89 SER F N 1
ATOM 9454 C CA . SER F 1 89 ? -23.08900 -86.53400 -82.60200 1.000 49.24694 89 SER F CA 1
ATOM 9455 C C . SER F 1 89 ? -22.57500 -87.57500 -83.58400 1.000 50.37944 89 SER F C 1
ATOM 9456 O O . SER F 1 89 ? -21.42300 -87.49400 -84.01200 1.000 52.89076 89 SER F O 1
ATOM 9459 N N . LEU F 1 90 ? -23.38000 -88.57900 -83.90800 1.000 49.11540 90 LEU F N 1
ATOM 9460 C CA . LEU F 1 90 ? -23.00700 -89.58900 -84.88700 1.000 49.10454 90 LEU F CA 1
ATOM 9461 C C . LEU F 1 90 ? -23.45700 -89.23500 -86.29300 1.000 45.95977 90 LEU F C 1
ATOM 9462 O O . LEU F 1 90 ? -23.36500 -90.08600 -87.18200 1.000 53.75031 90 LEU F O 1
ATOM 9467 N N . GLY F 1 91 ? -23.97500 -88.02800 -86.50800 1.000 47.17434 91 GLY F N 1
ATOM 9468 C CA . GLY F 1 91 ? -24.49400 -87.63400 -87.80700 1.000 42.46241 91 GLY F CA 1
ATOM 9469 C C . GLY F 1 91 ? -25.92500 -88.04400 -88.11800 1.000 46.33633 91 GLY F C 1
ATOM 9470 O O . GLY F 1 91 ? -26.39700 -87.76000 -89.22400 1.000 50.13223 91 GLY F O 1
ATOM 9471 N N . VAL F 1 92 ? -26.64000 -88.68200 -87.19200 1.000 47.90497 92 VAL F N 1
ATOM 9472 C CA . VAL F 1 92 ? -28.00500 -89.14700 -87.46500 1.000 48.07677 92 VAL F CA 1
ATOM 9473 C C . VAL F 1 92 ? -29.00500 -88.00600 -87.26700 1.000 49.78094 92 VAL F C 1
ATOM 9474 O O . VAL F 1 92 ? -29.10100 -87.46000 -86.16000 1.000 51.22583 92 VAL F O 1
ATOM 9478 N N . PRO F 1 93 ? -29.77800 -87.62100 -88.28600 1.000 51.90982 93 PRO F N 1
ATOM 9479 C CA . PRO F 1 93 ? -30.79300 -86.56200 -88.10100 1.000 50.95981 93 PRO F CA 1
ATOM 9480 C C . PRO F 1 93 ? -31.88100 -87.01500 -87.13900 1.000 53.90880 93 PRO F C 1
ATOM 9481 O O . PRO F 1 93 ? -32.51900 -88.05000 -87.35100 1.000 47.50741 93 PRO F O 1
ATOM 9485 N N . THR F 1 94 ? -32.10200 -86.22100 -86.08600 1.000 53.49622 94 THR F N 1
ATOM 9486 C CA . THR F 1 94 ? -32.99600 -86.60000 -85.00100 1.000 53.46757 94 THR F CA 1
ATOM 9487 C C . THR F 1 94 ? -33.88300 -85.42600 -84.59600 1.000 55.08663 94 THR F C 1
ATOM 9488 O O . THR F 1 94 ? -33.42100 -84.28400 -84.49600 1.000 50.47535 94 THR F O 1
ATOM 9492 N N . ARG F 1 95 ? -35.15900 -85.72300 -84.34900 1.000 52.68816 95 ARG F N 1
ATOM 9493 C CA . ARG F 1 95 ? -36.11600 -84.75500 -83.83900 1.000 46.74390 95 ARG F CA 1
ATOM 9494 C C . ARG F 1 95 ? -36.76100 -85.30500 -82.57500 1.000 49.56191 95 ARG F C 1
ATOM 9495 O O . ARG F 1 95 ? -37.01300 -86.50900 -82.46500 1.000 51.99547 95 ARG F O 1
ATOM 9503 N N . VAL F 1 96 ? -37.03000 -84.41700 -81.62400 1.000 42.88497 96 VAL F N 1
ATOM 9504 C CA . VAL F 1 96 ? -37.71400 -84.74800 -80.37600 1.000 39.51263 96 VAL F CA 1
ATOM 9505 C C . VAL F 1 96 ? -39.09300 -84.08800 -80.37100 1.000 43.00142 96 VAL F C 1
ATOM 9506 O O . VAL F 1 96 ? -39.21400 -82.88300 -80.63000 1.000 40.67033 96 VAL F O 1
ATOM 9510 N N . GLN F 1 97 ? -40.13000 -84.86500 -80.06900 1.000 40.58575 97 GLN F N 1
ATOM 9511 C CA . GLN F 1 97 ? -41.45600 -84.32200 -79.80000 1.000 38.06247 97 GLN F CA 1
ATOM 9512 C C . GLN F 1 97 ? -41.87100 -84.78200 -78.41600 1.000 41.73281 97 GLN F C 1
ATOM 9513 O O . GLN F 1 97 ? -41.68400 -85.95300 -78.07200 1.000 45.16735 97 GLN F O 1
ATOM 9519 N N . THR F 1 98 ? -42.40300 -83.86400 -77.61500 1.000 37.93073 98 THR F N 1
ATOM 9520 C CA . THR F 1 98 ? -42.77400 -84.16500 -76.23800 1.000 40.17996 98 THR F CA 1
ATOM 9521 C C . THR F 1 98 ? -44.28500 -84.08700 -76.06400 1.000 38.59166 98 THR F C 1
ATOM 9522 O O . THR F 1 98 ? -44.95800 -83.26000 -76.68400 1.000 38.33102 98 THR F O 1
ATOM 9526 N N . ALA F 1 99 ? -44.80700 -84.95600 -75.20100 1.000 40.77514 99 ALA F N 1
ATOM 9527 C CA . ALA F 1 99 ? -46.23800 -85.02800 -74.94400 1.000 37.31823 99 ALA F CA 1
ATOM 9528 C C . ALA F 1 99 ? -46.72500 -83.92400 -74.01200 1.000 41.39268 99 ALA F C 1
ATOM 9529 O O . ALA F 1 99 ? -47.92300 -83.64500 -73.98000 1.000 44.19800 99 ALA F O 1
ATOM 9531 N N . LEU F 1 100 ? -45.84200 -83.32200 -73.23300 1.000 43.85198 100 LEU F N 1
ATOM 9532 C CA . LEU F 1 100 ? -46.12100 -82.06000 -72.56900 1.000 42.29233 100 LEU F CA 1
ATOM 9533 C C . LEU F 1 100 ? -45.49800 -80.94600 -73.39500 1.000 43.97611 100 LEU F C 1
ATOM 9534 O O . LEU F 1 100 ? -44.38600 -81.09200 -73.91100 1.000 45.58457 100 LEU F O 1
ATOM 9539 N N . THR F 1 101 ? -46.21700 -79.84100 -73.53300 1.000 37.45304 101 THR F N 1
ATOM 9540 C CA . THR F 1 101 ? -45.78200 -78.77400 -74.41800 1.000 37.00556 101 THR F CA 1
ATOM 9541 C C . THR F 1 101 ? -44.79700 -77.87000 -73.69200 1.000 39.83599 101 THR F C 1
ATOM 9542 O O . THR F 1 101 ? -45.15200 -77.20600 -72.71000 1.000 41.96084 101 THR F O 1
ATOM 9546 N N . ILE F 1 102 ? -43.55300 -77.85700 -74.16500 1.000 45.81964 102 ILE F N 1
ATOM 9547 C CA . ILE F 1 102 ? -42.50900 -76.99800 -73.62300 1.000 43.29144 102 ILE F CA 1
ATOM 9548 C C . ILE F 1 102 ? -41.74600 -76.44400 -74.81100 1.000 46.21841 102 ILE F C 1
ATOM 9549 O O . ILE F 1 102 ? -40.66900 -76.94900 -75.15800 1.000 51.36337 102 ILE F O 1
ATOM 9554 N N . THR F 1 103 ? -42.29700 -75.39800 -75.43400 1.000 53.07746 103 THR F N 1
ATOM 9555 C CA . THR F 1 103 ? -41.89200 -75.01500 -76.78400 1.000 54.48225 103 THR F CA 1
ATOM 9556 C C . THR F 1 103 ? -40.42300 -74.62900 -76.87000 1.000 52.50406 103 THR F C 1
ATOM 9557 O O . THR F 1 103 ? -39.79300 -74.85600 -77.90900 1.000 52.56017 103 THR F O 1
ATOM 9561 N N . GLN F 1 104 ? -39.86400 -74.04100 -75.80400 1.000 51.37862 104 GLN F N 1
ATOM 9562 C CA . GLN F 1 104 ? -38.45700 -73.64100 -75.82000 1.000 52.56276 104 GLN F CA 1
ATOM 9563 C C . GLN F 1 104 ? -37.52600 -74.84600 -75.86500 1.000 52.33614 104 GLN F C 1
ATOM 9564 O O . GLN F 1 104 ? -36.39200 -74.74100 -76.35000 1.000 51.52486 104 GLN F O 1
ATOM 9570 N N . VAL F 1 105 ? -37.99200 -75.99100 -75.38300 1.000 47.73489 105 VAL F N 1
ATOM 9571 C CA . VAL F 1 105 ? -37.14300 -77.15700 -75.17900 1.000 48.41278 105 VAL F CA 1
ATOM 9572 C C . VAL F 1 105 ? -37.21700 -78.11000 -76.36300 1.000 47.23160 105 VAL F C 1
ATOM 9573 O O . VAL F 1 105 ? -36.19900 -78.64100 -76.81600 1.000 48.64782 105 VAL F O 1
ATOM 9577 N N . ALA F 1 106 ? -38.41300 -78.33800 -76.88800 1.000 43.20862 106 ALA F N 1
ATOM 9578 C CA . ALA F 1 106 ? -38.58100 -79.30400 -77.96100 1.000 41.12605 106 ALA F CA 1
ATOM 9579 C C . ALA F 1 106 ? -39.89400 -78.98100 -78.64600 1.000 38.23611 106 ALA F C 1
ATOM 9580 O O . ALA F 1 106 ? -40.73100 -78.26600 -78.09400 1.000 46.27489 106 ALA F O 1
ATOM 9582 N N . GLU F 1 107 ? -40.07300 -79.50900 -79.83200 1.000 41.84247 107 GLU F N 1
ATOM 9583 C CA . GLU F 1 107 ? -41.38500 -79.27300 -80.40500 1.000 43.90583 107 GLU F CA 1
ATOM 9584 C C . GLU F 1 107 ? -42.43300 -80.18400 -79.74500 1.000 44.27773 107 GLU F C 1
ATOM 9585 O O . GLU F 1 107 ? -42.10200 -81.24000 -79.20500 1.000 43.23944 107 GLU F O 1
ATOM 9591 N N . PRO F 1 108 ? -43.69900 -79.76800 -79.71300 1.000 43.88701 108 PRO F N 1
ATOM 9592 C CA . PRO F 1 108 ? -44.74100 -80.61800 -79.11200 1.000 42.17102 108 PRO F CA 1
ATOM 9593 C C . PRO F 1 108 ? -45.08200 -81.79600 -80.01200 1.000 39.34873 108 PRO F C 1
ATOM 9594 O O . PRO F 1 108 ? -44.81400 -81.78300 -81.21400 1.000 40.63831 108 PRO F O 1
ATOM 9598 N N . TYR F 1 109 ? -45.69100 -82.82500 -79.41700 1.000 37.73434 109 TYR F N 1
ATOM 9599 C CA . TYR F 1 109 ? -46.18500 -83.93600 -80.22000 1.000 42.77010 109 TYR F CA 1
ATOM 9600 C C . TYR F 1 109 ? -47.29300 -83.44900 -81.14800 1.000 49.10078 109 TYR F C 1
ATOM 9601 O O . TYR F 1 109 ? -48.33400 -82.96000 -80.69000 1.000 46.20056 109 TYR F O 1
ATOM 9610 N N . ILE F 1 110 ? -47.06200 -83.58000 -82.45200 1.000 43.01274 110 ILE F N 1
ATOM 9611 C CA . ILE F 1 110 ? -48.03900 -83.24500 -83.47300 1.000 40.90214 110 ILE F CA 1
ATOM 9612 C C . ILE F 1 110 ? -47.95400 -84.33100 -84.53200 1.000 45.50761 110 ILE F C 1
ATOM 9613 O O . ILE F 1 110 ? -46.91100 -84.48700 -85.17700 1.000 42.25064 110 ILE F O 1
ATOM 9618 N N . ARG F 1 111 ? -49.05000 -85.06600 -84.72100 1.000 50.58257 111 ARG F N 1
ATOM 9619 C CA . ARG F 1 111 ? -49.01600 -86.24800 -85.56800 1.000 48.85163 111 ARG F CA 1
ATOM 9620 C C . ARG F 1 111 ? -48.50900 -85.92500 -86.97300 1.000 50.22378 111 ARG F C 1
ATOM 9621 O O . ARG F 1 111 ? -47.64100 -86.62400 -87.50600 1.000 52.15039 111 ARG F O 1
ATOM 9629 N N . ARG F 1 112 ? -49.02400 -84.85700 -87.58300 1.000 50.10280 112 ARG F N 1
ATOM 9630 C CA . ARG F 1 112 ? -48.64600 -84.54900 -88.95900 1.000 46.87826 112 ARG F CA 1
ATOM 9631 C C . ARG F 1 112 ? -47.16000 -84.22100 -89.08400 1.000 50.04589 112 ARG F C 1
ATOM 9632 O O . ARG F 1 112 ? -46.50600 -84.65900 -90.03700 1.000 50.44434 112 ARG F O 1
ATOM 9640 N N . ARG F 1 113 ? -46.60600 -83.44400 -88.14300 1.000 53.04556 113 ARG F N 1
ATOM 9641 C CA . ARG F 1 113 ? -45.17000 -83.15700 -88.18300 1.000 54.32979 113 ARG F CA 1
ATOM 9642 C C . ARG F 1 113 ? -44.34500 -84.42400 -87.95500 1.000 55.17178 113 ARG F C 1
ATOM 9643 O O . ARG F 1 113 ? -43.31900 -84.63600 -88.61300 1.000 50.78453 113 ARG F O 1
ATOM 9651 N N . ALA F 1 114 ? -44.78400 -85.27900 -87.02800 1.000 45.97808 114 ALA F N 1
ATOM 9652 C CA . ALA F 1 114 ? -44.05300 -86.51000 -86.75700 1.000 43.48893 114 ALA F CA 1
ATOM 9653 C C . ALA F 1 114 ? -43.99300 -87.39200 -87.99300 1.000 44.61263 114 ALA F C 1
ATOM 9654 O O . ALA F 1 114 ? -42.96900 -88.03300 -88.25400 1.000 45.91315 114 ALA F O 1
ATOM 9656 N N . LEU F 1 115 ? -45.08100 -87.43000 -88.77400 1.000 44.94015 115 LEU F N 1
ATOM 9657 C CA . LEU F 1 115 ? -45.07100 -88.19700 -90.01400 1.000 42.58555 115 LEU F CA 1
ATOM 9658 C C . LEU F 1 115 ? -44.13600 -87.57500 -91.05100 1.000 46.88202 115 LEU F C 1
ATOM 9659 O O . LEU F 1 115 ? -43.44000 -88.29600 -91.77100 1.000 47.79208 115 LEU F O 1
ATOM 9664 N N . ARG F 1 116 ? -44.09000 -86.24500 -91.14800 1.000 50.94389 116 ARG F N 1
ATOM 9665 C CA . ARG F 1 116 ? -43.17400 -85.64100 -92.11400 1.000 54.28872 116 ARG F CA 1
ATOM 9666 C C . ARG F 1 116 ? -41.72000 -85.90200 -91.73000 1.000 53.61692 116 ARG F C 1
ATOM 9667 O O . ARG F 1 116 ? -40.87100 -86.11400 -92.60500 1.000 56.10918 116 ARG F O 1
ATOM 9669 N N . HIS F 1 117 ? -41.40900 -85.89900 -90.43200 1.000 51.27699 117 HIS F N 1
ATOM 9670 C CA . HIS F 1 117 ? -40.02900 -86.14200 -90.02300 1.000 51.63648 117 HIS F CA 1
ATOM 9671 C C . HIS F 1 117 ? -39.58900 -87.54400 -90.40900 1.000 56.02669 117 HIS F C 1
ATOM 9672 O O . HIS F 1 117 ? -38.44200 -87.75100 -90.83000 1.000 55.91998 117 HIS F O 1
ATOM 9679 N N . LEU F 1 118 ? -40.48400 -88.52500 -90.24100 1.000 52.66258 118 LEU F N 1
ATOM 9680 C CA . LEU F 1 118 ? -40.14400 -89.90600 -90.54900 1.000 49.40785 118 LEU F CA 1
ATOM 9681 C C . LEU F 1 118 ? -39.93800 -90.08000 -92.04800 1.000 57.28476 118 LEU F C 1
ATOM 9682 O O . LEU F 1 118 ? -38.95800 -90.70000 -92.48800 1.000 55.63333 118 LEU F O 1
ATOM 9687 N N . GLU F 1 119 ? -40.84500 -89.50600 -92.84500 1.000 59.02331 119 GLU F N 1
ATOM 9688 C CA . GLU F 1 119 ? -40.73400 -89.58900 -94.29400 1.000 62.16139 119 GLU F CA 1
ATOM 9689 C C . GLU F 1 119 ? -39.44400 -88.94700 -94.78500 1.000 64.96782 119 GLU F C 1
ATOM 9690 O O . GLU F 1 119 ? -38.84200 -89.41600 -95.75800 1.000 68.52645 119 GLU F O 1
ATOM 9696 N N . LYS F 1 120 ? -39.00400 -87.87500 -94.13100 1.000 55.20591 120 LYS F N 1
ATOM 9697 C CA . LYS F 1 120 ? -37.73100 -87.24700 -94.45500 1.000 53.03662 120 LYS F CA 1
ATOM 9698 C C . LYS F 1 120 ? -36.53900 -87.97300 -93.83000 1.000 52.59724 120 LYS F C 1
ATOM 9699 O O . LYS F 1 120 ? -35.44900 -87.39500 -93.75900 1.000 54.68863 120 LYS F O 1
ATOM 9705 N N . GLU F 1 121 ? -36.73400 -89.21000 -93.36600 1.000 65.02737 121 GLU F N 1
ATOM 9706 C CA . GLU F 1 121 ? -35.65800 -90.09200 -92.90600 1.000 64.30320 121 GLU F CA 1
ATOM 9707 C C . GLU F 1 121 ? -35.00800 -89.61200 -91.61100 1.000 61.80061 121 GLU F C 1
ATOM 9708 O O . GLU F 1 121 ? -33.82500 -89.86600 -91.37500 1.000 62.99533 121 GLU F O 1
ATOM 9714 N N . ARG F 1 122 ? -35.76800 -88.94400 -90.75100 1.000 55.78157 122 ARG F N 1
ATOM 9715 C CA . ARG F 1 122 ? -35.27700 -88.52900 -89.44500 1.000 53.57319 122 ARG F CA 1
ATOM 9716 C C . ARG F 1 122 ? -35.76800 -89.49000 -88.37300 1.000 48.45430 122 ARG F C 1
ATOM 9717 O O . ARG F 1 122 ? -36.86500 -90.04300 -88.46100 1.000 51.74638 122 ARG F O 1
ATOM 9725 N N . ILE F 1 123 ? -34.93700 -89.70100 -87.36600 1.000 45.67406 123 ILE F N 1
ATOM 9726 C CA . ILE F 1 123 ? -35.38500 -90.37600 -86.15400 1.000 47.12655 123 ILE F CA 1
ATOM 9727 C C . ILE F 1 123 ? -36.23700 -89.40700 -85.34400 1.000 48.06602 123 ILE F C 1
ATOM 9728 O O . ILE F 1 123 ? -35.84200 -88.25700 -85.11400 1.000 50.00028 123 ILE F O 1
ATOM 9733 N N . VAL F 1 124 ? -37.41600 -89.85800 -84.92700 1.000 44.22922 124 VAL F N 1
ATOM 9734 C CA . VAL F 1 124 ? -38.28700 -89.09400 -84.04400 1.000 39.40354 124 VAL F CA 1
ATOM 9735 C C . VAL F 1 124 ? -38.26000 -89.75700 -82.67300 1.000 42.99024 124 VAL F C 1
ATOM 9736 O O . VAL F 1 124 ? -38.64000 -90.93000 -82.53600 1.000 43.31801 124 VAL F O 1
ATOM 9740 N N . ILE F 1 125 ? -37.80400 -89.01900 -81.66100 1.000 36.91204 125 ILE F N 1
ATOM 9741 C CA . ILE F 1 125 ? -37.80700 -89.49300 -80.28200 1.000 36.76265 125 ILE F CA 1
ATOM 9742 C C . ILE F 1 125 ? -38.98200 -88.85500 -79.56100 1.000 38.46226 125 ILE F C 1
ATOM 9743 O O . ILE F 1 125 ? -39.11300 -87.62400 -79.54300 1.000 39.55881 125 ILE F O 1
ATOM 9748 N N . PHE F 1 126 ? -39.82300 -89.68700 -78.95200 1.000 37.02705 126 PHE F N 1
ATOM 9749 C CA . PHE F 1 126 ? -41.01300 -89.23900 -78.24300 1.000 32.85641 126 PHE F CA 1
ATOM 9750 C C . PHE F 1 126 ? -40.73600 -89.21700 -76.74100 1.000 35.51592 126 PHE F C 1
ATOM 9751 O O . PHE F 1 126 ? -40.48000 -90.26700 -76.13800 1.000 38.32232 126 PHE F O 1
ATOM 9759 N N . GLY F 1 127 ? -40.78600 -88.02500 -76.13800 1.000 36.38429 127 GLY F N 1
ATOM 9760 C CA . GLY F 1 127 ? -40.65400 -87.90100 -74.69800 1.000 35.01456 127 GLY F CA 1
ATOM 9761 C C . GLY F 1 127 ? -41.91700 -87.44400 -73.99200 1.000 38.28014 127 GLY F C 1
ATOM 9762 O O . GLY F 1 127 ? -42.83800 -86.90900 -74.61800 1.000 41.75328 127 GLY F O 1
ATOM 9763 N N . GLY F 1 128 ? -41.96700 -87.61400 -72.67800 1.000 37.19443 128 GLY F N 1
ATOM 9764 C CA . GLY F 1 128 ? -43.13800 -87.24900 -71.91200 1.000 35.38578 128 GLY F CA 1
ATOM 9765 C C . GLY F 1 128 ? -44.22400 -88.29600 -71.89100 1.000 39.31253 128 GLY F C 1
ATOM 9766 O O . GLY F 1 128 ? -45.34600 -87.98300 -71.47800 1.000 40.03026 128 GLY F O 1
ATOM 9767 N N . GLY F 1 129 ? -43.93100 -89.52300 -72.32900 1.000 35.25737 129 GLY F N 1
ATOM 9768 C CA . GLY F 1 129 ? -44.94800 -90.55900 -72.36900 1.000 34.22791 129 GLY F CA 1
ATOM 9769 C C . GLY F 1 129 ? -46.12700 -90.13800 -73.21900 1.000 36.37665 129 GLY F C 1
ATOM 9770 O O . GLY F 1 129 ? -45.97200 -89.63700 -74.33800 1.000 36.50067 129 GLY F O 1
ATOM 9771 N N . THR F 1 130 ? -47.33100 -90.34300 -72.70100 1.000 43.22410 130 THR F N 1
ATOM 9772 C CA . THR F 1 130 ? -48.51800 -89.87900 -73.40100 1.000 41.88435 130 THR F CA 1
ATOM 9773 C C . THR F 1 130 ? -48.97800 -88.52300 -72.91400 1.000 42.48948 130 THR F C 1
ATOM 9774 O O . THR F 1 130 ? -49.89700 -87.94700 -73.50400 1.000 46.63667 130 THR F O 1
ATOM 9778 N N . GLY F 1 131 ? -48.35400 -87.99700 -71.86800 1.000 36.68264 131 GLY F N 1
ATOM 9779 C CA . GLY F 1 131 ? -48.87500 -86.84700 -71.17700 1.000 35.68869 131 GLY F CA 1
ATOM 9780 C C . GLY F 1 131 ? -49.86600 -87.17200 -70.08300 1.000 34.81905 131 GLY F C 1
ATOM 9781 O O . GLY F 1 131 ? -50.17200 -86.28700 -69.27300 1.000 35.67139 131 GLY F O 1
ATOM 9782 N N . ASN F 1 132 ? -50.36300 -88.42100 -70.02000 1.000 39.74699 132 ASN F N 1
ATOM 9783 C CA . ASN F 1 132 ? -51.32700 -88.86100 -69.02400 1.000 41.83196 132 ASN F CA 1
ATOM 9784 C C . ASN F 1 132 ? -50.66600 -89.70900 -67.95900 1.000 41.56704 132 ASN F C 1
ATOM 9785 O O . ASN F 1 132 ? -49.91000 -90.62800 -68.29100 1.000 45.85909 132 ASN F O 1
ATOM 9790 N N . PRO F 1 133 ? -50.92500 -89.44800 -66.68100 1.000 47.26263 133 PRO F N 1
ATOM 9791 C CA . PRO F 1 133 ? -50.52300 -90.40600 -65.64400 1.000 46.10432 133 PRO F CA 1
ATOM 9792 C C . PRO F 1 133 ? -51.25600 -91.72500 -65.84200 1.000 48.02819 133 PRO F C 1
ATOM 9793 O O . PRO F 1 133 ? -52.26000 -91.80100 -66.55400 1.000 46.05877 133 PRO F O 1
ATOM 9797 N N . PHE F 1 134 ? -50.73900 -92.77300 -65.18900 1.000 41.25466 134 PHE F N 1
ATOM 9798 C CA . PHE F 1 134 ? -51.25200 -94.14100 -65.29000 1.000 42.88910 134 PHE F CA 1
ATOM 9799 C C . PHE F 1 134 ? -51.02200 -94.77400 -66.66600 1.000 44.25192 134 PHE F C 1
ATOM 9800 O O . PHE F 1 134 ? -51.23500 -95.98100 -66.82200 1.000 45.78282 134 PHE F O 1
ATOM 9808 N N . PHE F 1 135 ? -50.58100 -93.99100 -67.66000 1.000 51.02333 135 PHE F N 1
ATOM 9809 C CA . PHE F 1 135 ? -50.12100 -94.50500 -68.95500 1.000 51.64032 135 PHE F CA 1
ATOM 9810 C C . PHE F 1 135 ? -48.59100 -94.61100 -68.93400 1.000 56.45599 135 PHE F C 1
ATOM 9811 O O . PHE F 1 135 ? -47.88600 -93.62200 -69.16300 1.000 55.47968 135 PHE F O 1
ATOM 9819 N N . SER F 1 136 ? -48.07700 -95.81500 -68.68200 1.000 46.28043 136 SER F N 1
ATOM 9820 C CA . SER F 1 136 ? -46.63900 -96.07300 -68.66000 1.000 44.83137 136 SER F CA 1
ATOM 9821 C C . SER F 1 136 ? -45.96100 -95.82900 -70.02100 1.000 46.75624 136 SER F C 1
ATOM 9822 O O . SER F 1 136 ? -46.59900 -95.63900 -71.06500 1.000 46.27006 136 SER F O 1
ATOM 9825 N N . THR F 1 137 ? -44.62600 -95.86800 -69.98900 1.000 41.62439 137 THR F N 1
ATOM 9826 C CA . THR F 1 137 ? -43.82200 -95.77600 -71.20700 1.000 40.08955 137 THR F CA 1
ATOM 9827 C C . THR F 1 137 ? -44.19000 -96.86800 -72.20800 1.000 44.45917 137 THR F C 1
ATOM 9828 O O . THR F 1 137 ? -44.22400 -96.61900 -73.42300 1.000 40.95321 137 THR F O 1
ATOM 9832 N N . ASP F 1 138 ? -44.45200 -98.08800 -71.71500 1.000 35.75283 138 ASP F N 1
ATOM 9833 C CA . ASP F 1 138 ? -44.95300 -99.16400 -72.56300 1.000 34.29834 138 ASP F CA 1
ATOM 9834 C C . ASP F 1 138 ? -46.18800 -98.71800 -73.33700 1.000 38.75748 138 ASP F C 1
ATOM 9835 O O . ASP F 1 138 ? -46.25000 -98.84000 -74.56600 1.000 39.29932 138 ASP F O 1
ATOM 9840 N N . THR F 1 139 ? -47.19100 -98.20500 -72.62700 1.000 36.38112 139 THR F N 1
ATOM 9841 C CA . THR F 1 139 ? -48.39500 -97.75700 -73.30500 1.000 37.27683 139 THR F CA 1
ATOM 9842 C C . THR F 1 139 ? -48.09300 -96.61200 -74.26200 1.000 40.58305 139 THR F C 1
ATOM 9843 O O . THR F 1 139 ? -48.69200 -96.52800 -75.34300 1.000 38.60233 139 THR F O 1
ATOM 9847 N N . ALA F 1 140 ? -47.14900 -95.73400 -73.89500 1.000 37.75042 140 ALA F N 1
ATOM 9848 C CA . ALA F 1 140 ? -46.76800 -94.64700 -74.79400 1.000 40.18184 140 ALA F CA 1
ATOM 9849 C C . ALA F 1 140 ? -46.16600 -95.19300 -76.08000 1.000 38.60194 140 ALA F C 1
ATOM 9850 O O . ALA F 1 140 ? -46.45600 -94.69600 -77.17800 1.000 39.64527 140 ALA F O 1
ATOM 9852 N N . ALA F 1 141 ? -45.32900 -96.22400 -75.96100 1.000 38.70098 141 ALA F N 1
ATOM 9853 C CA . ALA F 1 141 ? -44.75700 -96.86600 -77.13600 1.000 37.49608 141 ALA F CA 1
ATOM 9854 C C . ALA F 1 141 ? -45.84800 -97.43300 -78.02500 1.000 39.26569 141 ALA F C 1
ATOM 9855 O O . ALA F 1 141 ? -45.87000 -97.18500 -79.23900 1.000 37.44664 141 ALA F O 1
ATOM 9857 N N . ALA F 1 142 ? -46.77300 -98.19200 -77.43400 1.000 36.71783 142 ALA F N 1
ATOM 9858 C CA . ALA F 1 142 ? -47.89200 -98.71800 -78.21100 1.000 41.78761 142 ALA F CA 1
ATOM 9859 C C . ALA F 1 142 ? -48.65200 -97.59400 -78.90900 1.000 41.44172 142 ALA F C 1
ATOM 9860 O O . ALA F 1 142 ? -48.85000 -97.62600 -80.13200 1.000 40.81065 142 ALA F O 1
ATOM 9862 N N . LEU F 1 143 ? -49.05900 -96.57400 -78.14200 1.000 42.31912 143 LEU F N 1
ATOM 9863 C CA . LEU F 1 143 ? -49.85800 -95.48200 -78.69300 1.000 39.83175 143 LEU F CA 1
ATOM 9864 C C . LEU F 1 143 ? -49.11300 -94.76300 -79.80900 1.000 42.28817 143 LEU F C 1
ATOM 9865 O O . LEU F 1 143 ? -49.67100 -94.52000 -80.89000 1.000 36.68395 143 LEU F O 1
ATOM 9870 N N . ARG F 1 144 ? -47.83800 -94.42100 -79.56800 1.000 38.88406 144 ARG F N 1
ATOM 9871 C CA . ARG F 1 144 ? -47.08600 -93.70600 -80.59100 1.000 37.70921 144 ARG F CA 1
ATOM 9872 C C . ARG F 1 144 ? -46.87400 -94.56700 -81.83000 1.000 41.21658 144 ARG F C 1
ATOM 9873 O O . ARG F 1 144 ? -46.89400 -94.05000 -82.95900 1.000 39.22947 144 ARG F O 1
ATOM 9881 N N . ALA F 1 145 ? -46.70400 -95.87800 -81.64000 1.000 44.99844 145 ALA F N 1
ATOM 9882 C CA . ALA F 1 145 ? -46.57800 -96.78600 -82.77600 1.000 41.09603 145 ALA F CA 1
ATOM 9883 C C . ALA F 1 145 ? -47.79800 -96.70600 -83.67300 1.000 45.31321 145 ALA F C 1
ATOM 9884 O O . ALA F 1 145 ? -47.67100 -96.53300 -84.89300 1.000 43.45846 145 ALA F O 1
ATOM 9886 N N . LEU F 1 146 ? -48.99400 -96.85000 -83.08400 1.000 41.58066 146 LEU F N 1
ATOM 9887 C CA . LEU F 1 146 ? -50.22600 -96.70700 -83.85600 1.000 41.41961 146 LEU F CA 1
ATOM 9888 C C . LEU F 1 146 ? -50.29900 -95.34100 -84.51600 1.000 43.27991 146 LEU F C 1
ATOM 9889 O O . LEU F 1 146 ? -50.69400 -95.22900 -85.68100 1.000 46.66797 146 LEU F O 1
ATOM 9894 N N . GLU F 1 147 ? -49.89500 -94.29000 -83.79900 1.000 41.58765 147 GLU F N 1
ATOM 9895 C CA . GLU F 1 147 ? -50.07900 -92.94800 -84.33800 1.000 44.79582 147 GLU F CA 1
ATOM 9896 C C . GLU F 1 147 ? -49.21700 -92.71700 -85.57700 1.000 44.69472 147 GLU F C 1
ATOM 9897 O O . GLU F 1 147 ? -49.65900 -92.05800 -86.52300 1.000 47.27176 147 GLU F O 1
ATOM 9903 N N . VAL F 1 148 ? -47.99200 -93.24300 -85.60000 1.000 44.23595 148 VAL F N 1
ATOM 9904 C CA . VAL F 1 148 ? -47.08800 -93.00300 -86.72500 1.000 49.46959 148 VAL F CA 1
ATOM 9905 C C . VAL F 1 148 ? -47.15800 -94.12800 -87.76000 1.000 50.39225 148 VAL F C 1
ATOM 9906 O O . VAL F 1 148 ? -46.39800 -94.13100 -88.73800 1.000 49.17836 148 VAL F O 1
ATOM 9910 N N . GLY F 1 149 ? -48.06900 -95.07900 -87.57100 1.000 41.33060 149 GLY F N 1
ATOM 9911 C CA . GLY F 1 149 ? -48.19100 -96.16100 -88.52900 1.000 39.76373 149 GLY F CA 1
ATOM 9912 C C . GLY F 1 149 ? -47.02700 -97.13000 -88.53300 1.000 46.60378 149 GLY F C 1
ATOM 9913 O O . GLY F 1 149 ? -46.72400 -97.71100 -89.57400 1.000 45.25708 149 GLY F O 1
ATOM 9914 N N . ALA F 1 150 ? -46.34800 -97.30200 -87.40000 1.000 41.54987 150 ALA F N 1
ATOM 9915 C CA . ALA F 1 150 ? -45.28600 -98.29200 -87.31100 1.000 43.03460 150 ALA F CA 1
ATOM 9916 C C . ALA F 1 150 ? -45.85100 -99.69200 -87.51200 1.000 43.49261 150 ALA F C 1
ATOM 9917 O O . ALA F 1 150 ? -47.00600 -99.96700 -87.18300 1.000 42.95874 150 ALA F O 1
ATOM 9919 N N . GLU F 1 151 ? -45.01600 -100.59600 -88.03500 1.000 56.92261 151 GLU F N 1
ATOM 9920 C CA . GLU F 1 151 ? -45.46000 -101.95800 -88.31300 1.000 54.18200 151 GLU F CA 1
ATOM 9921 C C . GLU F 1 151 ? -45.29700 -102.90000 -87.13200 1.000 54.63673 151 GLU F C 1
ATOM 9922 O O . GLU F 1 151 ? -45.86900 -103.99300 -87.15200 1.000 57.71914 151 GLU F O 1
ATOM 9928 N N . VAL F 1 152 ? -44.55600 -102.49800 -86.10200 1.000 42.15989 152 VAL F N 1
ATOM 9929 C CA . VAL F 1 152 ? -44.26900 -103.35900 -84.96300 1.000 42.59708 152 VAL F CA 1
ATOM 9930 C C . VAL F 1 152 ? -43.73600 -102.46200 -83.85700 1.000 46.08894 152 VAL F C 1
ATOM 9931 O O . VAL F 1 152 ? -43.16200 -101.40000 -84.12800 1.000 47.56841 152 VAL F O 1
ATOM 9935 N N . VAL F 1 153 ? -43.95200 -102.87200 -82.60500 1.000 45.73064 153 VAL F N 1
ATOM 9936 C CA . VAL F 1 153 ? -43.30700 -102.24900 -81.45300 1.000 47.83344 153 VAL F CA 1
ATOM 9937 C C . VAL F 1 153 ? -42.16200 -103.13900 -81.01100 1.000 47.29114 153 VAL F C 1
ATOM 9938 O O . VAL F 1 153 ? -42.37200 -104.32000 -80.70100 1.000 50.88574 153 VAL F O 1
ATOM 9942 N N . LEU F 1 154 ? -40.96800 -102.57400 -80.93100 1.000 40.68007 154 LEU F N 1
ATOM 9943 C CA . LEU F 1 154 ? -39.79300 -103.31100 -80.48500 1.000 37.77351 154 LEU F CA 1
ATOM 9944 C C . LEU F 1 154 ? -39.51600 -102.94000 -79.03200 1.000 42.16440 154 LEU F C 1
ATOM 9945 O O . LEU F 1 154 ? -39.02000 -101.84700 -78.74900 1.000 45.68916 154 LEU F O 1
ATOM 9950 N N . MET F 1 155 ? -39.84600 -103.84100 -78.10100 1.000 48.41785 155 MET F N 1
ATOM 9951 C CA . MET F 1 155 ? -39.61100 -103.59100 -76.67300 1.000 49.55770 155 MET F CA 1
ATOM 9952 C C . MET F 1 155 ? -38.19500 -104.02000 -76.33100 1.000 51.40723 155 MET F C 1
ATOM 9953 O O . MET F 1 155 ? -37.94200 -105.17200 -75.97500 1.000 50.75093 155 MET F O 1
ATOM 9958 N N . ALA F 1 156 ? -37.25600 -103.08000 -76.42900 1.000 43.98363 156 ALA F N 1
ATOM 9959 C CA . ALA F 1 156 ? -35.92800 -103.33000 -75.88900 1.000 42.99901 156 ALA F CA 1
ATOM 9960 C C . ALA F 1 156 ? -36.05200 -103.46200 -74.38200 1.000 39.67999 156 ALA F C 1
ATOM 9961 O O . ALA F 1 156 ? -36.09300 -102.45900 -73.67200 1.000 49.25537 156 ALA F O 1
ATOM 9963 N N . LYS F 1 157 ? -36.12900 -104.68700 -73.88300 1.000 66.55315 157 LYS F N 1
ATOM 9964 C CA . LYS F 1 157 ? -36.25900 -104.90100 -72.45300 1.000 63.60226 157 LYS F CA 1
ATOM 9965 C C . LYS F 1 157 ? -34.88700 -104.95600 -71.79900 1.000 64.66314 157 LYS F C 1
ATOM 9966 O O . LYS F 1 157 ? -33.89700 -105.37400 -72.41100 1.000 64.77188 157 LYS F O 1
ATOM 9972 N N . ASN F 1 158 ? -34.84000 -104.49500 -70.55000 1.000 80.69524 158 ASN F N 1
ATOM 9973 C CA . ASN F 1 158 ? -33.62100 -104.50000 -69.75700 1.000 86.73362 158 ASN F CA 1
ATOM 9974 C C . ASN F 1 158 ? -33.37900 -105.88000 -69.16100 1.000 86.84459 158 ASN F C 1
ATOM 9975 O O . ASN F 1 158 ? -34.29900 -106.49100 -68.61000 1.000 86.91632 158 ASN F O 1
ATOM 9980 N N . LYS F 1 159 ? -32.12800 -106.36000 -69.26800 1.000 72.14623 159 LYS F N 1
ATOM 9981 C CA . LYS F 1 159 ? -31.67400 -107.64300 -68.71900 1.000 78.50452 159 LYS F CA 1
ATOM 9982 C C . LYS F 1 159 ? -32.15700 -108.88400 -69.47300 1.000 74.17425 159 LYS F C 1
ATOM 9983 O O . LYS F 1 159 ? -31.40000 -109.85100 -69.59200 1.000 76.96594 159 LYS F O 1
ATOM 9989 N N . VAL F 1 160 ? -33.40400 -108.89700 -69.95500 1.000 56.75177 160 VAL F N 1
ATOM 9990 C CA . VAL F 1 160 ? -34.00000 -110.08900 -70.55600 1.000 50.00442 160 VAL F CA 1
ATOM 9991 C C . VAL F 1 160 ? -33.92700 -109.99900 -72.07300 1.000 52.06298 160 VAL F C 1
ATOM 9992 O O . VAL F 1 160 ? -33.73100 -108.93000 -72.65800 1.000 55.49816 160 VAL F O 1
ATOM 9996 N N . ASP F 1 161 ? -34.08400 -111.15000 -72.72600 1.000 47.18604 161 ASP F N 1
ATOM 9997 C CA . ASP F 1 161 ? -34.01700 -111.22400 -74.18200 1.000 48.60189 161 ASP F CA 1
ATOM 9998 C C . ASP F 1 161 ? -35.28900 -111.79700 -74.78800 1.000 50.79925 161 ASP F C 1
ATOM 9999 O O . ASP F 1 161 ? -35.28100 -112.18200 -75.96500 1.000 47.28366 161 ASP F O 1
ATOM 10004 N N . GLY F 1 162 ? -36.35800 -111.89200 -74.00400 1.000 45.28035 162 GLY F N 1
ATOM 10005 C CA . GLY F 1 162 ? -37.63300 -112.35300 -74.51200 1.000 45.73569 162 GLY F CA 1
ATOM 10006 C C . GLY F 1 162 ? -38.64700 -112.37200 -73.39200 1.000 46.76563 162 GLY F C 1
ATOM 10007 O O . GLY F 1 162 ? -38.39800 -111.86000 -72.29900 1.000 44.47395 162 GLY F O 1
ATOM 10008 N N . VAL F 1 163 ? -39.80000 -112.97000 -73.66700 1.000 44.12917 163 VAL F N 1
ATOM 10009 C CA . VAL F 1 163 ? -40.81800 -113.14400 -72.64100 1.000 46.19593 163 VAL F CA 1
ATOM 10010 C C . VAL F 1 163 ? -40.66700 -114.53600 -72.05500 1.000 48.10908 163 VAL F C 1
ATOM 10011 O O . VAL F 1 163 ? -40.51800 -115.51800 -72.79100 1.000 46.63860 163 VAL F O 1
ATOM 10015 N N . TYR F 1 164 ? -40.70800 -114.62600 -70.73200 1.000 43.23818 164 TYR F N 1
ATOM 10016 C CA . TYR F 1 164 ? -40.48800 -115.88900 -70.05400 1.000 43.44892 164 TYR F CA 1
ATOM 10017 C C . TYR F 1 164 ? -41.73800 -116.28500 -69.28100 1.000 43.24022 164 TYR F C 1
ATOM 10018 O O . TYR F 1 164 ? -42.61800 -115.46100 -69.01900 1.000 43.46364 164 TYR F O 1
ATOM 10027 N N . SER F 1 165 ? -41.80800 -117.57600 -68.93900 1.000 48.33727 165 SER F N 1
ATOM 10028 C CA . SER F 1 165 ? -42.91000 -118.08900 -68.13800 1.000 44.13273 165 SER F CA 1
ATOM 10029 C C . SER F 1 165 ? -43.01900 -117.37400 -66.80600 1.000 46.46487 165 SER F C 1
ATOM 10030 O O . SER F 1 165 ? -44.06000 -117.45000 -66.14700 1.000 51.38082 165 SER F O 1
ATOM 10033 N N . ASP F 1 166 ? -41.96900 -116.67900 -66.40100 1.000 57.14691 166 ASP F N 1
ATOM 10034 C CA . ASP F 1 166 ? -41.91200 -116.04300 -65.09900 1.000 60.63795 166 ASP F CA 1
ATOM 10035 C C . ASP F 1 166 ? -40.83700 -114.97800 -65.18200 1.000 59.61217 166 ASP F C 1
ATOM 10036 O O . ASP F 1 166 ? -40.10100 -114.90300 -66.16900 1.000 56.03463 166 ASP F O 1
ATOM 10041 N N . ASP F 1 167 ? -40.76400 -114.14100 -64.14600 1.000 57.47861 167 ASP F N 1
ATOM 10042 C CA . ASP F 1 167 ? -39.68700 -113.16200 -64.06800 1.000 56.94601 167 ASP F CA 1
ATOM 10043 C C . ASP F 1 167 ? -38.37200 -113.92300 -64.01200 1.000 55.93592 167 ASP F C 1
ATOM 10044 O O . ASP F 1 167 ? -38.06100 -114.53200 -62.98300 1.000 53.47452 167 ASP F O 1
ATOM 10049 N N . PRO F 1 168 ? -37.58200 -113.92300 -65.08900 1.000 52.99014 168 PRO F N 1
ATOM 10050 C CA . PRO F 1 168 ? -36.34700 -114.72400 -65.08600 1.000 54.16152 168 PRO F CA 1
ATOM 10051 C C . PRO F 1 168 ? -35.33500 -114.26900 -64.04600 1.000 56.72285 168 PRO F C 1
ATOM 10052 O O . PRO F 1 168 ? -34.49300 -115.07700 -63.63500 1.000 56.46188 168 PRO F O 1
ATOM 10056 N N . ARG F 1 169 ? -35.39400 -113.01000 -63.60000 1.000 72.01370 169 ARG F N 1
ATOM 10057 C CA . ARG F 1 169 ? -34.49600 -112.55200 -62.54500 1.000 70.10167 169 ARG F CA 1
ATOM 10058 C C . ARG F 1 169 ? -34.88600 -113.10800 -61.18000 1.000 67.07091 169 ARG F C 1
ATOM 10059 O O . ARG F 1 169 ? -34.02400 -113.22700 -60.30900 1.000 77.22546 169 ARG F O 1
ATOM 10061 N N . LYS F 1 170 ? -36.15200 -113.47100 -60.97500 1.000 71.79530 170 LYS F N 1
ATOM 10062 C CA . LYS F 1 170 ? -36.59700 -114.05600 -59.71400 1.000 72.45894 170 LYS F CA 1
ATOM 10063 C C . LYS F 1 170 ? -36.74500 -115.57700 -59.75800 1.000 73.72868 170 LYS F C 1
ATOM 10064 O O . LYS F 1 170 ? -36.85500 -116.21000 -58.69800 1.000 70.84618 170 LYS F O 1
ATOM 10070 N N . ASN F 1 171 ? -36.72600 -116.17900 -60.94300 1.000 63.44562 171 ASN F N 1
ATOM 10071 C CA . ASN F 1 171 ? -37.00300 -117.60300 -61.09700 1.000 58.53978 171 ASN F CA 1
ATOM 10072 C C . ASN F 1 171 ? -36.03800 -118.16700 -62.12100 1.000 61.03261 171 ASN F C 1
ATOM 10073 O O . ASN F 1 171 ? -36.28200 -118.08400 -63.33200 1.000 61.14732 171 ASN F O 1
ATOM 10078 N N . PRO F 1 172 ? -34.92800 -118.76200 -61.67600 1.000 58.38185 172 PRO F N 1
ATOM 10079 C CA . PRO F 1 172 ? -33.96000 -119.31300 -62.63600 1.000 54.92351 172 PRO F CA 1
ATOM 10080 C C . PRO F 1 172 ? -34.52600 -120.45000 -63.48400 1.000 55.85618 172 PRO F C 1
ATOM 10081 O O . PRO F 1 172 ? -33.90600 -120.82500 -64.49000 1.000 56.34284 172 PRO F O 1
ATOM 10085 N N . GLU F 1 173 ? -35.68800 -120.99000 -63.12800 1.000 67.91006 173 GLU F N 1
ATOM 10086 C CA . GLU F 1 173 ? -36.33200 -122.06200 -63.87300 1.000 65.29816 173 GLU F CA 1
ATOM 10087 C C . GLU F 1 173 ? -37.29500 -121.54500 -64.94400 1.000 65.15785 173 GLU F C 1
ATOM 10088 O O . GLU F 1 173 ? -37.96800 -122.34900 -65.59600 1.000 61.44017 173 GLU F O 1
ATOM 10094 N N . ALA F 1 174 ? -37.36900 -120.23200 -65.14600 1.000 52.87680 174 ALA F N 1
ATOM 10095 C CA . ALA F 1 174 ? -38.24700 -119.67500 -66.16500 1.000 50.60627 174 ALA F CA 1
ATOM 10096 C C . ALA F 1 174 ? -37.86700 -120.18800 -67.55000 1.000 53.89170 174 ALA F C 1
ATOM 10097 O O . ALA F 1 174 ? -36.70600 -120.50800 -67.82100 1.000 55.05255 174 ALA F O 1
ATOM 10099 N N . VAL F 1 175 ? -38.86300 -120.26200 -68.43500 1.000 59.13365 175 VAL F N 1
ATOM 10100 C CA . VAL F 1 175 ? -38.68500 -120.75900 -69.79600 1.000 60.00605 175 VAL F CA 1
ATOM 10101 C C . VAL F 1 175 ? -39.09900 -119.67400 -70.77600 1.000 57.62988 175 VAL F C 1
ATOM 10102 O O . VAL F 1 175 ? -40.14600 -119.04200 -70.59900 1.000 59.76809 175 VAL F O 1
ATOM 10106 N N . ARG F 1 176 ? -38.27900 -119.46600 -71.80300 1.000 46.38527 176 ARG F N 1
ATOM 10107 C CA . ARG F 1 176 ? -38.53200 -118.44200 -72.80700 1.000 49.64602 176 ARG F CA 1
ATOM 10108 C C . ARG F 1 176 ? -39.54100 -118.93200 -73.84200 1.000 53.52319 176 ARG F C 1
ATOM 10109 O O . ARG F 1 176 ? -39.54400 -120.10700 -74.21800 1.000 53.71244 176 ARG F O 1
ATOM 10117 N N . PHE F 1 177 ? -40.40600 -118.02100 -74.29600 1.000 53.13620 177 PHE F N 1
ATOM 10118 C CA . PHE F 1 177 ? -41.36700 -118.29200 -75.36000 1.000 47.31242 177 PHE F CA 1
ATOM 10119 C C . PHE F 1 177 ? -40.83000 -117.75300 -76.67900 1.000 48.66653 177 PHE F C 1
ATOM 10120 O O . PHE F 1 177 ? -40.24200 -116.67200 -76.72400 1.000 53.41344 177 PHE F O 1
ATOM 10128 N N . ASP F 1 178 ? -41.03100 -118.50200 -77.75600 1.000 57.03220 178 ASP F N 1
ATOM 10129 C CA . ASP F 1 178 ? -40.78300 -117.92900 -79.07500 1.000 57.90749 178 ASP F CA 1
ATOM 10130 C C . ASP F 1 178 ? -41.93100 -117.01700 -79.49200 1.000 57.48182 178 ASP F C 1
ATOM 10131 O O . ASP F 1 178 ? -41.70700 -115.97400 -80.11300 1.000 51.79770 178 ASP F O 1
ATOM 10136 N N . GLU F 1 179 ? -43.15800 -117.40100 -79.14800 1.000 54.25410 179 GLU F N 1
ATOM 10137 C CA . GLU F 1 179 ? -44.36500 -116.75000 -79.61900 1.000 53.96672 179 GLU F CA 1
ATOM 10138 C C . GLU F 1 179 ? -45.40700 -116.78900 -78.51900 1.000 56.18852 179 GLU F C 1
ATOM 10139 O O . GLU F 1 179 ? -45.48600 -117.74900 -77.74900 1.000 54.25085 179 GLU F O 1
ATOM 10145 N N . LEU F 1 180 ? -46.24400 -115.76400 -78.49900 1.000 47.83332 180 LEU F N 1
ATOM 10146 C CA . LEU F 1 180 ? -47.31900 -115.66900 -77.53800 1.000 46.30862 180 LEU F CA 1
ATOM 10147 C C . LEU F 1 180 ? -48.44200 -114.87500 -78.17100 1.000 50.95852 180 LEU F C 1
ATOM 10148 O O . LEU F 1 180 ? -48.19800 -114.00800 -79.01300 1.000 51.36491 180 LEU F O 1
ATOM 10153 N N . THR F 1 181 ? -49.67200 -115.17800 -77.77100 1.000 46.54756 181 THR F N 1
ATOM 10154 C CA . THR F 1 181 ? -50.77100 -114.28300 -78.09500 1.000 52.46306 181 THR F CA 1
ATOM 10155 C C . THR F 1 181 ? -50.87800 -113.19900 -77.03000 1.000 52.75657 181 THR F C 1
ATOM 10156 O O . THR F 1 181 ? -50.32200 -113.30900 -75.93400 1.000 55.43422 181 THR F O 1
ATOM 10160 N N . TYR F 1 182 ? -51.60500 -112.13900 -77.37100 1.000 43.48367 182 TYR F N 1
ATOM 10161 C CA . TYR F 1 182 ? -51.93400 -111.12400 -76.38100 1.000 40.88569 182 TYR F CA 1
ATOM 10162 C C . TYR F 1 182 ? -52.66800 -111.72800 -75.19600 1.000 42.43826 182 TYR F C 1
ATOM 10163 O O . TYR F 1 182 ? -52.31300 -111.47000 -74.03800 1.000 45.75770 182 TYR F O 1
ATOM 10172 N N . LEU F 1 183 ? -53.72200 -112.50700 -75.46500 1.000 50.77499 183 LEU F N 1
ATOM 10173 C CA . LEU F 1 183 ? -54.47700 -113.11100 -74.37100 1.000 53.11218 183 LEU F CA 1
ATOM 10174 C C . LEU F 1 183 ? -53.59000 -113.99600 -73.51200 1.000 53.21650 183 LEU F C 1
ATOM 10175 O O . LEU F 1 183 ? -53.74400 -114.03000 -72.28500 1.000 52.12664 183 LEU F O 1
ATOM 10180 N N . GLU F 1 184 ? -52.65200 -114.71700 -74.13400 1.000 57.78677 184 GLU F N 1
ATOM 10181 C CA . GLU F 1 184 ? -51.78400 -115.59700 -73.36200 1.000 57.79259 184 GLU F CA 1
ATOM 10182 C C . GLU F 1 184 ? -50.98400 -114.80700 -72.33800 1.000 58.81070 184 GLU F C 1
ATOM 10183 O O . GLU F 1 184 ? -50.86100 -115.22400 -71.18000 1.000 58.75614 184 GLU F O 1
ATOM 10189 N N . VAL F 1 185 ? -50.44800 -113.65400 -72.74900 1.000 47.28091 185 VAL F N 1
ATOM 10190 C CA . VAL F 1 185 ? -49.68100 -112.80700 -71.84200 1.000 43.76901 185 VAL F CA 1
ATOM 10191 C C . VAL F 1 185 ? -50.54000 -112.36600 -70.66000 1.000 49.41327 185 VAL F C 1
ATOM 10192 O O . VAL F 1 185 ? -50.09300 -112.40300 -69.50300 1.000 49.75580 185 VAL F O 1
ATOM 10196 N N . LEU F 1 186 ? -51.79600 -111.97700 -70.91900 1.000 51.63979 186 LEU F N 1
ATOM 10197 C CA . LEU F 1 186 ? -52.65800 -111.51700 -69.83000 1.000 51.03678 186 LEU F CA 1
ATOM 10198 C C . LEU F 1 186 ? -53.09600 -112.66700 -68.92400 1.000 50.98576 186 LEU F C 1
ATOM 10199 O O . LEU F 1 186 ? -53.10900 -112.52400 -67.69500 1.000 51.11516 186 LEU F O 1
ATOM 10204 N N . ASN F 1 187 ? -53.47000 -113.80800 -69.50400 1.000 55.26107 187 ASN F N 1
ATOM 10205 C CA . ASN F 1 187 ? -53.96500 -114.91400 -68.68800 1.000 56.01983 187 ASN F CA 1
ATOM 10206 C C . ASN F 1 187 ? -52.86600 -115.50000 -67.81500 1.000 58.88804 187 ASN F C 1
ATOM 10207 O O . ASN F 1 187 ? -53.12600 -115.90600 -66.67600 1.000 56.82022 187 ASN F O 1
ATOM 10212 N N . ARG F 1 188 ? -51.63700 -115.57500 -68.33400 1.000 53.24831 188 ARG F N 1
ATOM 10213 C CA . ARG F 1 188 ? -50.51900 -116.08300 -67.54700 1.000 53.29129 188 ARG F CA 1
ATOM 10214 C C . ARG F 1 188 ? -49.96900 -115.05000 -66.58100 1.000 60.38683 188 ARG F C 1
ATOM 10215 O O . ARG F 1 188 ? -49.06300 -115.38500 -65.80000 1.000 54.73791 188 ARG F O 1
ATOM 10223 N N . GLY F 1 189 ? -50.46800 -113.81100 -66.63000 1.000 45.94100 189 GLY F N 1
ATOM 10224 C CA . GLY F 1 189 ? -50.02900 -112.79900 -65.68600 1.000 40.69564 189 GLY F CA 1
ATOM 10225 C C . GLY F 1 189 ? -48.58200 -112.39400 -65.82900 1.000 47.02861 189 GLY F C 1
ATOM 10226 O O . GLY F 1 189 ? -47.93900 -112.04500 -64.83200 1.000 47.14071 189 GLY F O 1
ATOM 10227 N N . LEU F 1 190 ? -48.04500 -112.42200 -67.04500 1.000 51.53830 190 LEU F N 1
ATOM 10228 C CA . LEU F 1 190 ? -46.65500 -112.03600 -67.23900 1.000 50.70592 190 LEU F CA 1
ATOM 10229 C C . LEU F 1 190 ? -46.48100 -110.53600 -66.99500 1.000 55.72620 190 LEU F C 1
ATOM 10230 O O . LEU F 1 190 ? -47.24000 -109.70900 -67.51900 1.000 53.92223 190 LEU F O 1
ATOM 10235 N N . GLN F 1 191 ? -45.50100 -110.19300 -66.15500 1.000 54.39561 191 GLN F N 1
ATOM 10236 C CA . GLN F 1 191 ? -45.15700 -108.81400 -65.82800 1.000 50.33696 191 GLN F CA 1
ATOM 10237 C C . GLN F 1 191 ? -44.12900 -108.22900 -66.77700 1.000 48.70103 191 GLN F C 1
ATOM 10238 O O . GLN F 1 191 ? -43.38000 -107.33200 -66.38600 1.000 54.15629 191 GLN F O 1
ATOM 10244 N N . VAL F 1 192 ? -44.04600 -108.72500 -68.00800 1.000 47.24882 192 VAL F N 1
ATOM 10245 C CA . VAL F 1 192 ? -43.01000 -108.21800 -68.90300 1.000 46.34290 192 VAL F CA 1
ATOM 10246 C C . VAL F 1 192 ? -43.37200 -106.83000 -69.44700 1.000 47.56695 192 VAL F C 1
ATOM 10247 O O . VAL F 1 192 ? -42.47900 -106.04200 -69.76100 1.000 46.98480 192 VAL F O 1
ATOM 10251 N N . MET F 1 193 ? -44.65600 -106.49400 -69.58500 1.000 45.77115 193 MET F N 1
ATOM 10252 C CA . MET F 1 193 ? -44.99300 -105.12800 -69.96700 1.000 44.61067 193 MET F CA 1
ATOM 10253 C C . MET F 1 193 ? -46.41800 -104.81600 -69.55300 1.000 42.04330 193 MET F C 1
ATOM 10254 O O . MET F 1 193 ? -47.21600 -105.70600 -69.25800 1.000 50.51338 193 MET F O 1
ATOM 10259 N N . ASP F 1 194 ? -46.69700 -103.52100 -69.50700 1.000 41.59575 194 ASP F N 1
ATOM 10260 C CA . ASP F 1 194 ? -48.01000 -103.00000 -69.16000 1.000 47.54460 194 ASP F CA 1
ATOM 10261 C C . ASP F 1 194 ? -49.13400 -103.72200 -69.90100 1.000 45.55669 194 ASP F C 1
ATOM 10262 O O . ASP F 1 194 ? -49.13500 -103.78800 -71.13200 1.000 43.03063 194 ASP F O 1
ATOM 10267 N N . THR F 1 195 ? -50.10400 -104.24500 -69.13700 1.000 40.00474 195 THR F N 1
ATOM 10268 C CA . THR F 1 195 ? -51.27500 -104.88900 -69.73800 1.000 40.78795 195 THR F CA 1
ATOM 10269 C C . THR F 1 195 ? -52.07100 -103.93300 -70.63100 1.000 43.70595 195 THR F C 1
ATOM 10270 O O . THR F 1 195 ? -52.69100 -104.37000 -71.60800 1.000 43.67988 195 THR F O 1
ATOM 10274 N N . THR F 1 196 ? -52.07400 -102.63300 -70.31500 1.000 43.02872 196 THR F N 1
ATOM 10275 C CA . THR F 1 196 ? -52.77000 -101.66500 -71.15500 1.000 43.04367 196 THR F CA 1
ATOM 10276 C C . THR F 1 196 ? -52.06300 -101.49400 -72.49000 1.000 41.71839 196 THR F C 1
ATOM 10277 O O . THR F 1 196 ? -52.70500 -101.31200 -73.53400 1.000 41.74698 196 THR F O 1
ATOM 10281 N N . ALA F 1 197 ? -50.73700 -101.51200 -72.46600 1.000 41.02214 197 ALA F N 1
ATOM 10282 C CA . ALA F 1 197 ? -49.98200 -101.52200 -73.71000 1.000 41.76134 197 ALA F CA 1
ATOM 10283 C C . ALA F 1 197 ? -50.28700 -102.77800 -74.52100 1.000 44.38038 197 ALA F C 1
ATOM 10284 O O . ALA F 1 197 ? -50.39900 -102.71300 -75.75200 1.000 44.76245 197 ALA F O 1
ATOM 10286 N N . ILE F 1 198 ? -50.44900 -103.92700 -73.84500 1.000 42.21779 198 ILE F N 1
ATOM 10287 C CA . ILE F 1 198 ? -50.77200 -105.17600 -74.53200 1.000 39.07311 198 ILE F CA 1
ATOM 10288 C C . ILE F 1 198 ? -52.11800 -105.07300 -75.23200 1.000 42.97431 198 ILE F C 1
ATOM 10289 O O . ILE F 1 198 ? -52.24300 -105.41300 -76.41500 1.000 47.09595 198 ILE F O 1
ATOM 10294 N N . THR F 1 199 ? -53.16000 -104.63600 -74.50600 1.000 43.42750 199 THR F N 1
ATOM 10295 C CA . THR F 1 199 ? -54.49500 -104.64000 -75.10200 1.000 50.47714 199 THR F CA 1
ATOM 10296 C C . THR F 1 199 ? -54.61900 -103.59900 -76.20100 1.000 47.27250 199 THR F C 1
ATOM 10297 O O . THR F 1 199 ? -55.33800 -103.82000 -77.18300 1.000 49.81045 199 THR F O 1
ATOM 10301 N N . LEU F 1 200 ? -53.92300 -102.47100 -76.06900 1.000 41.90778 200 LEU F N 1
ATOM 10302 C CA . LEU F 1 200 ? -53.89600 -101.49500 -77.15800 1.000 41.57177 200 LEU F CA 1
ATOM 10303 C C . LEU F 1 200 ? -53.36100 -102.12600 -78.44100 1.000 39.26914 200 LEU F C 1
ATOM 10304 O O . LEU F 1 200 ? -53.95300 -101.97200 -79.51300 1.000 42.91738 200 LEU F O 1
ATOM 10309 N N . CYS F 1 201 ? -52.24400 -102.85600 -78.34600 1.000 46.61406 201 CYS F N 1
ATOM 10310 C CA . CYS F 1 201 ? -51.71300 -103.56700 -79.51000 1.000 44.96600 201 CYS F CA 1
ATOM 10311 C C . CYS F 1 201 ? -52.64700 -104.67900 -79.96300 1.000 48.71469 201 CYS F C 1
ATOM 10312 O O . CYS F 1 201 ? -52.80700 -104.91100 -81.17200 1.000 46.84160 201 CYS F O 1
ATOM 10315 N N . MET F 1 202 ? -53.25100 -105.39100 -79.00800 1.000 48.69115 202 MET F N 1
ATOM 10316 C CA . MET F 1 202 ? -54.21800 -106.42500 -79.35100 1.000 48.90939 202 MET F CA 1
ATOM 10317 C C . MET F 1 202 ? -55.35500 -105.85900 -80.19600 1.000 50.29941 202 MET F C 1
ATOM 10318 O O . MET F 1 202 ? -55.69600 -106.42300 -81.24100 1.000 52.02019 202 MET F O 1
ATOM 10323 N N . GLU F 1 203 ? -55.93900 -104.72500 -79.77200 1.000 51.47867 203 GLU F N 1
ATOM 10324 C CA . GLU F 1 203 ? -57.06900 -104.14800 -80.50300 1.000 50.77657 203 GLU F CA 1
ATOM 10325 C C . GLU F 1 203 ? -56.69500 -103.79100 -81.93300 1.000 49.53858 203 GLU F C 1
ATOM 10326 O O . GLU F 1 203 ? -57.54100 -103.85400 -82.82400 1.000 53.61213 203 GLU F O 1
ATOM 10332 N N . ALA F 1 204 ? -55.44200 -103.43200 -82.17900 1.000 50.08022 204 ALA F N 1
ATOM 10333 C CA . ALA F 1 204 ? -55.01000 -102.96800 -83.48800 1.000 43.92996 204 ALA F CA 1
ATOM 10334 C C . ALA F 1 204 ? -54.34200 -104.04500 -84.32400 1.000 50.91041 204 ALA F C 1
ATOM 10335 O O . ALA F 1 204 ? -54.02700 -103.78900 -85.49100 1.000 51.64659 204 ALA F O 1
ATOM 10337 N N . GLY F 1 205 ? -54.10300 -105.22900 -83.76400 1.000 54.25348 205 GLY F N 1
ATOM 10338 C CA . GLY F 1 205 ? -53.35200 -106.23400 -84.49000 1.000 50.72328 205 GLY F CA 1
ATOM 10339 C C . GLY F 1 205 ? -51.90300 -105.85600 -84.68400 1.000 54.43761 205 GLY F C 1
ATOM 10340 O O . GLY F 1 205 ? -51.28900 -106.25100 -85.68100 1.000 54.51359 205 GLY F O 1
ATOM 10341 N N . LEU F 1 206 ? -51.34400 -105.07500 -83.76100 1.000 49.86039 206 LEU F N 1
ATOM 10342 C CA . LEU F 1 206 ? -49.97400 -104.60100 -83.88100 1.000 49.17071 206 LEU F CA 1
ATOM 10343 C C . LEU F 1 206 ? -49.05200 -105.59100 -83.18000 1.000 46.22223 206 LEU F C 1
ATOM 10344 O O . LEU F 1 206 ? -49.21700 -105.82300 -81.97600 1.000 44.80738 206 LEU F O 1
ATOM 10349 N N . PRO F 1 207 ? -48.10100 -106.20400 -83.87500 1.000 43.53107 207 PRO F N 1
ATOM 10350 C CA . PRO F 1 207 ? -47.21100 -107.16500 -83.21000 1.000 43.46301 207 PRO F CA 1
ATOM 10351 C C . PRO F 1 207 ? -46.16100 -106.47300 -82.35300 1.000 41.63056 207 PRO F C 1
ATOM 10352 O O . PRO F 1 207 ? -45.75200 -105.33600 -82.60600 1.000 44.04296 207 PRO F O 1
ATOM 10356 N N . ILE F 1 208 ? -45.73300 -107.18800 -81.31600 1.000 49.12543 208 ILE F N 1
ATOM 10357 C CA . ILE F 1 208 ? -44.70000 -106.73900 -80.39200 1.000 48.01673 208 ILE F CA 1
ATOM 10358 C C . ILE F 1 208 ? -43.55400 -107.74000 -80.41900 1.000 48.00440 208 ILE F C 1
ATOM 10359 O O . ILE F 1 208 ? -43.78700 -108.95500 -80.38600 1.000 52.59655 208 ILE F O 1
ATOM 10364 N N . VAL F 1 209 ? -42.32000 -107.24000 -80.45500 1.000 43.95629 209 VAL F N 1
ATOM 10365 C CA . VAL F 1 209 ? -41.13900 -108.08100 -80.30000 1.000 40.67950 209 VAL F CA 1
ATOM 10366 C C . VAL F 1 209 ? -40.40100 -107.63100 -79.05200 1.000 44.69010 209 VAL F C 1
ATOM 10367 O O . VAL F 1 209 ? -39.96500 -106.47900 -78.96900 1.000 48.26593 209 VAL F O 1
ATOM 10371 N N . VAL F 1 210 ? -40.28300 -108.52800 -78.07400 1.000 44.29139 210 VAL F N 1
ATOM 10372 C CA . VAL F 1 210 ? -39.48900 -108.28700 -76.87200 1.000 43.28538 210 VAL F CA 1
ATOM 10373 C C . VAL F 1 210 ? -38.10100 -108.87500 -77.09900 1.000 43.75715 210 VAL F C 1
ATOM 10374 O O . VAL F 1 210 ? -37.96500 -110.05700 -77.43300 1.000 44.12264 210 VAL F O 1
ATOM 10378 N N . PHE F 1 211 ? -37.06800 -108.07300 -76.89600 1.000 50.97087 211 PHE F N 1
ATOM 10379 C CA . PHE F 1 211 ? -35.73500 -108.51900 -77.25300 1.000 50.38617 211 PHE F CA 1
ATOM 10380 C C . PHE F 1 211 ? -34.70200 -107.78600 -76.40700 1.000 52.09423 211 PHE F C 1
ATOM 10381 O O . PHE F 1 211 ? -35.00300 -106.80200 -75.72300 1.000 57.43928 211 PHE F O 1
ATOM 10389 N N . ASP F 1 212 ? -33.46600 -108.27800 -76.47700 1.000 62.38412 212 ASP F N 1
ATOM 10390 C CA . ASP F 1 212 ? -32.30500 -107.67500 -75.82800 1.000 57.71366 212 ASP F CA 1
ATOM 10391 C C . ASP F 1 212 ? -31.56900 -106.82600 -76.85800 1.000 59.32775 212 ASP F C 1
ATOM 10392 O O . ASP F 1 212 ? -31.01300 -107.35800 -77.82400 1.000 57.77798 212 ASP F O 1
ATOM 10397 N N . ILE F 1 213 ? -31.55400 -105.50800 -76.65200 1.000 57.95397 213 ILE F N 1
ATOM 10398 C CA . ILE F 1 213 ? -30.93800 -104.63600 -77.64900 1.000 56.80204 213 ILE F CA 1
ATOM 10399 C C . ILE F 1 213 ? -29.41600 -104.64600 -77.54900 1.000 61.42220 213 ILE F C 1
ATOM 10400 O O . ILE F 1 213 ? -28.73300 -104.24900 -78.50600 1.000 60.55920 213 ILE F O 1
ATOM 10405 N N . PHE F 1 214 ? -28.86500 -105.10900 -76.42600 1.000 56.97977 214 PHE F N 1
ATOM 10406 C CA . PHE F 1 214 ? -27.42500 -105.17700 -76.23600 1.000 62.25848 214 PHE F CA 1
ATOM 10407 C C . PHE F 1 214 ? -26.87200 -106.57700 -76.48900 1.000 69.16375 214 PHE F C 1
ATOM 10408 O O . PHE F 1 214 ? -25.73600 -106.87900 -76.08900 1.000 64.56420 214 PHE F O 1
ATOM 10416 N N . LYS F 1 215 ? -27.67200 -107.43900 -77.12400 1.000 60.42709 215 LYS F N 1
ATOM 10417 C CA . LYS F 1 215 ? -27.16600 -108.62000 -77.80200 1.000 54.52425 215 LYS F CA 1
ATOM 10418 C C . LYS F 1 215 ? -26.80100 -108.20000 -79.21800 1.000 54.66998 215 LYS F C 1
ATOM 10419 O O . LYS F 1 215 ? -27.70300 -107.90000 -80.00700 1.000 56.21695 215 LYS F O 1
ATOM 10425 N N . PRO F 1 216 ? -25.52200 -108.17600 -79.58900 1.000 62.17330 216 PRO F N 1
ATOM 10426 C CA . PRO F 1 216 ? -25.14000 -107.62200 -80.89600 1.000 51.93348 216 PRO F CA 1
ATOM 10427 C C . PRO F 1 216 ? -25.93300 -108.25700 -82.02800 1.000 54.82038 216 PRO F C 1
ATOM 10428 O O . PRO F 1 216 ? -26.24700 -109.44700 -82.00000 1.000 59.96917 216 PRO F O 1
ATOM 10432 N N . GLY F 1 217 ? -26.29200 -107.43900 -83.01500 1.000 47.61731 217 GLY F N 1
ATOM 10433 C CA . GLY F 1 217 ? -27.02900 -107.90100 -84.17100 1.000 46.50879 217 GLY F CA 1
ATOM 10434 C C . GLY F 1 217 ? -28.52400 -108.07400 -83.98300 1.000 50.24126 217 GLY F C 1
ATOM 10435 O O . GLY F 1 217 ? -29.25200 -108.13300 -84.98600 1.000 49.34217 217 GLY F O 1
ATOM 10436 N N . ALA F 1 218 ? -29.01100 -108.14200 -82.73600 1.000 37.95574 218 ALA F N 1
ATOM 10437 C CA . ALA F 1 218 ? -30.41600 -108.44800 -82.47700 1.000 36.16368 218 ALA F CA 1
ATOM 10438 C C . ALA F 1 218 ? -31.34500 -107.42600 -83.12600 1.000 47.36836 218 ALA F C 1
ATOM 10439 O O . ALA F 1 218 ? -32.23200 -107.78300 -83.92200 1.000 43.20751 218 ALA F O 1
ATOM 10441 N N . LEU F 1 219 ? -31.16200 -106.14400 -82.78800 1.000 48.35332 219 LEU F N 1
ATOM 10442 C CA . LEU F 1 219 ? -32.03100 -105.11100 -83.34100 1.000 50.28560 219 LEU F CA 1
ATOM 10443 C C . LEU F 1 219 ? -31.99700 -105.12500 -84.86800 1.000 49.80087 219 LEU F C 1
ATOM 10444 O O . LEU F 1 219 ? -33.04800 -105.16600 -85.52700 1.000 49.77885 219 LEU F O 1
ATOM 10449 N N . VAL F 1 220 ? -30.80000 -105.11100 -85.45600 1.000 47.72175 220 VAL F N 1
ATOM 10450 C CA . VAL F 1 220 ? -30.73800 -105.13700 -86.91400 1.000 50.05786 220 VAL F CA 1
ATOM 10451 C C . VAL F 1 220 ? -31.30200 -106.44800 -87.43300 1.000 50.81822 220 VAL F C 1
ATOM 10452 O O . VAL F 1 220 ? -31.90700 -106.49200 -88.51200 1.000 51.13649 220 VAL F O 1
ATOM 10456 N N . GLY F 1 221 ? -31.15700 -107.52300 -86.65700 1.000 49.53030 221 GLY F N 1
ATOM 10457 C CA . GLY F 1 221 ? -31.74800 -108.79400 -87.04500 1.000 50.33384 221 GLY F CA 1
ATOM 10458 C C . GLY F 1 221 ? -33.25300 -108.71300 -87.20500 1.000 54.01320 221 GLY F C 1
ATOM 10459 O O . GLY F 1 221 ? -33.79900 -109.11200 -88.23900 1.000 53.94894 221 GLY F O 1
ATOM 10460 N N . ILE F 1 222 ? -33.94100 -108.17200 -86.18800 1.000 60.78369 222 ILE F N 1
ATOM 10461 C CA . ILE F 1 222 ? -35.40200 -108.06500 -86.23400 1.000 59.79792 222 ILE F CA 1
ATOM 10462 C C . ILE F 1 222 ? -35.84200 -107.25800 -87.44600 1.000 56.90870 222 ILE F C 1
ATOM 10463 O O . ILE F 1 222 ? -36.79900 -107.62200 -88.14100 1.000 56.85505 222 ILE F O 1
ATOM 10468 N N . ILE F 1 223 ? -35.13800 -106.16400 -87.72900 1.000 55.01351 223 ILE F N 1
ATOM 10469 C CA . ILE F 1 223 ? -35.50000 -105.32300 -88.86300 1.000 57.76883 223 ILE F CA 1
ATOM 10470 C C . ILE F 1 223 ? -35.34400 -106.08000 -90.17400 1.000 63.02989 223 ILE F C 1
ATOM 10471 O O . ILE F 1 223 ? -36.14600 -105.90800 -91.10600 1.000 66.42701 223 ILE F O 1
ATOM 10476 N N . GLN F 1 224 ? -34.32000 -106.93700 -90.27300 1.000 73.43450 224 GLN F N 1
ATOM 10477 C CA . GLN F 1 224 ? -34.05900 -107.61700 -91.53700 1.000 74.23103 224 GLN F CA 1
ATOM 10478 C C . GLN F 1 224 ? -34.90300 -108.86700 -91.73100 1.000 72.97817 224 GLN F C 1
ATOM 10479 O O . GLN F 1 224 ? -35.05600 -109.31800 -92.87100 1.000 80.98498 224 GLN F O 1
ATOM 10485 N N . GLY F 1 225 ? -35.46700 -109.42400 -90.66600 1.000 63.73100 225 GLY F N 1
ATOM 10486 C CA . GLY F 1 225 ? -36.38200 -110.55100 -90.78700 1.000 64.25841 225 GLY F CA 1
ATOM 10487 C C . GLY F 1 225 ? -36.00500 -111.77700 -89.98000 1.000 62.84966 225 GLY F C 1
ATOM 10488 O O . GLY F 1 225 ? -36.72300 -112.78400 -90.05000 1.000 61.84124 225 GLY F O 1
ATOM 10489 N N . GLU F 1 226 ? -34.92600 -111.76000 -89.20900 1.000 60.18548 226 GLU F N 1
ATOM 10490 C CA . GLU F 1 226 ? -34.56200 -112.94400 -88.45900 1.000 61.32537 226 GLU F CA 1
ATOM 10491 C C . GLU F 1 226 ? -35.47100 -113.11300 -87.24900 1.000 64.02586 226 GLU F C 1
ATOM 10492 O O . GLU F 1 226 ? -36.06900 -112.16100 -86.74400 1.000 69.94439 226 GLU F O 1
ATOM 10498 N N . LYS F 1 227 ? -35.57400 -114.35200 -86.78500 1.000 63.37065 227 LYS F N 1
ATOM 10499 C CA . LYS F 1 227 ? -36.33000 -114.65000 -85.57800 1.000 65.05411 227 LYS F CA 1
ATOM 10500 C C . LYS F 1 227 ? -35.44700 -114.30300 -84.38700 1.000 59.79797 227 LYS F C 1
ATOM 10501 O O . LYS F 1 227 ? -34.44800 -114.97600 -84.13000 1.000 65.15866 227 LYS F O 1
ATOM 10507 N N . VAL F 1 228 ? -35.80400 -113.23100 -83.68100 1.000 53.85754 228 VAL F N 1
ATOM 10508 C CA . VAL F 1 228 ? -35.09800 -112.76200 -82.49500 1.000 51.55640 228 VAL F CA 1
ATOM 10509 C C . VAL F 1 228 ? -36.12300 -112.46200 -81.41300 1.000 48.45629 228 VAL F C 1
ATOM 10510 O O . VAL F 1 228 ? -37.19900 -111.92800 -81.69800 1.000 51.56434 228 VAL F O 1
ATOM 10514 N N . GLY F 1 229 ? -35.79100 -112.80900 -80.17700 1.000 53.51811 229 GLY F N 1
ATOM 10515 C CA . GLY F 1 229 ? -36.67000 -112.49200 -79.07600 1.000 53.40171 229 GLY F CA 1
ATOM 10516 C C . GLY F 1 229 ? -37.99200 -113.24200 -79.13100 1.000 55.96787 229 GLY F C 1
ATOM 10517 O O . GLY F 1 229 ? -38.13300 -114.27200 -79.78400 1.000 59.79012 229 GLY F O 1
ATOM 10518 N N . THR F 1 230 ? -38.97300 -112.69800 -78.41200 1.000 54.45308 230 THR F N 1
ATOM 10519 C CA . THR F 1 230 ? -40.32600 -113.23500 -78.36500 1.000 46.36873 230 THR F CA 1
ATOM 10520 C C . THR F 1 230 ? -41.26400 -112.33600 -79.15500 1.000 51.14997 230 THR F C 1
ATOM 10521 O O . THR F 1 230 ? -41.24900 -111.10900 -78.98600 1.000 52.91766 230 THR F O 1
ATOM 10525 N N . LEU F 1 231 ? -42.08000 -112.95000 -80.00600 1.000 47.69308 231 LEU F N 1
ATOM 10526 C CA . LEU F 1 231 ? -43.10700 -112.26000 -80.77400 1.000 46.45702 231 LEU F CA 1
ATOM 10527 C C . LEU F 1 231 ? -44.45500 -112.40400 -80.07300 1.000 45.15903 231 LEU F C 1
ATOM 10528 O O . LEU F 1 231 ? -44.88700 -113.52400 -79.77200 1.000 47.10589 231 LEU F O 1
ATOM 10533 N N . ILE F 1 232 ? -45.10500 -111.27600 -79.79300 1.000 46.48277 232 ILE F N 1
ATOM 10534 C CA . ILE F 1 232 ? -46.47100 -111.26000 -79.27600 1.000 46.89987 232 ILE F CA 1
ATOM 10535 C C . ILE F 1 232 ? -47.36900 -110.76000 -80.39700 1.000 48.53048 232 ILE F C 1
ATOM 10536 O O . ILE F 1 232 ? -47.14900 -109.66800 -80.93800 1.000 50.14749 232 ILE F O 1
ATOM 10541 N N . HIS F 1 233 ? -48.36500 -111.55700 -80.76300 1.000 48.93229 233 HIS F N 1
ATOM 10542 C CA . HIS F 1 233 ? -49.21600 -111.18800 -81.89000 1.000 52.96007 233 HIS F CA 1
ATOM 10543 C C . HIS F 1 233 ? -50.54800 -111.91100 -81.83500 1.000 54.36919 233 HIS F C 1
ATOM 10544 O O . HIS F 1 233 ? -50.83100 -112.62500 -80.86600 1.000 51.92412 233 HIS F O 1
ATOM 10552 N N . MET G 1 1 ? -74.66400 -94.39800 -47.38300 1.000 93.66066 1 MET G N 1
ATOM 10553 C CA . MET G 1 1 ? -74.02100 -94.12200 -48.66300 1.000 81.82296 1 MET G CA 1
ATOM 10554 C C . MET G 1 1 ? -72.73500 -94.93000 -48.80900 1.000 76.63273 1 MET G C 1
ATOM 10555 O O . MET G 1 1 ? -71.85600 -94.85600 -47.95600 1.000 77.83932 1 MET G O 1
ATOM 10560 N N . LYS G 1 2 ? -72.63300 -95.68900 -49.90500 1.000 63.05824 2 LYS G N 1
ATOM 10561 C CA . LYS G 1 2 ? -71.49000 -96.57300 -50.12900 1.000 61.62522 2 LYS G CA 1
ATOM 10562 C C . LYS G 1 2 ? -70.29200 -95.82500 -50.70300 1.000 65.64976 2 LYS G C 1
ATOM 10563 O O . LYS G 1 2 ? -69.13900 -96.11900 -50.36200 1.000 65.34843 2 LYS G O 1
ATOM 10569 N N . TYR G 1 3 ? -70.54800 -94.87500 -51.59100 1.000 64.67725 3 TYR G N 1
ATOM 10570 C CA . TYR G 1 3 ? -69.51700 -94.21800 -52.36900 1.000 58.29061 3 TYR G CA 1
ATOM 10571 C C . TYR G 1 3 ? -69.49700 -92.74100 -52.02600 1.000 56.49560 3 TYR G C 1
ATOM 10572 O O . TYR G 1 3 ? -70.54500 -92.09000 -52.01300 1.000 58.21491 3 TYR G O 1
ATOM 10581 N N . LYS G 1 4 ? -68.31300 -92.22100 -51.73400 1.000 55.15068 4 LYS G N 1
ATOM 10582 C CA . LYS G 1 4 ? -68.17100 -90.79200 -51.51100 1.000 57.22887 4 LYS G CA 1
ATOM 10583 C C . LYS G 1 4 ? -67.86900 -90.03700 -52.80200 1.000 57.64463 4 LYS G C 1
ATOM 10584 O O . LYS G 1 4 ? -68.29500 -88.88800 -52.95700 1.000 55.66191 4 LYS G O 1
ATOM 10586 N N . ARG G 1 5 ? -67.15600 -90.66100 -53.74100 1.000 53.68942 5 ARG G N 1
ATOM 10587 C CA . ARG G 1 5 ? -66.75900 -89.99900 -54.97800 1.000 50.92505 5 ARG G CA 1
ATOM 10588 C C . ARG G 1 5 ? -66.74500 -91.02200 -56.09700 1.000 48.70836 5 ARG G C 1
ATOM 10589 O O . ARG G 1 5 ? -66.09500 -92.06600 -55.97300 1.000 48.54158 5 ARG G O 1
ATOM 10597 N N . VAL G 1 6 ? -67.45300 -90.71400 -57.18700 1.000 41.05054 6 VAL G N 1
ATOM 10598 C CA . VAL G 1 6 ? -67.63200 -91.63700 -58.29900 1.000 42.51645 6 VAL G CA 1
ATOM 10599 C C . VAL G 1 6 ? -67.34100 -90.91800 -59.61100 1.000 42.93062 6 VAL G C 1
ATOM 10600 O O . VAL G 1 6 ? -67.44400 -89.69500 -59.71700 1.000 44.18321 6 VAL G O 1
ATOM 10604 N N . LEU G 1 7 ? -66.97900 -91.69800 -60.62000 1.000 43.14592 7 LEU G N 1
ATOM 10605 C CA . LEU G 1 7 ? -66.89400 -91.22000 -61.98800 1.000 39.25035 7 LEU G CA 1
ATOM 10606 C C . LEU G 1 7 ? -68.03100 -91.82000 -62.79300 1.000 43.66882 7 LEU G C 1
ATOM 10607 O O . LEU G 1 7 ? -68.16100 -93.04700 -62.86700 1.000 46.05402 7 LEU G O 1
ATOM 10612 N N . LEU G 1 8 ? -68.81900 -90.95800 -63.42700 1.000 42.35212 8 LEU G N 1
ATOM 10613 C CA . LEU G 1 8 ? -69.99900 -91.36000 -64.18100 1.000 42.54782 8 LEU G CA 1
ATOM 10614 C C . LEU G 1 8 ? -69.72000 -91.21900 -65.67900 1.000 45.64359 8 LEU G C 1
ATOM 10615 O O . LEU G 1 8 ? -69.50800 -90.10300 -66.17100 1.000 43.23625 8 LEU G O 1
ATOM 10620 N N . LYS G 1 9 ? -69.72600 -92.34000 -66.40700 1.000 42.10112 9 LYS G N 1
ATOM 10621 C CA . LYS G 1 9 ? -69.49700 -92.32700 -67.85100 1.000 41.39289 9 LYS G CA 1
ATOM 10622 C C . LYS G 1 9 ? -70.82900 -92.33000 -68.58700 1.000 44.05407 9 LYS G C 1
ATOM 10623 O O . LYS G 1 9 ? -71.63900 -93.24300 -68.40100 1.000 45.04511 9 LYS G O 1
ATOM 10629 N N . LEU G 1 10 ? -71.02600 -91.34100 -69.45800 1.000 42.56365 10 LEU G N 1
ATOM 10630 C CA . LEU G 1 10 ? -72.28100 -91.12600 -70.16900 1.000 44.31974 10 LEU G CA 1
ATOM 10631 C C . LEU G 1 10 ? -72.05700 -91.17200 -71.67300 1.000 45.32361 10 LEU G C 1
ATOM 10632 O O . LEU G 1 10 ? -71.08400 -90.61000 -72.19400 1.000 44.01696 10 LEU G O 1
ATOM 10637 N N . SER G 1 11 ? -72.98500 -91.81900 -72.36400 1.000 41.05442 11 SER G N 1
ATOM 10638 C CA . SER G 1 11 ? -72.97700 -91.85700 -73.81600 1.000 43.48204 11 SER G CA 1
ATOM 10639 C C . SER G 1 11 ? -73.43500 -90.52500 -74.40300 1.000 44.94028 11 SER G C 1
ATOM 10640 O O . SER G 1 11 ? -74.41800 -89.92700 -73.94500 1.000 41.99691 11 SER G O 1
ATOM 10643 N N . GLY G 1 12 ? -72.73600 -90.07300 -75.44500 1.000 50.71663 12 GLY G N 1
ATOM 10644 C CA . GLY G 1 12 ? -73.22900 -88.92700 -76.18500 1.000 48.21388 12 GLY G CA 1
ATOM 10645 C C . GLY G 1 12 ? -74.65000 -89.10700 -76.68000 1.000 54.20649 12 GLY G C 1
ATOM 10646 O O . GLY G 1 12 ? -75.35700 -88.11400 -76.90600 1.000 52.41735 12 GLY G O 1
ATOM 10647 N N . GLU G 1 13 ? -75.09700 -90.35800 -76.83100 1.000 53.58863 13 GLU G N 1
ATOM 10648 C CA . GLU G 1 13 ? -76.43500 -90.60000 -77.35900 1.000 59.96631 13 GLU G CA 1
ATOM 10649 C C . GLU G 1 13 ? -77.52900 -90.11500 -76.41300 1.000 53.37974 13 GLU G C 1
ATOM 10650 O O . GLU G 1 13 ? -78.63300 -89.81300 -76.87000 1.000 51.70733 13 GLU G O 1
ATOM 10656 N N . PHE G 1 14 ? -77.24400 -90.02600 -75.11200 1.000 47.64954 14 PHE G N 1
ATOM 10657 C CA . PHE G 1 14 ? -78.22300 -89.55200 -74.14500 1.000 44.43985 14 PHE G CA 1
ATOM 10658 C C . PHE G 1 14 ? -78.62600 -88.10900 -74.37700 1.000 45.32321 14 PHE G C 1
ATOM 10659 O O . PHE G 1 14 ? -79.59300 -87.64800 -73.76800 1.000 48.50369 14 PHE G O 1
ATOM 10667 N N . LEU G 1 15 ? -77.90600 -87.37800 -75.21000 1.000 52.12001 15 LEU G N 1
ATOM 10668 C CA . LEU G 1 15 ? -78.24800 -85.99100 -75.45800 1.000 49.33816 15 LEU G CA 1
ATOM 10669 C C . LEU G 1 15 ? -79.21700 -85.82600 -76.62400 1.000 55.89080 15 LEU G C 1
ATOM 10670 O O . LEU G 1 15 ? -79.53600 -84.68700 -76.98700 1.000 56.08468 15 LEU G O 1
ATOM 10675 N N . THR G 1 16 ? -79.71100 -86.92300 -77.20700 1.000 54.62803 16 THR G N 1
ATOM 10676 C CA . THR G 1 16 ? -80.70800 -86.84200 -78.26700 1.000 59.88079 16 THR G CA 1
ATOM 10677 C C . THR G 1 16 ? -81.68500 -88.00700 -78.14300 1.000 53.67943 16 THR G C 1
ATOM 10678 O O . THR G 1 16 ? -81.31800 -89.09700 -77.71100 1.000 56.27188 16 THR G O 1
ATOM 10682 N N . ARG G 1 17 ? -82.93800 -87.76900 -78.51900 1.000 65.42608 17 ARG G N 1
ATOM 10683 C CA . ARG G 1 17 ? -83.94600 -88.82500 -78.58600 1.000 64.63982 17 ARG G CA 1
ATOM 10684 C C . ARG G 1 17 ? -84.25300 -89.10200 -80.05100 1.000 61.19707 17 ARG G C 1
ATOM 10685 O O . ARG G 1 17 ? -85.29700 -88.73500 -80.58000 1.000 76.52022 17 ARG G O 1
ATOM 10693 N N . ASN G 1 18 ? -83.31600 -89.76000 -80.70800 1.000 81.03409 18 ASN G N 1
ATOM 10694 C CA . ASN G 1 18 ? -83.29500 -89.76500 -82.15900 1.000 81.52899 18 ASN G CA 1
ATOM 10695 C C . ASN G 1 18 ? -82.13600 -90.62700 -82.62700 1.000 89.48824 18 ASN G C 1
ATOM 10696 O O . ASN G 1 18 ? -82.30200 -91.81800 -82.91000 1.000 104.28295 18 ASN G O 1
ATOM 10701 N N . GLY G 1 19 ? -80.95600 -90.02700 -82.67800 1.000 79.31053 19 GLY G N 1
ATOM 10702 C CA . GLY G 1 19 ? -79.74300 -90.70900 -83.06300 1.000 75.61629 19 GLY G CA 1
ATOM 10703 C C . GLY G 1 19 ? -78.64800 -89.69800 -83.31000 1.000 71.56418 19 GLY G C 1
ATOM 10704 O O . GLY G 1 19 ? -77.49100 -89.93300 -82.94900 1.000 74.14182 19 GLY G O 1
ATOM 10705 N N . PHE G 1 20 ? -79.01000 -88.56400 -83.91600 1.000 70.60316 20 PHE G N 1
ATOM 10706 C CA . PHE G 1 20 ? -78.07600 -87.49700 -84.22400 1.000 71.59668 20 PHE G CA 1
ATOM 10707 C C . PHE G 1 20 ? -78.42700 -86.25800 -83.41600 1.000 71.57791 20 PHE G C 1
ATOM 10708 O O . PHE G 1 20 ? -79.57400 -86.08000 -83.00000 1.000 68.39637 20 PHE G O 1
ATOM 10716 N N . GLY G 1 21 ? -77.40400 -85.43000 -83.15800 1.000 54.58776 21 GLY G N 1
ATOM 10717 C CA . GLY G 1 21 ? -77.59400 -84.08000 -82.67000 1.000 45.72586 21 GLY G CA 1
ATOM 10718 C C . GLY G 1 21 ? -77.66100 -83.94500 -81.16300 1.000 49.22298 21 GLY G C 1
ATOM 10719 O O . GLY G 1 21 ? -77.58700 -84.90500 -80.38800 1.000 51.82792 21 GLY G O 1
ATOM 10720 N N . ILE G 1 22 ? -77.79400 -82.69200 -80.74700 1.000 47.08274 22 ILE G N 1
ATOM 10721 C CA . ILE G 1 22 ? -78.00800 -82.32500 -79.35600 1.000 46.33539 22 ILE G CA 1
ATOM 10722 C C . ILE G 1 22 ? -79.40600 -81.74400 -79.26200 1.000 48.45246 22 ILE G C 1
ATOM 10723 O O . ILE G 1 22 ? -79.74100 -80.80900 -79.99800 1.000 47.37988 22 ILE G O 1
ATOM 10728 N N . GLU G 1 23 ? -80.22700 -82.30400 -78.37800 1.000 48.25592 23 GLU G N 1
ATOM 10729 C CA . GLU G 1 23 ? -81.57600 -81.79700 -78.22400 1.000 49.22443 23 GLU G CA 1
ATOM 10730 C C . GLU G 1 23 ? -81.80200 -81.30400 -76.80100 1.000 51.10104 23 GLU G C 1
ATOM 10731 O O . GLU G 1 23 ? -81.32600 -81.92300 -75.84100 1.000 49.81713 23 GLU G O 1
ATOM 10737 N N . PRO G 1 24 ? -82.53000 -80.20300 -76.63200 1.000 45.56672 24 PRO G N 1
ATOM 10738 C CA . PRO G 1 24 ? -82.71500 -79.67200 -75.27300 1.000 48.45578 24 PRO G CA 1
ATOM 10739 C C . PRO G 1 24 ? -83.51400 -80.59500 -74.37400 1.000 49.06252 24 PRO G C 1
ATOM 10740 O O . PRO G 1 24 ? -83.13800 -80.78100 -73.20900 1.000 51.99288 24 PRO G O 1
ATOM 10744 N N . GLU G 1 25 ? -84.59900 -81.18500 -74.87600 1.000 57.88111 25 GLU G N 1
ATOM 10745 C CA . GLU G 1 25 ? -85.44200 -82.01200 -74.01900 1.000 59.69271 25 GLU G CA 1
ATOM 10746 C C . GLU G 1 25 ? -84.66200 -83.20900 -73.48500 1.000 59.13642 25 GLU G C 1
ATOM 10747 O O . GLU G 1 25 ? -84.67300 -83.49300 -72.28100 1.000 58.47102 25 GLU G O 1
ATOM 10753 N N . ALA G 1 26 ? -83.93700 -83.89800 -74.36800 1.000 49.84340 26 ALA G N 1
ATOM 10754 C CA . ALA G 1 26 ? -83.11200 -85.02000 -73.93900 1.000 46.31644 26 ALA G CA 1
ATOM 10755 C C . ALA G 1 26 ? -82.01500 -84.56400 -72.98300 1.000 48.94901 26 ALA G C 1
ATOM 10756 O O . ALA G 1 26 ? -81.78600 -85.18800 -71.93600 1.000 48.82242 26 ALA G O 1
ATOM 10758 N N . THR G 1 27 ? -81.32200 -83.47500 -73.32900 1.000 46.30384 27 THR G N 1
ATOM 10759 C CA . THR G 1 27 ? -80.24900 -82.98500 -72.47000 1.000 46.47469 27 THR G CA 1
ATOM 10760 C C . THR G 1 27 ? -80.77000 -82.65600 -71.07500 1.000 48.83346 27 THR G C 1
ATOM 10761 O O . THR G 1 27 ? -80.11200 -82.96400 -70.07000 1.000 46.08891 27 THR G O 1
ATOM 10765 N N . GLN G 1 28 ? -81.96600 -82.06300 -70.99000 1.000 55.20717 28 GLN G N 1
ATOM 10766 C CA . GLN G 1 28 ? -82.51900 -81.75200 -69.67700 1.000 58.99976 28 GLN G CA 1
ATOM 10767 C C . GLN G 1 28 ? -82.88700 -83.01800 -68.91700 1.000 60.38316 28 GLN G C 1
ATOM 10768 O O . GLN G 1 28 ? -82.62400 -83.12500 -67.71200 1.000 57.45843 28 GLN G O 1
ATOM 10774 N N . ALA G 1 29 ? -83.48600 -83.99100 -69.60100 1.000 49.47908 29 ALA G N 1
ATOM 10775 C CA . ALA G 1 29 ? -83.77900 -85.26400 -68.95600 1.000 47.78555 29 ALA G CA 1
ATOM 10776 C C . ALA G 1 29 ? -82.51500 -85.87700 -68.35300 1.000 48.52090 29 ALA G C 1
ATOM 10777 O O . ALA G 1 29 ? -82.50900 -86.30500 -67.19200 1.000 49.93489 29 ALA G O 1
ATOM 10779 N N . LEU G 1 30 ? -81.41500 -85.88600 -69.11400 1.000 46.53768 30 LEU G N 1
ATOM 10780 C CA . LEU G 1 30 ? -80.16400 -86.42300 -68.58400 1.000 47.12510 30 LEU G CA 1
ATOM 10781 C C . LEU G 1 30 ? -79.67200 -85.61900 -67.38800 1.000 47.51388 30 LEU G C 1
ATOM 10782 O O . LEU G 1 30 ? -79.21300 -86.19400 -66.39300 1.000 47.10391 30 LEU G O 1
ATOM 10787 N N . ALA G 1 31 ? -79.74600 -84.28800 -67.46900 1.000 53.61572 31 ALA G N 1
ATOM 10788 C CA . ALA G 1 31 ? -79.33400 -83.45500 -66.34200 1.000 52.57989 31 ALA G CA 1
ATOM 10789 C C . ALA G 1 31 ? -80.12700 -83.79000 -65.08600 1.000 53.61155 31 ALA G C 1
ATOM 10790 O O . ALA G 1 31 ? -79.57000 -83.80300 -63.98000 1.000 51.96314 31 ALA G O 1
ATOM 10792 N N . ARG G 1 32 ? -81.42700 -84.07100 -65.23400 1.000 56.95324 32 ARG G N 1
ATOM 10793 C CA . ARG G 1 32 ? -82.24900 -84.39600 -64.07100 1.000 56.36825 32 ARG G CA 1
ATOM 10794 C C . ARG G 1 32 ? -81.74900 -85.66100 -63.37500 1.000 57.69904 32 ARG G C 1
ATOM 10795 O O . ARG G 1 32 ? -81.59700 -85.69100 -62.14600 1.000 58.40057 32 ARG G O 1
ATOM 10803 N N . GLU G 1 33 ? -81.46200 -86.71200 -64.14600 1.000 56.57547 33 GLU G N 1
ATOM 10804 C CA . GLU G 1 33 ? -80.84400 -87.89900 -63.56000 1.000 57.00662 33 GLU G CA 1
ATOM 10805 C C . GLU G 1 33 ? -79.57500 -87.54100 -62.79600 1.000 58.11763 33 GLU G C 1
ATOM 10806 O O . GLU G 1 33 ? -79.40700 -87.92300 -61.63000 1.000 62.33685 33 GLU G O 1
ATOM 10812 N N . ILE G 1 34 ? -78.67200 -86.79000 -63.43500 1.000 48.89046 34 ILE G N 1
ATOM 10813 C CA . ILE G 1 34 ? -77.41900 -86.42500 -62.77800 1.000 45.25857 34 ILE G CA 1
ATOM 10814 C C . ILE G 1 34 ? -77.68700 -85.62600 -61.50800 1.000 47.80939 34 ILE G C 1
ATOM 10815 O O . ILE G 1 34 ? -77.00400 -85.81000 -60.49000 1.000 47.29413 34 ILE G O 1
ATOM 10820 N N . LYS G 1 35 ? -78.69100 -84.73500 -61.53900 1.000 49.48265 35 LYS G N 1
ATOM 10821 C CA . LYS G 1 35 ? -79.01400 -83.95100 -60.35000 1.000 52.15072 35 LYS G CA 1
ATOM 10822 C C . LYS G 1 35 ? -79.49300 -84.84100 -59.21100 1.000 55.39678 35 LYS G C 1
ATOM 10823 O O . LYS G 1 35 ? -79.12800 -84.61700 -58.05100 1.000 54.38153 35 LYS G O 1
ATOM 10829 N N . ALA G 1 36 ? -80.29900 -85.86300 -59.51800 1.000 47.49550 36 ALA G N 1
ATOM 10830 C CA . ALA G 1 36 ? -80.69500 -86.81200 -58.48300 1.000 46.61592 36 ALA G CA 1
ATOM 10831 C C . ALA G 1 36 ? -79.47100 -87.41700 -57.80600 1.000 49.28135 36 ALA G C 1
ATOM 10832 O O . ALA G 1 36 ? -79.38300 -87.45000 -56.57300 1.000 52.30783 36 ALA G O 1
ATOM 10834 N N . ALA G 1 37 ? -78.49300 -87.87000 -58.59800 1.000 51.10492 37 ALA G N 1
ATOM 10835 C CA . ALA G 1 37 ? -77.25900 -88.37900 -58.00100 1.000 50.77607 37 ALA G CA 1
ATOM 10836 C C . ALA G 1 37 ? -76.55500 -87.30000 -57.19700 1.000 52.06916 37 ALA G C 1
ATOM 10837 O O . ALA G 1 37 ? -76.09000 -87.55000 -56.07800 1.000 51.24471 37 ALA G O 1
ATOM 10839 N N . TYR G 1 38 ? -76.47500 -86.08800 -57.75400 1.000 51.25795 38 TYR G N 1
ATOM 10840 C CA . TYR G 1 38 ? -75.79300 -84.99900 -57.06200 1.000 55.12624 38 TYR G CA 1
ATOM 10841 C C . TYR G 1 38 ? -76.44400 -84.70500 -55.71600 1.000 53.14326 38 TYR G C 1
ATOM 10842 O O . TYR G 1 38 ? -75.75000 -84.44500 -54.72200 1.000 51.26790 38 TYR G O 1
ATOM 10851 N N . ASP G 1 39 ? -77.77700 -84.76400 -55.65900 1.000 57.50594 39 ASP G N 1
ATOM 10852 C CA . ASP G 1 39 ? -78.48800 -84.46900 -54.42000 1.000 59.76448 39 ASP G CA 1
ATOM 10853 C C . ASP G 1 39 ? -78.18500 -85.46900 -53.30700 1.000 62.12216 39 ASP G C 1
ATOM 10854 O O . ASP G 1 39 ? -78.41400 -85.15100 -52.13500 1.000 61.93271 39 ASP G O 1
ATOM 10859 N N . THR G 1 40 ? -77.66600 -86.65900 -53.63000 1.000 49.48298 40 THR G N 1
ATOM 10860 C CA . THR G 1 40 ? -77.28100 -87.59000 -52.57500 1.000 46.69557 40 THR G CA 1
ATOM 10861 C C . THR G 1 40 ? -76.06500 -87.12300 -51.78700 1.000 53.03115 40 THR G C 1
ATOM 10862 O O . THR G 1 40 ? -75.71400 -87.76300 -50.78700 1.000 55.70213 40 THR G O 1
ATOM 10866 N N . GLY G 1 41 ? -75.39300 -86.05800 -52.22200 1.000 51.67101 41 GLY G N 1
ATOM 10867 C CA . GLY G 1 41 ? -74.17000 -85.61600 -51.58500 1.000 44.31507 41 GLY G CA 1
ATOM 10868 C C . GLY G 1 41 ? -72.90700 -86.26900 -52.09900 1.000 45.87774 41 GLY G C 1
ATOM 10869 O O . GLY G 1 41 ? -71.82100 -85.97300 -51.58300 1.000 49.10010 41 GLY G O 1
ATOM 10870 N N . VAL G 1 42 ? -73.00500 -87.14800 -53.09800 1.000 45.01389 42 VAL G N 1
ATOM 10871 C CA . VAL G 1 42 ? -71.80800 -87.77700 -53.64500 1.000 48.11094 42 VAL G CA 1
ATOM 10872 C C . VAL G 1 42 ? -71.05600 -86.78700 -54.52700 1.000 47.14212 42 VAL G C 1
ATOM 10873 O O . VAL G 1 42 ? -71.65600 -85.97400 -55.25100 1.000 46.71003 42 VAL G O 1
ATOM 10877 N N . GLN G 1 43 ? -69.73400 -86.84000 -54.45300 1.000 48.07038 43 GLN G N 1
ATOM 10878 C CA . GLN G 1 43 ? -68.88900 -86.08200 -55.35500 1.000 47.23895 43 GLN G CA 1
ATOM 10879 C C . GLN G 1 43 ? -68.86900 -86.76500 -56.71800 1.000 49.32487 43 GLN G C 1
ATOM 10880 O O . GLN G 1 43 ? -68.60700 -87.96700 -56.81600 1.000 50.47570 43 GLN G O 1
ATOM 10886 N N . LEU G 1 44 ? -69.13300 -85.98900 -57.76600 1.000 47.31018 44 LEU G N 1
ATOM 10887 C CA . LEU G 1 44 ? -69.47100 -86.50300 -59.08900 1.000 46.43179 44 LEU G CA 1
ATOM 10888 C C . LEU G 1 44 ? -68.53200 -85.92100 -60.14400 1.000 50.32314 44 LEU G C 1
ATOM 10889 O O . LEU G 1 44 ? -68.54600 -84.70600 -60.39500 1.000 47.30306 44 LEU G O 1
ATOM 10894 N N . ALA G 1 45 ? -67.73100 -86.78200 -60.76300 1.000 44.09552 45 ALA G N 1
ATOM 10895 C CA . ALA G 1 45 ? -67.04700 -86.46700 -62.00700 1.000 43.13500 45 ALA G CA 1
ATOM 10896 C C . ALA G 1 45 ? -67.72600 -87.22300 -63.14100 1.000 45.08192 45 ALA G C 1
ATOM 10897 O O . ALA G 1 45 ? -68.26200 -88.31900 -62.94700 1.000 45.56483 45 ALA G O 1
ATOM 10899 N N . ILE G 1 46 ? -67.70500 -86.62900 -64.32900 1.000 43.26532 46 ILE G N 1
ATOM 10900 C CA . ILE G 1 46 ? -68.40000 -87.17200 -65.48900 1.000 43.40300 46 ILE G CA 1
ATOM 10901 C C . ILE G 1 46 ? -67.45200 -87.19500 -66.68200 1.000 45.82235 46 ILE G C 1
ATOM 10902 O O . ILE G 1 46 ? -66.67300 -86.25500 -66.88600 1.000 44.05826 46 ILE G O 1
ATOM 10907 N N . VAL G 1 47 ? -67.51100 -88.27600 -67.46200 1.000 39.52975 47 VAL G N 1
ATOM 10908 C CA . VAL G 1 47 ? -66.92500 -88.33800 -68.79700 1.000 39.77259 47 VAL G CA 1
ATOM 10909 C C . VAL G 1 47 ? -68.06300 -88.56100 -69.78800 1.000 41.57528 47 VAL G C 1
ATOM 10910 O O . VAL G 1 47 ? -68.89700 -89.45100 -69.58600 1.000 45.17679 47 VAL G O 1
ATOM 10914 N N . ILE G 1 48 ? -68.11500 -87.75100 -70.84700 1.000 38.53297 48 ILE G N 1
ATOM 10915 C CA . ILE G 1 48 ? -69.22600 -87.77000 -71.79800 1.000 42.35955 48 ILE G CA 1
ATOM 10916 C C . ILE G 1 48 ? -68.70900 -88.17300 -73.17600 1.000 40.99157 48 ILE G C 1
ATOM 10917 O O . ILE G 1 48 ? -67.62800 -87.74600 -73.60100 1.000 41.85666 48 ILE G O 1
ATOM 10922 N N . GLY G 1 49 ? -69.48800 -88.99900 -73.87500 1.000 39.50927 49 GLY G N 1
ATOM 10923 C CA . GLY G 1 49 ? -69.12700 -89.47700 -75.19500 1.000 36.85409 49 GLY G CA 1
ATOM 10924 C C . GLY G 1 49 ? -69.65900 -88.58300 -76.29800 1.000 37.19792 49 GLY G C 1
ATOM 10925 O O . GLY G 1 49 ? -70.11200 -87.46000 -76.06600 1.000 37.51276 49 GLY G O 1
ATOM 10926 N N . ALA G 1 50 ? -69.61100 -89.11000 -77.53400 1.000 40.66088 50 ALA G N 1
ATOM 10927 C CA . ALA G 1 50 ? -69.98400 -88.30700 -78.69800 1.000 45.03085 50 ALA G CA 1
ATOM 10928 C C . ALA G 1 50 ? -70.69800 -89.09400 -79.80100 1.000 46.90019 50 ALA G C 1
ATOM 10929 O O . ALA G 1 50 ? -70.79500 -88.60200 -80.94100 1.000 44.62654 50 ALA G O 1
ATOM 10931 N N . GLY G 1 51 ? -71.20200 -90.28700 -79.50400 1.000 53.95409 51 GLY G N 1
ATOM 10932 C CA . GLY G 1 51 ? -71.91300 -91.06200 -80.50100 1.000 54.93364 51 GLY G CA 1
ATOM 10933 C C . GLY G 1 51 ? -73.04300 -90.33500 -81.20600 1.000 55.10560 51 GLY G C 1
ATOM 10934 O O . GLY G 1 51 ? -73.37900 -90.67400 -82.34200 1.000 56.96635 51 GLY G O 1
ATOM 10935 N N . ASN G 1 52 ? -73.62200 -89.32100 -80.55500 1.000 50.02872 52 ASN G N 1
ATOM 10936 C CA . ASN G 1 52 ? -74.72200 -88.56300 -81.14700 1.000 51.02033 52 ASN G CA 1
ATOM 10937 C C . ASN G 1 52 ? -74.27000 -87.61700 -82.25600 1.000 53.65955 52 ASN G C 1
ATOM 10938 O O . ASN G 1 52 ? -75.11400 -87.14500 -83.02900 1.000 53.56746 52 ASN G O 1
ATOM 10943 N N . LEU G 1 53 ? -72.97700 -87.30100 -82.33400 1.000 47.50531 53 LEU G N 1
ATOM 10944 C CA . LEU G 1 53 ? -72.47500 -86.35800 -83.32700 1.000 49.79267 53 LEU G CA 1
ATOM 10945 C C . LEU G 1 53 ? -71.52700 -86.96400 -84.35500 1.000 50.46204 53 LEU G C 1
ATOM 10946 O O . LEU G 1 53 ? -71.45200 -86.44400 -85.46700 1.000 50.09289 53 LEU G O 1
ATOM 10951 N N . TRP G 1 54 ? -70.80000 -88.03200 -84.02400 1.000 46.40224 54 TRP G N 1
ATOM 10952 C CA . TRP G 1 54 ? -69.73000 -88.49900 -84.89600 1.000 52.28701 54 TRP G CA 1
ATOM 10953 C C . TRP G 1 54 ? -69.50200 -89.99600 -84.71300 1.000 59.95871 54 TRP G C 1
ATOM 10954 O O . TRP G 1 54 ? -69.23500 -90.45400 -83.59300 1.000 57.93869 54 TRP G O 1
ATOM 10965 N N . ARG G 1 55 ? -69.54600 -90.74300 -85.82700 1.000 81.55800 55 ARG G N 1
ATOM 10966 C CA . ARG G 1 55 ? -69.54700 -92.20300 -85.80400 1.000 88.34874 55 ARG G CA 1
ATOM 10967 C C . ARG G 1 55 ? -68.30800 -92.81300 -86.48300 1.000 88.17245 55 ARG G C 1
ATOM 10968 O O . ARG G 1 55 ? -68.38900 -93.88600 -87.08700 1.000 92.52302 55 ARG G O 1
ATOM 10976 N N . GLY G 1 56 ? -67.14400 -92.16100 -86.37300 1.000 66.73103 56 GLY G N 1
ATOM 10977 C CA . GLY G 1 56 ? -65.92200 -92.66900 -86.98000 1.000 66.63660 56 GLY G CA 1
ATOM 10978 C C . GLY G 1 56 ? -65.71200 -92.28500 -88.44600 1.000 70.04108 56 GLY G C 1
ATOM 10979 O O . GLY G 1 56 ? -66.55200 -91.65900 -89.10900 1.000 69.41136 56 GLY G O 1
ATOM 10980 N N . ALA G 1 57 ? -64.53500 -92.69700 -88.96500 1.000 59.90202 57 ALA G N 1
ATOM 10981 C CA . ALA G 1 57 ? -64.04500 -92.51700 -90.34500 1.000 57.04254 57 ALA G CA 1
ATOM 10982 C C . ALA G 1 57 ? -64.90400 -93.17600 -91.38000 1.000 63.63221 57 ALA G C 1
ATOM 10983 O O . ALA G 1 57 ? -64.52900 -93.14400 -92.56800 1.000 62.56001 57 ALA G O 1
ATOM 10985 N N . ARG G 1 58 ? -66.02100 -93.79700 -90.99800 1.000 88.76531 58 ARG G N 1
ATOM 10986 C CA . ARG G 1 58 ? -67.02700 -94.16000 -91.98900 1.000 86.61324 58 ARG G CA 1
ATOM 10987 C C . ARG G 1 58 ? -67.51600 -92.92900 -92.74400 1.000 86.86544 58 ARG G C 1
ATOM 10988 O O . ARG G 1 58 ? -67.79500 -93.01000 -93.94800 1.000 84.54898 58 ARG G O 1
ATOM 10991 N N . GLN G 1 59 ? -67.60800 -91.78200 -92.06400 1.000 77.13125 59 GLN G N 1
ATOM 10992 C CA . GLN G 1 59 ? -68.21800 -90.58400 -92.63400 1.000 78.87358 59 GLN G CA 1
ATOM 10993 C C . GLN G 1 59 ? -67.23000 -89.69800 -93.38200 1.000 76.66155 59 GLN G C 1
ATOM 10994 O O . GLN G 1 59 ? -67.64200 -88.66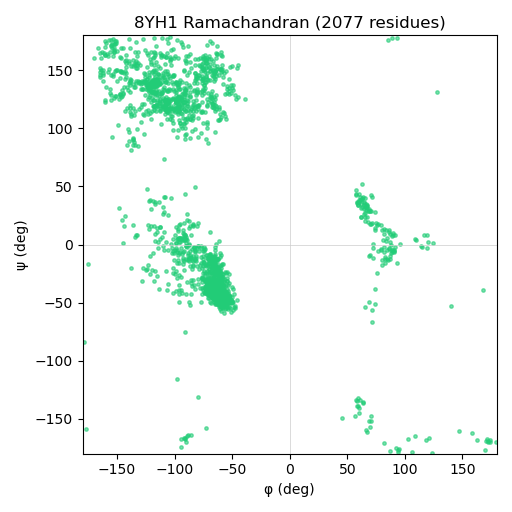900 -93.94000 1.000 68.21856 59 GLN G O 1
ATOM 11000 N N . GLY G 1 60 ? -65.94800 -90.06500 -93.40500 1.000 73.67486 60 GLY G N 1
ATOM 11001 C CA . GLY G 1 60 ? -64.96500 -89.31900 -94.16300 1.000 75.30482 60 GLY G CA 1
ATOM 11002 C C . GLY G 1 60 ? -64.50300 -90.05400 -95.40100 1.000 74.39566 60 GLY G C 1
ATOM 11003 O O . GLY G 1 60 ? -64.67700 -91.27200 -95.50700 1.000 75.87918 60 GLY G O 1
ATOM 11004 N N . VAL G 1 61 ? -63.92100 -89.32700 -96.35000 1.000 68.69085 61 VAL G N 1
ATOM 11005 C CA . VAL G 1 61 ? -63.30300 -89.92600 -97.52600 1.000 74.10215 61 VAL G CA 1
ATOM 11006 C C . VAL G 1 61 ? -61.78800 -89.87100 -97.35200 1.000 73.87441 61 VAL G C 1
ATOM 11007 O O . VAL G 1 61 ? -61.20000 -88.78600 -97.24300 1.000 70.32211 61 VAL G O 1
ATOM 11011 N N . GLY G 1 62 ? -61.16700 -91.05100 -97.29100 1.000 75.03743 62 GLY G N 1
ATOM 11012 C CA . GLY G 1 62 ? -59.73700 -91.16700 -97.10100 1.000 68.95804 62 GLY G CA 1
ATOM 11013 C C . GLY G 1 62 ? -59.30800 -90.59200 -95.77100 1.000 77.70315 62 GLY G C 1
ATOM 11014 O O . GLY G 1 62 ? -58.40100 -89.75400 -95.71900 1.000 76.74177 62 GLY G O 1
ATOM 11015 N N . MET G 1 63 ? -59.95800 -91.03400 -94.69000 1.000 70.89595 63 MET G N 1
ATOM 11016 C CA . MET G 1 63 ? -59.75900 -90.47800 -93.35700 1.000 63.67597 63 MET G CA 1
ATOM 11017 C C . MET G 1 63 ? -58.95000 -91.43300 -92.49800 1.000 56.85395 63 MET G C 1
ATOM 11018 O O . MET G 1 63 ? -59.35000 -92.59200 -92.32100 1.000 55.81949 63 MET G O 1
ATOM 11023 N N . ASP G 1 64 ? -57.84100 -90.93300 -91.93900 1.000 63.51896 64 ASP G N 1
ATOM 11024 C CA . ASP G 1 64 ? -57.11700 -91.67400 -90.90700 1.000 65.43760 64 ASP G CA 1
ATOM 11025 C C . ASP G 1 64 ? -58.02800 -91.94600 -89.72700 1.000 59.32282 64 ASP G C 1
ATOM 11026 O O . ASP G 1 64 ? -58.92300 -91.16100 -89.41100 1.000 64.24894 64 ASP G O 1
ATOM 11031 N N . ARG G 1 65 ? -57.75700 -93.04300 -89.03700 1.000 52.19358 65 ARG G N 1
ATOM 11032 C CA . ARG G 1 65 ? -58.37700 -93.25100 -87.73500 1.000 57.14126 65 ARG G CA 1
ATOM 11033 C C . ARG G 1 65 ? -58.04000 -92.10800 -86.77100 1.000 57.08905 65 ARG G C 1
ATOM 11034 O O . ARG G 1 65 ? -58.91100 -91.64100 -86.02900 1.000 56.36984 65 ARG G O 1
ATOM 11042 N N . ALA G 1 66 ? -56.78600 -91.63500 -86.77600 1.000 46.24780 66 ALA G N 1
ATOM 11043 C CA . ALA G 1 66 ? -56.38600 -90.55500 -85.87000 1.000 49.20566 66 ALA G CA 1
ATOM 11044 C C . ALA G 1 66 ? -57.17700 -89.28400 -86.14400 1.000 48.16805 66 ALA G C 1
ATOM 11045 O O . ALA G 1 66 ? -57.67300 -88.63800 -85.21500 1.000 44.98995 66 ALA G O 1
ATOM 11047 N N . THR G 1 67 ? -57.29300 -88.90100 -87.41900 1.000 45.60748 67 THR G N 1
ATOM 11048 C CA . THR G 1 67 ? -58.09600 -87.73600 -87.75700 1.000 43.13436 67 THR G CA 1
ATOM 11049 C C . THR G 1 67 ? -59.53300 -87.91000 -87.28500 1.000 46.06545 67 THR G C 1
ATOM 11050 O O . THR G 1 67 ? -60.12600 -86.98500 -86.71900 1.000 49.10250 67 THR G O 1
ATOM 11054 N N . ALA G 1 68 ? -60.11000 -89.09000 -87.51100 1.000 45.75622 68 ALA G N 1
ATOM 11055 C CA . ALA G 1 68 ? -61.47600 -89.33400 -87.07000 1.000 41.92503 68 ALA G CA 1
ATOM 11056 C C . ALA G 1 68 ? -61.58700 -89.22300 -85.56000 1.000 43.30325 68 ALA G C 1
ATOM 11057 O O . ALA G 1 68 ? -62.60100 -88.75300 -85.03800 1.000 45.92937 68 ALA G O 1
ATOM 11059 N N . ASP G 1 69 ? -60.54400 -89.61800 -84.84800 1.000 40.87546 69 ASP G N 1
ATOM 11060 C CA . ASP G 1 69 ? -60.59600 -89.60100 -83.39600 1.000 41.34512 69 ASP G CA 1
ATOM 11061 C C . ASP G 1 69 ? -60.54400 -88.17400 -82.85800 1.000 43.25698 69 ASP G C 1
ATOM 11062 O O . ASP G 1 69 ? -61.26600 -87.83400 -81.91000 1.000 37.91121 69 ASP G O 1
ATOM 11067 N N . TYR G 1 70 ? -59.69600 -87.32600 -83.45300 1.000 39.82241 70 TYR G N 1
ATOM 11068 C CA . TYR G 1 70 ? -59.65500 -85.92200 -83.05800 1.000 39.69254 70 TYR G CA 1
ATOM 11069 C C . TYR G 1 70 ? -61.00000 -85.25000 -83.31800 1.000 41.22315 70 TYR G C 1
ATOM 11070 O O . TYR G 1 70 ? -61.50600 -84.50300 -82.47200 1.000 41.60645 70 TYR G O 1
ATOM 11079 N N . ILE G 1 71 ? -61.61200 -85.53500 -84.46800 1.000 40.21120 71 ILE G N 1
ATOM 11080 C CA . ILE G 1 71 ? -62.95800 -85.04200 -84.72500 1.000 39.18957 71 ILE G CA 1
ATOM 11081 C C . ILE G 1 71 ? -63.90900 -85.51600 -83.63400 1.000 41.80698 71 ILE G C 1
ATOM 11082 O O . ILE G 1 71 ? -64.71400 -84.73400 -83.10300 1.000 41.37038 71 ILE G O 1
ATOM 11087 N N . GLY G 1 72 ? -63.82000 -86.79800 -83.27300 1.000 41.86370 72 GLY G N 1
ATOM 11088 C CA . GLY G 1 72 ? -64.64000 -87.31700 -82.18800 1.000 41.36376 72 GLY G CA 1
ATOM 11089 C C . GLY G 1 72 ? -64.41800 -86.60000 -80.86800 1.000 40.61135 72 GLY G C 1
ATOM 11090 O O . GLY G 1 72 ? -65.37400 -86.30000 -80.15200 1.000 43.03776 72 GLY G O 1
ATOM 11091 N N . MET G 1 73 ? -63.15500 -86.30700 -80.53000 1.000 39.50254 73 MET G N 1
ATOM 11092 C CA . MET G 1 73 ? -62.87300 -85.60400 -79.28100 1.000 38.01728 73 MET G CA 1
ATOM 11093 C C . MET G 1 73 ? -63.44500 -84.19400 -79.28100 1.000 39.61877 73 MET G C 1
ATOM 11094 O O . MET G 1 73 ? -63.95700 -83.73100 -78.25200 1.000 37.91562 73 MET G O 1
ATOM 11099 N N . LEU G 1 74 ? -63.38600 -83.50200 -80.42300 1.000 36.75766 74 LEU G N 1
ATOM 11100 C CA . LEU G 1 74 ? -64.02300 -82.19000 -80.51100 1.000 37.38579 74 LEU G CA 1
ATOM 11101 C C . LEU G 1 74 ? -65.51600 -82.29400 -80.24900 1.000 37.81848 74 LEU G C 1
ATOM 11102 O O . LEU G 1 74 ? -66.10100 -81.42700 -79.58900 1.000 39.10043 74 LEU G O 1
ATOM 11107 N N . ALA G 1 75 ? -66.14700 -83.36300 -80.74000 1.000 36.85644 75 ALA G N 1
ATOM 11108 C CA . ALA G 1 75 ? -67.57800 -83.53800 -80.50500 1.000 37.21538 75 ALA G CA 1
ATOM 11109 C C . ALA G 1 75 ? -67.88300 -83.73300 -79.02200 1.000 36.93923 75 ALA G C 1
ATOM 11110 O O . ALA G 1 75 ? -68.86100 -83.17100 -78.51200 1.000 37.08667 75 ALA G O 1
ATOM 11112 N N . THR G 1 76 ? -67.05700 -84.52000 -78.31200 1.000 36.86840 76 THR G N 1
ATOM 11113 C CA . THR G 1 76 ? -67.29500 -84.71000 -76.88200 1.000 37.52481 76 THR G CA 1
ATOM 11114 C C . THR G 1 76 ? -67.29600 -83.37400 -76.15400 1.000 36.39638 76 THR G C 1
ATOM 11115 O O . THR G 1 76 ? -68.09000 -83.16000 -75.23300 1.000 39.38333 76 THR G O 1
ATOM 11119 N N . ILE G 1 77 ? -66.41400 -82.45900 -76.55300 1.000 35.88798 77 ILE G N 1
ATOM 11120 C CA . ILE G 1 77 ? -66.38700 -81.15000 -75.91300 1.000 35.71292 77 ILE G CA 1
ATOM 11121 C C . ILE G 1 77 ? -67.68600 -80.41000 -76.17700 1.000 36.13570 77 ILE G C 1
ATOM 11122 O O . ILE G 1 77 ? -68.24100 -79.77000 -75.28000 1.000 36.09985 77 ILE G O 1
ATOM 11127 N N . MET G 1 78 ? -68.20400 -80.50600 -77.40100 1.000 41.71891 78 MET G N 1
ATOM 11128 C CA . MET G 1 78 ? -69.50300 -79.91600 -77.71000 1.000 41.88710 78 MET G CA 1
ATOM 11129 C C . MET G 1 78 ? -70.56700 -80.41600 -76.73800 1.000 44.77680 78 MET G C 1
ATOM 11130 O O . MET G 1 78 ? -71.36900 -79.62600 -76.21100 1.000 42.54521 78 MET G O 1
ATOM 11135 N N . ASN G 1 79 ? -70.58200 -81.73100 -76.48100 1.000 37.50507 79 ASN G N 1
ATOM 11136 C CA . ASN G 1 79 ? -71.58000 -82.28400 -75.57300 1.000 37.75097 79 ASN G CA 1
ATOM 11137 C C . ASN G 1 79 ? -71.34100 -81.81000 -74.14800 1.000 39.01624 79 ASN G C 1
ATOM 11138 O O . ASN G 1 79 ? -72.29600 -81.46600 -73.43400 1.000 38.46206 79 ASN G O 1
ATOM 11143 N N . ALA G 1 80 ? -70.07300 -81.78300 -73.72000 1.000 36.82744 80 ALA G N 1
ATOM 11144 C CA . ALA G 1 80 ? -69.76600 -81.34500 -72.36400 1.000 36.46394 80 ALA G CA 1
ATOM 11145 C C . ALA G 1 80 ? -70.29100 -79.93600 -72.11900 1.000 40.38811 80 ALA G C 1
ATOM 11146 O O . ALA G 1 80 ? -70.93300 -79.67500 -71.09300 1.000 38.31788 80 ALA G O 1
ATOM 11148 N N . LEU G 1 81 ? -70.05800 -79.01900 -73.06400 1.000 36.48058 81 LEU G N 1
ATOM 11149 C CA . LEU G 1 81 ? -70.59400 -77.67800 -72.90200 1.000 37.39588 81 LEU G CA 1
ATOM 11150 C C . LEU G 1 81 ? -72.11600 -77.70200 -72.80900 1.000 42.20759 81 LEU G C 1
ATOM 11151 O O . LEU G 1 81 ? -72.69400 -77.02000 -71.95300 1.000 38.97336 81 LEU G O 1
ATOM 11156 N N . ALA G 1 82 ? -72.78600 -78.48900 -73.67000 1.000 37.16098 82 ALA G N 1
ATOM 11157 C CA . ALA G 1 82 ? -74.24800 -78.52800 -73.62400 1.000 37.62454 82 ALA G CA 1
ATOM 11158 C C . ALA G 1 82 ? -74.72400 -79.11200 -72.30300 1.000 37.54549 82 ALA G C 1
ATOM 11159 O O . ALA G 1 82 ? -75.65600 -78.59100 -71.68100 1.000 40.19181 82 ALA G O 1
ATOM 11161 N N . LEU G 1 83 ? -74.06200 -80.16300 -71.82700 1.000 44.86607 83 LEU G N 1
ATOM 11162 C CA . LEU G 1 83 ? -74.45700 -80.74900 -70.55500 1.000 41.24400 83 LEU G CA 1
ATOM 11163 C C . LEU G 1 83 ? -74.22600 -79.77900 -69.40000 1.000 41.31702 83 LEU G C 1
ATOM 11164 O O . LEU G 1 83 ? -75.02600 -79.72600 -68.45900 1.000 46.01456 83 LEU G O 1
ATOM 11169 N N . GLN G 1 84 ? -73.14900 -78.99100 -69.46000 1.000 41.72641 84 GLN G N 1
ATOM 11170 C CA . GLN G 1 84 ? -72.87300 -78.03800 -68.39000 1.000 38.40853 84 GLN G CA 1
ATOM 11171 C C . GLN G 1 84 ? -74.00200 -77.02700 -68.25100 1.000 44.04123 84 GLN G C 1
ATOM 11172 O O . GLN G 1 84 ? -74.44300 -76.71800 -67.14000 1.000 44.00663 84 GLN G O 1
ATOM 11178 N N . ASP G 1 85 ? -74.48000 -76.49300 -69.37400 1.000 44.74951 85 ASP G N 1
ATOM 11179 C CA . ASP G 1 85 ? -75.53200 -75.49800 -69.29100 1.000 44.50392 85 ASP G CA 1
ATOM 11180 C C . ASP G 1 85 ? -76.82700 -76.11300 -68.77700 1.000 47.01040 85 ASP G C 1
ATOM 11181 O O . ASP G 1 85 ? -77.54200 -75.48900 -67.98800 1.000 46.63408 85 ASP G O 1
ATOM 11186 N N . ALA G 1 86 ? -77.13500 -77.34500 -69.18200 1.000 44.67405 86 ALA G N 1
ATOM 11187 C CA . ALA G 1 86 ? -78.32300 -78.00500 -68.64900 1.000 43.85663 86 ALA G CA 1
ATOM 11188 C C . ALA G 1 86 ? -78.21400 -78.17300 -67.13800 1.000 42.56974 86 ALA G C 1
ATOM 11189 O O . ALA G 1 86 ? -79.15000 -77.85700 -66.39800 1.000 46.44286 86 ALA G O 1
ATOM 11191 N N . LEU G 1 87 ? -77.06300 -78.63500 -66.65500 1.000 43.96870 87 LEU G N 1
ATOM 11192 C CA . LEU G 1 87 ? -76.90800 -78.80600 -65.21300 1.000 47.95069 87 LEU G CA 1
ATOM 11193 C C . LEU G 1 87 ? -77.02600 -77.47600 -64.47700 1.000 49.00917 87 LEU G C 1
ATOM 11194 O O . LEU G 1 87 ? -77.70800 -77.38600 -63.44900 1.000 52.03191 87 LEU G O 1
ATOM 11199 N N . GLU G 1 88 ? -76.37400 -76.42900 -64.98600 1.000 52.29622 88 GLU G N 1
ATOM 11200 C CA . GLU G 1 88 ? -76.45600 -75.12800 -64.33200 1.000 53.61237 88 GLU G CA 1
ATOM 11201 C C . GLU G 1 88 ? -77.88700 -74.59100 -64.32600 1.000 52.05351 88 GLU G C 1
ATOM 11202 O O . GLU G 1 88 ? -78.29300 -73.91400 -63.37300 1.000 51.22820 88 GLU G O 1
ATOM 11208 N N . SER G 1 89 ? -78.66700 -74.91400 -65.36500 1.000 53.69703 89 SER G N 1
ATOM 11209 C CA . SER G 1 89 ? -80.08900 -74.57200 -65.42700 1.000 48.05066 89 SER G CA 1
ATOM 11210 C C . SER G 1 89 ? -80.85700 -75.04700 -64.19800 1.000 53.50976 89 SER G C 1
ATOM 11211 O O . SER G 1 89 ? -81.82100 -74.39500 -63.78400 1.000 53.50646 89 SER G O 1
ATOM 11214 N N . LEU G 1 90 ? -80.48100 -76.19400 -63.63800 1.000 46.00417 90 LEU G N 1
ATOM 11215 C CA . LEU G 1 90 ? -81.06900 -76.72600 -62.41500 1.000 48.48471 90 LEU G CA 1
ATOM 11216 C C . LEU G 1 90 ? -80.30400 -76.29600 -61.16400 1.000 48.08588 90 LEU G C 1
ATOM 11217 O O . LEU G 1 90 ? -80.51000 -76.87200 -60.09500 1.000 49.31280 90 LEU G O 1
ATOM 11222 N N . GLY G 1 91 ? -79.40400 -75.32600 -61.28000 1.000 49.19323 91 GLY G N 1
ATOM 11223 C CA . GLY G 1 91 ? -78.69200 -74.85100 -60.11500 1.000 46.50771 91 GLY G CA 1
ATOM 11224 C C . GLY G 1 91 ? -77.59100 -75.74100 -59.59000 1.000 48.74124 91 GLY G C 1
ATOM 11225 O O . GLY G 1 91 ? -77.15400 -75.54900 -58.45200 1.000 53.33152 91 GLY G O 1
ATOM 11226 N N . VAL G 1 92 ? -77.10300 -76.69700 -60.37200 1.000 46.87055 92 VAL G N 1
ATOM 11227 C CA . VAL G 1 92 ? -75.99800 -77.55900 -59.95700 1.000 45.82556 92 VAL G CA 1
ATOM 11228 C C . VAL G 1 92 ? -74.68700 -76.87800 -60.34800 1.000 44.13735 92 VAL G C 1
ATOM 11229 O O . VAL G 1 92 ? -74.49600 -76.57400 -61.53400 1.000 47.73205 92 VAL G O 1
ATOM 11233 N N . PRO G 1 93 ? -73.77500 -76.63000 -59.41300 1.000 52.10304 93 PRO G N 1
ATOM 11234 C CA . PRO G 1 93 ? -72.47900 -76.05200 -59.79700 1.000 47.49859 93 PRO G CA 1
ATOM 11235 C C . PRO G 1 93 ? -71.65400 -77.05900 -60.59200 1.000 54.06444 93 PRO G C 1
ATOM 11236 O O . PRO G 1 93 ? -71.42500 -78.19300 -60.15100 1.000 49.62774 93 PRO G O 1
ATOM 11240 N N . THR G 1 94 ? -71.19300 -76.62300 -61.76500 1.000 43.79309 94 THR G N 1
ATOM 11241 C CA . THR G 1 94 ? -70.58300 -77.50100 -62.75400 1.000 44.07401 94 THR G CA 1
ATOM 11242 C C . THR G 1 94 ? -69.39300 -76.82000 -63.40300 1.000 45.88785 94 THR G C 1
ATOM 11243 O O . THR G 1 94 ? -69.50600 -75.67000 -63.83700 1.000 45.09075 94 THR G O 1
ATOM 11247 N N . ARG G 1 95 ? -68.27000 -77.53600 -63.50000 1.000 44.21017 95 ARG G N 1
ATOM 11248 C CA . ARG G 1 95 ? -67.13200 -77.09800 -64.29800 1.000 43.25324 95 ARG G CA 1
ATOM 11249 C C . ARG G 1 95 ? -66.83700 -78.10600 -65.40900 1.000 43.69906 95 ARG G C 1
ATOM 11250 O O . ARG G 1 95 ? -67.06900 -79.31200 -65.26200 1.000 44.91706 95 ARG G O 1
ATOM 11258 N N . VAL G 1 96 ? -66.32300 -77.60300 -66.52700 1.000 34.93966 96 VAL G N 1
ATOM 11259 C CA . VAL G 1 96 ? -65.88900 -78.43200 -67.64800 1.000 34.48457 96 VAL G CA 1
ATOM 11260 C C . VAL G 1 96 ? -64.37000 -78.35300 -67.74300 1.000 37.42761 96 VAL G C 1
ATOM 11261 O O . VAL G 1 96 ? -63.80500 -77.25200 -67.72200 1.000 35.61760 96 VAL G O 1
ATOM 11265 N N . GLN G 1 97 ? -63.70100 -79.50900 -67.84500 1.000 36.84721 97 GLN G N 1
ATOM 11266 C CA . GLN G 1 97 ? -62.27300 -79.55100 -68.16600 1.000 35.75421 97 GLN G CA 1
ATOM 11267 C C . GLN G 1 97 ? -62.06700 -80.40400 -69.40900 1.000 38.19252 97 GLN G C 1
ATOM 11268 O O . GLN G 1 97 ? -62.66100 -81.48500 -69.52200 1.000 39.29527 97 GLN G O 1
ATOM 11274 N N . THR G 1 98 ? -61.22300 -79.93500 -70.34200 1.000 33.21154 98 THR G N 1
ATOM 11275 C CA . THR G 1 98 ? -61.04400 -80.62600 -71.61500 1.000 33.38920 98 THR G CA 1
ATOM 11276 C C . THR G 1 98 ? -59.61600 -81.12600 -71.78400 1.000 33.05534 98 THR G C 1
ATOM 11277 O O . THR G 1 98 ? -58.66200 -80.46700 -71.37200 1.000 33.95147 98 THR G O 1
ATOM 11281 N N . ALA G 1 99 ? -59.48500 -82.29800 -72.41000 1.000 35.61574 99 ALA G N 1
ATOM 11282 C CA . ALA G 1 99 ? -58.17400 -82.89800 -72.62800 1.000 35.03797 99 ALA G CA 1
ATOM 11283 C C . ALA G 1 99 ? -57.39900 -82.16000 -73.70900 1.000 36.74334 99 ALA G C 1
ATOM 11284 O O . ALA G 1 99 ? -56.16800 -82.10800 -73.65700 1.000 43.59467 99 ALA G O 1
ATOM 11286 N N . LEU G 1 100 ? -58.09000 -81.60800 -74.70000 1.000 40.35740 100 LEU G N 1
ATOM 11287 C CA . LEU G 1 100 ? -57.49100 -80.65400 -75.62100 1.000 43.67376 100 LEU G CA 1
ATOM 11288 C C . LEU G 1 100 ? -57.664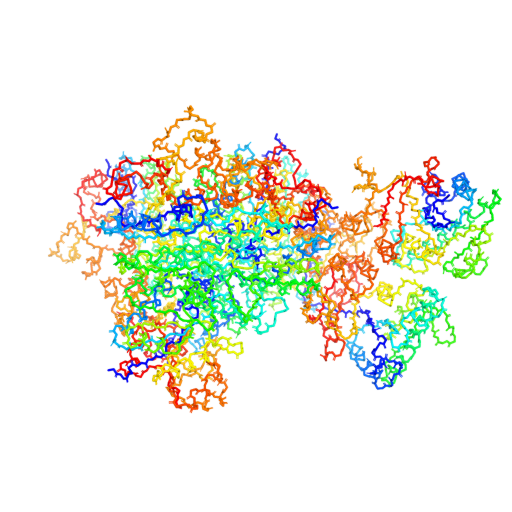00 -79.26200 -75.04200 1.000 40.45998 100 LEU G C 1
ATOM 11289 O O . LEU G 1 100 ? -58.76600 -78.88800 -74.64200 1.000 40.03158 100 LEU G O 1
ATOM 11294 N N . THR G 1 101 ? -56.57700 -78.50900 -74.96400 1.000 36.86135 101 THR G N 1
ATOM 11295 C CA . THR G 1 101 ? -56.63400 -77.18600 -74.35600 1.000 35.31042 101 THR G CA 1
ATOM 11296 C C . THR G 1 101 ? -57.28400 -76.20600 -75.31900 1.000 39.87375 101 THR G C 1
ATOM 11297 O O . THR G 1 101 ? -56.72300 -75.91000 -76.38200 1.000 38.83864 101 THR G O 1
ATOM 11301 N N . ILE G 1 102 ? -58.45800 -75.69000 -74.94600 1.000 42.80680 102 ILE G N 1
ATOM 11302 C CA . ILE G 1 102 ? -59.16900 -74.67300 -75.72400 1.000 41.15150 102 ILE G CA 1
ATOM 11303 C C . ILE G 1 102 ? -59.62700 -73.60400 -74.73000 1.000 44.26353 102 ILE G C 1
ATOM 11304 O O . ILE G 1 102 ? -60.77800 -73.60100 -74.27300 1.000 45.40890 102 ILE G O 1
ATOM 11309 N N . THR G 1 103 ? -58.73400 -72.65300 -74.44000 1.000 49.49078 103 THR G N 1
ATOM 11310 C CA . THR G 1 103 ? -58.86700 -71.76800 -73.28100 1.000 52.60250 103 THR G CA 1
ATOM 11311 C C . THR G 1 103 ? -60.16900 -70.97000 -73.27500 1.000 53.48450 103 THR G C 1
ATOM 11312 O O . THR G 1 103 ? -60.78400 -70.79300 -72.21700 1.000 47.44638 103 THR G O 1
ATOM 11316 N N . GLN G 1 104 ? -60.56700 -70.41700 -74.42600 1.000 45.53871 104 GLN G N 1
ATOM 11317 C CA . GLN G 1 104 ? -61.76400 -69.58100 -74.46600 1.000 49.67776 104 GLN G CA 1
ATOM 11318 C C . GLN G 1 104 ? -63.01800 -70.36500 -74.11600 1.000 45.79807 104 GLN G C 1
ATOM 11319 O O . GLN G 1 104 ? -64.00400 -69.77500 -73.66400 1.000 47.74332 104 GLN G O 1
ATOM 11325 N N . VAL G 1 105 ? -62.98500 -71.68000 -74.28100 1.000 47.09159 105 VAL G N 1
ATOM 11326 C CA . VAL G 1 105 ? -64.18000 -72.50400 -74.25200 1.000 47.80637 105 VAL G CA 1
ATOM 11327 C C . VAL G 1 105 ? -64.37800 -73.17700 -72.89800 1.000 45.60748 105 VAL G C 1
ATOM 11328 O O . VAL G 1 105 ? -65.50000 -73.25300 -72.39800 1.000 48.13835 105 VAL G O 1
ATOM 11332 N N . ALA G 1 106 ? -63.30300 -73.65600 -72.28200 1.000 41.41076 106 ALA G N 1
ATOM 11333 C CA . ALA G 1 106 ? -63.40000 -74.37500 -71.01600 1.000 37.01489 106 ALA G CA 1
ATOM 11334 C C . ALA G 1 106 ? -62.02500 -74.38200 -70.37000 1.000 36.73386 106 ALA G C 1
ATOM 11335 O O . ALA G 1 106 ? -61.01900 -74.10400 -71.02200 1.000 38.53043 106 ALA G O 1
ATOM 11337 N N . GLU G 1 107 ? -61.98300 -74.70400 -69.09700 1.000 38.78317 107 GLU G N 1
ATOM 11338 C CA . GLU G 1 107 ? -60.62500 -74.79700 -68.57900 1.000 43.33714 107 GLU G CA 1
ATOM 11339 C C . GLU G 1 107 ? -59.95300 -76.09400 -69.02300 1.000 40.54330 107 GLU G C 1
ATOM 11340 O O . GLU G 1 107 ? -60.62500 -77.09400 -69.28400 1.000 42.41294 107 GLU G O 1
ATOM 11346 N N . PRO G 1 108 ? -58.63000 -76.08900 -69.13600 1.000 36.99361 108 PRO G N 1
ATOM 11347 C CA . PRO G 1 108 ? -57.91400 -77.31800 -69.49300 1.000 34.85658 108 PRO G CA 1
ATOM 11348 C C . PRO G 1 108 ? -57.92300 -78.31500 -68.34700 1.000 36.15140 108 PRO G C 1
ATOM 11349 O O . PRO G 1 108 ? -58.15400 -77.97000 -67.18900 1.000 37.63776 108 PRO G O 1
ATOM 11353 N N . TYR G 1 109 ? -57.67800 -79.57600 -68.68800 1.000 38.16604 109 TYR G N 1
ATOM 11354 C CA . TYR G 1 109 ? -57.55600 -80.58700 -67.65900 1.000 33.51885 109 TYR G CA 1
ATOM 11355 C C . TYR G 1 109 ? -56.33300 -80.29600 -66.79800 1.000 36.37037 109 TYR G C 1
ATOM 11356 O O . TYR G 1 109 ? -55.20600 -80.25900 -67.29500 1.000 37.05253 109 TYR G O 1
ATOM 11365 N N . ILE G 1 110 ? -56.55500 -80.08700 -65.50600 1.000 31.50558 110 ILE G N 1
ATOM 11366 C CA . ILE G 1 110 ? -55.48800 -79.85900 -64.53800 1.000 32.39291 110 ILE G CA 1
ATOM 11367 C C . ILE G 1 110 ? -55.88900 -80.58300 -63.26200 1.000 30.84159 110 ILE G C 1
ATOM 11368 O O . ILE G 1 110 ? -56.90800 -80.24200 -62.65100 1.000 34.67140 110 ILE G O 1
ATOM 11373 N N . ARG G 1 111 ? -55.09400 -81.57300 -62.85300 1.000 43.54513 111 ARG G N 1
ATOM 11374 C CA . ARG G 1 111 ? -55.52100 -82.46800 -61.78300 1.000 39.41498 111 ARG G CA 1
ATOM 11375 C C . ARG G 1 111 ? -55.81600 -81.70200 -60.49500 1.000 39.58014 111 ARG G C 1
ATOM 11376 O O . ARG G 1 111 ? -56.86700 -81.89200 -59.87500 1.000 40.37973 111 ARG G O 1
ATOM 11384 N N . ARG G 1 112 ? -54.90700 -80.81900 -60.08200 1.000 44.44300 112 ARG G N 1
ATOM 11385 C CA . ARG G 1 112 ? -55.12200 -80.09400 -58.83200 1.000 44.86877 112 ARG G CA 1
ATOM 11386 C C . ARG G 1 112 ? -56.40600 -79.27200 -58.85600 1.000 46.70465 112 ARG G C 1
ATOM 11387 O O . ARG G 1 112 ? -57.08300 -79.16400 -57.82700 1.000 45.99288 112 ARG G O 1
ATOM 11395 N N . ARG G 1 113 ? -56.77200 -78.69900 -60.01200 1.000 45.04201 113 ARG G N 1
ATOM 11396 C CA . ARG G 1 113 ? -58.02700 -77.95200 -60.08300 1.000 43.25909 113 ARG G CA 1
ATOM 11397 C C . ARG G 1 113 ? -59.22800 -78.88400 -60.07300 1.000 45.44018 113 ARG G C 1
ATOM 11398 O O . ARG G 1 113 ? -60.23100 -78.60300 -59.40700 1.000 46.06640 113 ARG G O 1
ATOM 11406 N N . ALA G 1 114 ? -59.15300 -79.99700 -60.80300 1.000 38.33226 114 ALA G N 1
ATOM 11407 C CA . ALA G 1 114 ? -60.25500 -80.95000 -60.77100 1.000 38.41884 114 ALA G CA 1
ATOM 11408 C C . ALA G 1 114 ? -60.53800 -81.39000 -59.34200 1.000 40.55910 114 ALA G C 1
ATOM 11409 O O . ALA G 1 114 ? -61.69700 -81.40000 -58.89700 1.000 38.29073 114 ALA G O 1
ATOM 11411 N N . LEU G 1 115 ? -59.47600 -81.71300 -58.59500 1.000 34.85427 115 LEU G N 1
ATOM 11412 C CA . LEU G 1 115 ? -59.63800 -82.14400 -57.21100 1.000 35.45067 115 LEU G CA 1
ATOM 11413 C C . LEU G 1 115 ? -60.21900 -81.03000 -56.35600 1.000 36.98695 115 LEU G C 1
ATOM 11414 O O . LEU G 1 115 ? -61.12700 -81.27500 -55.55600 1.000 40.88924 115 LEU G O 1
ATOM 11419 N N . ARG G 1 116 ? -59.74100 -79.79000 -56.52800 1.000 38.77683 116 ARG G N 1
ATOM 11420 C CA . ARG G 1 116 ? -60.35400 -78.68200 -55.79800 1.000 39.54649 116 ARG G CA 1
ATOM 11421 C C . ARG G 1 116 ? -61.82600 -78.53700 -56.16800 1.000 39.96603 116 ARG G C 1
ATOM 11422 O O . ARG G 1 116 ? -62.66200 -78.26900 -55.30000 1.000 45.14019 116 ARG G O 1
ATOM 11424 N N . HIS G 1 117 ? -62.17700 -78.74000 -57.44100 1.000 43.40250 117 HIS G N 1
ATOM 11425 C CA . HIS G 1 117 ? -63.57400 -78.57000 -57.83800 1.000 43.93559 117 HIS G CA 1
ATOM 11426 C C . HIS G 1 117 ? -64.47100 -79.58700 -57.14400 1.000 44.02588 117 HIS G C 1
ATOM 11427 O O . HIS G 1 117 ? -65.55300 -79.24200 -56.66000 1.000 43.94787 117 HIS G O 1
ATOM 11434 N N . LEU G 1 118 ? -64.04800 -80.85700 -57.10300 1.000 43.11674 118 LEU G N 1
ATOM 11435 C CA . LEU G 1 118 ? -64.87800 -81.88000 -56.47000 1.000 42.08890 118 LEU G CA 1
ATOM 11436 C C . LEU G 1 118 ? -64.95700 -81.65900 -54.96700 1.000 45.77201 118 LEU G C 1
ATOM 11437 O O . LEU G 1 118 ? -66.02100 -81.84900 -54.35800 1.000 45.20573 118 LEU G O 1
ATOM 11442 N N . GLU G 1 119 ? -63.84300 -81.24100 -54.36100 1.000 51.52483 119 GLU G N 1
ATOM 11443 C CA . GLU G 1 119 ? -63.84200 -80.91100 -52.94300 1.000 50.58843 119 GLU G CA 1
ATOM 11444 C C . GLU G 1 119 ? -64.80200 -79.77000 -52.63700 1.000 52.39267 119 GLU G C 1
ATOM 11445 O O . GLU G 1 119 ? -65.40900 -79.74400 -51.56400 1.000 60.87907 119 GLU G O 1
ATOM 11451 N N . LYS G 1 120 ? -64.98300 -78.83800 -53.57300 1.000 55.74873 120 LYS G N 1
ATOM 11452 C CA . LYS G 1 120 ? -65.92500 -77.73400 -53.42200 1.000 49.89217 120 LYS G CA 1
ATOM 11453 C C . LYS G 1 120 ? -67.34100 -78.10900 -53.89100 1.000 53.32053 120 LYS G C 1
ATOM 11454 O O . LYS G 1 120 ? -68.13900 -77.22200 -54.20800 1.000 52.71466 120 LYS G O 1
ATOM 11460 N N . GLU G 1 121 ? -67.64500 -79.40800 -53.96500 1.000 50.98639 121 GLU G N 1
ATOM 11461 C CA . GLU G 1 121 ? -68.97800 -79.92700 -54.27800 1.000 54.86021 121 GLU G CA 1
ATOM 11462 C C . GLU G 1 121 ? -69.49300 -79.46000 -55.63500 1.000 50.70357 121 GLU G C 1
ATOM 11463 O O . GLU G 1 121 ? -70.69600 -79.30500 -55.83400 1.000 52.55704 121 GLU G O 1
ATOM 11469 N N . ARG G 1 122 ? -68.59600 -79.29300 -56.59600 1.000 46.03519 122 ARG G N 1
ATOM 11470 C CA . ARG G 1 122 ? -68.96600 -79.01900 -57.97800 1.000 48.26346 122 ARG G CA 1
ATOM 11471 C C . ARG G 1 122 ? -68.85000 -80.28800 -58.81900 1.000 45.97158 122 ARG G C 1
ATOM 11472 O O . ARG G 1 122 ? -67.97200 -81.12400 -58.58600 1.000 45.54710 122 ARG G O 1
ATOM 11480 N N . ILE G 1 123 ? -69.75100 -80.44200 -59.79100 1.000 42.34706 123 ILE G N 1
ATOM 11481 C CA . ILE G 1 123 ? -69.57500 -81.49700 -60.78100 1.000 41.20865 123 ILE G CA 1
ATOM 11482 C C . ILE G 1 123 ? -68.48000 -81.08500 -61.75100 1.000 43.52821 123 ILE G C 1
ATOM 11483 O O . ILE G 1 123 ? -68.41300 -79.92800 -62.18500 1.000 45.31699 123 ILE G O 1
ATOM 11488 N N . VAL G 1 124 ? -67.60900 -82.02400 -62.09500 1.000 40.07575 124 VAL G N 1
ATOM 11489 C CA . VAL G 1 124 ? -66.58900 -81.81100 -63.11600 1.000 39.65182 124 VAL G CA 1
ATOM 11490 C C . VAL G 1 124 ? -66.93000 -82.70800 -64.29600 1.000 38.47238 124 VAL G C 1
ATOM 11491 O O . VAL G 1 124 ? -66.93600 -83.93600 -64.16500 1.000 37.34234 124 VAL G O 1
ATOM 11495 N N . ILE G 1 125 ? -67.24200 -82.09700 -65.43400 1.000 37.27830 125 ILE G N 1
ATOM 11496 C CA . ILE G 1 125 ? -67.40800 -82.81000 -66.69500 1.000 36.81770 125 ILE G CA 1
ATOM 11497 C C . ILE G 1 125 ? -66.08900 -82.77400 -67.46800 1.000 40.85010 125 ILE G C 1
ATOM 11498 O O . ILE G 1 125 ? -65.59300 -81.69000 -67.81100 1.000 38.75270 125 ILE G O 1
ATOM 11503 N N . PHE G 1 126 ? -65.54200 -83.95300 -67.77600 1.000 38.63197 126 PHE G N 1
ATOM 11504 C CA . PHE G 1 126 ? -64.34800 -84.07300 -68.60900 1.000 38.16063 126 PHE G CA 1
ATOM 11505 C C . PHE G 1 126 ? -64.74200 -84.28100 -70.06900 1.000 36.33954 126 PHE G C 1
ATOM 11506 O O . PHE G 1 126 ? -65.42400 -85.25600 -70.40100 1.000 41.47108 126 PHE G O 1
ATOM 11514 N N . GLY G 1 127 ? -64.32200 -83.35800 -70.93400 1.000 37.71129 127 GLY G N 1
ATOM 11515 C CA . GLY G 1 127 ? -64.52800 -83.46800 -72.36700 1.000 34.50222 127 GLY G CA 1
ATOM 11516 C C . GLY G 1 127 ? -63.21400 -83.68400 -73.09000 1.000 34.28172 127 GLY G C 1
ATOM 11517 O O . GLY G 1 127 ? -62.14700 -83.41500 -72.53100 1.000 33.87496 127 GLY G O 1
ATOM 11518 N N . GLY G 1 128 ? -63.26500 -84.17000 -74.32400 1.000 35.14637 128 GLY G N 1
ATOM 11519 C CA . GLY G 1 128 ? -62.06100 -84.46500 -75.06600 1.000 34.98591 128 GLY G CA 1
ATOM 11520 C C . GLY G 1 128 ? -61.49800 -85.85500 -74.85100 1.000 40.47697 128 GLY G C 1
ATOM 11521 O O . GLY G 1 128 ? -60.48100 -86.19600 -75.47900 1.000 38.74848 128 GLY G O 1
ATOM 11522 N N . GLY G 1 129 ? -62.13000 -86.67800 -74.00800 1.000 36.79008 129 GLY G N 1
ATOM 11523 C CA . GLY G 1 129 ? -61.56300 -87.98600 -73.74500 1.000 38.42873 129 GLY G CA 1
ATOM 11524 C C . GLY G 1 129 ? -60.21100 -87.86300 -73.06400 1.000 39.95054 129 GLY G C 1
ATOM 11525 O O . GLY G 1 129 ? -60.02600 -87.05900 -72.14000 1.000 39.17457 129 GLY G O 1
ATOM 11526 N N . THR G 1 130 ? -59.25100 -88.67400 -73.52200 1.000 33.77900 130 THR G N 1
ATOM 11527 C CA . THR G 1 130 ? -57.88200 -88.64400 -73.01300 1.000 34.44139 130 THR G CA 1
ATOM 11528 C C . THR G 1 130 ? -57.01000 -87.63000 -73.73300 1.000 37.83849 130 THR G C 1
ATOM 11529 O O . THR G 1 130 ? -55.87800 -87.39900 -73.30400 1.000 38.48533 130 THR G O 1
ATOM 11533 N N . GLY G 1 131 ? -57.48900 -87.04000 -74.82300 1.000 34.16239 131 GLY G N 1
ATOM 11534 C CA . GLY G 1 131 ? -56.64700 -86.22600 -75.65900 1.000 33.26666 131 GLY G CA 1
ATOM 11535 C C . GLY G 1 131 ? -55.85900 -86.99200 -76.69800 1.000 34.25766 131 GLY G C 1
ATOM 11536 O O . GLY G 1 131 ? -55.30800 -86.36700 -77.61300 1.000 36.28963 131 GLY G O 1
ATOM 11537 N N . ASN G 1 132 ? -55.79200 -88.33800 -76.58900 1.000 37.19382 132 ASN G N 1
ATOM 11538 C CA . ASN G 1 132 ? -55.09900 -89.23000 -77.50000 1.000 39.36441 132 ASN G CA 1
ATOM 11539 C C . ASN G 1 132 ? -56.08300 -89.98500 -78.37400 1.000 40.61528 132 ASN G C 1
ATOM 11540 O O . ASN G 1 132 ? -57.12900 -90.42500 -77.88500 1.000 43.25432 132 ASN G O 1
ATOM 11545 N N . PRO G 1 133 ? -55.77600 -90.14000 -79.66700 1.000 46.11087 133 PRO G N 1
ATOM 11546 C CA . PRO G 1 133 ? -56.53700 -91.07300 -80.51200 1.000 41.09796 133 PRO G CA 1
ATOM 11547 C C . PRO G 1 133 ? -56.28600 -92.52900 -80.13000 1.000 42.63985 133 PRO G C 1
ATOM 11548 O O . PRO G 1 133 ? -55.44400 -92.80800 -79.27100 1.000 42.73153 133 PRO G O 1
ATOM 11552 N N . PHE G 1 134 ? -57.00500 -93.45900 -80.77200 1.000 44.20101 134 PHE G N 1
ATOM 11553 C CA . PHE G 1 134 ? -56.94200 -94.90800 -80.52500 1.000 44.69574 134 PHE G CA 1
ATOM 11554 C C . PHE G 1 134 ? -57.49200 -95.28800 -79.16500 1.000 41.59247 134 PHE G C 1
ATOM 11555 O O . PHE G 1 134 ? -57.23500 -96.38200 -78.66400 1.000 47.26317 134 PHE G O 1
ATOM 11563 N N . PHE G 1 135 ? -58.28400 -94.40700 -78.58500 1.000 57.71530 135 PHE G N 1
ATOM 11564 C CA . PHE G 1 135 ? -59.04900 -94.67700 -77.39000 1.000 55.08351 135 PHE G CA 1
ATOM 11565 C C . PHE G 1 135 ? -60.49100 -94.30200 -77.67400 1.000 50.96336 135 PHE G C 1
ATOM 11566 O O . PHE G 1 135 ? -60.83200 -93.84100 -78.76700 1.000 55.18581 135 PHE G O 1
ATOM 11574 N N . SER G 1 136 ? -61.34400 -94.54500 -76.69200 1.000 46.23090 136 SER G N 1
ATOM 11575 C CA . SER G 1 136 ? -62.70300 -94.03300 -76.66900 1.000 47.85702 136 SER G CA 1
ATOM 11576 C C . SER G 1 136 ? -62.93100 -93.47300 -75.27700 1.000 44.25636 136 SER G C 1
ATOM 11577 O O . SER G 1 136 ? -62.06500 -93.58200 -74.40200 1.000 45.78423 136 SER G O 1
ATOM 11580 N N . THR G 1 137 ? -64.08400 -92.83900 -75.07200 1.000 39.27516 137 THR G N 1
ATOM 11581 C CA . THR G 1 137 ? -64.26700 -92.22000 -73.76900 1.000 43.27680 137 THR G CA 1
ATOM 11582 C C . THR G 1 137 ? -64.35100 -93.25200 -72.65200 1.000 41.75167 137 THR G C 1
ATOM 11583 O O . THR G 1 137 ? -64.16000 -92.87900 -71.48800 1.000 43.27389 137 THR G O 1
ATOM 11587 N N . ASP G 1 138 ? -64.54300 -94.53600 -72.97700 1.000 36.75130 138 ASP G N 1
ATOM 11588 C CA . ASP G 1 138 ? -64.43000 -95.57800 -71.95500 1.000 43.22736 138 ASP G CA 1
ATOM 11589 C C . ASP G 1 138 ? -63.06800 -95.52400 -71.26700 1.000 40.51406 138 ASP G C 1
ATOM 11590 O O . ASP G 1 138 ? -62.97700 -95.54900 -70.03300 1.000 35.97939 138 ASP G O 1
ATOM 11595 N N . THR G 1 139 ? -61.99200 -95.46400 -72.05300 1.000 39.39335 139 THR G N 1
ATOM 11596 C CA . THR G 1 139 ? -60.66600 -95.37400 -71.45500 1.000 42.02697 139 THR G CA 1
ATOM 11597 C C . THR G 1 139 ? -60.47800 -94.05500 -70.71500 1.000 43.76915 139 THR G C 1
ATOM 11598 O O . THR G 1 139 ? -59.82500 -94.02300 -69.66000 1.000 43.82417 139 THR G O 1
ATOM 11602 N N . ALA G 1 140 ? -61.04800 -92.96500 -71.23800 1.000 35.87997 140 ALA G N 1
ATOM 11603 C CA . ALA G 1 140 ? -60.96400 -91.68600 -70.53800 1.000 38.29042 140 ALA G CA 1
ATOM 11604 C C . ALA G 1 140 ? -61.67200 -91.74700 -69.18500 1.000 38.62739 140 ALA G C 1
ATOM 11605 O O . ALA G 1 140 ? -61.19600 -91.16700 -68.20000 1.000 39.24001 140 ALA G O 1
ATOM 11607 N N . ALA G 1 141 ? -62.80900 -92.44100 -69.11900 1.000 40.18778 141 ALA G N 1
ATOM 11608 C CA . ALA G 1 141 ? -63.49200 -92.63000 -67.84300 1.000 39.90821 141 ALA G CA 1
ATOM 11609 C C . ALA G 1 141 ? -62.59100 -93.34200 -66.84600 1.000 40.91929 141 ALA G C 1
ATOM 11610 O O . ALA G 1 141 ? -62.49400 -92.94300 -65.67700 1.000 41.05354 141 ALA G O 1
ATOM 11612 N N . ALA G 1 142 ? -61.92800 -94.41000 -67.28700 1.000 33.50576 142 ALA G N 1
ATOM 11613 C CA . ALA G 1 142 ? -61.01500 -95.11400 -66.40000 1.000 33.19539 142 ALA G CA 1
ATOM 11614 C C . ALA G 1 142 ? -59.86700 -94.20500 -65.97900 1.000 37.57349 142 ALA G C 1
ATOM 11615 O O . ALA G 1 142 ? -59.49800 -94.14600 -64.79600 1.000 36.23647 142 ALA G O 1
ATOM 11617 N N . LEU G 1 143 ? -59.29300 -93.47900 -66.94100 1.000 36.56132 143 LEU G N 1
ATOM 11618 C CA . LEU G 1 143 ? -58.16700 -92.60700 -66.63900 1.000 35.97619 143 LEU G CA 1
ATOM 11619 C C . LEU G 1 143 ? -58.57400 -91.50000 -65.66900 1.000 40.16283 143 LEU G C 1
ATOM 11620 O O . LEU G 1 143 ? -57.92600 -91.30100 -64.63000 1.000 38.41790 143 LEU G O 1
ATOM 11625 N N . ARG G 1 144 ? -59.66600 -90.78800 -65.97200 1.000 38.25148 144 ARG G N 1
ATOM 11626 C CA . ARG G 1 144 ? -60.09600 -89.69600 -65.09800 1.000 42.63845 144 ARG G CA 1
ATOM 11627 C C . ARG G 1 144 ? -60.53400 -90.20900 -63.72700 1.000 40.90348 144 ARG G C 1
ATOM 11628 O O . ARG G 1 144 ? -60.29300 -89.54900 -62.70700 1.000 39.09958 144 ARG G O 1
ATOM 11636 N N . ALA G 1 145 ? -61.18300 -91.37900 -63.68300 1.000 36.69743 145 ALA G N 1
ATOM 11637 C CA . ALA G 1 145 ? -61.52500 -92.00200 -62.40700 1.000 35.52492 145 ALA G CA 1
ATOM 11638 C C . ALA G 1 145 ? -60.29000 -92.19200 -61.53700 1.000 40.63176 145 ALA G C 1
ATOM 11639 O O . ALA G 1 145 ? -60.30600 -91.87800 -60.33900 1.000 40.00121 145 ALA G O 1
ATOM 11641 N N . LEU G 1 146 ? -59.20600 -92.71800 -62.12400 1.000 36.54210 146 LEU G N 1
ATOM 11642 C CA . LEU G 1 146 ? -57.96600 -92.89200 -61.37700 1.000 39.36179 146 LEU G CA 1
ATOM 11643 C C . LEU G 1 146 ? -57.36400 -91.55700 -60.97600 1.000 42.68837 146 LEU G C 1
ATOM 11644 O O . LEU G 1 146 ? -56.79900 -91.43300 -59.88100 1.000 43.68789 146 LEU G O 1
ATOM 11649 N N . GLU G 1 147 ? -57.46000 -90.55200 -61.84900 1.000 43.98085 147 GLU G N 1
ATOM 11650 C CA . GLU G 1 147 ? -56.79900 -89.28800 -61.57700 1.000 38.99461 147 GLU G CA 1
ATOM 11651 C C . GLU G 1 147 ? -57.49400 -88.51300 -60.46600 1.000 38.82323 147 GLU G C 1
ATOM 11652 O O . GLU G 1 147 ? -56.83300 -87.77900 -59.72500 1.000 41.76718 147 GLU G O 1
ATOM 11658 N N . VAL G 1 148 ? -58.81800 -88.63600 -60.33900 1.000 33.08381 148 VAL G N 1
ATOM 11659 C CA . VAL G 1 148 ? -59.54100 -87.91900 -59.29300 1.000 39.96940 148 VAL G CA 1
ATOM 11660 C C . VAL G 1 148 ? -59.77900 -88.77800 -58.06400 1.000 38.20279 148 VAL G C 1
ATOM 11661 O O . VAL G 1 148 ? -60.46400 -88.33000 -57.13000 1.000 40.93723 148 VAL G O 1
ATOM 11665 N N . GLY G 1 149 ? -59.23200 -89.99100 -58.02900 1.000 42.55914 149 GLY G N 1
ATOM 11666 C CA . GLY G 1 149 ? -59.48300 -90.90800 -56.93000 1.000 37.72056 149 GLY G CA 1
ATOM 11667 C C . GLY G 1 149 ? -60.94500 -91.26100 -56.75600 1.000 42.96933 149 GLY G C 1
ATOM 11668 O O . GLY G 1 149 ? -61.44800 -91.23300 -55.63000 1.000 42.67798 149 GLY G O 1
ATOM 11669 N N . ALA G 1 150 ? -61.65500 -91.54100 -57.84700 1.000 47.83464 150 ALA G N 1
ATOM 11670 C CA . ALA G 1 150 ? -63.00300 -92.07300 -57.71900 1.000 47.21394 150 ALA G CA 1
ATOM 11671 C C . ALA G 1 150 ? -62.93500 -93.50100 -57.19900 1.000 48.35844 150 ALA G C 1
ATOM 11672 O O . ALA G 1 150 ? -61.95100 -94.21300 -57.41300 1.000 45.47704 150 ALA G O 1
ATOM 11674 N N . GLU G 1 151 ? -63.99400 -93.92000 -56.51000 1.000 51.59402 151 GLU G N 1
ATOM 11675 C CA . GLU G 1 151 ? -64.04000 -95.25900 -55.93400 1.000 49.97164 151 GLU G CA 1
ATOM 11676 C C . GLU G 1 151 ? -64.56900 -96.29800 -56.90700 1.000 49.33698 151 GLU G C 1
ATOM 11677 O O . GLU G 1 151 ? -64.39200 -97.49500 -56.66900 1.000 53.30695 151 GLU G O 1
ATOM 11683 N N . VAL G 1 152 ? -65.18500 -95.86800 -58.00300 1.000 49.35329 152 VAL G N 1
ATOM 11684 C CA . VAL G 1 152 ? -65.87000 -96.76200 -58.92700 1.000 46.77100 152 VAL G CA 1
ATOM 11685 C C . VAL G 1 152 ? -66.12500 -96.00600 -60.22500 1.000 49.48802 152 VAL G C 1
ATOM 11686 O O . VAL G 1 152 ? -66.32500 -94.78800 -60.21300 1.000 46.15038 152 VAL G O 1
ATOM 11690 N N . VAL G 1 153 ? -66.12000 -96.71400 -61.34900 1.000 43.88816 153 VAL G N 1
ATOM 11691 C CA . VAL G 1 153 ? -66.56500 -96.16200 -62.62100 1.000 45.59413 153 VAL G CA 1
ATOM 11692 C C . VAL G 1 153 ? -67.99500 -96.63500 -62.84700 1.000 48.22224 153 VAL G C 1
ATOM 11693 O O . VAL G 1 153 ? -68.24800 -97.83800 -62.99300 1.000 50.27292 153 VAL G O 1
ATOM 11697 N N . LEU G 1 154 ? -68.93700 -95.69700 -62.86600 1.000 46.70951 154 LEU G N 1
ATOM 11698 C CA . LEU G 1 154 ? -70.32900 -95.99700 -63.18600 1.000 46.18499 154 LEU G CA 1
ATOM 11699 C C . LEU G 1 154 ? -70.51700 -95.79300 -64.68400 1.000 46.49941 154 LEU G C 1
ATOM 11700 O O . LEU G 1 154 ? -70.50500 -94.65400 -65.16600 1.000 51.13382 154 LEU G O 1
ATOM 11705 N N . MET G 1 155 ? -70.68500 -96.89000 -65.42000 1.000 55.70553 155 MET G N 1
ATOM 11706 C CA . MET G 1 155 ? -70.74100 -96.86100 -66.88100 1.000 53.97353 155 MET G CA 1
ATOM 11707 C C . MET G 1 155 ? -72.18700 -96.94700 -67.34300 1.000 58.17051 155 MET G C 1
ATOM 11708 O O . MET G 1 155 ? -72.75700 -98.03500 -67.42800 1.000 61.64025 155 MET G O 1
ATOM 11713 N N . ALA G 1 156 ? -72.77400 -95.79800 -67.66900 1.000 51.14018 156 ALA G N 1
ATOM 11714 C CA . ALA G 1 156 ? -74.11900 -95.75200 -68.23500 1.000 49.24914 156 ALA G CA 1
ATOM 11715 C C . ALA G 1 156 ? -73.98600 -96.02200 -69.72400 1.000 48.83728 156 ALA G C 1
ATOM 11716 O O . ALA G 1 156 ? -73.63800 -95.13500 -70.50300 1.000 54.44217 156 ALA G O 1
ATOM 11718 N N . LYS G 1 157 ? -74.24200 -97.25600 -70.12800 1.000 57.76710 157 LYS G N 1
ATOM 11719 C CA . LYS G 1 157 ? -74.07900 -97.62100 -71.52200 1.000 56.09056 157 LYS G CA 1
ATOM 11720 C C . LYS G 1 157 ? -75.39200 -97.44200 -72.27500 1.000 59.48622 157 LYS G C 1
ATOM 11721 O O . LYS G 1 157 ? -76.49000 -97.56600 -71.71500 1.000 55.50923 157 LYS G O 1
ATOM 11727 N N . ASN G 1 158 ? -75.25500 -97.13200 -73.56200 1.000 60.13306 158 ASN G N 1
ATOM 11728 C CA . ASN G 1 158 ? -76.40200 -96.80100 -74.39400 1.000 60.20319 158 ASN G CA 1
ATOM 11729 C C . ASN G 1 158 ? -77.23600 -98.03800 -74.69900 1.000 57.73024 158 ASN G C 1
ATOM 11730 O O . ASN G 1 158 ? -76.71900 -99.03300 -75.21400 1.000 59.37512 158 ASN G O 1
ATOM 11735 N N . LYS G 1 159 ? -78.53200 -97.96400 -74.38700 1.000 65.86023 159 LYS G N 1
ATOM 11736 C CA . LYS G 1 159 ? -79.53400 -98.94400 -74.80900 1.000 64.23134 159 LYS G CA 1
ATOM 11737 C C . LYS G 1 159 ? -79.26700 -100.35500 -74.26600 1.000 66.47026 159 LYS G C 1
ATOM 11738 O O . LYS G 1 159 ? -79.71100 -101.33700 -74.87100 1.000 64.83353 159 LYS G O 1
ATOM 11740 N N . VAL G 1 160 ? -78.52900 -100.47800 -73.14600 1.000 57.46349 160 VAL G N 1
ATOM 11741 C CA . VAL G 1 160 ? -78.33400 -101.73400 -72.42100 1.000 54.89841 160 VAL G CA 1
ATOM 11742 C C . VAL G 1 160 ? -78.32700 -101.45000 -70.92200 1.000 60.69918 160 VAL G C 1
ATOM 11743 O O . VAL G 1 160 ? -78.15500 -100.31000 -70.48300 1.000 64.16035 160 VAL G O 1
ATOM 11747 N N . ASP G 1 161 ? -78.50700 -102.51200 -70.12300 1.000 64.40816 161 ASP G N 1
ATOM 11748 C CA . ASP G 1 161 ? -78.59700 -102.36000 -68.67100 1.000 66.28540 161 ASP G CA 1
ATOM 11749 C C . ASP G 1 161 ? -77.55900 -103.19500 -67.92700 1.000 65.66108 161 ASP G C 1
ATOM 11750 O O . ASP G 1 161 ? -77.69000 -103.40700 -66.71400 1.000 68.01411 161 ASP G O 1
ATOM 11755 N N . GLY G 1 162 ? -76.53100 -103.65800 -68.62900 1.000 57.77130 162 GLY G N 1
ATOM 11756 C CA . GLY G 1 162 ? -75.46200 -104.41900 -68.01600 1.000 52.40589 162 GLY G CA 1
ATOM 11757 C C . GLY G 1 162 ? -74.53800 -104.96300 -69.09000 1.000 56.10945 162 GLY G C 1
ATOM 11758 O O . GLY G 1 162 ? -74.62500 -104.58000 -70.26000 1.000 54.45308 162 GLY G O 1
ATOM 11759 N N . VAL G 1 163 ? -73.64400 -105.85500 -68.67600 1.000 59.08777 163 VAL G N 1
ATOM 11760 C CA . VAL G 1 163 ? -72.76400 -106.55500 -69.60500 1.000 56.85441 163 VAL G CA 1
ATOM 11761 C C . VAL G 1 163 ? -73.37900 -107.91100 -69.91700 1.000 61.71847 163 VAL G C 1
ATOM 11762 O O . VAL G 1 163 ? -73.88100 -108.59900 -69.01900 1.000 64.56568 163 VAL G O 1
ATOM 11766 N N . TYR G 1 164 ? -73.37100 -108.28200 -71.19400 1.000 60.25985 164 TYR G N 1
ATOM 11767 C CA . TYR G 1 164 ? -74.00500 -109.49600 -71.68200 1.000 59.72519 164 TYR G CA 1
ATOM 11768 C C . TYR G 1 164 ? -72.96900 -110.39800 -72.35200 1.000 64.61532 164 TYR G C 1
ATOM 11769 O O . TYR G 1 164 ? -71.84700 -109.97900 -72.65400 1.000 60.09507 164 TYR G O 1
ATOM 11778 N N . SER G 1 165 ? -73.35400 -111.66400 -72.56700 1.000 67.11547 165 SER G N 1
ATOM 11779 C CA . SER G 1 165 ? -72.46600 -112.62800 -73.22000 1.000 64.22024 165 SER G CA 1
ATOM 11780 C C . SER G 1 16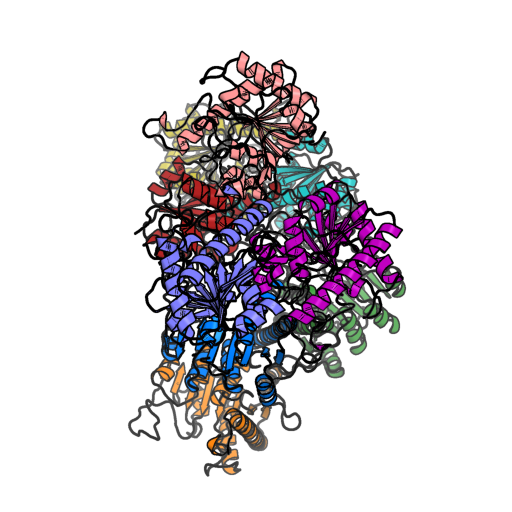5 ? -72.15000 -112.22500 -74.65300 1.000 66.31404 165 SER G C 1
ATOM 11781 O O . SER G 1 165 ? -71.14600 -112.67500 -75.22100 1.000 64.82156 165 SER G O 1
ATOM 11784 N N . ASP G 1 166 ? -73.00300 -111.39600 -75.23700 1.000 67.90987 166 ASP G N 1
ATOM 11785 C CA . ASP G 1 166 ? -72.86400 -110.88800 -76.58500 1.000 68.52923 166 ASP G CA 1
ATOM 11786 C C . ASP G 1 166 ? -73.53700 -109.52300 -76.59900 1.000 71.96242 166 ASP G C 1
ATOM 11787 O O . ASP G 1 166 ? -74.15100 -109.10100 -75.61200 1.000 65.51964 166 ASP G O 1
ATOM 11792 N N . ASP G 1 167 ? -73.42800 -108.83700 -77.72400 1.000 59.02538 167 ASP G N 1
ATOM 11793 C CA . ASP G 1 167 ? -74.19900 -107.62400 -77.93500 1.000 59.51557 167 ASP G CA 1
ATOM 11794 C C . ASP G 1 167 ? -75.68700 -107.96300 -77.86400 1.000 61.58142 167 ASP G C 1
ATOM 11795 O O . ASP G 1 167 ? -76.23000 -108.56800 -78.80000 1.000 57.46550 167 ASP G O 1
ATOM 11800 N N . PRO G 1 168 ? -76.38200 -107.56400 -76.78800 1.000 62.79196 168 PRO G N 1
ATOM 11801 C CA . PRO G 1 168 ? -77.80100 -107.95100 -76.64000 1.000 59.31684 168 PRO G CA 1
ATOM 11802 C C . PRO G 1 168 ? -78.69600 -107.40700 -77.73000 1.000 56.04767 168 PRO G C 1
ATOM 11803 O O . PRO G 1 168 ? -79.74100 -108.01000 -78.00700 1.000 64.80830 168 PRO G O 1
ATOM 11807 N N . ARG G 1 169 ? -78.32400 -106.29000 -78.35800 1.000 75.04982 169 ARG G N 1
ATOM 11808 C CA . ARG G 1 169 ? -79.11400 -105.69600 -79.43000 1.000 76.74424 169 ARG G CA 1
ATOM 11809 C C . ARG G 1 169 ? -78.85800 -106.34900 -80.78600 1.000 73.45015 169 ARG G C 1
ATOM 11810 O O . ARG G 1 169 ? -79.53700 -106.00700 -81.76000 1.000 73.96796 169 ARG G O 1
ATOM 11818 N N . LYS G 1 170 ? -77.91200 -107.28100 -80.87000 1.000 75.73223 170 LYS G N 1
ATOM 11819 C CA . LYS G 1 170 ? -77.69800 -108.08900 -82.06700 1.000 79.35846 170 LYS G CA 1
ATOM 11820 C C . LYS G 1 170 ? -78.02200 -109.56700 -81.86000 1.000 77.87354 170 LYS G C 1
ATOM 11821 O O . LYS G 1 170 ? -78.59200 -110.20000 -82.75200 1.000 74.25174 170 LYS G O 1
ATOM 11823 N N . ASN G 1 171 ? -77.69300 -110.12900 -80.69400 1.000 77.39636 171 ASN G N 1
ATOM 11824 C CA . ASN G 1 171 ? -77.95300 -111.52900 -80.36800 1.000 75.24688 171 ASN G CA 1
ATOM 11825 C C . ASN G 1 171 ? -79.01200 -111.61400 -79.26800 1.000 80.21429 171 ASN G C 1
ATOM 11826 O O . ASN G 1 171 ? -78.70600 -111.36200 -78.09000 1.000 72.59630 171 ASN G O 1
ATOM 11828 N N . PRO G 1 172 ? -80.26500 -111.96600 -79.59000 1.000 75.03852 172 PRO G N 1
ATOM 11829 C CA . PRO G 1 172 ? -81.30400 -112.03400 -78.54500 1.000 69.76895 172 PRO G CA 1
ATOM 11830 C C . PRO G 1 172 ? -81.10900 -113.18100 -77.57400 1.000 67.50741 172 PRO G C 1
ATOM 11831 O O . PRO G 1 172 ? -81.82400 -113.23800 -76.56500 1.000 66.26501 172 PRO G O 1
ATOM 11835 N N . GLU G 1 173 ? -80.17500 -114.09000 -77.84300 1.000 73.18018 173 GLU G N 1
ATOM 11836 C CA . GLU G 1 173 ? -79.82400 -115.14600 -76.91000 1.000 71.62689 173 GLU G CA 1
ATOM 11837 C C . GLU G 1 173 ? -78.73900 -114.71600 -75.92700 1.000 75.25259 173 GLU G C 1
ATOM 11838 O O . GLU G 1 173 ? -78.15800 -115.57300 -75.24800 1.000 77.70627 173 GLU G O 1
ATOM 11840 N N . ALA G 1 174 ? -78.46200 -113.41500 -75.82500 1.000 67.10876 174 ALA G N 1
ATOM 11841 C CA . ALA G 1 174 ? -77.44500 -112.92500 -74.90100 1.000 66.61835 174 ALA G CA 1
ATOM 11842 C C . ALA G 1 174 ? -78.00500 -112.78100 -73.48700 1.000 60.72283 174 ALA G C 1
ATOM 11843 O O . ALA G 1 174 ? -79.18100 -112.47200 -73.28100 1.000 68.75311 174 ALA G O 1
ATOM 11845 N N . VAL G 1 175 ? -77.14200 -113.00100 -72.50800 1.000 64.34937 175 VAL G N 1
ATOM 11846 C CA . VAL G 1 175 ? -77.53500 -113.08200 -71.10900 1.000 69.25383 175 VAL G CA 1
ATOM 11847 C C . VAL G 1 175 ? -76.71300 -112.08000 -70.31900 1.000 66.38167 175 VAL G C 1
ATOM 11848 O O . VAL G 1 175 ? -75.50900 -111.93900 -70.55400 1.000 67.92461 175 VAL G O 1
ATOM 11852 N N . ARG G 1 176 ? -77.36000 -111.38400 -69.38900 1.000 69.40033 176 ARG G N 1
ATOM 11853 C CA . ARG G 1 176 ? -76.66000 -110.40600 -68.57000 1.000 71.32648 176 ARG G CA 1
ATOM 11854 C C . ARG G 1 176 ? -75.93400 -111.08700 -67.41500 1.000 69.11221 176 ARG G C 1
ATOM 11855 O O . ARG G 1 176 ? -76.54800 -111.81200 -66.62700 1.000 72.69642 176 ARG G O 1
ATOM 11863 N N . PHE G 1 177 ? -74.62400 -110.85300 -67.32300 1.000 64.35733 177 PHE G N 1
ATOM 11864 C CA . PHE G 1 177 ? -73.84800 -111.27300 -66.16400 1.000 63.54479 177 PHE G CA 1
ATOM 11865 C C . PHE G 1 177 ? -74.19200 -110.41500 -64.95500 1.000 62.82496 177 PHE G C 1
ATOM 11866 O O . PHE G 1 177 ? -74.46200 -109.21900 -65.07400 1.000 64.90008 177 PHE G O 1
ATOM 11874 N N . ASP G 1 178 ? -74.13400 -111.02600 -63.77600 1.000 64.68521 178 ASP G N 1
ATOM 11875 C CA . ASP G 1 178 ? -74.24500 -110.24500 -62.55200 1.000 63.10440 178 ASP G CA 1
ATOM 11876 C C . ASP G 1 178 ? -72.89400 -109.68800 -62.12800 1.000 66.96245 178 ASP G C 1
ATOM 11877 O O . ASP G 1 178 ? -72.80300 -108.53600 -61.68800 1.000 62.11957 178 ASP G O 1
ATOM 11882 N N . GLU G 1 179 ? -71.85200 -110.51100 -62.22100 1.000 62.95809 179 GLU G N 1
ATOM 11883 C CA . GLU G 1 179 ? -70.48200 -110.15300 -61.88700 1.000 56.55499 179 GLU G CA 1
ATOM 11884 C C . GLU G 1 179 ? -69.57800 -110.59300 -63.02400 1.000 58.32802 179 GLU G C 1
ATOM 11885 O O . GLU G 1 179 ? -69.97100 -111.37000 -63.89200 1.000 64.23511 179 GLU G O 1
ATOM 11891 N N . LEU G 1 180 ? -68.35200 -110.08900 -63.00700 1.000 59.13350 180 LEU G N 1
ATOM 11892 C CA . LEU G 1 180 ? -67.36400 -110.45100 -64.00600 1.000 53.66605 180 LEU G CA 1
ATOM 11893 C C . LEU G 1 180 ? -66.01800 -110.06200 -63.44100 1.000 58.48294 180 LEU G C 1
ATOM 11894 O O . LEU G 1 180 ? -65.91500 -109.07300 -62.71200 1.000 60.62017 180 LEU G O 1
ATOM 11899 N N . THR G 1 181 ? -65.00000 -110.84300 -63.75400 1.000 50.47848 181 THR G N 1
ATOM 11900 C CA . THR G 1 181 ? -63.65500 -110.36000 -63.51300 1.000 50.74844 181 THR G CA 1
ATOM 11901 C C . THR G 1 181 ? -63.18200 -109.60100 -64.74300 1.000 51.72153 181 THR G C 1
ATOM 11902 O O . THR G 1 181 ? -63.74800 -109.72700 -65.83800 1.000 46.70836 181 THR G O 1
ATOM 11906 N N . TYR G 1 182 ? -62.14000 -108.79100 -64.54400 1.000 43.21705 182 TYR G N 1
ATOM 11907 C CA . TYR G 1 182 ? -61.52000 -108.10900 -65.66900 1.000 45.70018 182 TYR G CA 1
ATOM 11908 C C . TYR G 1 182 ? -61.10200 -109.10300 -66.74400 1.000 50.12609 182 TYR G C 1
ATOM 11909 O O . TYR G 1 182 ? -61.43000 -108.93200 -67.92600 1.000 50.27546 182 TYR G O 1
ATOM 11918 N N . LEU G 1 183 ? -60.39300 -110.16900 -66.34600 1.000 55.69598 183 LEU G N 1
ATOM 11919 C CA . LEU G 1 183 ? -59.91100 -111.13400 -67.33100 1.000 56.77592 183 LEU G CA 1
ATOM 11920 C C . LEU G 1 183 ? -61.06700 -111.83900 -68.03400 1.000 56.11889 183 LEU G C 1
ATOM 11921 O O . LEU G 1 183 ? -60.98300 -112.13100 -69.23400 1.000 53.73193 183 LEU G O 1
ATOM 11926 N N . GLU G 1 184 ? -62.15500 -112.12200 -67.31200 1.000 52.10885 184 GLU G N 1
ATOM 11927 C CA . GLU G 1 184 ? -63.31100 -112.72000 -67.96900 1.000 55.96851 184 GLU G CA 1
ATOM 11928 C C . GLU G 1 184 ? -63.77000 -111.86300 -69.14000 1.000 63.51110 184 GLU G C 1
ATOM 11929 O O . GLU G 1 184 ? -64.07200 -112.39200 -70.21800 1.000 62.09951 184 GLU G O 1
ATOM 11935 N N . VAL G 1 185 ? -63.80600 -110.53400 -68.95700 1.000 50.27914 185 VAL G N 1
ATOM 11936 C CA . VAL G 1 185 ? -64.27000 -109.65700 -70.03000 1.000 47.93820 185 VAL G CA 1
ATOM 11937 C C . VAL G 1 185 ? -63.36800 -109.79700 -71.24300 1.000 46.56965 185 VAL G C 1
ATOM 11938 O O . VAL G 1 185 ? -63.83800 -109.92400 -72.38000 1.000 50.64541 185 VAL G O 1
ATOM 11942 N N . LEU G 1 186 ? -62.05400 -109.76900 -71.01300 1.000 52.94168 186 LEU G N 1
ATOM 11943 C CA . LEU G 1 186 ? -61.10000 -109.91300 -72.10800 1.000 50.66841 186 LEU G CA 1
ATOM 11944 C C . LEU G 1 186 ? -61.21400 -111.27500 -72.78300 1.000 56.65376 186 LEU G C 1
ATOM 11945 O O . LEU G 1 186 ? -61.20200 -111.35900 -74.01600 1.000 56.21561 186 LEU G O 1
ATOM 11950 N N . ASN G 1 187 ? -61.33600 -112.35300 -71.99300 1.000 56.67093 187 ASN G N 1
ATOM 11951 C CA . ASN G 1 187 ? -61.27700 -113.70200 -72.55700 1.000 54.15747 187 ASN G CA 1
ATOM 11952 C C . ASN G 1 187 ? -62.49600 -114.01000 -73.41800 1.000 61.22493 187 ASN G C 1
ATOM 11953 O O . ASN G 1 187 ? -62.36700 -114.64800 -74.47200 1.000 56.17451 187 ASN G O 1
ATOM 11958 N N . ARG G 1 188 ? -63.69000 -113.58600 -72.98700 1.000 60.83043 188 ARG G N 1
ATOM 11959 C CA . ARG G 1 188 ? -64.88200 -113.78400 -73.80400 1.000 60.31186 188 ARG G CA 1
ATOM 11960 C C . ARG G 1 188 ? -64.94500 -112.82400 -74.98000 1.000 62.40227 188 ARG G C 1
ATOM 11961 O O . ARG G 1 188 ? -65.84700 -112.95400 -75.81600 1.000 59.62894 188 ARG G O 1
ATOM 11969 N N . GLY G 1 189 ? -64.01000 -111.87700 -75.06800 1.000 58.31883 189 GLY G N 1
ATOM 11970 C CA . GLY G 1 189 ? -64.05100 -110.88500 -76.13000 1.000 55.50531 189 GLY G CA 1
ATOM 11971 C C . GLY G 1 189 ? -65.28700 -110.01800 -76.10700 1.000 58.23227 189 GLY G C 1
ATOM 11972 O O . GLY G 1 189 ? -65.80100 -109.64600 -77.16800 1.000 59.92304 189 GLY G O 1
ATOM 11973 N N . LEU G 1 190 ? -65.79900 -109.70500 -74.92100 1.000 60.15535 190 LEU G N 1
ATOM 11974 C CA . LEU G 1 190 ? -66.95100 -108.82500 -74.83300 1.000 60.80635 190 LEU G CA 1
ATOM 11975 C C . LEU G 1 190 ? -66.57700 -107.43300 -75.32200 1.000 65.16199 190 LEU G C 1
ATOM 11976 O O . LEU G 1 190 ? -65.46900 -106.94100 -75.08400 1.000 64.01255 190 LEU G O 1
ATOM 11981 N N . GLN G 1 191 ? -67.49700 -106.80500 -76.03500 1.000 61.50156 191 GLN G N 1
ATOM 11982 C CA . GLN G 1 191 ? -67.23100 -105.51800 -76.65100 1.000 66.44879 191 GLN G CA 1
ATOM 11983 C C . GLN G 1 191 ? -68.13300 -104.42700 -76.08600 1.000 61.51818 191 GLN G C 1
ATOM 11984 O O . GLN G 1 191 ? -68.56500 -103.53000 -76.80500 1.000 62.83820 191 GLN G O 1
ATOM 11990 N N . VAL G 1 192 ? -68.41300 -104.49200 -74.78200 1.000 52.81350 192 VAL G N 1
ATOM 11991 C CA . VAL G 1 192 ? -69.17700 -103.43000 -74.13400 1.000 55.20350 192 VAL G CA 1
ATOM 11992 C C . VAL G 1 192 ? -68.32500 -102.16500 -73.94700 1.000 53.40773 192 VAL G C 1
ATOM 11993 O O . VAL G 1 192 ? -68.86700 -101.05000 -73.96700 1.000 51.88829 192 VAL G O 1
ATOM 11997 N N . MET G 1 193 ? -67.00200 -102.29900 -73.76600 1.000 52.52980 193 MET G N 1
ATOM 11998 C CA . MET G 1 193 ? -66.13400 -101.13500 -73.59000 1.000 49.34532 193 MET G CA 1
ATOM 11999 C C . MET G 1 193 ? -64.71100 -101.42500 -74.06300 1.000 47.92201 193 MET G C 1
ATOM 12000 O O . MET G 1 193 ? -64.33100 -102.57400 -74.29600 1.000 54.03875 193 MET G O 1
ATOM 12005 N N . ASP G 1 194 ? -63.92500 -100.35300 -74.21400 1.000 55.89481 194 ASP G N 1
ATOM 12006 C CA . ASP G 1 194 ? -62.51700 -100.47900 -74.58800 1.000 55.95792 194 ASP G CA 1
ATOM 12007 C C . ASP G 1 194 ? -61.83400 -101.48300 -73.66900 1.000 55.11768 194 ASP G C 1
ATOM 12008 O O . ASP G 1 194 ? -61.94700 -101.39600 -72.44300 1.000 50.14508 194 ASP G O 1
ATOM 12013 N N . THR G 1 195 ? -61.10700 -102.43000 -74.26300 1.000 47.15638 195 THR G N 1
ATOM 12014 C CA . THR G 1 195 ? -60.34300 -103.36000 -73.44500 1.000 44.29494 195 THR G CA 1
ATOM 12015 C C . THR G 1 195 ? -59.23900 -102.64200 -72.66900 1.000 45.16579 195 THR G C 1
ATOM 12016 O O . THR G 1 195 ? -58.88300 -103.06600 -71.56300 1.000 42.06844 195 THR G O 1
ATOM 12020 N N . THR G 1 196 ? -58.70000 -101.54400 -73.21600 1.000 46.07244 196 THR G N 1
ATOM 12021 C CA . THR G 1 196 ? -57.74200 -100.73800 -72.45700 1.000 44.36479 196 THR G CA 1
ATOM 12022 C C . THR G 1 196 ? -58.40000 -100.10300 -71.24000 1.000 43.82627 196 THR G C 1
ATOM 12023 O O . THR G 1 196 ? -57.73000 -99.85700 -70.23000 1.000 43.39630 196 THR G O 1
ATOM 12027 N N . ALA G 1 197 ? -59.70200 -99.81200 -71.32000 1.000 41.18803 197 ALA G N 1
ATOM 12028 C CA . ALA G 1 197 ? -60.41800 -99.36000 -70.13300 1.000 41.08522 197 ALA G CA 1
ATOM 12029 C C . ALA G 1 197 ? -60.44700 -100.45400 -69.07100 1.000 44.28900 197 ALA G C 1
ATOM 12030 O O . ALA G 1 197 ? -60.28500 -100.17900 -67.87300 1.000 42.31513 197 ALA G O 1
ATOM 12032 N N . ILE G 1 198 ? -60.64000 -101.70500 -69.49600 1.000 40.58731 198 ILE G N 1
ATOM 12033 C CA . ILE G 1 198 ? -60.67300 -102.82600 -68.55900 1.000 42.43872 198 ILE G CA 1
ATOM 12034 C C . ILE G 1 198 ? -59.34000 -102.97000 -67.84200 1.000 40.73540 198 ILE G C 1
ATOM 12035 O O . ILE G 1 198 ? -59.28900 -103.08000 -66.61200 1.000 41.94130 198 ILE G O 1
ATOM 12040 N N . THR G 1 199 ? -58.23800 -102.97800 -68.60000 1.000 45.52735 199 THR G N 1
ATOM 12041 C CA . THR G 1 199 ? -56.94900 -103.28100 -67.99000 1.000 47.72409 199 THR G CA 1
ATOM 12042 C C . THR G 1 199 ? -56.45100 -102.14500 -67.11400 1.000 49.96614 199 THR G C 1
ATOM 12043 O O . THR G 1 199 ? -55.80000 -102.39800 -66.09200 1.000 54.46716 199 THR G O 1
ATOM 12047 N N . LEU G 1 200 ? -56.71700 -100.89700 -67.50200 1.000 44.91157 200 LEU G N 1
ATOM 12048 C CA . LEU G 1 200 ? -56.41300 -99.77700 -66.61900 1.000 41.32501 200 LEU G CA 1
ATOM 12049 C C . LEU G 1 200 ? -57.03600 -99.98700 -65.25300 1.000 44.55424 200 LEU G C 1
ATOM 12050 O O . LEU G 1 200 ? -56.38500 -99.77100 -64.22600 1.000 42.54991 200 LEU G O 1
ATOM 12055 N N . CYS G 1 201 ? -58.30000 -100.42500 -65.22600 1.000 43.92379 201 CYS G N 1
ATOM 12056 C CA . CYS G 1 201 ? -59.00600 -100.63600 -63.96800 1.000 45.69630 201 CYS G CA 1
ATOM 12057 C C . CYS G 1 201 ? -58.54000 -101.90600 -63.27400 1.000 48.41005 201 CYS G C 1
ATOM 12058 O O . CYS G 1 201 ? -58.45000 -101.94000 -62.04300 1.000 51.23708 201 CYS G O 1
ATOM 12061 N N . MET G 1 202 ? -58.29200 -102.96800 -64.04200 1.000 50.00852 202 MET G N 1
ATOM 12062 C CA . MET G 1 202 ? -57.67400 -104.17400 -63.50000 1.000 49.52662 202 MET G CA 1
ATOM 12063 C C . MET G 1 202 ? -56.43400 -103.84900 -62.67500 1.000 52.00047 202 MET G C 1
ATOM 12064 O O . MET G 1 202 ? -56.31000 -104.27100 -61.52100 1.000 49.38597 202 MET G O 1
ATOM 12069 N N . GLU G 1 203 ? -55.48800 -103.11400 -63.26900 1.000 54.32637 203 GLU G N 1
ATOM 12070 C CA . GLU G 1 203 ? -54.21700 -102.83800 -62.61200 1.000 53.39865 203 GLU G CA 1
ATOM 12071 C C . GLU G 1 203 ? -54.38300 -102.03800 -61.33500 1.000 52.51375 203 GLU G C 1
ATOM 12072 O O . GLU G 1 203 ? -53.47100 -102.02000 -60.50800 1.000 56.30610 203 GLU G O 1
ATOM 12078 N N . ALA G 1 204 ? -55.51000 -101.36600 -61.16100 1.000 51.20635 204 ALA G N 1
ATOM 12079 C CA . ALA G 1 204 ? -55.72100 -100.51300 -60.00800 1.000 51.24840 204 ALA G CA 1
ATOM 12080 C C . ALA G 1 204 ? -56.72800 -101.07800 -59.02400 1.000 48.53459 204 ALA G C 1
ATOM 12081 O O . ALA G 1 204 ? -56.92800 -100.48200 -57.96200 1.000 49.26970 204 ALA G O 1
ATOM 12083 N N . GLY G 1 205 ? -57.36600 -102.19900 -59.33900 1.000 41.93920 205 GLY G N 1
ATOM 12084 C CA . GLY G 1 205 ? -58.44400 -102.67600 -58.49800 1.000 39.81211 205 GLY G CA 1
ATOM 12085 C C . GLY G 1 205 ? -59.64900 -101.76600 -58.46900 1.000 43.51043 205 GLY G C 1
ATOM 12086 O O . GLY G 1 205 ? -60.38800 -101.76100 -57.48300 1.000 46.71158 205 GLY G O 1
ATOM 12087 N N . LEU G 1 206 ? -59.87300 -100.99100 -59.52700 1.000 45.50176 206 LEU G N 1
ATOM 12088 C CA . LEU G 1 206 ? -60.97700 -100.04600 -59.55900 1.000 42.93482 206 LEU G CA 1
ATOM 12089 C C . LEU G 1 206 ? -62.20300 -100.73600 -60.14400 1.000 43.21931 206 LEU G C 1
ATOM 12090 O O . LEU G 1 206 ? -62.18200 -101.10900 -61.32400 1.000 43.25602 206 LEU G O 1
ATOM 12095 N N . PRO G 1 207 ? -63.27500 -100.92900 -59.37800 1.000 44.23883 207 PRO G N 1
ATOM 12096 C CA . PRO G 1 207 ? -64.45200 -101.62800 -59.91400 1.000 46.33665 207 PRO G CA 1
ATOM 12097 C C . PRO G 1 207 ? -65.23600 -100.78300 -60.91400 1.000 46.04749 207 PRO G C 1
ATOM 12098 O O . PRO G 1 207 ? -65.25200 -99.55200 -60.84800 1.000 46.61977 207 PRO G O 1
ATOM 12102 N N . ILE G 1 208 ? -65.91600 -101.47000 -61.83400 1.000 41.99644 208 ILE G N 1
ATOM 12103 C CA . ILE G 1 208 ? -66.74400 -100.85400 -62.86400 1.000 43.00612 208 ILE G CA 1
ATOM 12104 C C . ILE G 1 208 ? -68.15300 -101.40400 -62.72800 1.000 46.09434 208 ILE G C 1
ATOM 12105 O O . ILE G 1 208 ? -68.33200 -102.61200 -62.54300 1.000 50.60224 208 ILE G O 1
ATOM 12110 N N . VAL G 1 209 ? -69.15500 -100.53400 -62.83400 1.000 49.20205 209 VAL G N 1
ATOM 12111 C CA . VAL G 1 209 ? -70.55300 -100.94900 -62.81300 1.000 46.09384 209 VAL G CA 1
ATOM 12112 C C . VAL G 1 209 ? -71.21200 -100.46000 -64.09200 1.000 47.64901 209 VAL G C 1
ATOM 12113 O O . VAL G 1 209 ? -71.18100 -99.26000 -64.38700 1.000 51.34699 209 VAL G O 1
ATOM 12117 N N . VAL G 1 210 ? -71.82100 -101.38300 -64.83900 1.000 48.24485 210 VAL G N 1
ATOM 12118 C CA . VAL G 1 210 ? -72.51200 -101.08000 -66.09300 1.000 46.70718 210 VAL G CA 1
ATOM 12119 C C . VAL G 1 210 ? -74.00800 -101.18600 -65.83900 1.000 48.89800 210 VAL G C 1
ATOM 12120 O O . VAL G 1 210 ? -74.49100 -102.23600 -65.40100 1.000 50.69089 210 VAL G O 1
ATOM 12124 N N . PHE G 1 211 ? -74.74400 -100.11200 -66.12300 1.000 55.50215 211 PHE G N 1
ATOM 12125 C CA . PHE G 1 211 ? -76.13800 -100.02600 -65.71300 1.000 54.34183 211 PHE G CA 1
ATOM 12126 C C . PHE G 1 211 ? -76.90200 -99.11200 -66.66100 1.000 56.76857 211 PHE G C 1
ATOM 12127 O O . PHE G 1 211 ? -76.32000 -98.40600 -67.48700 1.000 63.05817 211 PHE G O 1
ATOM 12135 N N . ASP G 1 212 ? -78.22700 -99.14100 -66.52500 1.000 63.72717 212 ASP G N 1
ATOM 12136 C CA . ASP G 1 212 ? -79.13400 -98.28100 -67.27700 1.000 61.32069 212 ASP G CA 1
ATOM 12137 C C . ASP G 1 212 ? -79.43300 -97.05200 -66.42100 1.000 65.79361 212 ASP G C 1
ATOM 12138 O O . ASP G 1 212 ? -80.09300 -97.15700 -65.38000 1.000 62.59470 212 ASP G O 1
ATOM 12143 N N . ILE G 1 213 ? -78.96800 -95.88300 -66.86700 1.000 52.26129 213 ILE G N 1
ATOM 12144 C CA . ILE G 1 213 ? -79.18900 -94.66800 -66.08900 1.000 57.19391 213 ILE G CA 1
ATOM 12145 C C . ILE G 1 213 ? -80.64900 -94.23100 -66.13600 1.000 58.58475 213 ILE G C 1
ATOM 12146 O O . ILE G 1 213 ? -81.12100 -93.53600 -65.22400 1.000 54.10107 213 ILE G O 1
ATOM 12151 N N . PHE G 1 214 ? -81.38900 -94.64800 -67.15600 1.000 66.03160 214 PHE G N 1
ATOM 12152 C CA . PHE G 1 214 ? -82.77700 -94.24300 -67.29300 1.000 71.35996 214 PHE G CA 1
ATOM 12153 C C . PHE G 1 214 ? -83.76200 -95.18600 -66.61200 1.000 68.94593 214 PHE G C 1
ATOM 12154 O O . PHE G 1 214 ? -84.96800 -94.94500 -66.68500 1.000 75.63619 214 PHE G O 1
ATOM 12162 N N . LYS G 1 215 ? -83.29800 -96.23800 -65.95000 1.000 60.97773 215 LYS G N 1
ATOM 12163 C CA . LYS G 1 215 ? -84.19000 -97.00900 -65.09400 1.000 64.77328 215 LYS G CA 1
ATOM 12164 C C . LYS G 1 215 ? -84.35500 -96.26600 -63.77000 1.000 65.86510 215 LYS G C 1
ATOM 12165 O O . LYS G 1 215 ? -83.35700 -96.05000 -63.06500 1.000 60.76432 215 LYS G O 1
ATOM 12169 N N . PRO G 1 216 ? -85.57400 -95.87000 -63.39500 1.000 59.76974 216 PRO G N 1
ATOM 12170 C CA . PRO G 1 216 ? -85.75700 -94.99700 -62.22600 1.000 57.50156 216 PRO G CA 1
ATOM 12171 C C . PRO G 1 216 ? -85.11900 -95.56000 -60.96700 1.000 57.89746 216 PRO G C 1
ATOM 12172 O O . PRO G 1 216 ? -85.31300 -96.72400 -60.61200 1.000 62.72063 216 PRO G O 1
ATOM 12176 N N . GLY G 1 217 ? -84.34300 -94.71600 -60.29100 1.000 48.63693 217 GLY G N 1
ATOM 12177 C CA . GLY G 1 217 ? -83.69000 -95.08100 -59.05900 1.000 41.73419 217 GLY G CA 1
ATOM 12178 C C . GLY G 1 217 ? -82.37200 -95.80700 -59.20500 1.000 48.55024 217 GLY G C 1
ATOM 12179 O O . GLY G 1 217 ? -81.65000 -95.94400 -58.20100 1.000 49.64902 217 GLY G O 1
ATOM 12180 N N . ALA G 1 218 ? -82.02200 -96.28100 -60.40500 1.000 53.15735 218 ALA G N 1
ATOM 12181 C CA . ALA G 1 218 ? -80.80800 -97.09000 -60.55000 1.000 55.86286 218 ALA G CA 1
ATOM 12182 C C . ALA G 1 218 ? -79.57400 -96.34100 -60.05400 1.000 55.48174 218 ALA G C 1
ATOM 12183 O O . ALA G 1 218 ? -78.87200 -96.80900 -59.14600 1.000 58.35630 218 ALA G O 1
ATOM 12185 N N . LEU G 1 219 ? -79.29200 -95.17200 -60.64600 1.000 47.36425 219 LEU G N 1
ATOM 12186 C CA . LEU G 1 219 ? -78.06100 -94.45200 -60.32700 1.000 46.26281 219 LEU G CA 1
ATOM 12187 C C . LEU G 1 219 ? -78.00000 -94.08300 -58.85300 1.000 52.60286 219 LEU G C 1
ATOM 12188 O O . LEU G 1 219 ? -76.96700 -94.28400 -58.19400 1.000 50.87202 219 LEU G O 1
ATOM 12193 N N . VAL G 1 220 ? -79.09700 -93.54100 -58.31200 1.000 55.96929 220 VAL G N 1
ATOM 12194 C CA . VAL G 1 220 ? -79.11600 -93.23500 -56.88500 1.000 58.07617 220 VAL G CA 1
ATOM 12195 C C . VAL G 1 220 ? -78.94100 -94.51300 -56.07500 1.000 59.33888 220 VAL G C 1
ATOM 12196 O O . VAL G 1 220 ? -78.25200 -94.52900 -55.04600 1.000 60.04049 220 VAL G O 1
ATOM 12200 N N . GLY G 1 221 ? -79.51800 -95.61600 -56.55800 1.000 54.79402 221 GLY G N 1
ATOM 12201 C CA . GLY G 1 221 ? -79.38000 -96.88100 -55.85400 1.000 51.60768 221 GLY G CA 1
ATOM 12202 C C . GLY G 1 221 ? -77.94000 -97.33800 -55.74400 1.000 55.29086 221 GLY G C 1
ATOM 12203 O O . GLY G 1 221 ? -77.47700 -97.71500 -54.66300 1.000 56.47297 221 GLY G O 1
ATOM 12204 N N . ILE G 1 222 ? -77.21300 -97.31700 -56.86800 1.000 53.25602 222 ILE G N 1
ATOM 12205 C CA . ILE G 1 222 ? -75.80000 -97.69500 -56.85300 1.000 47.96162 222 ILE G CA 1
ATOM 12206 C C . ILE G 1 222 ? -75.04700 -96.86100 -55.82900 1.000 50.87131 222 ILE G C 1
ATOM 12207 O O . ILE G 1 222 ? -74.22500 -97.37200 -55.05900 1.000 51.08152 222 ILE G O 1
ATOM 12212 N N . ILE G 1 223 ? -75.31700 -95.55800 -55.80600 1.000 54.64618 223 ILE G N 1
ATOM 12213 C CA . ILE G 1 223 ? -74.61300 -94.69400 -54.86600 1.000 57.48002 223 ILE G CA 1
ATOM 12214 C C . ILE G 1 223 ? -74.94000 -95.09800 -53.43400 1.000 58.87880 223 ILE G C 1
ATOM 12215 O O . ILE G 1 223 ? -74.06100 -95.12100 -52.56100 1.000 60.30706 223 ILE G O 1
ATOM 12220 N N . GLN G 1 224 ? -76.19200 -95.46700 -53.17800 1.000 74.04561 224 GLN G N 1
ATOM 12221 C CA . GLN G 1 224 ? -76.57700 -95.82200 -51.82100 1.000 82.38396 224 GLN G CA 1
ATOM 12222 C C . GLN G 1 224 ? -76.23200 -97.26400 -51.44500 1.000 81.37239 224 GLN G C 1
ATOM 12223 O O . GLN G 1 224 ? -76.41100 -97.64200 -50.28300 1.000 84.29702 224 GLN G O 1
ATOM 12229 N N . GLY G 1 225 ? -75.73100 -98.07400 -52.37600 1.000 64.99247 225 GLY G N 1
ATOM 12230 C CA . GLY G 1 225 ? -75.26400 -99.40800 -52.05500 1.000 60.24695 225 GLY G CA 1
ATOM 12231 C C . GLY G 1 225 ? -76.11500 -100.54300 -52.58300 1.000 57.74659 225 GLY G C 1
ATOM 12232 O O . GLY G 1 225 ? -75.81300 -101.69800 -52.27600 1.000 60.48942 225 GLY G O 1
ATOM 12233 N N . GLU G 1 226 ? -77.16000 -100.26500 -53.36100 1.000 62.69786 226 GLU G N 1
ATOM 12234 C CA . GLU G 1 226 ? -77.96400 -101.31400 -53.97000 1.000 59.28678 226 GLU G CA 1
ATOM 12235 C C . GLU G 1 226 ? -77.16900 -102.06100 -55.04200 1.000 64.05890 226 GLU G C 1
ATOM 12236 O O . GLU G 1 226 ? -76.17200 -101.56200 -55.57400 1.000 68.00105 226 GLU G O 1
ATOM 12242 N N . LYS G 1 227 ? -77.63400 -103.27300 -55.36600 1.000 67.76022 227 LYS G N 1
ATOM 12243 C CA . LYS G 1 227 ? -77.07600 -104.06300 -56.46400 1.000 66.75805 227 LYS G CA 1
ATOM 12244 C C . LYS G 1 227 ? -77.84800 -103.73700 -57.73800 1.000 66.72640 227 LYS G C 1
ATOM 12245 O O . LYS G 1 227 ? -79.04900 -104.00500 -57.83200 1.000 71.98687 227 LYS G O 1
ATOM 12247 N N . VAL G 1 228 ? -77.16300 -103.14300 -58.71300 1.000 62.19969 228 VAL G N 1
ATOM 12248 C CA . VAL G 1 228 ? -77.76600 -102.74300 -59.98200 1.000 56.04284 228 VAL G CA 1
ATOM 12249 C C . VAL G 1 228 ? -76.79600 -103.10000 -61.10100 1.000 55.57308 228 VAL G C 1
ATOM 12250 O O . VAL G 1 228 ? -75.57600 -102.97000 -60.94500 1.000 57.67021 228 VAL G O 1
ATOM 12254 N N . GLY G 1 229 ? -77.33700 -103.56200 -62.22400 1.000 51.55925 229 GLY G N 1
ATOM 12255 C CA . GLY G 1 229 ? -76.54200 -103.90100 -63.38700 1.000 52.74665 229 GLY G CA 1
ATOM 12256 C C . GLY G 1 229 ? -75.46100 -104.93000 -63.09200 1.000 56.92133 229 GLY G C 1
ATOM 12257 O O . GLY G 1 229 ? -75.59900 -105.81900 -62.24000 1.000 57.57010 229 GLY G O 1
ATOM 12258 N N . THR G 1 230 ? -74.35500 -104.79100 -63.81200 1.000 55.56852 230 THR G N 1
ATOM 12259 C CA . THR G 1 230 ? -73.23600 -105.71600 -63.76500 1.000 51.96097 230 THR G CA 1
ATOM 12260 C C . THR G 1 230 ? -72.05500 -105.07300 -63.05000 1.000 54.76644 230 THR G C 1
ATOM 12261 O O . THR G 1 230 ? -71.76800 -103.88700 -63.24100 1.000 56.44913 230 THR G O 1
ATOM 12265 N N . LEU G 1 231 ? -71.37600 -105.85900 -62.22900 1.000 50.14817 231 LEU G N 1
ATOM 12266 C CA . LEU G 1 231 ? -70.18300 -105.42400 -61.52500 1.000 49.13389 231 LEU G CA 1
ATOM 12267 C C . LEU G 1 231 ? -68.98400 -106.11700 -62.15300 1.000 52.01004 231 LEU G C 1
ATOM 12268 O O . LEU G 1 231 ? -68.96600 -107.34700 -62.25900 1.000 55.52484 231 LEU G O 1
ATOM 12273 N N . ILE G 1 232 ? -68.00100 -105.33400 -62.59400 1.000 49.69672 232 ILE G N 1
ATOM 12274 C CA . ILE G 1 232 ? -66.71900 -105.85900 -63.05000 1.000 48.78309 232 ILE G CA 1
ATOM 12275 C C . ILE G 1 232 ? -65.70100 -105.50700 -61.98500 1.000 50.94740 232 ILE G C 1
ATOM 12276 O O . ILE G 1 232 ? -65.54600 -104.33000 -61.63800 1.000 53.58709 232 ILE G O 1
ATOM 12281 N N . HIS G 1 233 ? -65.02800 -106.51400 -61.44900 1.000 57.04801 233 HIS G N 1
ATOM 12282 C CA . HIS G 1 233 ? -64.08100 -106.27300 -60.37400 1.000 56.12076 233 HIS G CA 1
ATOM 12283 C C . HIS G 1 233 ? -63.05100 -107.38800 -60.30800 1.000 57.61174 233 HIS G C 1
ATOM 12284 O O . HIS G 1 233 ? -63.04500 -108.28300 -61.14600 1.000 60.18247 233 HIS G O 1
ATOM 12292 N N . MET H 1 1 ? -13.13600 -60.33300 -93.48700 1.000 100.64907 1 MET H N 1
ATOM 12293 C CA . MET H 1 1 ? -14.29000 -60.44400 -92.60300 1.000 91.14813 1 MET H CA 1
ATOM 12294 C C . MET H 1 1 ? -13.92000 -61.00100 -91.22700 1.000 93.30492 1 MET H C 1
ATOM 12295 O O . MET H 1 1 ? -13.70100 -62.20500 -91.06600 1.000 89.36929 1 MET H O 1
ATOM 12300 N N . LYS H 1 2 ? -13.88000 -60.11900 -90.22500 1.000 66.43683 2 LYS H N 1
ATOM 12301 C CA . LYS H 1 2 ? -13.42700 -60.52900 -88.90000 1.000 58.56725 2 LYS H CA 1
ATOM 12302 C C . LYS H 1 2 ? -14.43800 -61.44100 -88.21200 1.000 66.92762 2 LYS H C 1
ATOM 12303 O O . LYS H 1 2 ? -14.05300 -62.39800 -87.52400 1.000 60.73926 2 LYS H O 1
ATOM 12309 N N . TYR H 1 3 ? -15.73400 -61.15200 -88.37000 1.000 66.22541 3 TYR H N 1
ATOM 12310 C CA . TYR H 1 3 ? -16.80200 -61.84400 -87.65700 1.000 58.85995 3 TYR H CA 1
ATOM 12311 C C . TYR H 1 3 ? -17.72100 -62.55900 -88.63600 1.000 57.36581 3 TYR H C 1
ATOM 12312 O O . TYR H 1 3 ? -18.03200 -62.03000 -89.70400 1.000 61.92235 3 TYR H O 1
ATOM 12321 N N . LYS H 1 4 ? -18.17200 -63.75400 -88.26200 1.000 68.03715 4 LYS H N 1
ATOM 12322 C CA . LYS H 1 4 ? -19.17200 -64.45400 -89.06000 1.000 68.02588 4 LYS H CA 1
ATOM 12323 C C . LYS H 1 4 ? -20.59300 -64.27900 -88.52800 1.000 71.01661 4 LYS H C 1
ATOM 12324 O O . LYS H 1 4 ? -21.54500 -64.31500 -89.31700 1.000 63.27646 4 LYS H O 1
ATOM 12330 N N . ARG H 1 5 ? -20.75800 -64.07500 -87.21700 1.000 60.77906 5 ARG H N 1
ATOM 12331 C CA . ARG H 1 5 ? -22.06900 -63.90600 -86.60200 1.000 57.82266 5 ARG H CA 1
ATOM 12332 C C . ARG H 1 5 ? -21.95600 -62.91400 -85.45500 1.000 57.06472 5 ARG H C 1
ATOM 12333 O O . ARG H 1 5 ? -21.10800 -63.08000 -84.57400 1.000 54.06050 5 ARG H O 1
ATOM 12341 N N . VAL H 1 6 ? -22.81200 -61.88800 -85.46700 1.000 46.76192 6 VAL H N 1
ATOM 12342 C CA . VAL H 1 6 ? -22.80000 -60.83900 -84.45600 1.000 48.26848 6 VAL H CA 1
ATOM 12343 C C . VAL H 1 6 ? -24.21700 -60.58500 -83.95400 1.000 48.69382 6 VAL H C 1
ATOM 12344 O O . VAL H 1 6 ? -25.21200 -60.80900 -84.65300 1.000 45.94399 6 VAL H O 1
ATOM 12348 N N . LEU H 1 7 ? -24.29500 -60.08600 -82.72800 1.000 49.67760 7 LEU H N 1
ATOM 12349 C CA . LEU H 1 7 ? -25.53400 -59.56200 -82.18600 1.000 51.28440 7 LEU H CA 1
ATOM 12350 C C . LEU H 1 7 ? -25.46400 -58.04500 -82.16800 1.000 54.13556 7 LEU H C 1
ATOM 12351 O O . LEU H 1 7 ? -24.54500 -57.46900 -81.57100 1.000 52.69414 7 LEU H O 1
ATOM 12356 N N . LEU H 1 8 ? -26.45300 -57.40800 -82.80100 1.000 50.20160 8 LEU H N 1
ATOM 12357 C CA . LEU H 1 8 ? -26.53600 -55.95600 -82.91300 1.000 49.17031 8 LEU H CA 1
ATOM 12358 C C . LEU H 1 8 ? -27.64200 -55.46300 -81.98300 1.000 49.88486 8 LEU H C 1
ATOM 12359 O O . LEU H 1 8 ? -28.81500 -55.81000 -82.16000 1.000 50.61688 8 LEU H O 1
ATOM 12364 N N . LYS H 1 9 ? -27.26600 -54.67100 -80.98300 1.000 44.58854 9 LYS H N 1
ATOM 12365 C CA . LYS H 1 9 ? -28.21100 -54.10200 -80.03300 1.000 43.15499 9 LYS H CA 1
ATOM 12366 C C . LYS H 1 9 ? -28.52000 -52.67500 -80.44700 1.000 45.81801 9 LYS H C 1
ATOM 12367 O O . LYS H 1 9 ? -27.60900 -51.84200 -80.53300 1.000 43.90835 9 LYS H O 1
ATOM 12373 N N . LEU H 1 10 ? -29.80500 -52.38800 -80.66400 1.000 48.86520 10 LEU H N 1
ATOM 12374 C CA . LEU H 1 10 ? -30.26300 -51.11000 -81.19000 1.000 43.76489 10 LEU H CA 1
ATOM 12375 C C . LEU H 1 10 ? -31.17600 -50.41900 -80.19000 1.000 46.37670 10 LEU H C 1
ATOM 12376 O O . LEU H 1 10 ? -32.01800 -51.06200 -79.54600 1.000 47.70021 10 LEU H O 1
ATOM 12381 N N . SER H 1 11 ? -31.01100 -49.10400 -80.08000 1.000 52.16544 11 SER H N 1
ATOM 12382 C CA . SER H 1 11 ? -31.87600 -48.29300 -79.23700 1.000 55.91594 11 SER H CA 1
ATOM 12383 C C . SER H 1 11 ? -33.23500 -48.09500 -79.89400 1.000 53.03226 11 SER H C 1
ATOM 12384 O O . SER H 1 11 ? -33.33600 -47.92900 -81.11300 1.000 51.33953 11 SER H O 1
ATOM 12387 N N . GLY H 1 12 ? -34.28900 -48.09300 -79.08200 1.000 47.53186 12 GLY H N 1
ATOM 12388 C CA . GLY H 1 12 ? -35.58900 -47.73500 -79.62300 1.000 52.93767 12 GLY H CA 1
ATOM 12389 C C . GLY H 1 12 ? -35.60500 -46.32700 -80.18000 1.000 48.90574 12 GLY H C 1
ATOM 12390 O O . GLY H 1 12 ? -36.37700 -46.02400 -81.09200 1.000 51.77117 12 GLY H O 1
ATOM 12391 N N . GLU H 1 13 ? -34.73700 -45.45900 -79.65500 1.000 50.82447 13 GLU H N 1
ATOM 12392 C CA . GLU H 1 13 ? -34.66900 -44.07400 -80.08900 1.000 52.11133 13 GLU H CA 1
ATOM 12393 C C . GLU H 1 13 ? -34.31000 -43.94100 -81.55800 1.000 53.33681 13 GLU H C 1
ATOM 12394 O O . GLU H 1 13 ? -34.61100 -42.90700 -82.15800 1.000 56.96140 13 GLU H O 1
ATOM 12400 N N . PHE H 1 14 ? -33.67300 -44.95600 -82.14800 1.000 50.78030 14 PHE H N 1
ATOM 12401 C CA . PHE H 1 14 ? -33.30600 -44.91700 -83.55600 1.000 47.27207 14 PHE H CA 1
ATOM 12402 C C . PHE H 1 14 ? -34.50900 -44.92300 -84.48900 1.000 52.83423 14 PHE H C 1
ATOM 12403 O O . PHE H 1 14 ? -34.33300 -44.70300 -85.69100 1.000 50.94239 14 PHE H O 1
ATOM 12411 N N . LEU H 1 15 ? -35.71500 -45.17300 -83.98300 1.000 65.14561 15 LEU H N 1
ATOM 12412 C CA . LEU H 1 15 ? -36.89400 -45.23600 -84.83500 1.000 61.52117 15 LEU H CA 1
ATOM 12413 C C . LEU H 1 15 ? -37.68700 -43.93500 -84.85700 1.000 61.10400 15 LEU H C 1
ATOM 12414 O O . LEU H 1 15 ? -38.74600 -43.88800 -85.48300 1.000 65.64632 15 LEU H O 1
ATOM 12419 N N . THR H 1 16 ? -37.20600 -42.88000 -84.20700 1.000 53.95675 16 THR H N 1
ATOM 12420 C CA . THR H 1 16 ? -37.83500 -41.57100 -84.31100 1.000 56.18970 16 THR H CA 1
ATOM 12421 C C . THR H 1 16 ? -36.76000 -40.50100 -84.42600 1.000 58.05741 16 THR H C 1
ATOM 12422 O O . THR H 1 16 ? -35.72500 -40.57800 -83.76000 1.000 55.74427 16 THR H O 1
ATOM 12426 N N . ARG H 1 17 ? -37.00800 -39.51100 -85.28700 1.000 69.63467 17 ARG H N 1
ATOM 12427 C CA . ARG H 1 17 ? -36.13500 -38.34900 -85.39100 1.000 70.77390 17 ARG H CA 1
ATOM 12428 C C . ARG H 1 17 ? -36.50300 -37.26800 -84.39500 1.000 76.61467 17 ARG H C 1
ATOM 12429 O O . ARG H 1 17 ? -35.81400 -36.24600 -84.32800 1.000 79.41367 17 ARG H O 1
ATOM 12437 N N . ASN H 1 18 ? -37.59200 -37.45200 -83.65700 1.000 87.94522 18 ASN H N 1
ATOM 12438 C CA . ASN H 1 18 ? -37.92400 -36.56300 -82.55900 1.000 89.28745 18 ASN H CA 1
ATOM 12439 C C . ASN H 1 18 ? -37.45500 -37.22200 -81.27800 1.000 90.82539 18 ASN H C 1
ATOM 12440 O O . ASN H 1 18 ? -36.25500 -37.44700 -81.08800 1.000 95.87877 18 ASN H O 1
ATOM 12445 N N . GLY H 1 19 ? -38.39600 -37.55800 -80.41000 1.000 65.80705 19 GLY H N 1
ATOM 12446 C CA . GLY H 1 19 ? -38.08100 -38.38900 -79.26900 1.000 67.38198 19 GLY H CA 1
ATOM 12447 C C . GLY H 1 19 ? -39.12900 -39.45100 -79.01100 1.000 66.28591 19 GLY H C 1
ATOM 12448 O O . GLY H 1 19 ? -38.85200 -40.43600 -78.32500 1.000 66.49963 19 GLY H O 1
ATOM 12449 N N . PHE H 1 20 ? -40.33800 -39.25800 -79.54200 1.000 70.06748 20 PHE H N 1
ATOM 12450 C CA . PHE H 1 20 ? -41.43700 -40.18800 -79.34900 1.000 66.79232 20 PHE H CA 1
ATOM 12451 C C . PHE H 1 20 ? -41.81000 -40.81900 -80.68200 1.000 69.89505 20 PHE H C 1
ATOM 12452 O O . PHE H 1 20 ? -41.68500 -40.19900 -81.74100 1.000 68.53922 20 PHE H O 1
ATOM 12460 N N . GLY H 1 21 ? -42.23200 -42.08300 -80.61300 1.000 54.38034 21 GLY H N 1
ATOM 12461 C CA . GLY H 1 21 ? -42.93200 -42.71900 -81.70400 1.000 47.72628 21 GLY H CA 1
ATOM 12462 C C . GLY H 1 21 ? -42.05300 -43.50900 -82.64500 1.000 48.68325 21 GLY H C 1
ATOM 12463 O O . GLY H 1 21 ? -40.84100 -43.66000 -82.48200 1.000 52.30045 21 GLY H O 1
ATOM 12464 N N . ILE H 1 22 ? -42.71900 -44.05200 -83.65100 1.000 48.75167 22 ILE H N 1
ATOM 12465 C CA . ILE H 1 22 ? -42.09100 -44.74000 -84.76500 1.000 49.86875 22 ILE H CA 1
ATOM 12466 C C . ILE H 1 22 ? -42.33800 -43.89500 -86.01000 1.000 48.20504 22 ILE H C 1
ATOM 12467 O O . ILE H 1 22 ? -43.49200 -43.68100 -86.39700 1.000 58.85999 22 ILE H O 1
ATOM 12472 N N . GLU H 1 23 ? -41.27300 -43.39600 -86.61800 1.000 48.73656 23 GLU H N 1
ATOM 12473 C CA . GLU H 1 23 ? -41.37100 -42.58000 -87.82200 1.000 46.58780 23 GLU H CA 1
ATOM 12474 C C . GLU H 1 23 ? -40.77600 -43.30700 -89.01200 1.000 47.72921 23 GLU H C 1
ATOM 12475 O O . GLU H 1 23 ? -39.71700 -43.93500 -88.88700 1.000 52.33861 23 GLU H O 1
ATOM 12481 N N . PRO H 1 24 ? -41.42000 -43.23100 -90.17500 1.000 59.64187 24 PRO H N 1
ATOM 12482 C CA . PRO H 1 24 ? -40.93500 -44.02500 -91.31200 1.000 62.64970 24 PRO H CA 1
ATOM 12483 C C . PRO H 1 24 ? -39.55600 -43.60100 -91.79000 1.000 63.99402 24 PRO H C 1
ATOM 12484 O O . PRO H 1 24 ? -38.73400 -44.46400 -92.12300 1.000 62.91608 24 PRO H O 1
ATOM 12488 N N . GLU H 1 25 ? -39.26900 -42.29800 -91.83800 1.000 55.62148 25 GLU H N 1
ATOM 12489 C CA . GLU H 1 25 ? -37.96700 -41.87500 -92.33700 1.000 64.26811 25 GLU H CA 1
ATOM 12490 C C . GLU H 1 25 ? -36.85600 -42.32900 -91.39600 1.000 61.60097 25 GLU H C 1
ATOM 12491 O O . GLU H 1 25 ? -35.85500 -42.90600 -91.83500 1.000 63.31824 25 GLU H O 1
ATOM 12493 N N . ALA H 1 26 ? -37.02700 -42.10800 -90.09000 1.000 56.92321 26 ALA H N 1
ATOM 12494 C CA . ALA H 1 26 ? -36.03400 -42.59600 -89.13200 1.000 51.00715 26 ALA H CA 1
ATOM 12495 C C . ALA H 1 26 ? -35.88500 -44.11100 -89.20800 1.000 52.48143 26 ALA H C 1
ATOM 12496 O O . ALA H 1 26 ? -34.76300 -44.63300 -89.18400 1.000 55.58468 26 ALA H O 1
ATOM 12498 N N . THR H 1 27 ? -37.00100 -44.83900 -89.30500 1.000 50.02701 27 THR H N 1
ATOM 12499 C CA . THR H 1 27 ? -36.90600 -46.29300 -89.39600 1.000 46.89382 27 THR H CA 1
ATOM 12500 C C . THR H 1 27 ? -36.19800 -46.72000 -90.67700 1.000 50.70897 27 THR H C 1
ATOM 12501 O O . THR H 1 27 ? -35.39200 -47.65600 -90.66200 1.000 51.84374 27 THR H O 1
ATOM 12505 N N . GLN H 1 28 ? -36.48200 -46.04100 -91.79200 1.000 66.97554 28 GLN H N 1
ATOM 12506 C CA . GLN H 1 28 ? -35.84600 -46.37000 -93.06700 1.000 67.22585 28 GLN H CA 1
ATOM 12507 C C . GLN H 1 28 ? -34.33700 -46.16300 -93.01500 1.000 66.60023 28 GLN H C 1
ATOM 12508 O O . GLN H 1 28 ? -33.57000 -46.97100 -93.55200 1.000 65.59595 28 GLN H O 1
ATOM 12514 N N . ALA H 1 29 ? -33.89700 -45.06100 -92.40300 1.000 56.41223 29 ALA H N 1
ATOM 12515 C CA . ALA H 1 29 ? -32.46900 -44.80500 -92.25600 1.000 52.78979 29 ALA H CA 1
ATOM 12516 C C . ALA H 1 29 ? -31.80200 -45.89900 -91.43400 1.000 58.05833 29 ALA H C 1
ATOM 12517 O O . ALA H 1 29 ? -30.70200 -46.36200 -91.76600 1.000 63.85466 29 ALA H O 1
ATOM 12519 N N . LEU H 1 30 ? -32.45500 -46.33700 -90.36000 1.000 55.02060 30 LEU H N 1
ATOM 12520 C CA . LEU H 1 30 ? -31.89900 -47.42900 -89.57700 1.000 53.46923 30 LEU H CA 1
ATOM 12521 C C . LEU H 1 30 ? -31.88300 -48.72600 -90.37800 1.000 53.26574 30 LEU H C 1
ATOM 12522 O O . LEU H 1 30 ? -30.94000 -49.52100 -90.27100 1.000 54.68380 30 LEU H O 1
ATOM 12527 N N . ALA H 1 31 ? -32.91800 -48.95900 -91.18700 1.000 59.39258 31 ALA H N 1
ATOM 12528 C CA . ALA H 1 31 ? -33.01100 -50.21700 -91.91700 1.000 55.94444 31 ALA H CA 1
ATOM 12529 C C . ALA H 1 31 ? -31.87200 -50.35900 -92.91600 1.000 60.64310 31 ALA H C 1
ATOM 12530 O O . ALA H 1 31 ? -31.26000 -51.42900 -93.01600 1.000 61.85236 31 ALA H O 1
ATOM 12532 N N . ARG H 1 32 ? -31.54700 -49.29200 -93.65000 1.000 65.08763 32 ARG H N 1
ATOM 12533 C CA . ARG H 1 32 ? -30.48900 -49.46900 -94.63600 1.000 66.90049 32 ARG H CA 1
ATOM 12534 C C . ARG H 1 32 ? -29.10700 -49.50400 -93.99100 1.000 65.77139 32 ARG H C 1
ATOM 12535 O O . ARG H 1 32 ? -28.21100 -50.17500 -94.51700 1.000 64.77198 32 ARG H O 1
ATOM 12543 N N . GLU H 1 33 ? -28.91800 -48.83700 -92.84500 1.000 59.34250 33 GLU H N 1
ATOM 12544 C CA . GLU H 1 33 ? -27.72000 -49.10000 -92.04800 1.000 57.54726 33 GLU H CA 1
ATOM 12545 C C . GLU H 1 33 ? -27.58100 -50.58400 -91.74800 1.000 58.43038 33 GLU H C 1
ATOM 12546 O O . GLU H 1 33 ? -26.47700 -51.13700 -91.80200 1.000 62.76523 33 GLU H O 1
ATOM 12552 N N . ILE H 1 34 ? -28.69700 -51.24600 -91.42200 1.000 57.13438 34 ILE H N 1
ATOM 12553 C CA . ILE H 1 34 ? -28.66300 -52.67800 -91.14900 1.000 53.84410 34 ILE H CA 1
ATOM 12554 C C . ILE H 1 34 ? -28.40100 -53.45600 -92.42900 1.000 57.48026 34 ILE H C 1
ATOM 12555 O O . ILE H 1 34 ? -27.68800 -54.47000 -92.42000 1.000 54.48311 34 ILE H O 1
ATOM 12560 N N . LYS H 1 35 ? -28.97000 -52.99900 -93.55300 1.000 61.21393 35 LYS H N 1
ATOM 12561 C CA . LYS H 1 35 ? -28.76900 -53.70900 -94.81200 1.000 60.77466 35 LYS H CA 1
ATOM 12562 C C . LYS H 1 35 ? -27.30300 -53.67300 -95.23100 1.000 63.73730 35 LYS H C 1
ATOM 12563 O O . LYS H 1 35 ? -26.73800 -54.70000 -95.63500 1.000 64.99710 35 LYS H O 1
ATOM 12569 N N . ALA H 1 36 ? -26.66200 -52.50500 -95.10700 1.000 57.75658 36 ALA H N 1
ATOM 12570 C CA . ALA H 1 36 ? -25.22100 -52.41100 -95.33000 1.000 59.44606 36 ALA H CA 1
ATOM 12571 C C . ALA H 1 36 ? -24.45700 -53.47700 -94.54700 1.000 62.42651 36 ALA H C 1
ATOM 12572 O O . ALA H 1 36 ? -23.56000 -54.13000 -95.09100 1.000 68.26696 36 ALA H O 1
ATOM 12574 N N . ALA H 1 37 ? -24.79800 -53.67500 -93.26700 1.000 60.57452 37 ALA H N 1
ATOM 12575 C CA . ALA H 1 37 ? -24.14500 -54.73500 -92.50500 1.000 60.49950 37 ALA H CA 1
ATOM 12576 C C . ALA H 1 37 ? -24.54700 -56.10600 -93.02600 1.000 59.25054 37 ALA H C 1
ATOM 12577 O O . ALA H 1 37 ? -23.72300 -57.02600 -93.06800 1.000 65.07392 37 ALA H O 1
ATOM 12579 N N . TYR H 1 38 ? -25.80500 -56.26300 -93.42900 1.000 55.77739 38 TYR H N 1
ATOM 12580 C CA . TYR H 1 38 ? -26.25900 -57.55200 -93.93900 1.000 60.39179 38 TYR H CA 1
ATOM 12581 C C . TYR H 1 38 ? -25.56500 -57.89900 -95.24600 1.000 60.95793 38 TYR H C 1
ATOM 12582 O O . TYR H 1 38 ? -25.26500 -59.07200 -95.50600 1.000 59.53403 38 TYR H O 1
ATOM 12591 N N . ASP H 1 39 ? -25.30700 -56.88700 -96.08000 1.000 65.08320 39 ASP H N 1
ATOM 12592 C CA . ASP H 1 39 ? -24.69200 -57.10800 -97.38200 1.000 63.48638 39 ASP H CA 1
ATOM 12593 C C . ASP H 1 39 ? -23.25300 -57.61300 -97.27200 1.000 65.26681 39 ASP H C 1
ATOM 12594 O O . ASP H 1 39 ? -22.74000 -58.18300 -98.24100 1.000 66.30748 39 ASP H O 1
ATOM 12599 N N . THR H 1 40 ? -22.59700 -57.44400 -96.11600 1.000 57.48152 40 THR H N 1
ATOM 12600 C CA . THR H 1 40 ? -21.25600 -57.99300 -95.93000 1.000 51.12436 40 THR H CA 1
ATOM 12601 C C . THR H 1 40 ? -21.25400 -59.51100 -95.80500 1.000 54.97527 40 THR H C 1
ATOM 12602 O O . THR H 1 40 ? -20.17400 -60.10900 -95.80700 1.000 58.61834 40 THR H O 1
ATOM 12606 N N . GLY H 1 41 ? -22.42000 -60.14600 -95.68200 1.000 58.32712 41 GLY H N 1
ATOM 12607 C CA . GLY H 1 41 ? -22.49400 -61.58200 -95.51000 1.000 50.56193 41 GLY H CA 1
ATOM 12608 C C . GLY H 1 41 ? -22.44200 -62.06000 -94.07800 1.000 52.61306 41 GLY H C 1
ATOM 12609 O O . GLY H 1 41 ? -22.63100 -63.26000 -93.83600 1.000 53.41324 41 GLY H O 1
ATOM 12610 N N . VAL H 1 42 ? -22.19800 -61.16900 -93.11700 1.000 50.64872 42 VAL H N 1
ATOM 12611 C CA . VAL H 1 42 ? -22.22900 -61.57100 -91.71500 1.000 53.06142 42 VAL H CA 1
ATOM 12612 C C . VAL H 1 42 ? -23.64900 -61.97200 -91.32400 1.000 51.42071 42 VAL H C 1
ATOM 12613 O O . VAL H 1 42 ? -24.63600 -61.39400 -91.79900 1.000 51.20058 42 VAL H O 1
ATOM 12617 N N . GLN H 1 43 ? -23.75500 -62.98000 -90.46900 1.000 54.68462 43 GLN H N 1
ATOM 12618 C CA . GLN H 1 43 ? -25.03500 -63.35500 -89.88500 1.000 56.50197 43 GLN H CA 1
ATOM 12619 C C . GLN H 1 43 ? -25.39300 -62.38200 -88.77000 1.000 59.45826 43 GLN H C 1
ATOM 12620 O O . GLN H 1 43 ? -24.57500 -62.10300 -87.88100 1.000 55.09023 43 GLN H O 1
ATOM 12626 N N . LEU H 1 44 ? -26.62700 -61.87900 -88.82100 1.000 56.88228 44 LEU H N 1
ATOM 12627 C CA . LEU H 1 44 ? -27.05600 -60.70300 -88.07000 1.000 54.02262 44 LEU H CA 1
ATOM 12628 C C . LEU H 1 44 ? -28.25400 -61.05700 -87.18400 1.000 56.56446 44 LEU H C 1
ATOM 12629 O O . LEU H 1 44 ? -29.34900 -61.34100 -87.68700 1.000 52.68011 44 LEU H O 1
ATOM 12634 N N . ALA H 1 45 ? -28.04900 -61.04800 -85.87000 1.000 45.55083 45 ALA H N 1
ATOM 12635 C CA . ALA H 1 45 ? -29.14100 -61.11800 -84.90600 1.000 43.42247 45 ALA H CA 1
ATOM 12636 C C . ALA H 1 45 ? -29.27100 -59.76200 -84.22500 1.000 47.73037 45 ALA H C 1
ATOM 12637 O O . ALA H 1 45 ? -28.26100 -59.17000 -83.82800 1.000 50.15591 45 ALA H O 1
ATOM 12639 N N . ILE H 1 46 ? -30.50700 -59.27500 -84.08700 1.000 46.59305 46 ILE H N 1
ATOM 12640 C CA . ILE H 1 46 ? -30.78200 -57.92800 -83.60100 1.000 46.72541 46 ILE H CA 1
ATOM 12641 C C . ILE H 1 46 ? -31.60400 -57.99600 -82.31800 1.000 46.77899 46 ILE H C 1
ATOM 12642 O O . ILE H 1 46 ? -32.50500 -58.83000 -82.19200 1.000 48.78567 46 ILE H O 1
ATOM 12647 N N . VAL H 1 47 ? -31.28300 -57.12000 -81.36700 1.000 41.54140 47 VAL H N 1
ATOM 12648 C CA . VAL H 1 47 ? -32.11900 -56.84200 -80.20500 1.000 38.30483 47 VAL H CA 1
ATOM 12649 C C . VAL H 1 47 ? -32.43600 -55.35400 -80.22800 1.000 42.56008 47 VAL H C 1
ATOM 12650 O O . VAL H 1 47 ? -31.53700 -54.53400 -80.44300 1.000 43.32185 47 VAL H O 1
ATOM 12654 N N . ILE H 1 48 ? -33.70700 -55.00500 -80.02600 1.000 41.01856 48 ILE H N 1
ATOM 12655 C CA . ILE H 1 48 ? -34.18100 -53.63700 -80.18900 1.000 40.00403 48 ILE H CA 1
ATOM 12656 C C . ILE H 1 48 ? -34.83300 -53.18000 -78.89000 1.000 41.00665 48 ILE H C 1
ATOM 12657 O O . ILE H 1 48 ? -35.55000 -53.94700 -78.23500 1.000 37.93670 48 ILE H O 1
ATOM 12662 N N . GLY H 1 49 ? -34.55100 -51.93400 -78.50500 1.000 46.07005 49 GLY H N 1
ATOM 12663 C CA . GLY H 1 49 ? -35.10900 -51.34200 -77.30700 1.000 42.19077 49 GLY H CA 1
ATOM 12664 C C . GLY H 1 49 ? -36.36000 -50.54400 -77.61700 1.000 47.39402 49 GLY H C 1
ATOM 12665 O O . GLY H 1 49 ? -36.92000 -50.60500 -78.71100 1.000 50.10278 49 GLY H O 1
ATOM 12666 N N . ALA H 1 50 ? -36.79100 -49.75800 -76.63000 1.000 50.84286 50 ALA H N 1
ATOM 12667 C CA . ALA H 1 50 ? -38.11200 -49.14600 -76.71100 1.000 44.82041 50 ALA H CA 1
ATOM 12668 C C . ALA H 1 50 ? -38.14700 -47.73800 -76.13200 1.000 47.29252 50 ALA H C 1
ATOM 12669 O O . ALA H 1 50 ? -39.21700 -47.28000 -75.69900 1.000 49.83196 50 ALA H O 1
ATOM 12671 N N . GLY H 1 51 ? -37.01300 -47.04200 -76.10300 1.000 52.28209 51 GLY H N 1
ATOM 12672 C CA . GLY H 1 51 ? -36.99100 -45.72300 -75.49700 1.000 56.17962 51 GLY H CA 1
ATOM 12673 C C . GLY H 1 51 ? -37.83900 -44.70000 -76.21900 1.000 57.29174 51 GLY H C 1
ATOM 12674 O O . GLY H 1 51 ? -38.22400 -43.69000 -75.61900 1.000 56.08930 51 GLY H O 1
ATOM 12675 N N . ASN H 1 52 ? -38.13300 -44.94000 -77.49900 1.000 51.99836 52 ASN H N 1
ATOM 12676 C CA . ASN H 1 52 ? -38.98200 -44.05300 -78.28200 1.000 49.57844 52 ASN H CA 1
ATOM 12677 C C . ASN H 1 52 ? -40.43200 -44.07400 -77.81800 1.000 48.53380 52 ASN H C 1
ATOM 12678 O O . ASN H 1 52 ? -41.19000 -43.14900 -78.14400 1.000 47.24052 52 ASN H O 1
ATOM 12683 N N . LEU H 1 53 ? -40.82900 -45.10400 -77.07600 1.000 44.41320 53 LEU H N 1
ATOM 12684 C CA . LEU H 1 53 ? -42.21700 -45.33100 -76.70800 1.000 45.24914 53 LEU H CA 1
ATOM 12685 C C . LEU H 1 53 ? -42.49000 -45.30500 -75.21100 1.000 49.39925 53 LEU H C 1
ATOM 12686 O O . LEU H 1 53 ? -43.58800 -44.90900 -74.81000 1.000 54.86829 53 LEU H O 1
ATOM 12691 N N . TRP H 1 54 ? -41.54300 -45.71200 -74.37100 1.000 50.53401 54 TRP H N 1
ATOM 12692 C CA . TRP H 1 54 ? -41.86500 -45.93700 -72.96600 1.000 54.06621 54 TRP H CA 1
ATOM 12693 C C . TRP H 1 54 ? -40.63000 -45.71800 -72.10100 1.000 54.65208 54 TRP H C 1
ATOM 12694 O O . TRP H 1 54 ? -39.59300 -46.34600 -72.34400 1.000 54.50942 54 TRP H O 1
ATOM 12705 N N . ARG H 1 55 ? -40.76200 -44.88300 -71.06100 1.000 73.53002 55 ARG H N 1
ATOM 12706 C CA . ARG H 1 55 ? -39.62000 -44.43700 -70.26500 1.000 80.03260 55 ARG H CA 1
ATOM 12707 C C . ARG H 1 55 ? -39.61000 -44.91600 -68.80600 1.000 75.65633 55 ARG H C 1
ATOM 12708 O O . ARG H 1 55 ? -38.64800 -44.62600 -68.08500 1.000 83.89636 55 ARG H O 1
ATOM 12716 N N . GLY H 1 56 ? -40.62900 -45.62600 -68.34100 1.000 62.53137 56 GLY H N 1
ATOM 12717 C CA . GLY H 1 56 ? -40.63100 -46.19100 -67.00200 1.000 64.25321 56 GLY H CA 1
ATOM 12718 C C . GLY H 1 56 ? -41.82100 -45.74800 -66.16300 1.000 57.68909 56 GLY H C 1
ATOM 12719 O O . GLY H 1 56 ? -42.67500 -44.97200 -66.58900 1.000 60.34980 56 GLY H O 1
ATOM 12720 N N . ALA H 1 57 ? -41.83800 -46.25200 -64.92400 1.000 52.85186 57 ALA H N 1
ATOM 12721 C CA . ALA H 1 57 ? -42.94700 -46.05000 -63.99200 1.000 50.52085 57 ALA H CA 1
ATOM 12722 C C . ALA H 1 57 ? -43.12400 -44.60000 -63.56500 1.000 52.12872 57 ALA H C 1
ATOM 12723 O O . ALA H 1 57 ? -44.12500 -44.28300 -62.90800 1.000 51.33365 57 ALA H O 1
ATOM 12725 N N . ARG H 1 58 ? -42.18000 -43.71700 -63.89300 1.000 59.64102 58 ARG H N 1
ATOM 12726 C CA . ARG H 1 58 ? -42.46500 -42.29600 -63.75800 1.000 59.10427 58 ARG H CA 1
ATOM 12727 C C . ARG H 1 58 ? -43.76300 -41.94000 -64.48500 1.000 67.77140 58 ARG H C 1
ATOM 12728 O O . ARG H 1 58 ? -44.51400 -41.07100 -64.02700 1.000 68.76366 58 ARG H O 1
ATOM 12730 N N . GLN H 1 59 ? -44.06600 -42.63200 -65.59500 1.000 64.44242 59 GLN H N 1
ATOM 12731 C CA . GLN H 1 59 ? -45.25300 -42.36600 -66.40200 1.000 60.65716 59 GLN H CA 1
ATOM 12732 C C . GLN H 1 59 ? -46.52000 -42.98200 -65.82600 1.000 58.32735 59 GLN H C 1
ATOM 12733 O O . GLN H 1 59 ? -47.62300 -42.58200 -66.22200 1.000 52.10199 59 GLN H O 1
ATOM 12739 N N . GLY H 1 60 ? -46.38800 -43.96200 -64.92700 1.000 66.42058 60 GLY H N 1
ATOM 12740 C CA . GLY H 1 60 ? -47.54400 -44.57700 -64.31300 1.000 66.18984 60 GLY H CA 1
ATOM 12741 C C . GLY H 1 60 ? -47.93600 -43.91500 -63.00200 1.000 63.30398 60 GLY H C 1
ATOM 12742 O O . GLY H 1 60 ? -47.21900 -43.08400 -62.44900 1.000 65.95561 60 GLY H O 1
ATOM 12743 N N . VAL H 1 61 ? -49.10700 -44.30000 -62.50600 1.000 51.20064 61 VAL H N 1
ATOM 12744 C CA . VAL H 1 61 ? -49.60300 -43.82900 -61.21900 1.000 61.24313 61 VAL H CA 1
ATOM 12745 C C . VAL H 1 61 ? -49.70400 -45.04200 -60.30300 1.000 61.14436 61 VAL H C 1
ATOM 12746 O O . VAL H 1 61 ? -50.46500 -45.98100 -60.58100 1.000 55.58289 61 VAL H O 1
ATOM 12750 N N . GLY H 1 62 ? -48.89100 -45.03600 -59.24400 1.000 61.73715 62 GLY H N 1
ATOM 12751 C CA . GLY H 1 62 ? -48.73300 -46.19900 -58.38200 1.000 50.17718 62 GLY H CA 1
ATOM 12752 C C . GLY H 1 62 ? -48.26900 -47.41900 -59.14700 1.000 54.79803 62 GLY H C 1
ATOM 12753 O O . GLY H 1 62 ? -48.78300 -48.52100 -58.92700 1.000 51.09840 62 GLY H O 1
ATOM 12754 N N . MET H 1 63 ? -47.31400 -47.24400 -60.06100 1.000 57.53842 63 MET H N 1
ATOM 12755 C CA . MET H 1 63 ? -46.94300 -48.30400 -60.99100 1.000 57.77333 63 MET H CA 1
ATOM 12756 C C . MET H 1 63 ? -45.71200 -49.04800 -60.48300 1.000 48.84857 63 MET H C 1
ATOM 12757 O O . MET H 1 63 ? -44.65300 -48.44100 -60.27900 1.000 49.09649 63 MET H O 1
ATOM 12762 N N . ASP H 1 64 ? -45.87300 -50.35500 -60.27100 1.000 56.68710 64 ASP H N 1
ATOM 12763 C CA . ASP H 1 64 ? -44.75600 -51.26100 -60.03800 1.000 58.57244 64 ASP H CA 1
ATOM 12764 C C . ASP H 1 64 ? -43.63500 -51.03400 -61.03300 1.000 55.85327 64 ASP H C 1
ATOM 12765 O O . ASP H 1 64 ? -43.86300 -50.66700 -62.18600 1.000 56.20040 64 ASP H O 1
ATOM 12770 N N . ARG H 1 65 ? -42.41600 -51.33600 -60.59500 1.000 46.75672 65 ARG H N 1
ATOM 12771 C CA . ARG H 1 65 ? -41.32100 -51.47000 -61.54200 1.000 45.43274 65 ARG H CA 1
ATOM 12772 C C . ARG H 1 65 ? -41.57900 -52.62500 -62.50700 1.000 46.60655 65 ARG H C 1
ATOM 12773 O O . ARG H 1 65 ? -41.43100 -52.46700 -63.72200 1.000 47.78484 65 ARG H O 1
ATOM 12781 N N . ALA H 1 66 ? -42.01700 -53.77800 -61.99300 1.000 41.00023 66 ALA H N 1
ATOM 12782 C CA . ALA H 1 66 ? -42.26100 -54.93700 -62.85200 1.000 44.84456 66 ALA H CA 1
ATOM 12783 C C . ALA H 1 66 ? -43.30900 -54.64000 -63.91500 1.000 41.63251 66 ALA H C 1
ATOM 12784 O O . ALA H 1 66 ? -43.17300 -55.05900 -65.06800 1.000 42.63538 66 ALA H O 1
ATOM 12786 N N . THR H 1 67 ? -44.36600 -53.92900 -63.54600 1.000 41.45000 67 THR H N 1
ATOM 12787 C CA . THR H 1 67 ? -45.39500 -53.59600 -64.51600 1.000 37.76592 67 THR H CA 1
ATOM 12788 C C . THR H 1 67 ? -44.84900 -52.66000 -65.58100 1.000 39.30024 67 THR H C 1
ATOM 12789 O O . THR H 1 67 ? -45.07200 -52.87100 -66.77900 1.000 41.31069 67 THR H O 1
ATOM 12793 N N . ALA H 1 68 ? -44.13200 -51.62200 -65.15900 1.000 33.91609 68 ALA H N 1
ATOM 12794 C CA . ALA H 1 68 ? -43.47900 -50.73700 -66.11000 1.000 37.72087 68 ALA H CA 1
ATOM 12795 C C . ALA H 1 68 ? -42.57400 -51.51800 -67.05700 1.000 38.11203 68 ALA H C 1
ATOM 12796 O O . ALA H 1 68 ? -42.49000 -51.19900 -68.24700 1.000 36.73204 68 ALA H O 1
ATOM 12798 N N . ASP H 1 69 ? -41.93400 -52.57000 -66.57000 1.000 37.88595 69 ASP H N 1
ATOM 12799 C CA . ASP H 1 69 ? -41.01200 -53.31000 -67.42200 1.000 37.55137 69 ASP H CA 1
ATOM 12800 C C . ASP H 1 69 ? -41.75700 -54.16000 -68.44600 1.000 40.28067 69 ASP H C 1
ATOM 12801 O O . ASP H 1 69 ? -41.30300 -54.29800 -69.58900 1.000 37.27511 69 ASP H O 1
ATOM 12806 N N . TYR H 1 70 ? -42.90000 -54.73400 -68.05100 1.000 37.73996 70 TYR H N 1
ATOM 12807 C CA . TYR H 1 70 ? -43.72500 -55.49200 -68.98600 1.000 38.98207 70 TYR H CA 1
ATOM 12808 C C . TYR H 1 70 ? -44.29100 -54.58700 -70.08000 1.000 43.25624 70 TYR H C 1
ATOM 12809 O O . TYR H 1 70 ? -44.38700 -54.99100 -71.24900 1.000 41.99442 70 TYR H O 1
ATOM 12818 N N . ILE H 1 71 ? -44.66500 -53.35700 -69.71900 1.000 38.36665 71 ILE H N 1
ATOM 12819 C CA . ILE H 1 71 ? -45.09900 -52.39500 -70.72200 1.000 40.25209 71 ILE H CA 1
ATOM 12820 C C . ILE H 1 71 ? -43.96100 -52.10400 -71.69000 1.000 42.54258 71 ILE H C 1
ATOM 12821 O O . ILE H 1 71 ? -44.16400 -51.99700 -72.91100 1.000 40.23580 71 ILE H O 1
ATOM 12826 N N . GLY H 1 72 ? -42.74600 -51.96600 -71.15800 1.000 39.53785 72 GLY H N 1
ATOM 12827 C CA . GLY H 1 72 ? -41.60400 -51.69100 -72.00800 1.000 40.17531 72 GLY H CA 1
ATOM 12828 C C . GLY H 1 72 ? -41.28000 -52.84800 -72.92600 1.000 41.79845 72 GLY H C 1
ATOM 12829 O O . GLY H 1 72 ? -40.86000 -52.63300 -74.06900 1.000 39.09905 72 GLY H O 1
ATOM 12830 N N . MET H 1 73 ? -41.48000 -54.08300 -72.44600 1.000 37.57916 73 MET H N 1
ATOM 12831 C CA . MET H 1 73 ? -41.25700 -55.25000 -73.28800 1.000 40.31353 73 MET H CA 1
ATOM 12832 C C . MET H 1 73 ? -42.26200 -55.29200 -74.43300 1.000 42.72466 73 MET H C 1
ATOM 12833 O O . MET H 1 73 ? -41.91200 -55.66400 -75.55900 1.000 41.31378 73 MET H O 1
ATOM 12838 N N . LEU H 1 74 ? -43.51800 -54.91300 -74.16900 1.000 38.48510 74 LEU H N 1
ATOM 12839 C CA . LEU H 1 74 ? -44.48900 -54.82900 -75.25500 1.000 37.38618 74 LEU H CA 1
ATOM 12840 C C . LEU H 1 74 ? -44.04100 -53.80400 -76.28400 1.000 38.19063 74 LEU H C 1
ATOM 12841 O O . LEU H 1 74 ? -44.13200 -54.04600 -77.49400 1.000 36.90373 74 LEU H O 1
ATOM 12846 N N . ALA H 1 75 ? -43.51300 -52.66900 -75.82200 1.000 39.00251 75 ALA H N 1
ATOM 12847 C CA . ALA H 1 75 ? -43.06000 -51.65000 -76.76100 1.000 37.35503 75 ALA H CA 1
ATOM 12848 C C . ALA H 1 75 ? -41.92000 -52.16800 -77.63700 1.000 40.33415 75 ALA H C 1
ATOM 12849 O O . ALA H 1 75 ? -41.86600 -51.85300 -78.83300 1.000 38.54059 75 ALA H O 1
ATOM 12851 N N . THR H 1 76 ? -41.01700 -52.99300 -77.08400 1.000 34.95879 76 THR H N 1
ATOM 12852 C CA . THR H 1 76 ? -39.92500 -53.47200 -77.92800 1.000 35.98344 76 THR H CA 1
ATOM 12853 C C . THR H 1 76 ? -40.45800 -54.35400 -79.04700 1.000 40.97043 76 THR H C 1
ATOM 12854 O O . THR H 1 76 ? -39.91100 -54.33100 -80.15800 1.000 40.89661 76 THR H O 1
ATOM 12858 N N . ILE H 1 77 ? -41.52800 -55.11600 -78.78000 1.000 38.81067 77 ILE H N 1
ATOM 12859 C CA . ILE H 1 77 ? -42.13200 -55.94200 -79.82000 1.000 35.29823 77 ILE H CA 1
ATOM 12860 C C . ILE H 1 77 ? -42.73500 -55.06900 -80.91000 1.000 39.01956 77 ILE H C 1
ATOM 12861 O O . ILE H 1 77 ? -42.57300 -55.35100 -82.10300 1.000 38.69365 77 ILE H O 1
ATOM 12866 N N . MET H 1 78 ? -43.45000 -54.00800 -80.52100 1.000 38.47006 78 MET H N 1
ATOM 12867 C CA . MET H 1 78 ? -43.92000 -53.04700 -81.50500 1.000 39.78333 78 MET H CA 1
ATOM 12868 C C . MET H 1 78 ? -42.77500 -52.56900 -82.38500 1.000 42.84762 78 MET H C 1
ATOM 12869 O O . MET H 1 78 ? -42.88300 -52.56900 -83.61600 1.000 44.15272 78 MET H O 1
ATOM 12874 N N . ASN H 1 79 ? -41.65900 -52.16800 -81.76800 1.000 42.60530 79 ASN H N 1
ATOM 12875 C CA . ASN H 1 79 ? -40.50100 -51.73700 -82.54700 1.000 40.30843 79 ASN H CA 1
ATOM 12876 C C . ASN H 1 79 ? -39.97900 -52.86300 -83.43200 1.000 42.83870 79 ASN H C 1
ATOM 12877 O O . ASN H 1 79 ? -39.64800 -52.63400 -84.60300 1.000 43.90810 79 ASN H O 1
ATOM 12882 N N . ALA H 1 80 ? -39.90500 -54.08700 -82.89600 1.000 40.17498 80 ALA H N 1
ATOM 12883 C CA . ALA H 1 80 ? -39.43200 -55.21500 -83.69800 1.000 41.95212 80 ALA H CA 1
ATOM 12884 C C . ALA H 1 80 ? -40.27500 -55.39500 -84.95900 1.000 43.89008 80 ALA H C 1
ATOM 12885 O O . ALA H 1 80 ? -39.72900 -55.56300 -86.05600 1.000 42.93778 80 ALA H O 1
ATOM 12887 N N . LEU H 1 81 ? -41.61100 -55.34100 -84.82800 1.000 36.93840 81 LEU H N 1
ATOM 12888 C CA . LEU H 1 81 ? -42.47700 -55.52800 -85.99100 1.000 37.06256 81 LEU H CA 1
ATOM 12889 C C . LEU H 1 81 ? -42.27000 -54.43300 -87.03300 1.000 38.39743 81 LEU H C 1
ATOM 12890 O O . LEU H 1 81 ? -42.23900 -54.72000 -88.23500 1.000 42.52227 81 LEU H O 1
ATOM 12895 N N . ALA H 1 82 ? -42.12600 -53.17400 -86.59700 1.000 40.39314 82 ALA H N 1
ATOM 12896 C CA . ALA H 1 82 ? -41.93100 -52.07900 -87.54500 1.000 41.39254 82 ALA H CA 1
ATOM 12897 C C . ALA H 1 82 ? -40.57000 -52.16200 -88.23300 1.000 46.34656 82 ALA H C 1
ATOM 12898 O O . ALA H 1 82 ? -40.45400 -51.84800 -89.42500 1.000 45.56545 82 ALA H O 1
ATOM 12900 N N . LEU H 1 83 ? -39.52400 -52.55600 -87.49500 1.000 46.35959 83 LEU H N 1
ATOM 12901 C CA . LEU H 1 83 ? -38.21800 -52.74300 -88.11800 1.000 43.06580 83 LEU H CA 1
ATOM 12902 C C . LEU H 1 83 ? -38.25200 -53.88400 -89.12600 1.000 49.05259 83 LEU H C 1
ATOM 12903 O O . LEU H 1 83 ? -37.69000 -53.76900 -90.22500 1.000 46.65952 83 LEU H O 1
ATOM 12908 N N . GLN H 1 84 ? -38.92100 -54.98900 -88.77700 1.000 43.46347 84 GLN H N 1
ATOM 12909 C CA . GLN H 1 84 ? -39.03100 -56.10300 -89.71100 1.000 45.86685 84 GLN H CA 1
ATOM 12910 C C . GLN H 1 84 ? -39.62800 -55.65200 -91.03600 1.000 49.52201 84 GLN H C 1
ATOM 12911 O O . GLN H 1 84 ? -39.13400 -56.01700 -92.10900 1.000 50.73991 84 GLN H O 1
ATOM 12917 N N . ASP H 1 85 ? -40.69700 -54.85800 -90.98400 1.000 56.68491 85 ASP H N 1
ATOM 12918 C CA . ASP H 1 85 ? -41.34200 -54.45000 -92.22100 1.000 57.17168 85 ASP H CA 1
ATOM 12919 C C . ASP H 1 85 ? -40.44500 -53.52500 -93.03000 1.000 56.55154 85 ASP H C 1
ATOM 12920 O O . ASP H 1 85 ? -40.36300 -53.65500 -94.25600 1.000 56.77803 85 ASP H O 1
ATOM 12925 N N . ALA H 1 86 ? -39.76100 -52.59100 -92.36300 1.000 52.12874 86 ALA H N 1
ATOM 12926 C CA . ALA H 1 86 ? -38.85200 -51.69400 -93.06900 1.000 52.31591 86 ALA H CA 1
ATOM 12927 C C . ALA H 1 86 ? -37.75100 -52.48600 -93.75200 1.000 53.06430 86 ALA H C 1
ATOM 12928 O O . ALA H 1 86 ? -37.44500 -52.26300 -94.92800 1.000 55.55943 86 ALA H O 1
ATOM 12930 N N . LEU H 1 87 ? -37.16100 -53.43800 -93.03300 1.000 51.80610 87 LEU H N 1
ATOM 12931 C CA . LEU H 1 87 ? -36.14800 -54.29200 -93.63400 1.000 51.34327 87 LEU H CA 1
ATOM 12932 C C . LEU H 1 87 ? -36.71700 -55.08500 -94.80200 1.000 55.43944 87 LEU H C 1
ATOM 12933 O O . LEU H 1 87 ? -36.05400 -55.24600 -95.83200 1.000 60.69766 87 LEU H O 1
ATOM 12938 N N . GLU H 1 88 ? -37.94000 -55.59500 -94.66500 1.000 57.45950 88 GLU H N 1
ATOM 12939 C CA . GLU H 1 88 ? -38.50600 -56.39000 -95.74300 1.000 54.03983 88 GLU H CA 1
ATOM 12940 C C . GLU H 1 88 ? -38.83600 -55.53500 -96.95500 1.000 54.85281 88 GLU H C 1
ATOM 12941 O O . GLU H 1 88 ? -38.88400 -56.05400 -98.07400 1.000 56.33460 88 GLU H O 1
ATOM 12947 N N . SER H 1 89 ? -39.03900 -54.23400 -96.76400 1.000 57.34397 89 SER H N 1
ATOM 12948 C CA . SER H 1 89 ? -39.26800 -53.36400 -97.90600 1.000 52.70417 89 SER H CA 1
ATOM 12949 C C . SER H 1 89 ? -37.98200 -53.07800 -98.66300 1.000 57.83773 89 SER H C 1
ATOM 12950 O O . SER H 1 89 ? -38.04200 -52.49200 -99.74600 1.000 60.95763 89 SER H O 1
ATOM 12953 N N . LEU H 1 90 ? -36.83000 -53.46100 -98.11400 1.000 55.01850 90 LEU H N 1
ATOM 12954 C CA . LEU H 1 90 ? -35.56500 -53.45500 -98.82900 1.000 53.30051 90 LEU H CA 1
ATOM 12955 C C . LEU H 1 90 ? -35.18300 -54.83800 -99.33400 1.000 56.35712 90 LEU H C 1
ATOM 12956 O O . LEU H 1 90 ? -34.05000 -55.02700 -99.78400 1.000 57.85631 90 LEU H O 1
ATOM 12961 N N . GLY H 1 91 ? -36.07400 -55.82000 -99.22200 1.000 51.71778 91 GLY H N 1
ATOM 12962 C CA . GLY H 1 91 ? -35.76400 -57.14900 -99.71600 1.000 48.63207 91 GLY H CA 1
ATOM 12963 C C . GLY H 1 91 ? -34.83900 -57.97500 -98.85600 1.000 51.62498 91 GLY H C 1
ATOM 12964 O O . GLY H 1 91 ? -34.28400 -58.96200 -99.34700 1.000 56.79791 91 GLY H O 1
ATOM 12965 N N . VAL H 1 92 ? -34.66600 -57.61500 -97.58800 1.000 57.93393 92 VAL H N 1
ATOM 12966 C CA . VAL H 1 92 ? -33.81000 -58.36100 -96.66500 1.000 55.40309 92 VAL H CA 1
ATOM 12967 C C . VAL H 1 92 ? -34.67200 -59.40300 -95.95900 1.000 57.05460 92 VAL H C 1
ATOM 12968 O O . VAL H 1 92 ? -35.65400 -59.03100 -95.30200 1.000 62.01934 92 VAL H O 1
ATOM 12972 N N . PRO H 1 93 ? -34.33900 -60.69500 -96.04100 1.000 60.84437 93 PRO H N 1
ATOM 12973 C CA . PRO H 1 93 ? -35.14800 -61.70500 -95.33000 1.000 59.09370 93 PRO H CA 1
ATOM 12974 C C . PRO H 1 93 ? -34.98500 -61.55900 -93.82200 1.000 63.01848 93 PRO H C 1
ATOM 12975 O O . PRO H 1 93 ? -33.86800 -61.62600 -93.29300 1.000 55.61149 93 PRO H O 1
ATOM 12979 N N . THR H 1 94 ? -36.11500 -61.37200 -93.13100 1.000 57.61075 94 THR H N 1
ATOM 12980 C CA . THR H 1 94 ? -36.13500 -61.01300 -91.71800 1.000 56.88436 94 THR H CA 1
ATOM 12981 C C . THR H 1 94 ? -37.17200 -61.84400 -90.97500 1.000 57.32825 94 THR H C 1
ATOM 12982 O O . THR H 1 94 ? -38.29600 -62.01900 -91.45200 1.000 62.65071 94 THR H O 1
ATOM 12986 N N . ARG H 1 95 ? -36.79600 -62.34700 -89.80400 1.000 52.81649 95 ARG H N 1
ATOM 12987 C CA . ARG H 1 95 ? -37.71700 -63.02600 -88.90300 1.000 53.14054 95 ARG H CA 1
ATOM 12988 C C . ARG H 1 95 ? -37.72900 -62.31100 -87.55400 1.000 50.55602 95 ARG H C 1
ATOM 12989 O O . ARG H 1 95 ? -36.72800 -61.72800 -87.13300 1.000 51.00188 95 ARG H O 1
ATOM 12997 N N . VAL H 1 96 ? -38.87500 -62.34200 -86.88100 1.000 42.36098 96 VAL H N 1
ATOM 12998 C CA . VAL H 1 96 ? -39.03100 -61.75300 -85.55600 1.000 37.72468 96 VAL H CA 1
ATOM 12999 C C . VAL H 1 96 ? -39.35200 -62.87000 -84.57800 1.000 39.33888 96 VAL H C 1
ATOM 13000 O O . VAL H 1 96 ? -40.20600 -63.72000 -84.85800 1.000 42.50853 96 VAL H O 1
ATOM 13004 N N . GLN H 1 97 ? -38.65800 -62.88600 -83.44400 1.000 41.00839 97 GLN H N 1
ATOM 13005 C CA . GLN H 1 97 ? -38.99100 -63.79600 -82.35200 1.000 38.51407 97 GLN H CA 1
ATOM 13006 C C . GLN H 1 97 ? -39.16500 -62.97300 -81.08900 1.000 43.15832 97 GLN H C 1
ATOM 13007 O O . GLN H 1 97 ? -38.41800 -62.01100 -80.85900 1.000 42.86713 97 GLN H O 1
ATOM 13013 N N . THR H 1 98 ? -40.16800 -63.33500 -80.28400 1.000 34.61445 98 THR H N 1
ATOM 13014 C CA . THR H 1 98 ? -40.52500 -62.55600 -79.10600 1.000 40.30857 98 THR H CA 1
ATOM 13015 C C . THR H 1 98 ? -40.32900 -63.38900 -77.85200 1.000 38.13485 98 THR H C 1
ATOM 13016 O O . THR H 1 98 ? -40.63200 -64.58800 -77.83600 1.000 39.20621 98 THR H O 1
ATOM 13020 N N . ALA H 1 99 ? -39.80100 -62.74500 -76.80800 1.000 43.04190 99 ALA H N 1
ATOM 13021 C CA . ALA H 1 99 ? -39.59800 -63.43700 -75.53400 1.000 42.98458 99 ALA H CA 1
ATOM 13022 C C . ALA H 1 99 ? -40.93200 -63.77000 -74.87900 1.000 40.51739 99 ALA H C 1
ATOM 13023 O O . ALA H 1 99 ? -41.08600 -64.84100 -74.29100 1.000 44.62603 99 ALA H O 1
ATOM 13025 N N . LEU H 1 100 ? -41.90700 -62.86900 -74.98000 1.000 43.89017 100 LEU H N 1
ATOM 13026 C CA . LEU H 1 100 ? -43.28700 -63.16900 -74.62500 1.000 46.01184 100 LEU H CA 1
ATOM 13027 C C . LEU H 1 100 ? -43.98800 -63.77800 -75.82900 1.000 45.14031 100 LEU H C 1
ATOM 13028 O O . LEU H 1 100 ? -43.93100 -63.22500 -76.93300 1.000 44.86975 100 LEU H O 1
ATOM 13033 N N . THR H 1 101 ? -44.67300 -64.89000 -75.61100 1.000 42.51472 101 THR H N 1
ATOM 13034 C CA . THR H 1 101 ? -45.33400 -65.59800 -76.69700 1.000 38.33653 101 THR H CA 1
ATOM 13035 C C . THR H 1 101 ? -46.65200 -64.92400 -77.03800 1.000 40.03162 101 THR H C 1
ATOM 13036 O O . THR H 1 101 ? -47.54400 -64.83700 -76.18700 1.000 44.72117 101 THR H O 1
ATOM 13040 N N . ILE H 1 102 ? -46.76900 -64.45600 -78.28100 1.000 48.33964 102 ILE H N 1
ATOM 13041 C CA . ILE H 1 102 ? -47.99400 -63.85100 -78.80900 1.000 45.60745 102 ILE H CA 1
ATOM 13042 C C . ILE H 1 102 ? -48.17000 -64.43500 -80.21200 1.000 47.65828 102 ILE H C 1
ATOM 13043 O O . ILE H 1 102 ? -47.67000 -63.88400 -81.19500 1.000 57.09736 102 ILE H O 1
ATOM 13048 N N . THR H 1 103 ? -48.89800 -65.55500 -80.30800 1.000 68.13895 103 THR H N 1
ATOM 13049 C CA . THR H 1 103 ? -48.87000 -66.41600 -81.49500 1.000 70.36166 103 THR H CA 1
ATOM 13050 C C . THR H 1 103 ? -49.19400 -65.66000 -82.78000 1.000 74.75231 103 THR H C 1
ATOM 13051 O O . THR H 1 103 ? -48.45100 -65.74300 -83.76900 1.000 67.68735 103 THR H O 1
ATOM 13055 N N . GLN H 1 104 ? -50.33800 -64.96900 -82.79900 1.000 60.36389 104 GLN H N 1
ATOM 13056 C CA . GLN H 1 104 ? -50.80000 -64.27400 -83.99500 1.000 61.50483 104 GLN H CA 1
ATOM 13057 C C . GLN H 1 104 ? -49.78000 -63.26300 -84.49500 1.000 63.20511 104 GLN H C 1
ATOM 13058 O O . GLN H 1 104 ? -49.68600 -63.00700 -85.70200 1.000 63.80524 104 GLN H O 1
ATOM 13064 N N . VAL H 1 105 ? -49.01400 -62.68100 -83.58800 1.000 62.03290 105 VAL H N 1
ATOM 13065 C CA . VAL H 1 105 ? -48.23100 -61.49300 -83.89400 1.000 60.63043 105 VAL H CA 1
ATOM 13066 C C . VAL H 1 105 ? -46.87200 -61.85800 -84.46400 1.000 63.37831 105 VAL H C 1
ATOM 13067 O O . VAL H 1 105 ? -46.45000 -61.34500 -85.50700 1.000 64.71866 105 VAL H O 1
ATOM 13071 N N . ALA H 1 106 ? -46.16400 -62.75700 -83.80000 1.000 54.10245 106 ALA H N 1
ATOM 13072 C CA . ALA H 1 106 ? -44.84700 -63.12800 -84.27000 1.000 56.04403 106 ALA H CA 1
ATOM 13073 C C . ALA H 1 106 ? -44.53600 -64.52200 -83.76400 1.000 49.54597 106 ALA H C 1
ATOM 13074 O O . ALA H 1 106 ? -45.31000 -65.13500 -83.02400 1.000 56.57471 106 ALA H O 1
ATOM 13076 N N . GLU H 1 107 ? -43.39900 -65.00500 -84.19000 1.000 50.36553 107 GLU H N 1
ATOM 13077 C CA . GLU H 1 107 ? -42.87500 -66.28300 -83.76400 1.000 49.73163 107 GLU H CA 1
ATOM 13078 C C . GLU H 1 107 ? -42.36200 -66.19700 -82.32600 1.000 51.16996 107 GLU H C 1
ATOM 13079 O O . GLU H 1 107 ? -41.74500 -65.20000 -81.94100 1.000 47.84951 107 GLU H O 1
ATOM 13085 N N . PRO H 1 108 ? -42.59200 -67.21600 -81.50700 1.000 43.23404 108 PRO H N 1
ATOM 13086 C CA . PRO H 1 108 ? -42.00000 -67.21700 -80.16600 1.000 39.10956 108 PRO H CA 1
ATOM 13087 C C . PRO H 1 108 ? -40.51100 -67.50100 -80.23500 1.000 43.58740 108 PRO H C 1
ATOM 13088 O O . PRO H 1 108 ? -39.99600 -68.04000 -81.21800 1.000 43.93376 108 PRO H O 1
ATOM 13092 N N . TYR H 1 109 ? -39.80700 -67.10100 -79.17800 1.000 41.43412 109 TYR H N 1
ATOM 13093 C CA . TYR H 1 109 ? -38.38700 -67.38700 -79.11400 1.000 39.73248 109 TYR H CA 1
ATOM 13094 C C . TYR H 1 109 ? -38.19100 -68.89400 -78.98300 1.000 41.84883 109 TYR H C 1
ATOM 13095 O O . TYR H 1 109 ? -38.64600 -69.49800 -78.01000 1.000 46.09110 109 TYR H O 1
ATOM 13104 N N . ILE H 1 110 ? -37.52200 -69.50100 -79.96400 1.000 45.63136 110 ILE H N 1
ATOM 13105 C CA . ILE H 1 110 ? -37.15800 -70.91800 -79.93600 1.000 45.00851 110 ILE H CA 1
ATOM 13106 C C . ILE H 1 110 ? -35.72900 -71.04300 -80.45900 1.000 44.22073 110 ILE H C 1
ATOM 13107 O O . ILE H 1 110 ? -35.48100 -70.80500 -81.64600 1.000 47.40590 110 ILE H O 1
ATOM 13112 N N . ARG H 1 111 ? -34.79200 -71.42000 -79.58200 1.000 45.31318 111 ARG H N 1
ATOM 13113 C CA . ARG H 1 111 ? -33.38300 -71.45600 -79.96500 1.000 45.37798 111 ARG H CA 1
ATOM 13114 C C . ARG H 1 111 ? -33.15200 -72.26200 -81.24300 1.000 48.35623 111 ARG H C 1
ATOM 13115 O O . ARG H 1 111 ? -32.45000 -71.80900 -82.15400 1.000 46.08818 111 ARG H O 1
ATOM 13123 N N . ARG H 1 112 ? -33.74200 -73.46100 -81.32300 1.000 50.80693 112 ARG H N 1
ATOM 13124 C CA . ARG H 1 112 ? -33.58100 -74.32100 -82.49300 1.000 42.89317 112 ARG H CA 1
ATOM 13125 C C . ARG H 1 112 ? -33.84700 -73.56000 -83.78500 1.000 48.83562 112 ARG H C 1
ATOM 13126 O O . ARG H 1 112 ? -32.99000 -73.51100 -84.67300 1.000 50.68295 112 ARG H O 1
ATOM 13128 N N . ARG H 1 113 ? -35.02800 -72.95200 -83.92300 1.000 52.26319 113 ARG H N 1
ATOM 13129 C CA . ARG H 1 113 ? -35.24100 -72.33100 -85.21900 1.000 60.15745 113 ARG H CA 1
ATOM 13130 C C . ARG H 1 113 ? -34.68600 -70.91900 -85.30900 1.000 56.94696 113 ARG H C 1
ATOM 13131 O O . ARG H 1 113 ? -34.59500 -70.39000 -86.42000 1.000 58.98944 113 ARG H O 1
ATOM 13139 N N . ALA H 1 114 ? -34.27000 -70.30900 -84.20000 1.000 45.92163 114 ALA H N 1
ATOM 13140 C CA . ALA H 1 114 ? -33.48800 -69.08200 -84.32800 1.000 47.83507 114 ALA H CA 1
ATOM 13141 C C . ALA H 1 114 ? -32.14100 -69.37300 -84.98100 1.000 52.63129 114 ALA H C 1
ATOM 13142 O O . ALA H 1 114 ? -31.66400 -68.59700 -85.82400 1.000 44.44139 114 ALA H O 1
ATOM 13144 N N . LEU H 1 115 ? -31.51500 -70.49500 -84.60300 1.000 46.49062 115 LEU H N 1
ATOM 13145 C CA . LEU H 1 115 ? -30.29100 -70.91800 -85.27300 1.000 42.49476 115 LEU H CA 1
ATOM 13146 C C . LEU H 1 115 ? -30.54300 -71.22900 -86.74700 1.000 45.86554 115 LEU H C 1
ATOM 13147 O O . LEU H 1 115 ? -29.78900 -70.76700 -87.61100 1.000 50.35627 115 LEU H O 1
ATOM 13152 N N . ARG H 1 116 ? -31.60600 -71.98000 -87.06200 1.000 57.59590 116 ARG H N 1
ATOM 13153 C CA . ARG H 1 116 ? -31.87300 -72.30700 -88.46100 1.000 59.58460 116 ARG H CA 1
ATOM 13154 C C . ARG H 1 116 ? -32.04700 -71.04500 -89.29600 1.000 59.47136 116 ARG H C 1
ATOM 13155 O O . ARG H 1 116 ? -31.56700 -70.97800 -90.43000 1.000 64.59409 116 ARG H O 1
ATOM 13163 N N . HIS H 1 117 ? -32.71400 -70.02700 -88.74700 1.000 53.36574 117 HIS H N 1
ATOM 13164 C CA . HIS H 1 117 ? -32.90700 -68.78800 -89.49600 1.000 55.09935 117 HIS H CA 1
ATOM 13165 C C . HIS H 1 117 ? -31.57500 -68.11300 -89.79700 1.000 56.62975 117 HIS H C 1
ATOM 13166 O O . HIS H 1 117 ? -31.35800 -67.60900 -90.90700 1.000 52.88399 117 HIS H O 1
ATOM 13173 N N . LEU H 1 118 ? -30.67300 -68.07500 -88.81900 1.000 48.54505 118 LEU H N 1
ATOM 13174 C CA . LEU H 1 118 ? -29.38800 -67.44800 -89.07300 1.000 54.75433 118 LEU H CA 1
ATOM 13175 C C . LEU H 1 118 ? -28.59400 -68.24100 -90.10500 1.000 57.17299 118 LEU H C 1
ATOM 13176 O O . LEU H 1 118 ? -27.92600 -67.65300 -90.96600 1.000 56.00560 118 LEU H O 1
ATOM 13181 N N . GLU H 1 119 ? -28.69600 -69.57000 -90.07200 1.000 64.57240 119 GLU H N 1
ATOM 13182 C CA . GLU H 1 119 ? -28.02500 -70.37600 -91.08700 1.000 69.27174 119 GLU H CA 1
ATOM 13183 C C . GLU H 1 119 ? -28.62500 -70.13700 -92.46800 1.000 65.60856 119 GLU H C 1
ATOM 13184 O O . GLU H 1 119 ? -27.89600 -70.09100 -93.46200 1.000 70.90653 119 GLU H O 1
ATOM 13190 N N . LYS H 1 120 ? -29.94100 -69.96500 -92.55000 1.000 60.62972 120 LYS H N 1
ATOM 13191 C CA . LYS H 1 120 ? -30.64000 -69.56700 -93.77600 1.000 60.41354 120 LYS H CA 1
ATOM 13192 C C . LYS H 1 120 ? -30.34700 -68.10500 -94.18600 1.000 61.91038 120 LYS H C 1
ATOM 13193 O O . LYS H 1 120 ? -31.07000 -67.61700 -95.04600 1.000 61.67924 120 LYS H O 1
ATOM 13199 N N . GLU H 1 121 ? -29.38300 -67.40300 -93.58400 1.000 66.09800 121 GLU H N 1
ATOM 13200 C CA . GLU H 1 121 ? -29.01100 -66.03700 -93.97700 1.000 68.18708 121 GLU H CA 1
ATOM 13201 C C . GLU H 1 121 ? -30.17800 -65.05300 -93.85400 1.000 68.24951 121 GLU H C 1
ATOM 13202 O O . GLU H 1 121 ? -30.34400 -64.14900 -94.67600 1.000 64.39360 121 GLU H O 1
ATOM 13208 N N . ARG H 1 122 ? -30.98200 -65.21400 -92.80300 1.000 56.74503 122 ARG H N 1
ATOM 13209 C CA . ARG H 1 122 ? -32.05500 -64.28700 -92.46400 1.000 54.40881 122 ARG H CA 1
ATOM 13210 C C . ARG H 1 122 ? -31.67100 -63.49500 -91.22100 1.000 51.71979 122 ARG H C 1
ATOM 13211 O O . ARG H 1 122 ? -31.05000 -64.04000 -90.29800 1.000 49.93466 122 ARG H O 1
ATOM 13219 N N . ILE H 1 123 ? -32.02400 -62.20500 -91.20500 1.000 40.04075 123 ILE H N 1
ATOM 13220 C CA . ILE H 1 123 ? -31.93100 -61.43500 -89.96500 1.000 45.82575 123 ILE H CA 1
ATOM 13221 C C . ILE H 1 123 ? -33.01500 -61.90100 -88.99600 1.000 44.57453 123 ILE H C 1
ATOM 13222 O O . ILE H 1 123 ? -34.19000 -62.02800 -89.36800 1.000 47.15213 123 ILE H O 1
ATOM 13227 N N . VAL H 1 124 ? -32.61900 -62.17800 -87.75800 1.000 39.70659 124 VAL H N 1
ATOM 13228 C CA . VAL H 1 124 ? -33.53400 -62.48700 -86.66300 1.000 37.58173 124 VAL H CA 1
ATOM 13229 C C . VAL H 1 124 ? -33.55600 -61.28400 -85.73300 1.000 41.41958 124 VAL H C 1
ATOM 13230 O O . VAL H 1 124 ? -32.51800 -60.92200 -85.16300 1.000 40.03527 124 VAL H O 1
ATOM 13234 N N . ILE H 1 125 ? -34.72100 -60.64200 -85.60800 1.000 41.29892 125 ILE H N 1
ATOM 13235 C CA . ILE H 1 125 ? -34.93200 -59.54900 -84.66100 1.000 42.47812 125 ILE H CA 1
ATOM 13236 C C . ILE H 1 125 ? -35.62900 -60.10900 -83.43500 1.000 40.09507 125 ILE H C 1
ATOM 13237 O O . ILE H 1 125 ? -36.71200 -60.69400 -83.55400 1.000 39.98016 125 ILE H O 1
ATOM 13242 N N . PHE H 1 126 ? -35.02800 -59.91100 -82.26100 1.000 37.34895 126 PHE H N 1
ATOM 13243 C CA . PHE H 1 126 ? -35.58100 -60.38900 -81.00000 1.000 37.16884 126 PHE H CA 1
ATOM 13244 C C . PHE H 1 126 ? -36.36600 -59.27200 -80.31800 1.000 38.89327 126 PHE H C 1
ATOM 13245 O O . PHE H 1 126 ? -35.80100 -58.22600 -79.97500 1.000 40.73561 126 PHE H O 1
ATOM 13253 N N . GLY H 1 127 ? -37.66700 -59.49700 -80.11700 1.000 42.06605 127 GLY H N 1
ATOM 13254 C CA . GLY H 1 127 ? -38.48100 -58.55200 -79.37500 1.000 40.58679 127 GLY H CA 1
ATOM 13255 C C . GLY H 1 127 ? -38.80100 -59.02200 -77.96800 1.000 43.43436 127 GLY H C 1
ATOM 13256 O O . GLY H 1 127 ? -38.69800 -60.21800 -77.67200 1.000 41.82560 127 GLY H O 1
ATOM 13257 N N . GLY H 1 128 ? -39.19700 -58.09800 -77.09000 1.000 35.39256 128 GLY H N 1
ATOM 13258 C CA . GLY H 1 128 ? -39.56100 -58.47000 -75.73900 1.000 33.97643 128 GLY H CA 1
ATOM 13259 C C . GLY H 1 128 ? -38.40100 -58.64400 -74.78600 1.000 37.16707 128 GLY H C 1
ATOM 13260 O O . GLY H 1 128 ? -38.61200 -59.13800 -73.67200 1.000 35.95099 128 GLY H O 1
ATOM 13261 N N . GLY H 1 129 ? -37.18400 -58.26600 -75.18400 1.000 36.93408 129 GLY H N 1
ATOM 13262 C CA . GLY H 1 129 ? -36.05500 -58.39300 -74.28100 1.000 39.05754 129 GLY H CA 1
ATOM 13263 C C . GLY H 1 129 ? -35.82100 -59.83900 -73.89400 1.000 38.60312 129 GLY H C 1
ATOM 13264 O O . GLY H 1 129 ? -35.82700 -60.73700 -74.74200 1.000 40.57538 129 GLY H O 1
ATOM 13265 N N . THR H 1 130 ? -35.62100 -60.08100 -72.59700 1.000 41.95333 130 THR H N 1
ATOM 13266 C CA . THR H 1 130 ? -35.50700 -61.44600 -72.08600 1.000 43.06939 130 THR H CA 1
ATOM 13267 C C . THR H 1 130 ? -36.85100 -62.06800 -71.71300 1.000 44.05219 130 THR H C 1
ATOM 13268 O O . THR H 1 130 ? -36.90800 -63.28100 -71.48700 1.000 44.95296 130 THR H O 1
ATOM 13272 N N . GLY H 1 131 ? -37.92700 -61.27600 -71.63600 1.000 38.86786 131 GLY H N 1
ATOM 13273 C CA . GLY H 1 131 ? -39.17700 -61.74400 -71.08000 1.000 35.81713 131 GLY H CA 1
ATOM 13274 C C . GLY H 1 131 ? -39.28900 -61.60700 -69.57500 1.000 37.14481 131 GLY H C 1
ATOM 13275 O O . GLY H 1 131 ? -40.35100 -61.92300 -69.01300 1.000 38.47624 131 GLY H O 1
ATOM 13276 N N . ASN H 1 132 ? -38.23800 -61.14700 -68.91000 1.000 31.40543 132 ASN H N 1
ATOM 13277 C CA . ASN H 1 132 ? -38.20100 -60.92700 -67.48500 1.000 33.65911 132 ASN H CA 1
ATOM 13278 C C . ASN H 1 132 ? -38.05100 -59.44900 -67.17500 1.000 36.53206 132 ASN H C 1
ATOM 13279 O O . ASN H 1 132 ? -37.29800 -58.74000 -67.84900 1.000 34.91227 132 ASN H O 1
ATOM 13284 N N . PRO H 1 133 ? -38.76100 -58.95700 -66.17300 1.000 41.84020 133 PRO H N 1
ATOM 13285 C CA . PRO H 1 133 ? -38.52400 -57.58900 -65.70500 1.000 39.13719 133 PRO H CA 1
ATOM 13286 C C . PRO H 1 133 ? -37.15700 -57.47600 -65.04700 1.000 39.46753 133 PRO H C 1
ATOM 13287 O O . PRO H 1 133 ? -36.44700 -58.46200 -64.86100 1.000 41.54778 133 PRO H O 1
ATOM 13291 N N . PHE H 1 134 ? -36.79300 -56.24000 -64.70300 1.000 42.91038 134 PHE H N 1
ATOM 13292 C CA . PHE H 1 134 ? -35.54900 -55.88600 -64.00800 1.000 48.06734 134 PHE H CA 1
ATOM 13293 C C . PHE H 1 134 ? -34.30500 -56.03500 -64.87800 1.000 49.86424 134 PHE H C 1
ATOM 13294 O O . PHE H 1 134 ? -33.17900 -56.06300 -64.35800 1.000 48.77281 134 PHE H O 1
ATOM 13302 N N . PHE H 1 135 ? -34.48300 -56.10000 -66.19400 1.000 55.92508 135 PHE H N 1
ATOM 13303 C CA . PHE H 1 135 ? -33.40500 -55.98700 -67.16200 1.000 47.39607 135 PHE H CA 1
ATOM 13304 C C . PHE H 1 135 ? -33.74900 -54.89500 -68.15300 1.000 46.54812 135 PHE H C 1
ATOM 13305 O O . PHE H 1 135 ? -34.87300 -54.39600 -68.19000 1.000 56.65578 135 PHE H O 1
ATOM 13313 N N . SER H 1 136 ? -32.76100 -54.49400 -68.92700 1.000 49.97141 136 SER H N 1
ATOM 13314 C CA . SER H 1 136 ? -32.97000 -53.68800 -70.11700 1.000 48.97232 136 SER H CA 1
ATOM 13315 C C . SER H 1 136 ? -32.64500 -54.56800 -71.31800 1.000 46.40556 136 SER H C 1
ATOM 13316 O O . SER H 1 136 ? -32.27800 -55.73900 -71.17900 1.000 48.85669 136 SER H O 1
ATOM 13319 N N . THR H 1 137 ? -32.82800 -54.02800 -72.51200 1.000 36.33780 137 THR H N 1
ATOM 13320 C CA . THR H 1 137 ? -32.46600 -54.84500 -73.65300 1.000 43.68061 137 THR H CA 1
ATOM 13321 C C . THR H 1 137 ? -30.96500 -55.07900 -73.73300 1.000 41.51131 137 THR H C 1
ATOM 13322 O O . THR H 1 137 ? -30.54900 -55.92700 -74.53000 1.000 41.92237 137 THR H O 1
ATOM 13326 N N . ASP H 1 138 ? -30.15300 -54.35600 -72.94000 1.000 42.86527 138 ASP H N 1
ATOM 13327 C CA . ASP H 1 138 ? -28.72100 -54.64600 -72.88300 1.000 43.40006 138 ASP H CA 1
ATOM 13328 C C . ASP H 1 138 ? -28.49000 -56.08500 -72.44300 1.000 44.22117 138 ASP H C 1
ATOM 13329 O O . ASP H 1 138 ? -27.80900 -56.85700 -73.13000 1.000 41.23108 138 ASP H O 1
ATOM 13334 N N . THR H 1 139 ? -29.07900 -56.47100 -71.30200 1.000 38.43529 139 THR H N 1
ATOM 13335 C CA . THR H 1 139 ? -28.97400 -57.85300 -70.85700 1.000 41.71209 139 THR H CA 1
ATOM 13336 C C . THR H 1 139 ? -29.58900 -58.81500 -71.86800 1.000 42.56319 139 THR H C 1
ATOM 13337 O O . THR H 1 139 ? -29.10900 -59.94200 -72.02500 1.000 41.89980 139 THR H O 1
ATOM 13341 N N . ALA H 1 140 ? -30.63700 -58.38800 -72.57300 1.000 38.65926 140 ALA H N 1
ATOM 13342 C CA . ALA H 1 140 ? -31.21300 -59.23300 -73.61500 1.000 38.66890 140 ALA H CA 1
ATOM 13343 C C . ALA H 1 140 ? -30.23300 -59.41200 -74.76200 1.000 37.55633 140 ALA H C 1
ATOM 13344 O O . ALA H 1 140 ? -30.13200 -60.50000 -75.34700 1.000 35.88782 140 ALA H O 1
ATOM 13346 N N . ALA H 1 141 ? -29.51300 -58.34700 -75.10400 1.000 41.35109 141 ALA H N 1
ATOM 13347 C CA . ALA H 1 141 ? -28.46800 -58.45300 -76.11000 1.000 40.64562 141 ALA H CA 1
ATOM 13348 C C . ALA H 1 141 ? -27.43000 -59.49400 -75.70400 1.000 42.48348 141 ALA H C 1
ATOM 13349 O O . ALA H 1 141 ? -27.02900 -60.33200 -76.51800 1.000 42.30766 141 ALA H O 1
ATOM 13351 N N . ALA H 1 142 ? -27.00600 -59.47800 -74.43400 1.000 39.14708 142 ALA H N 1
ATOM 13352 C CA . ALA H 1 142 ? -26.01100 -60.44900 -73.96700 1.000 41.69036 142 ALA H CA 1
ATOM 13353 C C . ALA H 1 142 ? -26.57200 -61.86500 -74.00000 1.000 39.83702 142 ALA H C 1
ATOM 13354 O O . ALA H 1 142 ? -25.94500 -62.78300 -74.54400 1.000 41.26063 142 ALA H O 1
ATOM 13356 N N . LEU H 1 143 ? -27.76300 -62.05500 -73.42900 1.000 36.28124 143 LEU H N 1
ATOM 13357 C CA . LEU H 1 143 ? -28.37100 -63.37800 -73.38400 1.000 36.65225 143 LEU H CA 1
ATOM 13358 C C . LEU H 1 143 ? -28.53500 -63.95900 -74.78400 1.000 40.00548 143 LEU H C 1
ATOM 13359 O O . LEU H 1 143 ? -28.14900 -65.10700 -75.04300 1.000 36.14982 143 LEU H O 1
ATOM 13364 N N . ARG H 1 144 ? -29.10000 -63.16900 -75.70700 1.000 40.79197 144 ARG H N 1
ATOM 13365 C CA . ARG H 1 144 ? -29.37600 -63.67600 -77.04800 1.000 40.17784 144 ARG H CA 1
ATOM 13366 C C . ARG H 1 144 ? -28.09900 -63.89500 -77.83900 1.000 41.35221 144 ARG H C 1
ATOM 13367 O O . ARG H 1 144 ? -28.04700 -64.80000 -78.68000 1.000 42.04173 144 ARG H O 1
ATOM 13375 N N . ALA H 1 145 ? -27.07100 -63.07300 -77.60300 1.000 41.12461 145 ALA H N 1
ATOM 13376 C CA . ALA H 1 145 ? -25.77500 -63.31900 -78.22300 1.000 40.04424 145 ALA H CA 1
ATOM 13377 C C . ALA H 1 145 ? -25.23900 -64.69200 -77.82200 1.000 38.93269 145 ALA H C 1
ATOM 13378 O O . ALA H 1 145 ? -24.82900 -65.48400 -78.67400 1.000 38.71733 145 ALA H O 1
ATOM 13380 N N . LEU H 1 146 ? -25.27300 -65.00700 -76.52800 1.000 34.93011 146 LEU H N 1
ATOM 13381 C CA . LEU H 1 146 ? -24.82200 -66.32000 -76.08300 1.000 40.20689 146 LEU H CA 1
ATOM 13382 C C . LEU H 1 146 ? -25.64000 -67.43800 -76.72000 1.000 40.70247 146 LEU H C 1
ATOM 13383 O O . LEU H 1 146 ? -25.07700 -68.44200 -77.17300 1.000 44.39259 146 LEU H O 1
ATOM 13388 N N . GLU H 1 147 ? -26.96700 -67.28000 -76.77500 1.000 45.26008 147 GLU H N 1
ATOM 13389 C CA . GLU H 1 147 ? -27.82600 -68.38200 -77.20100 1.000 42.88025 147 GLU H CA 1
ATOM 13390 C C . GLU 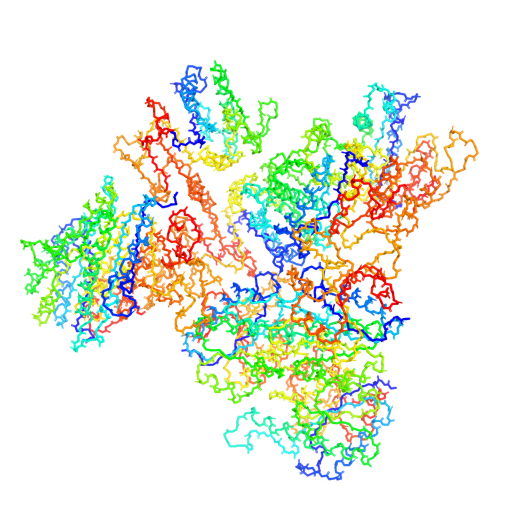H 1 147 ? -27.66100 -68.70800 -78.68600 1.000 44.50911 147 GLU H C 1
ATOM 13391 O O . GLU H 1 147 ? -27.88300 -69.85600 -79.08500 1.000 44.84245 147 GLU H O 1
ATOM 13397 N N . VAL H 1 148 ? -27.29600 -67.72500 -79.51900 1.000 36.45389 148 VAL H N 1
ATOM 13398 C CA . VAL H 1 148 ? -27.08700 -67.95600 -80.95100 1.000 42.42041 148 VAL H CA 1
ATOM 13399 C C . VAL H 1 148 ? -25.60700 -68.06700 -81.33100 1.000 43.27382 148 VAL H C 1
ATOM 13400 O O . VAL H 1 148 ? -25.28400 -68.17400 -82.52900 1.000 35.76866 148 VAL H O 1
ATOM 13404 N N . GLY H 1 149 ? -24.70000 -68.04600 -80.35700 1.000 39.78189 149 GLY H N 1
ATOM 13405 C CA . GLY H 1 149 ? -23.29500 -68.13400 -80.68500 1.000 40.21498 149 GLY H CA 1
ATOM 13406 C C . GLY H 1 149 ? -22.75200 -66.93900 -81.43500 1.000 46.03443 149 GLY H C 1
ATOM 13407 O O . GLY H 1 149 ? -21.88300 -67.10100 -82.29000 1.000 46.64206 149 GLY H O 1
ATOM 13408 N N . ALA H 1 150 ? -23.26100 -65.74200 -81.16600 1.000 50.91064 150 ALA H N 1
ATOM 13409 C CA . ALA H 1 150 ? -22.63600 -64.56400 -81.73600 1.000 52.26442 150 ALA H CA 1
ATOM 13410 C C . ALA H 1 150 ? -21.23300 -64.38800 -81.16000 1.000 55.89080 150 ALA H C 1
ATOM 13411 O O . ALA H 1 150 ? -20.95300 -64.73900 -80.00800 1.000 52.24934 150 ALA H O 1
ATOM 13413 N N . GLU H 1 151 ? -20.34100 -63.84300 -81.98300 1.000 59.73160 151 GLU H N 1
ATOM 13414 C CA . GLU H 1 151 ? -18.94900 -63.69100 -81.59700 1.000 58.46961 151 GLU H CA 1
ATOM 13415 C C . GLU H 1 151 ? -18.68300 -62.40200 -80.84100 1.000 58.52597 151 GLU H C 1
ATOM 13416 O O . GLU H 1 151 ? -17.65400 -62.29300 -80.16100 1.000 59.00469 151 GLU H O 1
ATOM 13422 N N . VAL H 1 152 ? -19.59100 -61.43300 -80.94100 1.000 49.74225 152 VAL H N 1
ATOM 13423 C CA . VAL H 1 152 ? -19.41900 -60.13600 -80.30600 1.000 50.55842 152 VAL H CA 1
ATOM 13424 C C . VAL H 1 152 ? -20.80200 -59.51700 -80.15600 1.000 46.74321 152 VAL H C 1
ATOM 13425 O O . VAL H 1 152 ? -21.70100 -59.77500 -80.96000 1.000 44.47181 152 VAL H O 1
ATOM 13429 N N . VAL H 1 153 ? -20.98100 -58.72900 -79.10100 1.000 43.81510 153 VAL H N 1
ATOM 13430 C CA . VAL H 1 153 ? -22.15600 -57.88600 -78.94000 1.000 46.71665 153 VAL H CA 1
ATOM 13431 C C . VAL H 1 153 ? -21.80300 -56.48100 -79.42700 1.000 50.93083 153 VAL H C 1
ATOM 13432 O O . VAL H 1 153 ? -20.99300 -55.77900 -78.80900 1.000 47.77667 153 VAL H O 1
ATOM 13436 N N . LEU H 1 154 ? -22.41200 -56.06900 -80.53800 1.000 51.18280 154 LEU H N 1
ATOM 13437 C CA . LEU H 1 154 ? -22.27900 -54.71300 -81.05800 1.000 46.84341 154 LEU H CA 1
ATOM 13438 C C . LEU H 1 154 ? -23.37600 -53.85200 -80.45000 1.000 47.91305 154 LEU H C 1
ATOM 13439 O O . LEU H 1 154 ? -24.54200 -53.98000 -80.82200 1.000 51.24778 154 LEU H O 1
ATOM 13444 N N . MET H 1 155 ? -23.02000 -52.99400 -79.50600 1.000 47.79480 155 MET H N 1
ATOM 13445 C CA . MET H 1 155 ? -23.99000 -52.10300 -78.87800 1.000 53.09886 155 MET H CA 1
ATOM 13446 C C . MET H 1 155 ? -23.99700 -50.75900 -79.59000 1.000 53.61568 155 MET H C 1
ATOM 13447 O O . MET H 1 155 ? -23.12500 -49.92400 -79.35300 1.000 53.58876 155 MET H O 1
ATOM 13452 N N . ALA H 1 156 ? -25.00400 -50.54000 -80.43100 1.000 44.41885 156 ALA H N 1
ATOM 13453 C CA . ALA H 1 156 ? -25.23700 -49.24300 -81.05900 1.000 42.51723 156 ALA H CA 1
ATOM 13454 C C . ALA H 1 156 ? -25.87100 -48.32300 -80.02300 1.000 43.97020 156 ALA H C 1
ATOM 13455 O O . ALA H 1 156 ? -27.08500 -48.34200 -79.81200 1.000 50.05660 156 ALA H O 1
ATOM 13457 N N . LYS H 1 157 ? -25.03900 -47.51400 -79.37200 1.000 54.93416 157 LYS H N 1
ATOM 13458 C CA . LYS H 1 157 ? -25.48600 -46.61500 -78.32000 1.000 55.88458 157 LYS H CA 1
ATOM 13459 C C . LYS H 1 157 ? -26.03400 -45.31900 -78.91300 1.000 57.56293 157 LYS H C 1
ATOM 13460 O O . LYS H 1 157 ? -25.47000 -44.76500 -79.86300 1.000 56.68772 157 LYS H O 1
ATOM 13466 N N . ASN H 1 158 ? -27.14000 -44.83900 -78.34100 1.000 62.02037 158 ASN H N 1
ATOM 13467 C CA . ASN H 1 158 ? -27.78200 -43.61600 -78.81400 1.000 62.33293 158 ASN H CA 1
ATOM 13468 C C . ASN H 1 158 ? -26.89000 -42.40900 -78.53100 1.000 59.71189 158 ASN H C 1
ATOM 13469 O O . ASN H 1 158 ? -26.54800 -42.15100 -77.37200 1.000 60.89065 158 ASN H O 1
ATOM 13474 N N . LYS H 1 159 ? -26.51900 -41.67700 -79.59100 1.000 68.79318 159 LYS H N 1
ATOM 13475 C CA . LYS H 1 159 ? -25.91500 -40.34000 -79.47900 1.000 68.22809 159 LYS H CA 1
ATOM 13476 C C . LYS H 1 159 ? -24.54300 -40.36200 -78.78600 1.000 72.46684 159 LYS H C 1
ATOM 13477 O O . LYS H 1 159 ? -24.17500 -39.43100 -78.06600 1.000 74.62194 159 LYS H O 1
ATOM 13483 N N . VAL H 1 160 ? -23.76500 -41.41500 -79.02800 1.000 60.79133 160 VAL H N 1
ATOM 13484 C CA . VAL H 1 160 ? -22.55400 -41.70500 -78.25800 1.000 51.46214 160 VAL H CA 1
ATOM 13485 C C . VAL H 1 160 ? -21.72600 -42.68600 -79.08100 1.000 55.46041 160 VAL H C 1
ATOM 13486 O O . VAL H 1 160 ? -22.28100 -43.57100 -79.73800 1.000 63.70424 160 VAL H O 1
ATOM 13490 N N . ASP H 1 161 ? -20.39800 -42.51500 -79.08400 1.000 59.86885 161 ASP H N 1
ATOM 13491 C CA . ASP H 1 161 ? -19.55100 -43.35200 -79.93600 1.000 64.06312 161 ASP H CA 1
ATOM 13492 C C . ASP H 1 161 ? -18.60100 -44.24300 -79.14700 1.000 63.32190 161 ASP H C 1
ATOM 13493 O O . ASP H 1 161 ? -17.65300 -44.78700 -79.72500 1.000 63.60689 161 ASP H O 1
ATOM 13498 N N . GLY H 1 162 ? -18.82300 -44.39200 -77.84700 1.000 48.94964 162 GLY H N 1
ATOM 13499 C CA . GLY H 1 162 ? -18.02400 -45.29900 -77.05100 1.000 44.81239 162 GLY H CA 1
ATOM 13500 C C . GLY H 1 162 ? -18.39200 -45.16400 -75.58700 1.000 49.36644 162 GLY H C 1
ATOM 13501 O O . GLY H 1 162 ? -19.38100 -44.52000 -75.23200 1.000 47.95890 162 GLY H O 1
ATOM 13502 N N . VAL H 1 163 ? -17.59400 -45.77700 -74.74900 1.000 49.98662 163 VAL H N 1
ATOM 13503 C CA . VAL H 1 163 ? -17.79400 -45.60400 -73.32200 1.000 46.78401 163 VAL H CA 1
ATOM 13504 C C . VAL H 1 163 ? -16.90700 -44.46200 -72.84800 1.000 50.86866 163 VAL H C 1
ATOM 13505 O O . VAL H 1 163 ? -15.76600 -44.32300 -73.29100 1.000 54.38909 163 VAL H O 1
ATOM 13509 N N . TYR H 1 164 ? -17.43800 -43.63000 -71.95800 1.000 45.92125 164 TYR H N 1
ATOM 13510 C CA . TYR H 1 164 ? -16.76600 -42.43500 -71.47700 1.000 44.79353 164 TYR H CA 1
ATOM 13511 C C . TYR H 1 164 ? -16.60700 -42.49400 -69.96600 1.000 45.45537 164 TYR H C 1
ATOM 13512 O O . TYR H 1 164 ? -17.30400 -43.24400 -69.28000 1.000 46.15922 164 TYR H O 1
ATOM 13521 N N . SER H 1 165 ? -15.65200 -41.69900 -69.46100 1.000 55.95376 165 SER H N 1
ATOM 13522 C CA . SER H 1 165 ? -15.43100 -41.59200 -68.02000 1.000 53.55844 165 SER H CA 1
ATOM 13523 C C . SER H 1 165 ? -16.70900 -41.21000 -67.29300 1.000 54.65482 165 SER H C 1
ATOM 13524 O O . SER H 1 165 ? -16.92100 -41.61600 -66.14400 1.000 57.97804 165 SER H O 1
ATOM 13527 N N . ASP H 1 166 ? -17.57000 -40.43700 -67.95100 1.000 67.39614 166 ASP H N 1
ATOM 13528 C CA . ASP H 1 166 ? -18.84800 -39.98800 -67.42400 1.000 69.04275 166 ASP H CA 1
ATOM 13529 C C . ASP H 1 166 ? -19.86500 -40.05500 -68.55200 1.000 68.33048 166 ASP H C 1
ATOM 13530 O O . ASP H 1 166 ? -19.52600 -40.37500 -69.69200 1.000 66.40707 166 ASP H O 1
ATOM 13535 N N . ASP H 1 167 ? -21.11800 -39.74100 -68.23800 1.000 58.99136 167 ASP H N 1
ATOM 13536 C CA . ASP H 1 167 ? -22.11500 -39.52300 -69.28100 1.000 59.89861 167 ASP H CA 1
ATOM 13537 C C . ASP H 1 167 ? -21.66800 -38.36800 -70.18300 1.000 61.14831 167 ASP H C 1
ATOM 13538 O O . ASP H 1 167 ? -21.68000 -37.20500 -69.75300 1.000 57.47562 167 ASP H O 1
ATOM 13543 N N . PRO H 1 168 ? -21.28100 -38.64200 -71.43900 1.000 51.89410 168 PRO H N 1
ATOM 13544 C CA . PRO H 1 168 ? -20.75600 -37.56200 -72.30100 1.000 52.19332 168 PRO H CA 1
ATOM 13545 C C . PRO H 1 168 ? -21.78000 -36.51400 -72.69300 1.000 55.17459 168 PRO H C 1
ATOM 13546 O O . PRO H 1 168 ? -21.37800 -35.44900 -73.17900 1.000 58.65732 168 PRO H O 1
ATOM 13550 N N . ARG H 1 169 ? -23.07800 -36.77400 -72.52900 1.000 84.16906 169 ARG H N 1
ATOM 13551 C CA . ARG H 1 169 ? -24.07800 -35.76500 -72.86200 1.000 83.13401 169 ARG H CA 1
ATOM 13552 C C . ARG H 1 169 ? -24.31200 -34.79300 -71.71000 1.000 83.46825 169 ARG H C 1
ATOM 13553 O O . ARG H 1 169 ? -24.53900 -33.60100 -71.94600 1.000 85.16696 169 ARG H O 1
ATOM 13561 N N . LYS H 1 170 ? -24.25000 -35.27800 -70.46600 1.000 69.42372 170 LYS H N 1
ATOM 13562 C CA . LYS H 1 170 ? -24.28400 -34.40300 -69.29900 1.000 70.42104 170 LYS H CA 1
ATOM 13563 C C . LYS H 1 170 ? -22.91100 -33.83600 -68.93800 1.000 77.60244 170 LYS H C 1
ATOM 13564 O O . LYS H 1 170 ? -22.83600 -32.93400 -68.09200 1.000 77.38896 170 LYS H O 1
ATOM 13566 N N . ASN H 1 171 ? -21.83600 -34.32800 -69.56300 1.000 86.47502 171 ASN H N 1
ATOM 13567 C CA . ASN H 1 171 ? -20.46800 -33.86900 -69.30000 1.000 79.47635 171 ASN H CA 1
ATOM 13568 C C . ASN H 1 171 ? -19.71700 -33.81300 -70.62200 1.000 81.42468 171 ASN H C 1
ATOM 13569 O O . ASN H 1 171 ? -19.00400 -34.75700 -70.98500 1.000 81.75176 171 ASN H O 1
ATOM 13574 N N . PRO H 1 172 ? -19.82800 -32.70500 -71.36100 1.000 80.39023 172 PRO H N 1
ATOM 13575 C CA . PRO H 1 172 ? -19.18600 -32.63400 -72.68500 1.000 80.56813 172 PRO H CA 1
ATOM 13576 C C . PRO H 1 172 ? -17.67000 -32.71500 -72.64800 1.000 80.96058 172 PRO H C 1
ATOM 13577 O O . PRO H 1 172 ? -17.04300 -32.66000 -73.71200 1.000 82.83949 172 PRO H O 1
ATOM 13581 N N . GLU H 1 173 ? -17.05600 -32.84400 -71.47300 1.000 74.77631 173 GLU H N 1
ATOM 13582 C CA . GLU H 1 173 ? -15.60800 -32.92800 -71.35900 1.000 74.63383 173 GLU H CA 1
ATOM 13583 C C . GLU H 1 173 ? -15.12300 -34.30700 -70.91000 1.000 74.97880 173 GLU H C 1
ATOM 13584 O O . GLU H 1 173 ? -13.92700 -34.48200 -70.67700 1.000 76.80791 173 GLU H O 1
ATOM 13586 N N . ALA H 1 174 ? -16.01200 -35.29200 -70.80300 1.000 66.52734 174 ALA H N 1
ATOM 13587 C CA . ALA H 1 174 ? -15.61400 -36.61600 -70.35200 1.000 62.85392 174 ALA H CA 1
ATOM 13588 C C . ALA H 1 174 ? -14.66800 -37.28200 -71.35100 1.000 62.80719 174 ALA H C 1
ATOM 13589 O O . ALA H 1 174 ? -14.69000 -36.99700 -72.55100 1.000 60.68693 174 ALA H O 1
ATOM 13591 N N . VAL H 1 175 ? -13.84300 -38.19700 -70.83900 1.000 66.36006 175 VAL H N 1
ATOM 13592 C CA . VAL H 1 175 ? -12.81800 -38.87300 -71.62900 1.000 64.86549 175 VAL H CA 1
ATOM 13593 C C . VAL H 1 175 ? -13.40000 -40.13600 -72.23400 1.000 59.31905 175 VAL H C 1
ATOM 13594 O O . VAL H 1 175 ? -14.03000 -40.92900 -71.53100 1.000 60.67140 175 VAL H O 1
ATOM 13598 N N . ARG H 1 176 ? -13.16900 -40.34400 -73.52600 1.000 58.94136 176 ARG H N 1
ATOM 13599 C CA . ARG H 1 176 ? -13.56100 -41.59600 -74.16000 1.000 60.87678 176 ARG H CA 1
ATOM 13600 C C . ARG H 1 176 ? -12.52000 -42.66700 -73.87600 1.000 64.31466 176 ARG H C 1
ATOM 13601 O O . ARG H 1 176 ? -11.32400 -42.44700 -74.08700 1.000 69.17813 176 ARG H O 1
ATOM 13609 N N . PHE H 1 177 ? -12.97200 -43.82100 -73.38900 1.000 61.01566 177 PHE H N 1
ATOM 13610 C CA . PHE H 1 177 ? -12.10100 -44.97700 -73.23500 1.000 53.08942 177 PHE H CA 1
ATOM 13611 C C . PHE H 1 177 ? -11.96600 -45.70800 -74.55900 1.000 57.38766 177 PHE H C 1
ATOM 13612 O O . PHE H 1 177 ? -12.92100 -45.82900 -75.32600 1.000 64.56385 177 PHE H O 1
ATOM 13620 N N . ASP H 1 178 ? -10.76900 -46.19500 -74.82600 1.000 68.67430 178 ASP H N 1
ATOM 13621 C CA . ASP H 1 178 ? -10.53800 -47.00000 -76.00800 1.000 63.29220 178 ASP H CA 1
ATOM 13622 C C . ASP H 1 178 ? -10.84900 -48.46000 -75.75500 1.000 64.28484 178 ASP H C 1
ATOM 13623 O O . ASP H 1 178 ? -11.31900 -49.16000 -76.66000 1.000 60.98574 178 ASP H O 1
ATOM 13628 N N . GLU H 1 179 ? -10.60600 -48.90400 -74.52300 1.000 56.34754 179 GLU H N 1
ATOM 13629 C CA . GLU H 1 179 ? -10.66400 -50.29500 -74.11300 1.000 52.62442 179 GLU H CA 1
ATOM 13630 C C . GLU H 1 179 ? -10.98300 -50.33700 -72.63000 1.000 55.49148 179 GLU H C 1
ATOM 13631 O O . GLU H 1 179 ? -10.56000 -49.46800 -71.86200 1.000 53.23722 179 GLU H O 1
ATOM 13637 N N . LEU H 1 180 ? -11.72400 -51.36100 -72.23100 1.000 48.55386 180 LEU H N 1
ATOM 13638 C CA . LEU H 1 180 ? -12.07100 -51.55700 -70.83400 1.000 47.27655 180 LEU H CA 1
ATOM 13639 C C . LEU H 1 180 ? -12.16000 -53.04800 -70.58600 1.000 49.94869 180 LEU H C 1
ATOM 13640 O O . LEU H 1 180 ? -12.50600 -53.81700 -71.48600 1.000 49.56248 180 LEU H O 1
ATOM 13645 N N . THR H 1 181 ? -11.83300 -53.45000 -69.36800 1.000 45.07701 181 THR H N 1
ATOM 13646 C CA . THR H 1 181 ? -12.23400 -54.76700 -68.91100 1.000 49.30430 181 THR H CA 1
ATOM 13647 C C . THR H 1 181 ? -13.63500 -54.68500 -68.31400 1.000 46.29414 181 THR H C 1
ATOM 13648 O O . THR H 1 181 ? -14.09900 -53.62000 -67.89500 1.000 49.41284 181 THR H O 1
ATOM 13652 N N . TYR H 1 182 ? -14.31500 -55.82600 -68.29100 1.000 40.60368 182 TYR H N 1
ATOM 13653 C CA . TYR H 1 182 ? -15.60600 -55.90100 -67.61800 1.000 44.54649 182 TYR H CA 1
ATOM 13654 C C . TYR H 1 182 ? -15.54000 -55.27800 -66.23100 1.000 45.90033 182 TYR H C 1
ATOM 13655 O O . TYR H 1 182 ? -16.32800 -54.38500 -65.89500 1.000 50.02570 182 TYR H O 1
ATOM 13664 N N . LEU H 1 183 ? -14.57600 -55.72000 -65.42000 1.000 49.61544 183 LEU H N 1
ATOM 13665 C CA . LEU H 1 183 ? -14.48600 -55.25500 -64.04300 1.000 48.41497 183 LEU H CA 1
ATOM 13666 C C . LEU H 1 183 ? -14.20600 -53.76200 -63.97900 1.000 46.14584 183 LEU H C 1
ATOM 13667 O O . LEU H 1 183 ? -14.63200 -53.08900 -63.03700 1.000 45.34324 183 LEU H O 1
ATOM 13672 N N . GLU H 1 184 ? -13.47600 -53.22800 -64.95000 1.000 55.16243 184 GLU H N 1
ATOM 13673 C CA . GLU H 1 184 ? -13.25400 -51.79100 -64.94800 1.000 57.75203 184 GLU H CA 1
ATOM 13674 C C . GLU H 1 184 ? -14.57500 -51.04900 -65.07900 1.000 59.14106 184 GLU H C 1
ATOM 13675 O O . GLU H 1 184 ? -14.80100 -50.04300 -64.39700 1.000 57.32849 184 GLU H O 1
ATOM 13681 N N . VAL H 1 185 ? -15.48100 -51.56600 -65.91400 1.000 49.22528 185 VAL H N 1
ATOM 13682 C CA . VAL H 1 185 ? -16.78700 -50.93900 -66.07400 1.000 48.27993 185 VAL H CA 1
ATOM 13683 C C . VAL H 1 185 ? -17.54600 -50.94200 -64.75200 1.000 45.86887 185 VAL H C 1
ATOM 13684 O O . VAL H 1 185 ? -18.13100 -49.93000 -64.34700 1.000 46.55074 185 VAL H O 1
ATOM 13688 N N . LEU H 1 186 ? -17.53000 -52.07200 -64.04800 1.000 44.36171 186 LEU H N 1
ATOM 13689 C CA . LEU H 1 186 ? -18.26400 -52.14400 -62.79100 1.000 45.52751 186 LEU H CA 1
ATOM 13690 C C . LEU H 1 186 ? -17.61400 -51.28300 -61.71200 1.000 52.05536 186 LEU H C 1
ATOM 13691 O O . LEU H 1 186 ? -18.31300 -50.61200 -60.93600 1.000 51.74084 186 LEU H O 1
ATOM 13696 N N . ASN H 1 187 ? -16.27900 -51.27800 -61.64600 1.000 55.50182 187 ASN H N 1
ATOM 13697 C CA . ASN H 1 187 ? -15.60400 -50.55200 -60.57500 1.000 51.65379 187 ASN H CA 1
ATOM 13698 C C . ASN H 1 187 ? -15.68000 -49.04300 -60.78700 1.000 55.01034 187 ASN H C 1
ATOM 13699 O O . ASN H 1 187 ? -15.85200 -48.28600 -59.82600 1.000 55.44709 187 ASN H O 1
ATOM 13704 N N . ARG H 1 188 ? -15.57000 -48.58200 -62.03100 1.000 59.62948 188 ARG H N 1
ATOM 13705 C CA . ARG H 1 188 ? -15.73500 -47.15800 -62.30300 1.000 59.61846 188 ARG H CA 1
ATOM 13706 C C . ARG H 1 188 ? -17.19600 -46.71000 -62.29100 1.000 58.34643 188 ARG H C 1
ATOM 13707 O O . ARG H 1 188 ? -17.46000 -45.51700 -62.45400 1.000 64.76556 188 ARG H O 1
ATOM 13715 N N . GLY H 1 189 ? -18.14800 -47.62100 -62.10000 1.000 54.06750 189 GLY H N 1
ATOM 13716 C CA . GLY H 1 189 ? -19.54300 -47.21900 -61.98500 1.000 49.27197 189 GLY H CA 1
ATOM 13717 C C . GLY H 1 189 ? -20.12400 -46.60300 -63.23800 1.000 49.84382 189 GLY H C 1
ATOM 13718 O O . GLY H 1 189 ? -21.01000 -45.75100 -63.14700 1.000 50.31904 189 GLY H O 1
ATOM 13719 N N . LEU H 1 190 ? -19.65300 -47.01300 -64.41000 1.000 46.26018 190 LEU H N 1
ATOM 13720 C CA . LEU H 1 190 ? -20.17500 -46.46100 -65.65000 1.000 45.76844 190 LEU H CA 1
ATOM 13721 C C . LEU H 1 190 ? -21.58900 -46.97400 -65.91400 1.000 52.60574 190 LEU H C 1
ATOM 13722 O O . LEU H 1 190 ? -21.91600 -48.13900 -65.64500 1.000 47.24566 190 LEU H O 1
ATOM 13727 N N . GLN H 1 191 ? -22.42600 -46.09000 -66.45100 1.000 54.92581 191 GLN H N 1
ATOM 13728 C CA . GLN H 1 191 ? -23.83200 -46.36900 -66.70300 1.000 53.64238 191 GLN H CA 1
ATOM 13729 C C . GLN H 1 191 ? -24.13300 -46.51000 -68.18800 1.000 49.59570 191 GLN H C 1
ATOM 13730 O O . GLN H 1 191 ? -25.15200 -46.02300 -68.67400 1.000 57.91634 191 GLN H O 1
ATOM 13736 N N . VAL H 1 192 ? -23.25700 -47.17100 -68.93400 1.000 51.67613 192 VAL H N 1
ATOM 13737 C CA . VAL H 1 192 ? -23.53400 -47.31500 -70.35600 1.000 56.41710 192 VAL H CA 1
ATOM 13738 C C . VAL H 1 192 ? -24.54000 -48.42600 -70.59900 1.000 48.11886 192 VAL H C 1
ATOM 13739 O O . VAL H 1 192 ? -25.32300 -48.34800 -71.55100 1.000 52.39099 192 VAL H O 1
ATOM 13743 N N . MET H 1 193 ? -24.50700 -49.48300 -69.78100 1.000 43.44488 193 MET H N 1
ATOM 13744 C CA . MET H 1 193 ? -25.34800 -50.65200 -69.97300 1.000 45.87186 193 MET H CA 1
ATOM 13745 C C . MET H 1 193 ? -25.64200 -51.27500 -68.62300 1.000 45.18965 193 MET H C 1
ATOM 13746 O O . MET H 1 193 ? -24.98300 -50.97400 -67.62900 1.000 47.61455 193 MET H O 1
ATOM 13751 N N . ASP H 1 194 ? -26.62000 -52.18300 -68.59700 1.000 46.38314 194 ASP H N 1
ATOM 13752 C CA . ASP H 1 194 ? -26.90100 -52.86000 -67.34000 1.000 51.55882 194 ASP H CA 1
ATOM 13753 C C . ASP H 1 194 ? -25.63100 -53.55800 -66.87200 1.000 50.03335 194 ASP H C 1
ATOM 13754 O O . ASP H 1 194 ? -24.90600 -54.17400 -67.66400 1.000 45.25898 194 ASP H O 1
ATOM 13759 N N . THR H 1 195 ? -25.36300 -53.46200 -65.57500 1.000 49.67872 195 THR H N 1
ATOM 13760 C CA . THR H 1 195 ? -24.22700 -54.18800 -65.03800 1.000 47.69574 195 THR H CA 1
ATOM 13761 C C . THR H 1 195 ? -24.40900 -55.68800 -65.23600 1.000 49.69694 195 THR H C 1
ATOM 13762 O O . THR H 1 195 ? -23.42800 -56.41900 -65.41400 1.000 53.35489 195 THR H O 1
ATOM 13766 N N . THR H 1 196 ? -25.66300 -56.15000 -65.26300 1.000 52.05518 196 THR H N 1
ATOM 13767 C CA . THR H 1 196 ? -25.96300 -57.55900 -65.50400 1.000 46.72934 196 THR H CA 1
ATOM 13768 C C . THR H 1 196 ? -25.54600 -57.99800 -66.90800 1.000 45.99691 196 THR H C 1
ATOM 13769 O O . THR H 1 196 ? -25.12900 -59.14500 -67.11300 1.000 42.72189 196 THR H O 1
ATOM 13773 N N . ALA H 1 197 ? -25.65800 -57.10200 -67.88300 1.000 36.95680 197 ALA H N 1
ATOM 13774 C CA . ALA H 1 197 ? -25.16800 -57.39700 -69.22200 1.000 41.26141 197 ALA H CA 1
ATOM 13775 C C . ALA H 1 197 ? -23.65100 -57.55500 -69.22300 1.000 43.87411 197 ALA H C 1
ATOM 13776 O O . ALA H 1 197 ? -23.11100 -58.46300 -69.87300 1.000 43.15681 197 ALA H O 1
ATOM 13778 N N . ILE H 1 198 ? -22.95500 -56.68900 -68.48200 1.000 45.43298 198 ILE H N 1
ATOM 13779 C CA . ILE H 1 198 ? -21.50700 -56.78800 -68.36400 1.000 44.02152 198 ILE H CA 1
ATOM 13780 C C . ILE H 1 198 ? -21.11300 -58.15700 -67.82900 1.000 46.06991 198 ILE H C 1
ATOM 13781 O O . ILE H 1 198 ? -20.26300 -58.84700 -68.40700 1.000 45.81873 198 ILE H O 1
ATOM 13786 N N . THR H 1 199 ? -21.73600 -58.58700 -66.72700 1.000 40.11890 199 THR H N 1
ATOM 13787 C CA . THR H 1 199 ? -21.24400 -59.80300 -66.08200 1.000 43.48572 199 THR H CA 1
ATOM 13788 C C . THR H 1 199 ? -21.59100 -61.05200 -66.87600 1.000 41.66049 199 THR H C 1
ATOM 13789 O O . THR H 1 199 ? -20.80000 -61.99700 -66.92100 1.000 46.54104 199 THR H O 1
ATOM 13793 N N . LEU H 1 200 ? -22.75000 -61.07700 -67.52500 1.000 41.98158 200 LEU H N 1
ATOM 13794 C CA . LEU H 1 200 ? -23.05700 -62.18500 -68.42900 1.000 42.91453 200 LEU H CA 1
ATOM 13795 C C . LEU H 1 200 ? -21.93300 -62.39100 -69.44000 1.000 41.39699 200 LEU H C 1
ATOM 13796 O O . LEU H 1 200 ? -21.44600 -63.51300 -69.63200 1.000 38.83647 200 LEU H O 1
ATOM 13801 N N . CYS H 1 201 ? -21.50400 -61.30400 -70.09000 1.000 44.66884 201 CYS H N 1
ATOM 13802 C CA . CYS H 1 201 ? -20.43200 -61.39500 -71.07500 1.000 45.36867 201 CYS H CA 1
ATOM 13803 C C . CYS H 1 201 ? -19.09000 -61.71500 -70.42300 1.000 48.47362 201 CYS H C 1
ATOM 13804 O O . CYS H 1 201 ? -18.28300 -62.45900 -70.99700 1.000 47.09034 201 CYS H O 1
ATOM 13807 N N . MET H 1 202 ? -18.83000 -61.15600 -69.23400 1.000 46.20148 202 MET H N 1
ATOM 13808 C CA . MET H 1 202 ? -17.63800 -61.52600 -68.47400 1.000 45.75180 202 MET H CA 1
ATOM 13809 C C . MET H 1 202 ? -17.52100 -63.03700 -68.31700 1.000 48.42162 202 MET H C 1
ATOM 13810 O O . MET H 1 202 ? -16.49900 -63.62900 -68.67700 1.000 48.30382 202 MET H O 1
ATOM 13815 N N . GLU H 1 203 ? -18.57200 -63.68100 -67.79500 1.000 45.68527 203 GLU H N 1
ATOM 13816 C CA . GLU H 1 203 ? -18.53400 -65.12400 -67.57500 1.000 44.23059 203 GLU H CA 1
ATOM 13817 C C . GLU H 1 203 ? -18.23500 -65.89300 -68.85600 1.000 45.54317 203 GLU H C 1
ATOM 13818 O O . GLU H 1 203 ? -17.60800 -66.95100 -68.80900 1.000 48.37653 203 GLU H O 1
ATOM 13824 N N . ALA H 1 204 ? -18.67200 -65.39600 -70.00300 1.000 40.91364 204 ALA H N 1
ATOM 13825 C CA . ALA H 1 204 ? -18.45400 -66.11300 -71.25200 1.000 41.40893 204 ALA H CA 1
ATOM 13826 C C . ALA H 1 204 ? -17.22900 -65.64700 -72.01400 1.000 48.69212 204 ALA H C 1
ATOM 13827 O O . ALA H 1 204 ? -16.88300 -66.27100 -73.02400 1.000 42.92724 204 ALA H O 1
ATOM 13829 N N . GLY H 1 205 ? -16.57400 -64.57500 -71.57500 1.000 45.88440 205 GLY H N 1
ATOM 13830 C CA . GLY H 1 205 ? -15.55600 -63.98800 -72.41700 1.000 43.77964 205 GLY H CA 1
ATOM 13831 C C . GLY H 1 205 ? -16.11000 -63.47100 -73.72200 1.000 49.05956 205 GLY H C 1
ATOM 13832 O O . GLY H 1 205 ? -15.42200 -63.52000 -74.74600 1.000 51.00836 205 GLY H O 1
ATOM 13833 N N . LEU H 1 206 ? -17.35900 -62.99700 -73.71900 1.000 51.36935 206 LEU H N 1
ATOM 13834 C CA . LEU H 1 206 ? -17.96600 -62.41700 -74.91000 1.000 46.96061 206 LEU H CA 1
ATOM 13835 C C . LEU H 1 206 ? -17.59600 -60.93900 -74.97600 1.000 49.58011 206 LEU H C 1
ATOM 13836 O O . LEU H 1 206 ? -17.98300 -60.17500 -74.07600 1.000 47.48055 206 LEU H O 1
ATOM 13841 N N . PRO H 1 207 ? -16.83900 -60.49900 -75.97600 1.000 41.33648 207 PRO H N 1
ATOM 13842 C CA . PRO H 1 207 ? -16.48000 -59.08100 -76.06400 1.000 45.37449 207 PRO H CA 1
ATOM 13843 C C . PRO H 1 207 ? -17.66200 -58.21300 -76.48400 1.000 46.81124 207 PRO H C 1
ATOM 13844 O O . PRO H 1 207 ? -18.59400 -58.65700 -77.15900 1.000 44.07171 207 PRO H O 1
ATOM 13848 N N . ILE H 1 208 ? -17.57500 -56.93400 -76.11500 1.000 51.27756 208 ILE H N 1
ATOM 13849 C CA . ILE H 1 208 ? -18.60400 -55.93800 -76.39300 1.000 47.57177 208 ILE H CA 1
ATOM 13850 C C . ILE H 1 208 ? -17.94800 -54.74700 -77.07900 1.000 51.40433 208 ILE H C 1
ATOM 13851 O O . ILE H 1 208 ? -16.91400 -54.25400 -76.61200 1.000 55.05124 208 ILE H O 1
ATOM 13856 N N . VAL H 1 209 ? -18.56600 -54.26200 -78.15600 1.000 54.61655 209 VAL H N 1
ATOM 13857 C CA . VAL H 1 209 ? -18.13500 -53.05300 -78.85600 1.000 51.72087 209 VAL H CA 1
ATOM 13858 C C . VAL H 1 209 ? -19.25500 -52.02100 -78.73800 1.000 54.22008 209 VAL H C 1
ATOM 13859 O O . VAL H 1 209 ? -20.37600 -52.27000 -79.19700 1.000 57.59962 209 VAL H O 1
ATOM 13863 N N . VAL H 1 210 ? -18.95400 -50.87200 -78.12600 1.000 45.67494 210 VAL H N 1
ATOM 13864 C CA . VAL H 1 210 ? -19.88500 -49.75100 -78.00400 1.000 44.82531 210 VAL H CA 1
ATOM 13865 C C . VAL H 1 210 ? -19.50600 -48.70400 -79.04800 1.000 49.51593 210 VAL H C 1
ATOM 13866 O O . VAL H 1 210 ? -18.41100 -48.13600 -78.99000 1.000 52.97103 210 VAL H O 1
ATOM 13870 N N . PHE H 1 211 ? -20.39900 -48.42400 -79.99600 1.000 57.20088 211 PHE H N 1
ATOM 13871 C CA . PHE H 1 211 ? -20.05900 -47.53800 -81.10700 1.000 60.62757 211 PHE H CA 1
ATOM 13872 C C . PHE H 1 211 ? -21.25700 -46.69400 -81.52100 1.000 60.47858 211 PHE H C 1
ATOM 13873 O O . PHE H 1 211 ? -22.39500 -46.94400 -81.12100 1.000 63.25368 211 PHE H O 1
ATOM 13881 N N . ASP H 1 212 ? -20.98400 -45.69800 -82.36000 1.000 71.31648 212 ASP H N 1
ATOM 13882 C CA . ASP H 1 212 ? -22.01800 -44.87000 -82.97400 1.000 70.73983 212 ASP H CA 1
ATOM 13883 C C . ASP H 1 212 ? -22.37200 -45.46300 -84.33600 1.000 73.54371 212 ASP H C 1
ATOM 13884 O O . ASP H 1 212 ? -21.55200 -45.44000 -85.26300 1.000 69.38722 212 ASP H O 1
ATOM 13889 N N . ILE H 1 213 ? -23.59600 -45.98700 -84.46200 1.000 64.91465 213 ILE H N 1
ATOM 13890 C CA . ILE H 1 213 ? -24.00700 -46.64000 -85.70200 1.000 63.76092 213 ILE H CA 1
ATOM 13891 C C . ILE H 1 213 ? -24.25500 -45.63300 -86.81900 1.000 67.45534 213 ILE H C 1
ATOM 13892 O O . ILE H 1 213 ? -24.25900 -46.00300 -88.00500 1.000 64.46765 213 ILE H O 1
ATOM 13897 N N . PHE H 1 214 ? -24.44200 -44.35900 -86.48000 1.000 62.62449 214 PHE H N 1
ATOM 13898 C CA . PHE H 1 214 ? -24.69400 -43.33300 -87.48300 1.000 70.56710 214 PHE H CA 1
ATOM 13899 C C . PHE H 1 214 ? -23.42600 -42.58100 -87.89000 1.000 73.38197 214 PHE H C 1
ATOM 13900 O O . PHE H 1 214 ? -23.51600 -41.49600 -88.47300 1.000 75.98380 214 PHE H O 1
ATOM 13908 N N . LYS H 1 215 ? -22.24900 -43.13800 -87.59300 1.000 76.17922 215 LYS H N 1
ATOM 13909 C CA . LYS H 1 215 ? -21.00500 -42.72000 -88.22500 1.000 69.86175 215 LYS H CA 1
ATOM 13910 C C . LYS H 1 215 ? -20.79900 -43.54400 -89.49100 1.000 70.21686 215 LYS H C 1
ATOM 13911 O O . LYS H 1 215 ? -20.76400 -44.78000 -89.41000 1.000 74.31485 215 LYS H O 1
ATOM 13917 N N . PRO H 1 216 ? -20.67700 -42.92100 -90.66100 1.000 68.85158 216 PRO H N 1
ATOM 13918 C CA . PRO H 1 216 ? -20.68200 -43.68500 -91.91700 1.000 67.51514 216 PRO H CA 1
ATOM 13919 C C . PRO H 1 216 ? -19.61000 -44.76300 -91.94300 1.000 68.61385 216 PRO H C 1
ATOM 13920 O O . PRO H 1 216 ? -18.43900 -44.51200 -91.65600 1.000 69.75047 216 PRO H O 1
ATOM 13924 N N . GLY H 1 217 ? -20.02800 -45.98000 -92.27500 1.000 67.36951 217 GLY H N 1
ATOM 13925 C CA . GLY H 1 217 ? -19.12200 -47.10200 -92.37000 1.000 64.78709 217 GLY H CA 1
ATOM 13926 C C . GLY H 1 217 ? -18.71700 -47.74400 -91.06000 1.000 69.52558 217 GLY H C 1
ATOM 13927 O O . GLY H 1 217 ? -18.01000 -48.76200 -91.09300 1.000 65.12489 217 GLY H O 1
ATOM 13928 N N . ALA H 1 218 ? -19.14100 -47.19900 -89.91200 1.000 60.97848 218 ALA H N 1
ATOM 13929 C CA . ALA H 1 218 ? -18.65400 -47.69700 -88.62300 1.000 60.58469 218 ALA H CA 1
ATOM 13930 C C . ALA H 1 218 ? -19.06700 -49.14700 -88.38600 1.000 60.77636 218 ALA H C 1
ATOM 13931 O O . ALA H 1 218 ? -18.24100 -49.98700 -88.00900 1.000 61.20970 218 ALA H O 1
ATOM 13933 N N . LEU H 1 219 ? -20.35100 -49.45600 -88.58600 1.000 57.08653 219 LEU H N 1
ATOM 13934 C CA . LEU H 1 219 ? -20.82300 -50.82200 -88.38400 1.000 50.78737 219 LEU H CA 1
ATOM 13935 C C . LEU H 1 219 ? -20.15000 -51.78700 -89.35700 1.000 55.93785 219 LEU H C 1
ATOM 13936 O O . LEU H 1 219 ? -19.60400 -52.82100 -88.94800 1.000 54.92292 219 LEU H O 1
ATOM 13941 N N . VAL H 1 220 ? -20.17200 -51.46000 -90.65400 1.000 59.20752 220 VAL H N 1
ATOM 13942 C CA . VAL H 1 220 ? -19.49000 -52.29000 -91.64400 1.000 62.41474 220 VAL H CA 1
ATOM 13943 C C . VAL H 1 220 ? -17.99900 -52.36100 -91.34600 1.000 64.04636 220 VAL H C 1
ATOM 13944 O O . VAL H 1 220 ? -17.36400 -53.40700 -91.54400 1.000 63.95839 220 VAL H O 1
ATOM 13948 N N . GLY H 1 221 ? -17.42200 -51.26800 -90.84600 1.000 58.53005 221 GLY H N 1
ATOM 13949 C CA . GLY H 1 221 ? -16.02500 -51.29500 -90.44800 1.000 53.05966 221 GLY H CA 1
ATOM 13950 C C . GLY H 1 221 ? -15.74600 -52.30400 -89.35600 1.000 57.69893 221 GLY H C 1
ATOM 13951 O O . GLY H 1 221 ? -14.77100 -53.05800 -89.42700 1.000 59.07392 221 GLY H O 1
ATOM 13952 N N . ILE H 1 222 ? -16.59900 -52.33800 -88.32900 1.000 62.40325 222 ILE H N 1
ATOM 13953 C CA . ILE H 1 222 ? -16.41300 -53.30500 -87.25100 1.000 59.08401 222 ILE H CA 1
ATOM 13954 C C . ILE H 1 222 ? -16.48700 -54.72600 -87.79000 1.000 57.40650 222 ILE H C 1
ATOM 13955 O O . ILE H 1 222 ? -15.68500 -55.58800 -87.41800 1.000 60.14323 222 ILE H O 1
ATOM 13960 N N . ILE H 1 223 ? -17.44200 -54.99300 -88.68400 1.000 62.47928 223 ILE H N 1
ATOM 13961 C CA . ILE H 1 223 ? -17.60300 -56.35400 -89.18700 1.000 60.49877 223 ILE H CA 1
ATOM 13962 C C . ILE H 1 223 ? -16.36500 -56.77900 -89.96000 1.000 63.13723 223 ILE H C 1
ATOM 13963 O O . ILE H 1 223 ? -15.94600 -57.94300 -89.90300 1.000 68.35526 223 ILE H O 1
ATOM 13968 N N . GLN H 1 224 ? -15.73700 -55.83700 -90.66300 1.000 76.66028 224 GLN H N 1
ATOM 13969 C CA . GLN H 1 224 ? -14.59200 -56.15000 -91.50700 1.000 75.12115 224 GLN H CA 1
ATOM 13970 C C . GLN H 1 224 ? -13.25700 -56.03700 -90.78600 1.000 74.03315 224 GLN H C 1
ATOM 13971 O O . GLN H 1 224 ? -12.22300 -56.30400 -91.39900 1.000 79.56011 224 GLN H O 1
ATOM 13977 N N . GLY H 1 225 ? -13.24400 -55.66100 -89.50900 1.000 61.89818 225 GLY H N 1
ATOM 13978 C CA . GLY H 1 225 ? -12.03900 -55.73000 -88.70700 1.000 56.02517 225 GLY H CA 1
ATOM 13979 C C . GLY H 1 225 ? -11.48400 -54.40500 -88.22200 1.000 64.01923 225 GLY H C 1
ATOM 13980 O O . GLY H 1 225 ? -10.48200 -54.41600 -87.49300 1.000 61.36978 225 GLY H O 1
ATOM 13981 N N . GLU H 1 226 ? -12.08500 -53.27000 -88.58400 1.000 68.26052 226 GLU H N 1
ATOM 13982 C CA . GLU H 1 226 ? -11.60300 -51.97800 -88.11200 1.000 67.58723 226 GLU H CA 1
ATOM 13983 C C . GLU H 1 226 ? -11.85600 -51.80200 -86.61200 1.000 70.04409 226 GLU H C 1
ATOM 13984 O O . GLU H 1 226 ? -12.75600 -52.41400 -86.02900 1.000 76.20352 226 GLU H O 1
ATOM 13990 N N . LYS H 1 227 ? -11.04300 -50.94600 -85.98500 1.000 60.99890 227 LYS H N 1
ATOM 13991 C CA . LYS H 1 227 ? -11.22300 -50.58600 -84.57800 1.000 65.35027 227 LYS H CA 1
ATOM 13992 C C . LYS H 1 227 ? -12.12000 -49.35400 -84.52100 1.000 66.32048 227 LYS H C 1
ATOM 13993 O O . LYS H 1 227 ? -11.70300 -48.25700 -84.90700 1.000 69.36678 227 LYS H O 1
ATOM 13995 N N . VAL H 1 228 ? -13.36100 -49.54100 -84.06900 1.000 60.64679 228 VAL H N 1
ATOM 13996 C CA . VAL H 1 228 ? -14.34200 -48.46900 -83.94900 1.000 55.34031 228 VAL H CA 1
ATOM 13997 C C . VAL H 1 228 ? -14.87500 -48.48000 -82.52900 1.000 56.00203 228 VAL H C 1
ATOM 13998 O O . VAL H 1 228 ? -15.08000 -49.55100 -81.94800 1.000 58.95210 228 VAL H O 1
ATOM 14002 N N . GLY H 1 229 ? -15.08700 -47.29400 -81.96300 1.000 53.54728 229 GLY H N 1
ATOM 14003 C CA . GLY H 1 229 ? -15.73400 -47.23200 -80.66300 1.000 50.89062 229 GLY H CA 1
ATOM 14004 C C . GLY H 1 229 ? -14.86500 -47.74400 -79.52300 1.000 54.31774 229 GLY H C 1
ATOM 14005 O O . GLY H 1 229 ? -13.64400 -47.60000 -79.52000 1.000 59.69878 229 GLY H O 1
ATOM 14006 N N . THR H 1 230 ? -15.52000 -48.33600 -78.52600 1.000 47.16464 230 THR H N 1
ATOM 14007 C CA . THR H 1 230 ? -14.87800 -48.82700 -77.31800 1.000 45.14463 230 THR H CA 1
ATOM 14008 C C . THR H 1 230 ? -15.04300 -50.33500 -77.23100 1.000 49.87073 230 THR H C 1
ATOM 14009 O O . THR H 1 230 ? -16.12200 -50.86700 -77.51500 1.000 50.86927 230 THR H O 1
ATOM 14013 N N . LEU H 1 231 ? -13.98000 -51.02200 -76.82600 1.000 46.37019 231 LEU H N 1
ATOM 14014 C CA . LEU H 1 231 ? -13.98800 -52.46800 -76.69200 1.000 47.65725 231 LEU H CA 1
ATOM 14015 C C . LEU H 1 231 ? -14.00000 -52.82400 -75.21300 1.000 50.96612 231 LEU H C 1
ATOM 14016 O O . LEU H 1 231 ? -13.16800 -52.32600 -74.44300 1.000 50.23967 231 LEU H O 1
ATOM 14021 N N . ILE H 1 232 ? -14.96100 -53.65700 -74.81800 1.000 47.17569 232 ILE H N 1
ATOM 14022 C CA . ILE H 1 232 ? -15.05800 -54.17800 -73.46100 1.000 45.14174 232 ILE H CA 1
ATOM 14023 C C . ILE H 1 232 ? -14.78000 -55.67200 -73.53000 1.000 47.95271 232 ILE H C 1
ATOM 14024 O O . ILE H 1 232 ? -15.55100 -56.42100 -74.14300 1.000 52.04762 232 ILE H O 1
ATOM 14029 N N . HIS H 1 233 ? -13.68500 -56.10500 -72.91000 1.000 56.25959 233 HIS H N 1
ATOM 14030 C CA . HIS H 1 233 ? -13.26800 -57.50400 -72.98200 1.000 57.60324 233 HIS H CA 1
ATOM 14031 C C . HIS H 1 233 ? -12.48500 -57.96900 -71.76700 1.000 57.83771 233 HIS H C 1
ATOM 14032 O O . HIS H 1 233 ? -12.30600 -57.23500 -70.78700 1.000 57.94899 233 HIS H O 1
ATOM 14040 N N . MET I 1 1 ? 17.94400 -50.86300 -26.16900 1.000 104.70919 1 MET I N 1
ATOM 14041 C CA . MET I 1 1 ? 17.27000 -50.79700 -27.46200 1.000 101.21147 1 MET I CA 1
ATOM 14042 C C . MET I 1 1 ? 16.98800 -52.17300 -28.04600 1.000 97.70643 1 MET I C 1
ATOM 14043 O O . MET I 1 1 ? 17.89300 -52.99200 -28.20900 1.000 97.30348 1 MET I O 1
ATOM 14048 N N . LYS I 1 2 ? 15.72300 -52.42100 -28.38300 1.000 78.07144 2 LYS I N 1
ATOM 14049 C CA . LYS I 1 2 ? 15.37600 -53.70200 -28.98600 1.000 74.81740 2 LYS I CA 1
ATOM 14050 C C . LYS I 1 2 ? 15.91300 -53.80800 -30.40800 1.000 74.25681 2 LYS I C 1
ATOM 14051 O O . LYS I 1 2 ? 16.36800 -54.87700 -30.83000 1.000 72.49214 2 LYS I O 1
ATOM 14057 N N . TYR I 1 3 ? 15.87700 -52.71200 -31.15700 1.000 68.40778 3 TYR I N 1
ATOM 14058 C CA . TYR I 1 3 ? 16.23600 -52.71200 -32.56800 1.000 62.37223 3 TYR I CA 1
ATOM 14059 C C . TYR I 1 3 ? 17.43400 -51.80400 -32.78000 1.000 66.92722 3 TYR I C 1
ATOM 14060 O O . TYR I 1 3 ? 17.38900 -50.62200 -32.41900 1.000 69.47242 3 TYR I O 1
ATOM 14069 N N . LYS I 1 4 ? 18.50000 -52.36000 -33.36200 1.000 65.83819 4 LYS I N 1
ATOM 14070 C CA . LYS I 1 4 ? 19.67000 -51.56600 -33.72100 1.000 66.98937 4 LYS I CA 1
ATOM 14071 C C . LYS I 1 4 ? 19.53500 -50.90300 -35.09500 1.000 67.28686 4 LYS I C 1
ATOM 14072 O O . LYS I 1 4 ? 20.07200 -49.80300 -35.29700 1.000 62.05523 4 LYS I O 1
ATOM 14074 N N . ARG I 1 5 ? 18.80800 -51.52000 -36.03400 1.000 60.84830 5 ARG I N 1
ATOM 14075 C CA . ARG I 1 5 ? 18.62200 -50.94800 -37.36400 1.000 61.23632 5 ARG I CA 1
ATOM 14076 C C . ARG I 1 5 ? 17.23000 -51.27000 -37.89500 1.000 61.96713 5 ARG I C 1
ATOM 14077 O O . ARG I 1 5 ? 16.81300 -52.43400 -37.88000 1.000 58.99264 5 ARG I O 1
ATOM 14085 N N . VAL I 1 6 ? 16.52200 -50.24500 -38.38400 1.000 47.67779 6 VAL I N 1
ATOM 14086 C CA . VAL I 1 6 ? 15.13000 -50.39200 -38.80100 1.000 50.06724 6 VAL I CA 1
ATOM 14087 C C . VAL I 1 6 ? 14.88100 -49.67900 -40.12900 1.000 53.72967 6 VAL I C 1
ATOM 14088 O O . VAL I 1 6 ? 15.54600 -48.69400 -40.46900 1.000 52.31177 6 VAL I O 1
ATOM 14092 N N . LEU I 1 7 ? 13.88500 -50.16500 -40.87000 1.000 51.47337 7 LEU I N 1
ATOM 14093 C CA . LEU I 1 7 ? 13.40900 -49.49600 -42.07500 1.000 52.98986 7 LEU I CA 1
ATOM 14094 C C . LEU I 1 7 ? 12.01400 -48.94100 -41.82500 1.000 53.45080 7 LEU I C 1
ATOM 14095 O O . LEU I 1 7 ? 11.07400 -49.70200 -41.58100 1.000 54.76640 7 LEU I O 1
ATOM 14100 N N . LEU I 1 8 ? 11.87300 -47.62700 -41.93500 1.000 55.64778 8 LEU I N 1
ATOM 14101 C CA . LEU I 1 8 ? 10.62300 -46.93600 -41.64100 1.000 50.94573 8 LEU I CA 1
ATOM 14102 C C . LEU I 1 8 ? 9.96100 -46.52900 -42.95300 1.000 52.62485 8 LEU I C 1
ATOM 14103 O O . LEU I 1 8 ? 10.48900 -45.68500 -43.68300 1.000 54.96183 8 LEU I O 1
ATOM 14108 N N . LYS I 1 9 ? 8.81600 -47.13200 -43.25800 1.000 51.17419 9 LYS I N 1
ATOM 14109 C CA . LYS I 1 9 ? 8.04700 -46.77500 -44.44700 1.000 50.59651 9 LYS I CA 1
ATOM 14110 C C . LYS I 1 9 ? 7.12000 -45.61400 -44.12000 1.000 53.36302 9 LYS I C 1
ATOM 14111 O O . LYS I 1 9 ? 6.34400 -45.68800 -43.16400 1.000 55.74101 9 LYS I O 1
ATOM 14117 N N . LEU I 1 10 ? 7.19100 -44.55200 -44.92000 1.000 52.25862 10 LEU I N 1
ATOM 14118 C CA . LEU I 1 10 ? 6.41200 -43.34300 -44.69400 1.000 48.06194 10 LEU I CA 1
ATOM 14119 C C . LEU I 1 10 ? 5.49100 -43.08700 -45.87400 1.000 50.54387 10 LEU I C 1
ATOM 14120 O O . LEU I 1 10 ? 5.89300 -43.21700 -47.03000 1.000 57.47864 10 LEU I O 1
ATOM 14125 N N . SER I 1 11 ? 4.25600 -42.72300 -45.58100 1.000 65.57252 11 SER I N 1
ATOM 14126 C CA . SER I 1 11 ? 3.32900 -42.34800 -46.63000 1.000 66.11539 11 SER I CA 1
ATOM 14127 C C . SER I 1 11 ? 3.65600 -40.95100 -47.13500 1.000 66.30254 11 SER I C 1
ATOM 14128 O O . SER I 1 11 ? 4.07500 -40.07500 -46.37500 1.000 64.31939 11 SER I O 1
ATOM 14131 N N . GLY I 1 12 ? 3.45200 -40.74400 -48.43500 1.000 59.45223 12 GLY I N 1
ATOM 14132 C CA . GLY I 1 12 ? 3.65100 -39.42300 -48.99600 1.000 59.92600 12 GLY I CA 1
ATOM 14133 C C . GLY I 1 12 ? 2.72900 -38.37900 -48.40400 1.000 58.18562 12 GLY I C 1
ATOM 14134 O O . GLY I 1 12 ? 3.06000 -37.18700 -48.39000 1.000 57.79428 12 GLY I O 1
ATOM 14135 N N . GLU I 1 13 ? 1.56300 -38.80400 -47.90800 1.000 60.79158 13 GLU I N 1
ATOM 14136 C CA . GLU I 1 13 ? 0.58600 -37.85300 -47.39100 1.000 59.55510 13 GLU I CA 1
ATOM 14137 C C . GLU I 1 13 ? 1.07200 -37.17600 -46.12400 1.000 62.51628 13 GLU I C 1
ATOM 14138 O O . GLU I 1 13 ? 0.58100 -36.09300 -45.78800 1.000 62.12585 13 GLU I O 1
ATOM 14144 N N . PHE I 1 14 ? 2.04700 -37.77200 -45.43600 1.000 56.34566 14 PHE I N 1
ATOM 14145 C CA . PHE I 1 14 ? 2.60500 -37.19200 -44.22100 1.000 51.70074 14 PHE I CA 1
ATOM 14146 C C . PHE I 1 14 ? 3.32900 -35.87800 -44.49200 1.000 58.59206 14 PHE I C 1
ATOM 14147 O O . PHE I 1 14 ? 3.78900 -35.21800 -43.55400 1.000 63.28088 14 PHE I O 1
ATOM 14155 N N . LEU I 1 15 ? 3.45200 -35.48300 -45.75900 1.000 62.97222 15 LEU I N 1
ATOM 14156 C CA . LEU I 1 15 ? 4.12300 -34.23800 -46.10800 1.000 62.40353 15 LEU I CA 1
ATOM 14157 C C . LEU I 1 15 ? 3.15000 -33.10200 -46.36300 1.000 59.54915 15 LEU I C 1
ATOM 14158 O O . LEU I 1 15 ? 3.58200 -31.99400 -46.68800 1.000 64.15672 15 LEU I O 1
ATOM 14163 N N . THR I 1 16 ? 1.85400 -33.34900 -46.22000 1.000 61.36871 16 THR I N 1
ATOM 14164 C CA . THR I 1 16 ? 0.85000 -32.31600 -46.39700 1.000 64.51409 16 THR I CA 1
ATOM 14165 C C . THR I 1 16 ? -0.26400 -32.52300 -45.38000 1.000 68.70625 16 THR I C 1
ATOM 14166 O O . THR I 1 16 ? -0.56000 -33.65300 -44.97800 1.000 64.66202 16 THR I O 1
ATOM 14170 N N . ARG I 1 17 ? -0.88500 -31.42100 -44.96800 1.000 79.85341 17 ARG I N 1
ATOM 14171 C CA . ARG I 1 17 ? -2.06400 -31.50400 -44.12300 1.000 75.43934 17 ARG I CA 1
ATOM 14172 C C . ARG I 1 17 ? -3.35900 -31.31000 -44.89800 1.000 78.47360 17 ARG I C 1
ATOM 14173 O O . ARG I 1 17 ? -4.43300 -31.53500 -44.33800 1.000 86.79559 17 ARG I O 1
ATOM 14181 N N . ASN I 1 18 ? -3.28400 -30.94200 -46.17800 1.000 83.45156 18 ASN I N 1
ATOM 14182 C CA . ASN I 1 18 ? -4.45900 -30.72000 -47.01000 1.000 80.15676 18 ASN I CA 1
ATOM 14183 C C . ASN I 1 18 ? -4.63300 -31.79500 -48.07600 1.000 82.61970 18 ASN I C 1
ATOM 14184 O O . ASN I 1 18 ? -5.21800 -31.53200 -49.12500 1.000 83.93750 18 ASN I O 1
ATOM 14189 N N . GLY I 1 19 ? -4.12100 -33.00400 -47.83200 1.000 78.12372 19 GLY I N 1
ATOM 14190 C CA . GLY I 1 19 ? -4.26300 -34.11100 -48.76300 1.000 84.85581 19 GLY I CA 1
ATOM 14191 C C . GLY I 1 19 ? -3.38600 -34.07300 -50.00600 1.000 86.69453 19 GLY I C 1
ATOM 14192 O O . GLY I 1 19 ? -3.10100 -35.13800 -50.57600 1.000 78.25460 19 GLY I O 1
ATOM 14193 N N . PHE I 1 20 ? -2.94000 -32.89200 -50.44300 1.000 90.44034 20 PHE I N 1
ATOM 14194 C CA . PHE I 1 20 ? -2.21100 -32.73900 -51.69400 1.000 80.56095 20 PHE I CA 1
ATOM 14195 C C . PHE I 1 20 ? -0.97200 -31.88000 -51.48400 1.000 84.08031 20 PHE I C 1
ATOM 14196 O O . PHE I 1 20 ? -0.93600 -31.01400 -50.60500 1.000 87.84890 20 PHE I O 1
ATOM 14204 N N . GLY I 1 21 ? 0.04500 -32.12900 -52.30800 1.000 54.66974 21 GLY I N 1
ATOM 14205 C CA . GLY I 1 21 ? 1.22900 -31.29800 -52.33600 1.000 46.31836 21 GLY I CA 1
ATOM 14206 C C . GLY I 1 21 ? 2.25300 -31.61400 -51.25400 1.000 53.82983 21 GLY I C 1
ATOM 14207 O O . GLY I 1 21 ? 2.19100 -32.62000 -50.53000 1.000 48.46796 21 GLY I O 1
ATOM 14208 N N . ILE I 1 22 ? 3.23400 -30.72200 -51.16800 1.000 52.97560 22 ILE I N 1
ATOM 14209 C CA . ILE I 1 22 ? 4.26400 -30.75800 -50.14100 1.000 56.90644 22 ILE I CA 1
ATOM 14210 C C . ILE I 1 22 ? 4.15900 -29.46200 -49.35200 1.000 64.80765 22 ILE I C 1
ATOM 14211 O O . ILE I 1 22 ? 4.17200 -28.37800 -49.94400 1.000 63.93118 22 ILE I O 1
ATOM 14216 N N . GLU I 1 23 ? 4.03900 -29.57000 -48.02400 1.000 66.44472 23 GLU I N 1
ATOM 14217 C CA . GLU I 1 23 ? 3.84200 -28.39400 -47.18600 1.000 63.73536 23 GLU I CA 1
ATOM 14218 C C . GLU I 1 23 ? 4.91000 -28.32400 -46.10700 1.000 61.51081 23 GLU I C 1
ATOM 14219 O O . GLU I 1 23 ? 5.25400 -29.34500 -45.50300 1.000 63.12469 23 GLU I O 1
ATOM 14225 N N . PRO I 1 24 ? 5.42300 -27.12500 -45.82400 1.000 52.95591 24 PRO I N 1
ATOM 14226 C CA . PRO I 1 24 ? 6.53500 -27.02100 -44.86400 1.000 53.33670 24 PRO I CA 1
ATOM 14227 C C . PRO I 1 24 ? 6.13800 -27.39000 -43.44600 1.000 61.15840 24 PRO I C 1
ATOM 14228 O O . PRO I 1 24 ? 6.90300 -28.07100 -42.74800 1.000 61.66674 24 PRO I O 1
ATOM 14232 N N . GLU I 1 25 ? 4.96300 -26.95100 -42.99000 1.000 80.99725 25 GLU I N 1
ATOM 14233 C CA . GLU I 1 25 ? 4.56100 -27.24900 -41.62200 1.000 77.74793 25 GLU I CA 1
ATOM 14234 C C . GLU I 1 25 ? 4.47400 -28.75300 -41.40300 1.000 76.88307 25 GLU I C 1
ATOM 14235 O O . GLU I 1 25 ? 5.04700 -29.28600 -40.44600 1.000 80.85988 25 GLU I O 1
ATOM 14237 N N . ALA I 1 26 ? 3.79600 -29.46000 -42.31000 1.000 59.08887 26 ALA I N 1
ATOM 14238 C CA . ALA I 1 26 ? 3.66400 -30.91000 -42.18100 1.000 50.52180 26 ALA I CA 1
ATOM 14239 C C . ALA I 1 26 ? 5.01100 -31.61800 -42.31900 1.000 57.72339 26 ALA I C 1
ATOM 14240 O O . ALA I 1 26 ? 5.29300 -32.57600 -41.58800 1.000 60.81903 26 ALA I O 1
ATOM 14242 N N . THR I 1 27 ? 5.85300 -31.17400 -43.25800 1.000 59.71793 27 THR I N 1
ATOM 14243 C CA . THR I 1 27 ? 7.15800 -31.80900 -43.43100 1.000 55.67264 27 THR I CA 1
ATOM 14244 C C . THR I 1 27 ? 8.02600 -31.61900 -42.19400 1.000 62.40235 27 THR I C 1
ATOM 14245 O O . THR I 1 27 ? 8.65900 -32.57400 -41.71800 1.000 60.45680 27 THR I O 1
ATOM 14249 N N . GLN I 1 28 ? 8.06300 -30.39400 -41.65400 1.000 66.50882 28 GLN I N 1
ATOM 14250 C CA . GLN I 1 28 ? 8.82700 -30.14600 -40.43500 1.000 63.69498 28 GLN I CA 1
ATOM 14251 C C . GLN I 1 28 ? 8.35800 -31.05400 -39.29900 1.000 67.06855 28 GLN I C 1
ATOM 14252 O O . GLN I 1 28 ? 9.18000 -31.60500 -38.55500 1.000 70.48061 28 GLN I O 1
ATOM 14254 N N . ALA I 1 29 ? 7.04200 -31.25200 -39.17100 1.000 71.26038 29 ALA I N 1
ATOM 14255 C CA . ALA I 1 29 ? 6.51800 -32.10400 -38.10400 1.000 73.60571 29 ALA I CA 1
ATOM 14256 C C . ALA I 1 29 ? 6.96200 -33.55200 -38.27700 1.000 77.19044 29 ALA I C 1
ATOM 14257 O O . ALA I 1 29 ? 7.37600 -34.20600 -37.31000 1.000 79.03537 29 ALA I O 1
ATOM 14259 N N . LEU I 1 30 ? 6.86800 -34.07600 -39.50400 1.000 65.43553 30 LEU I N 1
ATOM 14260 C CA . LEU I 1 30 ? 7.35400 -35.42600 -39.78100 1.000 61.58541 30 LEU I CA 1
ATOM 14261 C C . LEU I 1 30 ? 8.85100 -35.54400 -39.50300 1.000 58.15914 30 LEU I C 1
ATOM 14262 O O . LEU I 1 30 ? 9.31200 -36.55100 -38.95600 1.000 55.88092 30 LEU I O 1
ATOM 14267 N N . ALA I 1 31 ? 9.62400 -34.51600 -39.86500 1.000 63.98970 31 ALA I N 1
ATOM 14268 C CA . ALA I 1 31 ? 11.05900 -34.53200 -39.59500 1.000 66.62075 31 ALA I CA 1
ATOM 14269 C C . ALA I 1 31 ? 11.33900 -34.56400 -38.10000 1.000 70.46840 31 ALA I C 1
ATOM 14270 O O . ALA I 1 31 ? 12.25900 -35.25900 -37.64900 1.000 69.61406 31 ALA I O 1
ATOM 14272 N N . ARG I 1 32 ? 10.55400 -33.81500 -37.31500 1.000 83.38414 32 ARG I N 1
ATOM 14273 C CA . ARG I 1 32 ? 10.72100 -33.83700 -35.86400 1.000 80.91494 32 ARG I CA 1
ATOM 14274 C C . ARG I 1 32 ? 10.44300 -35.22300 -35.29600 1.000 74.14225 32 ARG I C 1
ATOM 14275 O O . ARG I 1 32 ? 11.15600 -35.69100 -34.40300 1.000 75.11944 32 ARG I O 1
ATOM 14283 N N . GLU I 1 33 ? 9.43000 -35.91200 -35.81400 1.000 65.67130 33 GLU I N 1
ATOM 14284 C CA . GLU I 1 33 ? 9.20800 -37.28300 -35.37700 1.000 65.98653 33 GLU I CA 1
ATOM 14285 C C . GLU I 1 33 ? 10.38200 -38.17900 -35.75100 1.000 74.12671 33 GLU I C 1
ATOM 14286 O O . GLU I 1 33 ? 10.78900 -39.04400 -34.96400 1.000 70.72264 33 GLU I O 1
ATOM 14292 N N . ILE I 1 34 ? 10.94400 -37.98500 -36.94800 1.000 71.75262 34 ILE I N 1
ATOM 14293 C CA . ILE I 1 34 ? 12.07300 -38.81000 -37.36500 1.000 68.87470 34 ILE I CA 1
ATOM 14294 C C . ILE I 1 34 ? 13.29300 -38.51400 -36.50000 1.000 69.82267 34 ILE I C 1
ATOM 14295 O O . ILE I 1 34 ? 14.03700 -39.43000 -36.12100 1.000 62.94441 34 ILE I O 1
ATOM 14300 N N . LYS I 1 35 ? 13.50300 -37.23700 -36.14900 1.000 64.74296 35 LYS I N 1
ATOM 14301 C CA . LYS I 1 35 ? 14.63100 -36.87600 -35.29200 1.000 64.03924 35 LYS I CA 1
ATOM 14302 C C . LYS I 1 35 ? 14.53500 -37.56200 -33.93300 1.000 68.45265 35 LYS I C 1
ATOM 14303 O O . LYS I 1 35 ? 15.55400 -37.99400 -33.37200 1.000 65.14583 35 LYS I O 1
ATOM 14309 N N . ALA I 1 36 ? 13.31300 -37.68700 -33.39900 1.000 73.09992 36 ALA I N 1
ATOM 14310 C CA . ALA I 1 36 ? 13.10400 -38.43700 -32.16300 1.000 69.81022 36 ALA I CA 1
ATOM 14311 C C . ALA I 1 36 ? 13.67000 -39.84600 -32.27600 1.000 73.52999 36 ALA I C 1
ATOM 14312 O O . ALA I 1 36 ? 14.45500 -40.28300 -31.42400 1.000 75.29853 36 ALA I O 1
ATOM 14314 N N . ALA I 1 37 ? 13.29100 -40.56900 -33.33500 1.000 63.89509 37 ALA I N 1
ATOM 14315 C CA . ALA I 1 37 ? 13.84000 -41.90500 -33.55000 1.000 60.71954 37 ALA I CA 1
ATOM 14316 C C . ALA I 1 37 ? 15.34900 -41.86200 -33.76700 1.000 64.13379 37 ALA I C 1
ATOM 14317 O O . ALA I 1 37 ? 16.08500 -42.69600 -33.22000 1.000 61.20722 37 ALA I O 1
ATOM 14319 N N . TYR I 1 38 ? 15.83000 -40.90200 -34.56700 1.000 59.99191 38 TYR I N 1
ATOM 14320 C CA . TYR I 1 38 ? 17.26700 -40.80400 -34.80300 1.000 61.05230 38 TYR I CA 1
ATOM 14321 C C . TYR I 1 38 ? 18.01700 -40.62700 -33.49600 1.000 64.66089 38 TYR I C 1
ATOM 14322 O O . TYR I 1 38 ? 19.03900 -41.28600 -33.26000 1.000 63.80296 38 TYR I O 1
ATOM 14331 N N . ASP I 1 39 ? 17.50000 -39.75900 -32.62300 1.000 72.78104 39 ASP I N 1
ATOM 14332 C CA . ASP I 1 39 ? 18.17000 -39.43400 -31.37200 1.000 71.19955 39 ASP I CA 1
ATOM 14333 C C . ASP I 1 39 ? 18.26900 -40.62700 -30.42800 1.000 70.62792 39 ASP I C 1
ATOM 14334 O O . ASP I 1 39 ? 19.06700 -40.58700 -29.48800 1.000 72.28202 39 ASP I O 1
ATOM 14339 N N . THR I 1 40 ? 17.49700 -41.69300 -30.65600 1.000 64.15989 40 THR I N 1
ATOM 14340 C CA . THR I 1 40 ? 17.69800 -42.90400 -29.86700 1.000 65.92600 40 THR I CA 1
ATOM 14341 C C . THR I 1 40 ? 19.00300 -43.61900 -30.19300 1.000 68.34215 40 THR I C 1
ATOM 14342 O O . THR I 1 40 ? 19.38200 -44.53000 -29.45000 1.000 73.42105 40 THR I O 1
ATOM 14346 N N . GLY I 1 41 ? 19.68400 -43.25500 -31.28000 1.000 64.30611 41 GLY I N 1
ATOM 14347 C CA . GLY I 1 41 ? 20.86700 -43.96600 -31.71600 1.000 62.42889 41 GLY I CA 1
ATOM 14348 C C . GLY I 1 41 ? 20.61400 -45.10100 -32.69200 1.000 67.12929 41 GLY I C 1
ATOM 14349 O O . GLY I 1 41 ? 21.58400 -45.69200 -33.20000 1.000 62.98463 41 GLY I O 1
ATOM 14350 N N . VAL I 1 42 ? 19.34600 -45.43200 -32.96800 1.000 55.10029 42 VAL I N 1
ATOM 14351 C CA . VAL I 1 42 ? 19.04500 -46.47900 -33.93600 1.000 57.64077 42 VAL I CA 1
ATOM 14352 C C . VAL I 1 42 ? 19.53300 -46.06400 -35.32300 1.000 56.94630 42 VAL I C 1
ATOM 14353 O O . VAL I 1 42 ? 19.61400 -44.87400 -35.65200 1.000 57.02745 42 VAL I O 1
ATOM 14357 N N . GLN I 1 43 ? 19.88100 -47.06000 -36.13200 1.000 60.15246 43 GLN I N 1
ATOM 14358 C CA . GLN I 1 43 ? 20.18000 -46.85700 -37.54000 1.000 57.88403 43 GLN I CA 1
ATOM 14359 C C . GLN I 1 43 ? 18.88600 -46.93100 -38.34000 1.000 60.92355 43 GLN I C 1
ATOM 14360 O O . GLN I 1 43 ? 18.13100 -47.90700 -38.23100 1.000 58.72500 43 GLN I O 1
ATOM 14366 N N . LEU I 1 44 ? 18.64200 -45.90600 -39.15800 1.000 56.69768 44 LEU I N 1
ATOM 14367 C CA . LEU I 1 44 ? 17.32300 -45.65700 -39.72200 1.000 57.47527 44 LEU I CA 1
ATOM 14368 C C . LEU I 1 44 ? 17.40500 -45.48300 -41.23400 1.000 56.82657 44 LEU I C 1
ATOM 14369 O O . LEU I 1 44 ? 18.04600 -44.54700 -41.72400 1.000 58.42733 44 LEU I O 1
ATOM 14374 N N . ALA I 1 45 ? 16.74000 -46.36900 -41.96900 1.000 53.28355 45 ALA I N 1
ATOM 14375 C CA . ALA I 1 45 ? 16.48100 -46.19000 -43.39200 1.000 51.37202 45 ALA I CA 1
ATOM 14376 C C . ALA I 1 45 ? 14.99600 -45.94100 -43.61000 1.000 48.33652 45 ALA I C 1
ATOM 14377 O O . ALA I 1 45 ? 14.14600 -46.52000 -42.92600 1.000 52.73956 45 ALA I O 1
ATOM 14379 N N . ILE I 1 46 ? 14.68400 -45.09300 -44.58300 1.000 51.32627 46 ILE I N 1
ATOM 14380 C CA . ILE I 1 46 ? 13.31500 -44.66400 -44.83900 1.000 53.21401 46 ILE I CA 1
ATOM 14381 C C . ILE I 1 46 ? 12.96000 -44.93900 -46.29500 1.000 54.06681 46 ILE I C 1
ATOM 14382 O O . ILE I 1 46 ? 13.78600 -44.74400 -47.19400 1.000 54.68973 46 ILE I O 1
ATOM 14387 N N . VAL I 1 47 ? 11.73100 -45.39800 -46.52300 1.000 48.03052 47 VAL I N 1
ATOM 14388 C CA . VAL I 1 47 ? 11.13700 -45.47600 -47.85100 1.000 45.94471 47 VAL I CA 1
ATOM 14389 C C . VAL I 1 47 ? 9.90100 -44.58800 -47.84700 1.000 50.71561 47 VAL I C 1
ATOM 14390 O O . VAL I 1 47 ? 9.00500 -44.77400 -47.01900 1.000 54.71336 47 VAL I O 1
ATOM 14394 N N . ILE I 1 48 ? 9.84000 -43.64200 -48.77600 1.000 52.33895 48 ILE I N 1
ATOM 14395 C CA . ILE I 1 48 ? 8.78400 -42.64000 -48.81300 1.000 47.43045 48 ILE I CA 1
ATOM 14396 C C . ILE I 1 48 ? 7.89100 -42.89400 -50.02400 1.000 50.22086 48 ILE I C 1
ATOM 14397 O O . ILE I 1 48 ? 8.37200 -43.28700 -51.09600 1.000 51.22192 48 ILE I O 1
ATOM 14402 N N . GLY I 1 49 ? 6.58500 -42.66300 -49.85000 1.000 52.41209 49 GLY I N 1
ATOM 14403 C CA . GLY I 1 49 ? 5.60400 -42.85300 -50.89700 1.000 43.33756 49 GLY I CA 1
ATOM 14404 C C . GLY I 1 49 ? 5.30600 -41.57300 -51.66400 1.000 49.03362 49 GLY I C 1
ATOM 14405 O O . GLY I 1 49 ? 5.91600 -40.52000 -51.45600 1.000 47.53040 49 GLY I O 1
ATOM 14406 N N . ALA I 1 50 ? 4.32200 -41.67700 -52.56200 1.000 59.12545 50 ALA I N 1
ATOM 14407 C CA . ALA I 1 50 ? 4.00300 -40.63500 -53.53400 1.000 57.98691 50 ALA I CA 1
ATOM 14408 C C . ALA I 1 50 ? 2.60500 -40.04700 -53.36500 1.000 61.95676 50 ALA I C 1
ATOM 14409 O O . ALA I 1 50 ? 2.16200 -39.26000 -54.22200 1.000 56.76187 50 ALA I O 1
ATOM 14411 N N . GLY I 1 51 ? 1.90900 -40.39400 -52.27900 1.000 60.62196 51 GLY I N 1
ATOM 14412 C CA . GLY I 1 51 ? 0.46200 -40.23300 -52.23500 1.000 56.01879 51 GLY I CA 1
ATOM 14413 C C . GLY I 1 51 ? -0.02500 -38.80500 -52.27100 1.000 56.12425 51 GLY I C 1
ATOM 14414 O O . GLY I 1 51 ? -1.13900 -38.54700 -52.73200 1.000 57.76632 51 GLY I O 1
ATOM 14415 N N . ASN I 1 52 ? 0.78500 -37.87100 -51.77300 1.000 54.13851 52 ASN I N 1
ATOM 14416 C CA . ASN I 1 52 ? 0.42700 -36.46000 -51.79600 1.000 51.97581 52 ASN I CA 1
ATOM 14417 C C . ASN I 1 52 ? 0.44400 -35.87000 -53.19600 1.000 52.06186 52 ASN I C 1
ATOM 14418 O O . ASN I 1 52 ? -0.10900 -34.77900 -53.40300 1.000 54.07941 52 ASN I O 1
ATOM 14423 N N . LEU I 1 53 ? 1.06800 -36.55100 -54.16500 1.000 49.72342 53 LEU I N 1
ATOM 14424 C CA . LEU I 1 53 ? 1.27200 -35.96600 -55.48900 1.000 51.96282 53 LEU I CA 1
ATOM 14425 C C . LEU I 1 53 ? 0.70100 -36.77700 -56.64100 1.000 47.84775 53 LEU I C 1
ATOM 14426 O O . LEU I 1 53 ? 0.53500 -36.22100 -57.73100 1.000 49.90616 53 LEU I O 1
ATOM 14431 N N . TRP I 1 54 ? 0.40300 -38.05800 -56.44400 1.000 44.82881 54 TRP I N 1
ATOM 14432 C CA . TRP I 1 54 ? 0.02700 -38.90500 -57.56400 1.000 45.50918 54 TRP I CA 1
ATOM 14433 C C . TRP I 1 54 ? -0.73400 -40.11000 -57.04600 1.000 44.19499 54 TRP I C 1
ATOM 14434 O O . TRP I 1 54 ? -0.29900 -40.74800 -56.08700 1.000 45.95066 54 TRP I O 1
ATOM 14445 N N . ARG I 1 55 ? -1.83400 -40.45000 -57.71900 1.000 71.05641 55 ARG I N 1
ATOM 14446 C CA . ARG I 1 55 ? -2.72800 -41.49900 -57.25200 1.000 73.68986 55 ARG I CA 1
ATOM 14447 C C . ARG I 1 55 ? -2.85700 -42.67600 -58.22300 1.000 73.84171 55 ARG I C 1
ATOM 14448 O O . ARG I 1 55 ? -3.44400 -43.69700 -57.85000 1.000 81.59246 55 ARG I O 1
ATOM 14456 N N . GLY I 1 56 ? -2.29500 -42.59000 -59.42900 1.000 48.47589 56 GLY I N 1
ATOM 14457 C CA . GLY I 1 56 ? -2.26000 -43.70900 -60.35400 1.000 45.85233 56 GLY I CA 1
ATOM 14458 C C . GLY I 1 56 ? -2.94400 -43.38700 -61.66900 1.000 49.46742 56 GLY I C 1
ATOM 14459 O O . GLY I 1 56 ? -3.27700 -42.23300 -61.97200 1.000 50.02782 56 GLY I O 1
ATOM 14460 N N . ALA I 1 57 ? -3.19200 -44.44500 -62.45300 1.000 57.72207 57 ALA I N 1
ATOM 14461 C CA . ALA I 1 57 ? -3.62500 -44.28000 -63.84200 1.000 55.18748 57 ALA I CA 1
ATOM 14462 C C . ALA I 1 57 ? -5.01400 -43.67600 -63.98100 1.000 55.88896 57 ALA I C 1
ATOM 14463 O O . ALA I 1 57 ? -5.37800 -43.27900 -65.09800 1.000 57.44351 57 ALA I O 1
ATOM 14465 N N . ARG I 1 58 ? -5.79500 -43.59500 -62.89600 1.000 67.58707 58 ARG I N 1
ATOM 14466 C CA . ARG I 1 58 ? -7.07600 -42.89600 -62.95600 1.000 63.75560 58 ARG I CA 1
ATOM 14467 C C . ARG I 1 58 ? -6.91700 -41.42700 -63.34900 1.000 67.45682 58 ARG I C 1
ATOM 14468 O O . ARG I 1 58 ? -7.85600 -40.83900 -63.89600 1.000 72.59427 58 ARG I O 1
ATOM 14476 N N . GLN I 1 59 ? -5.74700 -40.82400 -63.11400 1.000 60.43123 59 GLN I N 1
ATOM 14477 C CA . GLN I 1 59 ? -5.53400 -39.42000 -63.45000 1.000 56.30376 59 GLN I CA 1
ATOM 14478 C C . GLN I 1 59 ? -5.07000 -39.20100 -64.88400 1.000 55.15020 59 GLN I C 1
ATOM 14479 O O . GLN I 1 59 ? -5.06600 -38.05100 -65.34400 1.000 56.08950 59 GLN I O 1
ATOM 14485 N N . GLY I 1 60 ? -4.68400 -40.26700 -65.59900 1.000 52.19800 60 GLY I N 1
ATOM 14486 C CA . GLY I 1 60 ? -4.21800 -40.15800 -66.96400 1.000 48.35850 60 GLY I CA 1
ATOM 14487 C C . GLY I 1 60 ? -5.28300 -40.52900 -67.98200 1.000 47.89670 60 GLY I C 1
ATOM 14488 O O . GLY I 1 60 ? -6.25900 -41.20000 -67.67100 1.000 58.90807 60 GLY I O 1
ATOM 14489 N N . VAL I 1 61 ? -5.08500 -40.08600 -69.21700 1.000 43.43924 61 VAL I N 1
ATOM 14490 C CA . VAL I 1 61 ? -5.97000 -40.43500 -70.31600 1.000 50.78813 61 VAL I CA 1
ATOM 14491 C C . VAL I 1 61 ? -5.21900 -41.40300 -71.22700 1.000 49.50794 61 VAL I C 1
ATOM 14492 O O . VAL I 1 61 ? -4.20400 -41.04700 -71.84200 1.000 49.04062 61 VAL I O 1
ATOM 14496 N N . GLY I 1 62 ? -5.69600 -42.64800 -71.26200 1.000 57.00364 62 GLY I N 1
ATOM 14497 C CA . GLY I 1 62 ? -5.07400 -43.71900 -72.01800 1.000 49.94964 62 GLY I CA 1
ATOM 14498 C C . GLY I 1 62 ? -3.75500 -44.15900 -71.41600 1.000 58.99733 62 GLY I C 1
ATOM 14499 O O . GLY I 1 62 ? -2.78600 -44.38200 -72.15300 1.000 56.15803 62 GLY I O 1
ATOM 14500 N N . MET I 1 63 ? -3.70100 -44.29200 -70.09100 1.000 50.15705 63 MET I N 1
ATOM 14501 C CA . MET I 1 63 ? -2.46500 -44.41500 -69.33400 1.000 51.29347 63 MET I CA 1
ATOM 14502 C C . MET I 1 63 ? -2.31600 -45.83100 -68.80200 1.000 48.78214 63 MET I C 1
ATOM 14503 O O . MET I 1 63 ? -3.12100 -46.26200 -67.97100 1.000 48.46099 63 MET I O 1
ATOM 14508 N N . ASP I 1 64 ? -1.27300 -46.53300 -69.25900 1.000 58.18216 64 ASP I N 1
ATOM 14509 C CA . ASP I 1 64 ? -0.87300 -47.80600 -68.66800 1.000 55.02502 64 ASP I CA 1
ATOM 14510 C C . ASP I 1 64 ? -0.69600 -47.67500 -67.16400 1.000 55.65746 64 ASP I C 1
ATOM 14511 O O . ASP I 1 64 ? -0.33400 -46.61800 -66.64400 1.000 56.54931 64 ASP I O 1
ATOM 14516 N N . ARG I 1 65 ? -0.88500 -48.78600 -66.46600 1.000 54.75224 65 ARG I N 1
ATOM 14517 C CA . ARG I 1 65 ? -0.51200 -48.81600 -65.06300 1.000 54.51830 65 ARG I CA 1
ATOM 14518 C C . ARG I 1 65 ? 1.00600 -48.69300 -64.89300 1.000 57.91139 65 ARG I C 1
ATOM 14519 O O . ARG I 1 65 ? 1.47000 -48.06300 -63.93400 1.000 56.66334 65 ARG I O 1
ATOM 14527 N N . ALA I 1 66 ? 1.79700 -49.24800 -65.82200 1.000 42.04541 66 ALA I N 1
ATOM 14528 C CA . ALA I 1 66 ? 3.25000 -49.09700 -65.72000 1.000 48.05491 66 ALA I CA 1
ATOM 14529 C C . ALA I 1 66 ? 3.66600 -47.63600 -65.86700 1.000 45.01443 66 ALA I C 1
ATOM 14530 O O . ALA I 1 66 ? 4.52500 -47.14800 -65.12300 1.000 42.57445 66 ALA I O 1
ATOM 14532 N N . THR I 1 67 ? 3.06000 -46.91500 -66.80500 1.000 41.92804 67 THR I N 1
ATOM 14533 C CA . THR I 1 67 ? 3.38500 -45.50500 -66.94300 1.000 39.12079 67 THR I CA 1
ATOM 14534 C C . THR I 1 67 ? 3.01400 -44.73800 -65.67700 1.000 43.88015 67 THR I C 1
ATOM 14535 O O . THR I 1 67 ? 3.81200 -43.94100 -65.16600 1.000 46.63877 67 THR I O 1
ATOM 14539 N N . ALA I 1 68 ? 1.82400 -44.99200 -65.12900 1.000 44.39957 68 ALA I N 1
ATOM 14540 C CA . ALA I 1 68 ? 1.44000 -44.33700 -63.87800 1.000 41.94954 68 ALA I CA 1
ATOM 14541 C C . ALA I 1 68 ? 2.43300 -44.64400 -62.76400 1.000 40.47321 68 ALA I C 1
ATOM 14542 O O . ALA I 1 68 ? 2.73000 -43.78400 -61.92800 1.000 38.93370 68 ALA I O 1
ATOM 14544 N N . ASP I 1 69 ? 2.96100 -45.86300 -62.74500 1.000 39.03327 69 ASP I N 1
ATOM 14545 C CA . ASP I 1 69 ? 3.92500 -46.25100 -61.72000 1.000 43.12534 69 ASP I CA 1
ATOM 14546 C C . ASP I 1 69 ? 5.25200 -45.50500 -61.88400 1.000 46.55140 69 ASP I C 1
ATOM 14547 O O . ASP I 1 69 ? 5.89500 -45.14200 -60.89300 1.000 45.08933 69 ASP I O 1
ATOM 14552 N N . TYR I 1 70 ? 5.69300 -45.28100 -63.12400 1.000 41.94594 70 TYR I N 1
ATOM 14553 C CA . TYR I 1 70 ? 6.90300 -44.49600 -63.31600 1.000 44.57996 70 TYR I CA 1
ATOM 14554 C C . TYR I 1 70 ? 6.68900 -43.06000 -62.85900 1.000 45.24218 70 TYR I C 1
ATOM 14555 O O . TYR I 1 70 ? 7.56600 -42.46900 -62.21700 1.000 44.76526 70 TYR I O 1
ATOM 14564 N N . ILE I 1 71 ? 5.52300 -42.49000 -63.17700 1.000 38.64161 71 ILE I N 1
ATOM 14565 C CA . ILE I 1 71 ? 5.18200 -41.15500 -62.70300 1.000 38.61195 71 ILE I CA 1
ATOM 14566 C C . ILE I 1 71 ? 5.18700 -41.11200 -61.17800 1.000 40.23264 71 ILE I C 1
ATOM 14567 O O . ILE I 1 71 ? 5.63700 -40.13500 -60.56800 1.000 42.13131 71 ILE I O 1
ATOM 14572 N N . GLY I 1 72 ? 4.67900 -42.16200 -60.53800 1.000 40.35772 72 GLY I N 1
ATOM 14573 C CA . GLY I 1 72 ? 4.68500 -42.18900 -59.09000 1.000 39.68804 72 GLY I CA 1
ATOM 14574 C C . GLY I 1 72 ? 6.07900 -42.31100 -58.52400 1.000 40.60301 72 GLY I C 1
ATOM 14575 O O . GLY I 1 72 ? 6.37700 -41.75700 -57.46300 1.000 43.18663 72 GLY I O 1
ATOM 14576 N N . MET I 1 73 ? 6.95600 -43.02800 -59.22100 1.000 45.01452 73 MET I N 1
ATOM 14577 C CA . MET I 1 73 ? 8.33300 -43.13000 -58.76100 1.000 44.84111 73 MET I CA 1
ATOM 14578 C C . MET I 1 73 ? 8.99200 -41.76000 -58.74200 1.000 43.93653 73 MET I C 1
ATOM 14579 O O . MET I 1 73 ? 9.70000 -41.41300 -57.78600 1.000 41.99316 73 MET I O 1
ATOM 14584 N N . LEU I 1 74 ? 8.73700 -40.95200 -59.77700 1.000 39.04309 74 LEU I N 1
ATOM 14585 C CA . LEU I 1 74 ? 9.26100 -39.59400 -59.80300 1.000 39.78026 74 LEU I CA 1
ATOM 14586 C C . LEU I 1 74 ? 8.74500 -38.79200 -58.62000 1.000 41.01193 74 LEU I C 1
ATOM 14587 O O . LEU I 1 74 ? 9.50600 -38.04200 -57.99000 1.000 40.38021 74 LEU I O 1
ATOM 14592 N N . ALA I 1 75 ? 7.46200 -38.97400 -58.27500 1.000 41.15168 75 ALA I N 1
ATOM 14593 C CA . ALA I 1 75 ? 6.89400 -38.26800 -57.13000 1.000 40.01802 75 ALA I CA 1
ATOM 14594 C C . ALA I 1 75 ? 7.61100 -38.63100 -55.83400 1.000 40.68997 75 ALA I C 1
ATOM 14595 O O . ALA I 1 75 ? 7.94500 -37.74200 -55.03700 1.000 40.32717 75 ALA I O 1
ATOM 14597 N N . THR I 1 76 ? 7.88100 -39.92400 -55.60900 1.000 38.95371 76 THR I N 1
ATOM 14598 C CA . THR I 1 76 ? 8.57400 -40.30400 -54.37800 1.000 40.01148 76 THR I CA 1
ATOM 14599 C C . THR I 1 76 ? 9.94600 -39.64900 -54.28200 1.000 40.14442 76 THR I C 1
ATOM 14600 O O . THR I 1 76 ? 10.43100 -39.38200 -53.17500 1.000 42.56836 76 THR I O 1
ATOM 14604 N N . ILE I 1 77 ? 10.59600 -39.40300 -55.42100 1.000 44.08981 77 ILE I N 1
ATOM 14605 C CA . ILE I 1 77 ? 11.90400 -38.76500 -55.37800 1.000 42.43601 77 ILE I CA 1
ATOM 14606 C C . ILE I 1 77 ? 11.75200 -37.31300 -54.95900 1.000 44.31790 77 ILE I C 1
ATOM 14607 O O . ILE I 1 77 ? 12.51200 -36.80900 -54.12100 1.000 46.02596 77 ILE I O 1
ATOM 14612 N N . MET I 1 78 ? 10.74000 -36.63500 -55.50600 1.000 45.32167 78 MET I N 1
ATOM 14613 C CA . MET I 1 78 ? 10.38600 -35.29100 -55.06700 1.000 43.05786 78 MET I CA 1
ATOM 14614 C C . MET I 1 78 ? 10.23900 -35.23600 -53.55000 1.000 45.59865 78 MET I C 1
ATOM 14615 O O . MET I 1 78 ? 10.84200 -34.38900 -52.88100 1.000 47.44346 78 MET I O 1
ATOM 14620 N N . ASN I 1 79 ? 9.45700 -36.15800 -52.98700 1.000 41.37006 79 ASN I N 1
ATOM 14621 C CA . ASN I 1 79 ? 9.26300 -36.17700 -51.54100 1.000 42.43682 79 ASN I CA 1
ATOM 14622 C C . ASN I 1 79 ? 10.56700 -36.45900 -50.81300 1.000 41.79745 79 ASN I C 1
ATOM 14623 O O . ASN I 1 79 ? 10.84800 -35.85000 -49.77200 1.000 46.49175 79 ASN I O 1
ATOM 14628 N N . ALA I 1 80 ? 11.37700 -37.38100 -51.33700 1.000 41.24678 80 ALA I N 1
ATOM 14629 C CA . ALA I 1 80 ? 12.63200 -37.71600 -50.67200 1.000 41.34442 80 ALA I CA 1
ATOM 14630 C C . ALA I 1 80 ? 13.52400 -36.48900 -50.52200 1.000 42.16106 80 ALA I C 1
ATOM 14631 O O . ALA I 1 80 ? 14.10900 -36.26600 -49.46000 1.000 42.76692 80 ALA I O 1
ATOM 14633 N N . LEU I 1 81 ? 13.62500 -35.67200 -51.56900 1.000 45.32957 81 LEU I N 1
ATOM 14634 C CA . LEU I 1 81 ? 14.46400 -34.48600 -51.49100 1.000 46.71744 81 LEU I CA 1
ATOM 14635 C C . LEU I 1 81 ? 13.92500 -33.48600 -50.47200 1.000 50.95584 81 LEU I C 1
ATOM 14636 O O . LEU I 1 81 ? 14.70200 -32.88100 -49.71800 1.000 51.19313 81 LEU I O 1
ATOM 14641 N N . ALA I 1 82 ? 12.60100 -33.29400 -50.43500 1.000 54.54571 82 ALA I N 1
ATOM 14642 C CA . ALA I 1 82 ? 12.00500 -32.38000 -49.46300 1.000 52.62645 82 ALA I CA 1
ATOM 14643 C C . ALA I 1 82 ? 12.20700 -32.88800 -48.04200 1.000 54.23768 82 ALA I C 1
ATOM 14644 O O . ALA I 1 82 ? 12.60700 -32.13400 -47.14600 1.000 55.15444 82 ALA I O 1
ATOM 14646 N N . LEU I 1 83 ? 11.95500 -34.17800 -47.82300 1.000 47.59008 83 LEU I N 1
ATOM 14647 C CA . LEU I 1 83 ? 12.18800 -34.74700 -46.50700 1.000 47.26414 83 LEU I CA 1
ATOM 14648 C C . LEU I 1 83 ? 13.63900 -34.57400 -46.08100 1.000 52.21904 83 LEU I C 1
ATOM 14649 O O . LEU I 1 83 ? 13.91900 -34.25900 -44.91700 1.000 56.43128 83 LEU I O 1
ATOM 14654 N N . GLN I 1 84 ? 14.57700 -34.76000 -47.01300 1.000 60.79380 84 GLN I N 1
ATOM 14655 C CA . GLN I 1 84 ? 15.98600 -34.63600 -46.66300 1.000 56.53245 84 GLN I CA 1
ATOM 14656 C C . GLN I 1 84 ? 16.31400 -33.22100 -46.20500 1.000 60.73382 84 GLN I C 1
ATOM 14657 O O . GLN I 1 84 ? 17.04200 -33.03200 -45.22400 1.000 60.57369 84 GLN I O 1
ATOM 14663 N N . ASP I 1 85 ? 15.77800 -32.21300 -46.89000 1.000 59.86938 85 ASP I N 1
ATOM 14664 C CA . ASP I 1 85 ? 16.07200 -30.84500 -46.48400 1.000 62.82812 85 ASP I CA 1
ATOM 14665 C C . ASP I 1 85 ? 15.50400 -30.54600 -45.10800 1.000 66.14980 85 ASP I C 1
ATOM 14666 O O . ASP I 1 85 ? 16.13500 -29.84200 -44.31100 1.000 66.76288 85 ASP I O 1
ATOM 14671 N N . ALA I 1 86 ? 14.31400 -31.07500 -44.81600 1.000 68.43473 86 ALA I N 1
ATOM 14672 C CA . ALA I 1 86 ? 13.73700 -30.95900 -43.48100 1.000 64.94798 86 ALA I CA 1
ATOM 14673 C C . ALA I 1 86 ? 14.65700 -31.56600 -42.42700 1.000 66.81557 86 ALA I C 1
ATOM 14674 O O . ALA I 1 86 ? 15.02600 -30.90400 -41.44900 1.000 67.84808 86 ALA I O 1
ATOM 14676 N N . LEU I 1 87 ? 15.04600 -32.82800 -42.61400 1.000 59.97191 87 LEU I N 1
ATOM 14677 C CA . LEU I 1 87 ? 15.92200 -33.47600 -41.64300 1.000 62.08480 87 LEU I CA 1
ATOM 14678 C C . LEU I 1 87 ? 17.24400 -32.73600 -41.51400 1.000 62.60285 87 LEU I C 1
ATOM 14679 O O . LEU I 1 87 ? 17.78000 -32.59000 -40.40900 1.000 65.79470 87 LEU I O 1
ATOM 14684 N N . GLU I 1 88 ? 17.79000 -32.26500 -42.63200 1.000 69.55883 88 GLU I N 1
ATOM 14685 C CA . GLU I 1 88 ? 19.03300 -31.51600 -42.56300 1.000 70.85901 88 GLU I CA 1
ATOM 14686 C C . GLU I 1 88 ? 18.81900 -30.13900 -41.95600 1.000 70.29572 88 GLU I C 1
ATOM 14687 O O . GLU I 1 88 ? 19.75100 -29.57400 -41.37500 1.000 69.48880 88 GLU I O 1
ATOM 14693 N N . SER I 1 89 ? 17.60100 -29.60800 -42.04800 1.000 76.66786 89 SER I N 1
ATOM 14694 C CA . SER I 1 89 ? 17.25700 -28.37000 -41.36500 1.000 72.41246 89 SER I CA 1
ATOM 14695 C C . SER I 1 89 ? 17.28400 -28.52000 -39.84500 1.000 78.42643 89 SER I C 1
ATOM 14696 O O . SER I 1 89 ? 17.30300 -27.50700 -39.13900 1.000 76.62496 89 SER I O 1
ATOM 14699 N N . LEU I 1 90 ? 17.29200 -29.75200 -39.32700 1.000 68.51501 90 LEU I N 1
ATOM 14700 C CA . LEU I 1 90 ? 17.38700 -30.00800 -37.89500 1.000 61.71065 90 LEU I CA 1
ATOM 14701 C C . LEU I 1 90 ? 18.73500 -30.59000 -37.48800 1.000 68.42051 90 LEU I C 1
ATOM 14702 O O . LEU I 1 90 ? 18.87200 -31.06200 -36.35100 1.000 73.25729 90 LEU I O 1
ATOM 14707 N N . GLY I 1 91 ? 19.72300 -30.59300 -38.38500 1.000 63.78738 91 GLY I N 1
ATOM 14708 C CA . GLY I 1 91 ? 21.03600 -31.12200 -38.06300 1.000 59.00271 91 GLY I CA 1
ATOM 14709 C C . GLY I 1 91 ? 21.21600 -32.62300 -38.20600 1.000 59.62029 91 GLY I C 1
ATOM 14710 O O . GLY I 1 91 ? 22.28200 -33.13900 -37.85000 1.000 63.00772 91 GLY I O 1
ATOM 14711 N N . VAL I 1 92 ? 20.22900 -33.34900 -38.71300 1.000 65.58579 92 VAL I N 1
ATOM 14712 C CA . VAL I 1 92 ? 20.40100 -34.78900 -38.88600 1.000 66.47873 92 VAL I CA 1
ATOM 14713 C C . VAL I 1 92 ? 21.12300 -35.04800 -40.20500 1.000 68.35162 92 VAL I C 1
ATOM 14714 O O . VAL I 1 92 ? 20.65100 -34.60000 -41.26000 1.000 72.05663 92 VAL I O 1
ATOM 14718 N N . PRO I 1 93 ? 22.25900 -35.74700 -40.20700 1.000 75.36484 93 PRO I N 1
ATOM 14719 C CA . PRO I 1 93 ? 22.89400 -36.10700 -41.48800 1.000 77.96815 93 PRO I CA 1
ATOM 14720 C C . PRO I 1 93 ? 22.03300 -37.10300 -42.26200 1.000 70.93740 93 PRO I C 1
ATOM 14721 O O . PRO I 1 93 ? 21.65900 -38.15900 -41.74500 1.000 67.25279 93 PRO I O 1
ATOM 14725 N N . THR I 1 94 ? 21.72300 -36.75600 -43.51300 1.000 67.82221 94 THR I N 1
ATOM 14726 C CA . THR I 1 94 ? 20.77000 -37.51000 -44.32000 1.000 65.63009 94 THR I CA 1
ATOM 14727 C C . THR I 1 94 ? 21.26700 -37.65400 -45.74900 1.000 63.28099 94 THR I C 1
ATOM 14728 O O . THR I 1 94 ? 21.64100 -36.66200 -46.37700 1.000 63.80945 94 THR I O 1
ATOM 14732 N N . ARG I 1 95 ? 21.23400 -38.87700 -46.26700 1.000 59.05116 95 ARG I N 1
ATOM 14733 C CA . ARG I 1 95 ? 21.53000 -39.15200 -47.66300 1.000 54.74870 95 ARG I CA 1
ATOM 14734 C C . ARG I 1 95 ? 20.28900 -39.69900 -48.35900 1.000 56.17050 95 ARG I C 1
ATOM 14735 O O . ARG I 1 95 ? 19.44900 -40.36200 -47.74500 1.000 56.81610 95 ARG I O 1
ATOM 14743 N N . VAL I 1 96 ? 20.19300 -39.43100 -49.65800 1.000 52.89152 96 VAL I N 1
ATOM 14744 C CA . VAL I 1 96 ? 19.10900 -39.91200 -50.50700 1.000 46.91273 96 VAL I CA 1
ATOM 14745 C C . VAL I 1 96 ? 19.69600 -40.85100 -51.56200 1.000 48.30685 96 VAL I C 1
ATOM 14746 O O . VAL I 1 96 ? 20.67800 -40.50000 -52.22400 1.000 44.56270 96 VAL I O 1
ATOM 14750 N N . GLN I 1 97 ? 19.09900 -42.03500 -51.72300 1.000 40.81691 97 GLN I N 1
ATOM 14751 C CA . GLN I 1 97 ? 19.41600 -42.94100 -52.82600 1.000 41.21891 97 GLN I CA 1
ATOM 14752 C C . GLN I 1 97 ? 18.14700 -43.23000 -53.61600 1.000 41.72952 97 GLN I C 1
ATOM 14753 O O . GLN I 1 97 ? 17.13800 -43.64100 -53.03700 1.000 44.33287 97 GLN I O 1
ATOM 14759 N N . THR I 1 98 ? 18.19000 -43.02200 -54.93000 1.000 40.61177 98 THR I N 1
ATOM 14760 C CA . THR I 1 98 ? 17.01200 -43.23900 -55.75700 1.000 41.81729 98 THR I CA 1
ATOM 14761 C C . THR I 1 98 ? 17.16400 -44.51300 -56.57000 1.000 39.33347 98 THR I C 1
ATOM 14762 O O . THR I 1 98 ? 18.26200 -44.88300 -56.98600 1.000 41.99006 98 THR I O 1
ATOM 14766 N N . ALA I 1 99 ? 16.04500 -45.18300 -56.79300 1.000 38.71697 99 ALA I N 1
ATOM 14767 C CA . ALA I 1 99 ? 16.07700 -46.41100 -57.57200 1.000 38.51153 99 ALA I CA 1
ATOM 14768 C C . ALA I 1 99 ? 16.21700 -46.13100 -59.06800 1.000 43.60967 99 ALA I C 1
ATOM 14769 O O . ALA I 1 99 ? 16.73300 -46.97500 -59.80200 1.000 42.29491 99 ALA I O 1
ATOM 14771 N N . LEU I 1 100 ? 15.74500 -44.98400 -59.54500 1.000 46.86169 100 LEU I N 1
ATOM 14772 C CA . LEU I 1 100 ? 16.04800 -44.52900 -60.89200 1.000 46.71966 100 LEU I CA 1
ATOM 14773 C C . LEU I 1 100 ? 17.28000 -43.64300 -60.80200 1.000 46.43127 100 LEU I C 1
ATOM 14774 O O . LEU I 1 100 ? 17.33000 -42.74200 -59.96500 1.000 52.18011 100 LEU I O 1
ATOM 14779 N N . THR I 1 101 ? 18.27100 -43.89600 -61.65200 1.000 40.19057 101 THR I N 1
ATOM 14780 C CA . THR I 1 101 ? 19.51700 -43.15000 -61.59800 1.000 40.85077 101 THR I CA 1
ATOM 14781 C C . THR I 1 101 ? 19.32000 -41.76600 -62.20700 1.000 41.52193 101 THR I C 1
ATOM 14782 O O . THR I 1 101 ? 18.91700 -41.63800 -63.36800 1.000 41.64212 101 THR I O 1
ATOM 14786 N N . ILE I 1 102 ? 19.60100 -40.73400 -61.41500 1.000 47.89185 102 ILE I N 1
ATOM 14787 C CA . ILE I 1 102 ? 19.46300 -39.34000 -61.83400 1.000 47.05810 102 ILE I CA 1
ATOM 14788 C C . ILE I 1 102 ? 20.67700 -38.61600 -61.25600 1.000 49.35736 102 ILE I C 1
ATOM 14789 O O . ILE I 1 102 ? 20.62800 -38.08900 -60.14200 1.000 56.54160 102 ILE I O 1
ATOM 14794 N N . THR I 1 103 ? 21.77300 -38.59300 -62.01500 1.000 71.18391 103 THR I N 1
ATOM 14795 C CA . THR I 1 103 ? 23.07500 -38.17600 -61.49400 1.000 74.29442 103 THR I CA 1
ATOM 14796 C C . THR I 1 103 ? 23.00500 -36.84600 -60.74700 1.000 76.97207 103 THR I C 1
ATOM 14797 O O . THR I 1 103 ? 23.51100 -36.72000 -59.62800 1.000 73.47663 103 THR I O 1
ATOM 14801 N N . GLN I 1 104 ? 22.38600 -35.83500 -61.36300 1.000 61.27492 104 GLN I N 1
ATOM 14802 C CA . GLN I 1 104 ? 22.38300 -34.49200 -60.80100 1.000 58.68528 104 GLN I CA 1
ATOM 14803 C C . GLN I 1 104 ? 21.55700 -34.38000 -59.52400 1.000 61.17984 104 GLN I C 1
ATOM 14804 O O . GLN I 1 104 ? 21.80400 -33.47800 -58.71800 1.000 65.56716 104 GLN I O 1
ATOM 14810 N N . VAL I 1 105 ? 20.58800 -35.26200 -59.31100 1.000 62.20052 105 VAL I N 1
ATOM 14811 C CA . VAL I 1 105 ? 19.59800 -35.02300 -58.26400 1.000 63.26054 105 VAL I CA 1
ATOM 14812 C C . VAL I 1 105 ? 19.98300 -35.68400 -56.94200 1.000 61.21355 105 VAL I C 1
ATOM 14813 O O . VAL I 1 105 ? 19.84400 -35.08100 -55.87400 1.000 61.67811 105 VAL I O 1
ATOM 14817 N N . ALA I 1 106 ? 20.48800 -36.90600 -56.98100 1.000 46.73592 106 ALA I N 1
ATOM 14818 C CA . ALA I 1 106 ? 20.78100 -37.64000 -55.76000 1.000 51.25835 106 ALA I CA 1
ATOM 14819 C C . ALA I 1 106 ? 21.64500 -38.82100 -56.15900 1.000 50.09816 106 ALA I C 1
ATOM 14820 O O . ALA I 1 106 ? 21.79000 -39.11900 -57.34500 1.000 59.02661 106 ALA I O 1
ATOM 14822 N N . GLU I 1 107 ? 22.20500 -39.48800 -55.17900 1.000 45.47109 107 GLU I N 1
ATOM 14823 C CA . GLU I 1 107 ? 22.99600 -40.63800 -55.58100 1.000 45.24520 107 GLU I CA 1
ATOM 14824 C C . GLU I 1 107 ? 22.09400 -41.83000 -55.90200 1.000 46.38260 107 GLU I C 1
ATOM 14825 O O . GLU I 1 107 ? 20.96800 -41.92100 -55.40900 1.000 49.99189 107 GLU I O 1
ATOM 14831 N N . PRO I 1 108 ? 22.55100 -42.74600 -56.74700 1.000 45.80538 108 PRO I N 1
ATOM 14832 C CA . PRO I 1 108 ? 21.73200 -43.91500 -57.08000 1.000 40.66486 108 PRO I CA 1
ATOM 14833 C C . PRO I 1 108 ? 21.77300 -44.95200 -55.96900 1.000 42.34828 108 PRO I C 1
ATOM 14834 O O . PRO I 1 108 ? 22.67000 -44.95900 -55.12700 1.000 44.95666 108 PRO I O 1
ATOM 14838 N N . TYR I 1 109 ? 20.77800 -45.84300 -55.97600 1.000 43.46058 109 TYR I N 1
ATOM 14839 C CA . TYR I 1 109 ? 20.79900 -46.92400 -55.01000 1.000 42.65913 109 TYR I CA 1
ATOM 14840 C C . TYR I 1 109 ? 22.00700 -47.81200 -55.26600 1.000 46.49794 109 TYR I C 1
ATOM 14841 O O . TYR I 1 109 ? 22.11700 -48.42600 -56.33100 1.000 49.16904 109 TYR I O 1
ATOM 14850 N N . ILE I 1 110 ? 22.91100 -47.87200 -54.29100 1.000 42.81869 110 ILE I N 1
ATOM 14851 C CA . ILE I 1 110 ? 24.05400 -48.77500 -54.30000 1.000 44.63446 110 ILE I CA 1
ATOM 14852 C C . ILE I 1 110 ? 24.13500 -49.39900 -52.91300 1.000 44.20023 110 ILE I C 1
ATOM 14853 O O . ILE I 1 110 ? 24.39900 -48.69300 -51.93500 1.000 48.13232 110 ILE I O 1
ATOM 14858 N N . ARG I 1 111 ? 23.92500 -50.72000 -52.83000 1.000 47.71727 111 ARG I N 1
ATOM 14859 C CA . ARG I 1 111 ? 23.80800 -51.38200 -51.53200 1.000 45.38960 111 ARG I CA 1
ATOM 14860 C C . ARG I 1 111 ? 25.01100 -51.09900 -50.63400 1.000 46.36782 111 ARG I C 1
ATOM 14861 O O . ARG I 1 111 ? 24.84900 -50.73800 -49.46500 1.000 50.05901 111 ARG I O 1
ATOM 14869 N N . ARG I 1 112 ? 26.23100 -51.25500 -51.15800 1.000 53.83665 112 ARG I N 1
ATOM 14870 C CA . ARG I 1 112 ? 27.40900 -51.04900 -50.31700 1.000 51.03040 112 ARG I CA 1
ATOM 14871 C C . ARG I 1 112 ? 27.52800 -49.60300 -49.85000 1.000 52.28490 112 ARG I C 1
ATOM 14872 O O . ARG I 1 112 ? 28.00200 -49.34800 -48.74100 1.000 54.04377 112 ARG I O 1
ATOM 14880 N N . ARG I 1 113 ? 27.09900 -48.64300 -50.66400 1.000 60.31261 113 ARG I N 1
ATOM 14881 C CA . ARG I 1 113 ? 27.13800 -47.26100 -50.20800 1.000 58.18105 113 ARG I CA 1
ATOM 14882 C C . ARG I 1 113 ? 26.06800 -47.01600 -49.15000 1.000 59.93262 113 ARG I C 1
ATOM 14883 O O . ARG I 1 113 ? 26.29300 -46.24100 -48.21600 1.000 64.75247 113 ARG I O 1
ATOM 14891 N N . ALA I 1 114 ? 24.91800 -47.68900 -49.25700 1.000 48.77931 114 ALA I N 1
ATOM 14892 C CA . ALA I 1 114 ? 23.85200 -47.49600 -48.27600 1.000 51.01322 114 ALA I CA 1
ATOM 14893 C C . ALA I 1 114 ? 24.23800 -48.06600 -46.91300 1.000 53.07240 114 ALA I C 1
ATOM 14894 O O . ALA I 1 114 ? 23.98800 -47.43500 -45.87500 1.000 49.08448 114 ALA I O 1
ATOM 14896 N N . LEU I 1 115 ? 24.84500 -49.25700 -46.89400 1.000 51.19848 115 LEU I N 1
ATOM 14897 C CA . LEU I 1 115 ? 25.37200 -49.80200 -45.64700 1.000 49.80944 115 LEU I CA 1
ATOM 14898 C C . LEU I 1 115 ? 26.35600 -48.83200 -45.00000 1.000 53.48544 115 LEU I C 1
ATOM 14899 O O . LEU I 1 115 ? 26.19900 -48.46400 -43.83100 1.000 52.87431 115 LEU I O 1
ATOM 14904 N N . ARG I 1 116 ? 27.35800 -48.37300 -45.75900 1.000 64.38861 116 ARG I N 1
ATOM 14905 C CA . ARG I 1 116 ? 28.34800 -47.45900 -45.19200 1.000 66.16083 116 ARG I CA 1
ATOM 14906 C C . ARG I 1 116 ? 27.70000 -46.18300 -44.66300 1.000 65.80336 116 ARG I C 1
ATOM 14907 O O . ARG I 1 116 ? 28.17600 -45.60900 -43.67700 1.000 69.54547 116 ARG I O 1
ATOM 14909 N N . HIS I 1 117 ? 26.61500 -45.72800 -45.28800 1.000 59.38344 117 HIS I N 1
ATOM 14910 C CA . HIS I 1 117 ? 25.91400 -44.55400 -44.77900 1.000 60.82121 117 HIS I CA 1
ATOM 14911 C C . HIS I 1 117 ? 25.31200 -44.83000 -43.40400 1.000 63.69040 117 HIS I C 1
ATOM 14912 O O . HIS I 1 117 ? 25.43500 -44.01200 -42.48200 1.000 60.08146 117 HIS I O 1
ATOM 14919 N N . LEU I 1 118 ? 24.65300 -45.98400 -43.24600 1.000 52.92671 118 LEU I N 1
ATOM 14920 C CA . LEU I 1 118 ? 24.04200 -46.30300 -41.96200 1.000 53.85772 118 LEU I CA 1
ATOM 14921 C C . LEU I 1 118 ? 25.10100 -46.50800 -40.88700 1.000 59.62498 118 LEU I C 1
ATOM 14922 O O . LEU I 1 118 ? 24.97500 -45.97900 -39.77600 1.000 64.63727 118 LEU I O 1
ATOM 14927 N N . GLU I 1 119 ? 26.16200 -47.25100 -41.20500 1.000 65.22033 119 GLU I N 1
ATOM 14928 C CA . GLU I 1 119 ? 27.24900 -47.44600 -40.25600 1.000 66.67802 119 GLU I CA 1
ATOM 14929 C C . GLU I 1 119 ? 27.91600 -46.13400 -39.85400 1.000 66.50282 119 GLU I C 1
ATOM 14930 O O . GLU I 1 119 ? 28.52000 -46.06900 -38.78000 1.000 70.87679 119 GLU I O 1
ATOM 14936 N N . LYS I 1 120 ? 27.82000 -45.09200 -40.68100 1.000 62.68424 120 LYS I N 1
ATOM 14937 C CA . LYS I 1 120 ? 28.30900 -43.75900 -40.34700 1.000 58.04229 120 LYS I CA 1
ATOM 14938 C C . LYS I 1 120 ? 27.23400 -42.88500 -39.69700 1.000 61.06924 120 LYS I C 1
ATOM 14939 O O . LYS I 1 120 ? 27.35400 -41.65400 -39.72000 1.000 58.18821 120 LYS I O 1
ATOM 14945 N N . GLU I 1 121 ? 26.16900 -43.49700 -39.16800 1.000 69.39130 121 GLU I N 1
ATOM 14946 C CA . GLU I 1 121 ? 25.10600 -42.79900 -38.43700 1.000 74.63379 121 GLU I CA 1
ATOM 14947 C C . GLU I 1 121 ? 24.45500 -41.70000 -39.28100 1.000 69.56981 121 GLU I C 1
ATOM 14948 O O . GLU I 1 121 ? 24.23400 -40.57700 -38.82500 1.000 70.51583 121 GLU I O 1
ATOM 14954 N N . ARG I 1 122 ? 24.13100 -42.04100 -40.52100 1.000 64.54479 122 ARG I N 1
ATOM 14955 C CA . ARG I 1 122 ? 23.35300 -41.18000 -41.39400 1.000 62.39075 122 ARG I CA 1
ATOM 14956 C C . ARG I 1 122 ? 22.02300 -41.85800 -41.68300 1.000 61.52552 122 ARG I C 1
ATOM 14957 O O . ARG I 1 122 ? 21.93700 -43.09100 -41.73600 1.000 56.33120 122 ARG I O 1
ATOM 14965 N N . ILE I 1 123 ? 20.97900 -41.05500 -41.83100 1.000 49.83316 123 ILE I N 1
ATOM 14966 C CA . ILE I 1 123 ? 19.70500 -41.58000 -42.30000 1.000 53.02530 123 ILE I CA 1
ATOM 14967 C C . ILE I 1 123 ? 19.76600 -41.71400 -43.81600 1.000 58.97492 123 ILE I C 1
ATOM 14968 O O . ILE I 1 123 ? 20.17100 -40.77800 -44.51900 1.000 53.41488 123 ILE I O 1
ATOM 14973 N N . VAL I 1 124 ? 19.36400 -42.87600 -44.32300 1.000 49.95565 124 VAL I N 1
ATOM 14974 C CA . VAL I 1 124 ? 19.26200 -43.11600 -45.75400 1.000 47.24874 124 VAL I CA 1
ATOM 14975 C C . VAL I 1 124 ? 17.78600 -43.11500 -46.11400 1.000 48.08068 124 VAL I C 1
ATOM 14976 O O . VAL I 1 124 ? 17.03200 -43.99700 -45.68000 1.000 46.57259 124 VAL I O 1
ATOM 14980 N N . ILE I 1 125 ? 17.37300 -42.12800 -46.90600 1.000 44.72364 125 ILE I N 1
ATOM 14981 C CA . ILE I 1 125 ? 16.03100 -42.07400 -47.48200 1.000 44.53757 125 ILE I CA 1
ATOM 14982 C C . ILE I 1 125 ? 16.09300 -42.66800 -48.88500 1.000 44.55978 125 ILE I C 1
ATOM 14983 O O . ILE I 1 125 ? 16.88000 -42.21000 -49.72400 1.000 43.73505 125 ILE I O 1
ATOM 14988 N N . PHE I 1 126 ? 15.26600 -43.67900 -49.14100 1.000 41.97834 126 PHE I N 1
ATOM 14989 C CA . PHE I 1 126 ? 15.20700 -44.34600 -50.43500 1.000 39.01605 126 PHE I CA 1
ATOM 14990 C C . PHE I 1 126 ? 14.06100 -43.77900 -51.26700 1.000 40.43345 126 PHE I C 1
ATOM 14991 O O . PHE I 1 126 ? 12.89200 -43.88800 -50.87800 1.000 40.90861 126 PHE I O 1
ATOM 14999 N N . GLY I 1 127 ? 14.38900 -43.19400 -52.42000 1.000 43.96586 127 GLY I N 1
ATOM 15000 C CA . GLY I 1 127 ? 13.36000 -42.69500 -53.31800 1.000 42.30142 127 GLY I CA 1
ATOM 15001 C C . GLY I 1 127 ? 13.20600 -43.54400 -54.56000 1.000 40.40899 127 GLY I C 1
ATOM 15002 O O . GLY I 1 127 ? 14.10400 -44.31700 -54.89700 1.000 44.79036 127 GLY I O 1
ATOM 15003 N N . GLY I 1 128 ? 12.08200 -43.41800 -55.25400 1.000 43.01209 128 GLY I N 1
ATOM 15004 C CA . GLY I 1 128 ? 11.91200 -44.10700 -56.51800 1.000 40.51925 128 GLY I CA 1
ATOM 15005 C C . GLY I 1 128 ? 11.39200 -45.52000 -56.42100 1.000 45.14547 128 GLY I C 1
ATOM 15006 O O . GLY I 1 128 ? 11.40900 -46.23900 -57.42900 1.000 44.71550 128 GLY I O 1
ATOM 15007 N N . GLY I 1 129 ? 10.92700 -45.94200 -55.24900 1.000 39.46925 129 GLY I N 1
ATOM 15008 C CA . GLY I 1 129 ? 10.44700 -47.30100 -55.10600 1.000 36.53091 129 GLY I CA 1
ATOM 15009 C C . GLY I 1 129 ? 11.56200 -48.29100 -55.33100 1.000 37.49134 129 GLY I C 1
ATOM 15010 O O . GLY I 1 129 ? 12.67900 -48.12200 -54.83100 1.000 38.71552 129 GLY I O 1
ATOM 15011 N N . THR I 1 130 ? 11.26600 -49.34000 -56.09600 1.000 42.46074 130 THR I N 1
ATOM 15012 C CA . THR I 1 130 ? 12.28700 -50.29300 -56.50600 1.000 46.54480 130 THR I CA 1
ATOM 15013 C C . THR I 1 130 ? 12.83100 -50.01400 -57.89800 1.000 43.45444 130 THR I C 1
ATOM 15014 O O . THR I 1 130 ? 13.82700 -50.63500 -58.29100 1.000 47.57452 130 THR I O 1
ATOM 15018 N N . GLY I 1 131 ? 12.22200 -49.09100 -58.63500 1.000 36.17720 131 GLY I N 1
ATOM 15019 C CA . GLY I 1 131 ? 12.52000 -48.90100 -60.02800 1.000 36.48072 131 GLY I CA 1
ATOM 15020 C C . GLY I 1 131 ? 11.62700 -49.68200 -60.96600 1.000 36.09964 131 GLY I C 1
ATOM 15021 O O . GLY I 1 131 ? 11.58400 -49.37000 -62.16800 1.000 40.64373 131 GLY I O 1
ATOM 15022 N N . ASN I 1 132 ? 10.90700 -50.69100 -60.45000 1.000 39.83311 132 ASN I N 1
ATOM 15023 C CA . ASN I 1 132 ? 9.99000 -51.49700 -61.23900 1.000 41.46585 132 ASN I CA 1
ATOM 15024 C C . ASN I 1 132 ? 8.56000 -51.05900 -61.00100 1.000 43.45552 132 ASN I C 1
ATOM 15025 O O . ASN I 1 132 ? 8.16800 -50.87600 -59.84300 1.000 46.18325 132 ASN I O 1
ATOM 15030 N N . PRO I 1 133 ? 7.75500 -50.88000 -62.04900 1.000 47.86087 133 PRO I N 1
ATOM 15031 C CA . PRO I 1 133 ? 6.30300 -50.76100 -61.85300 1.000 43.47161 133 PRO I CA 1
ATOM 15032 C C . PRO I 1 133 ? 5.75200 -52.06500 -61.29700 1.000 45.89157 133 PRO I C 1
ATOM 15033 O O . PRO I 1 133 ? 6.42300 -53.10200 -61.31400 1.000 44.00226 133 PRO I O 1
ATOM 15037 N N . PHE I 1 134 ? 4.51900 -52.00400 -60.78000 1.000 45.99962 134 PHE I N 1
ATOM 15038 C CA . PHE I 1 134 ? 3.84600 -53.16300 -60.18100 1.000 53.75780 134 PHE I CA 1
ATOM 15039 C C . PHE I 1 134 ? 4.44300 -53.55600 -58.82800 1.000 50.98270 134 PHE I C 1
ATOM 15040 O O . PHE I 1 134 ? 3.86800 -54.38500 -58.11200 1.000 54.52686 134 PHE I O 1
ATOM 15048 N N . PHE I 1 135 ? 5.59400 -52.98900 -58.47600 1.000 52.68909 135 PHE I N 1
ATOM 15049 C CA . PHE I 1 135 ? 6.10200 -53.02100 -57.11200 1.000 46.38084 135 PHE I CA 1
ATOM 15050 C C . PHE I 1 135 ? 5.59400 -51.77000 -56.39800 1.000 55.24221 135 PHE I C 1
ATOM 15051 O O . PHE I 1 135 ? 5.63400 -50.68200 -56.97200 1.000 66.54396 135 PHE I O 1
ATOM 15059 N N . SER I 1 136 ? 5.09400 -51.91500 -55.16800 1.000 63.82610 136 SER I N 1
ATOM 15060 C CA . SER I 1 136 ? 4.11900 -50.94100 -54.66700 1.000 63.08485 136 SER I CA 1
ATOM 15061 C C . SER I 1 136 ? 4.75800 -49.71500 -54.01000 1.000 67.56562 136 SER I C 1
ATOM 15062 O O . SER I 1 136 ? 4.42200 -48.58000 -54.36300 1.000 79.21631 136 SER I O 1
ATOM 15065 N N . THR I 1 137 ? 5.67000 -49.92800 -53.05800 1.000 37.55353 137 THR I N 1
ATOM 15066 C CA . THR I 1 137 ? 6.20500 -48.93800 -52.11100 1.000 48.67411 137 THR I CA 1
ATOM 15067 C C . THR I 1 137 ? 6.33600 -49.64700 -50.78300 1.000 46.53843 137 THR I C 1
ATOM 15068 O O . THR I 1 137 ? 7.39100 -49.58400 -50.14200 1.000 44.61991 137 THR I O 1
ATOM 15072 N N . ASP I 1 138 ? 5.23600 -50.27300 -50.34300 1.000 47.60814 138 ASP I N 1
ATOM 15073 C CA . ASP I 1 138 ? 5.35600 -51.27600 -49.29500 1.000 49.90154 138 ASP I CA 1
ATOM 15074 C C . ASP I 1 138 ? 6.39900 -52.30200 -49.69300 1.000 50.47512 138 ASP I C 1
ATOM 15075 O O . ASP I 1 138 ? 7.31600 -52.60800 -48.91800 1.000 49.04679 138 ASP I O 1
ATOM 15080 N N . THR I 1 139 ? 6.29200 -52.81300 -50.92600 1.000 46.85033 139 THR I N 1
ATOM 15081 C CA . THR I 1 139 ? 7.28900 -53.74500 -51.43700 1.000 45.45459 139 THR I CA 1
ATOM 15082 C C . THR I 1 139 ? 8.67700 -53.11300 -51.47000 1.000 46.44268 139 THR I C 1
ATOM 15083 O O . THR I 1 139 ? 9.66800 -53.77100 -51.14200 1.000 45.32091 139 THR I O 1
ATOM 15087 N N . ALA I 1 140 ? 8.77200 -51.83500 -51.84700 1.000 38.05148 140 ALA I N 1
ATOM 15088 C CA . ALA I 1 140 ? 10.06600 -51.16800 -51.76600 1.000 38.53215 140 ALA I CA 1
ATOM 15089 C C . ALA I 1 140 ? 10.57700 -51.15500 -50.32900 1.000 42.16926 140 ALA I C 1
ATOM 15090 O O . ALA I 1 140 ? 11.77100 -51.38000 -50.08100 1.000 42.91913 140 ALA I O 1
ATOM 15092 N N . ALA I 1 141 ? 9.68100 -50.92500 -49.36500 1.000 44.71830 141 ALA I N 1
ATOM 15093 C CA . ALA I 1 141 ? 10.08200 -50.95800 -47.96100 1.000 43.35422 141 ALA I CA 1
ATOM 15094 C C . ALA I 1 141 ? 10.59200 -52.33900 -47.56500 1.000 44.12089 141 ALA I C 1
ATOM 15095 O O . ALA I 1 141 ? 11.61100 -52.45600 -46.87100 1.000 43.76713 141 ALA I O 1
ATOM 15097 N N . ALA I 1 142 ? 9.91600 -53.39800 -48.01900 1.000 36.63978 142 ALA I N 1
ATOM 15098 C CA . ALA I 1 142 ? 10.37400 -54.75200 -47.71200 1.000 38.31630 142 ALA I CA 1
ATOM 15099 C C . ALA I 1 142 ? 11.72100 -55.03200 -48.36200 1.000 44.76806 142 ALA I C 1
ATOM 15100 O O . ALA I 1 142 ? 12.65500 -55.52400 -47.70400 1.000 42.69235 142 ALA I O 1
ATOM 15102 N N . LEU I 1 143 ? 11.83700 -54.73100 -49.66400 1.000 39.92016 143 LEU I N 1
ATOM 15103 C CA . LEU I 1 143 ? 13.08300 -55.00100 -50.37300 1.000 38.75152 143 LEU I CA 1
ATOM 15104 C C . LEU I 1 143 ? 14.23500 -54.24400 -49.74000 1.000 37.76365 143 LEU I C 1
ATOM 15105 O O . LEU I 1 143 ? 15.26000 -54.83700 -49.39200 1.000 38.18492 143 LEU I O 1
ATOM 15110 N N . ARG I 1 144 ? 14.06800 -52.93400 -49.53900 1.000 36.02190 144 ARG I N 1
ATOM 15111 C CA . ARG I 1 144 ? 15.16700 -52.14900 -48.98800 1.000 39.74313 144 ARG I CA 1
ATOM 15112 C C . ARG I 1 144 ? 15.51400 -52.57200 -47.56100 1.000 43.64302 144 ARG I C 1
ATOM 15113 O O . ARG I 1 144 ? 16.68800 -52.50000 -47.16600 1.000 42.87919 144 ARG I O 1
ATOM 15121 N N . ALA I 1 145 ? 14.51900 -53.01400 -46.77800 1.000 47.87714 145 ALA I N 1
ATOM 15122 C CA . ALA I 1 145 ? 14.79900 -53.55600 -45.45200 1.000 42.27604 145 ALA I CA 1
ATOM 15123 C C . ALA I 1 145 ? 15.71700 -54.76300 -45.54700 1.000 43.85502 145 ALA I C 1
ATOM 15124 O O . ALA I 1 145 ? 16.74500 -54.83300 -44.85800 1.000 44.37430 145 ALA I O 1
ATOM 15126 N N . LEU I 1 146 ? 15.37100 -55.72200 -46.41100 1.000 40.24212 146 LEU I N 1
ATOM 15127 C CA . LEU I 1 146 ? 16.23400 -56.88800 -46.58300 1.000 41.78901 146 LEU I CA 1
ATOM 15128 C C . LEU I 1 146 ? 17.62400 -56.47900 -47.06200 1.000 45.21971 146 LEU I C 1
ATOM 15129 O O . LEU I 1 146 ? 18.63200 -57.04500 -46.62000 1.000 45.04812 146 LEU I O 1
ATOM 15134 N N . GLU I 1 147 ? 17.69900 -55.47400 -47.94400 1.000 46.96585 147 GLU I N 1
ATOM 15135 C CA . GLU I 1 147 ? 18.98200 -55.12100 -48.54500 1.000 48.55779 147 GLU I CA 1
ATOM 15136 C C . GLU I 1 147 ? 19.90000 -54.42800 -47.54700 1.000 47.61347 147 GLU I C 1
ATOM 15137 O O . GLU I 1 147 ? 21.11500 -54.64300 -47.58200 1.000 47.32345 147 GLU I O 1
ATOM 15143 N N . VAL I 1 148 ? 19.35300 -53.58300 -46.66000 1.000 43.25784 148 VAL I N 1
ATOM 15144 C CA . VAL I 1 148 ? 20.17600 -52.95200 -45.62200 1.000 47.20450 148 VAL I CA 1
ATOM 15145 C C . VAL I 1 148 ? 20.29500 -53.80500 -44.36600 1.000 47.38622 148 VAL I C 1
ATOM 15146 O O . VAL I 1 148 ? 20.97600 -53.39600 -43.41700 1.000 46.88013 148 VAL I O 1
ATOM 15150 N N . GLY I 1 149 ? 19.66600 -54.97900 -44.33200 1.000 42.53237 149 GLY I N 1
ATOM 15151 C CA . GLY I 1 149 ? 19.68200 -55.79300 -43.13400 1.000 42.83732 149 GLY I CA 1
ATOM 15152 C C . GLY I 1 149 ? 18.92500 -55.20100 -41.96100 1.000 49.81400 149 GLY I C 1
ATOM 15153 O O . GLY I 1 149 ? 19.32400 -55.40300 -40.81300 1.000 49.61548 149 GLY I O 1
ATOM 15154 N N . ALA I 1 150 ? 17.85700 -54.44800 -42.21300 1.000 52.39117 150 ALA I N 1
ATOM 15155 C CA . ALA I 1 150 ? 17.04900 -53.95900 -41.11000 1.000 52.68340 150 ALA I CA 1
ATOM 15156 C C . ALA I 1 150 ? 16.39900 -55.14200 -40.40000 1.000 54.52262 150 ALA I C 1
ATOM 15157 O O . ALA I 1 150 ? 16.13800 -56.18900 -41.00200 1.000 49.32620 150 ALA I O 1
ATOM 15159 N N . GLU I 1 151 ? 16.17500 -54.97900 -39.09100 1.000 60.39983 151 GLU I N 1
ATOM 15160 C CA . GLU I 1 151 ? 15.61500 -56.05400 -38.28000 1.000 59.36245 151 GLU I CA 1
ATOM 15161 C C . GLU I 1 151 ? 14.09300 -56.09100 -38.32500 1.000 57.98630 151 GLU I C 1
ATOM 15162 O O . GLU I 1 151 ? 13.50300 -57.13700 -38.04500 1.000 56.11640 151 GLU I O 1
ATOM 15168 N N . VAL I 1 152 ? 13.44900 -54.98300 -38.68800 1.000 53.92603 152 VAL I N 1
ATOM 15169 C CA . VAL I 1 152 ? 11.99500 -54.90600 -38.69900 1.000 53.45217 152 VAL I CA 1
ATOM 15170 C C . VAL I 1 152 ? 11.59000 -53.79900 -39.66600 1.000 54.91515 152 VAL I C 1
ATOM 15171 O O . VAL I 1 152 ? 12.33300 -52.83600 -39.87600 1.000 52.23269 152 VAL I O 1
ATOM 15175 N N . VAL I 1 153 ? 10.41300 -53.94300 -40.26700 1.000 50.76056 153 VAL I N 1
ATOM 15176 C CA . VAL I 1 153 ? 9.83300 -52.90400 -41.10600 1.000 51.45452 153 VAL I CA 1
ATOM 15177 C C . VAL I 1 153 ? 8.74500 -52.19800 -40.31200 1.000 52.33517 153 VAL I C 1
ATOM 15178 O O . VAL I 1 153 ? 7.72100 -52.80000 -39.97400 1.000 53.28903 153 VAL I O 1
ATOM 15182 N N . LEU I 1 154 ? 8.93800 -50.91400 -40.06100 1.000 51.33863 154 LEU I N 1
ATOM 15183 C CA . LEU I 1 154 ? 7.95000 -50.08700 -39.37600 1.000 49.09272 154 LEU I CA 1
ATOM 15184 C C . LEU I 1 154 ? 7.07000 -49.40100 -40.41700 1.000 51.21700 154 LEU I C 1
ATOM 15185 O O . LEU I 1 154 ? 7.46200 -48.39000 -41.00300 1.000 56.03753 154 LEU I O 1
ATOM 15190 N N . MET I 1 155 ? 5.87100 -49.93700 -40.64500 1.000 56.01266 155 MET I N 1
ATOM 15191 C CA . MET I 1 155 ? 4.90000 -49.33400 -41.56600 1.000 59.68212 155 MET I CA 1
ATOM 15192 C C . MET I 1 155 ? 4.09000 -48.25700 -40.85900 1.000 61.37461 155 MET I C 1
ATOM 15193 O O . MET I 1 155 ? 3.09200 -48.55000 -40.19500 1.000 60.99264 155 MET I O 1
ATOM 15198 N N . ALA I 1 156 ? 4.49100 -46.99900 -41.03800 1.000 55.99865 156 ALA I N 1
ATOM 15199 C CA . ALA I 1 156 ? 3.75000 -45.87800 -40.47400 1.000 54.85789 156 ALA I CA 1
ATOM 15200 C C . ALA I 1 156 ? 2.44700 -45.65500 -41.22900 1.000 54.51460 156 ALA I C 1
ATOM 15201 O O . ALA I 1 156 ? 2.41800 -44.89600 -42.20100 1.000 67.09395 156 ALA I O 1
ATOM 15203 N N . LYS I 1 157 ? 1.36600 -46.29300 -40.78500 1.000 76.41870 157 LYS I N 1
ATOM 15204 C CA . LYS I 1 157 ? 0.10300 -46.22200 -41.50900 1.000 79.69316 157 LYS I CA 1
ATOM 15205 C C . LYS I 1 157 ? -0.51900 -44.83500 -41.38900 1.000 82.51009 157 LYS I C 1
ATOM 15206 O O . LYS I 1 157 ? -0.45900 -44.19100 -40.33300 1.000 71.30427 157 LYS I O 1
ATOM 15208 N N . ASN I 1 158 ? -1.12200 -44.38300 -42.49000 1.000 100.32547 158 ASN I N 1
ATOM 15209 C CA . ASN I 1 158 ? -1.75300 -43.06900 -42.57300 1.000 99.40562 158 ASN I CA 1
ATOM 15210 C C . ASN I 1 158 ? -3.03800 -43.07600 -41.75100 1.000 104.32703 158 ASN I C 1
ATOM 15211 O O . ASN I 1 158 ? -4.06600 -43.59200 -42.19400 1.000 101.57103 158 ASN I O 1
ATOM 15213 N N . LYS I 1 159 ? -2.96200 -42.52800 -40.53200 1.000 108.71769 159 LYS I N 1
ATOM 15214 C CA . LYS I 1 159 ? -4.05700 -42.17100 -39.61400 1.000 108.79445 159 LYS I CA 1
ATOM 15215 C C . LYS I 1 159 ? -4.56000 -43.29700 -38.69800 1.000 109.30586 159 LYS I C 1
ATOM 15216 O O . LYS I 1 159 ? -5.42100 -43.01900 -37.85300 1.000 114.93660 159 LYS I O 1
ATOM 15218 N N . VAL I 1 160 ? -4.06700 -44.53300 -38.80600 1.000 97.73149 160 VAL I N 1
ATOM 15219 C CA . VAL I 1 160 ? -4.47100 -45.62300 -37.91800 1.000 93.14238 160 VAL I CA 1
ATOM 15220 C C . VAL I 1 160 ? -3.25100 -46.11000 -37.12800 1.000 93.06764 160 VAL I C 1
ATOM 15221 O O . VAL I 1 160 ? -2.10700 -45.80000 -37.45800 1.000 96.88927 160 VAL I O 1
ATOM 15225 N N . ASP I 1 161 ? -3.51000 -46.89100 -36.07300 1.000 88.03568 161 ASP I N 1
ATOM 15226 C CA . ASP I 1 161 ? -2.47000 -47.30600 -35.13300 1.000 83.56954 161 ASP I CA 1
ATOM 15227 C C . ASP I 1 161 ? -2.33300 -48.82200 -35.06100 1.000 86.21358 161 ASP I C 1
ATOM 15228 O O . ASP I 1 161 ? -1.97300 -49.37800 -34.01900 1.000 84.35851 161 ASP I O 1
ATOM 15233 N N . GLY I 1 162 ? -2.61500 -49.49900 -36.16100 1.000 71.02406 162 GLY I N 1
ATOM 15234 C CA . GLY I 1 162 ? -2.43100 -50.93200 -36.22700 1.000 63.09190 162 GLY I CA 1
ATOM 15235 C C . GLY I 1 162 ? -3.20500 -51.49000 -37.40100 1.000 62.85519 162 GLY I C 1
ATOM 15236 O O . GLY I 1 162 ? -3.69300 -50.75000 -38.25800 1.000 68.15341 162 GLY I O 1
ATOM 15237 N N . VAL I 1 163 ? -3.30800 -52.81300 -37.41500 1.000 69.82903 163 VAL I N 1
ATOM 15238 C CA . VAL I 1 163 ? -4.12200 -53.53200 -38.38600 1.000 72.84509 163 VAL I CA 1
ATOM 15239 C C . VAL I 1 163 ? -5.43300 -53.91500 -37.71500 1.000 80.19640 163 VAL I C 1
ATOM 15240 O O . VAL I 1 163 ? -5.43400 -54.44700 -36.59600 1.000 80.85826 163 VAL I O 1
ATOM 15244 N N . TYR I 1 164 ? -6.54600 -53.64900 -38.39300 1.000 102.58033 164 TYR I N 1
ATOM 15245 C CA . TYR I 1 164 ? -7.87700 -53.89400 -37.85500 1.000 108.29786 164 TYR I CA 1
ATOM 15246 C C . TYR I 1 164 ? -8.60000 -54.94100 -38.69500 1.000 108.19111 164 TYR I C 1
ATOM 15247 O O . TYR I 1 164 ? -8.12500 -55.35600 -39.75500 1.000 107.65779 164 TYR I O 1
ATOM 15256 N N . SER I 1 165 ? -9.76000 -55.38300 -38.19100 1.000 100.71288 165 SER I N 1
ATOM 15257 C CA . SER I 1 165 ? -10.57000 -56.36300 -38.91600 1.000 98.73341 165 SER I CA 1
ATOM 15258 C C . SER I 1 165 ? -10.98500 -55.84000 -40.28700 1.000 101.31433 165 SER I C 1
ATOM 15259 O O . SER I 1 165 ? -11.12700 -56.61900 -41.23700 1.000 95.75486 165 SER I O 1
ATOM 15262 N N . ASP I 1 166 ? -11.19000 -54.53000 -40.40200 1.000 116.47647 166 ASP I N 1
ATOM 15263 C CA . ASP I 1 166 ? -11.44400 -53.88000 -41.67600 1.000 119.55178 166 ASP I CA 1
ATOM 15264 C C . ASP I 1 166 ? -10.91700 -52.45400 -41.56400 1.000 122.83926 166 ASP I C 1
ATOM 15265 O O . ASP I 1 166 ? -10.49000 -52.01700 -40.49000 1.000 122.39267 166 ASP I O 1
ATOM 15270 N N . ASP I 1 167 ? -10.93000 -51.73000 -42.69100 1.000 121.52902 167 ASP I N 1
ATOM 15271 C CA . ASP I 1 167 ? -10.47300 -50.34200 -42.74100 1.000 121.89922 167 ASP I CA 1
ATOM 15272 C C . ASP I 1 167 ? -11.24500 -49.50300 -41.72100 1.000 120.66393 167 ASP I C 1
ATOM 15273 O O . ASP I 1 167 ? -12.44700 -49.26400 -41.90200 1.000 122.04781 167 ASP I O 1
ATOM 15278 N N . PRO I 1 168 ? -10.59200 -49.02900 -40.63200 1.000 113.69833 168 PRO I N 1
ATOM 15279 C CA . PRO I 1 168 ? -11.34200 -48.38200 -39.54000 1.000 108.87610 168 PRO I CA 1
ATOM 15280 C C . PRO I 1 168 ? -12.01800 -47.08500 -39.95400 1.000 110.75674 168 PRO I C 1
ATOM 15281 O O . PRO I 1 168 ? -12.70400 -46.46000 -39.13700 1.000 109.45028 168 PRO I O 1
ATOM 15285 N N . ARG I 1 169 ? -11.82100 -46.66800 -41.21200 1.000 115.02020 169 ARG I N 1
ATOM 15286 C CA . ARG I 1 169 ? -12.59600 -45.59500 -41.82900 1.000 117.41743 169 ARG I CA 1
ATOM 15287 C C . ARG I 1 169 ? -13.97500 -46.06400 -42.31300 1.000 119.39020 169 ARG I C 1
ATOM 15288 O O . ARG I 1 169 ? -14.59200 -45.39400 -43.15200 1.000 113.28805 169 ARG I O 1
ATOM 15290 N N . LYS I 1 170 ? -14.45300 -47.20800 -41.80200 1.000 118.78214 170 LYS I N 1
ATOM 15291 C CA . LYS I 1 170 ? -15.79800 -47.69200 -42.07800 1.000 108.08841 170 LYS I CA 1
ATOM 15292 C C . LYS I 1 170 ? -16.43800 -48.39900 -40.88900 1.000 109.83375 170 LYS I C 1
ATOM 15293 O O . LYS I 1 170 ? -17.56900 -48.87600 -41.02100 1.000 112.40511 170 LYS I O 1
ATOM 15295 N N . ASN I 1 171 ? -15.76700 -48.49000 -39.74200 1.000 96.62192 171 ASN I N 1
ATOM 15296 C CA . ASN I 1 171 ? -16.40900 -49.02700 -38.54300 1.000 97.25703 171 ASN I CA 1
ATOM 15297 C C . ASN I 1 171 ? -17.41400 -48.01900 -37.99800 1.000 93.02810 171 ASN I C 1
ATOM 15298 O O . ASN I 1 171 ? -17.03200 -46.94700 -37.52400 1.000 89.98241 171 ASN I O 1
ATOM 15303 N N . ALA I 1 174 ? -14.75700 -52.20400 -35.72000 1.000 100.09302 174 ALA I N 1
ATOM 15304 C CA . ALA I 1 174 ? -13.48200 -52.84400 -36.01800 1.000 100.48119 174 ALA I CA 1
ATOM 15305 C C . ALA I 1 174 ? -12.59200 -52.93200 -34.77000 1.000 102.83816 174 ALA I C 1
ATOM 15306 O O . ALA I 1 174 ? -12.41300 -51.94500 -34.04800 1.000 98.18487 174 ALA I O 1
ATOM 15308 N N . VAL I 1 175 ? -12.04800 -54.13300 -34.51400 1.000 102.58499 175 VAL I N 1
ATOM 15309 C CA . VAL I 1 175 ? -11.11300 -54.37100 -33.41900 1.000 99.63100 175 VAL I CA 1
ATOM 15310 C C . VAL I 1 175 ? -9.70500 -54.45900 -33.99400 1.000 105.65884 175 VAL I C 1
ATOM 15311 O O . VAL I 1 175 ? -9.51100 -54.80500 -35.16800 1.000 102.19566 175 VAL I O 1
ATOM 15313 N N . ARG I 1 176 ? -8.70800 -54.14700 -33.16500 1.000 99.17507 176 ARG I N 1
ATOM 15314 C CA . ARG I 1 176 ? -7.31200 -54.10600 -33.59100 1.000 94.66132 176 ARG I CA 1
ATOM 15315 C C . ARG I 1 176 ? -6.60100 -55.39200 -33.19400 1.000 92.22110 176 ARG I C 1
ATOM 15316 O O . ARG I 1 176 ? -6.69200 -55.82800 -32.04200 1.000 92.16094 176 ARG I O 1
ATOM 15324 N N . PHE I 1 177 ? -5.89200 -55.99100 -34.14400 1.000 80.82231 177 PHE I N 1
ATOM 15325 C CA . PHE I 1 177 ? -5.06900 -57.14500 -33.83000 1.000 79.05174 177 PHE I CA 1
ATOM 15326 C C . PHE I 1 177 ? -3.79400 -56.69800 -33.13100 1.000 79.71493 177 PHE I C 1
ATOM 15327 O O . PHE I 1 177 ? -3.28200 -55.60000 -33.36300 1.000 80.61236 177 PHE I O 1
ATOM 15335 N N . ASP I 1 178 ? -3.28900 -57.55800 -32.25600 1.000 75.25690 178 ASP I N 1
ATOM 15336 C CA . ASP I 1 178 ? -1.97500 -57.35200 -31.66700 1.000 79.48020 178 ASP I CA 1
ATOM 15337 C C . ASP I 1 178 ? -0.89400 -58.11600 -32.40100 1.000 75.41926 178 ASP I C 1
ATOM 15338 O O . ASP I 1 178 ? 0.23900 -57.63100 -32.50100 1.000 71.32352 178 ASP I O 1
ATOM 15343 N N . GLU I 1 179 ? -1.23800 -59.29600 -32.90800 1.000 64.67611 179 GLU I N 1
ATOM 15344 C CA . GLU I 1 179 ? -0.34100 -60.15700 -33.65500 1.000 60.21134 179 GLU I CA 1
ATOM 15345 C C . GLU I 1 179 ? -1.11100 -60.76900 -34.81300 1.000 66.76747 179 GLU I C 1
ATOM 15346 O O . GLU I 1 179 ? -2.28000 -61.13800 -34.66600 1.000 66.94302 179 GLU I O 1
ATOM 15352 N N . LEU I 1 180 ? -0.46200 -60.84500 -35.97300 1.000 67.31532 180 LEU I N 1
ATOM 15353 C CA . LEU I 1 180 ? -0.97600 -61.60800 -37.09700 1.000 65.17490 180 LEU I CA 1
ATOM 15354 C C . LEU I 1 180 ? 0.17400 -62.36000 -37.73800 1.000 66.16417 180 LEU I C 1
ATOM 15355 O O . LEU I 1 180 ? 1.33100 -61.93900 -37.65700 1.000 66.60123 180 LEU I O 1
ATOM 15360 N N . THR I 1 181 ? -0.15000 -63.47300 -38.37800 1.000 52.14912 181 THR I N 1
ATOM 15361 C CA . THR I 1 181 ? 0.84200 -64.10700 -39.22100 1.000 57.51997 181 THR I CA 1
ATOM 15362 C C . THR I 1 181 ? 0.72500 -63.55500 -40.63300 1.000 60.33326 181 THR I C 1
ATOM 15363 O O . THR I 1 181 ? -0.28500 -62.94600 -41.01200 1.000 55.08087 181 THR I O 1
ATOM 15367 N N . TYR I 1 182 ? 1.79100 -63.76800 -41.40800 1.000 48.48105 182 TYR I N 1
ATOM 15368 C CA . TYR I 1 182 ? 1.79100 -63.33800 -42.79900 1.000 47.23576 182 TYR I CA 1
ATOM 15369 C C . TYR I 1 182 ? 0.58600 -63.89100 -43.54100 1.000 42.17164 182 TYR I C 1
ATOM 15370 O O . TYR I 1 182 ? -0.13700 -63.14000 -44.20600 1.000 45.98587 182 TYR I O 1
ATOM 15379 N N . LEU I 1 183 ? 0.33500 -65.20000 -43.41500 1.000 51.70124 183 LEU I N 1
ATOM 15380 C CA . LEU I 1 183 ? -0.77300 -65.80800 -44.15100 1.000 52.15744 183 LEU I CA 1
ATOM 15381 C C . LEU I 1 183 ? -2.12800 -65.27600 -43.68700 1.000 53.84921 183 LEU I C 1
ATOM 15382 O O . LEU I 1 183 ? -3.04300 -65.12000 -44.50600 1.000 53.39765 183 LEU I O 1
ATOM 15387 N N . GLU I 1 184 ? -2.29400 -65.01100 -42.38600 1.000 57.57186 184 GLU I N 1
ATOM 15388 C CA . GLU I 1 184 ? -3.57000 -64.44400 -41.95000 1.000 67.30156 184 GLU I CA 1
ATOM 15389 C C . GLU I 1 184 ? -3.87200 -63.15100 -42.68300 1.000 63.95113 184 GLU I C 1
ATOM 15390 O O . GLU I 1 184 ? -5.02200 -62.91200 -43.07200 1.000 62.16841 184 GLU I O 1
ATOM 15396 N N . VAL I 1 185 ? -2.85800 -62.29800 -42.87000 1.000 50.43294 185 VAL I N 1
ATOM 15397 C CA . VAL I 1 185 ? -3.08700 -61.04700 -43.58300 1.000 47.76364 185 VAL I CA 1
ATOM 15398 C C . VAL I 1 185 ? -3.55700 -61.33400 -45.00500 1.000 50.82935 185 VAL I C 1
ATOM 15399 O O . VAL I 1 185 ? -4.49700 -60.69600 -45.50100 1.000 50.09888 185 VAL I O 1
ATOM 15403 N N . LEU I 1 186 ? -2.96100 -62.33500 -45.66100 1.000 50.15320 186 LEU I N 1
ATOM 15404 C CA . LEU I 1 186 ? -3.40300 -62.67700 -47.01200 1.000 55.74939 186 LEU I CA 1
ATOM 15405 C C . LEU I 1 186 ? -4.80100 -63.29500 -47.00100 1.000 56.75871 186 LEU I C 1
ATOM 15406 O O . LEU I 1 186 ? -5.68200 -62.88400 -47.76300 1.000 58.24853 186 LEU I O 1
ATOM 15411 N N . ASN I 1 187 ? -5.02700 -64.28500 -46.14400 1.000 54.09828 187 ASN I N 1
ATOM 15412 C CA . ASN I 1 187 ? -6.31200 -64.96900 -46.16100 1.000 55.99401 187 ASN I CA 1
ATOM 15413 C C . ASN I 1 187 ? -7.45100 -64.06400 -45.70100 1.000 60.51667 187 ASN I C 1
ATOM 15414 O O . ASN I 1 187 ? -8.59100 -64.23600 -46.14600 1.000 61.20579 187 ASN I O 1
ATOM 15419 N N . ARG I 1 188 ? -7.18200 -63.10100 -44.82100 1.000 66.03799 188 ARG I N 1
ATOM 15420 C CA . ARG I 1 188 ? -8.26800 -62.23600 -44.37100 1.000 67.80726 188 ARG I CA 1
ATOM 15421 C C . ARG I 1 188 ? -8.59100 -61.13000 -45.36200 1.000 70.78169 188 ARG I C 1
ATOM 15422 O O . ARG I 1 188 ? -9.54800 -60.38200 -45.13300 1.000 76.69735 188 ARG I O 1
ATOM 15430 N N . GLY I 1 189 ? -7.84300 -61.02100 -46.46000 1.000 60.18028 189 GLY I N 1
ATOM 15431 C CA . GLY I 1 189 ? -8.08000 -59.94500 -47.40600 1.000 62.95819 189 GLY I CA 1
ATOM 15432 C C . GLY I 1 189 ? -7.81200 -58.55500 -46.86700 1.000 64.98238 189 GLY I C 1
ATOM 15433 O O . GLY I 1 189 ? -8.31000 -57.57800 -47.42900 1.000 66.56668 189 GLY I O 1
ATOM 15434 N N . LEU I 1 190 ? -7.03400 -58.43700 -45.79300 1.000 66.21041 190 LEU I N 1
ATOM 15435 C CA . LEU I 1 190 ? -6.76500 -57.13500 -45.20000 1.000 69.13320 190 LEU I CA 1
ATOM 15436 C C . LEU I 1 190 ? -5.92200 -56.30000 -46.15600 1.000 71.79303 190 LEU I C 1
ATOM 15437 O O . LEU I 1 190 ? -4.81300 -56.69400 -46.53700 1.000 74.25411 190 LEU I O 1
ATOM 15442 N N . GLN I 1 191 ? -6.45300 -55.14900 -46.55000 1.000 68.16414 191 GLN I N 1
ATOM 15443 C CA . GLN I 1 191 ? -5.76600 -54.26300 -47.47900 1.000 65.27284 191 GLN I CA 1
ATOM 15444 C C . GLN I 1 191 ? -4.89600 -53.24300 -46.76500 1.000 66.87311 191 GLN I C 1
ATOM 15445 O O . GLN I 1 191 ? -4.91700 -52.06800 -47.13100 1.000 70.29024 191 GLN I O 1
ATOM 15451 N N . VAL I 1 192 ? -4.13500 -53.64400 -45.74200 1.000 65.60208 192 VAL I N 1
ATOM 15452 C CA . VAL I 1 192 ? -3.22500 -52.70300 -45.08800 1.000 70.11660 192 VAL I CA 1
ATOM 15453 C C . VAL I 1 192 ? -1.97200 -52.49000 -45.93100 1.000 74.67436 192 VAL I C 1
ATOM 15454 O O . VAL I 1 192 ? -1.57000 -51.34900 -46.19000 1.000 79.29126 192 VAL I O 1
ATOM 15458 N N . MET I 1 193 ? -1.32800 -53.56900 -46.37100 1.000 68.61049 193 MET I N 1
ATOM 15459 C CA . MET I 1 193 ? -0.16600 -53.42200 -47.23300 1.000 69.46976 193 MET I CA 1
ATOM 15460 C C . MET I 1 193 ? -0.19100 -54.46800 -48.33500 1.000 63.65935 193 MET I C 1
ATOM 15461 O O . MET I 1 193 ? -0.84300 -55.50800 -48.22100 1.000 68.70124 193 MET I O 1
ATOM 15466 N N . ASP I 1 194 ? 0.53300 -54.15300 -49.41000 1.000 57.95517 194 ASP I N 1
ATOM 15467 C CA . ASP I 1 194 ? 0.63900 -55.01500 -50.58000 1.000 57.17469 194 ASP I CA 1
ATOM 15468 C C . ASP I 1 194 ? 0.97500 -56.44700 -50.18400 1.000 55.57437 194 ASP I C 1
ATOM 15469 O O . ASP I 1 194 ? 1.82300 -56.69500 -49.31900 1.000 52.78940 194 ASP I O 1
ATOM 15474 N N . THR I 1 195 ? 0.30100 -57.39200 -50.83900 1.000 42.95599 195 THR I N 1
ATOM 15475 C CA . THR I 1 195 ? 0.51000 -58.79900 -50.52800 1.000 42.38106 195 THR I CA 1
ATOM 15476 C C . THR I 1 195 ? 1.91600 -59.23900 -50.89700 1.000 47.81557 195 THR I C 1
ATOM 15477 O O . THR I 1 195 ? 2.52500 -60.07100 -50.19900 1.000 47.88726 195 THR I O 1
ATOM 15481 N N . THR I 1 196 ? 2.44900 -58.69000 -51.99400 1.000 45.88747 196 THR I N 1
ATOM 15482 C CA . THR I 1 196 ? 3.81400 -59.00300 -52.41300 1.000 46.01837 196 THR I CA 1
ATOM 15483 C C . THR I 1 196 ? 4.82700 -58.55900 -51.36100 1.000 44.63548 196 THR I C 1
ATOM 15484 O O . THR I 1 196 ? 5.81000 -59.26800 -51.09500 1.000 43.80720 196 THR I O 1
ATOM 15488 N N . ALA I 1 197 ? 4.59200 -57.40500 -50.73400 1.000 37.57938 197 ALA I N 1
ATOM 15489 C CA . ALA I 1 197 ? 5.43000 -56.99700 -49.61000 1.000 41.80185 197 ALA I CA 1
ATOM 15490 C C . ALA I 1 197 ? 5.27400 -57.95100 -48.42900 1.000 44.01638 197 ALA I C 1
ATOM 15491 O O . ALA I 1 197 ? 6.25900 -58.25800 -47.74000 1.000 45.37736 197 ALA I O 1
ATOM 15493 N N . ILE I 1 198 ? 4.05000 -58.43500 -48.18000 1.000 46.60708 198 ILE I N 1
ATOM 15494 C CA . ILE I 1 198 ? 3.83800 -59.42000 -47.11600 1.000 45.71040 198 ILE I CA 1
ATOM 15495 C C . ILE I 1 198 ? 4.65100 -60.68400 -47.38700 1.000 46.35813 198 ILE I C 1
ATOM 15496 O O . ILE I 1 198 ? 5.42100 -61.13900 -46.53100 1.000 46.34950 198 ILE I O 1
ATOM 15501 N N . THR I 1 199 ? 4.51100 -61.26400 -48.58900 1.000 41.97942 199 THR I N 1
ATOM 15502 C CA . THR I 1 199 ? 5.19600 -62.52900 -48.84500 1.000 42.15532 199 THR I CA 1
ATOM 15503 C C . THR I 1 199 ? 6.70800 -62.36400 -48.91400 1.000 43.40714 199 THR I C 1
ATOM 15504 O O . THR I 1 199 ? 7.44600 -63.29300 -48.56500 1.000 47.67895 199 THR I O 1
ATOM 15508 N N . LEU I 1 200 ? 7.19500 -61.21200 -49.36600 1.000 45.13667 200 LEU I N 1
ATOM 15509 C CA . LEU I 1 200 ? 8.63000 -60.96700 -49.29800 1.000 46.37569 200 LEU I CA 1
ATOM 15510 C C . LEU I 1 200 ? 9.11700 -61.04900 -47.85700 1.000 45.73196 200 LEU I C 1
ATOM 15511 O O . LEU I 1 200 ? 10.12000 -61.70600 -47.56500 1.000 46.05966 200 LEU I O 1
ATOM 15516 N N . CYS I 1 201 ? 8.40000 -60.39200 -46.93600 1.000 49.58167 201 CYS I N 1
ATOM 15517 C CA . CYS I 1 201 ? 8.76400 -60.44900 -45.52400 1.000 46.69288 201 CYS I CA 1
ATOM 15518 C C . CYS I 1 201 ? 8.58800 -61.85500 -44.96300 1.000 51.92011 201 CYS I C 1
ATOM 15519 O O . CYS I 1 201 ? 9.40300 -62.31600 -44.15500 1.000 52.50398 201 CYS I O 1
ATOM 15522 N N . MET I 1 202 ? 7.52800 -62.54800 -45.37900 1.000 49.64404 202 MET I N 1
ATOM 15523 C CA . MET I 1 202 ? 7.29200 -63.90300 -44.90600 1.000 44.64402 202 MET I CA 1
ATOM 15524 C C . MET I 1 202 ? 8.45900 -64.81600 -45.25200 1.000 49.99275 202 MET I C 1
ATOM 15525 O O . MET I 1 202 ? 8.95300 -65.55800 -44.39600 1.000 52.59961 202 MET I O 1
ATOM 15530 N N . GLU I 1 203 ? 8.94300 -64.74400 -46.49600 1.000 59.29101 203 GLU I N 1
ATOM 15531 C CA . GLU I 1 203 ? 10.04200 -65.60100 -46.92800 1.000 53.57982 203 GLU I CA 1
ATOM 15532 C C . GLU I 1 203 ? 11.30900 -65.34500 -46.13200 1.000 51.74805 203 GLU I C 1
ATOM 15533 O O . GLU I 1 203 ? 12.12900 -66.24900 -45.95800 1.000 55.53024 203 GLU I O 1
ATOM 15539 N N . ALA I 1 204 ? 11.49000 -64.12700 -45.65100 1.000 46.14143 204 ALA I N 1
ATOM 15540 C CA . ALA I 1 204 ? 12.69300 -63.76000 -44.93300 1.000 42.23359 204 ALA I CA 1
ATOM 15541 C C . ALA I 1 204 ? 12.55100 -63.90900 -43.42600 1.000 53.06012 204 ALA I C 1
ATOM 15542 O O . ALA I 1 204 ? 13.55300 -63.78300 -42.70400 1.000 50.97922 204 ALA I O 1
ATOM 15544 N N . GLY I 1 205 ? 11.34200 -64.17400 -42.93600 1.000 49.75968 205 GLY I N 1
ATOM 15545 C CA . GLY I 1 205 ? 11.10900 -64.07700 -41.50700 1.000 43.21882 205 GLY I CA 1
ATOM 15546 C C . GLY I 1 205 ? 11.33400 -62.67200 -41.00000 1.000 50.29595 205 GLY I C 1
ATOM 15547 O O . GLY I 1 205 ? 11.89500 -62.48500 -39.91700 1.000 51.73908 205 GLY I O 1
ATOM 15548 N N . LEU I 1 206 ? 10.92800 -61.67200 -41.77900 1.000 56.53371 206 LEU I N 1
ATOM 15549 C CA . LEU I 1 206 ? 11.16600 -60.28600 -41.42000 1.000 52.82295 206 LEU I CA 1
ATOM 15550 C C . LEU I 1 206 ? 9.90600 -59.72400 -40.79100 1.000 52.45967 206 LEU I C 1
ATOM 15551 O O . LEU I 1 206 ? 8.85600 -59.66100 -41.45500 1.000 52.23582 206 LEU I O 1
ATOM 15556 N N . PRO I 1 207 ? 9.96000 -59.31800 -39.53200 1.000 55.85609 207 PRO I N 1
ATOM 15557 C CA . PRO I 1 207 ? 8.75600 -58.82200 -38.85700 1.000 56.40384 207 PRO I CA 1
ATOM 15558 C C . PRO I 1 207 ? 8.33800 -57.45000 -39.35500 1.000 52.71934 207 PRO I C 1
ATOM 15559 O O . PRO I 1 207 ? 9.17100 -56.58600 -39.64300 1.000 54.12933 207 PRO I O 1
ATOM 15563 N N . ILE I 1 208 ? 7.02100 -57.25300 -39.40900 1.000 51.46898 208 ILE I N 1
ATOM 15564 C CA . ILE I 1 208 ? 6.39900 -55.98200 -39.75800 1.000 51.81320 208 ILE I CA 1
ATOM 15565 C C . ILE I 1 208 ? 5.63600 -55.45600 -38.54900 1.000 50.14139 208 ILE I C 1
ATOM 15566 O O . ILE I 1 208 ? 4.91300 -56.20800 -37.88900 1.000 57.90458 208 ILE I O 1
ATOM 15571 N N . VAL I 1 209 ? 5.76900 -54.16300 -38.27600 1.000 50.43975 209 VAL I N 1
ATOM 15572 C CA . VAL I 1 209 ? 5.00400 -53.48900 -37.23200 1.000 52.36990 209 VAL I CA 1
ATOM 15573 C C . VAL I 1 209 ? 4.25200 -52.33100 -37.86500 1.000 50.71021 209 VAL I C 1
ATOM 15574 O O . VAL I 1 209 ? 4.87400 -51.37700 -38.34500 1.000 53.31374 209 VAL I O 1
ATOM 15578 N N . VAL I 1 210 ? 2.91900 -52.41200 -37.85000 1.000 59.14215 210 VAL I N 1
ATOM 15579 C CA . VAL I 1 210 ? 2.03800 -51.33200 -38.28800 1.000 59.10168 210 VAL I CA 1
ATOM 15580 C C . VAL I 1 210 ? 1.69900 -50.45400 -37.08500 1.000 62.35546 210 VAL I C 1
ATOM 15581 O O . VAL I 1 210 ? 1.34200 -50.96900 -36.02300 1.000 66.86216 210 VAL I O 1
ATOM 15585 N N . PHE I 1 211 ? 1.79400 -49.13300 -37.24500 1.000 67.05620 211 PHE I N 1
ATOM 15586 C CA . PHE I 1 211 ? 1.60100 -48.23300 -36.11300 1.000 66.55182 211 PHE I CA 1
ATOM 15587 C C . PHE I 1 211 ? 1.26900 -46.82900 -36.60900 1.000 73.92728 211 PHE I C 1
ATOM 15588 O O . PHE I 1 211 ? 1.30400 -46.54500 -37.80900 1.000 73.51842 211 PHE I O 1
ATOM 15596 N N . ASP I 1 212 ? 0.94400 -45.95000 -35.65100 1.000 79.70483 212 ASP I N 1
ATOM 15597 C CA . ASP I 1 212 ? 0.61000 -44.54800 -35.90800 1.000 83.84973 212 ASP I CA 1
ATOM 15598 C C . ASP I 1 212 ? 1.80300 -43.68600 -35.51500 1.000 87.29023 212 ASP I C 1
ATOM 15599 O O . ASP I 1 212 ? 2.07200 -43.49900 -34.32400 1.000 89.15380 212 ASP I O 1
ATOM 15604 N N . ILE I 1 213 ? 2.50000 -43.13300 -36.51100 1.000 80.32325 213 ILE I N 1
ATOM 15605 C CA . ILE I 1 213 ? 3.66000 -42.30500 -36.19900 1.000 80.55825 213 ILE I CA 1
ATOM 15606 C C . ILE I 1 213 ? 3.24400 -41.00700 -35.51300 1.000 80.55062 213 ILE I C 1
ATOM 15607 O O . ILE I 1 213 ? 4.04700 -40.41400 -34.78000 1.000 77.78639 213 ILE I O 1
ATOM 15612 N N . PHE I 1 214 ? 1.99300 -40.56900 -35.70100 1.000 92.26024 214 PHE I N 1
ATOM 15613 C CA . PHE I 1 214 ? 1.49100 -39.33300 -35.10400 1.000 94.91327 214 PHE I CA 1
ATOM 15614 C C . PHE I 1 214 ? 1.01700 -39.50200 -33.66000 1.000 97.47352 214 PHE I C 1
ATOM 15615 O O . PHE I 1 214 ? 0.61700 -38.50800 -33.04300 1.000 95.69745 214 PHE I O 1
ATOM 15617 N N . LYS I 1 215 ? 1.04600 -40.72400 -33.10500 1.000 88.37074 215 LYS I N 1
ATOM 15618 C CA . LYS I 1 215 ? 0.74400 -40.95200 -31.69400 1.000 80.67224 215 LYS I CA 1
ATOM 15619 C C . LYS I 1 215 ? 1.99600 -40.69400 -30.86700 1.000 80.83490 215 LYS I C 1
ATOM 15620 O O . LYS I 1 215 ? 2.97100 -41.45500 -30.96200 1.000 77.06089 215 LYS I O 1
ATOM 15622 N N . PRO I 1 216 ? 2.00200 -39.62800 -30.04600 1.000 86.50497 216 PRO I N 1
ATOM 15623 C CA . PRO I 1 216 ? 3.22600 -39.22500 -29.33200 1.000 86.68766 216 PRO I CA 1
ATOM 15624 C C . PRO I 1 216 ? 3.99000 -40.37500 -28.69700 1.000 81.82342 216 PRO I C 1
ATOM 15625 O O . PRO I 1 216 ? 3.42300 -41.18900 -27.96200 1.000 83.26677 216 PRO I O 1
ATOM 15629 N N . GLY I 1 217 ? 5.28100 -40.45900 -29.01100 1.000 79.11336 217 GLY I N 1
ATOM 15630 C CA . GLY I 1 217 ? 6.15100 -41.46400 -28.44700 1.000 71.17122 217 GLY I CA 1
ATOM 15631 C C . GLY I 1 217 ? 6.05900 -42.84000 -29.06500 1.000 72.40645 217 GLY I C 1
ATOM 15632 O O . GLY I 1 217 ? 6.84500 -43.71800 -28.67900 1.000 70.96905 217 GLY I O 1
ATOM 15633 N N . ALA I 1 218 ? 5.14000 -43.06900 -30.01300 1.000 61.51704 218 ALA I N 1
ATOM 15634 C CA . ALA I 1 218 ? 4.94100 -44.43200 -30.51600 1.000 63.48573 218 ALA I CA 1
ATOM 15635 C C . ALA I 1 218 ? 6.20800 -44.97300 -31.17500 1.000 64.84908 218 ALA I C 1
ATOM 15636 O O . ALA I 1 218 ? 6.71400 -46.04000 -30.80000 1.000 61.39225 218 ALA I O 1
ATOM 15638 N N . LEU I 1 219 ? 6.74900 -44.22700 -32.14300 1.000 71.20987 219 LEU I N 1
ATOM 15639 C CA . LEU I 1 219 ? 7.92200 -44.68400 -32.87800 1.000 66.24572 219 LEU I CA 1
ATOM 15640 C C . LEU I 1 219 ? 9.08100 -44.99600 -31.93700 1.000 67.85907 219 LEU I C 1
ATOM 15641 O O . LEU I 1 219 ? 9.61500 -46.11600 -31.94300 1.000 63.10997 219 LEU I O 1
ATOM 15646 N N . VAL I 1 220 ? 9.47800 -44.01700 -31.11100 1.000 63.61617 220 VAL I N 1
ATOM 15647 C CA . VAL I 1 220 ? 10.53900 -44.25000 -30.13100 1.000 62.84152 220 VAL I CA 1
ATOM 15648 C C . VAL I 1 220 ? 10.20700 -45.44900 -29.24600 1.000 69.58250 220 VAL I C 1
ATOM 15649 O O . VAL I 1 220 ? 11.10800 -46.17900 -28.80100 1.000 65.52972 220 VAL I O 1
ATOM 15653 N N . GLY I 1 221 ? 8.91500 -45.69000 -29.00000 1.000 69.77269 221 GLY I N 1
ATOM 15654 C CA . GLY I 1 221 ? 8.52700 -46.84300 -28.20600 1.000 68.99686 221 GLY I CA 1
ATOM 15655 C C . GLY I 1 221 ? 8.93600 -48.15400 -28.84900 1.000 74.93643 221 GLY I C 1
ATOM 15656 O O . GLY I 1 221 ? 9.53800 -49.01800 -28.20100 1.000 72.67447 221 GLY I O 1
ATOM 15657 N N . ILE I 1 222 ? 8.62500 -48.31300 -30.14000 1.000 67.01023 222 ILE I N 1
ATOM 15658 C CA . ILE I 1 222 ? 8.95300 -49.55100 -30.84500 1.000 62.76045 222 ILE I CA 1
ATOM 15659 C C . ILE I 1 222 ? 10.45500 -49.80400 -30.80700 1.000 63.97686 222 ILE I C 1
ATOM 15660 O O . ILE I 1 222 ? 10.90800 -50.91800 -30.51700 1.000 62.27698 222 ILE I O 1
ATOM 15665 N N . ILE I 1 223 ? 11.25200 -48.77200 -31.10200 1.000 70.33082 223 ILE I N 1
ATOM 15666 C CA . ILE I 1 223 ? 12.70200 -48.94700 -31.10300 1.000 69.83273 223 ILE I CA 1
ATOM 15667 C C . ILE I 1 223 ? 13.17500 -49.38400 -29.73000 1.000 71.42285 223 ILE I C 1
ATOM 15668 O O . ILE I 1 223 ? 14.05500 -50.24500 -29.60200 1.000 73.64504 223 ILE I O 1
ATOM 15673 N N . GLN I 1 224 ? 12.59100 -48.81000 -28.67700 1.000 86.48518 224 GLN I N 1
ATOM 15674 C CA . GLN I 1 224 ? 13.06700 -49.09700 -27.33400 1.000 87.08808 224 GLN I CA 1
ATOM 15675 C C . GLN I 1 224 ? 12.52100 -50.40000 -26.76100 1.000 86.08704 224 GLN I C 1
ATOM 15676 O O . GLN I 1 224 ? 12.99700 -50.83500 -25.70800 1.000 88.41220 224 GLN I O 1
ATOM 15682 N N . GLY I 1 225 ? 11.54800 -51.03200 -27.41100 1.000 72.43504 225 GLY I N 1
ATOM 15683 C CA . GLY I 1 225 ? 11.07700 -52.34000 -26.99400 1.000 69.15679 225 GLY I CA 1
ATOM 15684 C C . GLY I 1 225 ? 9.61800 -52.39900 -26.59300 1.000 71.70392 225 GLY I C 1
ATOM 15685 O O . GLY I 1 225 ? 9.12500 -53.49500 -26.29100 1.000 72.75020 225 GLY I O 1
ATOM 15686 N N . GLU I 1 226 ? 8.89000 -51.28900 -26.57900 1.000 76.61086 226 GLU I N 1
ATOM 15687 C CA . GLU I 1 226 ? 7.49700 -51.32700 -26.16800 1.000 74.07546 226 GLU I CA 1
ATOM 15688 C C . GLU I 1 226 ? 6.63100 -51.99100 -27.23600 1.000 77.29965 226 GLU I C 1
ATOM 15689 O O . GLU I 1 226 ? 7.00000 -52.08000 -28.41100 1.000 83.77699 226 GLU I O 1
ATOM 15695 N N . LYS I 1 227 ? 5.46500 -52.46800 -26.80600 1.000 71.58007 227 LYS I N 1
ATOM 15696 C CA . LYS I 1 227 ? 4.47800 -53.06300 -27.70100 1.000 71.35812 227 LYS I CA 1
ATOM 15697 C C . LYS I 1 227 ? 3.56800 -51.95100 -28.20800 1.000 71.27926 227 LYS I C 1
ATOM 15698 O O . LYS I 1 227 ? 2.76000 -51.40900 -27.44900 1.000 73.10122 227 LYS I O 1
ATOM 15700 N N . VAL I 1 228 ? 3.71200 -51.60100 -29.48700 1.000 70.87803 228 VAL I N 1
ATOM 15701 C CA . VAL I 1 228 ? 2.89800 -50.58300 -30.13900 1.000 62.69314 228 VAL I CA 1
ATOM 15702 C C . VAL I 1 228 ? 2.29700 -51.19200 -31.39300 1.000 62.89982 228 VAL I C 1
ATOM 15703 O O . VAL I 1 228 ? 2.90000 -52.06100 -32.03200 1.000 67.06983 228 VAL I O 1
ATOM 15707 N N . GLY I 1 229 ? 1.09900 -50.74100 -31.74100 1.000 60.90492 229 GLY I N 1
ATOM 15708 C CA . GLY I 1 229 ? 0.36300 -51.20300 -32.90600 1.000 61.07337 229 GLY I CA 1
ATOM 15709 C C . GLY I 1 229 ? 0.37500 -52.71000 -33.06100 1.000 58.68604 229 GLY I C 1
ATOM 15710 O O . GLY I 1 229 ? 0.45000 -53.46500 -32.09000 1.000 65.89459 229 GLY I O 1
ATOM 15711 N N . THR I 1 230 ? 0.32300 -53.15200 -34.31700 1.000 55.19558 230 THR I N 1
ATOM 15712 C CA . THR I 1 230 ? 0.15000 -54.55100 -34.68600 1.000 52.10317 230 THR I CA 1
ATOM 15713 C C . THR I 1 230 ? 1.46600 -55.14700 -35.17000 1.000 55.59472 230 THR I C 1
ATOM 15714 O O . THR I 1 230 ? 2.25500 -54.46500 -35.83000 1.000 57.60829 230 THR I O 1
ATOM 15718 N N . LEU I 1 231 ? 1.68900 -56.42600 -34.86500 1.000 56.58034 231 LEU I N 1
ATOM 15719 C CA . LEU I 1 231 ? 2.91100 -57.12800 -35.24200 1.000 55.44849 231 LEU I CA 1
ATOM 15720 C C . LEU I 1 231 ? 2.56100 -58.25800 -36.19700 1.000 58.97312 231 LEU I C 1
ATOM 15721 O O . LEU I 1 231 ? 1.80900 -59.17000 -35.83500 1.000 59.75244 231 LEU I O 1
ATOM 15726 N N . ILE I 1 232 ? 3.11400 -58.20600 -37.40600 1.000 55.02323 232 ILE I N 1
ATOM 15727 C CA . ILE I 1 232 ? 2.92800 -59.25000 -38.40300 1.000 53.98015 232 ILE I CA 1
ATOM 15728 C C . ILE I 1 232 ? 4.22400 -60.04500 -38.46800 1.000 53.94394 232 ILE I C 1
ATOM 15729 O O . ILE I 1 232 ? 5.29700 -59.47900 -38.71100 1.000 57.48858 232 ILE I O 1
ATOM 15734 N N . HIS I 1 233 ? 4.14100 -61.34500 -38.21500 1.000 56.45056 233 HIS I N 1
ATOM 15735 C CA . HIS I 1 233 ? 5.35200 -62.15400 -38.18000 1.000 61.74024 233 HIS I CA 1
ATOM 15736 C C . HIS I 1 233 ? 5.02500 -63.62200 -38.31300 1.000 58.20232 233 HIS I C 1
ATOM 15737 O O . HIS I 1 233 ? 3.95700 -63.97000 -38.82000 1.000 59.34685 233 HIS I O 1
#

Organism: Thermus thermophilus (strain ATCC 27634 / DSM 579 / HB8) (NCBI:txid300852)

Secondary structure (DSSP, 8-state):
---SEEEEEE-GGGG-SSSSS--HHHHHHHHHHHHHHHHTT-EEEEEE--TTT---TTSSSS--HHHHHHHHHHHHHHHHHHHHHHHHHTT--EEEEESS--TTTSEEP-HHHHHHHHHTT-EEEEESTTSSTT--HHHHHHHHHHHHT-S-EEEE-TT-SS-BSS-TTT-TT--B-SEE-HHHHHHTT--SS-HHHHHHHHHHT--EEEE-TTSTTHHHHHHHT---SEEE-/---SEEEEEE-GGGG-SSSSS--HHHHHHHHHHHHHHHTTT-EEEEEE--TTT---GGGSSS--HHHHHHHHHHHHHHHHHHHHHHHHHTT--EEEEESS--TTTSEEP-HHHHHHHHHTT-EEEEESTTSSTT--HHHHHHHHHHHHT-S-EEEE-TT-SS-BSS-GGG-TT--B-SEE-HHHHHHHT--SS-HHHHHHHHHHT--EEEE-TTSTTHHHHHHHT---SEEE-/---SEEEEEE-GGGG-SSSSS--HHHHHHHHHHHHHHHHTT-EEEEEE--TTT---GGGSSS--HHHHHHHHHHHHHHHHHHHHHHHHHTT--EEEEESS--TTTSEEP-HHHHHHHHHTT-EEEEESTTSSTT--HHHHHHHHHHHHT-S-EEEE-TT-SS-BSS-TTT-TT--B-SEE-HHHHHHTT--SS-HHHHHHHHHHT--EEEE-TTSTTHHHHHHHT---SEEE-/---SEEEEEE-GGGG-SSSSS--HHHHHHHHHHHHHHHTTT-EEEEEE--TTT---GGGSSS--HHHHHHHHHHHHHHHHHHHHHHHHHTT--EEEEESS--TTTSEE--HHHHHHHHHTT-EEEEESTTSSTT--HHHHHHHHHHHHT-S-EEEE-SS--SEESS-GGG-TT--EESEE-HHHHHHTT--SS-HHHHHHHHHHT--EEEE-TTSTTHHHHHHHT---SEEE-/---SEEEEEE-GGGG-SSSSS--HHHHHHHHHHHHHHHHTT-EEEEEE--TTT---TTSSSS--HHHHHHHHHHHHHHHHHHHHHHHHHTT--EEEEESS--TTTSEEP-HHHHHHHHHTT-EEEEESTTSSSS--HHHHHHHHHHHTT-S-EEEE-TT-SS-BSS-TTT-TT--B-SEE-HHHHHHTT--SS-HHHHHHHHHHT--EEEE-TTSTTHHHHHHHT---SEEE-/---SEEEEEE-GGGG-SSSSS--HHHHHHHHHHHHHHHHTT-EEEEEE--TTT---GGGSSS--HHHHHHHHHHHHHHHHHHHHHHHHHTT--EEEEESS--TTTSEEP-HHHHHHHHHTT-EEEEESTTSSTT--HHHHHHHHHHHHT-S-EEEE-SS-SS-BSS-TTT-TT--B-SEE-HHHHHHTT--SS-HHHHHHHHHHT--EEEE-TTSTTHHHHHHHT---SEEE-/---SEEEEEE-GGGG-SSSSS--HHHHHHHHHHHHHHHHTT-EEEEEE--TTT---GGGSSS--HHHHHHHHHHHHHHHHHHHHHHHHHTT--EEEEESS--TTTSEEP-HHHHHHHHHTT-EEEEESTTSSSS--HHHHHHHHHHHTT-S-EEEE-TT-SS-BSS-TTT-TT--B-SEE-HHHHHHTT--SS-HHHHHHHHHHT--EEEE-TTSTTHHHHHHHT---SEEE-/---SEEEEEE-GGGG-SSSSS--HHHHHHHHHHHHHHHHTT-EEEEEE--TTT---GGGSSS--HHHHHHHHHHHHHHHHHHHHHHHHTTT--EEEEESS--TTTSEEP-HHHHHHHHHTT-EEEEESTTSSSS--HHHHHHHHHHHHT-S-EEEE-TT-SS-BSS-TTT-TTPPBPSEE-HHHHHHTT--SS-HHHHHHHHHHT--EEEE-TTSTTHHHHHHHT---SEEE-/---SEEEEEE-GGGG-SSSSS--HHHHHHHHHHHHHHHHTT-EEEEEE--TTT---GGGSSS--HHHHHHHHHHHHHHHHHHHHHHHHHTT--EEEEESS--TTTSEEP-HHHHHHHHHTT-EEEEESTTSSTT--SHHHHHHHHHHHT-S-EEEE-SS-SS-BSS-TT---PBPSEE-HHHHHHTT--SS-HHHHHHHHHHT--EEEE-TTSTTHHHHHHHT---SEEE-